Protein 1W96 (pdb70)

B-factor: mean 26.3, std 11.23, range [7.01, 70.41]

GO terms:
  GO:0005789 endoplasmic reticulum membrane (C, IDA)
  GO:0005739 mitochondrion (C, HDA)
  GO:0005829 cytosol (C, HDA)
  GO:0042759 long-chain fatty acid biosynthetic process (P, IMP)
  GO:0003989 acetyl-CoA carboxylase activity (F, IMP)
  GO:0004075 biotin carboxylase activity (F, IMP)
  GO:0006606 protein import into nucleus (P, IMP)
  GO:0003989 acetyl-CoA carboxylase activity (F, EXP)
  GO:0042802 identical protein binding (F, IPI)
  GO:0016743 carboxyl- or carbamoyltransferase activity (F, IMP)
  GO:0042803 protein homodimerization activity (F, IMP)
  GO:0009317 acetyl-CoA carboxylase complex (C, IMP)
  GO:0006085 acetyl-CoA biosynthetic process (P, IMP)
  GO:1905502 acetyl-CoA binding (F, IMP)

CATH classification: 3.40.50.20 (+3 more: 3.90.1770.10, 3.30.1490.20, 3.30.470.20)

Nearest PDB structures (foldseek):
  1w96-assembly3_C  TM=9.971E-01  e=0.000E+00  Saccharomyces cerevisiae
  1w93-assembly1_A  TM=9.973E-01  e=2.106E-102  Saccharomyces cerevisiae
  5csk-assembly1_B  TM=9.483E-01  e=5.487E-99  Saccharomyces cerevisiae S288C
  5csk-assembly1_A  TM=9.365E-01  e=4.126E-99  Saccharomyces cerevisiae S288C
  5csl-assembly1_B  TM=9.438E-01  e=7.380E-97  Saccharomyces cerevisiae S288C

Organism: Saccharomyces cerevisiae (strain ATCC 204508 / S288c) (NCBI:txid559292)

Foldseek 3Di:
DAFAADACVVVVVQFDLLLAFDAFLVPDDDDLQSRLLHRLHFTHRFQEEEELDAWPQLVLLLVLQLVVCCVRPVGSNSRFYEYEDEPVQVLLQAPSCVSGPYYDYFYFDALCRGSQVQVVSLVVCVVVLGQEYEHFDARNLLPLVNSVSNCVDPRSYFYLFWHSLLSPLQAFPLSNQLCLVLLVFAAFDKLLPPLNDWDADPRPLRITRDPVSSCSQFAPALVSQLVRDVVSDDFKKKAFRVADDCALIDTRGDSVCRSVVNCRSCVRPPPGTIMMGYDADWFWKKKWKWAAFQNLDIFTLAIKTQFDADPNHRFKMKPHDDLADPVLSVVVRVSVSSSCSSSSTHAIKMWMWTAHSVVGDIHTDDIGRRHDPPCVNSCQFQVDSRSNSSVSRSSVRHQQQRQSSCVQFVADNRDSDDADNVCPDPVNVVRTHNGDTQFMKMKGKFKDFADDDVPSDDRHFWAWDDDPFADFKIKIWGFDANHNVDNGHRMIMMMMMFTARYPVGSLVRVLVRLVSVVVDPGCVVVNVVSPDPCVVVVVGTSCRNVVVD/DDAFAADACPVVVVVFFQLLAFDAFLVVDDDDLQSRLLHRLHFTHRFQEEEELAADPQLVLLLVLQLVVCCVRPVGSNSRAYEYEAEPVLVVLVQPSCVSGPYYDYFYFDALCRGSQVQVVSLVVCVVVLGQEYEHFDARNLLPLVNSVVNCVDPRSHFYLFWHSLLSQLQAFPLSNQLCLVLLVFAAFDKQLPPQNDWDQPPRPRRITHDPVSSCSQFAPALVSQLVSDVVSDDFKKKAFRVDDPPALIDTRHDSVCRRVVNCRSCVRPPPGTIMMGYDDDWFWKKKWKWAAFQSLDIFTLAIKTQFDDDPPHRFKMKPHDDLADPVLSVVVRVSVSSSCSSSSTHAIKMWMWTAHSVVRDIHTDDIGRRHDQPCVQSCQFQVDSRSNSSVSSSSVRHQQQRQSSCVQFVADNRDSDDADSVCPDPVNVVRTHNGDTQFMKMKGKAWNFKAKDDFPPADFKTKIKGWRANHNVHNTDPIIMIMMMFTARYDVGSLVRLLRRLVVCCVVPHSVVGSVVVNVVSPDPCNVVVVGTNCRVVVVD/DAFAADACPVVVVVFDLLLAFDAFLVVDDDDLQSRLLHRLHFTHRFQEEEELAADPQLVLLLVLQLVVCCVRPVGSNSRAYEYEAEPVQVVQVAPSCVSGPYYDYFYFAALCRGSQVQVVSLVVCVVVLGQEYEHFDARNLLPLVNSVVNCVDPRSHFYLFWHSLLSQLQAFPLFNQLCLVLLVFAAFDKQLVPLNDWDADPNPRRITHDPVSSCSQFAPALVSQLVRCVVSDPFKKKAFRPDDPPALIDTRGDSVCRSVVNCRSCVRPPPTTIMMGYDDDDWWKKKWKWAAFQNLDIFTLAIKTQPDDPDPRGFKMKPHDDLADPVLSVVVRVSVSSSCSSSSTHAIKMWIWTADSVVRDIHTDDIGRRQDQPCVNSCQFQVDSRSNSSVSRSSRRHQQQDQSSCVQFVADNRDSDDADSVCDDVVRVVRTHPGDTQFMKMKGKFKFAQDPPVDDDDRHFKDWDDDPQADFKIKIKGWRANHNVHNTDRMIMIMMMFGANYDLGRLVRVLVSLVRVCVDPRSVPRCVVVNVVSVD

Sequence (1627 aa):
MEYEITNYSERHTELPGHFIGLNTVDKLEESPLRDFVKSHGGHTVISKILIANNGIAAVKEIRSVRKWAYETFGDDRTVQFVAMATPEDLEANAEYIRMADQYIEVPGGTNNNNYANVDLIVDIAERADVDAVWAGWGHASENPLLPEKLSQSKRKVIFIGPPGNAMRSLGDKISSTIVAQSAKVPCIPWSGTGVDTVHVDEKTGLVSVDDDIYQKGCCTSPEDGLQKAKRIGFPVMIKASEGGGGKGIRQVEREEDFIALYHQAANEIPGSPIFIMKLAGRARHLEVQLLADQYGTNISLFGRDCSVQRRHQKIIEEAPVTIAKAETFHEMEKAAVRLGKLVGYVSAGTVEYLYSHDDGKFYFLELNPRLQVEHPTTEMVSGVNLPAAQLQIAMGIPMHRISDIRTLYGMNPHSASEIDFEFKTQDATKKQRRPIPKGHCTACRITSEDPNDGFKPSGGTLHELNFRSSSNVWGYFSVGNNGNIHSFSDSQFGHIFAFGENRQASRKHMVVALKELSIRGTVEYLIKLLETEDFEDNTITTGWLDDLIKMEYEITNYSERHTELPGHFIGLNTVDKLEESPLRDFVKSHGGHTVISKILIANNGIAAVKEIRSVRKWAYETFGDDRTVQFVAMATPEDLEANAEYIRMADQYIEVPGGTNNNNYANVDLIVDIAERADVDAVWAGWGHASENPLLPEKLSQSKRKVIFIGPPGNAMRSLGDKISSTIVAQSAKVPCIPWSGTGVDTVHVDEKTGLVSVDDDIYQKGCCTSPEDGLQKAKRIGFPVMIKASEGGGGKGIRQVEREEDFIALYHQAANEIPGSPIFIMKLAGRARHLEVQLLADQYGTNISLFGRDCSVQRRHQKIIEEAPVTIAKAETFHEMEKAAVRLGKLVGYVSAGTVEYLYSHDDGKFYFLELNPRLQVEHPTTEMVSGVNLPAAQLQIAMGIPMHRISDIRTLYGMNPHSASEIDFEFKTQDATKKQRRPIPKGHCTACRITGTLHELNFRSSSNVWGYFSVGNNGNIHSFSDSQFGHIFAFGENRQASRKHMVVALKELSIRGDFRTTVEYLIKLLETEDFEDNTITTGWLDDLIMEYEITNYSERHTELPGHFIGLNTVDKLEESPLRDFVKSHGGHTVISKILIANNGIAAVKEIRSVRKWAYETFGDDRTVQFVAMATPEDLEANAEYIRMADQYIEVPGGTNNNNYANVDLIVDIAERADVDAVWAGWGHASENPLLPEKLSQSKRKVIFIGPPGNAMRSLGDKISSTIVAQSAKVPCIPWSGTGVDTVHVDEKTGLVSVDDDIYQKGCCTSPEDGLQKAKRIGFPVMIKASEGGGGKGIRQVEREEDFIALYHQAANEIPGSPIFIMKLAGRARHLEVQLLADQYGTNISLFGRDCSVQRRHQKIIEEAPVTIAKAETFHEMEKAAVRLGKLVGYVSAGTVEYLYSHDDGKFYFLELNPRLQVEHPTTEMVSGVNLPAAQLQIAMGIPMHRISDIRTLYGMNPHSASEIDFEFKTQDATKKQRRPIPKGHCTACRITSEDPNDGFKPSGGTLHELNFRSSSNVWGYFSVGNNGNIHSFSDSQFGHIFAFGENRQASRKHMVVALKELSIRGDFRTTVEYLIKLLET

Secondary structure (P-SEA, 3-state):
cccccccaaaaaaacccccccccccccccccaaaaaaaaacccccccbbbbccccaaaaaaaaaaaaaaaacccccccbbbbbbbcaaaaaacccccccccbbbbbbbcccccccccaaaaaaaaaaacccccccccccccccaaaaaaaaaccccccccccccccccccccaaaaaaaaaaacccccccccccbbbbbccccccbbbbccccccccccccaaaaaaaaaaacccbbbbcccccccccbbbbccccccaaaaaaaaaaccccbbbbbccccbbbbbbbbbbbccccbbbbcbbbbccccccccccccccccccccaaaaaaaaaaaaaaaaaaccccbbbbbbbbbcccbbbbbccccccccccaaaaaaaaccaaaaaaaaaaacccccccaaaaaaaccccccccccccccccaaaaaacccccccbbbbbbbbbbbbcccccccccccbbbbbccccccccccccccccccccccccccccbbbbbcccaaaaaaaaaaaaaaaaccccaaaaaaaaacccccccccccccccccc/ccccccccaaaaaaacccccccccccccccccaaaaaaaaacccccccbbbbccccaaaaaaaaaaaaaaaacccccccbbbbbbbcaaaaaacccccccccbbbbbbbcccccccccaaaaaaaaaaacccccccccccccccaaaaaaaaacccbbbbcccccccccccccaaaaaaaaaaacccccccccccbbbbbbcccccbbbbccccccccccccaaaaaaaaaaacccbbbbcccccccccbbbbccccccaaaaaaaaaacccbbbbbbbbbcbbbbbbbbbbbccccbbbbcccccccccccccccccccccccccaaaaaaaaaaaaaaaaaaccccbbbbbbbccccccbbbbccccccccccaaaaaaaaccaaaaaaaaaaacccccccaaaaaaaccccccccccccccccaaaaaacccccccbbbbbbbccccccccccccccccccbbbbbccccccccccccccbbbbbcccaaaaaaaaaaaaaaaaaaccaaaaaaaaaaaaacccccccccccccccccc/cccccccaaaaaaacccccccccccccccccaaaaaaaaacccccccbbbbccccaaaaaaaaaaaaaaaacccccccbbbbbbbcaaaaaacccccccccbbbbbbbcccccccccaaaaaaaaaaacccccccccccccccaaaaaaaaaccccccccccccccccccccaaaaaaaaaaaccccccccccccccccccccccbbbbccccccccccccaaaaaaaaaaacccbbbbcccccccccbbbbccccccaaaaaaaaaacccbbbbbbbbbcbbbbbbbbbbbccccbbbbcccccccccccccccccccccccccaaaaaaaaaaaaaaaaaaccccbbbbbbbbcccccbbbbccccccccccaaaaaaaaccaaaaaaaaaaacccccccaaaaaaaccccccccccccccccaaaaaacccccccbbbbbbbbbbbbcccccccccccbbbbbccccccccccccccccccccccccccccbbbbbcccaaaaaaaaaaaaaaaaccccccccaaaaaaaaac

Structure (mmCIF, N/CA/C/O backbone):
data_1W96
#
_entry.id   1W96
#
_cell.length_a   63.830
_cell.length_b   96.520
_cell.length_c   139.950
_cell.angle_alpha   90.00
_cell.angle_beta   96.82
_cell.angle_gamma   90.00
#
_symmetry.space_group_name_H-M   'P 1 21 1'
#
loop_
_entity.id
_entity.type
_entity.pdbx_description
1 polymer 'ACETYL-COENZYME A CARBOXYLASE'
2 non-polymer 'SORAPHEN A'
3 water water
#
loop_
_atom_site.group_PDB
_atom_site.id
_atom_site.type_symbol
_atom_site.label_atom_id
_atom_site.label_alt_id
_atom_site.label_comp_id
_atom_site.label_asym_id
_atom_site.label_entity_id
_atom_site.label_seq_id
_atom_site.pdbx_PDB_ins_code
_atom_site.Cartn_x
_atom_site.Cartn_y
_atom_site.Cartn_z
_atom_site.occupancy
_atom_site.B_iso_or_equiv
_atom_site.auth_seq_id
_atom_site.auth_comp_id
_atom_site.auth_asym_id
_atom_site.auth_atom_id
_atom_site.pdbx_PDB_model_num
ATOM 1 N N . MET A 1 2 ? 25.940 16.309 93.180 1.00 49.27 14 MET A N 1
ATOM 2 C CA . MET A 1 2 ? 25.631 17.734 92.870 1.00 47.81 14 MET A CA 1
ATOM 3 C C . MET A 1 2 ? 26.885 18.589 92.993 1.00 44.83 14 MET A C 1
ATOM 4 O O . MET A 1 2 ? 27.831 18.221 93.686 1.00 44.47 14 MET A O 1
ATOM 9 N N . GLU A 1 3 ? 26.887 19.732 92.318 1.00 41.39 15 GLU A N 1
ATOM 10 C CA . GLU A 1 3 ? 28.030 20.632 92.357 1.00 37.59 15 GLU A CA 1
ATOM 11 C C . GLU A 1 3 ? 27.651 21.973 92.967 1.00 32.81 15 GLU A C 1
ATOM 12 O O . GLU A 1 3 ? 26.471 22.316 93.061 1.00 31.54 15 GLU A O 1
ATOM 18 N N . TYR A 1 4 ? 28.660 22.729 93.381 1.00 27.48 16 TYR A N 1
ATOM 19 C CA . TYR A 1 4 ? 28.430 24.025 93.998 1.00 23.33 16 TYR A CA 1
ATOM 20 C C . TYR A 1 4 ? 29.341 25.101 93.442 1.00 21.63 16 TYR A C 1
ATOM 21 O O . TYR A 1 4 ? 30.355 24.810 92.802 1.00 20.77 16 TYR A O 1
ATOM 30 N N . GLU A 1 5 ? 28.968 26.349 93.698 1.00 18.11 17 GLU A N 1
ATOM 31 C CA . GLU A 1 5 ? 29.778 27.481 93.286 1.00 18.14 17 GLU A CA 1
ATOM 32 C C . GLU A 1 5 ? 31.012 27.357 94.174 1.00 18.09 17 GLU A C 1
ATOM 33 O O . GLU A 1 5 ? 30.903 26.996 95.350 1.00 15.32 17 GLU A O 1
ATOM 39 N N . ILE A 1 6 ? 32.179 27.651 93.617 1.00 15.88 18 ILE A N 1
ATOM 40 C CA . ILE A 1 6 ? 33.426 27.468 94.347 1.00 18.76 18 ILE A CA 1
ATOM 41 C C . ILE A 1 6 ? 34.108 28.643 95.028 1.00 16.54 18 ILE A C 1
ATOM 42 O O . ILE A 1 6 ? 34.154 29.755 94.507 1.00 16.22 18 ILE A O 1
ATOM 47 N N . THR A 1 7 ? 34.641 28.354 96.212 1.00 15.33 19 THR A N 1
ATOM 48 C CA . THR A 1 7 ? 35.398 29.316 97.000 1.00 14.48 19 THR A CA 1
ATOM 49 C C . THR A 1 7 ? 36.741 28.653 97.271 1.00 15.11 19 THR A C 1
ATOM 50 O O . THR A 1 7 ? 36.790 27.533 97.781 1.00 14.12 19 THR A O 1
ATOM 54 N N . ASN A 1 8 ? 37.824 29.330 96.898 1.00 14.44 20 ASN A N 1
ATOM 55 C CA . ASN A 1 8 ? 39.164 28.813 97.140 1.00 16.39 20 ASN A CA 1
ATOM 56 C C . ASN A 1 8 ? 39.811 29.658 98.247 1.00 14.72 20 ASN A C 1
ATOM 57 O O . ASN A 1 8 ? 40.243 30.784 98.014 1.00 15.25 20 ASN A O 1
ATOM 62 N N . TYR A 1 9 ? 39.856 29.100 99.452 1.00 15.46 21 TYR A N 1
ATOM 63 C CA . TYR A 1 9 ? 40.430 29.765 100.609 1.00 14.68 21 TYR A CA 1
ATOM 64 C C . TYR A 1 9 ? 41.698 29.041 101.063 1.00 14.49 21 TYR A C 1
ATOM 65 O O . TYR A 1 9 ? 42.083 29.110 102.230 1.00 15.43 21 TYR A O 1
ATOM 74 N N . SER A 1 10 ? 42.351 28.350 100.138 1.00 15.24 22 SER A N 1
ATOM 75 C CA . SER A 1 10 ? 43.563 27.611 100.481 1.00 16.18 22 SER A CA 1
ATOM 76 C C . SER A 1 10 ? 44.662 28.488 101.065 1.00 15.19 22 SER A C 1
ATOM 77 O O . SER A 1 10 ? 45.386 28.054 101.962 1.00 14.53 22 SER A O 1
ATOM 80 N N . GLU A 1 11 ? 44.798 29.717 100.574 1.00 13.55 23 GLU A N 1
ATOM 81 C CA . GLU A 1 11 ? 45.828 30.591 101.126 1.00 14.44 23 GLU A CA 1
ATOM 82 C C . GLU A 1 11 ? 45.489 30.910 102.577 1.00 16.80 23 GLU A C 1
ATOM 83 O O . GLU A 1 11 ? 46.352 30.848 103.458 1.00 15.75 23 GLU A O 1
ATOM 89 N N . ARG A 1 12 ? 44.225 31.241 102.828 1.00 16.60 24 ARG A N 1
ATOM 90 C CA . ARG A 1 12 ? 43.794 31.557 104.184 1.00 17.65 24 ARG A CA 1
ATOM 91 C C . ARG A 1 12 ? 43.955 30.361 105.117 1.00 17.60 24 ARG A C 1
ATOM 92 O O . ARG A 1 12 ? 44.222 30.528 106.305 1.00 18.57 24 ARG A O 1
ATOM 100 N N . HIS A 1 13 ? 43.794 29.154 104.584 1.00 16.02 25 HIS A N 1
ATOM 101 C CA . HIS A 1 13 ? 43.948 27.954 105.401 1.00 17.78 25 HIS A CA 1
ATOM 102 C C . HIS A 1 13 ? 45.350 27.856 105.987 1.00 18.63 25 HIS A C 1
ATOM 103 O O . HIS A 1 13 ? 45.524 27.358 107.101 1.00 18.94 25 HIS A O 1
ATOM 110 N N . THR A 1 14 ? 46.346 28.322 105.238 1.00 20.30 26 THR A N 1
ATOM 111 C CA . THR A 1 14 ? 47.734 28.278 105.702 1.00 21.86 26 THR A CA 1
ATOM 112 C C . THR A 1 14 ? 47.984 29.183 106.902 1.00 23.46 26 THR A C 1
ATOM 113 O O . THR A 1 14 ? 48.899 28.934 107.690 1.00 25.63 26 THR A O 1
ATOM 117 N N . GLU A 1 15 ? 47.182 30.232 107.042 1.00 24.59 27 GLU A N 1
ATOM 118 C CA . GLU A 1 15 ? 47.350 31.168 108.149 1.00 26.09 27 GLU A CA 1
ATOM 119 C C . GLU A 1 15 ? 46.662 30.711 109.426 1.00 24.33 27 GLU A C 1
ATOM 120 O O . GLU A 1 15 ? 46.974 31.199 110.508 1.00 25.32 27 GLU A O 1
ATOM 126 N N . LEU A 1 16 ? 45.719 29.785 109.306 1.00 21.25 28 LEU A N 1
ATOM 127 C CA . LEU A 1 16 ? 44.983 29.313 110.473 1.00 19.17 28 LEU A CA 1
ATOM 128 C C . LEU A 1 16 ? 45.821 28.567 111.502 1.00 20.26 28 LEU A C 1
ATOM 129 O O . LEU A 1 16 ? 46.726 27.809 111.151 1.00 19.13 28 LEU A O 1
ATOM 134 N N . PRO A 1 17 ? 45.529 28.781 112.796 1.00 21.38 29 PRO A N 1
ATOM 135 C CA . PRO A 1 17 ? 46.272 28.090 113.856 1.00 20.66 29 PRO A CA 1
ATOM 136 C C . PRO A 1 17 ? 46.003 26.600 113.669 1.00 20.12 29 PRO A C 1
ATOM 137 O O . PRO A 1 17 ? 44.924 26.214 113.213 1.00 16.62 29 PRO A O 1
ATOM 141 N N . GLY A 1 18 ? 46.968 25.763 114.026 1.00 18.52 30 GLY A N 1
ATOM 142 C CA . GLY A 1 18 ? 46.791 24.333 113.856 1.00 18.00 30 GLY A CA 1
ATOM 143 C C . GLY A 1 18 ? 45.601 23.721 114.570 1.00 17.80 30 GLY A C 1
ATOM 144 O O . GLY A 1 18 ? 45.030 22.735 114.096 1.00 15.55 30 GLY A O 1
ATOM 145 N N . HIS A 1 19 ? 45.203 24.294 115.700 1.00 17.47 31 HIS A N 1
ATOM 146 C CA . HIS A 1 19 ? 44.094 23.715 116.441 1.00 16.85 31 HIS A CA 1
ATOM 147 C C . HIS A 1 19 ? 42.741 23.782 115.727 1.00 15.92 31 HIS A C 1
ATOM 148 O O . HIS A 1 19 ? 41.805 23.081 116.115 1.00 14.66 31 HIS A O 1
ATOM 155 N N . PHE A 1 20 ? 42.644 24.597 114.675 1.00 14.87 32 PHE A N 1
ATOM 156 C CA . PHE A 1 20 ? 41.396 24.691 113.911 1.00 15.77 32 PHE A CA 1
ATOM 157 C C . PHE A 1 20 ? 41.309 23.533 112.927 1.00 15.66 32 PHE A C 1
ATOM 158 O O . PHE A 1 20 ? 40.213 23.092 112.574 1.00 15.45 32 PHE A O 1
ATOM 166 N N . ILE A 1 21 ? 42.469 23.065 112.472 1.00 15.64 33 ILE A N 1
ATOM 167 C CA . ILE A 1 21 ? 42.541 21.983 111.489 1.00 16.50 33 ILE A CA 1
ATOM 168 C C . ILE A 1 21 ? 42.397 20.589 112.095 1.00 16.00 33 ILE A C 1
ATOM 169 O O . ILE A 1 21 ? 43.150 20.208 112.993 1.00 15.60 33 ILE A O 1
ATOM 174 N N . GLY A 1 22 ? 41.438 19.824 111.584 1.00 13.79 34 GLY A N 1
ATOM 175 C CA . GLY A 1 22 ? 41.213 18.484 112.095 1.00 15.52 34 GLY A CA 1
ATOM 176 C C . GLY A 1 22 ? 42.018 17.420 111.372 1.00 15.51 34 GLY A C 1
ATOM 177 O O . GLY A 1 22 ? 42.908 17.719 110.577 1.00 16.75 34 GLY A O 1
ATOM 178 N N . LEU A 1 23 ? 41.699 16.163 111.643 1.00 16.78 35 LEU A N 1
ATOM 179 C CA . LEU A 1 23 ? 42.402 15.058 111.013 1.00 17.84 35 LEU A CA 1
ATOM 180 C C . LEU A 1 23 ? 41.927 14.822 109.586 1.00 18.42 35 LEU A C 1
ATOM 181 O O . LEU A 1 23 ? 42.737 14.640 108.675 1.00 18.03 35 LEU A O 1
ATOM 186 N N . ASN A 1 24 ? 40.612 14.833 109.391 1.00 17.18 36 ASN A N 1
ATOM 187 C CA . ASN A 1 24 ? 40.034 14.583 108.077 1.00 18.24 36 ASN A CA 1
ATOM 188 C C . ASN A 1 24 ? 39.893 15.819 107.200 1.00 19.32 36 ASN A C 1
ATOM 189 O O . ASN A 1 24 ? 38.787 16.310 106.961 1.00 18.30 36 ASN A O 1
ATOM 194 N N . THR A 1 25 ? 41.027 16.310 106.712 1.00 19.89 37 THR A N 1
ATOM 195 C CA . THR A 1 25 ? 41.055 17.488 105.853 1.00 21.95 37 THR A CA 1
ATOM 196 C C . THR A 1 25 ? 40.582 17.126 104.444 1.00 23.08 37 THR A C 1
ATOM 197 O O . THR A 1 25 ? 40.748 15.991 103.994 1.00 22.70 37 THR A O 1
ATOM 201 N N . VAL A 1 26 ? 39.986 18.090 103.754 1.00 22.51 38 VAL A N 1
ATOM 202 C CA . VAL A 1 26 ? 39.462 17.848 102.413 1.00 26.67 38 VAL A CA 1
ATOM 203 C C . VAL A 1 26 ? 40.511 17.412 101.396 1.00 30.62 38 VAL A C 1
ATOM 204 O O . VAL A 1 26 ? 40.215 16.623 100.501 1.00 31.81 38 VAL A O 1
ATOM 208 N N . ASP A 1 27 ? 41.734 17.916 101.539 1.00 34.23 39 ASP A N 1
ATOM 209 C CA . ASP A 1 27 ? 42.817 17.591 100.611 1.00 39.89 39 ASP A CA 1
ATOM 210 C C . ASP A 1 27 ? 43.190 16.112 100.534 1.00 42.01 39 ASP A C 1
ATOM 211 O O . ASP A 1 27 ? 43.563 15.623 99.469 1.00 43.58 39 ASP A O 1
ATOM 216 N N . LYS A 1 28 ? 43.096 15.404 101.654 1.00 44.88 40 LYS A N 1
ATOM 217 C CA . LYS A 1 28 ? 43.444 13.987 101.688 1.00 47.11 40 LYS A CA 1
ATOM 218 C C . LYS A 1 28 ? 42.228 13.115 101.979 1.00 47.88 40 LYS A C 1
ATOM 219 O O . LYS A 1 28 ? 42.329 12.106 102.681 1.00 49.26 40 LYS A O 1
ATOM 225 N N . LEU A 1 29 ? 41.080 13.495 101.431 1.00 47.15 41 LEU A N 1
ATOM 226 C CA . LEU A 1 29 ? 39.858 12.739 101.657 1.00 46.50 41 LEU A CA 1
ATOM 227 C C . LEU A 1 29 ? 39.175 12.388 100.337 1.00 46.23 41 LEU A C 1
ATOM 228 O O . LEU A 1 29 ? 39.180 13.178 99.392 1.00 45.58 41 LEU A O 1
ATOM 233 N N . GLU A 1 30 ? 38.592 11.195 100.277 1.00 46.24 42 GLU A N 1
ATOM 234 C CA . GLU A 1 30 ? 37.901 10.738 99.074 1.00 46.41 42 GLU A CA 1
ATOM 235 C C . GLU A 1 30 ? 36.640 11.560 98.826 1.00 44.89 42 GLU A C 1
ATOM 236 O O . GLU A 1 30 ? 36.083 12.151 99.751 1.00 44.13 42 GLU A O 1
ATOM 242 N N . GLU A 1 31 ? 36.188 11.588 97.576 1.00 42.97 43 GLU A N 1
ATOM 243 C CA . GLU A 1 31 ? 34.988 12.334 97.228 1.00 40.57 43 GLU A CA 1
ATOM 244 C C . GLU A 1 31 ? 33.759 11.794 97.947 1.00 37.15 43 GLU A C 1
ATOM 245 O O . GLU A 1 31 ? 33.629 10.588 98.157 1.00 36.26 43 GLU A O 1
ATOM 251 N N . SER A 1 32 ? 32.867 12.703 98.331 1.00 32.39 44 SER A N 1
ATOM 252 C CA . SER A 1 32 ? 31.625 12.351 99.012 1.00 28.89 44 SER A CA 1
ATOM 253 C C . SER A 1 32 ? 30.754 13.605 99.061 1.00 25.57 44 SER A C 1
ATOM 254 O O . SER A 1 32 ? 31.259 14.718 98.962 1.00 25.51 44 SER A O 1
ATOM 257 N N . PRO A 1 33 ? 29.433 13.439 99.201 1.00 24.61 45 PRO A N 1
ATOM 258 C CA . PRO A 1 33 ? 28.544 14.602 99.255 1.00 22.69 45 PRO A CA 1
ATOM 259 C C . PRO A 1 33 ? 29.013 15.641 100.272 1.00 20.90 45 PRO A C 1
ATOM 260 O O . PRO A 1 33 ? 29.088 16.828 99.970 1.00 20.22 45 PRO A O 1
ATOM 264 N N . LEU A 1 34 ? 29.341 15.182 101.474 1.00 20.08 46 LEU A N 1
ATOM 265 C CA . LEU A 1 34 ? 29.786 16.077 102.534 1.00 19.22 46 LEU A CA 1
ATOM 266 C C . LEU A 1 34 ? 31.139 16.710 102.208 1.00 19.17 46 LEU A C 1
ATOM 267 O O . LEU A 1 34 ? 31.333 17.914 102.371 1.00 17.99 46 LEU A O 1
ATOM 272 N N . ARG A 1 35 ? 32.075 15.892 101.744 1.00 18.14 47 ARG A N 1
ATOM 273 C CA . ARG A 1 35 ? 33.399 16.384 101.408 1.00 18.71 47 ARG A CA 1
ATOM 274 C C . ARG A 1 35 ? 33.312 17.400 100.275 1.00 18.44 47 ARG A C 1
ATOM 275 O O . ARG A 1 35 ? 33.989 18.430 100.306 1.00 16.67 47 ARG A O 1
ATOM 283 N N . ASP A 1 36 ? 32.469 17.118 99.283 1.00 17.61 48 ASP A N 1
ATOM 284 C CA . ASP A 1 36 ? 32.316 18.032 98.153 1.00 20.34 48 ASP A CA 1
ATOM 285 C C . ASP A 1 36 ? 31.773 19.363 98.638 1.00 18.56 48 ASP A C 1
ATOM 286 O O . ASP A 1 36 ? 32.181 20.427 98.170 1.00 18.57 48 ASP A O 1
ATOM 291 N N . PHE A 1 37 ? 30.838 19.295 99.574 1.00 17.91 49 PHE A N 1
ATOM 292 C CA . PHE A 1 37 ? 30.245 20.505 100.108 1.00 15.28 49 PHE A CA 1
ATOM 293 C C . PHE A 1 37 ? 31.274 21.354 100.839 1.00 14.50 49 PHE A C 1
ATOM 294 O O . PHE A 1 37 ? 31.396 22.545 100.572 1.00 14.28 49 PHE A O 1
ATOM 302 N N . VAL A 1 38 ? 32.019 20.743 101.758 1.00 14.35 50 VAL A N 1
ATOM 303 C CA . VAL A 1 38 ? 33.021 21.483 102.515 1.00 13.33 50 VAL A CA 1
ATOM 304 C C . VAL A 1 38 ? 34.093 22.070 101.601 1.00 14.15 50 VAL A C 1
ATOM 305 O O . VAL A 1 38 ? 34.440 23.245 101.716 1.00 13.75 50 VAL A O 1
ATOM 309 N N . LYS A 1 39 ? 34.607 21.259 100.680 1.00 14.42 51 LYS A N 1
ATOM 310 C CA . LYS A 1 39 ? 35.645 21.736 99.780 1.00 16.16 51 LYS A CA 1
ATOM 311 C C . LYS A 1 39 ? 35.188 22.923 98.936 1.00 13.85 51 LYS A C 1
ATOM 312 O O . LYS A 1 39 ? 35.837 23.973 98.920 1.00 14.66 51 LYS A O 1
ATOM 318 N N . SER A 1 40 ? 34.062 22.768 98.248 1.00 13.99 52 SER A N 1
ATOM 319 C CA . SER A 1 40 ? 33.558 23.841 97.402 1.00 14.39 52 SER A CA 1
ATOM 320 C C . SER A 1 40 ? 33.256 25.114 98.187 1.00 13.58 52 SER A C 1
ATOM 321 O O . SER A 1 40 ? 33.414 26.216 97.671 1.00 12.48 52 SER A O 1
ATOM 324 N N . HIS A 1 41 ? 32.834 24.963 99.439 1.00 13.34 53 HIS A N 1
ATOM 325 C CA . HIS A 1 41 ? 32.498 26.123 100.247 1.00 12.04 53 HIS A CA 1
ATOM 326 C C . HIS A 1 41 ? 33.679 26.790 100.942 1.00 12.40 53 HIS A C 1
ATOM 327 O O . HIS A 1 41 ? 33.491 27.673 101.768 1.00 13.60 53 HIS A O 1
ATOM 334 N N . GLY A 1 42 ? 34.892 26.368 100.605 1.00 11.30 54 GLY A N 1
ATOM 335 C CA . GLY A 1 42 ? 36.075 26.979 101.189 1.00 12.00 54 GLY A CA 1
ATOM 336 C C . GLY A 1 42 ? 36.552 26.453 102.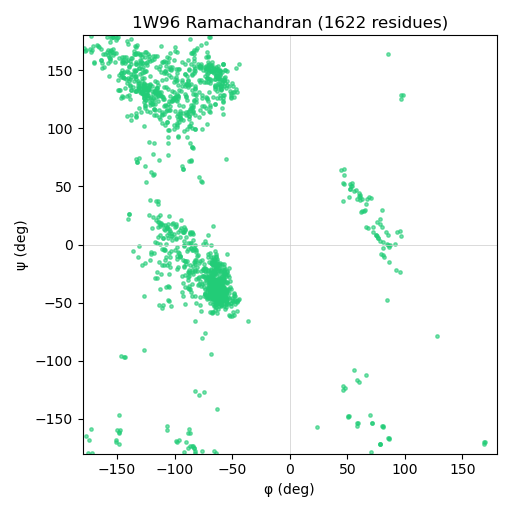529 1.00 12.92 54 GLY A C 1
ATOM 337 O O . GLY A 1 42 ? 37.464 27.038 103.128 1.00 14.31 54 GLY A O 1
ATOM 338 N N . GLY A 1 43 ? 35.952 25.361 102.999 1.00 12.83 55 GLY A N 1
ATOM 339 C CA . GLY A 1 43 ? 36.334 24.781 104.279 1.00 14.57 55 GLY A CA 1
ATOM 340 C C . GLY A 1 43 ? 37.583 23.913 104.189 1.00 14.41 55 GLY A C 1
ATOM 341 O O . GLY A 1 43 ? 38.038 23.581 103.089 1.00 15.18 55 GLY A O 1
ATOM 342 N N . HIS A 1 44 ? 38.128 23.532 105.342 1.00 14.41 56 HIS A N 1
ATOM 343 C CA . HIS A 1 44 ? 39.343 22.721 105.384 1.00 14.11 56 HIS A CA 1
ATOM 344 C C . HIS A 1 44 ? 39.191 21.321 105.971 1.00 14.99 56 HIS A C 1
ATOM 345 O O . HIS A 1 44 ? 39.921 20.400 105.582 1.00 15.44 56 HIS A O 1
ATOM 352 N N . THR A 1 45 ? 38.245 21.146 106.889 1.00 13.20 57 THR A N 1
ATOM 353 C CA . THR A 1 45 ? 38.061 19.852 107.536 1.00 14.10 57 THR A CA 1
ATOM 354 C C . THR A 1 45 ? 36.646 19.302 107.480 1.00 15.89 57 THR A C 1
ATOM 355 O O . THR A 1 45 ? 35.674 20.016 107.730 1.00 15.82 57 THR A O 1
ATOM 359 N N . VAL A 1 46 ? 36.533 18.017 107.164 1.00 14.20 58 VAL A N 1
ATOM 360 C CA . VAL A 1 46 ? 35.229 17.382 107.116 1.00 15.51 58 VAL A CA 1
ATOM 361 C C . VAL A 1 46 ? 34.849 16.847 108.495 1.00 15.34 58 VAL A C 1
ATOM 362 O O . VAL A 1 46 ? 35.507 15.954 109.031 1.00 18.10 58 VAL A O 1
ATOM 366 N N . ILE A 1 47 ? 33.798 17.412 109.075 1.00 14.68 59 ILE A N 1
ATOM 367 C CA . ILE A 1 47 ? 33.314 16.951 110.370 1.00 14.07 59 ILE A CA 1
ATOM 368 C C . ILE A 1 47 ? 32.109 16.062 110.079 1.00 15.36 59 ILE A C 1
ATOM 369 O O . ILE A 1 47 ? 31.025 16.557 109.752 1.00 14.94 59 ILE A O 1
ATOM 374 N N . SER A 1 48 ? 32.305 14.748 110.164 1.00 15.70 60 SER A N 1
ATOM 375 C CA . SER A 1 48 ? 31.213 13.819 109.895 1.00 16.82 60 SER A CA 1
ATOM 376 C C . SER A 1 48 ? 30.729 13.081 111.143 1.00 15.73 60 SER A C 1
ATOM 377 O O . SER A 1 48 ? 29.769 12.315 111.081 1.00 13.27 60 SER A O 1
ATOM 380 N N . LYS A 1 49 ? 31.394 13.308 112.272 1.00 15.45 61 LYS A N 1
ATOM 381 C CA . LYS A 1 49 ? 30.999 12.672 113.521 1.00 14.72 61 LYS A CA 1
ATOM 382 C C . LYS A 1 49 ? 31.252 13.659 114.659 1.00 13.58 61 LYS A C 1
ATOM 383 O O . LYS A 1 49 ? 32.353 14.187 114.800 1.00 13.61 61 LYS A O 1
ATOM 389 N N . ILE A 1 50 ? 30.218 13.893 115.457 1.00 12.80 62 ILE A N 1
ATOM 390 C CA . ILE A 1 50 ? 30.277 14.838 116.568 1.00 13.52 62 ILE A CA 1
ATOM 391 C C . ILE A 1 50 ? 29.911 14.218 117.914 1.00 12.36 62 ILE A C 1
ATOM 392 O O . ILE A 1 50 ? 28.916 13.506 118.030 1.00 12.76 62 ILE A O 1
ATOM 397 N N . LEU A 1 51 ? 30.718 14.510 118.929 1.00 14.42 63 LEU A N 1
ATOM 398 C CA . LEU A 1 51 ? 30.433 14.046 120.280 1.00 13.27 63 LEU A CA 1
ATOM 399 C C . LEU A 1 51 ? 29.781 15.233 120.969 1.00 13.79 63 LEU A C 1
ATOM 400 O O . LEU A 1 51 ? 30.318 16.345 120.938 1.00 12.77 63 LEU A O 1
ATOM 405 N N . ILE A 1 52 ? 28.624 14.999 121.572 1.00 14.10 64 ILE A N 1
ATOM 406 C CA . ILE A 1 52 ? 27.914 16.044 122.292 1.00 14.52 64 ILE A CA 1
ATOM 407 C C . ILE A 1 52 ? 28.269 15.948 123.776 1.00 13.75 64 ILE A C 1
ATOM 408 O O . ILE A 1 52 ? 27.939 14.964 124.436 1.00 13.89 64 ILE A O 1
ATOM 413 N N . ALA A 1 53 ? 28.968 16.961 124.279 1.00 12.93 65 ALA A N 1
ATOM 414 C CA . ALA A 1 53 ? 29.361 17.004 125.685 1.00 14.46 65 ALA A CA 1
ATOM 415 C C . ALA A 1 53 ? 28.266 17.763 126.417 1.00 14.59 65 ALA A C 1
ATOM 416 O O . ALA A 1 53 ? 28.487 18.859 126.939 1.00 16.14 65 ALA A O 1
ATOM 418 N N . ASN A 1 54 ? 27.078 17.172 126.438 1.00 13.99 66 ASN A N 1
ATOM 419 C CA . ASN A 1 54 ? 25.934 17.795 127.080 1.00 13.93 66 ASN A CA 1
ATOM 420 C C . ASN A 1 54 ? 24.795 16.784 127.092 1.00 15.15 66 ASN A C 1
ATOM 421 O O . ASN A 1 54 ? 24.941 15.656 126.606 1.00 15.93 66 ASN A O 1
ATOM 426 N N . ASN A 1 55 ? 23.664 17.189 127.655 1.00 14.72 67 ASN A N 1
ATOM 427 C CA . ASN A 1 55 ? 22.490 16.337 127.724 1.00 15.05 67 ASN A CA 1
ATOM 428 C C . ASN A 1 55 ? 21.272 17.246 127.655 1.00 16.00 67 ASN A C 1
ATOM 429 O O . ASN A 1 55 ? 21.378 18.400 127.231 1.00 16.16 67 ASN A O 1
ATOM 434 N N . GLY A 1 56 ? 20.120 16.723 128.057 1.00 17.06 68 GLY A N 1
ATOM 435 C CA . GLY A 1 56 ? 18.899 17.512 128.059 1.00 17.43 68 GLY A CA 1
ATOM 436 C C . GLY A 1 56 ? 18.556 18.246 126.773 1.00 17.96 68 GLY A C 1
ATOM 437 O O . GLY A 1 56 ? 18.851 17.778 125.674 1.00 16.04 68 GLY A O 1
ATOM 438 N N . ILE A 1 57 ? 17.929 19.408 126.918 1.00 17.94 69 ILE A N 1
ATOM 439 C CA . ILE A 1 57 ? 17.520 20.204 125.763 1.00 17.73 69 ILE A CA 1
ATOM 440 C C . ILE A 1 57 ? 18.684 20.589 124.850 1.00 15.28 69 ILE A C 1
ATOM 441 O O . ILE A 1 57 ? 18.526 20.637 123.631 1.00 15.83 69 ILE A O 1
ATOM 446 N N . ALA A 1 58 ? 19.853 20.855 125.430 1.00 14.17 70 ALA A N 1
ATOM 447 C CA . ALA A 1 58 ? 21.010 21.235 124.627 1.00 14.17 70 ALA A CA 1
ATOM 448 C C . ALA A 1 58 ? 21.363 20.148 123.609 1.00 14.98 70 ALA A C 1
ATOM 449 O O . ALA A 1 58 ? 21.557 20.434 122.421 1.00 13.96 70 ALA A O 1
ATOM 451 N N . ALA A 1 59 ? 21.438 18.901 124.068 1.00 13.67 71 ALA A N 1
ATOM 452 C CA . ALA A 1 59 ? 21.775 17.797 123.170 1.00 14.63 71 ALA A CA 1
ATOM 453 C C . ALA A 1 59 ? 20.691 17.576 122.118 1.00 13.83 71 ALA A C 1
ATOM 454 O O . ALA A 1 59 ? 20.994 17.324 120.952 1.00 14.46 71 ALA A O 1
ATOM 456 N N . VAL A 1 60 ? 19.428 17.661 122.526 1.00 14.21 72 VAL A N 1
ATOM 457 C CA . VAL A 1 60 ? 18.333 17.469 121.577 1.00 13.82 72 VAL A CA 1
ATOM 458 C C . VAL A 1 60 ? 18.334 18.574 120.517 1.00 13.76 72 VAL A C 1
ATOM 459 O O . VAL A 1 60 ? 18.167 18.299 119.326 1.00 13.61 72 VAL A O 1
ATOM 463 N N . LYS A 1 61 ? 18.521 19.819 120.949 1.00 13.32 73 LYS A N 1
ATOM 464 C CA . LYS A 1 61 ? 18.526 20.948 120.013 1.00 12.40 73 LYS A CA 1
ATOM 465 C C . LYS A 1 61 ? 19.673 20.853 119.007 1.00 13.22 73 LYS A C 1
ATOM 466 O O . LYS A 1 61 ? 19.488 21.122 117.815 1.00 13.83 73 LYS A O 1
ATOM 472 N N . GLU A 1 62 ? 20.857 20.468 119.479 1.00 13.08 74 GLU A N 1
ATOM 473 C CA . GLU A 1 62 ? 22.013 20.329 118.596 1.00 13.44 74 GLU A CA 1
ATOM 474 C C . GLU A 1 62 ? 21.735 19.273 117.527 1.00 13.78 74 GLU A C 1
ATOM 475 O O . GLU A 1 62 ? 21.975 19.495 116.339 1.00 12.98 74 GLU A O 1
ATOM 481 N N . ILE A 1 63 ? 21.227 18.121 117.953 1.00 13.64 75 ILE A N 1
ATOM 482 C CA . ILE A 1 63 ? 20.945 17.052 117.011 1.00 12.79 75 ILE A CA 1
ATOM 483 C C . ILE A 1 63 ? 19.873 17.456 116.003 1.00 13.60 75 ILE A C 1
ATOM 484 O O . ILE A 1 63 ? 20.060 17.283 114.804 1.00 12.30 75 ILE A O 1
ATOM 489 N N . ARG A 1 64 ? 18.758 18.005 116.474 1.00 11.98 76 ARG A N 1
ATOM 490 C CA . ARG A 1 64 ? 17.699 18.390 115.552 1.00 13.87 76 ARG A CA 1
ATOM 491 C C . ARG A 1 64 ? 18.103 19.485 114.579 1.00 13.24 76 ARG A C 1
ATOM 492 O O . ARG A 1 64 ? 17.762 19.414 113.398 1.00 13.38 76 ARG A O 1
ATOM 500 N N . SER A 1 65 ? 18.823 20.494 115.061 1.00 12.79 77 SER A N 1
ATOM 501 C CA . SER A 1 65 ? 19.220 21.581 114.175 1.00 13.63 77 SER A CA 1
ATOM 502 C C . SER A 1 65 ? 20.205 21.120 113.105 1.00 12.57 77 SER A C 1
ATOM 503 O O . SER A 1 65 ? 20.054 21.464 111.934 1.00 12.76 77 SER A O 1
ATOM 506 N N . VAL A 1 66 ? 21.206 20.336 113.495 1.00 13.27 78 VAL A N 1
ATOM 507 C CA . VAL A 1 66 ? 22.178 19.856 112.524 1.00 11.93 78 VAL A CA 1
ATOM 508 C C . VAL A 1 66 ? 21.559 18.842 111.559 1.00 13.29 78 VAL A C 1
ATOM 509 O O . VAL A 1 66 ? 21.821 18.892 110.358 1.00 12.49 78 VAL A O 1
ATOM 513 N N . ARG A 1 67 ? 20.728 17.936 112.070 1.00 13.26 79 ARG A N 1
ATOM 514 C CA . ARG A 1 67 ? 20.113 16.942 111.194 1.00 15.12 79 ARG A CA 1
ATOM 515 C C . ARG A 1 67 ? 19.171 17.575 110.192 1.00 15.63 79 ARG A C 1
ATOM 516 O O . ARG A 1 67 ? 19.053 17.095 109.062 1.00 16.63 79 ARG A O 1
ATOM 524 N N . LYS A 1 68 ? 18.503 18.655 110.595 1.00 14.74 80 LYS A N 1
ATOM 525 C CA . LYS A 1 68 ? 17.593 19.343 109.686 1.00 16.04 80 LYS A CA 1
ATOM 526 C C . LYS A 1 68 ? 18.405 19.948 108.545 1.00 15.71 80 LYS A C 1
ATOM 527 O O . LYS A 1 68 ? 18.018 19.876 107.380 1.00 14.97 80 LYS A O 1
ATOM 533 N N . TRP A 1 69 ? 19.529 20.563 108.893 1.00 14.67 81 TRP A N 1
ATOM 534 C CA . TRP A 1 69 ? 20.405 21.158 107.896 1.00 15.11 81 TRP A CA 1
ATOM 535 C C . TRP A 1 69 ? 20.959 20.045 106.986 1.00 15.10 81 TRP A C 1
ATOM 536 O O . TRP A 1 69 ? 21.049 20.210 105.770 1.00 14.04 81 TRP A O 1
ATOM 547 N N . ALA A 1 70 ? 21.323 18.913 107.582 1.00 14.69 82 ALA A N 1
ATOM 548 C CA . ALA A 1 70 ? 21.869 17.790 106.819 1.00 14.60 82 ALA A CA 1
ATOM 549 C C . ALA A 1 70 ? 20.847 17.277 105.806 1.00 17.69 82 ALA A C 1
ATOM 550 O O . ALA A 1 70 ? 21.185 16.985 104.655 1.00 16.98 82 ALA A O 1
ATOM 552 N N . TYR A 1 71 ? 19.596 17.176 106.237 1.00 18.17 83 TYR A N 1
ATOM 553 C CA . TYR A 1 71 ? 18.543 16.699 105.349 1.00 21.69 83 TYR A CA 1
ATOM 554 C C . TYR A 1 71 ? 18.300 17.684 104.210 1.00 20.75 83 TYR A C 1
ATOM 555 O O . TYR A 1 71 ? 18.208 17.286 103.055 1.00 19.83 83 TYR A O 1
ATOM 564 N N . GLU A 1 72 ? 18.197 18.971 104.533 1.00 21.15 84 GLU A N 1
ATOM 565 C CA . GLU A 1 72 ? 17.957 19.977 103.503 1.00 21.00 84 GLU A CA 1
ATOM 566 C C . GLU A 1 72 ? 19.100 20.053 102.500 1.00 20.64 84 GLU A C 1
ATOM 567 O O . GLU A 1 72 ? 18.883 20.279 101.308 1.00 19.28 84 GLU A O 1
ATOM 573 N N . THR A 1 73 ? 20.315 19.843 102.989 1.00 18.34 85 THR A N 1
ATOM 574 C CA . THR A 1 73 ? 21.513 19.932 102.164 1.00 18.33 85 THR A CA 1
ATOM 575 C C . THR A 1 73 ? 21.948 18.673 101.418 1.00 19.39 85 THR A C 1
ATOM 576 O O . THR A 1 73 ? 22.415 18.758 100.275 1.00 21.51 85 THR A O 1
ATOM 580 N N . PHE A 1 74 ? 21.799 17.516 102.055 1.00 18.27 86 PHE A N 1
ATOM 581 C CA . PHE A 1 74 ? 22.241 16.251 101.466 1.00 20.02 86 PHE A CA 1
ATOM 582 C C . PHE A 1 74 ? 21.161 15.188 101.267 1.00 21.85 86 PHE A C 1
ATOM 583 O O . PHE A 1 74 ? 21.432 14.133 100.690 1.00 22.64 86 PHE A O 1
ATOM 591 N N . GLY A 1 75 ? 19.955 15.443 101.764 1.00 23.32 87 GLY A N 1
ATOM 592 C CA . GLY A 1 75 ? 18.881 14.473 101.610 1.00 24.76 87 GLY A CA 1
ATOM 593 C C . GLY A 1 75 ? 19.017 13.272 102.530 1.00 26.19 87 GLY A C 1
ATOM 594 O O . GLY A 1 75 ? 18.280 12.297 102.403 1.00 25.75 87 GLY A O 1
ATOM 595 N N . ASP A 1 76 ? 19.976 13.340 103.449 1.00 24.56 88 ASP A N 1
ATOM 596 C CA . ASP A 1 76 ? 20.221 12.276 104.421 1.00 23.84 88 ASP A CA 1
ATOM 597 C C . ASP A 1 76 ? 20.476 13.025 105.727 1.00 24.49 88 ASP A C 1
ATOM 598 O O . ASP A 1 76 ? 21.487 13.708 105.865 1.00 22.71 88 ASP A O 1
ATOM 603 N N . ASP A 1 77 ? 19.560 12.903 106.680 1.00 23.70 89 ASP A N 1
ATOM 604 C CA . ASP A 1 77 ? 19.707 13.621 107.937 1.00 22.68 89 ASP A CA 1
ATOM 605 C C . ASP A 1 77 ? 20.748 13.053 108.898 1.00 22.35 89 ASP A C 1
ATOM 606 O O . ASP A 1 77 ? 20.941 13.588 109.990 1.00 19.27 89 ASP A O 1
ATOM 611 N N . ARG A 1 78 ? 21.424 11.981 108.492 1.00 21.13 90 ARG A N 1
ATOM 612 C CA . ARG A 1 78 ? 22.461 11.382 109.328 1.00 21.45 90 ARG A CA 1
ATOM 613 C C . ARG A 1 78 ? 23.835 11.566 108.677 1.00 19.05 90 ARG A C 1
ATOM 614 O O . ARG A 1 78 ? 24.792 10.871 109.024 1.00 19.19 90 ARG A O 1
ATOM 622 N N . THR A 1 79 ? 23.927 12.499 107.731 1.00 17.69 91 THR A N 1
ATOM 623 C CA . THR A 1 79 ? 25.195 12.757 107.047 1.00 17.21 91 THR A CA 1
ATOM 624 C C . THR A 1 79 ? 26.259 13.063 108.095 1.00 16.36 91 THR A C 1
ATOM 625 O O . THR A 1 79 ? 27.411 12.634 107.970 1.00 15.94 91 THR A O 1
ATOM 629 N N . VAL A 1 80 ? 25.873 13.814 109.122 1.00 14.03 92 VAL A N 1
ATOM 630 C CA . VAL A 1 80 ? 26.793 14.118 110.216 1.00 14.07 92 VAL A CA 1
ATOM 631 C C . VAL A 1 80 ? 26.291 13.319 111.420 1.00 13.96 92 VAL A C 1
ATOM 632 O O . VAL A 1 80 ? 25.216 13.595 111.951 1.00 16.39 92 VAL A O 1
ATOM 636 N N . GLN A 1 81 ? 27.071 12.326 111.844 1.00 14.80 93 GLN A N 1
ATOM 637 C CA . GLN A 1 81 ? 26.684 11.465 112.959 1.00 16.49 93 GLN A CA 1
ATOM 638 C C . GLN A 1 81 ? 26.894 12.069 114.340 1.00 15.18 93 GLN A C 1
ATOM 639 O O . GLN A 1 81 ? 27.764 12.911 114.536 1.00 16.46 93 GLN A O 1
ATOM 645 N N . PHE A 1 82 ? 26.090 11.614 115.294 1.00 14.35 94 PHE A N 1
ATOM 646 C CA . PHE A 1 82 ? 26.170 12.098 116.665 1.00 14.30 94 PHE A CA 1
ATOM 647 C C . PHE A 1 82 ? 26.397 10.992 117.684 1.00 14.80 94 PHE A C 1
ATOM 648 O O . PHE A 1 82 ? 25.731 9.954 117.658 1.00 16.01 94 PHE A O 1
ATOM 656 N N . VAL A 1 83 ? 27.346 11.229 118.582 1.00 14.43 95 VAL A N 1
ATOM 657 C CA . VAL A 1 83 ? 27.652 10.294 119.655 1.00 14.36 95 VAL A CA 1
ATOM 658 C C . VAL A 1 83 ? 27.206 10.996 120.930 1.00 15.86 95 VAL A C 1
ATOM 659 O O . VAL A 1 83 ? 27.529 12.168 121.140 1.00 16.51 95 VAL A O 1
ATOM 663 N N . ALA A 1 84 ? 26.458 10.295 121.772 1.00 16.17 96 ALA A N 1
ATOM 664 C CA . ALA A 1 84 ? 25.990 10.888 123.014 1.00 16.87 96 ALA A CA 1
ATOM 665 C C . ALA A 1 84 ? 26.712 10.321 124.226 1.00 18.21 96 ALA A C 1
ATOM 666 O O . ALA A 1 84 ? 27.214 9.191 124.195 1.00 17.75 96 ALA A O 1
ATOM 668 N N . MET A 1 85 ? 26.776 11.131 125.280 1.00 16.71 97 MET A N 1
ATOM 669 C CA . MET A 1 85 ? 27.366 10.723 126.549 1.00 17.58 97 MET A CA 1
ATOM 670 C C . MET A 1 85 ? 26.128 10.439 127.389 1.00 18.11 97 MET A C 1
ATOM 671 O O . MET A 1 85 ? 25.193 11.239 127.414 1.00 18.91 97 MET A O 1
ATOM 676 N N . ALA A 1 86 ? 26.104 9.294 128.059 1.00 18.94 98 ALA A N 1
ATOM 677 C CA . ALA A 1 86 ? 24.934 8.917 128.839 1.00 18.42 98 ALA A CA 1
ATOM 678 C C . ALA A 1 86 ? 25.238 8.506 130.271 1.00 18.31 98 ALA A C 1
ATOM 679 O O . ALA A 1 86 ? 25.891 7.492 130.521 1.00 18.71 98 ALA A O 1
ATOM 681 N N . THR A 1 87 ? 24.753 9.304 131.212 1.00 17.59 99 THR A N 1
ATOM 682 C CA . THR A 1 87 ? 24.946 9.025 132.629 1.00 19.47 99 THR A CA 1
ATOM 683 C C . THR A 1 87 ? 23.867 8.038 133.061 1.00 19.98 99 THR A C 1
ATOM 684 O O . THR A 1 87 ? 22.878 7.843 132.352 1.00 20.49 99 THR A O 1
ATOM 688 N N . PRO A 1 88 ? 24.046 7.394 134.227 1.00 22.26 100 PRO A N 1
ATOM 689 C CA . PRO A 1 88 ? 23.025 6.446 134.684 1.00 21.31 100 PRO A CA 1
ATOM 690 C C . PRO A 1 88 ? 21.690 7.169 134.877 1.00 21.37 100 PRO A C 1
ATOM 691 O O . PRO A 1 88 ? 20.625 6.603 134.625 1.00 21.89 100 PRO A O 1
ATOM 695 N N . GLU A 1 89 ? 21.742 8.422 135.324 1.00 21.00 101 GLU A N 1
ATOM 696 C CA . GLU A 1 89 ? 20.516 9.191 135.523 1.00 19.88 101 GLU A CA 1
ATOM 697 C C . GLU A 1 89 ? 19.780 9.406 134.205 1.00 19.20 101 GLU A C 1
ATOM 698 O O . GLU A 1 89 ? 18.561 9.257 134.128 1.00 19.34 101 GLU A O 1
ATOM 704 N N . ASP A 1 90 ? 20.512 9.761 133.158 1.00 19.44 102 ASP A N 1
ATOM 705 C CA . ASP A 1 90 ? 19.863 9.973 131.874 1.00 19.12 102 ASP A CA 1
ATOM 706 C C . ASP A 1 90 ? 19.384 8.664 131.253 1.00 19.46 102 ASP A C 1
ATOM 707 O O . ASP A 1 90 ? 18.303 8.611 130.670 1.00 20.76 102 ASP A O 1
ATOM 712 N N . LEU A 1 91 ? 20.176 7.606 131.391 1.00 20.22 103 LEU A N 1
ATOM 713 C CA . LEU A 1 91 ? 19.790 6.303 130.850 1.00 22.64 103 LEU A CA 1
ATOM 714 C C . LEU A 1 91 ? 18.506 5.823 131.514 1.00 23.68 103 LEU A C 1
ATOM 715 O O . LEU A 1 91 ? 17.580 5.351 130.846 1.00 23.81 103 LEU A O 1
ATOM 720 N N . GLU A 1 92 ? 18.453 5.961 132.835 1.00 24.37 104 GLU A N 1
ATOM 721 C CA . GLU A 1 92 ? 17.290 5.539 133.602 1.00 26.05 104 GLU A CA 1
ATOM 722 C C . GLU A 1 92 ? 16.044 6.360 133.297 1.00 26.40 104 GLU A C 1
ATOM 723 O O . GLU A 1 92 ? 14.923 5.881 133.471 1.00 25.71 104 GLU A O 1
ATOM 729 N N . ALA A 1 93 ? 16.232 7.594 132.840 1.00 25.63 105 ALA A N 1
ATOM 730 C CA . ALA A 1 93 ? 15.096 8.448 132.503 1.00 25.33 105 ALA A CA 1
ATOM 731 C C . ALA A 1 93 ? 14.737 8.289 131.024 1.00 25.07 105 ALA A C 1
ATOM 732 O O . ALA A 1 93 ? 13.796 8.916 130.540 1.00 25.83 105 ALA A O 1
ATOM 734 N N . ASN A 1 94 ? 15.485 7.442 130.320 1.00 25.69 106 ASN A N 1
ATOM 735 C CA . ASN A 1 94 ? 15.271 7.203 128.891 1.00 26.03 106 ASN A CA 1
ATOM 736 C C . ASN A 1 94 ? 15.331 8.522 128.127 1.00 25.67 106 ASN A C 1
ATOM 737 O O . ASN A 1 94 ? 14.485 8.798 127.271 1.00 25.66 106 ASN A O 1
ATOM 742 N N . ALA A 1 95 ? 16.339 9.330 128.443 1.00 24.54 107 ALA A N 1
ATOM 743 C CA . ALA A 1 95 ? 16.511 10.631 127.805 1.00 23.62 107 ALA A CA 1
ATOM 744 C C . ALA A 1 95 ? 16.465 10.523 126.285 1.00 23.47 107 ALA A C 1
ATOM 745 O O . ALA A 1 95 ? 17.148 9.692 125.687 1.00 22.48 107 ALA A O 1
ATOM 747 N N . GLU A 1 96 ? 15.651 11.374 125.667 1.00 23.64 108 GLU A N 1
ATOM 748 C CA . GLU A 1 96 ? 15.491 11.374 124.222 1.00 25.12 108 GLU A CA 1
ATOM 749 C C . GLU A 1 96 ? 16.784 11.518 123.432 1.00 22.80 108 GLU A C 1
ATOM 750 O O . GLU A 1 96 ? 16.963 10.843 122.423 1.00 22.88 108 GLU A O 1
ATOM 756 N N . TYR A 1 97 ? 17.688 12.382 123.881 1.00 21.17 109 TYR A N 1
ATOM 757 C CA . TYR A 1 97 ? 18.924 12.599 123.134 1.00 20.56 109 TYR A CA 1
ATOM 758 C C . TYR A 1 97 ? 19.770 11.337 122.992 1.00 19.60 109 TYR A C 1
ATOM 759 O O . TYR A 1 97 ? 20.497 11.187 122.015 1.00 18.46 109 TYR A O 1
ATOM 768 N N . ILE A 1 98 ? 19.678 10.428 123.960 1.00 19.22 110 ILE A N 1
ATOM 769 C CA . ILE A 1 98 ? 20.445 9.188 123.892 1.00 18.78 110 ILE A CA 1
ATOM 770 C C . ILE A 1 98 ? 19.866 8.305 122.791 1.00 19.68 110 ILE A C 1
ATOM 771 O O . ILE A 1 98 ? 20.598 7.732 121.982 1.00 19.79 110 ILE A O 1
ATOM 776 N N . ARG A 1 99 ? 18.544 8.210 122.767 1.00 20.72 111 ARG A N 1
ATOM 777 C CA . ARG A 1 99 ? 17.832 7.412 121.774 1.00 24.57 111 ARG A CA 1
ATOM 778 C C . ARG A 1 99 ? 18.057 7.991 120.377 1.00 22.64 111 ARG A C 1
ATOM 779 O O . ARG A 1 99 ? 18.182 7.256 119.396 1.00 22.73 111 ARG A O 1
ATOM 787 N N . MET A 1 100 ? 18.104 9.318 120.306 1.00 20.81 112 MET A N 1
ATOM 788 C CA . MET A 1 100 ? 18.291 10.042 119.048 1.00 20.29 112 MET A CA 1
ATOM 789 C C . MET A 1 100 ? 19.679 9.877 118.453 1.00 19.73 112 MET A C 1
ATOM 790 O O . MET A 1 100 ? 19.826 9.736 117.238 1.00 19.48 112 MET A O 1
ATOM 795 N N . ALA A 1 101 ? 20.695 9.913 119.310 1.00 19.79 113 ALA A N 1
ATOM 796 C CA . ALA A 1 101 ? 22.079 9.786 118.865 1.00 19.82 113 ALA A CA 1
ATOM 797 C C . ALA A 1 101 ? 22.306 8.503 118.076 1.00 20.89 113 ALA A C 1
ATOM 798 O O . ALA A 1 101 ? 21.634 7.498 118.300 1.00 21.05 113 ALA A O 1
ATOM 800 N N . ASP A 1 102 ? 23.258 8.549 117.149 1.00 21.05 114 ASP A N 1
ATOM 801 C CA . ASP A 1 102 ? 23.584 7.395 116.322 1.00 22.90 114 ASP A CA 1
ATOM 802 C C . ASP A 1 102 ? 24.283 6.340 117.168 1.00 24.22 114 ASP A C 1
ATOM 803 O O . ASP A 1 102 ? 24.252 5.146 116.854 1.00 24.26 114 ASP A O 1
ATOM 808 N N . GLN A 1 103 ? 24.913 6.792 118.246 1.00 23.23 115 GLN A N 1
ATOM 809 C CA . GLN A 1 103 ? 25.577 5.897 119.178 1.00 24.88 115 GLN A CA 1
ATOM 810 C C . GLN A 1 103 ? 25.796 6.651 120.484 1.00 23.60 115 GLN A C 1
ATOM 811 O O . GLN A 1 103 ? 25.691 7.880 120.529 1.00 21.65 115 GLN A O 1
ATOM 817 N N . TYR A 1 104 ? 26.080 5.919 121.552 1.00 21.94 116 TYR A N 1
ATOM 818 C CA . TYR A 1 104 ? 26.314 6.570 122.829 1.00 21.56 116 TYR A CA 1
ATOM 819 C C . TYR A 1 104 ? 27.315 5.803 123.675 1.00 22.14 116 TYR A C 1
ATOM 820 O O . TYR A 1 104 ? 27.575 4.619 123.448 1.00 20.09 116 TYR A O 1
ATOM 829 N N . ILE A 1 105 ? 27.888 6.499 124.644 1.00 20.87 117 ILE A N 1
ATOM 830 C CA . ILE A 1 105 ? 28.872 5.903 125.523 1.00 21.11 117 ILE A CA 1
ATOM 831 C C . ILE A 1 105 ? 28.474 6.200 126.957 1.00 22.08 117 ILE A C 1
ATOM 832 O O . ILE A 1 105 ? 28.151 7.337 127.297 1.00 20.10 117 ILE A O 1
ATOM 837 N N . GLU A 1 106 ? 28.468 5.164 127.789 1.00 21.31 118 GLU A N 1
ATOM 838 C CA . GLU A 1 106 ? 28.105 5.325 129.188 1.00 22.20 118 GLU A CA 1
ATOM 839 C C . GLU A 1 106 ? 29.202 6.061 129.943 1.00 20.11 118 GLU A C 1
ATOM 840 O O . GLU A 1 106 ? 30.386 5.868 129.682 1.00 20.46 118 GLU A O 1
ATOM 846 N N . VAL A 1 107 ? 28.790 6.902 130.883 1.00 19.17 119 VAL A N 1
ATOM 847 C CA . VAL A 1 107 ? 29.709 7.679 131.700 1.00 18.14 119 VAL A CA 1
ATOM 848 C C . VAL A 1 107 ? 29.196 7.644 133.139 1.00 18.16 119 VAL A C 1
ATOM 849 O O . VAL A 1 107 ? 28.020 7.354 133.375 1.00 17.34 119 VAL A O 1
ATOM 853 N N . PRO A 1 108 ? 30.066 7.945 134.117 1.00 18.41 120 PRO A N 1
ATOM 854 C CA . PRO A 1 108 ? 29.683 7.939 135.535 1.00 18.90 120 PRO A CA 1
ATOM 855 C C . PRO A 1 108 ? 28.591 8.955 135.857 1.00 19.72 120 PRO A C 1
ATOM 856 O O . PRO A 1 108 ? 28.453 9.973 135.175 1.00 20.33 120 PRO A O 1
ATOM 860 N N . GLY A 1 109 ? 27.820 8.678 136.902 1.00 19.12 121 GLY A N 1
ATOM 861 C CA . GLY A 1 109 ? 26.755 9.586 137.289 1.00 19.42 121 GLY A CA 1
ATOM 862 C C . GLY A 1 109 ? 27.225 10.667 138.242 1.00 18.59 121 GLY A C 1
ATOM 863 O O . GLY A 1 109 ? 28.417 10.975 138.305 1.00 18.68 121 GLY A O 1
ATOM 864 N N . GLY A 1 110 ? 26.284 11.254 138.975 1.00 18.75 122 GLY A N 1
ATOM 865 C CA . GLY A 1 110 ? 26.629 12.294 139.931 1.00 18.63 122 GLY A CA 1
ATOM 866 C C . GLY A 1 110 ? 26.701 13.680 139.319 1.00 18.18 122 GLY A C 1
ATOM 867 O O . GLY A 1 110 ? 26.262 13.889 138.189 1.00 17.86 122 GLY A O 1
ATOM 868 N N . THR A 1 111 ? 27.256 14.630 140.067 1.00 17.61 123 THR A N 1
ATOM 869 C CA . THR A 1 111 ? 27.382 16.002 139.588 1.00 18.17 123 THR A CA 1
ATOM 870 C C . THR A 1 111 ? 28.187 16.051 138.289 1.00 18.27 123 THR A C 1
ATOM 871 O O . THR A 1 111 ? 29.007 15.169 138.025 1.00 17.70 123 THR A O 1
ATOM 875 N N . ASN A 1 112 ? 27.970 17.086 137.478 1.00 18.53 124 ASN A N 1
ATOM 876 C CA . ASN A 1 112 ? 28.639 17.147 136.179 1.00 18.25 124 ASN A CA 1
ATOM 877 C C . ASN A 1 112 ? 30.164 17.085 136.114 1.00 17.34 124 ASN A C 1
ATOM 878 O O . ASN A 1 112 ? 30.729 16.792 135.058 1.00 15.57 124 ASN A O 1
ATOM 883 N N . ASN A 1 113 ? 30.845 17.321 137.228 1.00 19.68 125 ASN A N 1
ATOM 884 C CA . ASN A 1 113 ? 32.299 17.238 137.211 1.00 19.68 125 ASN A CA 1
ATOM 885 C C . ASN A 1 113 ? 32.723 15.786 136.981 1.00 19.73 125 ASN A C 1
ATOM 886 O O . ASN A 1 113 ? 33.885 15.511 136.682 1.00 18.39 125 ASN A O 1
ATOM 891 N N . ASN A 1 114 ? 31.772 14.863 137.112 1.00 19.76 126 ASN A N 1
ATOM 892 C CA . ASN A 1 114 ? 32.047 13.442 136.902 1.00 19.30 126 ASN A CA 1
ATOM 893 C C . ASN A 1 114 ? 31.681 13.000 135.501 1.00 20.80 126 ASN A C 1
ATOM 894 O O . ASN A 1 114 ? 31.963 11.864 135.110 1.00 20.66 126 ASN A O 1
ATOM 899 N N . ASN A 1 115 ? 31.047 13.881 134.738 1.00 18.57 127 ASN A N 1
ATOM 900 C CA . ASN A 1 115 ? 30.625 13.481 133.412 1.00 18.15 127 ASN A CA 1
ATOM 901 C C . ASN A 1 115 ? 30.648 14.558 132.340 1.00 16.77 127 ASN A C 1
ATOM 902 O O . ASN A 1 115 ? 31.694 14.813 131.746 1.00 16.65 127 ASN A O 1
ATOM 907 N N . TYR A 1 116 ? 29.504 15.191 132.106 1.00 16.75 128 TYR A N 1
ATOM 908 C CA . TYR A 1 116 ? 29.389 16.205 131.061 1.00 18.05 128 TYR A CA 1
ATOM 909 C C . TYR A 1 116 ? 30.340 17.392 131.145 1.00 18.23 128 TYR A C 1
ATOM 910 O O . TYR A 1 116 ? 30.582 18.057 130.137 1.00 19.31 128 TYR A O 1
ATOM 919 N N . ALA A 1 117 ? 30.875 17.666 132.330 1.00 17.91 129 ALA A N 1
ATOM 920 C CA . ALA A 1 117 ? 31.803 18.780 132.492 1.00 17.49 129 ALA A CA 1
ATOM 921 C C . ALA A 1 117 ? 33.236 18.317 132.748 1.00 17.97 129 ALA A C 1
ATOM 922 O O . ALA A 1 117 ? 34.119 19.134 132.991 1.00 19.01 129 ALA A O 1
ATOM 924 N N . ASN A 1 118 ? 33.468 17.011 132.684 1.00 17.52 130 ASN A N 1
ATOM 925 C CA . ASN A 1 118 ? 34.807 16.470 132.920 1.00 18.32 130 ASN A CA 1
ATOM 926 C C . ASN A 1 118 ? 35.596 16.502 131.611 1.00 16.97 130 ASN A C 1
ATOM 927 O O . ASN A 1 118 ? 35.369 15.680 130.728 1.00 16.86 130 ASN A O 1
ATOM 932 N N . VAL A 1 119 ? 36.516 17.457 131.496 1.00 17.46 131 VAL A N 1
ATOM 933 C CA . VAL A 1 119 ? 37.315 17.622 130.282 1.00 18.73 131 VAL A CA 1
ATOM 934 C C . VAL A 1 119 ? 38.103 16.384 129.868 1.00 19.21 131 VAL A C 1
ATOM 935 O O . VAL A 1 119 ? 38.027 15.955 128.719 1.00 18.64 131 VAL A O 1
ATOM 939 N N . ASP A 1 120 ? 38.867 15.810 130.793 1.00 20.71 132 ASP A N 1
ATOM 940 C CA . ASP A 1 120 ? 39.661 14.629 130.461 1.00 20.59 132 ASP A CA 1
ATOM 941 C C . ASP A 1 120 ? 38.807 13.486 129.944 1.00 18.31 132 ASP A C 1
ATOM 942 O O . ASP A 1 120 ? 39.205 12.774 129.020 1.00 18.88 132 ASP A O 1
ATOM 947 N N . LEU A 1 121 ? 37.634 13.310 130.540 1.00 18.39 133 LEU A N 1
ATOM 948 C CA . LEU A 1 121 ? 36.724 12.255 130.126 1.00 16.56 133 LEU A CA 1
ATOM 949 C C . LEU A 1 121 ? 36.218 12.549 128.719 1.00 17.76 133 LEU A C 1
ATOM 950 O O . LEU A 1 121 ? 36.195 11.670 127.864 1.00 17.34 133 LEU A O 1
ATOM 955 N N . ILE A 1 122 ? 35.813 13.791 128.481 1.00 16.41 134 ILE A N 1
ATOM 956 C CA . ILE A 1 122 ? 35.315 14.170 127.162 1.00 16.88 134 ILE A CA 1
ATOM 957 C C . ILE A 1 122 ? 36.355 13.882 126.082 1.00 15.99 134 ILE A C 1
ATOM 958 O O . ILE A 1 122 ? 36.023 13.360 125.016 1.00 16.76 134 ILE A O 1
ATOM 963 N N . VAL A 1 123 ? 37.610 14.213 126.367 1.00 16.91 135 VAL A N 1
ATOM 964 C CA . VAL A 1 123 ? 38.692 13.981 125.417 1.00 18.27 135 VAL A CA 1
ATOM 965 C C . VAL A 1 123 ? 38.870 12.482 125.202 1.00 18.77 135 VAL A C 1
ATOM 966 O O . VAL A 1 123 ? 39.028 12.020 124.070 1.00 16.92 135 VAL A O 1
ATOM 970 N N . ASP A 1 124 ? 38.830 11.721 126.293 1.00 20.03 136 ASP A N 1
ATOM 971 C CA . ASP A 1 124 ? 38.980 10.273 126.210 1.00 22.32 136 ASP A CA 1
ATOM 972 C C . ASP A 1 124 ? 37.883 9.660 125.344 1.00 22.07 136 ASP A C 1
ATOM 973 O O . ASP A 1 124 ? 38.156 8.829 124.474 1.00 22.39 136 ASP A O 1
ATOM 978 N N . ILE A 1 125 ? 36.642 10.075 125.580 1.00 18.71 137 ILE A N 1
ATOM 979 C CA . ILE A 1 125 ? 35.514 9.561 124.816 1.00 19.19 137 ILE A CA 1
ATOM 980 C C . ILE A 1 125 ? 35.595 9.984 123.353 1.00 18.55 137 ILE A C 1
ATOM 981 O O . ILE A 1 125 ? 35.243 9.215 122.457 1.00 18.33 137 ILE A O 1
ATOM 986 N N . ALA A 1 126 ? 36.053 11.210 123.113 1.00 17.45 138 ALA A N 1
ATOM 987 C CA . ALA A 1 126 ? 36.188 11.709 121.748 1.00 18.35 138 ALA A CA 1
ATOM 988 C C . ALA A 1 126 ? 37.144 10.803 120.972 1.00 18.01 138 ALA A C 1
ATOM 989 O O . ALA A 1 126 ? 36.902 10.476 119.809 1.00 16.10 138 ALA A O 1
ATOM 991 N N . GLU A 1 127 ? 38.229 10.397 121.626 1.00 19.31 139 GLU A N 1
ATOM 992 C CA . GLU A 1 127 ? 39.213 9.527 120.994 1.00 20.60 139 GLU A CA 1
ATOM 993 C C . GLU A 1 127 ? 38.652 8.119 120.822 1.00 21.55 139 GLU A C 1
ATOM 994 O O . GLU A 1 127 ? 38.780 7.515 119.755 1.00 22.19 139 GLU A O 1
ATOM 1000 N N . ARG A 1 128 ? 38.024 7.603 121.874 1.00 22.82 140 ARG A N 1
ATOM 1001 C CA . ARG A 1 128 ? 37.451 6.264 121.839 1.00 24.24 140 ARG A CA 1
ATOM 1002 C C . ARG A 1 128 ? 36.380 6.139 120.765 1.00 23.14 140 ARG A C 1
ATOM 1003 O O . ARG A 1 128 ? 36.289 5.114 120.095 1.00 23.68 140 ARG A O 1
ATOM 1011 N N . ALA A 1 129 ? 35.574 7.187 120.605 1.00 22.01 141 ALA A N 1
ATOM 1012 C CA . ALA A 1 129 ? 34.503 7.196 119.613 1.00 20.03 141 ALA A CA 1
ATOM 1013 C C . ALA A 1 129 ? 35.003 7.649 118.246 1.00 18.77 141 ALA A C 1
ATOM 1014 O O . ALA A 1 129 ? 34.243 7.689 117.278 1.00 18.88 141 ALA A O 1
ATOM 1016 N N . ASP A 1 130 ? 36.280 8.009 118.178 1.00 19.36 142 ASP A N 1
ATOM 1017 C CA . ASP A 1 130 ? 36.897 8.419 116.923 1.00 18.49 142 ASP A CA 1
ATOM 1018 C C . ASP A 1 130 ? 36.090 9.523 116.232 1.00 18.48 142 ASP A C 1
ATOM 1019 O O . ASP A 1 130 ? 35.817 9.439 115.037 1.00 17.69 142 ASP A O 1
ATOM 1024 N N . VAL A 1 131 ? 35.717 10.556 116.989 1.00 16.89 143 VAL A N 1
ATOM 1025 C CA . VAL A 1 131 ? 34.931 11.670 116.444 1.00 16.27 143 VAL A CA 1
ATOM 1026 C C . VAL A 1 131 ? 35.798 12.781 115.859 1.00 16.62 143 VAL A C 1
ATOM 1027 O O . VAL A 1 131 ? 36.968 12.908 116.209 1.00 17.30 143 VAL A O 1
ATOM 1031 N N . ASP A 1 132 ? 35.211 13.589 114.974 1.00 15.42 144 ASP A N 1
ATOM 1032 C CA . ASP A 1 132 ? 35.920 14.702 114.353 1.00 15.03 144 ASP A CA 1
ATOM 1033 C C . ASP A 1 132 ? 35.831 15.970 115.190 1.00 15.30 144 ASP A C 1
ATOM 1034 O O . ASP A 1 132 ? 36.712 16.825 115.124 1.00 15.33 144 ASP A O 1
ATOM 1039 N N . ALA A 1 133 ? 34.766 16.084 115.973 1.00 13.70 145 ALA A N 1
ATOM 1040 C CA . ALA A 1 133 ? 34.555 17.282 116.776 1.00 13.66 145 ALA A CA 1
ATOM 1041 C C . ALA A 1 133 ? 33.685 17.048 117.997 1.00 12.33 145 ALA A C 1
ATOM 1042 O O . ALA A 1 133 ? 33.023 16.016 118.127 1.00 12.32 145 ALA A O 1
ATOM 1044 N N . VAL A 1 134 ? 33.690 18.039 118.887 1.00 11.67 146 VAL A N 1
ATOM 1045 C CA . VAL A 1 134 ? 32.887 18.016 120.102 1.00 11.39 146 VAL A CA 1
ATOM 1046 C C . VAL A 1 134 ? 32.074 19.313 120.132 1.00 12.58 146 VAL A C 1
ATOM 1047 O O . VAL A 1 134 ? 32.601 20.375 119.811 1.00 12.05 146 VAL A O 1
ATOM 1051 N N . TRP A 1 135 ? 30.800 19.219 120.497 1.00 13.16 147 TRP A N 1
ATOM 1052 C CA . TRP A 1 135 ? 29.947 20.403 120.632 1.00 13.94 147 TRP A CA 1
ATOM 1053 C C . TRP A 1 135 ? 29.531 20.417 122.098 1.00 14.47 147 TRP A C 1
ATOM 1054 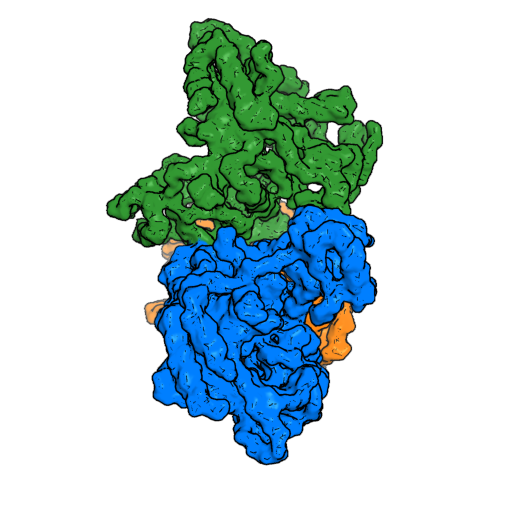O O . TRP A 1 135 ? 29.003 19.428 122.604 1.00 13.43 147 TRP A O 1
ATOM 1065 N N . ALA A 1 136 ? 29.773 21.534 122.780 1.00 15.85 148 ALA A N 1
ATOM 1066 C CA . ALA A 1 136 ? 29.424 21.647 124.191 1.00 17.70 148 ALA A CA 1
ATOM 1067 C C . ALA A 1 136 ? 28.182 22.510 124.445 1.00 17.23 148 ALA A C 1
ATOM 1068 O O . ALA A 1 136 ? 27.511 22.344 125.458 1.00 20.25 148 ALA A O 1
ATOM 1070 N N . GLY A 1 137 ? 27.877 23.433 123.539 1.00 17.71 149 GLY A N 1
ATOM 1071 C CA . GLY A 1 137 ? 26.704 24.274 123.727 1.00 17.65 149 GLY A CA 1
ATOM 1072 C C . GLY A 1 137 ? 26.778 25.230 124.912 1.00 16.88 149 GLY A C 1
ATOM 1073 O O . GLY A 1 137 ? 27.550 26.181 124.893 1.00 17.87 149 GLY A O 1
ATOM 1074 N N . TRP A 1 138 ? 25.959 24.997 125.934 1.00 17.53 150 TRP A N 1
ATOM 1075 C CA . TRP A 1 138 ? 25.959 25.858 127.118 1.00 16.76 150 TRP A CA 1
ATOM 1076 C C . TRP A 1 138 ? 25.961 25.020 128.388 1.00 18.26 150 TRP A C 1
ATOM 1077 O O . TRP A 1 138 ? 25.505 23.878 128.389 1.00 18.65 150 TRP A O 1
ATOM 1088 N N . GLY A 1 139 ? 26.464 25.603 129.471 1.00 17.60 151 GLY A N 1
ATOM 1089 C CA . GLY A 1 139 ? 26.536 24.884 130.727 1.00 18.76 151 GLY A CA 1
ATOM 1090 C C . GLY A 1 139 ? 27.722 23.940 130.709 1.00 18.19 151 GLY A C 1
ATOM 1091 O O . GLY A 1 139 ? 28.546 23.978 129.792 1.00 17.00 151 GLY A O 1
ATOM 1092 N N . HIS A 1 140 ? 27.818 23.097 131.730 1.00 18.49 152 HIS A N 1
ATOM 1093 C CA . HIS A 1 140 ? 28.898 22.124 131.823 1.00 18.96 152 HIS A CA 1
ATOM 1094 C C . HIS A 1 140 ? 30.289 22.693 131.524 1.00 19.67 152 HIS A C 1
ATOM 1095 O O . HIS A 1 140 ? 30.698 23.668 132.153 1.00 20.16 152 HIS A O 1
ATOM 1102 N N . ALA A 1 141 ? 31.024 22.106 130.582 1.00 17.37 153 ALA A N 1
ATOM 1103 C CA . ALA A 1 141 ? 32.371 22.599 130.281 1.00 18.07 153 ALA A CA 1
ATOM 1104 C C . ALA A 1 141 ? 32.465 23.513 129.055 1.00 16.97 153 ALA A C 1
ATOM 1105 O O . ALA A 1 141 ? 33.558 23.745 128.531 1.00 15.36 153 ALA A O 1
ATOM 1107 N N . SER A 1 142 ? 31.334 24.050 128.615 1.00 16.33 154 SER A N 1
ATOM 1108 C CA . SER A 1 142 ? 31.314 24.912 127.432 1.00 17.49 154 SER A CA 1
ATOM 1109 C C . SER A 1 142 ? 32.225 26.136 127.495 1.00 18.55 154 SER A C 1
ATOM 1110 O O . SER A 1 142 ? 32.682 26.627 126.458 1.00 17.03 154 SER A O 1
ATOM 1113 N N . GLU A 1 143 ? 32.488 26.636 128.700 1.00 16.19 155 GLU A N 1
ATOM 1114 C CA . GLU A 1 143 ? 33.344 27.807 128.846 1.00 19.19 155 GLU A CA 1
ATOM 1115 C C . GLU A 1 143 ? 34.713 27.493 129.440 1.00 18.03 155 GLU A C 1
ATOM 1116 O O . GLU A 1 143 ? 35.422 28.391 129.900 1.00 16.60 155 GLU A O 1
ATOM 1122 N N . ASN A 1 144 ? 35.094 26.222 129.419 1.00 16.69 156 ASN A N 1
ATOM 1123 C CA . ASN A 1 144 ? 36.385 25.813 129.966 1.00 16.57 156 ASN A CA 1
ATOM 1124 C C . ASN A 1 144 ? 37.410 25.758 128.831 1.00 15.59 156 ASN A C 1
ATOM 1125 O O . ASN A 1 144 ? 37.345 24.871 127.978 1.00 15.05 156 ASN A O 1
ATOM 1130 N N . PRO A 1 145 ? 38.379 26.694 128.810 1.00 15.23 157 PRO A N 1
ATOM 1131 C CA . PRO A 1 145 ? 39.387 26.698 127.742 1.00 15.97 157 PRO A CA 1
ATOM 1132 C C . PRO A 1 145 ? 40.163 25.397 127.594 1.00 15.55 157 PRO A C 1
ATOM 1133 O O . PRO A 1 145 ? 40.684 25.096 126.521 1.00 15.04 157 PRO A O 1
ATOM 1137 N N . LEU A 1 146 ? 40.249 24.628 128.674 1.00 16.83 158 LEU A N 1
ATOM 1138 C CA . LEU A 1 146 ? 40.966 23.363 128.624 1.00 17.77 158 LEU A CA 1
ATOM 1139 C C . LEU A 1 146 ? 40.277 22.370 127.700 1.00 17.00 158 LEU A C 1
ATOM 1140 O O . LEU A 1 146 ? 40.918 21.452 127.193 1.00 16.47 158 LEU A O 1
ATOM 1145 N N . LEU A 1 147 ? 38.978 22.550 127.467 1.00 16.55 159 LEU A N 1
ATOM 1146 C CA . LEU A 1 147 ? 38.276 21.620 126.589 1.00 16.39 159 LEU A CA 1
ATOM 1147 C C . LEU A 1 147 ? 38.780 21.721 125.142 1.00 15.29 159 LEU A C 1
ATOM 1148 O O . LEU A 1 147 ? 39.237 20.726 124.584 1.00 15.83 159 LEU A O 1
ATOM 1153 N N . PRO A 1 148 ? 38.713 22.911 124.511 1.00 15.02 160 PRO A N 1
ATOM 1154 C CA . PRO A 1 148 ? 39.220 22.948 123.131 1.00 14.49 160 PRO A CA 1
ATOM 1155 C C . PRO A 1 148 ? 40.729 22.690 123.063 1.00 14.91 160 PRO A C 1
ATOM 1156 O O . PRO A 1 148 ? 41.232 22.118 122.096 1.00 13.98 160 PRO A O 1
ATOM 1160 N N . GLU A 1 149 ? 41.456 23.106 124.096 1.00 16.90 161 GLU A N 1
ATOM 1161 C CA . GLU A 1 149 ? 42.898 22.906 124.105 1.00 16.13 161 GLU A CA 1
ATOM 1162 C C . GLU A 1 149 ? 43.282 21.433 124.156 1.00 16.78 161 GLU A C 1
ATOM 1163 O O . GLU A 1 149 ? 44.057 20.964 123.324 1.00 16.96 161 GLU A O 1
ATOM 1169 N N . LYS A 1 150 ? 42.740 20.697 125.119 1.00 16.76 162 LYS A N 1
ATOM 1170 C CA . LYS A 1 150 ? 43.062 19.277 125.226 1.00 17.85 162 LYS A CA 1
ATOM 1171 C C . LYS A 1 150 ? 42.536 18.475 124.035 1.00 18.32 162 LYS A C 1
ATOM 1172 O O . LYS A 1 150 ? 43.135 17.472 123.638 1.00 16.34 162 LYS A O 1
ATOM 1178 N N . LEU A 1 151 ? 41.420 18.910 123.460 1.00 15.55 163 LEU A N 1
ATOM 1179 C CA . LEU A 1 151 ? 40.880 18.212 122.299 1.00 15.96 163 LEU A CA 1
ATOM 1180 C C . LEU A 1 151 ? 41.838 18.358 121.123 1.00 16.30 163 LEU A C 1
ATOM 1181 O O . LEU A 1 151 ? 42.080 17.397 120.386 1.00 17.13 163 LEU A O 1
ATOM 1186 N N . SER A 1 152 ? 42.392 19.557 120.953 1.00 15.41 164 SER A N 1
ATOM 1187 C CA . SER A 1 152 ? 43.316 19.806 119.850 1.00 17.93 164 SER A CA 1
ATOM 1188 C C . SER A 1 152 ? 44.683 19.161 120.083 1.00 18.38 164 SER A C 1
ATOM 1189 O O . SER A 1 152 ? 45.415 18.902 119.131 1.00 18.16 164 SER A O 1
ATOM 1192 N N . GLN A 1 153 ? 45.024 18.903 121.345 1.00 17.82 165 GLN A N 1
ATOM 1193 C CA . GLN A 1 153 ? 46.313 18.289 121.674 1.00 21.01 165 GLN A CA 1
ATOM 1194 C C . GLN A 1 153 ? 46.294 16.785 121.441 1.00 20.04 165 GLN A C 1
ATOM 1195 O O . GLN A 1 153 ? 47.343 16.137 121.366 1.00 21.54 165 GLN A O 1
ATOM 1201 N N . SER A 1 154 ? 45.094 16.234 121.320 1.00 19.23 166 SER A N 1
ATOM 1202 C CA . SER A 1 154 ? 44.925 14.812 121.074 1.00 19.31 166 SER A CA 1
ATOM 1203 C C . SER A 1 154 ? 45.479 14.448 119.695 1.00 20.49 166 SER A C 1
ATOM 1204 O O . SER A 1 154 ? 45.422 15.253 118.768 1.00 19.03 166 SER A O 1
ATOM 1207 N N . LYS A 1 155 ? 46.016 13.237 119.558 1.00 20.24 167 LYS A N 1
ATOM 1208 C CA . LYS A 1 155 ? 46.541 12.800 118.269 1.00 20.25 167 LYS A CA 1
ATOM 1209 C C . LYS A 1 155 ? 45.392 12.690 117.265 1.00 17.94 167 LYS A C 1
ATOM 1210 O O . LYS A 1 155 ? 45.618 12.627 116.055 1.00 17.54 167 LYS A O 1
ATOM 1216 N N . ARG A 1 156 ? 44.163 12.658 117.776 1.00 17.65 168 ARG A N 1
ATOM 1217 C CA . ARG A 1 156 ? 42.978 12.574 116.924 1.00 16.10 168 ARG A CA 1
ATOM 1218 C C . ARG A 1 156 ? 42.631 13.960 116.374 1.00 16.36 168 ARG A C 1
ATOM 1219 O O . ARG A 1 156 ? 41.783 14.090 115.487 1.00 16.51 168 ARG A O 1
ATOM 1227 N N . LYS A 1 157 ? 43.294 14.988 116.904 1.00 15.84 169 LYS A N 1
ATOM 1228 C CA . LYS A 1 157 ? 43.078 16.375 116.468 1.00 17.50 169 LYS A CA 1
ATOM 1229 C C . LYS A 1 157 ? 41.588 16.706 116.390 1.00 16.42 169 LYS A C 1
ATOM 1230 O O . LYS A 1 157 ? 41.068 17.074 115.329 1.00 17.23 169 LYS A O 1
ATOM 1236 N N . VAL A 1 158 ? 40.914 16.583 117.529 1.00 15.56 170 VAL A N 1
ATOM 1237 C CA . VAL A 1 158 ? 39.484 16.833 117.614 1.00 14.75 170 VAL A CA 1
ATOM 1238 C C . VAL A 1 158 ? 39.175 18.330 117.669 1.00 14.24 170 VAL A C 1
ATOM 1239 O O . VAL A 1 158 ? 39.765 19.072 118.445 1.00 14.19 170 VAL A O 1
ATOM 1243 N N . ILE A 1 159 ? 38.243 18.753 116.826 1.00 14.22 171 ILE A N 1
ATOM 1244 C CA . ILE A 1 159 ? 37.825 20.152 116.732 1.00 13.09 171 ILE A CA 1
ATOM 1245 C C . ILE A 1 159 ? 36.781 20.503 117.792 1.00 12.50 171 ILE A C 1
ATOM 1246 O O . ILE A 1 159 ? 35.980 19.653 118.186 1.00 13.91 171 ILE A O 1
ATOM 1251 N N . PHE A 1 160 ? 36.801 21.751 118.260 1.00 12.97 172 PHE A N 1
ATOM 1252 C CA . PHE A 1 160 ? 35.823 22.220 119.240 1.00 12.49 172 PHE A CA 1
ATOM 1253 C C . PHE A 1 160 ? 34.851 23.132 118.490 1.00 11.41 172 PHE A C 1
ATOM 1254 O O . PHE A 1 160 ? 35.268 24.122 117.888 1.00 12.62 172 PHE A O 1
ATOM 1262 N N . ILE A 1 161 ? 33.565 22.792 118.509 1.00 11.45 173 ILE A N 1
ATOM 1263 C CA . ILE A 1 161 ? 32.577 23.616 117.821 1.00 10.89 173 ILE A CA 1
ATOM 1264 C C . ILE A 1 161 ? 32.194 24.729 118.790 1.00 11.71 173 ILE A C 1
ATOM 1265 O O . ILE A 1 161 ? 31.212 24.639 119.525 1.00 13.52 173 ILE A O 1
ATOM 1270 N N . GLY A 1 162 ? 33.022 25.764 118.790 1.00 12.03 174 GLY A N 1
ATOM 1271 C CA . GLY A 1 162 ? 32.836 26.903 119.668 1.00 12.06 174 GLY A CA 1
ATOM 1272 C C . GLY A 1 162 ? 34.092 27.744 119.580 1.00 11.01 174 GLY A C 1
ATOM 1273 O O . GLY A 1 162 ? 34.929 27.504 118.707 1.00 11.47 174 GLY A O 1
ATOM 1274 N N . PRO A 1 163 ? 34.257 28.749 120.454 1.00 11.72 175 PRO A N 1
ATOM 1275 C CA . PRO A 1 163 ? 35.449 29.595 120.419 1.00 11.77 175 PRO A CA 1
ATOM 1276 C C . PRO A 1 163 ? 36.701 28.860 120.896 1.00 13.36 175 PRO A C 1
ATOM 1277 O O . PRO A 1 163 ? 36.611 27.911 121.676 1.00 12.48 175 PRO A O 1
ATOM 1281 N N . PRO A 1 164 ? 37.880 29.274 120.407 1.00 13.79 176 PRO A N 1
ATOM 1282 C CA . PRO A 1 164 ? 39.145 28.643 120.797 1.00 14.40 176 PRO A CA 1
ATOM 1283 C C . PRO A 1 164 ? 39.531 29.009 122.226 1.00 15.21 176 PRO A C 1
ATOM 1284 O O . PRO A 1 164 ? 39.029 29.988 122.786 1.00 14.58 176 PRO A O 1
ATOM 1288 N N . GLY A 1 165 ? 40.417 28.216 122.816 1.00 14.88 177 GLY A N 1
ATOM 1289 C CA . GLY A 1 165 ? 40.844 28.489 124.177 1.00 15.44 177 GLY A CA 1
ATOM 1290 C C . GLY A 1 165 ? 41.424 29.884 124.312 1.00 16.93 177 GLY A C 1
ATOM 1291 O O . GLY A 1 165 ? 41.156 30.579 125.291 1.00 15.79 177 GLY A O 1
ATOM 1292 N N . ASN A 1 166 ? 42.207 30.307 123.326 1.00 18.99 178 ASN A N 1
ATOM 1293 C CA . ASN A 1 166 ? 42.816 31.633 123.388 1.00 20.49 178 ASN A CA 1
ATOM 1294 C C . ASN A 1 166 ? 41.788 32.760 123.473 1.00 19.82 178 ASN A C 1
ATOM 1295 O O . ASN A 1 166 ? 42.033 33.765 124.134 1.00 20.30 178 ASN A O 1
ATOM 1300 N N . ALA A 1 167 ? 40.643 32.596 122.815 1.00 18.92 179 ALA A N 1
ATOM 1301 C CA . ALA A 1 167 ? 39.598 33.622 122.851 1.00 18.42 179 ALA A CA 1
ATOM 1302 C C . ALA A 1 167 ? 38.987 33.648 124.246 1.00 19.14 179 ALA A C 1
ATOM 1303 O O . ALA A 1 167 ? 38.767 34.713 124.824 1.00 18.83 179 ALA A O 1
ATOM 1305 N N . MET A 1 168 ? 38.707 32.468 124.789 1.00 17.58 180 MET A N 1
ATOM 1306 C CA . MET A 1 168 ? 38.141 32.380 126.126 1.00 18.43 180 MET A CA 1
ATOM 1307 C C . MET A 1 168 ? 39.110 32.984 127.145 1.00 19.44 180 MET A C 1
ATOM 1308 O O . MET A 1 168 ? 38.698 33.689 128.063 1.00 18.20 180 MET A O 1
ATOM 1313 N N . ARG A 1 169 ? 40.399 32.699 126.977 1.00 19.82 181 ARG A N 1
ATOM 1314 C CA . ARG A 1 169 ? 41.413 33.208 127.896 1.00 23.81 181 ARG A CA 1
ATOM 1315 C C . ARG A 1 169 ? 41.697 34.697 127.698 1.00 24.68 181 ARG A C 1
ATOM 1316 O O . ARG A 1 169 ? 42.108 35.377 128.638 1.00 25.94 181 ARG A O 1
ATOM 1324 N N . SER A 1 170 ? 41.480 35.203 126.487 1.00 24.18 182 SER A N 1
ATOM 1325 C CA . SER A 1 170 ? 41.727 36.618 126.208 1.00 26.52 182 SER A CA 1
ATOM 1326 C C . SER A 1 170 ? 40.859 37.506 127.087 1.00 29.08 182 SER A C 1
ATOM 1327 O O . SER A 1 170 ? 41.127 38.698 127.237 1.00 30.10 182 SER A O 1
ATOM 1330 N N . LEU A 1 171 ? 39.816 36.919 127.662 1.00 30.13 183 LEU A N 1
ATOM 1331 C CA . LEU A 1 171 ? 38.918 37.643 128.551 1.00 33.01 183 LEU A CA 1
ATOM 1332 C C . LEU A 1 171 ? 38.993 36.975 129.922 1.00 34.20 183 LEU A C 1
ATOM 1333 O O . LEU A 1 171 ? 38.108 36.207 130.310 1.00 35.20 183 LEU A O 1
ATOM 1338 N N . GLY A 1 172 ? 40.071 37.274 130.642 1.00 34.59 184 GLY A N 1
ATOM 1339 C CA . GLY A 1 172 ? 40.292 36.694 131.955 1.00 33.90 184 GLY A CA 1
ATOM 1340 C C . GLY A 1 172 ? 39.416 37.257 133.051 1.00 32.85 184 GLY A C 1
ATOM 1341 O O . GLY A 1 172 ? 38.194 37.281 132.923 1.00 31.89 184 GLY A O 1
ATOM 1342 N N . ASP A 1 173 ? 40.032 37.708 134.138 1.00 33.10 185 ASP A N 1
ATOM 1343 C CA . ASP A 1 173 ? 39.249 38.249 135.236 1.00 33.85 185 ASP A CA 1
ATOM 1344 C C . ASP A 1 173 ? 38.509 39.510 134.813 1.00 32.90 185 ASP A C 1
ATOM 1345 O O . ASP A 1 173 ? 38.594 39.938 133.659 1.00 31.73 185 ASP A O 1
ATOM 1350 N N . LYS A 1 174 ? 37.769 40.091 135.748 1.00 33.39 186 LYS A N 1
ATOM 1351 C CA . LYS A 1 174 ? 37.000 41.297 135.473 1.00 34.86 186 LYS A CA 1
ATOM 1352 C C . LYS A 1 174 ? 37.902 42.450 135.037 1.00 33.10 186 LYS A C 1
ATOM 1353 O O . LYS A 1 174 ? 37.598 43.156 134.076 1.00 33.81 186 LYS A O 1
ATOM 1359 N N . ILE A 1 175 ? 39.018 42.629 135.736 1.00 32.03 187 ILE A N 1
ATOM 1360 C CA . ILE A 1 175 ? 39.945 43.711 135.418 1.00 30.37 187 ILE A CA 1
ATOM 1361 C C . ILE A 1 175 ? 40.540 43.602 134.016 1.00 30.21 187 ILE A C 1
ATOM 1362 O O . ILE A 1 175 ? 40.444 44.534 133.214 1.00 28.30 187 ILE A O 1
ATOM 1367 N N . SER A 1 176 ? 41.160 42.467 133.723 1.00 30.01 188 SER A N 1
ATOM 1368 C CA . SER A 1 176 ? 41.775 42.252 132.418 1.00 30.63 188 SER A CA 1
ATOM 1369 C C . SER A 1 176 ? 40.734 42.378 131.305 1.00 29.69 188 SER A C 1
ATOM 1370 O O . SER A 1 176 ? 40.979 43.002 130.273 1.00 28.41 188 SER A O 1
ATOM 1373 N N . SER A 1 177 ? 39.567 41.789 131.538 1.00 28.79 189 SER A N 1
ATOM 1374 C CA . SER A 1 177 ? 38.469 41.805 130.580 1.00 27.67 189 SER A CA 1
ATOM 1375 C C . SER A 1 177 ? 38.011 43.212 130.189 1.00 27.13 189 SER A C 1
ATOM 1376 O O . SER A 1 177 ? 37.786 43.494 129.013 1.00 26.89 189 SER A O 1
ATOM 1379 N N . THR A 1 178 ? 37.869 44.088 131.178 1.00 26.39 190 THR A N 1
ATOM 1380 C CA . THR A 1 178 ? 37.415 45.451 130.922 1.00 25.75 190 THR A CA 1
ATOM 1381 C C . THR A 1 178 ? 38.460 46.263 130.156 1.00 25.43 190 THR A C 1
ATOM 1382 O O . THR A 1 178 ? 38.115 47.076 129.298 1.00 24.92 190 THR A O 1
ATOM 1386 N N . ILE A 1 179 ? 39.733 46.036 130.466 1.00 24.02 191 ILE A N 1
ATOM 1387 C CA . ILE A 1 179 ? 40.822 46.734 129.793 1.00 24.77 191 ILE A CA 1
ATOM 1388 C C . ILE A 1 179 ? 40.840 46.349 128.312 1.00 24.57 191 ILE A C 1
ATOM 1389 O O . ILE A 1 179 ? 41.023 47.200 127.440 1.00 24.35 191 ILE A O 1
ATOM 1394 N N . VAL A 1 180 ? 40.641 45.065 128.033 1.00 24.39 192 VAL A N 1
ATOM 1395 C CA . VAL A 1 180 ? 40.611 44.577 126.654 1.00 23.83 192 VAL A CA 1
ATOM 1396 C C . VAL A 1 180 ? 39.448 45.221 125.904 1.00 24.20 192 VAL A C 1
ATOM 1397 O O . VAL A 1 180 ? 39.583 45.637 124.750 1.00 24.16 192 VAL A O 1
ATOM 1401 N N . ALA A 1 181 ? 38.298 45.298 126.562 1.00 23.05 193 ALA A N 1
ATOM 1402 C CA . ALA A 1 181 ? 37.124 45.897 125.947 1.00 23.20 193 ALA A CA 1
ATOM 1403 C C . ALA A 1 181 ? 37.418 47.359 125.623 1.00 24.28 193 ALA A C 1
ATOM 1404 O O . ALA A 1 181 ? 37.117 47.841 124.527 1.00 23.89 193 ALA A O 1
ATOM 1406 N N . GLN A 1 182 ? 38.017 48.063 126.576 1.00 23.93 194 GLN A N 1
ATOM 1407 C CA . GLN A 1 182 ? 38.336 49.467 126.363 1.00 23.58 194 GLN A CA 1
ATOM 1408 C C . GLN A 1 182 ? 39.349 49.629 125.229 1.00 24.25 194 GLN A C 1
ATOM 1409 O O . GLN A 1 182 ? 39.322 50.630 124.512 1.00 23.34 194 GLN A O 1
ATOM 1415 N N . SER A 1 183 ? 40.229 48.648 125.042 1.00 23.63 195 SER A N 1
ATOM 1416 C CA . SER A 1 183 ? 41.199 48.749 123.954 1.00 26.42 195 SER A CA 1
ATOM 1417 C C . SER A 1 183 ? 40.471 48.565 122.626 1.00 26.95 195 SER A C 1
ATOM 1418 O O . SER A 1 183 ? 40.956 48.995 121.581 1.00 27.66 195 SER A O 1
ATOM 1421 N N . ALA A 1 184 ? 39.303 47.927 122.679 1.00 27.79 196 ALA A N 1
ATOM 1422 C CA . ALA A 1 184 ? 38.491 47.690 121.489 1.00 28.08 196 ALA A CA 1
ATOM 1423 C C . ALA A 1 184 ? 37.493 48.832 121.343 1.00 28.82 196 ALA A C 1
ATOM 1424 O O . ALA A 1 184 ? 36.559 48.765 120.543 1.00 28.75 196 ALA A O 1
ATOM 1426 N N . LYS A 1 185 ? 37.702 49.877 122.137 1.00 28.85 197 LYS A N 1
ATOM 1427 C CA . LYS A 1 185 ? 36.851 51.058 122.128 1.00 28.86 197 LYS A CA 1
ATOM 1428 C C . LYS A 1 185 ? 35.395 50.777 122.484 1.00 27.40 197 LYS A C 1
ATOM 1429 O O . LYS A 1 185 ? 34.474 51.360 121.909 1.00 29.41 197 LYS A O 1
ATOM 1435 N N . VAL A 1 186 ? 35.188 49.877 123.437 1.00 24.98 198 VAL A N 1
ATOM 1436 C CA . VAL A 1 186 ? 33.841 49.555 123.892 1.00 22.90 198 VAL A CA 1
ATOM 1437 C C . VAL A 1 186 ? 33.622 50.336 125.184 1.00 23.00 198 VAL A C 1
ATOM 1438 O O . VAL A 1 186 ? 34.422 50.232 126.114 1.00 22.00 198 VAL A O 1
ATOM 1442 N N . PRO A 1 187 ? 32.544 51.133 125.258 1.00 23.03 199 PRO A N 1
ATOM 1443 C CA . PRO A 1 187 ? 32.284 51.907 126.476 1.00 23.79 199 PRO A CA 1
ATOM 1444 C C . PRO A 1 187 ? 32.126 50.987 127.680 1.00 22.98 199 PRO A C 1
ATOM 1445 O O . PRO A 1 187 ? 31.412 49.986 127.615 1.00 22.81 199 PRO A O 1
ATOM 1449 N N . CYS A 1 188 ? 32.784 51.336 128.782 1.00 22.73 200 CYS A N 1
ATOM 1450 C CA . CYS A 1 188 ? 32.696 50.540 129.997 1.00 23.57 200 CYS A CA 1
ATOM 1451 C C . CYS A 1 188 ? 32.257 51.385 131.182 1.00 24.21 200 CYS A C 1
ATOM 1452 O O . CYS A 1 188 ? 32.430 52.603 131.190 1.00 24.37 200 CYS A O 1
ATOM 1455 N N . ILE A 1 189 ? 31.678 50.726 132.178 1.00 24.65 201 ILE A N 1
ATOM 1456 C CA . ILE A 1 189 ? 31.206 51.398 133.381 1.00 25.67 201 ILE A CA 1
ATOM 1457 C C . ILE A 1 189 ? 32.379 52.077 134.078 1.00 23.91 201 ILE A C 1
ATOM 1458 O O . ILE A 1 189 ? 33.461 51.503 134.185 1.00 25.02 201 ILE A O 1
ATOM 1463 N N . PRO A 1 190 ? 32.187 53.320 134.539 1.00 23.85 202 PRO A N 1
ATOM 1464 C CA . PRO A 1 190 ? 33.266 54.035 135.224 1.00 23.91 202 PRO A CA 1
ATOM 1465 C C . PRO A 1 190 ? 33.842 53.168 136.336 1.00 23.54 202 PRO A C 1
ATOM 1466 O O . PRO A 1 190 ? 33.107 52.643 137.168 1.00 23.90 202 PRO A O 1
ATOM 1470 N N . TRP A 1 191 ? 35.157 53.007 136.340 1.00 24.60 203 TRP A N 1
ATOM 1471 C CA . TRP A 1 191 ? 35.792 52.188 137.356 1.00 25.68 203 TRP A CA 1
ATOM 1472 C C . TRP A 1 191 ? 37.222 52.646 137.591 1.00 26.71 203 TRP A C 1
ATOM 1473 O O . TRP A 1 191 ? 37.699 53.580 136.942 1.00 26.22 203 TRP A O 1
ATOM 1484 N N . SER A 1 192 ? 37.905 51.988 138.520 1.00 27.46 204 SER A N 1
ATOM 1485 C CA . SER A 1 192 ? 39.281 52.346 138.842 1.00 27.80 204 SER A CA 1
ATOM 1486 C C . SER A 1 192 ? 40.231 52.138 137.665 1.00 28.85 204 SER A C 1
ATOM 1487 O O . SER A 1 192 ? 41.381 52.576 137.702 1.00 28.22 204 SER A O 1
ATOM 1490 N N . GLY A 1 193 ? 39.745 51.481 136.615 1.00 28.10 205 GLY A N 1
ATOM 1491 C CA . GLY A 1 193 ? 40.584 51.232 135.457 1.00 27.00 205 GLY A CA 1
ATOM 1492 C C . GLY A 1 193 ? 40.163 51.974 134.202 1.00 26.72 205 GLY A C 1
ATOM 1493 O O . GLY A 1 193 ? 40.702 51.725 133.120 1.00 24.22 205 GLY A O 1
ATOM 1494 N N . THR A 1 194 ? 39.197 52.879 134.333 1.00 26.30 206 THR A N 1
ATOM 1495 C CA . THR A 1 194 ? 38.737 53.648 133.183 1.00 26.62 206 THR A CA 1
ATOM 1496 C C . THR A 1 194 ? 39.956 54.286 132.529 1.00 26.33 206 THR A C 1
ATOM 1497 O O . THR A 1 194 ? 40.830 54.796 133.222 1.00 25.61 206 THR A O 1
ATOM 1501 N N . GLY A 1 195 ? 40.023 54.234 131.201 1.00 25.81 207 GLY A N 1
ATOM 1502 C CA . GLY A 1 195 ? 41.153 54.819 130.497 1.00 28.41 207 GLY A CA 1
ATOM 1503 C C . GLY A 1 195 ? 42.291 53.849 130.233 1.00 29.28 207 GLY A C 1
ATOM 1504 O O . GLY A 1 195 ? 43.102 54.071 129.335 1.00 31.00 207 GLY A O 1
ATOM 1505 N N . VAL A 1 196 ? 42.367 52.778 131.017 1.00 28.97 208 VAL A N 1
ATOM 1506 C CA . VAL A 1 196 ? 43.414 51.780 130.838 1.00 29.28 208 VAL A CA 1
ATOM 1507 C C . VAL A 1 196 ? 42.982 50.902 129.667 1.00 30.36 208 VAL A C 1
ATOM 1508 O O . VAL A 1 196 ? 42.026 50.137 129.783 1.00 28.48 208 VAL A O 1
ATOM 1512 N N . ASP A 1 197 ? 43.679 51.018 128.540 1.00 29.99 209 ASP A N 1
ATOM 1513 C CA . ASP A 1 197 ? 43.311 50.249 127.353 1.00 30.64 209 ASP A CA 1
ATOM 1514 C C . ASP A 1 197 ? 44.481 49.687 126.557 1.00 30.30 209 ASP A C 1
ATOM 1515 O O . ASP A 1 197 ? 44.361 49.469 125.352 1.00 31.51 209 ASP A O 1
ATOM 1520 N N . THR A 1 198 ? 45.610 49.460 127.215 1.00 30.01 210 THR A N 1
ATOM 1521 C CA . THR A 1 198 ? 46.775 48.914 126.530 1.00 31.19 210 THR A CA 1
ATOM 1522 C C . THR A 1 198 ? 46.822 47.404 126.716 1.00 30.90 210 THR A C 1
ATOM 1523 O O . THR A 1 198 ? 46.892 46.912 127.842 1.00 30.86 210 THR A O 1
ATOM 1527 N N . VAL A 1 199 ? 46.778 46.672 125.609 1.00 30.85 211 VAL A N 1
ATOM 1528 C CA . VAL A 1 199 ? 46.818 45.218 125.670 1.00 32.34 211 VAL A CA 1
ATOM 1529 C C . VAL A 1 199 ? 47.989 44.655 124.876 1.00 34.00 211 VAL A C 1
ATOM 1530 O O . VAL A 1 199 ? 48.544 45.318 123.997 1.00 33.57 211 VAL A O 1
ATOM 1534 N N . HIS A 1 200 ? 48.356 43.421 125.200 1.00 35.10 212 HIS A N 1
ATOM 1535 C CA . HIS A 1 200 ? 49.447 42.737 124.525 1.00 37.11 212 HIS A CA 1
ATOM 1536 C C . HIS A 1 200 ? 48.876 41.549 123.757 1.00 37.49 212 HIS A C 1
ATOM 1537 O O . HIS A 1 200 ? 48.199 40.692 124.327 1.00 36.41 212 HIS A O 1
ATOM 1544 N N . VAL A 1 201 ? 49.137 41.516 122.457 1.00 38.26 213 VAL A N 1
ATOM 1545 C CA . VAL A 1 201 ? 48.649 40.436 121.610 1.00 40.14 213 VAL A CA 1
ATOM 1546 C C . VAL A 1 201 ? 49.814 39.606 121.090 1.00 41.19 213 VAL A C 1
ATOM 1547 O O . VAL A 1 201 ? 50.661 40.109 120.352 1.00 40.80 213 VAL A O 1
ATOM 1551 N N . ASP A 1 202 ? 49.858 38.336 121.484 1.00 42.74 214 ASP A N 1
ATOM 1552 C CA . ASP A 1 202 ? 50.925 37.452 121.034 1.00 44.58 214 ASP A CA 1
ATOM 1553 C C . ASP A 1 202 ? 50.902 37.415 119.513 1.00 45.33 214 ASP A C 1
ATOM 1554 O O . ASP A 1 202 ? 49.965 36.899 118.906 1.00 45.18 214 ASP A O 1
ATOM 1559 N N . GLU A 1 203 ? 51.943 37.973 118.907 1.00 46.71 215 GLU A N 1
ATOM 1560 C CA . GLU A 1 203 ? 52.064 38.047 117.457 1.00 48.42 215 GLU A CA 1
ATOM 1561 C C . GLU A 1 203 ? 51.947 36.708 116.732 1.00 48.44 215 GLU A C 1
ATOM 1562 O O . GLU A 1 203 ? 51.882 36.671 115.503 1.00 48.76 215 GLU A O 1
ATOM 1568 N N . LYS A 1 204 ? 51.912 35.611 117.481 1.00 48.18 216 LYS A N 1
ATOM 1569 C CA . LYS A 1 204 ? 51.819 34.295 116.862 1.00 47.26 216 LYS A CA 1
ATOM 1570 C C . LYS A 1 204 ? 50.555 33.507 117.194 1.00 45.78 216 LYS A C 1
ATOM 1571 O O . LYS A 1 204 ? 50.104 32.694 116.388 1.00 46.75 216 LYS A O 1
ATOM 1577 N N . THR A 1 205 ? 49.981 33.740 118.369 1.00 43.31 217 THR A N 1
ATOM 1578 C CA . THR A 1 205 ? 48.776 33.018 118.764 1.00 41.06 217 THR A CA 1
ATOM 1579 C C . THR A 1 205 ? 47.545 33.914 118.817 1.00 39.45 217 THR A C 1
ATOM 1580 O O . THR A 1 205 ? 46.412 33.429 118.816 1.00 39.20 217 THR A O 1
ATOM 1584 N N . GLY A 1 206 ? 47.766 35.222 118.868 1.00 37.04 218 GLY A N 1
ATOM 1585 C CA . GLY A 1 206 ? 46.651 36.144 118.930 1.00 34.86 218 GLY A CA 1
ATOM 1586 C C . GLY A 1 206 ? 46.106 36.268 120.340 1.00 33.67 218 GLY A C 1
ATOM 1587 O O . GLY A 1 206 ? 45.188 37.048 120.590 1.00 33.65 218 GLY A O 1
ATOM 1588 N N . LEU A 1 207 ? 46.661 35.492 121.267 1.00 31.69 219 LEU A N 1
ATOM 1589 C CA . LEU A 1 207 ? 46.215 35.552 122.655 1.00 30.26 219 LEU A CA 1
ATOM 1590 C C . LEU A 1 207 ? 46.368 36.985 123.154 1.00 30.32 219 LEU A C 1
ATOM 1591 O O . LEU A 1 207 ? 47.438 37.584 123.018 1.00 29.71 219 LEU A O 1
ATOM 1596 N N . VAL A 1 208 ? 45.301 37.530 123.725 1.00 27.83 220 VAL A N 1
ATOM 1597 C CA . VAL A 1 208 ? 45.344 38.889 124.244 1.00 27.70 220 VAL A CA 1
ATOM 1598 C C . VAL A 1 208 ? 45.528 38.848 125.753 1.00 27.72 220 VAL A C 1
ATOM 1599 O O . VAL A 1 208 ? 44.832 38.115 126.455 1.00 26.60 220 VAL A O 1
ATOM 1603 N N . SER A 1 209 ? 46.476 39.636 126.245 1.00 27.68 221 SER A N 1
ATOM 1604 C CA . SER A 1 209 ? 46.746 39.694 127.672 1.00 28.61 221 SER A CA 1
ATOM 1605 C C . SER A 1 209 ? 47.026 41.135 128.070 1.00 28.49 221 SER A C 1
ATOM 1606 O O . SER A 1 209 ? 47.130 42.014 127.216 1.00 27.47 221 SER A O 1
ATOM 1609 N N . VAL A 1 210 ? 47.145 41.370 129.369 1.00 29.86 222 VAL A N 1
ATOM 1610 C CA . VAL A 1 210 ? 47.419 42.705 129.879 1.00 31.37 222 VAL A CA 1
ATOM 1611 C C . VAL A 1 210 ? 48.651 42.630 130.776 1.00 32.80 222 VAL A C 1
ATOM 1612 O O . VAL A 1 210 ? 48.657 41.898 131.764 1.00 32.44 222 VAL A O 1
ATOM 1616 N N . ASP A 1 211 ? 49.695 43.376 130.428 1.00 34.30 223 ASP A N 1
ATOM 1617 C CA . ASP A 1 211 ? 50.915 43.363 131.224 1.00 36.05 223 ASP A CA 1
ATOM 1618 C C . ASP A 1 211 ? 50.637 43.850 132.641 1.00 37.18 223 ASP A C 1
ATOM 1619 O O . ASP A 1 211 ? 49.811 44.738 132.854 1.00 35.50 223 ASP A O 1
ATOM 1624 N N . ASP A 1 212 ? 51.334 43.257 133.605 1.00 38.62 224 ASP A N 1
ATOM 1625 C CA . ASP A 1 212 ? 51.164 43.604 135.010 1.00 41.28 224 ASP A CA 1
ATOM 1626 C C . ASP A 1 212 ? 51.196 45.109 135.279 1.00 42.15 224 ASP A C 1
ATOM 1627 O O . ASP A 1 212 ? 50.386 45.622 136.051 1.00 42.63 224 ASP A O 1
ATOM 1632 N N . ASP A 1 213 ? 52.124 45.817 134.643 1.00 42.13 225 ASP A N 1
ATOM 1633 C CA . ASP A 1 213 ? 52.240 47.258 134.842 1.00 42.85 225 ASP A CA 1
ATOM 1634 C C . ASP A 1 213 ? 50.987 48.006 134.391 1.00 41.89 225 ASP A C 1
ATOM 1635 O O . ASP A 1 213 ? 50.723 49.120 134.844 1.00 43.16 225 ASP A O 1
ATOM 1640 N N . ILE A 1 214 ? 50.215 47.392 133.500 1.00 39.35 226 ILE A N 1
ATO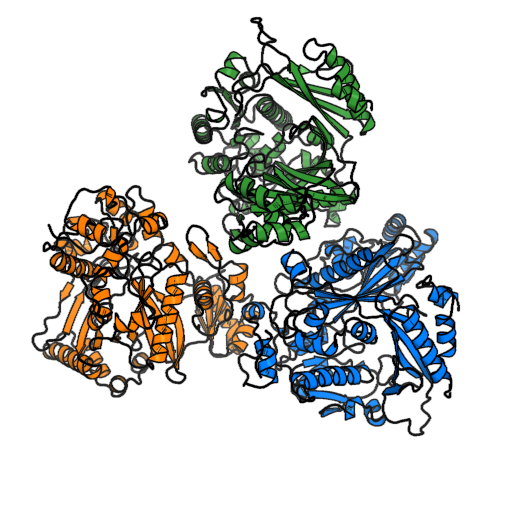M 1641 C CA . ILE A 1 214 ? 48.992 48.010 132.998 1.00 37.17 226 ILE A CA 1
ATOM 1642 C C . ILE A 1 214 ? 47.807 47.566 133.852 1.00 36.17 226 ILE A C 1
ATOM 1643 O O . ILE A 1 214 ? 46.961 48.373 134.235 1.00 35.41 226 ILE A O 1
ATOM 1648 N N . TYR A 1 215 ? 47.767 46.269 134.138 1.00 35.91 227 TYR A N 1
ATOM 1649 C CA . TYR A 1 215 ? 46.717 45.662 134.944 1.00 35.91 227 TYR A CA 1
ATOM 1650 C C . TYR A 1 215 ? 46.610 46.365 136.293 1.00 36.76 227 TYR A C 1
ATOM 1651 O O . TYR A 1 215 ? 45.519 46.739 136.726 1.00 35.50 227 TYR A O 1
ATOM 1660 N N . GLN A 1 216 ? 47.751 46.546 136.949 1.00 37.03 228 GLN A N 1
ATOM 1661 C CA . GLN A 1 216 ? 47.793 47.198 138.253 1.00 37.98 228 GLN A CA 1
ATOM 1662 C C . GLN A 1 216 ? 47.297 48.636 138.204 1.00 36.94 228 GLN A C 1
ATOM 1663 O O . GLN A 1 216 ? 46.891 49.196 139.222 1.00 36.62 228 GLN A O 1
ATOM 1669 N N . LYS A 1 217 ? 47.327 49.233 137.019 1.00 36.84 229 LYS A N 1
ATOM 1670 C CA . LYS A 1 217 ? 46.877 50.608 136.863 1.00 37.14 229 LYS A CA 1
ATOM 1671 C C . LYS A 1 217 ? 45.404 50.725 137.254 1.00 36.22 229 LYS A C 1
ATOM 1672 O O . LYS A 1 217 ? 44.931 51.801 137.615 1.00 36.60 229 LYS A O 1
ATOM 1678 N N . GLY A 1 218 ? 44.687 49.608 137.195 1.00 34.18 230 GLY A N 1
ATOM 1679 C CA . GLY A 1 218 ? 43.280 49.620 137.555 1.00 33.78 230 GLY A CA 1
ATOM 1680 C C . GLY A 1 218 ? 43.004 48.997 138.914 1.00 32.74 230 GLY A C 1
ATOM 1681 O O . GLY A 1 218 ? 41.848 48.778 139.275 1.00 33.59 230 GLY A O 1
ATOM 1682 N N . CYS A 1 219 ? 44.064 48.722 139.671 1.00 31.89 231 CYS A N 1
ATOM 1683 C CA . CYS A 1 219 ? 43.939 48.107 140.991 1.00 31.05 231 CYS A CA 1
ATOM 1684 C C . CYS A 1 219 ? 44.198 49.075 142.136 1.00 30.97 231 CYS A C 1
ATOM 1685 O O . CYS A 1 219 ? 44.811 50.129 141.952 1.00 31.45 231 CYS A O 1
ATOM 1688 N N . CYS A 1 220 ? 43.735 48.694 143.323 1.00 28.94 232 CYS A N 1
ATOM 1689 C CA . CYS A 1 220 ? 43.923 49.498 144.524 1.00 29.34 232 CYS A CA 1
ATOM 1690 C C . CYS A 1 220 ? 45.182 49.017 145.230 1.00 29.20 232 CYS A C 1
ATOM 1691 O O . CYS A 1 220 ? 45.409 47.815 145.354 1.00 28.23 232 CYS A O 1
ATOM 1694 N N . THR A 1 221 ? 46.000 49.959 145.686 1.00 29.95 233 THR A N 1
ATOM 1695 C CA . THR A 1 221 ? 47.241 49.623 146.372 1.00 30.66 233 THR A CA 1
ATOM 1696 C C . THR A 1 221 ? 47.004 49.528 147.871 1.00 29.70 233 THR A C 1
ATOM 1697 O O . THR A 1 221 ? 47.835 49.003 148.612 1.00 28.80 233 THR A O 1
ATOM 1701 N N . SER A 1 222 ? 45.860 50.037 148.308 1.00 29.13 234 SER A N 1
ATOM 1702 C CA . SER A 1 222 ? 45.510 50.027 149.722 1.00 28.41 234 SER A CA 1
ATOM 1703 C C . SER A 1 222 ? 44.071 50.502 149.868 1.00 28.03 234 SER A C 1
ATOM 1704 O O . SER A 1 222 ? 43.495 51.053 148.928 1.00 28.10 234 SER A O 1
ATOM 1707 N N . PRO A 1 223 ? 43.465 50.289 151.046 1.00 27.26 235 PRO A N 1
ATOM 1708 C CA . PRO A 1 223 ? 42.080 50.723 151.258 1.00 27.30 235 PRO A CA 1
ATOM 1709 C C . PRO A 1 223 ? 41.933 52.232 151.030 1.00 28.08 235 PRO A C 1
ATOM 1710 O O . PRO A 1 223 ? 40.944 52.693 150.449 1.00 28.22 235 PRO A O 1
ATOM 1714 N N . GLU A 1 224 ? 42.920 52.993 151.497 1.00 27.89 236 GLU A N 1
ATOM 1715 C CA . GLU A 1 224 ? 42.907 54.444 151.342 1.00 30.12 236 GLU A CA 1
ATOM 1716 C C . GLU A 1 224 ? 42.995 54.822 149.866 1.00 28.81 236 GLU A C 1
ATOM 1717 O O . GLU A 1 224 ? 42.380 55.794 149.429 1.00 28.69 236 GLU A O 1
ATOM 1723 N N . ASP A 1 225 ? 43.766 54.055 149.104 1.00 29.27 237 ASP A N 1
ATOM 1724 C CA . ASP A 1 225 ? 43.907 54.307 147.676 1.00 30.11 237 ASP A CA 1
ATOM 1725 C C . ASP A 1 225 ? 42.557 54.039 147.025 1.00 30.33 237 ASP A C 1
ATOM 1726 O O . ASP A 1 225 ? 42.091 54.812 146.186 1.00 30.53 237 ASP A O 1
ATOM 1731 N N . GLY A 1 226 ? 41.924 52.942 147.430 1.00 29.28 238 GLY A N 1
ATOM 1732 C CA . GLY A 1 226 ? 40.628 52.595 146.883 1.00 28.53 238 GLY A CA 1
ATOM 1733 C C . GLY A 1 226 ? 39.593 53.659 147.182 1.00 29.42 238 GLY A C 1
ATOM 1734 O O . GLY A 1 226 ? 38.732 53.945 146.351 1.00 29.13 238 GLY A O 1
ATOM 1735 N N . LEU A 1 227 ? 39.670 54.252 148.370 1.00 29.18 239 LEU A N 1
ATOM 1736 C CA . LEU A 1 227 ? 38.722 55.290 148.752 1.00 30.38 239 LEU A CA 1
ATOM 1737 C C . LEU A 1 227 ? 38.870 56.496 147.825 1.00 31.56 239 LEU A C 1
ATOM 1738 O O . LEU A 1 227 ? 37.880 57.062 147.368 1.00 33.10 239 LEU A O 1
ATOM 1743 N N . GLN A 1 228 ? 40.109 56.884 147.542 1.00 33.92 240 GLN A N 1
ATOM 1744 C CA . GLN A 1 228 ? 40.352 58.017 146.658 1.00 36.91 240 GLN A CA 1
ATOM 1745 C C . GLN A 1 228 ? 39.778 57.735 145.274 1.00 37.11 240 GLN A C 1
ATOM 1746 O O . GLN A 1 228 ? 39.141 58.598 144.669 1.00 38.02 240 GLN A O 1
ATOM 1752 N N . LYS A 1 229 ? 40.007 56.522 144.778 1.00 36.96 241 LYS A N 1
ATOM 1753 C CA . LYS A 1 229 ? 39.499 56.127 143.470 1.00 36.42 241 LYS A CA 1
ATOM 1754 C C . LYS A 1 229 ? 37.974 56.116 143.485 1.00 35.94 241 LYS A C 1
ATOM 1755 O O . LYS A 1 229 ? 37.334 56.468 142.495 1.00 34.73 241 LYS A O 1
ATOM 1761 N N . ALA A 1 230 ? 37.400 55.707 144.613 1.00 35.62 242 ALA A N 1
ATOM 1762 C CA . ALA A 1 230 ? 35.950 55.648 144.767 1.00 36.38 242 ALA A CA 1
ATOM 1763 C C . ALA A 1 230 ? 35.342 57.043 144.735 1.00 38.01 242 ALA A C 1
ATOM 1764 O O . ALA A 1 230 ? 34.301 57.259 144.115 1.00 36.84 242 ALA A O 1
ATOM 1766 N N . LYS A 1 231 ? 35.988 57.985 145.417 1.00 39.82 243 LYS A N 1
ATOM 1767 C CA . LYS A 1 231 ? 35.507 59.362 145.455 1.00 42.12 243 LYS A CA 1
ATOM 1768 C C . LYS A 1 231 ? 35.434 59.947 144.050 1.00 42.18 243 LYS A C 1
ATOM 1769 O O . LYS A 1 231 ? 34.477 60.638 143.706 1.00 43.85 243 LYS A O 1
ATOM 1775 N N . ARG A 1 232 ? 36.452 59.665 143.245 1.00 42.90 244 ARG A N 1
ATOM 1776 C CA . ARG A 1 232 ? 36.512 60.160 141.875 1.00 43.84 244 ARG A CA 1
ATOM 1777 C C . ARG A 1 232 ? 35.377 59.576 141.040 1.00 42.93 244 ARG A C 1
ATOM 1778 O O . ARG A 1 232 ? 34.723 60.285 140.276 1.00 42.43 244 ARG A O 1
ATOM 1786 N N . ILE A 1 233 ? 35.154 58.275 141.195 1.00 41.35 245 ILE A N 1
ATOM 1787 C CA . ILE A 1 233 ? 34.101 57.573 140.468 1.00 40.66 245 ILE A CA 1
ATOM 1788 C C . ILE A 1 233 ? 32.731 58.040 140.940 1.00 38.57 245 ILE A C 1
ATOM 1789 O O . ILE A 1 233 ? 31.797 58.161 140.150 1.00 39.04 245 ILE A O 1
ATOM 1794 N N . GLY A 1 234 ? 32.621 58.296 142.238 1.00 37.44 246 GLY A N 1
ATOM 1795 C CA . GLY A 1 234 ? 31.360 58.738 142.797 1.00 35.38 246 GLY A CA 1
ATOM 1796 C C . GLY A 1 234 ? 30.585 57.584 143.399 1.00 35.14 246 GLY A C 1
ATOM 1797 O O . GLY A 1 234 ? 30.385 56.556 142.754 1.00 33.63 246 GLY A O 1
ATOM 1798 N N . PHE A 1 235 ? 30.161 57.751 144.647 1.00 34.00 247 PHE A N 1
ATOM 1799 C CA . PHE A 1 235 ? 29.395 56.725 145.344 1.00 33.84 247 PHE A CA 1
ATOM 1800 C C . PHE A 1 235 ? 27.951 56.731 144.856 1.00 33.12 247 PHE A C 1
ATOM 1801 O O . PHE A 1 235 ? 27.454 57.753 144.391 1.00 34.53 247 PHE A O 1
ATOM 1809 N N . PRO A 1 236 ? 27.259 55.587 144.952 1.00 31.90 248 PRO A N 1
ATOM 1810 C CA . PRO A 1 236 ? 27.760 54.317 145.485 1.00 31.70 248 PRO A CA 1
ATOM 1811 C C . PRO A 1 236 ? 28.639 53.561 144.493 1.00 31.49 248 PRO A C 1
ATOM 1812 O O . PRO A 1 236 ? 28.503 53.713 143.276 1.00 30.18 248 PRO A O 1
ATOM 1816 N N . VAL A 1 237 ? 29.540 52.744 145.025 1.00 30.27 249 VAL A N 1
ATOM 1817 C CA . VAL A 1 237 ? 30.443 51.966 144.195 1.00 29.86 249 VAL A CA 1
ATOM 1818 C C . VAL A 1 237 ? 30.463 50.524 144.672 1.00 29.94 249 VAL A C 1
ATOM 1819 O O . VAL A 1 237 ? 29.898 50.194 145.715 1.00 29.96 249 VAL A O 1
ATOM 1823 N N . MET A 1 238 ? 31.117 49.669 143.896 1.00 28.95 250 MET A N 1
ATOM 1824 C CA . MET A 1 238 ? 31.244 48.265 144.243 1.00 29.57 250 MET A CA 1
ATOM 1825 C C . MET A 1 238 ? 32.723 47.978 144.431 1.00 28.68 250 MET A C 1
ATOM 1826 O O . MET A 1 238 ? 33.541 48.378 143.607 1.00 28.70 250 MET A O 1
ATOM 1831 N N . ILE A 1 239 ? 33.069 47.314 145.527 1.00 27.05 251 ILE A N 1
ATOM 1832 C CA . ILE A 1 239 ? 34.453 46.933 145.773 1.00 26.54 251 ILE A CA 1
ATOM 1833 C C . ILE A 1 239 ? 34.460 45.476 145.339 1.00 27.28 251 ILE A C 1
ATOM 1834 O O . ILE A 1 239 ? 33.624 44.695 145.799 1.00 25.25 251 ILE A O 1
ATOM 1839 N N . LYS A 1 240 ? 35.378 45.105 144.452 1.00 27.79 252 LYS A N 1
ATOM 1840 C CA . LYS A 1 240 ? 35.418 43.724 143.981 1.00 29.87 252 LYS A CA 1
ATOM 1841 C C . LYS A 1 240 ? 36.805 43.118 143.854 1.00 29.69 252 LYS A C 1
ATOM 1842 O O . LYS A 1 240 ? 37.717 43.724 143.287 1.00 27.79 252 LYS A O 1
ATOM 1848 N N . ALA A 1 241 ? 36.947 41.909 144.383 1.00 29.31 253 ALA A N 1
ATOM 1849 C CA . ALA A 1 241 ? 38.195 41.173 144.292 1.00 31.84 253 ALA A CA 1
ATOM 1850 C C . ALA A 1 241 ? 38.097 40.472 142.941 1.00 33.45 253 ALA A C 1
ATOM 1851 O O . ALA A 1 241 ? 37.197 39.660 142.720 1.00 34.32 253 ALA A O 1
ATOM 1853 N N . SER A 1 242 ? 39.009 40.805 142.034 1.00 35.15 254 SER A N 1
ATOM 1854 C CA . SER A 1 242 ? 39.007 40.224 140.695 1.00 37.41 254 SER A CA 1
ATOM 1855 C C . SER A 1 242 ? 38.966 38.698 140.688 1.00 39.88 254 SER A C 1
ATOM 1856 O O . SER A 1 242 ? 38.403 38.092 139.776 1.00 40.25 254 SER A O 1
ATOM 1859 N N . GLU A 1 243 ? 39.562 38.077 141.701 1.00 42.22 255 GLU A N 1
ATOM 1860 C CA . GLU A 1 243 ? 39.589 36.620 141.785 1.00 45.87 255 GLU A CA 1
ATOM 1861 C C . GLU A 1 243 ? 38.403 36.121 142.603 1.00 47.87 255 GLU A C 1
ATOM 1862 O O . GLU A 1 243 ? 38.331 34.943 142.968 1.00 48.31 255 GLU A O 1
ATOM 1868 N N . GLY A 1 244 ? 37.473 37.030 142.878 1.00 49.63 256 GLY A N 1
ATOM 1869 C CA . GLY A 1 244 ? 36.297 36.692 143.657 1.00 52.53 256 GLY A CA 1
ATOM 1870 C C . GLY A 1 244 ? 35.492 35.545 143.081 1.00 54.01 256 GLY A C 1
ATOM 1871 O O . GLY A 1 244 ? 35.381 35.400 141.864 1.00 53.72 256 GLY A O 1
ATOM 1872 N N . GLY A 1 245 ? 34.931 34.727 143.967 1.00 55.28 257 GLY A N 1
ATOM 1873 C CA . GLY A 1 245 ? 34.133 33.597 143.532 1.00 56.66 257 GLY A CA 1
ATOM 1874 C C . GLY A 1 245 ? 32.664 33.789 143.855 1.00 57.14 257 GLY A C 1
ATOM 1875 O O . GLY A 1 245 ? 32.304 34.080 144.998 1.00 57.67 257 GLY A O 1
ATOM 1876 N N . GLY A 1 246 ? 31.812 33.629 142.846 1.00 57.33 258 GLY A N 1
ATOM 1877 C CA . GLY A 1 246 ? 30.384 33.791 143.050 1.00 56.36 258 GLY A CA 1
ATOM 1878 C C . GLY A 1 246 ? 30.036 35.142 143.640 1.00 55.62 258 GLY A C 1
ATOM 1879 O O . GLY A 1 246 ? 30.122 36.168 142.962 1.00 56.11 258 GLY A O 1
ATOM 1880 N N . GLY A 1 247 ? 29.640 35.142 144.910 1.00 54.48 259 GLY A N 1
ATOM 1881 C CA . GLY A 1 247 ? 29.285 36.382 145.574 1.00 52.18 259 GLY A CA 1
ATOM 1882 C C . GLY A 1 247 ? 30.273 36.759 146.660 1.00 50.41 259 GLY A C 1
ATOM 1883 O O . GLY A 1 247 ? 29.972 37.582 147.527 1.00 51.28 259 GLY A O 1
ATOM 1884 N N . LYS A 1 248 ? 31.456 36.154 146.620 1.00 47.47 260 LYS A N 1
ATOM 1885 C CA . LYS A 1 248 ? 32.487 36.440 147.609 1.00 44.46 260 LYS A CA 1
ATOM 1886 C C . LYS A 1 248 ? 33.467 37.479 147.075 1.00 41.39 260 LYS A C 1
ATOM 1887 O O . LYS A 1 248 ? 33.684 37.578 145.867 1.00 40.33 260 LYS A O 1
ATOM 1893 N N . GLY A 1 249 ? 34.049 38.253 147.986 1.00 37.60 261 GLY A N 1
ATOM 1894 C CA . GLY A 1 249 ? 35.002 39.277 147.600 1.00 33.67 261 GLY A CA 1
ATOM 1895 C C . GLY A 1 249 ? 34.354 40.507 146.993 1.00 30.96 261 GLY A C 1
ATOM 1896 O O . GLY A 1 249 ? 35.017 41.291 146.313 1.00 29.24 261 GLY A O 1
ATOM 1897 N N . ILE A 1 250 ? 33.062 40.685 147.243 1.00 29.16 262 ILE A N 1
ATOM 1898 C CA . ILE A 1 250 ? 32.331 41.825 146.704 1.00 29.89 262 ILE A CA 1
ATOM 1899 C C . ILE A 1 250 ? 31.503 42.533 147.780 1.00 29.17 262 ILE A C 1
ATOM 1900 O O . ILE A 1 250 ? 30.882 41.890 148.625 1.00 29.36 262 ILE A O 1
ATOM 1905 N N . ARG A 1 251 ? 31.509 43.862 147.747 1.00 27.68 263 ARG A N 1
ATOM 1906 C CA . ARG A 1 251 ? 30.752 44.661 148.707 1.00 27.52 263 ARG A CA 1
ATOM 1907 C C . ARG A 1 251 ? 30.280 45.963 148.080 1.00 27.86 263 ARG A C 1
ATOM 1908 O O . ARG A 1 251 ? 31.055 46.660 147.420 1.00 27.51 263 ARG A O 1
ATOM 1916 N N . GLN A 1 252 ? 29.007 46.284 148.279 1.00 28.48 264 GLN A N 1
ATOM 1917 C CA . GLN A 1 252 ? 28.454 47.530 147.761 1.00 30.22 264 GLN A CA 1
ATOM 1918 C C . GLN A 1 252 ? 28.691 48.597 148.824 1.00 30.20 264 GLN A C 1
ATOM 1919 O O . GLN A 1 252 ? 28.470 48.354 150.012 1.00 29.48 264 GLN A O 1
ATOM 1925 N N . VAL A 1 253 ? 29.144 49.772 148.405 1.00 30.97 265 VAL A N 1
ATOM 1926 C CA . VAL A 1 253 ? 29.402 50.855 149.346 1.00 32.10 265 VAL A CA 1
ATOM 1927 C C . VAL A 1 253 ? 28.531 52.054 149.003 1.00 33.99 265 VAL A C 1
ATOM 1928 O O . VAL A 1 253 ? 28.607 52.586 147.896 1.00 33.04 265 VAL A O 1
ATOM 1932 N N . GLU A 1 254 ? 27.707 52.473 149.958 1.00 36.94 266 GLU A N 1
ATOM 1933 C CA . GLU A 1 254 ? 26.809 53.607 149.763 1.00 40.30 266 GLU A CA 1
ATOM 1934 C C . GLU A 1 254 ? 27.454 54.937 150.126 1.00 42.03 266 GLU A C 1
ATOM 1935 O O . GLU A 1 254 ? 27.220 55.948 149.464 1.00 41.80 266 GLU A O 1
ATOM 1941 N N . ARG A 1 255 ? 28.265 54.934 151.180 1.00 44.05 267 ARG A N 1
ATOM 1942 C CA . ARG A 1 255 ? 28.910 56.156 151.644 1.00 45.55 267 ARG A CA 1
ATOM 1943 C C . ARG A 1 255 ? 30.385 55.980 151.988 1.00 45.10 267 ARG A C 1
ATOM 1944 O O . ARG A 1 255 ? 30.815 54.905 152.401 1.00 44.61 267 ARG A O 1
ATOM 1952 N N . GLU A 1 256 ? 31.151 57.053 151.816 1.00 44.64 268 GLU A N 1
ATOM 1953 C CA . GLU A 1 256 ? 32.582 57.048 152.106 1.00 45.26 268 GLU A CA 1
ATOM 1954 C C . GLU A 1 256 ? 32.881 56.436 153.470 1.00 44.44 268 GLU A C 1
ATOM 1955 O O . GLU A 1 256 ? 33.771 55.598 153.607 1.00 43.35 268 GLU A O 1
ATOM 1961 N N . GLU A 1 257 ? 32.129 56.877 154.474 1.00 43.52 269 GLU A N 1
ATOM 1962 C CA . GLU A 1 257 ? 32.297 56.417 155.846 1.00 42.75 269 GLU A CA 1
ATOM 1963 C C . GLU A 1 257 ? 32.270 54.905 156.040 1.00 40.85 269 GLU A C 1
ATOM 1964 O O . GLU A 1 257 ? 32.757 54.404 157.052 1.00 40.33 269 GLU A O 1
ATOM 1970 N N . ASP A 1 258 ? 31.710 54.175 155.083 1.00 38.52 270 ASP A N 1
ATOM 1971 C CA . ASP A 1 258 ? 31.648 52.723 155.203 1.00 37.13 270 ASP A CA 1
ATOM 1972 C C . ASP A 1 258 ? 32.675 52.025 154.318 1.00 34.80 270 ASP A C 1
ATOM 1973 O O . ASP A 1 258 ? 32.903 50.825 154.455 1.00 33.13 270 ASP A O 1
ATOM 1978 N N . PHE A 1 259 ? 33.297 52.783 153.421 1.00 32.37 271 PHE A N 1
ATOM 1979 C CA . PHE A 1 259 ? 34.264 52.223 152.483 1.00 29.94 271 PHE A CA 1
ATOM 1980 C C . PHE A 1 259 ? 35.403 51.377 153.052 1.00 29.53 271 PHE A C 1
ATOM 1981 O O . PHE A 1 259 ? 35.539 50.204 152.711 1.00 27.55 271 PHE A O 1
ATOM 1989 N N . ILE A 1 260 ? 36.237 51.979 153.894 1.00 27.36 272 ILE A N 1
ATOM 1990 C CA . ILE A 1 260 ? 37.380 51.273 154.459 1.00 27.08 272 ILE A CA 1
ATOM 1991 C C . ILE A 1 260 ? 37.029 49.928 155.084 1.00 25.98 272 ILE A C 1
ATOM 1992 O O . ILE A 1 260 ? 37.663 48.918 154.786 1.00 24.94 272 ILE A O 1
ATOM 1997 N N . ALA A 1 261 ? 36.023 49.919 155.950 1.00 26.73 273 ALA A N 1
ATOM 1998 C CA . ALA A 1 261 ? 35.605 48.689 156.613 1.00 26.58 273 ALA A CA 1
ATOM 1999 C C . ALA A 1 261 ? 35.166 47.636 155.595 1.00 26.53 273 ALA A C 1
ATOM 2000 O O . ALA A 1 261 ? 35.609 46.488 155.646 1.00 26.40 273 ALA A O 1
ATOM 2002 N N . LEU A 1 262 ? 34.303 48.027 154.665 1.00 26.60 274 LEU A N 1
ATOM 2003 C CA . LEU A 1 262 ? 33.815 47.092 153.650 1.00 26.77 274 LEU A CA 1
ATOM 2004 C C . LEU A 1 262 ? 34.928 46.607 152.721 1.00 26.71 274 LEU A C 1
ATOM 2005 O O . LEU A 1 262 ? 34.880 45.484 152.214 1.00 25.58 274 LEU A O 1
ATOM 2010 N N . TYR A 1 263 ? 35.933 47.450 152.506 1.00 24.28 275 TYR A N 1
ATOM 2011 C CA . TYR A 1 263 ? 37.055 47.085 151.655 1.00 22.96 275 TYR A CA 1
ATOM 2012 C C . TYR A 1 263 ? 37.741 45.854 152.248 1.00 22.61 275 TYR A C 1
ATOM 2013 O O . TYR A 1 263 ? 38.039 44.889 151.539 1.00 21.48 275 TYR A O 1
ATOM 2022 N N . HIS A 1 264 ? 37.980 45.888 153.556 1.00 22.38 276 HIS A N 1
ATOM 2023 C CA . HIS A 1 264 ? 38.620 44.767 154.232 1.00 23.59 276 HIS A CA 1
ATOM 2024 C C . HIS A 1 264 ? 37.755 43.512 154.212 1.00 23.68 276 HIS A C 1
ATOM 2025 O O . HIS A 1 264 ? 38.274 42.403 154.127 1.00 25.91 276 HIS A O 1
ATOM 2032 N N . GLN A 1 265 ? 36.439 43.685 154.289 1.00 25.69 277 GLN A N 1
ATOM 2033 C CA . GLN A 1 265 ? 35.530 42.542 154.272 1.00 27.03 277 GLN A CA 1
ATOM 2034 C C . GLN A 1 265 ? 35.636 41.776 152.959 1.00 27.04 277 GLN A C 1
ATOM 2035 O O . GLN A 1 265 ? 35.662 40.544 152.947 1.00 24.73 277 GLN A O 1
ATOM 2041 N N . ALA A 1 266 ? 35.701 42.511 151.854 1.00 25.34 278 ALA A N 1
ATOM 2042 C CA . ALA A 1 266 ? 35.808 41.891 150.540 1.00 25.03 278 ALA A CA 1
ATOM 2043 C C . ALA A 1 266 ? 37.196 41.288 150.349 1.00 25.66 278 ALA A C 1
ATOM 2044 O O . ALA A 1 266 ? 37.333 40.147 149.903 1.00 24.69 278 ALA A O 1
ATOM 2046 N N . ALA A 1 267 ? 38.221 42.060 150.697 1.00 25.88 279 ALA A N 1
ATOM 2047 C CA . ALA A 1 267 ? 39.603 41.619 150.566 1.00 26.68 279 ALA A CA 1
ATOM 2048 C C . ALA A 1 267 ? 39.876 40.343 151.357 1.00 28.03 279 ALA A C 1
ATOM 2049 O O . ALA A 1 267 ? 40.527 39.418 150.863 1.00 28.65 279 ALA A O 1
ATOM 2051 N N . ASN A 1 268 ? 39.378 40.301 152.587 1.00 27.13 280 ASN A N 1
ATOM 2052 C CA . ASN A 1 268 ? 39.581 39.147 153.452 1.00 29.64 280 ASN A CA 1
ATOM 2053 C C . ASN A 1 268 ? 38.920 37.862 152.959 1.00 29.52 280 ASN A C 1
ATOM 2054 O O . ASN A 1 268 ? 39.330 36.772 153.351 1.00 30.93 280 ASN A O 1
ATOM 2059 N N . GLU A 1 269 ? 37.905 37.978 152.107 1.00 30.37 281 GLU A N 1
ATOM 2060 C CA . GLU A 1 269 ? 37.219 36.792 151.591 1.00 30.80 281 GLU A CA 1
ATOM 2061 C C . GLU A 1 269 ? 38.011 36.113 150.472 1.00 32.09 281 GLU A C 1
ATOM 2062 O O . GLU A 1 269 ? 37.893 34.905 150.257 1.00 31.18 281 GLU A O 1
ATOM 2068 N N . ILE A 1 270 ? 38.811 36.896 149.757 1.00 31.86 282 ILE A N 1
ATOM 2069 C CA . ILE A 1 270 ? 39.644 36.372 148.677 1.00 33.81 282 ILE A CA 1
ATOM 2070 C C . ILE A 1 270 ? 41.027 36.987 148.890 1.00 34.80 282 ILE A C 1
ATOM 2071 O O . ILE A 1 270 ? 41.442 37.883 148.156 1.00 34.45 282 ILE A O 1
ATOM 2076 N N . PRO A 1 271 ? 41.757 36.505 149.909 1.00 35.78 283 PRO A N 1
ATOM 2077 C CA . PRO A 1 271 ? 43.096 36.986 150.264 1.00 35.55 283 PRO A CA 1
ATOM 2078 C C . PRO A 1 271 ? 44.118 37.042 149.134 1.00 35.73 283 PRO A C 1
ATOM 2079 O O . PRO A 1 271 ? 44.276 36.087 148.371 1.00 35.96 283 PRO A O 1
ATOM 2083 N N . GLY A 1 272 ? 44.806 38.177 149.042 1.00 34.43 284 GLY A N 1
ATOM 2084 C CA . GLY A 1 272 ? 45.829 38.361 148.027 1.00 34.85 284 GLY A CA 1
ATOM 2085 C C . GLY A 1 272 ? 45.312 38.744 146.653 1.00 34.69 284 GLY A C 1
ATOM 2086 O O . GLY A 1 272 ? 46.093 39.083 145.765 1.00 34.99 284 GLY A O 1
ATOM 2087 N N . SER A 1 273 ? 43.998 38.690 146.473 1.00 33.57 285 SER A N 1
ATOM 2088 C CA . SER A 1 273 ? 43.396 39.026 145.189 1.00 33.33 285 SER A CA 1
ATOM 2089 C C . SER A 1 273 ? 43.437 40.513 144.871 1.00 31.84 285 SER A C 1
ATOM 2090 O O . SER A 1 273 ? 43.302 41.354 145.758 1.00 30.48 285 SER A O 1
ATOM 2093 N N . PRO A 1 274 ? 43.640 40.858 143.591 1.00 31.54 286 PRO A N 1
ATOM 2094 C CA . PRO A 1 274 ? 43.674 42.276 143.230 1.00 31.51 286 PRO A CA 1
ATOM 2095 C C . PRO A 1 274 ? 42.267 42.812 143.476 1.00 30.46 286 PRO A C 1
ATOM 2096 O O . PRO A 1 274 ? 41.293 42.065 143.384 1.00 29.47 286 PRO A O 1
ATOM 2100 N N . ILE A 1 275 ? 42.158 44.094 143.800 1.00 29.96 287 ILE A N 1
ATOM 2101 C CA . ILE A 1 275 ? 40.854 44.689 144.048 1.00 29.74 287 ILE A CA 1
ATOM 2102 C C . ILE A 1 275 ? 40.655 45.922 143.181 1.00 29.11 287 ILE A C 1
ATOM 2103 O O . ILE A 1 275 ? 41.556 46.749 143.043 1.00 26.30 287 ILE A O 1
ATOM 2108 N N . PHE A 1 276 ? 39.469 46.038 142.594 1.00 28.92 288 PHE A N 1
ATOM 2109 C CA . PHE A 1 276 ? 39.155 47.185 141.762 1.00 29.03 288 PHE A CA 1
ATOM 2110 C C . PHE A 1 276 ? 37.819 47.768 142.207 1.00 27.88 288 PHE A C 1
ATOM 2111 O O . PHE A 1 276 ? 37.007 47.082 142.830 1.00 26.67 288 PHE A O 1
ATOM 2119 N N . ILE A 1 277 ? 37.617 49.047 141.908 1.00 26.57 289 ILE A N 1
ATOM 2120 C CA . ILE A 1 277 ? 36.395 49.749 142.267 1.00 25.61 289 ILE A CA 1
ATOM 2121 C C . ILE A 1 277 ? 35.617 50.056 140.993 1.00 27.21 289 ILE A C 1
ATOM 2122 O O . ILE A 1 277 ? 36.206 50.382 139.963 1.00 25.37 289 ILE A O 1
ATOM 2127 N N . MET A 1 278 ? 34.297 49.948 141.063 1.00 26.47 290 MET A N 1
ATOM 2128 C CA . MET A 1 278 ? 33.467 50.235 139.905 1.00 28.46 290 MET A CA 1
ATOM 2129 C C . MET A 1 278 ? 32.158 50.872 140.330 1.00 28.10 290 MET A C 1
ATOM 2130 O O . MET A 1 278 ? 31.630 50.573 141.402 1.00 29.39 290 MET A O 1
ATOM 2135 N N . LYS A 1 279 ? 31.636 51.753 139.483 1.00 26.56 291 LYS A N 1
ATOM 2136 C CA . LYS A 1 279 ? 30.387 52.429 139.782 1.00 27.35 291 LYS A CA 1
ATOM 2137 C C . LYS A 1 279 ? 29.272 51.396 139.854 1.00 27.20 291 LYS A C 1
ATOM 2138 O O . LYS A 1 279 ? 29.283 50.402 139.125 1.00 27.03 291 LYS A O 1
ATOM 2144 N N . LEU A 1 280 ? 28.314 51.631 140.740 1.00 28.71 292 LEU A N 1
ATOM 2145 C CA . LEU A 1 280 ? 27.206 50.707 140.920 1.00 30.84 292 LEU A CA 1
ATOM 2146 C C . LEU A 1 280 ? 26.074 50.920 139.923 1.00 31.30 292 LEU A C 1
ATOM 2147 O O . LEU A 1 280 ? 25.406 51.954 139.932 1.00 31.51 292 LEU A O 1
ATOM 2152 N N . ALA A 1 281 ? 25.863 49.933 139.060 1.00 32.25 293 ALA A N 1
ATOM 2153 C CA . ALA A 1 281 ? 24.791 50.013 138.079 1.00 33.18 293 ALA A CA 1
ATOM 2154 C C . ALA A 1 281 ? 23.475 50.087 138.843 1.00 32.84 293 ALA A C 1
ATOM 2155 O O . ALA A 1 28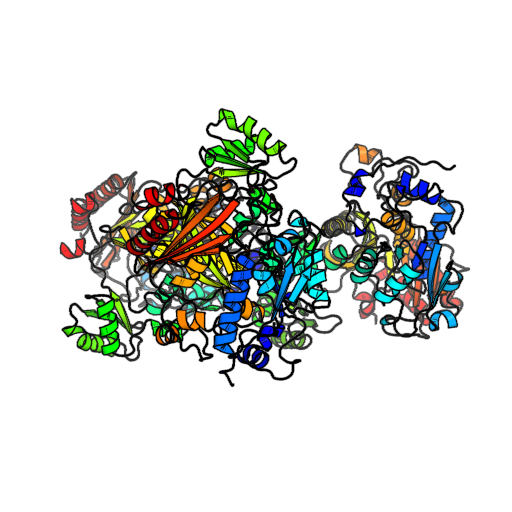1 ? 23.297 49.402 139.853 1.00 31.37 293 ALA A O 1
ATOM 2157 N N . GLY A 1 282 ? 22.566 50.932 138.375 1.00 32.40 294 GLY A N 1
ATOM 2158 C CA . GLY A 1 282 ? 21.277 51.060 139.028 1.00 32.30 294 GLY A CA 1
ATOM 2159 C C . GLY A 1 282 ? 20.203 50.395 138.189 1.00 31.59 294 GLY A C 1
ATOM 2160 O O . GLY A 1 282 ? 20.501 49.495 137.399 1.00 32.25 294 GLY A O 1
ATOM 2161 N N . ARG A 1 283 ? 18.955 50.821 138.357 1.00 29.80 295 ARG A N 1
ATOM 2162 C CA . ARG A 1 283 ? 17.860 50.254 137.583 1.00 28.41 295 ARG A CA 1
ATOM 2163 C C . ARG A 1 283 ? 18.022 50.689 136.135 1.00 27.63 295 ARG A C 1
ATOM 2164 O O . ARG A 1 283 ? 17.913 51.873 135.820 1.00 26.91 295 ARG A O 1
ATOM 2172 N N . ALA A 1 284 ? 18.290 49.732 135.253 1.00 24.68 296 ALA A N 1
ATOM 2173 C CA . ALA A 1 284 ? 18.476 50.054 133.844 1.00 24.31 296 ALA A CA 1
ATOM 2174 C C . ALA A 1 284 ? 18.011 48.921 132.943 1.00 23.53 296 ALA A C 1
ATOM 2175 O O . ALA A 1 284 ? 17.056 48.224 133.263 1.00 22.62 296 ALA A O 1
ATOM 2177 N N . ARG A 1 285 ? 18.686 48.751 131.812 1.00 23.33 297 ARG A N 1
ATOM 2178 C CA . ARG A 1 285 ? 18.334 47.703 130.860 1.00 23.90 297 ARG A CA 1
ATOM 2179 C C . ARG A 1 285 ? 19.509 46.761 130.615 1.00 22.88 297 ARG A C 1
ATOM 2180 O O . ARG A 1 285 ? 20.664 47.183 130.614 1.00 22.24 297 ARG A O 1
ATOM 2188 N N . HIS A 1 286 ? 19.204 45.484 130.420 1.00 22.97 298 HIS A N 1
ATOM 2189 C CA . HIS A 1 286 ? 20.227 44.490 130.126 1.00 22.84 298 HIS A CA 1
ATOM 2190 C C . HIS A 1 286 ? 19.988 44.035 128.692 1.00 21.18 298 HIS A C 1
ATOM 2191 O O . HIS A 1 286 ? 19.011 43.343 128.409 1.00 22.11 298 HIS A O 1
ATOM 2198 N N . LEU A 1 287 ? 20.869 44.446 127.788 1.00 20.28 299 LEU A N 1
ATOM 2199 C CA . LEU A 1 287 ? 20.745 44.075 126.384 1.00 20.45 299 LEU A CA 1
ATOM 2200 C C . LEU A 1 287 ? 21.904 43.172 125.987 1.00 20.58 299 LEU A C 1
ATOM 2201 O O . LEU A 1 287 ? 22.995 43.257 126.552 1.00 21.39 299 LEU A O 1
ATOM 2206 N N . GLU A 1 288 ? 21.661 42.303 125.018 1.00 18.13 300 GLU A N 1
ATOM 2207 C CA . GLU A 1 288 ? 22.696 41.401 124.545 1.00 17.62 300 GLU A CA 1
ATOM 2208 C C . GLU A 1 288 ? 22.780 41.505 123.036 1.00 16.61 300 GLU A C 1
ATOM 2209 O O . GLU A 1 288 ? 21.776 41.743 122.370 1.00 14.55 300 GLU A O 1
ATOM 2215 N N . VAL A 1 289 ? 23.984 41.337 122.504 1.00 14.71 301 VAL A N 1
ATOM 2216 C CA . VAL A 1 289 ? 24.171 41.326 121.059 1.00 14.42 301 VAL A CA 1
ATOM 2217 C C . VAL A 1 289 ? 24.607 39.903 120.741 1.00 12.72 301 VAL A C 1
ATOM 2218 O O . VAL A 1 289 ? 25.488 39.361 121.407 1.00 13.03 301 VAL A O 1
ATOM 2222 N N . GLN A 1 290 ? 23.960 39.284 119.761 1.00 12.43 302 GLN A N 1
ATOM 2223 C CA . GLN A 1 290 ? 24.331 37.933 119.356 1.00 13.24 302 GLN A CA 1
ATOM 2224 C C . GLN A 1 290 ? 25.486 38.069 118.369 1.00 11.67 302 GLN A C 1
ATOM 2225 O O . GLN A 1 290 ? 25.351 38.705 117.324 1.00 13.80 302 GLN A O 1
ATOM 2231 N N . LEU A 1 291 ? 26.625 37.487 118.712 1.00 12.47 303 LEU A N 1
ATOM 2232 C CA . LEU A 1 291 ? 27.789 37.535 117.842 1.00 13.12 303 LEU A CA 1
ATOM 2233 C C . LEU A 1 291 ? 27.970 36.178 117.164 1.00 12.67 303 LEU A C 1
ATOM 2234 O O . LEU A 1 291 ? 27.653 35.140 117.744 1.00 13.13 303 LEU A O 1
ATOM 2239 N N . LEU A 1 292 ? 28.456 36.197 115.927 1.00 12.51 304 LEU A N 1
ATOM 2240 C CA . LEU A 1 292 ? 28.744 34.973 115.186 1.00 12.02 304 LEU A CA 1
ATOM 2241 C C . LEU A 1 292 ? 30.034 35.309 114.448 1.00 12.11 304 LEU A C 1
ATOM 2242 O O . LEU A 1 292 ? 30.116 36.333 113.772 1.00 13.39 304 LEU A O 1
ATOM 2247 N N . ALA A 1 293 ? 31.045 34.461 114.590 1.00 11.54 305 ALA A N 1
ATOM 2248 C CA . ALA A 1 293 ? 32.327 34.715 113.947 1.00 11.17 305 ALA A CA 1
ATOM 2249 C C . ALA A 1 293 ? 32.858 33.472 113.265 1.00 11.49 305 ALA A C 1
ATOM 2250 O O . ALA A 1 293 ? 32.673 32.361 113.766 1.00 12.17 305 ALA A O 1
ATOM 2252 N N . ASP A 1 294 ? 33.512 33.650 112.119 1.00 10.45 306 ASP A N 1
ATOM 2253 C CA . ASP A 1 294 ? 34.085 32.501 111.444 1.00 10.83 306 ASP A CA 1
ATOM 2254 C C . ASP A 1 294 ? 35.573 32.439 111.798 1.00 10.43 306 ASP A C 1
ATOM 2255 O O . ASP A 1 294 ? 36.021 33.150 112.704 1.00 12.44 306 ASP A O 1
ATOM 2260 N N . GLN A 1 295 ? 36.339 31.602 111.108 1.00 10.88 307 GLN A N 1
ATOM 2261 C CA . GLN A 1 295 ? 37.762 31.464 111.434 1.00 10.47 307 GLN A CA 1
ATOM 2262 C C . GLN A 1 295 ? 38.695 32.396 110.686 1.00 11.52 307 GLN A C 1
ATOM 2263 O O . GLN A 1 295 ? 39.920 32.303 110.829 1.00 12.64 307 GLN A O 1
ATOM 2269 N N . TYR A 1 296 ? 38.124 33.326 109.928 1.00 10.47 308 TYR A N 1
ATOM 2270 C CA . TYR A 1 296 ? 38.914 34.245 109.123 1.00 11.49 308 TYR A CA 1
ATOM 2271 C C . TYR A 1 296 ? 38.821 35.710 109.542 1.00 12.38 308 TYR A C 1
ATOM 2272 O O . TYR A 1 296 ? 39.061 36.614 108.736 1.00 13.26 308 TYR A O 1
ATOM 2281 N N . GLY A 1 297 ? 38.466 35.930 110.801 1.00 12.49 309 GLY A N 1
ATOM 2282 C CA . GLY A 1 297 ? 38.380 37.278 111.333 1.00 14.87 309 GLY A CA 1
ATOM 2283 C C . GLY A 1 297 ? 37.061 37.992 111.130 1.00 13.48 309 GLY A C 1
ATOM 2284 O O . GLY A 1 297 ? 36.904 39.131 111.565 1.00 15.14 309 GLY A O 1
ATOM 2285 N N . THR A 1 298 ? 36.110 37.334 110.476 1.00 13.18 310 THR A N 1
ATOM 2286 C CA . THR A 1 298 ? 34.822 37.964 110.225 1.00 12.12 310 THR A CA 1
ATOM 2287 C C . THR A 1 298 ? 33.844 37.744 111.361 1.00 13.26 310 THR A C 1
ATOM 2288 O O . THR A 1 298 ? 33.427 36.612 111.631 1.00 12.41 310 THR A O 1
ATOM 2292 N N . ASN A 1 299 ? 33.492 38.843 112.022 1.00 12.36 311 ASN A N 1
ATOM 2293 C CA . ASN A 1 299 ? 32.555 38.839 113.134 1.00 11.88 311 ASN A CA 1
ATOM 2294 C C . ASN A 1 299 ? 31.331 39.642 112.729 1.00 12.58 311 ASN A C 1
ATOM 2295 O O . ASN A 1 299 ? 31.462 40.767 112.241 1.00 11.47 311 ASN A O 1
ATOM 2300 N N . ILE A 1 300 ? 30.149 39.073 112.923 1.00 13.04 312 ILE A N 1
ATOM 2301 C CA . ILE A 1 300 ? 28.929 39.794 112.602 1.00 12.81 312 ILE A CA 1
ATOM 2302 C C . ILE A 1 300 ? 27.967 39.691 113.769 1.00 13.64 312 ILE A C 1
ATOM 2303 O O . ILE A 1 300 ? 28.140 38.865 114.666 1.00 14.45 312 ILE A O 1
ATOM 2308 N N . SER A 1 301 ? 26.958 40.548 113.763 1.00 13.91 313 SER A N 1
ATOM 2309 C CA . SER A 1 301 ? 25.950 40.511 114.803 1.00 12.41 313 SER A CA 1
ATOM 2310 C C . SER A 1 301 ? 24.671 39.972 114.171 1.00 13.10 313 SER A C 1
ATOM 2311 O O . SER A 1 301 ? 24.447 40.153 112.970 1.00 12.63 313 SER A O 1
ATOM 2314 N N . LEU A 1 302 ? 23.861 39.274 114.963 1.00 11.79 314 LEU A N 1
ATOM 2315 C CA . LEU A 1 302 ? 22.584 38.753 114.475 1.00 11.76 314 LEU A CA 1
ATOM 2316 C C . LEU A 1 302 ? 21.549 39.436 115.368 1.00 12.69 314 LEU A C 1
ATOM 2317 O O . LEU A 1 302 ? 20.790 38.796 116.098 1.00 12.75 314 LEU A O 1
ATOM 2322 N N . PHE A 1 303 ? 21.559 40.764 115.308 1.00 14.65 315 PHE A N 1
ATOM 2323 C CA . PHE A 1 303 ? 20.674 41.591 116.114 1.00 13.97 315 PHE A CA 1
ATOM 2324 C C . PHE A 1 303 ? 20.962 41.285 117.583 1.00 15.12 315 PHE A C 1
ATOM 2325 O O . PHE A 1 303 ? 22.074 40.876 117.933 1.00 15.75 315 PHE A O 1
ATOM 2333 N N . GLY A 1 304 ? 19.976 41.479 118.446 1.00 15.27 316 GLY A N 1
ATOM 2334 C CA . GLY A 1 304 ? 20.209 41.220 119.855 1.00 15.12 316 GLY A CA 1
ATOM 2335 C C . GLY A 1 304 ? 18.969 40.798 120.606 1.00 15.93 316 GLY A C 1
ATOM 2336 O O . GLY A 1 304 ? 17.935 40.498 120.007 1.00 14.33 316 GLY A O 1
ATOM 2337 N N . ARG A 1 305 ? 19.079 40.779 121.929 1.00 13.70 317 ARG A N 1
ATOM 2338 C CA . ARG A 1 305 ? 17.971 40.389 122.781 1.00 16.58 317 ARG A CA 1
ATOM 2339 C C . ARG A 1 305 ? 17.881 41.312 123.988 1.00 16.71 317 ARG A C 1
ATOM 2340 O O . ARG A 1 305 ? 18.896 41.805 124.492 1.00 18.29 317 ARG A O 1
ATOM 2348 N N . ASP A 1 306 ? 16.663 41.553 124.445 1.00 18.66 318 ASP A N 1
ATOM 2349 C CA . ASP A 1 306 ? 16.467 42.387 125.622 1.00 19.07 318 ASP A CA 1
ATOM 2350 C C . ASP A 1 306 ? 16.077 41.454 126.756 1.00 19.49 318 ASP A C 1
ATOM 2351 O O . ASP A 1 306 ? 15.025 40.814 126.705 1.00 19.88 318 ASP A O 1
ATOM 2356 N N . CYS A 1 307 ? 16.930 41.370 127.770 1.00 22.36 319 CYS A N 1
ATOM 2357 C CA . CYS A 1 307 ? 16.662 40.519 128.924 1.00 26.40 319 CYS A CA 1
ATOM 2358 C C . CYS A 1 307 ? 16.740 41.347 130.197 1.00 26.55 319 CYS A C 1
ATOM 2359 O O . CYS A 1 307 ? 17.471 41.004 131.130 1.00 24.24 319 CYS A O 1
ATOM 2362 N N . SER A 1 308 ? 15.982 42.439 130.229 1.00 25.23 320 SER A N 1
ATOM 2363 C CA . SER A 1 308 ? 15.977 43.331 131.385 1.00 27.28 320 SER A CA 1
ATOM 2364 C C . SER A 1 308 ? 15.137 42.776 132.528 1.00 28.27 320 SER A C 1
ATOM 2365 O O . SER A 1 308 ? 15.435 43.021 133.699 1.00 27.81 320 SER A O 1
ATOM 2368 N N . VAL A 1 309 ? 14.088 42.034 132.184 1.00 29.35 321 VAL A N 1
ATOM 2369 C CA . VAL A 1 309 ? 13.202 41.445 133.183 1.00 31.14 321 VAL A CA 1
ATOM 2370 C C . VAL A 1 309 ? 13.875 40.235 133.820 1.00 33.07 321 VAL A C 1
ATOM 2371 O O . VAL A 1 309 ? 13.872 39.138 133.254 1.00 31.33 321 VAL A O 1
ATOM 2375 N N . GLN A 1 310 ? 14.449 40.441 135.003 1.00 35.21 322 GLN A N 1
ATOM 2376 C CA . GLN A 1 310 ? 15.144 39.373 135.714 1.00 37.89 322 GLN A CA 1
ATOM 2377 C C . GLN A 1 310 ? 14.692 39.270 137.162 1.00 39.76 322 GLN A C 1
ATOM 2378 O O . GLN A 1 310 ? 14.159 40.224 137.729 1.00 37.24 322 GLN A O 1
ATOM 2384 N N . ARG A 1 311 ? 14.921 38.103 137.753 1.00 42.00 323 ARG A N 1
ATOM 2385 C CA . ARG A 1 311 ? 14.572 37.851 139.144 1.00 46.14 323 ARG A CA 1
ATOM 2386 C C . ARG A 1 311 ? 15.778 37.183 139.792 1.00 47.45 323 ARG A C 1
ATOM 2387 O O . ARG A 1 311 ? 16.107 36.039 139.474 1.00 47.62 323 ARG A O 1
ATOM 2395 N N . ARG A 1 312 ? 16.440 37.905 140.692 1.00 49.18 324 ARG A N 1
ATOM 2396 C CA . ARG A 1 312 ? 17.626 37.386 141.365 1.00 51.03 324 ARG A CA 1
ATOM 2397 C C . ARG A 1 312 ? 18.733 37.223 140.327 1.00 50.60 324 ARG A C 1
ATOM 2398 O O . ARG A 1 312 ? 19.534 36.290 140.403 1.00 51.13 324 ARG A O 1
ATOM 2406 N N . HIS A 1 313 ? 18.760 38.132 139.356 1.00 49.55 325 HIS A N 1
ATOM 2407 C CA . HIS A 1 313 ? 19.753 38.111 138.284 1.00 48.37 325 HIS A CA 1
ATOM 2408 C C . HIS A 1 313 ? 19.521 36.980 137.283 1.00 46.38 325 HIS A C 1
ATOM 2409 O O . HIS A 1 313 ? 20.377 36.700 136.446 1.00 47.19 325 HIS A O 1
ATOM 2416 N N . GLN A 1 314 ? 18.364 36.329 137.374 1.00 43.66 326 GLN A N 1
ATOM 2417 C CA . GLN A 1 314 ? 18.019 35.242 136.459 1.00 40.64 326 GLN A CA 1
ATOM 2418 C C . GLN A 1 314 ? 17.053 35.752 135.390 1.00 37.12 326 GLN A C 1
ATOM 2419 O O . GLN A 1 314 ? 16.000 36.301 135.710 1.00 34.02 326 GLN A O 1
ATOM 2425 N N . LYS A 1 315 ? 17.419 35.568 134.124 1.00 34.41 327 LYS A N 1
ATOM 2426 C CA . LYS A 1 315 ? 16.589 36.016 133.006 1.00 31.81 327 LYS A CA 1
ATOM 2427 C C . LYS A 1 315 ? 15.266 35.256 132.982 1.00 30.85 327 LYS A C 1
ATOM 2428 O O . LYS A 1 315 ? 15.249 34.030 132.866 1.00 30.41 327 LYS A O 1
ATOM 2434 N N . ILE A 1 316 ? 14.159 35.986 133.079 1.00 27.51 328 ILE A N 1
ATOM 2435 C CA . ILE A 1 316 ? 12.840 35.369 133.077 1.00 26.88 328 ILE A CA 1
ATOM 2436 C C . ILE A 1 316 ? 12.131 35.596 131.751 1.00 25.28 328 ILE A C 1
ATOM 2437 O O . ILE A 1 316 ? 11.589 34.665 131.163 1.00 25.25 328 ILE A O 1
ATOM 2442 N N . ILE A 1 317 ? 12.137 36.838 131.284 1.00 24.89 329 ILE A N 1
ATOM 2443 C CA . ILE A 1 317 ? 11.509 37.174 130.016 1.00 23.99 329 ILE A CA 1
ATOM 2444 C C . ILE A 1 317 ? 12.536 37.867 129.132 1.00 24.52 329 ILE A C 1
ATOM 2445 O O . ILE A 1 317 ? 13.187 38.829 129.546 1.00 22.90 329 ILE A O 1
ATOM 2450 N N . GLU A 1 318 ? 12.690 37.365 127.914 1.00 24.98 330 GLU A N 1
ATOM 2451 C CA . GLU A 1 318 ? 13.641 37.942 126.983 1.00 25.74 330 GLU A CA 1
ATOM 2452 C C . GLU A 1 318 ? 12.985 38.081 125.618 1.00 25.34 330 GLU A C 1
ATOM 2453 O O . GLU A 1 318 ? 12.106 37.297 125.261 1.00 26.15 330 GLU A O 1
ATOM 2459 N N . GLU A 1 319 ? 13.394 39.091 124.863 1.00 22.10 331 GLU A N 1
ATOM 2460 C CA . GLU A 1 319 ? 12.827 39.285 123.542 1.00 22.55 331 GLU A CA 1
ATOM 2461 C C . GLU A 1 319 ? 13.849 39.695 122.495 1.00 19.85 331 GLU A C 1
ATOM 2462 O O . GLU A 1 319 ? 14.898 40.267 122.801 1.00 18.55 331 GLU A O 1
ATOM 2468 N N . ALA A 1 320 ? 13.537 39.358 121.251 1.00 19.09 332 ALA A N 1
ATOM 2469 C CA . ALA A 1 320 ? 14.394 39.677 120.124 1.00 16.99 332 ALA A CA 1
ATOM 2470 C C . ALA A 1 320 ? 13.487 40.137 118.991 1.00 16.49 332 ALA A C 1
ATOM 2471 O O . ALA A 1 320 ? 12.426 39.563 118.764 1.00 17.20 332 ALA A O 1
ATOM 2473 N N . PRO A 1 321 ? 13.878 41.205 118.284 1.00 16.62 333 PRO A N 1
ATOM 2474 C CA . PRO A 1 321 ? 15.101 41.976 118.508 1.00 14.39 333 PRO A CA 1
ATOM 2475 C C . PRO A 1 321 ? 14.871 42.976 119.635 1.00 15.23 333 PRO A C 1
ATOM 2476 O O . PRO A 1 321 ? 13.797 43.008 120.237 1.00 15.35 333 PRO A O 1
ATOM 2480 N N . VAL A 1 322 ? 15.883 43.783 119.914 1.00 15.94 334 VAL A N 1
ATOM 2481 C CA . VAL A 1 322 ? 15.791 44.811 120.945 1.00 16.92 334 VAL A CA 1
ATOM 2482 C C . VAL A 1 322 ? 15.017 45.971 120.332 1.00 18.27 334 VAL A C 1
ATOM 2483 O O . VAL A 1 322 ? 15.172 46.259 119.146 1.00 17.20 334 VAL A O 1
ATOM 2487 N N . THR A 1 323 ? 14.163 46.615 121.123 1.00 18.25 335 THR A N 1
ATOM 2488 C CA . THR A 1 323 ? 13.394 47.750 120.618 1.00 20.10 335 THR A CA 1
ATOM 2489 C C . THR A 1 323 ? 13.507 48.996 121.494 1.00 20.98 335 THR A C 1
ATOM 2490 O O . THR A 1 323 ? 13.209 50.098 121.037 1.00 19.95 335 THR A O 1
ATOM 2494 N N . ILE A 1 324 ? 13.953 48.835 122.738 1.00 21.39 336 ILE A N 1
ATOM 2495 C CA . ILE A 1 324 ? 14.046 49.981 123.642 1.00 21.64 336 ILE A CA 1
ATOM 2496 C C . ILE A 1 324 ? 15.059 51.040 123.216 1.00 24.47 336 ILE A C 1
ATOM 2497 O O . ILE A 1 324 ? 14.805 52.241 123.350 1.00 24.86 336 ILE A O 1
ATOM 2502 N N . ALA A 1 325 ? 16.201 50.607 122.694 1.00 23.26 337 ALA A N 1
ATOM 2503 C CA . ALA A 1 325 ? 17.230 51.548 122.270 1.00 24.53 337 ALA A CA 1
ATOM 2504 C C . ALA A 1 325 ? 16.981 52.112 120.875 1.00 25.27 337 ALA A C 1
ATOM 2505 O O . ALA A 1 325 ? 16.352 51.472 120.035 1.00 24.09 337 ALA A O 1
ATOM 2507 N N . LYS A 1 326 ? 17.475 53.322 120.636 1.00 26.08 338 LYS A N 1
ATOM 2508 C CA . LYS A 1 326 ? 17.335 53.952 119.330 1.00 27.87 338 LYS A CA 1
ATOM 2509 C C . LYS A 1 326 ? 18.091 53.065 118.343 1.00 25.92 338 LYS A C 1
ATOM 2510 O O . LYS A 1 326 ? 19.138 52.517 118.682 1.00 25.51 338 LYS A O 1
ATOM 2516 N N . ALA A 1 327 ? 17.567 52.929 117.129 1.00 25.19 339 ALA A N 1
ATOM 2517 C CA . ALA A 1 327 ? 18.195 52.083 116.117 1.00 25.32 339 ALA A CA 1
ATOM 2518 C C . ALA A 1 327 ? 19.702 52.293 115.962 1.00 25.57 339 ALA A C 1
ATOM 2519 O O . ALA A 1 327 ? 20.473 51.332 115.991 1.00 23.29 339 ALA A O 1
ATOM 2521 N N . GLU A 1 328 ? 20.134 53.538 115.796 1.00 25.10 340 GLU A N 1
ATOM 2522 C CA . GLU A 1 328 ? 21.560 53.792 115.628 1.00 26.74 340 GLU A CA 1
ATOM 2523 C C . GLU A 1 328 ? 22.371 53.476 116.879 1.00 25.10 340 GLU A C 1
ATOM 2524 O O . GLU A 1 328 ? 23.537 53.092 116.788 1.00 24.43 340 GLU A O 1
ATOM 2530 N N . THR A 1 329 ? 21.761 53.631 118.048 1.00 23.33 341 THR A N 1
ATOM 2531 C CA . THR A 1 329 ? 22.473 53.333 119.279 1.00 22.37 341 THR A CA 1
ATOM 2532 C C . THR A 1 329 ? 22.686 51.829 119.404 1.00 20.42 341 THR A C 1
ATOM 2533 O O . THR A 1 329 ? 23.737 51.383 119.866 1.00 20.61 341 THR A O 1
ATOM 2537 N N . PHE A 1 330 ? 21.706 51.038 118.985 1.00 19.56 342 PHE A N 1
ATOM 2538 C CA . PHE A 1 330 ? 21.895 49.598 119.087 1.00 20.56 342 PHE A CA 1
ATOM 2539 C C . PHE A 1 330 ? 22.903 49.147 118.035 1.00 20.73 342 PHE A C 1
ATOM 2540 O O . PHE A 1 330 ? 23.638 48.178 118.240 1.00 20.78 342 PHE A O 1
ATOM 2548 N N . HIS A 1 331 ? 22.946 49.853 116.908 1.00 20.92 343 HIS A N 1
ATOM 2549 C CA . HIS A 1 331 ? 23.908 49.516 115.866 1.00 21.86 343 HIS A CA 1
ATOM 2550 C C . HIS A 1 331 ? 25.313 49.767 116.411 1.00 19.88 343 HIS A C 1
ATOM 2551 O O . HIS A 1 331 ? 26.259 49.072 116.044 1.00 17.88 343 HIS A O 1
ATOM 2558 N N . GLU A 1 332 ? 25.449 50.756 117.293 1.00 19.00 344 GLU A N 1
ATOM 2559 C CA . GLU A 1 332 ? 26.747 51.049 117.884 1.00 18.18 344 GLU A CA 1
ATOM 2560 C C . GLU A 1 332 ? 27.127 49.924 118.845 1.00 16.52 344 GLU A C 1
ATOM 2561 O O . GLU A 1 332 ? 28.305 49.598 118.998 1.00 14.22 344 GLU A O 1
ATOM 2567 N N . MET A 1 333 ? 26.128 49.341 119.499 1.00 16.68 345 MET A N 1
ATOM 2568 C CA . MET A 1 333 ? 26.386 48.225 120.412 1.00 17.82 345 MET A CA 1
ATOM 2569 C C . MET A 1 333 ? 26.804 47.014 119.585 1.00 16.93 345 MET A C 1
ATOM 2570 O O . MET A 1 333 ? 27.678 46.241 119.980 1.00 15.84 345 MET A O 1
ATOM 2575 N N . GLU A 1 334 ? 26.173 46.857 118.429 1.00 17.50 346 GLU A N 1
ATOM 2576 C CA . GLU A 1 334 ? 26.506 45.758 117.531 1.00 17.92 346 GLU A CA 1
ATOM 2577 C C . GLU A 1 334 ? 27.942 45.921 117.043 1.00 17.17 346 GLU A C 1
ATOM 2578 O O . GLU A 1 334 ? 28.731 44.978 117.071 1.00 17.11 346 GLU A O 1
ATOM 2584 N N . LYS A 1 335 ? 28.286 47.128 116.605 1.00 16.85 347 LYS A N 1
ATOM 2585 C CA . LYS A 1 335 ? 29.628 47.382 116.108 1.00 17.45 347 LYS A CA 1
ATOM 2586 C C . LYS A 1 335 ? 30.700 47.212 117.175 1.00 16.11 347 LYS A C 1
ATOM 2587 O O . LYS A 1 335 ? 31.788 46.723 116.883 1.00 16.53 347 LYS A O 1
ATOM 2593 N N . ALA A 1 336 ? 30.395 47.603 118.410 1.00 15.67 348 ALA A N 1
ATOM 2594 C CA . ALA A 1 336 ? 31.360 47.472 119.496 1.00 15.76 348 ALA A CA 1
ATOM 2595 C C . ALA A 1 336 ? 31.567 45.999 119.821 1.00 14.71 348 ALA A C 1
ATOM 2596 O O . ALA A 1 336 ? 32.675 45.572 120.147 1.00 15.21 348 ALA A O 1
ATOM 2598 N N . ALA A 1 337 ? 30.491 45.227 119.728 1.00 15.25 349 ALA A N 1
ATOM 2599 C CA . ALA A 1 337 ? 30.560 43.796 120.002 1.00 14.86 349 ALA A CA 1
ATOM 2600 C C . ALA A 1 337 ? 31.455 43.156 118.950 1.00 15.96 349 ALA A C 1
ATOM 2601 O O . ALA A 1 337 ? 32.264 42.277 119.253 1.00 15.02 349 ALA A O 1
ATOM 2603 N N . VAL A 1 338 ? 31.312 43.615 117.710 1.00 16.49 350 VAL A N 1
ATOM 2604 C CA . VAL A 1 338 ? 32.116 43.103 116.614 1.00 16.66 350 VAL A CA 1
ATOM 2605 C C . VAL A 1 338 ? 33.586 43.475 116.801 1.00 17.01 350 VAL A C 1
ATOM 2606 O O . VAL A 1 338 ? 34.470 42.656 116.553 1.00 16.24 350 VAL A O 1
ATOM 2610 N N . ARG A 1 339 ? 33.862 44.705 117.238 1.00 15.09 351 ARG A N 1
ATOM 2611 C CA . ARG A 1 339 ? 35.253 45.098 117.458 1.00 15.53 351 ARG A CA 1
ATOM 2612 C C . ARG A 1 339 ? 35.890 44.197 118.509 1.00 14.89 351 ARG A C 1
ATOM 2613 O O . ARG A 1 339 ? 37.028 43.743 118.351 1.00 16.80 351 ARG A O 1
ATOM 2621 N N . LEU A 1 340 ? 35.152 43.932 119.579 1.00 14.02 352 LEU A N 1
ATOM 2622 C CA . LEU A 1 340 ? 35.663 43.084 120.651 1.00 16.05 352 LEU A CA 1
ATOM 2623 C C . LEU A 1 340 ? 35.906 41.663 120.151 1.00 14.71 352 LEU A C 1
ATOM 2624 O O . LEU A 1 340 ? 36.950 41.073 120.430 1.00 15.12 352 LEU A O 1
ATOM 2629 N N . GLY A 1 341 ? 34.942 41.122 119.410 1.00 15.72 353 GLY A N 1
ATOM 2630 C CA . GLY A 1 341 ? 35.086 39.776 118.883 1.00 14.89 353 GLY A CA 1
ATOM 2631 C C . GLY A 1 341 ? 36.327 39.630 118.028 1.00 15.45 353 GLY A C 1
ATOM 2632 O O . GLY A 1 341 ? 37.084 38.665 118.166 1.00 15.24 353 GLY A O 1
ATOM 2633 N N . LYS A 1 342 ? 36.544 40.591 117.136 1.00 15.70 354 LYS A N 1
ATOM 2634 C CA . LYS A 1 342 ? 37.707 40.552 116.260 1.00 17.72 354 LYS A CA 1
ATOM 2635 C C . LYS A 1 342 ? 39.000 40.619 117.071 1.00 16.91 354 LYS A C 1
ATOM 2636 O O . LYS A 1 342 ? 39.969 39.932 116.764 1.00 16.32 354 LYS A O 1
ATOM 2642 N N . LEU A 1 343 ? 39.014 41.454 118.104 1.00 16.77 355 LEU A N 1
ATOM 2643 C CA . LEU A 1 343 ? 40.210 41.602 118.928 1.00 16.99 355 LEU A CA 1
ATOM 2644 C C . LEU A 1 343 ? 40.619 40.335 119.680 1.00 16.94 355 LEU A C 1
ATOM 2645 O O . LEU A 1 343 ? 41.796 39.978 119.694 1.00 17.17 355 LEU A O 1
ATOM 2650 N N . VAL A 1 344 ? 39.662 39.647 120.299 1.00 16.63 356 VAL A N 1
ATOM 2651 C CA . VAL A 1 344 ? 40.004 38.441 121.052 1.00 16.24 356 VAL A CA 1
ATOM 2652 C C . VAL A 1 344 ? 40.087 37.194 120.182 1.00 17.05 356 VAL A C 1
ATOM 2653 O O . VAL A 1 344 ? 40.308 36.096 120.691 1.00 18.14 356 VAL A O 1
ATOM 2657 N N . GLY A 1 345 ? 39.921 37.360 118.871 1.00 15.99 357 GLY A N 1
ATOM 2658 C CA . GLY A 1 345 ? 39.996 36.216 117.978 1.00 16.02 357 GLY A CA 1
ATOM 2659 C C . GLY A 1 345 ? 38.853 35.244 118.192 1.00 15.62 357 GLY A C 1
ATOM 2660 O O . GLY A 1 345 ? 39.028 34.018 118.133 1.00 15.04 357 GLY A O 1
ATOM 2661 N N . TYR A 1 346 ? 37.668 35.793 118.435 1.00 14.21 358 TYR A N 1
ATOM 2662 C CA . TYR A 1 346 ? 36.496 34.971 118.665 1.00 14.54 358 TYR A CA 1
ATOM 2663 C C . TYR A 1 346 ? 36.110 34.156 117.429 1.00 13.03 358 TYR A C 1
ATOM 2664 O O . TYR A 1 346 ? 36.365 34.560 116.304 1.00 13.07 358 TYR A O 1
ATOM 2673 N N . VAL A 1 347 ? 35.492 33.004 117.669 1.00 11.71 359 VAL A N 1
ATOM 2674 C CA . VAL A 1 347 ? 35.026 32.114 116.602 1.00 10.58 359 VAL A CA 1
ATOM 2675 C C . VAL A 1 347 ? 33.761 31.462 117.134 1.00 9.38 359 VAL A C 1
ATOM 2676 O O . VAL A 1 347 ? 33.662 31.201 118.330 1.00 9.56 359 VAL A O 1
ATOM 2680 N N . SER A 1 348 ? 32.796 31.232 116.244 1.00 9.17 360 SER A N 1
ATOM 2681 C CA . SER A 1 348 ? 31.522 30.597 116.576 1.00 9.40 360 SER A CA 1
ATOM 2682 C C . SER A 1 348 ? 30.517 31.577 117.193 1.00 10.55 360 SER A C 1
ATOM 2683 O O . SER A 1 348 ? 30.622 32.791 116.994 1.00 11.63 360 SER A O 1
ATOM 2686 N N . ALA A 1 349 ? 29.543 31.060 117.938 1.00 10.62 361 ALA A N 1
ATOM 2687 C CA . ALA A 1 349 ? 28.519 31.915 118.539 1.00 11.14 361 ALA A CA 1
ATOM 2688 C C . ALA A 1 349 ? 28.915 32.433 119.912 1.00 10.62 361 ALA A C 1
ATOM 2689 O O . ALA A 1 349 ? 29.495 31.708 120.715 1.00 13.07 361 ALA A O 1
ATOM 2691 N N . GLY A 1 350 ? 28.586 33.691 120.177 1.00 10.40 362 GLY A N 1
ATOM 2692 C CA . GLY A 1 350 ? 28.901 34.276 121.467 1.00 11.86 362 GLY A CA 1
ATOM 2693 C C . GLY A 1 350 ? 27.951 35.426 121.738 1.00 12.92 362 GLY A C 1
ATOM 2694 O O . GLY A 1 350 ? 27.281 35.908 120.826 1.00 13.85 362 GLY A O 1
ATOM 2695 N N . THR A 1 351 ? 27.888 35.870 122.986 1.00 13.58 363 THR A N 1
ATOM 2696 C CA . THR A 1 351 ? 27.002 36.972 123.343 1.00 14.24 363 THR A CA 1
ATOM 2697 C C . THR A 1 351 ? 27.764 38.074 124.069 1.00 14.99 363 THR A C 1
ATOM 2698 O O . THR A 1 351 ? 28.586 37.802 124.940 1.00 16.79 363 THR A O 1
ATOM 2702 N N . VAL A 1 352 ? 27.519 39.318 123.681 1.00 15.13 364 VAL A N 1
ATOM 2703 C CA . VAL A 1 352 ? 28.145 40.443 124.358 1.00 14.71 364 VAL A CA 1
ATOM 2704 C C . VAL A 1 352 ? 26.996 41.079 125.126 1.00 15.96 364 VAL A C 1
ATOM 2705 O O . VAL A 1 352 ? 25.995 41.473 124.528 1.00 14.19 364 VAL A O 1
ATOM 2709 N N . GLU A 1 353 ? 27.134 41.145 126.448 1.00 16.05 365 GLU A N 1
ATOM 2710 C CA . GLU A 1 353 ? 26.111 41.716 127.321 1.00 17.25 365 GLU A CA 1
ATOM 2711 C C . GLU A 1 353 ? 26.389 43.189 127.590 1.00 15.50 365 GLU A C 1
ATOM 2712 O O . GLU A 1 353 ? 27.532 43.581 127.798 1.00 15.41 365 GLU A O 1
ATOM 2718 N N . TYR A 1 354 ? 25.337 43.998 127.596 1.00 16.05 366 TYR A N 1
ATOM 2719 C CA . TYR A 1 354 ? 25.492 45.432 127.830 1.00 17.20 366 TYR A CA 1
ATOM 2720 C C . TYR A 1 354 ? 24.529 45.959 128.878 1.00 19.52 366 TYR A C 1
ATOM 2721 O O . TYR A 1 354 ? 23.435 45.425 129.063 1.00 19.57 366 TYR A O 1
ATOM 2730 N N . LEU A 1 355 ? 24.951 47.025 129.550 1.00 20.92 367 LEU A N 1
ATOM 2731 C CA . LEU A 1 355 ? 24.103 47.712 130.513 1.00 22.81 367 LEU A CA 1
ATOM 2732 C C . LEU A 1 355 ? 23.654 48.913 129.682 1.00 22.15 367 LEU A C 1
ATOM 2733 O O . LEU A 1 355 ? 24.495 49.630 129.146 1.00 23.51 367 LEU A O 1
ATOM 2738 N N . TYR A 1 356 ? 22.349 49.116 129.537 1.00 22.12 368 TYR A N 1
ATOM 2739 C CA . TYR A 1 356 ? 21.852 50.248 128.752 1.00 23.62 368 TYR A CA 1
ATOM 2740 C C . TYR A 1 356 ? 20.907 51.122 129.570 1.00 23.79 368 TYR A C 1
ATOM 2741 O O . TYR A 1 356 ? 19.964 50.628 130.177 1.00 22.85 368 TYR A O 1
ATOM 2750 N N . SER A 1 357 ? 21.169 52.425 129.577 1.00 25.59 369 SER A N 1
ATOM 2751 C CA . SER A 1 357 ? 20.328 53.368 130.310 1.00 27.03 369 SER A CA 1
ATOM 2752 C C . SER A 1 357 ? 19.445 54.114 129.322 1.00 26.11 369 SER A C 1
ATOM 2753 O O . SER A 1 357 ? 19.945 54.854 128.476 1.00 26.51 369 SER A O 1
ATOM 2756 N N . HIS A 1 358 ? 18.135 53.925 129.416 1.00 26.65 370 HIS A N 1
ATOM 2757 C CA . HIS A 1 358 ? 17.247 54.614 128.495 1.00 28.21 370 HIS A CA 1
ATOM 2758 C C . HIS A 1 358 ? 17.120 56.102 128.823 1.00 28.02 370 HIS A C 1
ATOM 2759 O O . HIS A 1 358 ? 16.776 56.902 127.955 1.00 27.72 370 HIS A O 1
ATOM 2766 N N . ASP A 1 359 ? 17.394 56.472 130.071 1.00 28.76 371 ASP A N 1
ATOM 2767 C CA . ASP A 1 359 ? 17.298 57.875 130.475 1.00 29.72 371 ASP A CA 1
ATOM 2768 C C . ASP A 1 359 ? 18.261 58.779 129.711 1.00 30.42 371 ASP A C 1
ATOM 2769 O O . ASP A 1 359 ? 17.883 59.867 129.279 1.00 31.92 371 ASP A O 1
ATOM 2774 N N . ASP A 1 360 ? 19.505 58.338 129.545 1.00 29.16 372 ASP A N 1
ATOM 2775 C CA . ASP A 1 360 ? 20.481 59.149 128.831 1.00 28.93 372 ASP A CA 1
ATOM 2776 C C . ASP A 1 360 ? 20.977 58.484 127.548 1.00 28.32 372 ASP A C 1
ATOM 2777 O O . ASP A 1 360 ? 21.833 59.028 126.851 1.00 27.57 372 ASP A O 1
ATOM 2782 N N . GLY A 1 361 ? 20.434 57.307 127.249 1.00 27.10 373 GLY A N 1
ATOM 2783 C CA . GLY A 1 361 ? 20.796 56.594 126.035 1.00 27.44 373 GLY A CA 1
ATOM 2784 C C . GLY A 1 361 ? 22.199 56.024 125.918 1.00 26.64 373 GLY A C 1
ATOM 2785 O O . GLY A 1 361 ? 22.621 55.655 124.823 1.00 27.21 373 GLY A O 1
ATOM 2786 N N . LYS A 1 362 ? 22.931 55.939 127.023 1.00 26.27 374 LYS A N 1
ATOM 2787 C CA . LYS A 1 362 ? 24.287 55.398 126.975 1.00 24.83 374 LYS A CA 1
ATOM 2788 C C . LYS A 1 362 ? 24.307 53.895 127.283 1.00 23.71 374 LYS A C 1
ATOM 2789 O O . LYS A 1 362 ? 23.385 53.368 127.906 1.00 21.65 374 LYS A O 1
ATOM 2795 N N . PHE A 1 363 ? 25.347 53.202 126.826 1.00 23.09 375 PHE A N 1
ATOM 2796 C CA . PHE A 1 363 ? 25.463 51.770 127.097 1.00 21.92 375 PHE A CA 1
ATOM 2797 C C . PHE A 1 363 ? 26.871 51.429 127.568 1.00 20.11 375 PHE A C 1
ATOM 2798 O O . PHE A 1 363 ? 27.822 52.162 127.290 1.00 21.35 375 PHE A O 1
ATOM 2806 N N . TYR A 1 364 ? 27.003 50.317 128.286 1.00 20.34 376 TYR A N 1
ATOM 2807 C CA . TYR A 1 364 ? 28.300 49.910 128.820 1.00 21.06 376 TYR A CA 1
ATOM 2808 C C . TYR A 1 364 ? 28.490 48.402 128.770 1.00 19.95 376 TYR A C 1
ATOM 2809 O O . TYR A 1 364 ? 27.564 47.640 129.018 1.00 18.80 376 TYR A O 1
ATOM 2818 N N . PHE A 1 365 ? 29.711 47.991 128.467 1.00 21.47 377 PHE A N 1
ATOM 2819 C CA . PHE A 1 365 ? 30.064 46.579 128.392 1.00 20.98 377 PHE A CA 1
ATOM 2820 C C . PHE A 1 365 ? 29.943 45.890 129.749 1.00 22.33 377 PHE A C 1
ATOM 2821 O O . PHE A 1 365 ? 30.348 46.442 130.776 1.00 22.01 377 PHE A O 1
ATOM 2829 N N . LEU A 1 366 ? 29.381 44.685 129.757 1.00 20.64 378 LEU A N 1
ATOM 2830 C CA . LEU A 1 366 ? 29.262 43.925 130.995 1.00 20.84 378 LEU A CA 1
ATOM 2831 C C . LEU A 1 366 ? 30.156 42.696 130.893 1.00 21.58 378 LEU A C 1
ATOM 2832 O O . LEU A 1 366 ? 30.978 42.435 131.775 1.00 22.75 378 LEU A O 1
ATOM 2837 N N . GLU A 1 367 ? 29.994 41.943 129.811 1.00 20.18 379 GLU A N 1
ATOM 2838 C CA . GLU A 1 367 ? 30.805 40.751 129.599 1.00 20.23 379 GLU A CA 1
ATOM 2839 C C . GLU A 1 367 ? 30.483 40.083 128.276 1.00 18.88 379 GLU A C 1
ATOM 2840 O O . GLU A 1 367 ? 29.486 40.399 127.622 1.00 17.01 379 GLU A O 1
ATOM 2846 N N . LEU A 1 368 ? 31.355 39.168 127.880 1.00 15.94 380 LEU A N 1
ATOM 2847 C CA . LEU A 1 368 ? 31.154 38.416 126.658 1.00 16.08 380 LEU A CA 1
ATOM 2848 C C . LEU A 1 368 ? 31.048 36.962 127.100 1.00 16.13 380 LEU A C 1
ATOM 2849 O O . LEU A 1 368 ? 31.990 36.421 127.685 1.00 17.54 380 LEU A O 1
ATOM 2854 N N . ASN A 1 369 ? 29.886 36.358 126.867 1.00 15.73 381 ASN A N 1
ATOM 2855 C CA . ASN A 1 369 ? 29.648 34.956 127.212 1.00 16.91 381 ASN A CA 1
ATOM 2856 C C . ASN A 1 369 ? 30.122 34.187 125.985 1.00 15.74 381 ASN A C 1
ATOM 2857 O O . ASN A 1 369 ? 29.504 34.257 124.927 1.00 14.31 381 ASN A O 1
ATOM 2862 N N . PRO A 1 370 ? 31.234 33.449 126.113 1.00 15.54 382 PRO A N 1
ATOM 2863 C CA . PRO A 1 370 ? 31.799 32.680 125.003 1.00 14.08 382 PRO A CA 1
ATOM 2864 C C . PRO A 1 370 ? 31.100 31.362 124.725 1.00 15.20 382 PRO A C 1
ATOM 2865 O O . PRO A 1 370 ? 31.729 30.310 124.749 1.00 15.38 382 PRO A O 1
ATOM 2869 N N . ARG A 1 371 ? 29.801 31.425 124.444 1.00 14.42 383 ARG A N 1
ATOM 2870 C CA . ARG A 1 371 ? 29.034 30.216 124.167 1.00 14.89 383 ARG A CA 1
ATOM 2871 C C . ARG A 1 371 ? 27.687 30.548 123.547 1.00 15.61 383 ARG A C 1
ATOM 2872 O O . ARG A 1 371 ? 27.282 31.709 123.492 1.00 15.78 383 ARG A O 1
ATOM 2880 N N . LEU A 1 372 ? 27.007 29.512 123.069 1.00 14.19 384 LEU A N 1
ATOM 2881 C CA . LEU A 1 372 ? 25.675 29.665 122.518 1.00 17.05 384 LEU A CA 1
ATOM 2882 C C . LEU A 1 372 ? 24.815 29.592 123.786 1.00 18.25 384 LEU A C 1
ATOM 2883 O O . LEU A 1 372 ? 25.180 28.887 124.733 1.00 20.91 384 LEU A O 1
ATOM 2888 N N . GLN A 1 373 ? 23.706 30.324 123.830 1.00 16.15 385 GLN A N 1
ATOM 2889 C CA . GLN A 1 373 ? 22.837 30.306 125.007 1.00 17.60 385 GLN A CA 1
ATOM 2890 C C . GLN A 1 373 ? 21.531 29.562 124.761 1.00 17.13 385 GLN A C 1
ATOM 2891 O O . GLN A 1 373 ? 21.085 29.436 123.622 1.00 15.11 385 GLN A O 1
ATOM 2897 N N . VAL A 1 374 ? 20.918 29.090 125.845 1.00 15.05 386 VAL A N 1
ATOM 2898 C CA . VAL A 1 374 ? 19.674 28.336 125.767 1.00 16.79 386 VAL A CA 1
ATOM 2899 C C . VAL A 1 374 ? 18.547 29.096 125.077 1.00 16.28 386 VAL A C 1
ATOM 2900 O O . VAL A 1 374 ? 17.683 28.488 124.441 1.00 17.79 386 VAL A O 1
ATOM 2904 N N . GLU A 1 375 ? 18.560 30.422 125.179 1.00 17.51 387 GLU A N 1
ATOM 2905 C CA . GLU A 1 375 ? 17.516 31.224 124.555 1.00 17.11 387 GLU A CA 1
ATOM 2906 C C . GLU A 1 375 ? 17.808 31.571 123.095 1.00 16.23 387 GLU A C 1
ATOM 2907 O O . GLU A 1 375 ? 17.079 32.356 122.492 1.00 14.50 387 GLU A O 1
ATOM 2913 N N . HIS A 1 376 ? 18.842 30.966 122.510 1.00 15.98 388 HIS A N 1
ATOM 2914 C CA . HIS A 1 376 ? 19.188 31.275 121.122 1.00 14.60 388 HIS A CA 1
ATOM 2915 C C . HIS A 1 376 ? 18.079 31.131 120.070 1.00 14.18 388 HIS A C 1
ATOM 2916 O O . HIS A 1 376 ? 18.150 31.768 119.018 1.00 13.52 388 HIS A O 1
ATOM 2923 N N . PRO A 1 377 ? 17.043 30.310 120.327 1.00 13.81 389 PRO A N 1
ATOM 2924 C CA . PRO A 1 377 ? 16.019 30.224 119.278 1.00 13.69 389 PRO A CA 1
ATOM 2925 C C . PRO A 1 377 ? 15.278 31.542 119.021 1.00 14.75 389 PRO A C 1
ATOM 2926 O O . PRO A 1 377 ? 14.686 31.727 117.961 1.00 12.77 389 PRO A O 1
ATOM 2930 N N . THR A 1 378 ? 15.312 32.456 119.987 1.00 15.11 390 THR A N 1
ATOM 2931 C CA . THR A 1 378 ? 14.658 33.749 119.812 1.00 15.60 390 THR A CA 1
ATOM 2932 C C . THR A 1 378 ? 15.349 34.439 118.636 1.00 15.84 390 THR A C 1
ATOM 2933 O O . THR A 1 378 ? 14.695 34.945 117.723 1.00 15.07 390 THR A O 1
ATOM 2937 N N . THR A 1 379 ? 16.679 34.430 118.666 1.00 13.89 391 THR A N 1
ATOM 2938 C CA . THR A 1 379 ? 17.498 35.035 117.619 1.00 14.74 391 THR A CA 1
ATOM 2939 C C . THR A 1 379 ? 17.375 34.260 116.306 1.00 13.77 391 THR A C 1
ATOM 2940 O O . THR A 1 379 ? 17.340 34.852 115.223 1.00 13.89 391 THR A O 1
ATOM 2944 N N . GLU A 1 380 ? 17.298 32.936 116.402 1.00 12.42 392 GLU A N 1
ATOM 2945 C CA . GLU A 1 380 ? 17.157 32.111 115.209 1.00 13.44 392 GLU A CA 1
ATOM 2946 C C . GLU A 1 380 ? 15.874 32.441 114.463 1.00 14.72 392 GLU A C 1
ATOM 2947 O O . GLU A 1 380 ? 15.864 32.522 113.238 1.00 15.19 392 GLU A O 1
ATOM 2953 N N . MET A 1 381 ? 14.790 32.617 115.210 1.00 16.38 393 MET A N 1
ATOM 2954 C CA . MET A 1 381 ? 13.492 32.902 114.608 1.00 16.85 393 MET A CA 1
ATOM 2955 C C . MET A 1 381 ? 13.430 34.229 113.853 1.00 16.00 393 MET A C 1
ATOM 2956 O O . MET A 1 381 ? 12.891 34.290 112.747 1.00 16.37 393 MET A O 1
ATOM 2961 N N . VAL A 1 382 ? 13.977 35.291 114.433 1.00 15.11 394 VAL A N 1
ATOM 2962 C CA . VAL A 1 382 ? 13.932 36.587 113.764 1.00 17.17 394 VAL A CA 1
ATOM 2963 C C . VAL A 1 382 ? 15.015 36.802 112.708 1.00 17.53 394 VAL A C 1
ATOM 2964 O O . VAL A 1 382 ? 14.925 37.737 111.912 1.00 17.11 394 VAL A O 1
ATOM 2968 N N . SER A 1 383 ? 16.030 35.941 112.689 1.00 16.30 395 SER A N 1
ATOM 2969 C CA . SER A 1 383 ? 17.106 36.073 111.708 1.00 16.35 395 SER A CA 1
ATOM 2970 C C . SER A 1 383 ? 17.037 34.969 110.661 1.00 17.44 395 SER A C 1
ATOM 2971 O O . SER A 1 383 ? 17.640 35.078 109.591 1.00 17.14 395 SER A O 1
ATOM 2974 N N . GLY A 1 384 ? 16.303 33.903 110.975 1.00 15.77 396 GLY A N 1
ATOM 2975 C CA . GLY A 1 384 ? 16.192 32.791 110.055 1.00 15.73 396 GLY A CA 1
ATOM 2976 C C . GLY A 1 384 ? 17.447 31.933 110.034 1.00 14.74 396 GLY A C 1
ATOM 2977 O O . GLY A 1 384 ? 17.567 31.026 109.214 1.00 16.80 396 GLY A O 1
ATOM 2978 N N . VAL A 1 385 ? 18.385 32.204 110.939 1.00 13.40 397 VAL A N 1
ATOM 2979 C CA . VAL A 1 385 ? 19.624 31.436 110.981 1.00 12.55 397 VAL A CA 1
ATOM 2980 C C . VAL A 1 385 ? 19.571 30.215 111.899 1.00 12.25 397 VAL A C 1
ATOM 2981 O O . VAL A 1 385 ? 19.164 30.311 113.055 1.00 11.85 397 VAL A O 1
ATOM 2985 N N . ASN A 1 386 ? 19.972 29.067 111.360 1.00 11.83 398 ASN A N 1
ATOM 2986 C CA . ASN A 1 386 ? 20.042 27.820 112.125 1.00 12.18 398 ASN A CA 1
ATOM 2987 C C . ASN A 1 386 ? 21.424 27.958 112.777 1.00 10.46 398 ASN A C 1
ATOM 2988 O O . ASN A 1 386 ? 22.446 27.722 112.134 1.00 10.53 398 ASN A O 1
ATOM 2993 N N . LEU A 1 387 ? 21.467 28.365 114.042 1.00 10.81 399 LEU A N 1
ATOM 2994 C CA . LEU A 1 387 ? 22.761 28.582 114.684 1.00 11.27 399 LEU A CA 1
ATOM 2995 C C . LEU A 1 387 ? 23.648 27.345 114.853 1.00 10.79 399 LEU A C 1
ATOM 2996 O O . LEU A 1 387 ? 24.847 27.418 114.607 1.00 10.35 399 LEU A O 1
ATOM 3001 N N . PRO A 1 388 ? 23.082 26.199 115.272 1.00 11.85 400 PRO A N 1
ATOM 3002 C CA . PRO A 1 388 ? 23.969 25.034 115.407 1.00 11.70 400 PRO A CA 1
ATOM 3003 C C . PRO A 1 388 ? 24.555 24.624 114.054 1.00 11.84 400 PRO A C 1
ATOM 3004 O O . PRO A 1 388 ? 25.685 24.147 113.980 1.00 11.58 400 PRO A O 1
ATOM 3008 N N . ALA A 1 389 ? 23.793 24.805 112.976 1.00 11.93 401 ALA A N 1
ATOM 3009 C CA . ALA A 1 389 ? 24.310 24.453 111.654 1.00 11.54 401 ALA A CA 1
ATOM 3010 C C . ALA A 1 389 ? 25.389 25.451 111.249 1.00 10.71 401 ALA A C 1
ATOM 3011 O O . ALA A 1 389 ? 26.379 25.084 110.618 1.00 11.58 401 ALA A O 1
ATOM 3013 N N . ALA A 1 390 ? 25.203 26.719 111.598 1.00 11.53 402 ALA A N 1
ATOM 3014 C CA . ALA A 1 390 ? 26.213 27.713 111.253 1.00 11.70 402 ALA A CA 1
ATOM 3015 C C . ALA A 1 390 ? 27.499 27.420 112.033 1.00 11.19 402 ALA A C 1
ATOM 3016 O O . ALA A 1 390 ? 28.596 27.526 111.491 1.00 12.35 402 ALA A O 1
ATOM 3018 N N . GLN A 1 391 ? 27.365 27.046 113.304 1.00 11.43 403 GLN A N 1
ATOM 3019 C CA . GLN A 1 391 ? 28.539 26.732 114.120 1.00 11.35 403 GLN A CA 1
ATOM 3020 C C . GLN A 1 391 ? 29.322 25.591 113.494 1.00 10.34 403 GLN A C 1
ATOM 3021 O O . GLN A 1 391 ? 30.555 25.619 113.424 1.00 11.66 403 GLN A O 1
ATOM 3027 N N . LEU A 1 392 ? 28.593 24.561 113.086 1.00 11.79 404 LEU A N 1
ATOM 3028 C CA . LEU A 1 392 ? 29.209 23.390 112.483 1.00 11.77 404 LEU A CA 1
ATOM 3029 C C . LEU A 1 392 ? 29.966 23.743 111.210 1.00 11.38 404 LEU A C 1
ATOM 3030 O O . LEU A 1 392 ? 31.086 23.287 111.000 1.00 10.57 404 LEU A O 1
ATOM 3035 N N . GLN A 1 393 ? 29.359 24.549 110.347 1.00 11.53 405 GLN A N 1
ATOM 3036 C CA . GLN A 1 393 ? 30.035 24.911 109.109 1.00 10.44 405 GLN A CA 1
ATOM 3037 C C . GLN A 1 393 ? 31.256 25.765 109.407 1.00 9.40 405 GLN A C 1
ATOM 3038 O O . GLN A 1 393 ? 32.300 25.612 108.776 1.00 9.98 405 GLN A O 1
ATOM 3044 N N . ILE A 1 394 ? 31.130 26.656 110.384 1.00 9.35 406 ILE A N 1
ATOM 3045 C CA . ILE A 1 394 ? 32.256 27.514 110.752 1.00 9.56 406 ILE A CA 1
ATOM 3046 C C . ILE A 1 394 ? 33.409 26.652 111.282 1.00 9.08 406 ILE A C 1
ATOM 3047 O O . ILE A 1 394 ? 34.579 26.907 110.966 1.00 9.73 406 ILE A O 1
ATOM 3052 N N . ALA A 1 395 ? 33.071 25.620 112.055 1.00 9.71 407 ALA A N 1
ATOM 3053 C CA . ALA A 1 395 ? 34.075 24.718 112.628 1.00 10.38 407 ALA A CA 1
ATOM 3054 C C . ALA A 1 395 ? 34.792 23.895 111.554 1.00 10.88 407 ALA A C 1
ATOM 3055 O O . ALA A 1 395 ? 35.899 23.395 111.775 1.00 11.89 407 ALA A O 1
ATOM 3057 N N . MET A 1 396 ? 34.153 23.738 110.399 1.00 10.30 408 MET A N 1
ATOM 3058 C CA . MET A 1 396 ? 34.771 23.015 109.293 1.00 11.56 408 MET A CA 1
ATOM 3059 C C . MET A 1 396 ? 35.643 23.968 108.468 1.00 12.51 408 MET A C 1
ATOM 3060 O O . MET A 1 396 ? 36.297 23.558 107.510 1.00 11.27 408 MET A O 1
ATOM 3065 N N . GLY A 1 397 ? 35.646 25.243 108.845 1.00 11.56 409 GLY A N 1
ATOM 3066 C CA . GLY A 1 397 ? 36.451 26.223 108.136 1.00 11.17 409 GLY A CA 1
ATOM 3067 C C . GLY A 1 397 ? 35.732 26.955 107.018 1.00 9.83 409 GLY A C 1
ATOM 3068 O O . GLY A 1 397 ? 36.352 27.662 106.225 1.00 10.82 409 GLY A O 1
ATOM 3069 N N . ILE A 1 398 ? 34.419 26.793 106.939 1.00 10.42 410 ILE A N 1
ATOM 3070 C CA . ILE A 1 398 ? 33.664 27.488 105.900 1.00 10.75 410 ILE A CA 1
ATOM 3071 C C . ILE A 1 398 ? 33.510 28.951 106.306 1.00 9.87 410 ILE A C 1
ATOM 3072 O O . ILE A 1 398 ? 33.112 29.243 107.437 1.00 12.72 410 ILE A O 1
ATOM 3077 N N . PRO A 1 399 ? 33.862 29.894 105.403 1.00 10.01 411 PRO A N 1
ATOM 3078 C CA . PRO A 1 399 ? 33.751 31.326 105.695 1.00 9.93 411 PRO A CA 1
ATOM 3079 C C . PRO A 1 399 ? 32.304 31.798 105.766 1.00 10.81 411 PRO A C 1
ATOM 3080 O O . PRO A 1 399 ? 31.400 31.192 105.170 1.00 10.72 411 PRO A O 1
ATOM 3084 N N . MET A 1 400 ? 32.099 32.889 106.501 1.00 10.92 412 MET A N 1
ATOM 3085 C CA . MET A 1 400 ? 30.776 33.450 106.726 1.00 9.71 412 MET A CA 1
ATOM 3086 C C . MET A 1 400 ? 29.927 33.628 105.465 1.00 10.69 412 MET A C 1
ATOM 3087 O O . MET A 1 400 ? 28.730 33.320 105.472 1.00 11.12 412 MET A O 1
ATOM 3092 N N . HIS A 1 401 ? 30.541 34.097 104.383 1.00 10.91 413 HIS A N 1
ATOM 3093 C CA . HIS A 1 401 ? 29.790 34.335 103.152 1.00 11.26 413 HIS A CA 1
ATOM 3094 C C . HIS A 1 401 ? 29.334 33.073 102.417 1.00 12.86 413 HIS A C 1
ATOM 3095 O O . HIS A 1 401 ? 28.568 33.164 101.455 1.00 12.93 413 HIS A O 1
ATOM 3102 N N . ARG A 1 402 ? 29.795 31.899 102.849 1.00 11.97 414 ARG A N 1
ATOM 3103 C CA . ARG A 1 402 ? 29.356 30.671 102.196 1.00 12.76 414 ARG A CA 1
ATOM 3104 C C . ARG A 1 402 ? 28.368 29.895 103.067 1.00 12.01 414 ARG A C 1
ATOM 3105 O O . ARG A 1 402 ? 28.085 28.730 102.808 1.00 13.78 414 ARG A O 1
ATOM 3113 N N . ILE A 1 403 ? 27.848 30.550 104.100 1.00 11.29 415 ILE A N 1
ATOM 3114 C CA . ILE A 1 403 ? 26.851 29.926 104.972 1.00 11.51 415 ILE A CA 1
ATOM 3115 C C . ILE A 1 403 ? 25.499 30.381 104.414 1.00 11.25 415 ILE A C 1
ATOM 3116 O O . ILE A 1 403 ? 25.149 31.561 104.477 1.00 10.55 415 ILE A O 1
ATOM 3121 N N . SER A 1 404 ? 24.752 29.443 103.843 1.00 11.83 416 SER A N 1
ATOM 3122 C CA . SER A 1 404 ? 23.468 29.758 103.214 1.00 14.88 416 SER A CA 1
ATOM 3123 C C . SER A 1 404 ? 22.505 30.662 103.995 1.00 15.05 416 SER A C 1
ATOM 3124 O O . SER A 1 404 ? 21.982 31.639 103.445 1.00 12.82 416 SER A O 1
ATOM 3127 N N . ASP A 1 405 ? 22.261 30.355 105.265 1.00 12.96 417 ASP A N 1
ATOM 3128 C CA . ASP A 1 405 ? 21.340 31.180 106.048 1.00 14.34 417 ASP A CA 1
ATOM 3129 C C . ASP A 1 405 ? 21.825 32.615 106.191 1.00 13.52 417 ASP A C 1
ATOM 3130 O O . ASP A 1 405 ? 21.022 33.542 106.306 1.00 11.88 417 ASP A O 1
ATOM 3135 N N . ILE A 1 406 ? 23.140 32.797 106.210 1.00 11.98 418 ILE A N 1
ATOM 3136 C CA . ILE A 1 406 ? 23.698 34.135 106.330 1.00 11.34 418 ILE A CA 1
ATOM 3137 C C . ILE A 1 406 ? 23.494 34.868 105.003 1.00 11.57 418 ILE A C 1
ATOM 3138 O O . ILE A 1 406 ? 23.095 36.029 104.984 1.00 11.44 418 ILE A O 1
ATOM 3143 N N . ARG A 1 407 ? 23.748 34.190 103.889 1.00 10.42 419 ARG A N 1
ATOM 3144 C CA . ARG A 1 407 ? 23.542 34.836 102.594 1.00 11.59 419 ARG A CA 1
ATOM 3145 C C . ARG A 1 407 ? 22.080 35.283 102.477 1.00 11.57 419 ARG A C 1
ATOM 3146 O O . ARG A 1 407 ? 21.800 36.397 102.036 1.00 10.31 419 ARG A O 1
ATOM 3154 N N . THR A 1 408 ? 21.154 34.425 102.897 1.00 10.86 420 THR A N 1
ATOM 3155 C CA . THR A 1 408 ? 19.731 34.759 102.852 1.00 13.75 420 THR A CA 1
ATOM 3156 C C . THR A 1 408 ? 19.414 35.980 103.721 1.00 14.02 420 THR A C 1
ATOM 3157 O O . THR A 1 408 ? 18.641 36.853 103.328 1.00 12.15 420 THR A O 1
ATOM 3161 N N . LEU A 1 409 ? 20.024 36.039 104.902 1.00 13.98 421 LEU A N 1
ATOM 3162 C CA . LEU A 1 409 ? 19.818 37.156 105.824 1.00 13.76 421 LEU A CA 1
ATOM 3163 C C . LEU A 1 409 ? 20.242 38.482 105.189 1.00 13.97 421 LEU A C 1
ATOM 3164 O O . LEU A 1 409 ? 19.651 39.534 105.456 1.00 13.74 421 LEU A O 1
ATOM 3169 N N . TYR A 1 410 ? 21.270 38.422 104.351 1.00 11.90 422 TYR A N 1
ATOM 3170 C CA . TYR A 1 410 ? 21.785 39.608 103.678 1.00 12.37 422 TYR A CA 1
ATOM 3171 C C . TYR A 1 410 ? 21.183 39.808 102.284 1.00 13.40 422 TYR A C 1
ATOM 3172 O O . TYR A 1 410 ? 21.689 40.600 101.481 1.00 15.60 422 TYR A O 1
ATOM 3181 N N . GLY A 1 411 ? 20.099 39.090 102.006 1.00 15.46 423 GLY A N 1
ATOM 3182 C CA . GLY A 1 411 ? 19.413 39.216 100.724 1.00 15.36 423 GLY A CA 1
ATOM 3183 C C . GLY A 1 411 ? 20.200 38.794 99.496 1.00 16.43 423 GLY A C 1
ATOM 3184 O O . GLY A 1 411 ? 19.966 39.308 98.397 1.00 17.32 423 GLY A O 1
ATOM 3185 N N . MET A 1 412 ? 21.127 37.857 99.670 1.00 15.61 424 MET A N 1
ATOM 3186 C CA . MET A 1 412 ? 21.949 37.377 98.564 1.00 15.96 424 MET A CA 1
ATOM 3187 C C . MET A 1 412 ? 21.382 36.078 98.006 1.00 15.63 424 MET A C 1
ATOM 3188 O O . MET A 1 412 ? 20.537 35.433 98.632 1.00 13.93 424 MET A O 1
ATOM 3193 N N . ASN A 1 413 ? 21.854 35.693 96.826 1.00 13.28 425 ASN A N 1
ATOM 3194 C CA . ASN A 1 413 ? 21.442 34.425 96.238 1.00 14.91 425 ASN A CA 1
ATOM 3195 C C . ASN A 1 413 ? 22.202 33.433 97.118 1.00 14.77 425 ASN A C 1
ATOM 3196 O O . ASN A 1 413 ? 23.429 33.440 97.141 1.00 16.05 425 ASN A O 1
ATOM 3201 N N . PRO A 1 414 ? 21.490 32.568 97.856 1.00 15.27 426 PRO A N 1
ATOM 3202 C CA . PRO A 1 414 ? 22.167 31.601 98.731 1.00 16.06 426 PRO A CA 1
ATOM 3203 C C . PRO A 1 414 ? 23.099 30.588 98.062 1.00 15.83 426 PRO A C 1
ATOM 3204 O O . PRO A 1 414 ? 23.912 29.961 98.739 1.00 17.22 426 PRO A O 1
ATOM 3208 N N . HIS A 1 415 ? 22.986 30.424 96.747 1.00 15.96 427 HIS A N 1
ATOM 3209 C CA . HIS A 1 415 ? 23.839 29.469 96.036 1.00 17.30 427 HIS A CA 1
ATOM 3210 C C . HIS A 1 415 ? 25.123 30.101 95.510 1.00 15.62 427 HIS A C 1
ATOM 3211 O O . HIS A 1 415 ? 26.080 29.399 95.190 1.00 19.62 427 HIS A O 1
ATOM 3218 N N . SER A 1 416 ? 25.130 31.425 95.422 1.00 16.29 428 SER A N 1
ATOM 3219 C CA . SER A 1 416 ? 26.279 32.166 94.915 1.00 13.53 428 SER A CA 1
ATOM 3220 C C . SER A 1 416 ? 27.452 32.161 95.883 1.00 14.31 428 SER A C 1
ATOM 3221 O O . SER A 1 416 ? 27.268 32.076 97.099 1.00 14.38 428 SER A O 1
ATOM 3224 N N . ALA A 1 417 ? 28.657 32.261 95.329 1.00 13.77 429 ALA A N 1
ATOM 3225 C CA . ALA A 1 417 ? 29.873 32.288 96.135 1.00 13.34 429 ALA A CA 1
ATOM 3226 C C . ALA A 1 417 ? 30.435 33.703 96.233 1.00 13.40 429 ALA A C 1
ATOM 3227 O O . ALA A 1 417 ? 31.558 33.893 96.704 1.00 14.65 429 ALA A O 1
ATOM 3229 N N . SER A 1 418 ? 29.661 34.700 95.808 1.00 13.38 430 SER A N 1
ATOM 3230 C CA . SER A 1 418 ? 30.150 36.076 95.843 1.00 15.36 430 SER A CA 1
ATOM 3231 C C . SER A 1 418 ? 30.470 36.526 97.263 1.00 14.78 430 SER A C 1
ATOM 3232 O O . SER A 1 418 ? 29.783 36.161 98.218 1.00 13.59 430 SER A O 1
ATOM 3235 N N . GLU A 1 419 ? 31.532 37.309 97.398 1.00 17.54 431 GLU A N 1
ATOM 3236 C CA . GLU A 1 419 ? 31.934 37.801 98.708 1.00 17.52 431 GLU A CA 1
ATOM 3237 C C . GLU A 1 419 ? 30.901 38.793 99.209 1.00 18.22 431 GLU A C 1
ATOM 3238 O O . GLU A 1 419 ? 30.234 39.473 98.425 1.00 19.85 431 GLU A O 1
ATOM 3244 N N . ILE A 1 420 ? 30.752 38.849 100.524 1.00 15.43 432 ILE A N 1
ATOM 3245 C CA . ILE A 1 420 ? 29.824 39.766 101.150 1.00 13.85 432 ILE A CA 1
ATOM 3246 C C . ILE A 1 420 ? 30.622 40.742 102.003 1.00 15.54 432 ILE A C 1
ATOM 3247 O O . ILE A 1 420 ? 31.544 40.334 102.715 1.00 15.41 432 ILE A O 1
ATOM 3252 N N . ASP A 1 421 ? 30.287 42.025 101.905 1.00 14.90 433 ASP A N 1
ATOM 3253 C CA . ASP A 1 421 ? 30.938 43.046 102.720 1.00 17.66 433 ASP A CA 1
ATOM 3254 C C . ASP A 1 421 ? 29.994 43.249 103.899 1.00 15.39 433 ASP A C 1
ATOM 3255 O O . ASP A 1 421 ? 29.051 44.028 103.824 1.00 15.29 433 ASP A O 1
ATOM 3260 N N . PHE A 1 422 ? 30.251 42.531 104.989 1.00 15.72 434 PHE A N 1
ATOM 3261 C CA . PHE A 1 422 ? 29.387 42.592 106.161 1.00 17.08 434 PHE A CA 1
ATOM 3262 C C . PHE A 1 422 ? 29.313 43.945 106.849 1.00 21.12 434 PHE A C 1
ATOM 3263 O O . PHE A 1 422 ? 28.415 44.185 107.661 1.00 22.60 434 PHE A O 1
ATOM 3271 N N . GLU A 1 423 ? 30.238 44.834 106.510 1.00 21.98 435 GLU A N 1
ATOM 3272 C CA . GLU A 1 423 ? 30.253 46.165 107.101 1.00 25.88 435 GLU A CA 1
ATOM 3273 C C . GLU A 1 423 ? 29.592 47.203 106.191 1.00 25.15 435 GLU A C 1
ATOM 3274 O O . GLU A 1 423 ? 29.482 48.371 106.561 1.00 25.56 435 GLU A O 1
ATOM 3280 N N . PHE A 1 424 ? 29.152 46.776 105.009 1.00 24.30 436 PHE A N 1
ATOM 3281 C CA . PHE A 1 424 ? 28.524 47.682 104.049 1.00 25.35 436 PHE A CA 1
ATOM 3282 C C . PHE A 1 424 ? 29.360 48.952 103.910 1.00 26.71 436 PHE A C 1
ATOM 3283 O O . PHE A 1 424 ? 28.842 50.060 104.025 1.00 26.97 436 PHE A O 1
ATOM 3291 N N . LYS A 1 425 ? 30.652 48.783 103.652 1.00 29.22 437 LYS A N 1
ATOM 3292 C CA . LYS A 1 425 ? 31.567 49.917 103.525 1.00 31.08 437 LYS A CA 1
ATOM 3293 C C . LYS A 1 425 ? 31.482 50.698 102.219 1.00 30.94 437 LYS A C 1
ATOM 3294 O O . LYS A 1 425 ? 31.683 51.913 102.214 1.00 30.65 437 LYS A O 1
ATOM 3300 N N . THR A 1 426 ? 31.188 50.007 101.122 1.00 29.23 438 THR A N 1
ATOM 3301 C CA . THR A 1 426 ? 31.150 50.633 99.800 1.00 30.56 438 THR A CA 1
ATOM 3302 C C . THR A 1 426 ? 29.779 50.733 99.138 1.00 31.16 438 THR A C 1
ATOM 3303 O O . THR A 1 426 ? 28.802 50.157 99.610 1.00 29.89 438 THR A O 1
ATOM 3307 N N . GLN A 1 427 ? 29.724 51.462 98.023 1.00 32.21 439 GLN A N 1
ATOM 3308 C CA . GLN A 1 427 ? 28.482 51.615 97.270 1.00 32.87 439 GLN A CA 1
ATOM 3309 C C . GLN A 1 427 ? 28.165 50.283 96.601 1.00 33.29 439 GLN A C 1
ATOM 3310 O O . GLN A 1 427 ? 27.005 49.914 96.439 1.00 34.53 439 GLN A O 1
ATOM 3316 N N . ASP A 1 428 ? 29.210 49.567 96.207 1.00 32.81 440 ASP A N 1
ATOM 3317 C CA . ASP A 1 428 ? 29.043 48.276 95.562 1.00 34.04 440 ASP A CA 1
ATOM 3318 C C . ASP A 1 428 ? 28.315 47.321 96.512 1.00 31.91 440 ASP A C 1
ATOM 3319 O O . ASP A 1 428 ? 27.382 46.627 96.112 1.00 30.61 440 ASP A O 1
ATOM 3324 N N . ALA A 1 429 ? 28.738 47.302 97.773 1.00 29.83 441 ALA A N 1
ATOM 3325 C CA . ALA A 1 429 ? 28.121 46.429 98.769 1.00 28.58 441 ALA A CA 1
ATOM 3326 C C . ALA A 1 429 ? 26.652 46.780 98.990 1.00 28.33 441 ALA A C 1
ATOM 3327 O O . ALA A 1 429 ? 25.790 45.904 99.033 1.00 27.25 441 ALA A O 1
ATOM 3329 N N . THR A 1 430 ? 26.369 48.069 99.123 1.00 29.93 442 THR A N 1
ATOM 3330 C CA . THR A 1 430 ? 25.002 48.514 99.348 1.00 30.64 442 THR A CA 1
ATOM 3331 C C . THR A 1 430 ? 24.121 48.248 98.131 1.00 32.70 442 THR A C 1
ATOM 3332 O O . THR A 1 430 ? 22.894 48.242 98.235 1.00 33.31 442 THR A O 1
ATOM 3336 N N . LYS A 1 431 ? 24.756 48.011 96.984 1.00 33.02 443 LYS A N 1
ATOM 3337 C CA . LYS A 1 431 ? 24.049 47.745 95.732 1.00 34.67 443 LYS A CA 1
ATOM 3338 C C . LYS A 1 431 ? 23.693 46.272 95.523 1.00 34.11 443 LYS A C 1
ATOM 3339 O O . LYS A 1 431 ? 22.621 45.950 95.004 1.00 34.10 443 LYS A O 1
ATOM 3345 N N . LYS A 1 432 ? 24.593 45.377 95.920 1.00 32.05 444 LYS A N 1
ATOM 3346 C CA . LYS A 1 432 ? 24.367 43.945 95.746 1.00 30.28 444 LYS A CA 1
ATOM 3347 C C . LYS A 1 432 ? 23.831 43.259 97.002 1.00 28.23 444 LYS A C 1
ATOM 3348 O O . LYS A 1 432 ? 23.420 42.099 96.952 1.00 28.67 444 LYS A O 1
ATOM 3354 N N . GLN A 1 433 ? 23.824 43.978 98.121 1.00 22.69 445 GLN A N 1
ATOM 3355 C CA . GLN A 1 433 ? 23.365 43.414 99.390 1.00 21.49 445 GLN A CA 1
ATOM 3356 C C . GLN A 1 433 ? 22.158 44.138 99.981 1.00 22.68 445 GLN A C 1
ATOM 3357 O O . GLN A 1 433 ? 21.849 45.268 99.604 1.00 22.16 445 GLN A O 1
ATOM 3363 N N . ARG A 1 434 ? 21.487 43.471 100.915 1.00 21.38 446 ARG A N 1
ATOM 3364 C CA . ARG A 1 434 ? 20.338 44.044 101.607 1.00 24.40 446 ARG A CA 1
ATOM 3365 C C . ARG A 1 434 ? 20.707 44.092 103.086 1.00 23.18 446 ARG A C 1
ATOM 3366 O O . ARG A 1 434 ? 21.152 43.090 103.643 1.00 20.77 446 ARG A O 1
ATOM 3374 N N . ARG A 1 435 ? 20.538 45.245 103.720 1.00 21.57 447 ARG A N 1
ATOM 3375 C CA . ARG A 1 435 ? 20.847 45.347 105.139 1.00 23.25 447 ARG A CA 1
ATOM 3376 C C . ARG A 1 435 ? 19.893 44.406 105.870 1.00 21.53 447 ARG A C 1
ATOM 3377 O O . ARG A 1 435 ? 18.685 44.399 105.608 1.00 21.96 447 ARG A O 1
ATOM 3385 N N . PRO A 1 436 ? 20.423 43.576 106.779 1.00 19.77 448 PRO A N 1
ATOM 3386 C CA . PRO A 1 436 ? 19.550 42.647 107.500 1.00 18.61 448 PRO A CA 1
ATOM 3387 C C . PRO A 1 436 ? 18.457 43.328 108.306 1.00 19.57 448 PRO A C 1
ATOM 3388 O O . PRO A 1 436 ? 18.693 44.326 108.984 1.00 19.58 448 PRO A O 1
ATOM 3392 N N . ILE A 1 437 ? 17.255 42.780 108.216 1.00 19.56 449 ILE A N 1
ATOM 3393 C CA . ILE A 1 437 ? 16.130 43.304 108.968 1.00 22.51 449 ILE A CA 1
ATOM 3394 C C . ILE A 1 437 ? 15.496 42.152 109.734 1.00 19.31 449 ILE A C 1
ATOM 3395 O O . ILE A 1 437 ? 15.219 41.096 109.165 1.00 17.03 449 ILE A O 1
ATOM 3400 N N . PRO A 1 438 ? 15.272 42.334 111.043 1.00 20.01 450 PRO A N 1
ATOM 3401 C CA . PRO A 1 438 ? 14.661 41.256 111.819 1.00 19.50 450 PRO A CA 1
ATOM 3402 C C . PRO A 1 438 ? 13.308 40.890 111.235 1.00 21.58 450 PRO A C 1
ATOM 3403 O O . PRO A 1 438 ? 12.560 41.758 110.775 1.00 21.63 450 PRO A O 1
ATOM 3407 N N . LYS A 1 439 ? 13.004 39.601 111.240 1.00 20.86 451 LYS A N 1
ATOM 3408 C CA . LYS A 1 439 ? 11.730 39.122 110.728 1.00 23.27 451 LYS A CA 1
ATOM 3409 C C . LYS A 1 439 ? 10.813 38.929 111.928 1.00 22.00 451 LYS A C 1
ATOM 3410 O O . LYS A 1 439 ? 10.946 37.964 112.674 1.00 21.94 451 LYS A O 1
ATOM 3416 N N . GLY A 1 440 ? 9.901 39.866 112.133 1.00 21.32 452 GLY A N 1
ATOM 3417 C CA . GLY A 1 440 ? 8.993 39.734 113.251 1.00 19.13 452 GLY A CA 1
ATOM 3418 C C . GLY A 1 440 ? 9.633 39.947 114.608 1.00 18.36 452 GLY A C 1
ATOM 3419 O O . GLY A 1 440 ? 10.656 40.616 114.741 1.00 19.05 452 GLY A O 1
ATOM 3420 N N . HIS A 1 441 ? 9.042 39.332 115.622 1.00 17.56 453 HIS A N 1
ATOM 3421 C CA . HIS A 1 441 ? 9.507 39.512 116.987 1.00 17.51 453 HIS A CA 1
ATOM 3422 C C . HIS A 1 441 ? 9.293 38.222 117.772 1.00 18.55 453 HIS A C 1
ATOM 3423 O O . HIS A 1 441 ? 8.342 37.480 117.517 1.00 18.20 453 HIS A O 1
ATOM 3430 N N . CYS A 1 442 ? 10.172 37.949 118.726 1.00 18.48 454 CYS A N 1
ATOM 3431 C CA . CYS A 1 442 ? 10.020 36.745 119.531 1.00 19.45 454 CYS A CA 1
ATOM 3432 C C . CYS A 1 442 ? 10.143 37.052 121.017 1.00 20.80 454 CYS A C 1
ATOM 3433 O O . CYS A 1 442 ? 11.025 37.798 121.438 1.00 21.00 454 CYS A O 1
ATOM 3436 N N . THR A 1 443 ? 9.233 36.490 121.801 1.00 19.56 455 THR A N 1
ATOM 3437 C CA . THR A 1 443 ? 9.260 36.656 123.244 1.00 20.25 455 THR A CA 1
ATOM 3438 C C . THR A 1 443 ? 9.521 35.262 123.818 1.00 20.66 455 THR A C 1
ATOM 3439 O O . THR A 1 443 ? 8.928 34.280 123.370 1.00 20.07 455 THR A O 1
ATOM 3443 N N . ALA A 1 444 ? 10.430 35.179 124.786 1.00 19.61 456 ALA A N 1
ATOM 3444 C CA . ALA A 1 444 ? 10.754 33.914 125.429 1.00 19.98 456 ALA A CA 1
ATOM 3445 C C . ALA A 1 444 ? 10.525 34.054 126.929 1.00 20.05 456 ALA A C 1
ATOM 3446 O O . ALA A 1 444 ? 10.922 35.050 127.530 1.00 20.85 456 ALA A O 1
ATOM 3448 N N . CYS A 1 445 ? 9.877 33.058 127.522 1.00 20.74 457 CYS A N 1
ATOM 3449 C CA . CYS A 1 445 ? 9.601 33.064 128.955 1.00 21.89 457 CYS A CA 1
ATOM 3450 C C . CYS A 1 445 ? 10.166 31.811 129.600 1.00 23.19 457 CYS A C 1
ATOM 3451 O O . CYS A 1 445 ? 10.005 30.714 129.072 1.00 22.56 457 CYS A O 1
ATOM 3454 N N . ARG A 1 446 ? 10.830 31.977 130.737 1.00 23.98 458 ARG A N 1
ATOM 3455 C CA . ARG A 1 446 ? 11.367 30.833 131.453 1.00 27.56 458 ARG A CA 1
ATOM 3456 C C . ARG A 1 446 ? 10.208 30.324 132.299 1.00 27.85 458 ARG A C 1
ATOM 3457 O O . ARG A 1 446 ? 9.510 31.112 132.940 1.00 27.68 458 ARG A O 1
ATOM 3465 N N . ILE A 1 447 ? 9.989 29.016 132.278 1.00 27.67 459 ILE A N 1
ATOM 3466 C CA . ILE A 1 447 ? 8.913 28.406 133.048 1.00 28.75 459 ILE A CA 1
ATOM 3467 C C . ILE A 1 447 ? 9.474 27.322 133.957 1.00 30.19 459 ILE A C 1
ATOM 3468 O O . ILE A 1 447 ? 10.471 26.680 133.630 1.00 28.45 459 ILE A O 1
ATOM 3473 N N . THR A 1 448 ? 8.833 27.124 135.102 1.00 31.71 460 THR A N 1
ATOM 3474 C CA . THR A 1 448 ? 9.286 26.113 136.046 1.00 34.64 460 THR A CA 1
ATOM 3475 C C . THR A 1 448 ? 8.137 25.203 136.437 1.00 36.25 460 THR A C 1
ATOM 3476 O O . THR A 1 448 ? 6.977 25.611 136.438 1.00 36.18 460 THR A O 1
ATOM 3480 N N . SER A 1 449 ? 8.473 23.964 136.772 1.00 38.84 461 SER A N 1
ATOM 3481 C CA . SER A 1 449 ? 7.480 22.981 137.167 1.00 41.30 461 SER A CA 1
ATOM 3482 C C . SER A 1 449 ? 8.031 22.120 138.293 1.00 42.54 461 SER A C 1
ATOM 3483 O O . SER A 1 449 ? 9.242 22.073 138.517 1.00 41.50 461 SER A O 1
ATOM 3486 N N . GLU A 1 450 ? 7.135 21.446 139.004 1.00 44.14 462 GLU A N 1
ATOM 3487 C CA . GLU A 1 450 ? 7.538 20.572 140.096 1.00 46.63 462 GLU A CA 1
ATOM 3488 C C . GLU A 1 450 ? 7.049 19.158 139.822 1.00 46.53 462 GLU A C 1
ATOM 3489 O O . GLU A 1 450 ? 5.847 18.908 139.780 1.00 47.22 462 GLU A O 1
ATOM 3495 N N . ASP A 1 451 ? 7.988 18.242 139.618 1.00 46.69 463 ASP A N 1
ATOM 3496 C CA . ASP A 1 451 ? 7.656 16.846 139.362 1.00 47.49 463 ASP A CA 1
ATOM 3497 C C . ASP A 1 451 ? 8.509 15.988 140.291 1.00 46.79 463 ASP A C 1
ATOM 3498 O O . ASP A 1 451 ? 9.479 15.358 139.865 1.00 45.67 463 ASP A O 1
ATOM 3503 N N . PRO A 1 452 ? 8.151 15.958 141.584 1.00 46.10 464 PRO A N 1
ATOM 3504 C CA . PRO A 1 452 ? 8.864 15.191 142.608 1.00 45.97 464 PRO A CA 1
ATOM 3505 C C . PRO A 1 452 ? 9.152 13.739 142.242 1.00 45.61 464 PRO A C 1
ATOM 3506 O O . PRO A 1 452 ? 8.296 13.039 141.701 1.00 45.68 464 PRO A O 1
ATOM 3510 N N . ASN A 1 453 ? 10.373 13.301 142.529 1.00 44.34 465 ASN A N 1
ATOM 3511 C CA . ASN A 1 453 ? 10.767 11.923 142.278 1.00 44.77 465 ASN A CA 1
ATOM 3512 C C . ASN A 1 453 ? 10.090 11.126 143.385 1.00 44.75 465 ASN A C 1
ATOM 3513 O O . ASN A 1 453 ? 10.425 11.277 144.560 1.00 43.02 465 ASN A O 1
ATOM 3518 N N . ASP A 1 454 ? 9.127 10.292 143.006 1.00 44.73 466 ASP A N 1
ATOM 3519 C CA . ASP A 1 454 ? 8.378 9.506 143.979 1.00 45.12 466 ASP A CA 1
ATOM 3520 C C . ASP A 1 454 ? 8.447 8.001 143.748 1.00 45.63 466 ASP A C 1
ATOM 3521 O O . ASP A 1 454 ? 7.547 7.267 144.158 1.00 45.42 466 ASP A O 1
ATOM 3526 N N . GLY A 1 455 ? 9.505 7.537 143.095 1.00 45.26 467 GLY A N 1
ATOM 3527 C CA . GLY A 1 455 ? 9.624 6.114 142.842 1.00 47.22 467 GLY A CA 1
ATOM 3528 C C . GLY A 1 455 ? 8.863 5.711 141.595 1.00 47.68 467 GLY A C 1
ATOM 3529 O O . GLY A 1 455 ? 9.402 4.997 140.748 1.00 48.10 467 GLY A O 1
ATOM 3530 N N . PHE A 1 456 ? 7.613 6.162 141.481 1.00 46.35 468 PHE A N 1
ATOM 3531 C CA . PHE A 1 456 ? 6.790 5.852 140.314 1.00 45.58 468 PHE A CA 1
ATOM 3532 C C . PHE A 1 456 ? 7.532 6.271 139.054 1.00 44.65 468 PHE A C 1
ATOM 3533 O O . PHE A 1 456 ? 8.184 7.315 139.025 1.00 44.27 468 PHE A O 1
ATOM 3541 N N . LYS A 1 457 ? 7.432 5.451 138.015 1.00 44.67 469 LYS A N 1
ATOM 3542 C CA . LYS A 1 457 ? 8.096 5.741 136.753 1.00 44.00 469 LYS A CA 1
ATOM 3543 C C . LYS A 1 457 ? 7.614 7.073 136.190 1.00 43.81 469 LYS A C 1
ATOM 3544 O O . LYS A 1 457 ? 6.429 7.243 135.896 1.00 43.43 469 LYS A O 1
ATOM 3550 N N . PRO A 1 458 ? 8.529 8.045 136.049 1.00 43.52 470 PRO A N 1
ATOM 3551 C CA . PRO A 1 458 ? 8.176 9.366 135.515 1.00 43.28 470 PRO A CA 1
ATOM 3552 C C . PRO A 1 458 ? 7.899 9.259 134.018 1.00 42.99 470 PRO A C 1
ATOM 3553 O O . PRO A 1 458 ? 8.239 8.251 133.394 1.00 43.08 470 PRO A O 1
ATOM 3557 N N . SER A 1 459 ? 7.284 10.289 133.441 1.00 42.71 471 SER A N 1
ATOM 3558 C CA . SER A 1 459 ? 7.013 10.279 132.009 1.00 42.63 471 SER A CA 1
ATOM 3559 C C . SER A 1 459 ? 8.362 10.111 131.320 1.00 41.49 471 SER A C 1
ATOM 3560 O O . SER A 1 459 ? 9.296 10.870 131.582 1.00 42.01 471 SER A O 1
ATOM 3563 N N . GLY A 1 460 ? 8.465 9.107 130.456 1.00 40.28 472 GLY A N 1
ATOM 3564 C CA . GLY A 1 460 ? 9.713 8.854 129.758 1.00 38.52 472 GLY A CA 1
ATOM 3565 C C . GLY A 1 460 ? 10.355 10.090 129.156 1.00 37.06 472 GLY A C 1
ATOM 3566 O O . GLY A 1 460 ? 9.668 11.054 128.811 1.00 36.42 472 GLY A O 1
ATOM 3567 N N . GLY A 1 461 ? 11.679 10.059 129.038 1.00 35.60 473 GLY A N 1
ATOM 3568 C CA . GLY A 1 461 ? 12.409 11.176 128.464 1.00 34.82 473 GLY A CA 1
ATOM 3569 C C . GLY A 1 461 ? 12.752 12.277 129.449 1.00 34.51 473 GLY A C 1
ATOM 3570 O O . GLY A 1 461 ? 12.189 12.346 130.543 1.00 34.11 473 GLY A O 1
ATOM 3571 N N . THR A 1 462 ? 13.689 13.139 129.064 1.00 32.15 474 THR A N 1
ATOM 3572 C CA . THR A 1 462 ? 14.089 14.246 129.921 1.00 32.08 474 THR A CA 1
ATOM 3573 C C . THR A 1 462 ? 13.668 15.582 129.309 1.00 32.61 474 THR A C 1
ATOM 3574 O O . THR A 1 462 ? 13.925 16.640 129.878 1.00 32.33 474 THR A O 1
ATOM 3578 N N . LEU A 1 463 ? 13.024 15.527 128.146 1.00 32.22 475 LEU A N 1
ATOM 3579 C CA . LEU A 1 463 ? 12.565 16.738 127.475 1.00 31.76 475 LEU A CA 1
ATOM 3580 C C . LEU A 1 463 ? 11.080 16.619 127.163 1.00 31.73 475 LEU A C 1
ATOM 3581 O O . LEU A 1 463 ? 10.688 15.949 126.209 1.00 32.72 475 LEU A O 1
ATOM 3586 N N . HIS A 1 464 ? 10.259 17.275 127.977 1.00 30.77 476 HIS A N 1
ATOM 3587 C CA . HIS A 1 464 ? 8.814 17.250 127.801 1.00 31.70 476 HIS A CA 1
ATOM 3588 C C . HIS A 1 464 ? 8.395 18.463 126.974 1.00 31.25 476 HIS A C 1
ATOM 3589 O O . HIS A 1 464 ? 8.425 19.595 127.453 1.00 30.34 476 HIS A O 1
ATOM 3596 N N . GLU A 1 465 ? 8.003 18.215 125.729 1.00 31.38 477 GLU A N 1
ATOM 3597 C CA . GLU A 1 465 ? 7.611 19.283 124.817 1.00 33.33 477 GLU A CA 1
ATOM 3598 C C . GLU A 1 465 ? 6.125 19.618 124.849 1.00 34.45 477 GLU A C 1
ATOM 3599 O O . GLU A 1 465 ? 5.281 18.751 125.058 1.00 34.11 477 GLU A O 1
ATOM 3605 N N . LEU A 1 466 ? 5.819 20.893 124.635 1.00 36.61 478 LEU A N 1
ATOM 3606 C CA . LEU A 1 466 ? 4.444 21.376 124.649 1.00 38.05 478 LEU A CA 1
ATOM 3607 C C . LEU A 1 466 ? 3.952 21.718 123.244 1.00 39.08 478 LEU A C 1
ATOM 3608 O O . LEU A 1 466 ? 4.469 22.639 122.610 1.00 41.47 478 LEU A O 1
ATOM 3613 N N . ASN A 1 467 ? 2.963 20.974 122.757 1.00 40.75 479 ASN A N 1
ATOM 3614 C CA . ASN A 1 467 ? 2.393 21.236 121.437 1.00 41.43 479 ASN A CA 1
ATOM 3615 C C . ASN A 1 467 ? 1.028 21.893 121.629 1.00 41.08 479 ASN A C 1
ATOM 3616 O O . ASN A 1 467 ? -0.001 21.222 121.677 1.00 43.25 479 ASN A O 1
ATOM 3621 N N . PHE A 1 468 ? 1.037 23.215 121.739 1.00 39.75 480 PHE A N 1
ATOM 3622 C CA . PHE A 1 468 ? -0.171 24.004 121.951 1.00 37.23 480 PHE A CA 1
ATOM 3623 C C . PHE A 1 468 ? -1.242 23.843 120.878 1.00 38.35 480 PHE A C 1
ATOM 3624 O O . PHE A 1 468 ? -0.977 23.979 119.685 1.00 37.40 480 PHE A O 1
ATOM 3632 N N . ARG A 1 469 ? -2.463 23.565 121.318 1.00 38.54 481 ARG A N 1
ATOM 3633 C CA . ARG A 1 469 ? -3.577 23.381 120.400 1.00 39.58 481 ARG A CA 1
ATOM 3634 C C . ARG A 1 469 ? -4.234 24.702 120.005 1.00 39.63 481 ARG A C 1
ATOM 3635 O O . ARG A 1 469 ? -4.848 24.795 118.944 1.00 39.39 481 ARG A O 1
ATOM 3643 N N . SER A 1 470 ? -4.091 25.725 120.846 1.00 39.82 482 SER A N 1
ATOM 3644 C CA . SER A 1 470 ? -4.716 27.021 120.583 1.00 40.17 482 SER A CA 1
ATOM 3645 C C . SER A 1 470 ? -3.830 28.092 119.960 1.00 39.84 482 SER A C 1
ATOM 3646 O O . SER A 1 470 ? -4.335 29.122 119.514 1.00 39.31 482 SER A O 1
ATOM 3649 N N . SER A 1 471 ? -2.521 27.864 119.931 1.00 40.16 483 SER A N 1
ATOM 3650 C CA . SER A 1 471 ? -1.596 28.847 119.367 1.00 40.08 483 SER A CA 1
ATOM 3651 C C . SER A 1 471 ? -0.792 28.258 118.217 1.00 39.54 483 SER A C 1
ATOM 3652 O O . SER A 1 471 ? -0.332 27.121 118.295 1.00 40.80 483 SER A O 1
ATOM 3655 N N . SER A 1 472 ? -0.616 29.039 117.155 1.00 38.24 484 SER A N 1
ATOM 3656 C CA . SER A 1 472 ? 0.126 28.579 115.984 1.00 37.00 484 SER A CA 1
ATOM 3657 C C . SER A 1 472 ? 1.588 29.020 115.976 1.00 35.37 484 SER A C 1
ATOM 3658 O O . SER A 1 472 ? 2.411 28.424 115.280 1.00 33.88 484 SER A O 1
ATOM 3661 N N . ASN A 1 473 ? 1.908 30.050 116.756 1.00 32.38 485 ASN A N 1
ATOM 3662 C CA . ASN A 1 473 ? 3.263 30.596 116.791 1.00 31.34 485 ASN A CA 1
ATOM 3663 C C . ASN A 1 473 ? 3.990 30.431 118.120 1.00 30.44 485 ASN A C 1
ATOM 3664 O O . ASN A 1 473 ? 4.774 31.300 118.515 1.00 26.97 485 ASN A O 1
ATOM 3669 N N . VAL A 1 474 ? 3.747 29.324 118.810 1.00 29.46 486 VAL A N 1
ATOM 3670 C CA . VAL A 1 474 ? 4.399 29.106 120.091 1.00 29.51 486 VAL A CA 1
ATOM 3671 C C . VAL A 1 474 ? 4.875 27.668 120.272 1.00 29.89 486 VAL A C 1
ATOM 3672 O O . VAL A 1 474 ? 4.218 26.724 119.837 1.00 32.27 486 VAL A O 1
ATOM 3676 N N . TRP A 1 475 ? 6.035 27.517 120.902 1.00 27.78 487 TRP A N 1
ATOM 3677 C CA . TRP A 1 475 ? 6.614 26.208 121.183 1.00 27.43 487 TRP A CA 1
ATOM 3678 C C . TRP A 1 475 ? 7.321 26.303 122.533 1.00 24.95 487 TRP A C 1
ATOM 3679 O O . TRP A 1 475 ? 7.905 27.334 122.857 1.00 25.19 487 TRP A O 1
ATOM 3690 N N . GLY A 1 476 ? 7.273 25.231 123.315 1.00 22.76 488 GLY A N 1
ATOM 3691 C CA . GLY A 1 476 ? 7.910 25.256 124.616 1.00 23.32 488 GLY A CA 1
ATOM 3692 C C . GLY A 1 476 ? 8.279 23.875 125.120 1.00 23.91 488 GLY A C 1
ATOM 3693 O O . GLY A 1 476 ? 7.929 22.867 124.507 1.00 24.66 488 GLY A O 1
ATOM 3694 N N . TYR A 1 477 ? 8.977 23.828 126.247 1.00 23.27 489 TYR A N 1
ATOM 3695 C CA . TYR A 1 477 ? 9.402 22.556 126.811 1.00 25.16 489 TYR A CA 1
ATOM 3696 C C . TYR A 1 477 ? 9.754 22.679 128.282 1.00 26.32 489 TYR A C 1
ATOM 3697 O O . TYR A 1 477 ? 9.984 23.773 128.796 1.00 26.04 489 TYR A O 1
ATOM 3706 N N . PHE A 1 478 ? 9.822 21.523 128.932 1.00 27.03 490 PHE A N 1
ATOM 3707 C CA . PHE A 1 478 ? 10.200 21.389 130.334 1.00 29.86 490 PHE A CA 1
ATOM 3708 C C . PHE A 1 478 ? 11.232 20.272 130.276 1.00 29.82 490 PHE A C 1
ATOM 3709 O O . PHE A 1 478 ? 11.023 19.284 129.578 1.00 27.88 490 PHE A O 1
ATOM 3717 N N . SER A 1 479 ? 12.345 20.415 130.982 1.00 31.90 491 SER A N 1
ATOM 3718 C CA . SER A 1 479 ? 13.348 19.361 130.941 1.00 33.96 491 SER A CA 1
ATOM 3719 C C . SER A 1 479 ? 13.800 18.889 132.315 1.00 34.17 491 SER A C 1
ATOM 3720 O O . SER A 1 479 ? 13.942 19.678 133.247 1.00 34.66 491 SER A O 1
ATOM 3723 N N . VAL A 1 480 ? 14.002 17.580 132.430 1.00 32.82 492 VAL A N 1
ATOM 3724 C CA . VAL A 1 480 ? 14.468 16.967 133.666 1.00 32.38 492 VAL A CA 1
ATOM 3725 C C . VAL A 1 480 ? 15.925 17.390 133.825 1.00 32.10 492 VAL A C 1
ATOM 3726 O O . VAL A 1 480 ? 16.740 17.152 132.937 1.00 32.32 492 VAL A O 1
ATOM 3730 N N . GLY A 1 481 ? 16.253 18.017 134.949 1.00 31.04 493 GLY A N 1
ATOM 3731 C CA . GLY A 1 481 ? 17.619 18.463 135.153 1.00 28.25 493 GLY A CA 1
ATOM 3732 C C . GLY A 1 481 ? 18.538 17.416 135.756 1.00 27.58 493 GLY A C 1
ATOM 3733 O O . GLY A 1 481 ? 18.692 17.346 136.978 1.00 29.08 493 GLY A O 1
ATOM 3734 N N . ASN A 1 482 ? 19.150 16.596 134.909 1.00 23.03 494 ASN A N 1
ATOM 3735 C CA . ASN A 1 482 ? 20.067 15.574 135.400 1.00 21.09 494 ASN A CA 1
ATOM 3736 C C . ASN A 1 482 ? 21.511 16.031 135.302 1.00 18.95 494 ASN A C 1
ATOM 3737 O O . ASN A 1 482 ? 21.882 16.788 134.406 1.00 19.28 494 ASN A O 1
ATOM 3742 N N . ASN A 1 483 ? 22.320 15.572 136.251 1.00 18.88 495 ASN A N 1
ATOM 3743 C CA . ASN A 1 483 ? 23.743 15.851 136.278 1.00 16.98 495 ASN A CA 1
ATOM 3744 C C . ASN A 1 483 ? 24.174 17.309 136.175 1.00 18.94 495 ASN A C 1
ATOM 3745 O O . ASN A 1 483 ? 25.011 17.664 135.344 1.00 17.14 495 ASN A O 1
ATOM 3750 N N . GLY A 1 484 ? 23.603 18.154 137.022 1.00 19.04 496 GLY A N 1
ATOM 3751 C CA . GLY A 1 484 ? 24.002 19.549 137.023 1.00 20.69 496 GLY A CA 1
ATOM 3752 C C . GLY A 1 484 ? 25.242 19.670 137.892 1.00 22.66 496 GLY A C 1
ATOM 3753 O O . GLY A 1 484 ? 25.797 18.656 138.337 1.00 22.02 496 GLY A O 1
ATOM 3754 N N . ASN A 1 485 ? 25.693 20.894 138.139 1.00 22.15 497 ASN A N 1
ATOM 3755 C CA . ASN A 1 485 ? 26.872 21.094 138.973 1.00 22.78 497 ASN A CA 1
ATOM 3756 C C . ASN A 1 485 ? 26.494 21.102 140.448 1.00 22.46 497 ASN A C 1
ATOM 3757 O O . ASN A 1 485 ? 27.313 20.791 141.311 1.00 23.22 497 ASN A O 1
ATOM 3762 N N . ILE A 1 486 ? 25.243 21.448 140.725 1.00 22.18 498 ILE A N 1
ATOM 3763 C CA . ILE A 1 486 ? 24.752 21.517 142.091 1.00 23.05 498 ILE A CA 1
ATOM 3764 C C . ILE A 1 486 ? 23.846 20.337 142.445 1.00 23.90 498 ILE A C 1
ATOM 3765 O O . ILE A 1 486 ? 23.879 19.838 143.571 1.00 22.31 498 ILE A O 1
ATOM 3770 N N . HIS A 1 487 ? 23.045 19.891 141.479 1.00 22.96 499 HIS A N 1
ATOM 3771 C CA . HIS A 1 487 ? 22.120 18.780 141.694 1.00 22.89 499 HIS A CA 1
ATOM 3772 C C . HIS A 1 487 ? 22.316 17.694 140.638 1.00 22.60 499 HIS A C 1
ATOM 3773 O O . HIS A 1 487 ? 22.255 17.982 139.444 1.00 23.66 499 HIS A O 1
ATOM 3780 N N . SER A 1 488 ? 22.538 16.453 141.067 1.00 22.62 500 SER A N 1
ATOM 3781 C CA . SER A 1 488 ? 22.719 15.345 140.123 1.00 22.06 500 SER A CA 1
ATOM 3782 C C . SER A 1 488 ? 21.359 14.965 139.533 1.00 22.01 500 SER A C 1
ATOM 3783 O O . SER A 1 488 ? 21.271 14.343 138.470 1.00 21.13 500 SER A O 1
ATOM 3786 N N . PHE A 1 489 ? 20.302 15.342 140.244 1.00 22.12 501 PHE A N 1
ATOM 3787 C CA . PHE A 1 489 ? 18.929 15.116 139.809 1.00 25.43 501 PHE A CA 1
ATOM 3788 C C . PHE A 1 489 ? 18.068 16.038 140.666 1.00 25.52 501 PHE A C 1
ATOM 3789 O O . PHE A 1 489 ? 18.500 16.465 141.735 1.00 26.74 501 PHE A O 1
ATOM 3797 N N . SER A 1 490 ? 16.862 16.356 140.209 1.00 26.06 502 SER A N 1
ATOM 3798 C CA . SER A 1 490 ? 16.012 17.273 140.957 1.00 26.24 502 SER A CA 1
ATOM 3799 C C . SER A 1 490 ? 14.516 17.068 140.761 1.00 28.12 502 SER A C 1
ATOM 3800 O O . SER A 1 490 ? 14.082 16.516 139.753 1.00 26.89 502 SER A O 1
ATOM 3803 N N . ASP A 1 491 ? 13.733 17.522 141.738 1.00 29.12 503 ASP A N 1
ATOM 3804 C CA . ASP A 1 491 ? 12.280 17.420 141.662 1.00 31.01 503 ASP A CA 1
ATOM 3805 C C . ASP A 1 491 ? 11.761 18.557 140.790 1.00 31.20 503 ASP A C 1
ATOM 3806 O O . ASP A 1 491 ? 10.667 18.480 140.233 1.00 31.73 503 ASP A O 1
ATOM 3811 N N . SER A 1 492 ? 12.558 19.614 140.676 1.00 32.07 504 SER A N 1
ATOM 3812 C CA . SER A 1 492 ? 12.170 20.774 139.886 1.00 32.81 504 SER A CA 1
ATOM 3813 C C . SER A 1 492 ? 12.558 20.627 138.423 1.00 32.62 504 SER A C 1
ATOM 3814 O O . SER A 1 492 ? 13.530 19.951 138.089 1.00 31.46 504 SER A O 1
ATOM 3817 N N . GLN A 1 493 ? 11.783 21.262 137.553 1.00 32.64 505 GLN A N 1
ATOM 3818 C CA . GLN A 1 493 ? 12.039 21.218 136.122 1.00 34.64 505 GLN A CA 1
ATOM 3819 C C . GLN A 1 493 ? 11.916 22.612 135.529 1.00 34.27 505 GLN A C 1
ATOM 3820 O O . GLN A 1 493 ? 10.953 23.326 135.803 1.00 34.87 505 GLN A O 1
ATOM 3826 N N . PHE A 1 494 ? 12.899 22.998 134.724 1.00 33.91 506 PHE A N 1
ATOM 3827 C CA . PHE A 1 494 ? 12.888 24.310 134.095 1.00 33.67 506 PHE A CA 1
ATOM 3828 C C . PHE A 1 494 ? 12.781 24.158 132.588 1.00 32.21 506 PHE A C 1
ATOM 3829 O O . PHE A 1 494 ? 13.040 23.087 132.041 1.00 30.49 506 PHE A O 1
ATOM 3837 N N . GLY A 1 495 ? 12.390 25.236 131.921 1.00 29.10 507 GLY A N 1
ATOM 3838 C CA . GLY A 1 495 ? 12.264 25.197 130.479 1.00 27.42 507 GLY A CA 1
ATOM 3839 C C . GLY A 1 495 ? 11.951 26.579 129.956 1.00 25.75 507 GLY A C 1
ATOM 3840 O O . GLY A 1 495 ? 12.069 27.562 130.686 1.00 24.07 507 GLY A O 1
ATOM 3841 N N . HIS A 1 496 ? 11.563 26.657 128.690 1.00 24.81 508 HIS A N 1
ATOM 3842 C CA . HIS A 1 496 ? 11.219 27.934 128.082 1.00 23.87 508 HIS A CA 1
ATOM 3843 C C . HIS A 1 496 ? 10.083 27.775 127.087 1.00 23.90 508 HIS A C 1
ATOM 3844 O O . HIS A 1 496 ? 9.831 26.683 126.573 1.00 22.41 508 HIS A O 1
ATOM 3851 N N . ILE A 1 497 ? 9.393 28.879 126.838 1.00 22.67 509 ILE A N 1
ATOM 3852 C CA . ILE A 1 497 ? 8.327 28.922 125.859 1.00 22.44 509 ILE A CA 1
ATOM 3853 C C . ILE A 1 497 ? 8.745 30.064 124.939 1.00 20.10 509 ILE A C 1
ATOM 3854 O O . ILE A 1 497 ? 9.156 31.124 125.410 1.00 20.18 509 ILE A O 1
ATOM 3859 N N . PHE A 1 498 ? 8.667 29.832 123.636 1.00 18.00 510 PHE A N 1
ATOM 3860 C CA . PHE A 1 498 ? 9.037 30.839 122.645 1.00 18.13 510 PHE A CA 1
ATOM 3861 C C . PHE A 1 498 ? 7.788 31.209 121.856 1.00 17.27 510 PHE A C 1
ATOM 3862 O O . PHE A 1 498 ? 7.081 30.331 121.365 1.00 18.70 510 PHE A O 1
ATOM 3870 N N . ALA A 1 499 ? 7.526 32.505 121.719 1.00 18.57 511 ALA A N 1
ATOM 3871 C CA . ALA A 1 499 ? 6.350 32.962 120.983 1.00 18.33 511 ALA A CA 1
ATOM 3872 C C . ALA A 1 499 ? 6.721 33.975 119.911 1.00 18.23 511 ALA A C 1
ATOM 3873 O O . ALA A 1 499 ? 7.421 34.946 120.183 1.00 19.61 511 ALA A O 1
ATOM 3875 N N . PHE A 1 500 ? 6.240 33.749 118.692 1.00 18.04 512 PHE A N 1
ATOM 3876 C CA . PHE A 1 500 ? 6.530 34.655 117.593 1.00 18.56 512 PHE A CA 1
ATOM 3877 C C . PHE A 1 500 ? 5.331 35.530 117.254 1.00 19.37 512 PHE A C 1
ATOM 3878 O O . PHE A 1 500 ? 4.185 35.132 117.449 1.00 21.09 512 PHE A O 1
ATOM 3886 N N . GLY A 1 501 ? 5.615 36.727 116.749 1.00 20.15 513 GLY A N 1
ATOM 3887 C CA . GLY A 1 501 ? 4.572 37.662 116.355 1.00 20.33 513 GLY A CA 1
ATOM 3888 C C . GLY A 1 501 ? 5.143 38.622 115.326 1.00 21.98 513 GLY A C 1
ATOM 3889 O O . GLY A 1 501 ? 6.361 38.776 115.245 1.00 19.64 513 GLY A O 1
ATOM 3890 N N . GLU A 1 502 ? 4.284 39.265 114.538 1.00 21.95 514 GLU A N 1
ATOM 3891 C CA . GLU A 1 502 ? 4.756 40.199 113.518 1.00 23.96 514 GLU A CA 1
ATOM 3892 C C . GLU A 1 502 ? 5.460 41.388 114.156 1.00 22.68 514 GLU A C 1
ATOM 3893 O O . GLU A 1 502 ? 6.303 42.032 113.535 1.00 23.04 514 GLU A O 1
ATOM 3899 N N . ASN A 1 503 ? 5.109 41.673 115.404 1.00 22.35 515 ASN A N 1
ATOM 3900 C CA . ASN A 1 503 ? 5.710 42.776 116.139 1.00 22.18 515 ASN A CA 1
ATOM 3901 C C . ASN A 1 503 ? 5.689 42.446 117.628 1.00 22.36 515 ASN A C 1
ATOM 3902 O O . ASN A 1 503 ? 5.146 41.413 118.027 1.00 21.75 515 ASN A O 1
ATOM 3907 N N . ARG A 1 504 ? 6.276 43.325 118.439 1.00 22.77 516 ARG A N 1
ATOM 3908 C CA . ARG A 1 504 ? 6.346 43.135 119.885 1.00 23.19 516 ARG A CA 1
ATOM 3909 C C . ARG A 1 504 ? 4.997 42.850 120.540 1.00 24.97 516 ARG A C 1
ATOM 3910 O O . ARG A 1 504 ? 4.876 41.947 121.370 1.00 23.26 516 ARG A O 1
ATOM 3918 N N . GLN A 1 505 ? 3.984 43.631 120.180 1.00 24.26 517 GLN A N 1
ATOM 3919 C CA . GLN A 1 505 ? 2.659 43.441 120.750 1.00 25.23 517 GLN A CA 1
ATOM 3920 C C . GLN A 1 505 ? 2.077 42.080 120.380 1.00 22.51 517 GLN A C 1
ATOM 3921 O O . GLN A 1 505 ? 1.472 41.411 121.212 1.00 20.97 517 GLN A O 1
ATOM 3927 N N . ALA A 1 506 ? 2.264 41.673 119.130 1.00 22.99 518 ALA A N 1
ATOM 3928 C CA . ALA A 1 506 ? 1.749 40.389 118.666 1.00 22.94 518 ALA A CA 1
ATOM 3929 C C . ALA A 1 506 ? 2.426 39.181 119.330 1.00 22.90 518 ALA A C 1
ATOM 3930 O O . ALA A 1 506 ? 1.750 38.231 119.721 1.00 19.61 518 ALA A O 1
ATOM 3932 N N . SER A 1 507 ? 3.751 39.204 119.465 1.00 23.46 519 SER A N 1
ATOM 3933 C CA . SER A 1 507 ? 4.426 38.062 120.085 1.00 23.36 519 SER A CA 1
ATOM 3934 C C . SER A 1 507 ? 4.014 37.962 121.549 1.00 24.72 519 SER A C 1
ATOM 3935 O O . SER A 1 507 ? 3.834 36.867 122.083 1.00 24.27 519 SER A O 1
ATOM 3938 N N . ARG A 1 508 ? 3.858 39.117 122.187 1.00 25.59 520 ARG A N 1
ATOM 3939 C CA . ARG A 1 508 ? 3.452 39.191 123.586 1.00 27.39 520 ARG A CA 1
ATOM 3940 C C . ARG A 1 508 ? 2.073 38.551 123.728 1.00 26.39 520 ARG A C 1
ATOM 3941 O O . ARG A 1 508 ? 1.845 37.714 124.601 1.00 25.00 520 ARG A O 1
ATOM 3949 N N . LYS A 1 509 ? 1.156 38.951 122.854 1.00 27.83 521 LYS A N 1
ATOM 3950 C CA . LYS A 1 509 ? -0.201 38.425 122.874 1.00 27.93 521 LYS A CA 1
ATOM 3951 C C . LYS A 1 509 ? -0.203 36.906 122.723 1.00 26.87 521 LYS A C 1
ATOM 3952 O O . LYS A 1 509 ? -0.869 36.198 123.478 1.00 25.71 521 LYS A O 1
ATOM 3958 N N . HIS A 1 510 ? 0.546 36.410 121.743 1.00 25.46 522 HIS A N 1
ATOM 3959 C CA . HIS A 1 510 ? 0.625 34.975 121.491 1.00 25.23 522 HIS A CA 1
ATOM 3960 C C . HIS A 1 510 ? 1.181 34.212 122.692 1.00 23.52 522 HIS A C 1
ATOM 3961 O O . HIS A 1 510 ? 0.747 33.098 122.979 1.00 24.09 522 HIS A O 1
ATOM 3968 N N . MET A 1 511 ? 2.134 34.814 123.394 1.00 23.35 523 MET A N 1
ATOM 3969 C CA . MET A 1 511 ? 2.715 34.176 124.569 1.00 24.04 523 MET A CA 1
ATOM 3970 C C . MET A 1 511 ? 1.625 34.004 125.629 1.00 24.85 523 MET A C 1
ATOM 3971 O O . MET A 1 511 ? 1.448 32.920 126.181 1.00 22.97 523 MET A O 1
ATOM 3976 N N . VAL A 1 512 ? 0.894 35.081 125.902 1.00 25.83 524 VAL A N 1
ATOM 3977 C CA . VAL A 1 512 ? -0.177 35.045 126.895 1.00 25.59 524 VAL A CA 1
ATOM 3978 C C . VAL A 1 512 ? -1.208 33.971 126.563 1.00 26.09 524 VAL A C 1
ATOM 3979 O O . VAL A 1 512 ? -1.651 33.237 127.445 1.00 27.31 524 VAL A O 1
ATOM 3983 N N . VAL A 1 513 ? -1.587 33.884 125.293 1.00 27.26 525 VAL A N 1
ATOM 3984 C CA . VAL A 1 513 ? -2.562 32.891 124.847 1.00 26.98 525 VAL A CA 1
ATOM 3985 C C . VAL A 1 513 ? -2.072 31.478 125.148 1.00 27.52 525 VAL A C 1
ATOM 3986 O O . VAL A 1 513 ? -2.834 30.629 125.622 1.00 27.81 525 VAL A O 1
ATOM 3990 N N . ALA A 1 514 ? -0.799 31.226 124.860 1.00 25.78 526 ALA A N 1
ATOM 3991 C CA . ALA A 1 514 ? -0.207 29.917 125.100 1.00 25.02 526 ALA A CA 1
ATOM 3992 C C . ALA A 1 514 ? -0.147 29.604 126.591 1.00 24.27 526 ALA A C 1
ATOM 3993 O O . ALA A 1 514 ? -0.478 28.493 127.008 1.00 23.79 526 ALA A O 1
ATOM 3995 N N . LEU A 1 515 ? 0.277 30.582 127.389 1.00 24.27 527 LEU A N 1
ATOM 3996 C CA . LEU A 1 515 ? 0.376 30.404 128.836 1.00 25.18 527 LEU A CA 1
ATOM 3997 C C . LEU A 1 515 ? -0.983 30.075 129.447 1.00 27.17 527 LEU A C 1
ATOM 3998 O O . LEU A 1 515 ? -1.080 29.251 130.353 1.00 26.94 527 LEU A O 1
ATOM 4003 N N . LYS A 1 516 ? -2.034 30.721 128.958 1.00 28.60 528 LYS A N 1
ATOM 4004 C CA . LYS A 1 516 ? -3.365 30.444 129.481 1.00 31.94 528 LYS A CA 1
ATOM 4005 C C . LYS A 1 516 ? -3.740 28.997 129.187 1.00 32.25 528 LYS A C 1
ATOM 4006 O O . LYS A 1 516 ? -4.259 28.296 130.053 1.00 32.73 528 LYS A O 1
ATOM 4012 N N . GLU A 1 517 ? -3.464 28.543 127.969 1.00 33.66 529 GLU A N 1
ATOM 4013 C CA . GLU A 1 517 ? -3.773 27.168 127.596 1.00 34.18 529 GLU A CA 1
ATOM 4014 C C . GLU A 1 517 ? -3.008 26.212 128.504 1.00 35.94 529 GLU A C 1
ATOM 4015 O O . GLU A 1 517 ? -3.538 25.192 128.945 1.00 35.78 529 GLU A O 1
ATOM 4021 N N . LEU A 1 518 ? -1.754 26.554 128.781 1.00 36.64 530 LEU A N 1
ATOM 4022 C CA . LEU A 1 518 ? -0.901 25.726 129.623 1.00 39.66 530 LEU A CA 1
ATOM 4023 C C . LEU A 1 518 ? -1.383 25.691 131.071 1.00 40.83 530 LEU A C 1
ATOM 4024 O O . LEU A 1 518 ? -1.252 24.670 131.749 1.00 39.96 530 LEU A O 1
ATOM 4029 N N . SER A 1 519 ? -1.948 26.804 131.534 1.00 42.63 531 SER A N 1
ATOM 4030 C CA . SER A 1 519 ? -2.434 26.908 132.908 1.00 45.80 531 SER A CA 1
ATOM 4031 C C . SER A 1 519 ? -3.653 26.035 133.180 1.00 46.92 531 SER A C 1
ATOM 4032 O O . SER A 1 519 ? -4.177 26.022 134.294 1.00 47.74 531 SER A O 1
ATOM 4035 N N . ILE A 1 520 ? -4.110 25.312 132.164 1.00 48.38 532 ILE A N 1
ATOM 4036 C CA . ILE A 1 520 ? -5.260 24.433 132.328 1.00 49.84 532 ILE A CA 1
ATOM 4037 C C . ILE A 1 520 ? -4.751 23.029 132.652 1.00 50.77 532 ILE A C 1
ATOM 4038 O O . ILE A 1 520 ? -5.449 22.034 132.461 1.00 51.51 532 ILE A O 1
ATOM 4043 N N . ARG A 1 521 ? -3.518 22.966 133.148 1.00 51.27 533 ARG A N 1
ATOM 4044 C CA . ARG A 1 521 ? -2.889 21.702 133.521 1.00 51.90 533 ARG A CA 1
ATOM 4045 C C . ARG A 1 521 ? -2.544 21.711 135.008 1.00 52.34 533 ARG A C 1
ATOM 4046 O O . ARG A 1 521 ? -2.428 22.774 135.621 1.00 52.16 533 ARG A O 1
ATOM 4054 N N . GLY A 1 522 ? -2.386 20.522 135.582 1.00 52.84 534 GLY A N 1
ATOM 4055 C CA . GLY A 1 522 ? -2.059 20.415 136.993 1.00 52.98 534 GLY A CA 1
ATOM 4056 C C . GLY A 1 522 ? -0.811 21.188 137.371 1.00 53.52 534 GLY A C 1
ATOM 4057 O O . GLY A 1 522 ? -0.889 22.247 137.996 1.00 53.90 534 GLY A O 1
ATOM 4058 N N . THR A 1 527 ? 2.465 28.726 138.713 1.00 48.59 539 THR A N 1
ATOM 4059 C CA . THR A 1 527 ? 3.542 28.400 137.786 1.00 48.92 539 THR A CA 1
ATOM 4060 C C . THR A 1 527 ? 3.688 29.491 136.725 1.00 47.47 539 THR A C 1
ATOM 4061 O O . THR A 1 527 ? 4.577 30.337 136.808 1.00 48.07 539 THR A O 1
ATOM 4065 N N . VAL A 1 528 ? 2.810 29.464 135.728 1.00 44.80 540 VAL A N 1
ATOM 4066 C CA . VAL A 1 528 ? 2.842 30.451 134.657 1.00 43.77 540 VAL A CA 1
ATOM 4067 C C . VAL A 1 528 ? 1.819 31.545 134.927 1.00 42.92 540 VAL A C 1
ATOM 4068 O O . VAL A 1 528 ? 1.619 32.447 134.114 1.00 41.66 540 VAL A O 1
ATOM 4072 N N . GLU A 1 529 ? 1.177 31.462 136.085 1.00 42.04 541 GLU A N 1
ATOM 4073 C CA . GLU A 1 529 ? 0.169 32.437 136.465 1.00 41.16 541 GLU A CA 1
ATOM 4074 C C . GLU A 1 529 ? 0.771 33.828 136.635 1.00 39.08 541 GLU A C 1
ATOM 4075 O O . GLU A 1 529 ? 0.195 34.821 136.191 1.00 38.37 541 GLU A O 1
ATOM 4081 N N . TYR A 1 530 ? 1.934 33.899 137.274 1.00 38.11 542 TYR A N 1
ATOM 4082 C CA . TYR A 1 530 ? 2.582 35.184 137.501 1.00 37.16 542 TYR A CA 1
ATOM 4083 C C . TYR A 1 530 ? 3.156 35.751 136.206 1.00 35.82 542 TYR A C 1
ATOM 4084 O O . TYR A 1 530 ? 3.264 36.967 136.050 1.00 34.91 542 TYR A O 1
ATOM 4093 N N . LEU A 1 531 ? 3.514 34.872 135.273 1.00 33.73 543 LEU A N 1
ATOM 4094 C CA . LEU A 1 531 ? 4.057 35.317 133.990 1.00 33.03 543 LEU A CA 1
ATOM 4095 C C . LEU A 1 531 ? 2.977 36.080 133.228 1.00 32.26 543 LEU A C 1
ATOM 4096 O O . LEU A 1 531 ? 3.229 37.145 132.662 1.00 30.89 543 LEU A O 1
ATOM 4101 N N . ILE A 1 532 ? 1.770 35.523 133.217 1.00 31.76 544 ILE A N 1
ATOM 4102 C CA . ILE A 1 532 ? 0.646 36.149 132.532 1.00 33.08 544 ILE A CA 1
ATOM 4103 C C . ILE A 1 532 ? 0.402 37.547 133.091 1.00 33.43 544 ILE A C 1
ATOM 4104 O O . ILE A 1 532 ? 0.132 38.488 132.343 1.00 31.86 544 ILE A O 1
ATOM 4109 N N . LYS A 1 533 ? 0.504 37.685 134.408 1.00 35.10 545 LYS A N 1
ATOM 4110 C CA . LYS A 1 533 ? 0.297 38.983 135.033 1.00 36.15 545 LYS A CA 1
ATOM 4111 C C . LYS A 1 533 ? 1.398 39.954 134.624 1.00 35.71 545 LYS A C 1
ATOM 4112 O O . LYS A 1 533 ? 1.124 41.106 134.288 1.00 35.51 545 LYS A O 1
ATOM 4118 N N . LEU A 1 534 ? 2.643 39.484 134.640 1.00 34.24 546 LEU A N 1
ATOM 4119 C CA . LEU A 1 534 ? 3.769 40.328 134.258 1.00 33.41 546 LEU A CA 1
ATOM 4120 C C . LEU A 1 534 ? 3.609 40.821 132.824 1.00 32.49 546 LEU A C 1
ATOM 4121 O O . LEU A 1 534 ? 3.835 41.996 132.532 1.00 31.40 546 LEU A O 1
ATOM 4126 N N . LEU A 1 535 ? 3.211 39.917 131.933 1.00 31.99 547 LEU A N 1
ATOM 4127 C CA . LEU A 1 535 ? 3.041 40.250 130.525 1.00 32.64 547 LEU A CA 1
ATOM 4128 C C . LEU A 1 535 ? 1.893 41.217 130.251 1.00 34.50 547 LEU A C 1
ATOM 4129 O O . LEU A 1 535 ? 1.921 41.955 129.265 1.00 33.22 547 LEU A O 1
ATOM 4134 N N . GLU A 1 536 ? 0.887 41.223 131.120 1.00 36.37 548 GLU A N 1
ATOM 4135 C CA . GLU A 1 536 ? -0.252 42.112 130.919 1.00 38.40 548 GLU A CA 1
ATOM 4136 C C . GLU A 1 536 ? -0.192 43.397 131.740 1.00 39.49 548 GLU A C 1
ATOM 4137 O O . GLU A 1 536 ? -1.198 44.089 131.893 1.00 39.87 548 GLU A O 1
ATOM 4143 N N . THR A 1 537 ? 0.987 43.722 132.263 1.00 38.59 549 THR A N 1
ATOM 4144 C CA . THR A 1 537 ? 1.146 44.944 133.042 1.00 39.35 549 THR A CA 1
ATOM 4145 C C . THR A 1 537 ? 1.367 46.113 132.095 1.00 39.77 549 THR A C 1
ATOM 4146 O O . THR A 1 537 ? 1.867 45.938 130.979 1.00 37.65 549 THR A O 1
ATOM 4150 N N . GLU A 1 538 ? 0.994 47.306 132.544 1.00 39.65 550 GLU A N 1
ATOM 4151 C CA . GLU A 1 538 ? 1.158 48.507 131.741 1.00 40.37 550 GLU A CA 1
ATOM 4152 C C . GLU A 1 538 ? 2.635 48.745 131.435 1.00 39.10 550 GLU A C 1
ATOM 4153 O O . GLU A 1 538 ? 3.005 49.027 130.294 1.00 38.21 550 GLU A O 1
ATOM 4159 N N . ASP A 1 539 ? 3.476 48.622 132.458 1.00 37.98 551 ASP A N 1
ATOM 4160 C CA . ASP A 1 539 ? 4.909 48.840 132.295 1.00 38.37 551 ASP A CA 1
ATOM 4161 C C . ASP A 1 539 ? 5.529 47.973 131.207 1.00 37.28 551 ASP A C 1
ATOM 4162 O O . ASP A 1 539 ? 6.254 48.476 130.349 1.00 36.75 551 ASP A O 1
ATOM 4167 N N . PHE A 1 540 ? 5.249 46.674 131.242 1.00 36.58 552 PHE A N 1
ATOM 4168 C CA . PHE A 1 540 ? 5.806 45.770 130.242 1.00 35.41 552 PHE A CA 1
ATOM 4169 C C . PHE A 1 540 ? 5.268 46.115 128.861 1.00 36.06 552 PHE A C 1
ATOM 4170 O O . PHE A 1 540 ? 6.021 46.196 127.893 1.00 35.61 552 PHE A O 1
ATOM 4178 N N . GLU A 1 541 ? 3.960 46.318 128.771 1.00 37.40 553 GLU A N 1
ATOM 4179 C CA . GLU A 1 541 ? 3.348 46.665 127.497 1.00 38.66 553 GLU A CA 1
ATOM 4180 C C . GLU A 1 541 ? 3.966 47.937 126.926 1.00 38.35 553 GLU A C 1
ATOM 4181 O O . GLU A 1 541 ? 4.258 48.010 125.730 1.00 37.27 553 GLU A O 1
ATOM 4187 N N . ASP A 1 542 ? 4.172 48.934 127.784 1.00 38.32 554 ASP A N 1
ATOM 4188 C CA . ASP A 1 542 ? 4.757 50.201 127.351 1.00 39.13 554 ASP A CA 1
ATOM 4189 C C . ASP A 1 542 ? 6.277 50.139 127.287 1.00 38.46 554 ASP A C 1
ATOM 4190 O O . ASP A 1 542 ? 6.931 51.108 126.900 1.00 38.45 554 ASP A O 1
ATOM 4195 N N . ASN A 1 543 ? 6.836 49.001 127.682 1.00 37.08 555 ASN A N 1
ATOM 4196 C CA . ASN A 1 543 ? 8.280 48.808 127.655 1.00 36.39 555 ASN A CA 1
ATOM 4197 C C . ASN A 1 543 ? 9.020 49.813 128.545 1.00 36.95 555 ASN A C 1
ATOM 4198 O O . ASN A 1 543 ? 10.056 50.356 128.153 1.00 35.76 555 ASN A O 1
ATOM 4203 N N . THR A 1 544 ? 8.488 50.057 129.742 1.00 36.64 556 THR A N 1
ATOM 4204 C CA . THR A 1 544 ? 9.113 50.987 130.680 1.00 37.14 556 THR A CA 1
ATOM 4205 C C . THR A 1 544 ? 9.773 50.247 131.842 1.00 36.49 556 THR A C 1
ATOM 4206 O O . THR A 1 544 ? 10.121 50.850 132.861 1.00 37.69 556 THR A O 1
ATOM 4210 N N . ILE A 1 545 ? 9.955 48.941 131.679 1.00 34.10 557 ILE A N 1
ATOM 4211 C CA . ILE A 1 545 ? 10.568 48.113 132.714 1.00 32.05 557 ILE A CA 1
ATOM 4212 C C . ILE A 1 545 ? 12.076 48.349 132.846 1.00 30.29 557 ILE A C 1
ATOM 4213 O O . ILE A 1 545 ? 12.676 49.085 132.058 1.00 27.60 557 ILE A O 1
ATOM 4218 N N . THR A 1 546 ? 12.677 47.727 133.857 1.00 29.21 558 THR A N 1
ATOM 4219 C CA . THR A 1 546 ? 14.111 47.844 134.105 1.00 27.67 558 THR A CA 1
ATOM 4220 C C . THR A 1 546 ? 14.623 46.550 134.736 1.00 28.26 558 THR A C 1
ATOM 4221 O O . THR A 1 546 ? 13.856 45.620 134.989 1.00 27.86 558 THR A O 1
ATOM 4225 N N . THR A 1 547 ? 15.922 46.503 134.999 1.00 28.31 559 THR A N 1
ATOM 4226 C CA . THR A 1 547 ? 16.534 45.334 135.614 1.00 29.81 559 THR A CA 1
ATOM 4227 C C . THR A 1 547 ? 16.064 45.142 137.054 1.00 31.37 559 THR A C 1
ATOM 4228 O O . THR A 1 547 ? 16.224 44.062 137.627 1.00 31.47 559 THR A O 1
ATOM 4232 N N . GLY A 1 548 ? 15.488 46.190 137.638 1.00 31.82 560 GLY A N 1
ATOM 4233 C CA . GLY A 1 548 ? 15.009 46.095 139.006 1.00 31.88 560 GLY A CA 1
ATOM 4234 C C . GLY A 1 548 ? 13.497 45.982 139.113 1.00 32.96 560 GLY A C 1
ATOM 4235 O O . GLY A 1 548 ? 12.959 45.751 140.196 1.00 32.60 560 GLY A O 1
ATOM 4236 N N . TRP A 1 549 ? 12.814 46.133 137.983 1.00 33.62 561 TRP A N 1
ATOM 4237 C CA . TRP A 1 549 ? 11.357 46.073 137.926 1.00 35.24 561 TRP A CA 1
ATOM 4238 C C . TRP A 1 549 ? 10.733 44.875 138.639 1.00 36.81 561 TRP A C 1
ATOM 4239 O O . TRP A 1 549 ? 9.948 45.043 139.575 1.00 37.05 561 TRP A O 1
ATOM 4250 N N . LEU A 1 550 ? 11.075 43.670 138.192 1.00 37.48 562 LEU A N 1
ATOM 4251 C CA . LEU A 1 550 ? 10.521 42.459 138.785 1.00 37.91 562 LEU A CA 1
ATOM 4252 C C . LEU A 1 550 ? 10.869 42.291 140.263 1.00 39.24 562 LEU A C 1
ATOM 4253 O O . LEU A 1 550 ? 10.053 41.796 141.040 1.00 39.58 562 LEU A O 1
ATOM 4258 N N . ASP A 1 551 ? 12.075 42.692 140.655 1.00 40.94 563 ASP A N 1
ATOM 4259 C CA . ASP A 1 551 ? 12.468 42.574 142.055 1.00 43.43 563 ASP A CA 1
ATOM 4260 C C . ASP A 1 551 ? 11.688 43.568 142.914 1.00 43.98 563 ASP A C 1
ATOM 4261 O O . ASP A 1 551 ? 11.371 43.282 144.071 1.00 43.41 563 ASP A O 1
ATOM 4266 N N . ASP A 1 552 ? 11.374 44.730 142.346 1.00 45.17 564 ASP A N 1
ATOM 4267 C CA . ASP A 1 552 ? 10.627 45.756 143.072 1.00 46.36 564 ASP A CA 1
ATOM 4268 C C . ASP A 1 552 ? 9.177 45.341 143.296 1.00 47.08 564 ASP A C 1
ATOM 4269 O O . ASP A 1 552 ? 8.559 45.732 144.286 1.00 46.38 564 ASP A O 1
ATOM 4274 N N . LEU A 1 553 ? 8.637 44.553 142.371 1.00 48.04 565 LEU A N 1
ATOM 4275 C CA . LEU A 1 553 ? 7.260 44.083 142.482 1.00 49.54 565 LEU A CA 1
ATOM 4276 C C . LEU A 1 553 ? 7.141 43.093 143.634 1.00 50.96 565 LEU A C 1
ATOM 4277 O O . LEU A 1 553 ? 6.133 43.062 144.340 1.00 51.57 565 LEU A O 1
ATOM 4282 N N . ILE A 1 554 ? 8.181 42.285 143.818 1.00 52.18 566 ILE A N 1
ATOM 4283 C CA . ILE A 1 554 ? 8.206 41.293 144.886 1.00 53.45 566 ILE A CA 1
ATOM 4284 C C . ILE A 1 554 ? 8.400 41.991 146.231 1.00 53.90 566 ILE A C 1
ATOM 4285 O O . ILE A 1 554 ? 9.472 41.817 146.850 1.00 54.26 566 ILE A O 1
ATOM 4291 N N . LYS B 1 1 ? 68.314 47.386 48.687 1.00 44.79 13 LYS B N 1
ATOM 4292 C CA . LYS B 1 1 ? 68.177 46.468 47.520 1.00 44.71 13 LYS B CA 1
ATOM 4293 C C . LYS B 1 1 ? 67.199 45.343 47.848 1.00 43.74 13 LYS B C 1
ATOM 4294 O O . LYS B 1 1 ? 66.221 45.132 47.131 1.00 43.96 13 LYS B O 1
ATOM 4300 N N . MET B 1 2 ? 67.469 44.618 48.930 1.00 41.96 14 MET B N 1
ATOM 4301 C CA . MET B 1 2 ? 66.587 43.534 49.348 1.00 40.46 14 MET B CA 1
ATOM 4302 C C . MET B 1 2 ? 65.419 44.141 50.115 1.00 37.27 14 MET B C 1
ATOM 4303 O O . MET B 1 2 ? 65.617 44.928 51.039 1.00 37.85 14 MET B O 1
ATOM 4308 N N . GLU B 1 3 ? 64.199 43.791 49.721 1.00 33.94 15 GLU B N 1
ATOM 4309 C CA . GLU B 1 3 ? 63.020 44.318 50.392 1.00 30.53 15 GLU B CA 1
ATOM 4310 C C . GLU B 1 3 ? 62.287 43.200 51.121 1.00 26.26 15 GLU B C 1
ATOM 4311 O O . GLU B 1 3 ? 62.385 42.034 50.740 1.00 24.88 15 GLU B O 1
ATOM 4317 N N . TYR B 1 4 ? 61.560 43.564 52.172 1.00 21.65 16 TYR B N 1
ATOM 4318 C CA . TYR B 1 4 ? 60.832 42.588 52.968 1.00 19.35 16 TYR B CA 1
ATOM 4319 C C . TYR B 1 4 ? 59.380 42.967 53.198 1.00 18.36 16 TYR B C 1
ATOM 4320 O O . TYR B 1 4 ? 58.986 44.123 53.021 1.00 17.75 16 TYR B O 1
ATOM 4329 N N . GLU B 1 5 ? 58.596 41.977 53.614 1.00 16.22 17 GLU B N 1
ATOM 4330 C CA . GLU B 1 5 ? 57.196 42.197 53.949 1.00 17.59 17 GLU B CA 1
ATOM 4331 C C . GLU B 1 5 ? 57.297 43.019 55.231 1.00 18.50 17 GLU B C 1
ATOM 4332 O O . GLU B 1 5 ? 58.150 42.748 56.083 1.00 15.92 17 GLU B O 1
ATOM 4338 N N . ILE B 1 6 ? 56.440 44.024 55.360 1.00 17.08 18 ILE B N 1
ATOM 4339 C CA . ILE B 1 6 ? 56.499 44.938 56.491 1.00 19.73 18 ILE B CA 1
ATOM 4340 C C . ILE B 1 6 ? 55.587 44.744 57.698 1.00 18.09 18 ILE B C 1
ATOM 4341 O O . ILE B 1 6 ? 54.417 44.378 57.580 1.00 17.43 18 ILE B O 1
ATOM 4346 N N . THR B 1 7 ? 56.161 45.006 58.868 1.00 15.92 19 THR B N 1
ATOM 4347 C CA . THR B 1 7 ? 55.443 44.946 60.130 1.00 15.53 19 THR B CA 1
ATOM 4348 C C . THR B 1 7 ? 55.656 46.308 60.790 1.00 17.63 19 THR B C 1
ATOM 4349 O O . THR B 1 7 ? 56.797 46.746 60.966 1.00 17.91 19 THR B O 1
ATOM 4353 N N . ASN B 1 8 ? 54.562 46.983 61.135 1.00 18.85 20 ASN B N 1
ATOM 4354 C CA . ASN B 1 8 ? 54.652 48.283 61.792 1.00 19.69 20 ASN B CA 1
ATOM 4355 C C . ASN B 1 8 ? 54.276 48.122 63.259 1.00 20.71 20 ASN B C 1
ATOM 4356 O O . ASN B 1 8 ? 53.101 47.943 63.598 1.00 18.73 20 ASN B O 1
ATOM 4361 N N . TYR B 1 9 ? 55.287 48.167 64.121 1.00 21.79 21 TYR B N 1
ATOM 4362 C CA . TYR B 1 9 ? 55.090 48.015 65.562 1.00 24.27 21 TYR B CA 1
ATOM 4363 C C . TYR B 1 9 ? 55.436 49.301 66.310 1.00 27.30 21 TYR B C 1
ATOM 4364 O O . TYR B 1 9 ? 55.599 49.296 67.531 1.00 26.59 21 TYR B O 1
ATOM 4373 N N . SER B 1 10 ? 55.539 50.399 65.565 1.00 31.06 22 SER B N 1
ATOM 4374 C CA . SER B 1 10 ? 55.876 51.710 66.124 1.00 35.59 22 SER B CA 1
ATOM 4375 C C . SER B 1 10 ? 55.131 52.047 67.409 1.00 36.57 22 SER B C 1
ATOM 4376 O O . SER B 1 10 ? 55.733 52.514 68.379 1.00 36.84 22 SER B O 1
ATOM 4379 N N . GLU B 1 11 ? 53.823 51.820 67.413 1.00 37.23 23 GLU B N 1
ATOM 4380 C CA . GLU B 1 11 ? 53.017 52.129 68.586 1.00 39.55 23 GLU B CA 1
ATOM 4381 C C . GLU B 1 11 ? 53.388 51.235 69.759 1.00 38.15 23 GLU B C 1
ATOM 4382 O O . GLU B 1 11 ? 53.639 51.722 70.863 1.00 37.71 23 GLU B O 1
ATOM 4388 N N . ARG B 1 12 ? 53.414 49.926 69.518 1.00 34.96 24 ARG B N 1
ATOM 4389 C CA . ARG B 1 12 ? 53.761 48.978 70.565 1.00 32.65 24 ARG B CA 1
ATOM 4390 C C . ARG B 1 12 ? 55.106 49.353 71.172 1.00 29.26 24 ARG B C 1
ATOM 4391 O O . ARG B 1 12 ? 55.339 49.145 72.364 1.00 26.74 24 ARG B O 1
ATOM 4399 N N . HIS B 1 13 ? 55.980 49.922 70.344 1.00 25.50 25 HIS B N 1
ATOM 4400 C CA . HIS B 1 13 ? 57.307 50.334 70.787 1.00 24.40 25 HIS B CA 1
ATOM 4401 C C . HIS B 1 13 ? 57.235 51.423 71.856 1.00 25.81 25 HIS B C 1
ATOM 4402 O O . HIS B 1 13 ? 58.005 51.416 72.813 1.00 23.96 25 HIS B O 1
ATOM 4409 N N . THR B 1 14 ? 56.307 52.359 71.692 1.00 26.87 26 THR B N 1
ATOM 4410 C CA . THR B 1 14 ? 56.167 53.440 72.659 1.00 29.25 26 THR B CA 1
ATOM 4411 C C . THR B 1 14 ? 55.653 52.939 74.006 1.00 29.63 26 THR B C 1
ATOM 4412 O O . THR B 1 14 ? 55.755 53.640 75.014 1.00 31.37 26 THR B O 1
ATOM 4416 N N . GLU B 1 15 ? 55.105 51.727 74.025 1.00 28.33 27 GLU B N 1
ATOM 4417 C CA . GLU B 1 15 ? 54.587 51.147 75.256 1.00 28.51 27 GLU B CA 1
ATOM 4418 C C . GLU B 1 15 ? 55.613 50.250 75.947 1.00 26.05 27 GLU B C 1
ATOM 4419 O O . GLU B 1 15 ? 55.407 49.832 77.087 1.00 23.86 27 GLU B O 1
ATOM 4425 N N . LEU B 1 16 ? 56.718 49.965 75.263 1.00 22.78 28 LEU B N 1
ATOM 4426 C CA . LEU B 1 16 ? 57.753 49.099 75.824 1.00 20.43 28 LEU B CA 1
ATOM 4427 C C . LEU B 1 16 ? 58.565 49.724 76.946 1.00 21.44 28 LEU B C 1
ATOM 4428 O O . LEU B 1 16 ? 58.809 50.933 76.961 1.00 18.80 28 LEU B O 1
ATOM 4433 N N . PRO B 1 17 ? 58.993 48.896 77.911 1.00 20.98 29 PRO B N 1
ATOM 4434 C CA . PRO B 1 17 ? 59.797 49.411 79.022 1.00 21.84 29 PRO B CA 1
ATOM 4435 C C . PRO B 1 17 ? 61.037 50.023 78.378 1.00 20.48 29 PRO B C 1
ATOM 4436 O O . PRO B 1 17 ? 61.581 49.462 77.427 1.00 18.37 29 PRO B O 1
ATOM 4440 N N . GLY B 1 18 ? 61.478 51.166 78.889 1.00 20.76 30 GLY B N 1
ATOM 4441 C CA . GLY B 1 18 ? 62.637 51.832 78.321 1.00 20.65 30 GLY B CA 1
ATOM 4442 C C . GLY B 1 18 ? 63.925 51.033 78.214 1.00 21.03 30 GLY B C 1
ATOM 4443 O O . GLY B 1 18 ? 64.707 51.247 77.288 1.00 21.40 30 GLY B O 1
ATOM 4444 N N . HIS B 1 19 ? 64.167 50.113 79.141 1.00 19.86 31 HIS B N 1
ATOM 4445 C CA . HIS B 1 19 ? 65.405 49.349 79.085 1.00 19.04 31 HIS B CA 1
ATOM 4446 C C . HIS B 1 19 ? 65.520 48.401 77.892 1.00 17.69 31 HIS B C 1
ATOM 4447 O O . HIS B 1 19 ? 66.598 47.869 77.623 1.00 17.76 31 HIS B O 1
ATOM 4454 N N . PHE B 1 20 ? 64.421 48.204 77.161 1.00 16.81 32 PHE B N 1
ATOM 4455 C CA . PHE B 1 20 ? 64.451 47.343 75.979 1.00 16.07 32 PHE B CA 1
ATOM 4456 C C . PHE B 1 20 ? 65.038 48.075 74.778 1.00 17.25 32 PHE B C 1
ATOM 4457 O O . PHE B 1 20 ? 65.696 47.464 73.935 1.00 15.39 32 PHE B O 1
ATOM 4465 N N . ILE B 1 21 ? 64.766 49.377 74.702 1.00 17.14 33 ILE B N 1
ATOM 4466 C CA . ILE B 1 21 ? 65.209 50.225 73.590 1.00 19.56 33 ILE B CA 1
ATOM 4467 C C . ILE B 1 21 ? 66.636 50.728 73.748 1.00 18.87 33 ILE B C 1
ATOM 4468 O O . ILE B 1 21 ? 66.965 51.380 74.742 1.00 16.74 33 ILE B O 1
ATOM 4473 N N . GLY B 1 22 ? 67.470 50.448 72.750 1.00 17.02 34 GLY B N 1
ATOM 4474 C CA . GLY B 1 22 ? 68.859 50.868 72.803 1.00 18.59 34 GLY B CA 1
ATOM 4475 C C . GLY B 1 22 ? 69.084 52.257 72.245 1.00 18.96 34 GLY B C 1
ATOM 4476 O O . GLY B 1 22 ? 68.137 52.954 71.887 1.00 20.71 34 GLY B O 1
ATOM 4477 N N . LEU B 1 23 ? 70.348 52.654 72.166 1.00 19.96 35 LEU B N 1
ATOM 4478 C CA . LEU B 1 23 ? 70.716 53.969 71.658 1.00 20.10 35 LEU B CA 1
ATOM 4479 C C . LEU B 1 23 ? 70.529 54.074 70.146 1.00 20.63 35 LEU B C 1
ATOM 4480 O O . LEU B 1 23 ? 69.989 55.063 69.646 1.00 21.51 35 LEU B O 1
ATOM 4485 N N . ASN B 1 24 ? 70.980 53.053 69.424 1.00 19.62 36 ASN B N 1
ATOM 4486 C CA . ASN B 1 24 ? 70.882 53.040 67.970 1.00 19.21 36 ASN B CA 1
ATOM 4487 C C . ASN B 1 24 ? 69.558 52.514 67.436 1.00 19.76 36 ASN B C 1
ATOM 4488 O O . ASN B 1 24 ? 69.484 51.418 66.877 1.00 19.61 36 ASN B O 1
ATOM 4493 N N . THR B 1 25 ? 68.520 53.327 67.612 1.00 20.51 37 THR B N 1
ATOM 4494 C CA . THR B 1 25 ? 67.170 53.010 67.170 1.00 21.21 37 THR B CA 1
ATOM 4495 C C . THR B 1 25 ? 67.094 53.075 65.649 1.00 22.70 37 THR B C 1
ATOM 4496 O O . THR B 1 25 ? 67.878 53.777 65.010 1.00 22.41 37 THR B O 1
ATOM 4500 N N . VAL B 1 26 ? 66.145 52.342 65.071 1.00 21.87 38 VAL B N 1
ATOM 4501 C CA . VAL B 1 26 ? 66.004 52.290 63.622 1.00 23.78 38 VAL B CA 1
ATOM 4502 C C . VAL B 1 26 ? 65.796 53.636 62.934 1.00 25.08 38 VAL B C 1
ATOM 4503 O O . VAL B 1 26 ? 66.340 53.865 61.859 1.00 26.78 38 VAL B O 1
ATOM 4507 N N . ASP B 1 27 ? 65.019 54.526 63.542 1.00 27.42 39 ASP B N 1
ATOM 4508 C CA . ASP B 1 27 ? 64.771 55.825 62.923 1.00 30.18 39 ASP B CA 1
ATOM 4509 C C . ASP B 1 27 ? 65.960 56.777 62.997 1.00 31.92 39 ASP B C 1
ATOM 4510 O O . ASP B 1 27 ? 66.019 57.760 62.264 1.00 33.41 39 ASP B O 1
ATOM 4515 N N . LYS B 1 28 ? 66.911 56.479 63.872 1.00 33.72 40 LYS B N 1
ATOM 4516 C CA . LYS B 1 28 ? 68.091 57.321 64.030 1.00 36.67 40 LYS B CA 1
ATOM 4517 C C . LYS B 1 28 ? 69.189 56.985 63.021 1.00 37.72 40 LYS B C 1
ATOM 4518 O O . LYS B 1 28 ? 69.915 57.869 62.565 1.00 38.98 40 LYS B O 1
ATOM 4524 N N . LEU B 1 29 ? 69.300 55.709 62.668 1.00 37.05 41 LEU B N 1
ATOM 4525 C CA . LEU B 1 29 ? 70.325 55.254 61.735 1.00 36.61 41 LEU B CA 1
ATOM 4526 C C . LEU B 1 29 ? 69.994 55.422 60.259 1.00 37.66 41 LEU B C 1
ATOM 4527 O O . LEU B 1 29 ? 68.829 55.520 59.869 1.00 37.46 41 LEU B O 1
ATOM 4532 N N . GLU B 1 30 ? 71.044 55.447 59.443 1.00 38.34 42 GLU B N 1
ATOM 4533 C CA . GLU B 1 30 ? 70.904 55.583 58.000 1.00 39.59 42 GLU B CA 1
ATOM 4534 C C . GLU B 1 30 ? 70.623 54.209 57.407 1.00 38.27 42 GLU B C 1
ATOM 4535 O O . GLU B 1 30 ? 70.779 53.191 58.079 1.00 37.05 42 GLU B O 1
ATOM 4541 N N . GLU B 1 31 ? 70.221 54.190 56.142 1.00 37.02 43 GLU B N 1
ATOM 4542 C CA . GLU B 1 31 ? 69.916 52.949 55.447 1.00 36.08 43 GLU B CA 1
ATOM 4543 C C . GLU B 1 31 ? 71.087 51.972 55.445 1.00 33.82 43 GLU B C 1
ATOM 4544 O O . GLU B 1 31 ? 72.248 52.367 55.313 1.00 32.46 43 GLU B O 1
ATOM 4550 N N . SER B 1 32 ? 70.761 50.693 55.600 1.00 29.90 44 SER B N 1
ATOM 4551 C CA . SER B 1 32 ? 71.747 49.620 55.593 1.00 27.22 44 SER B CA 1
ATOM 4552 C C . SER B 1 32 ? 70.964 48.316 55.546 1.00 24.74 44 SER B C 1
ATOM 4553 O O . SER B 1 32 ? 69.796 48.273 55.936 1.00 24.44 44 SER B O 1
ATOM 4556 N N . PRO B 1 33 ? 71.584 47.241 55.047 1.00 22.95 45 PRO B N 1
ATOM 4557 C CA . PRO B 1 33 ? 70.867 45.964 54.987 1.00 21.45 45 PRO B CA 1
ATOM 4558 C C . PRO B 1 33 ? 70.333 45.548 56.361 1.00 18.79 45 PRO B C 1
ATOM 4559 O O . PRO B 1 33 ? 69.177 45.145 56.493 1.00 18.84 45 PRO B O 1
ATOM 4563 N N . LEU B 1 34 ? 71.176 45.658 57.382 1.00 17.81 46 LEU B N 1
ATOM 4564 C CA . LEU B 1 34 ? 70.767 45.276 58.731 1.00 17.07 46 LEU B CA 1
ATOM 4565 C C . LEU B 1 34 ? 69.643 46.170 59.228 1.00 17.70 46 LEU B C 1
ATOM 4566 O O . LEU B 1 34 ? 68.658 45.697 59.787 1.00 16.36 46 LEU B O 1
ATOM 4571 N N . ARG B 1 35 ? 69.788 47.472 59.016 1.00 17.57 47 ARG B N 1
ATOM 4572 C CA . ARG B 1 35 ? 68.773 48.412 59.461 1.00 19.04 47 ARG B CA 1
ATOM 4573 C C . ARG B 1 35 ? 67.442 48.160 58.752 1.00 20.43 47 ARG B C 1
ATOM 4574 O O . ARG B 1 35 ? 66.384 48.191 59.382 1.00 19.12 47 ARG B O 1
ATOM 4582 N N . ASP B 1 36 ? 67.494 47.901 57.448 1.00 19.91 48 ASP B N 1
ATOM 4583 C CA . ASP B 1 36 ? 66.272 47.644 56.690 1.00 21.08 48 ASP B CA 1
ATOM 4584 C C . ASP B 1 36 ? 65.590 46.375 57.179 1.00 17.98 48 ASP B C 1
ATOM 4585 O O . ASP B 1 36 ? 64.366 46.300 57.220 1.00 17.86 48 ASP B O 1
ATOM 4590 N N . PHE B 1 37 ? 66.387 45.374 57.539 1.00 15.94 49 PHE B N 1
ATOM 4591 C CA . PHE B 1 37 ? 65.838 44.122 58.039 1.00 14.88 49 PHE B CA 1
ATOM 4592 C C . PHE B 1 37 ? 65.115 44.352 59.364 1.00 14.53 49 PHE B C 1
ATOM 4593 O O . PHE B 1 37 ? 63.969 43.935 59.537 1.00 13.69 49 PHE B O 1
ATOM 4601 N N . VAL B 1 38 ? 65.785 45.015 60.301 1.00 13.59 50 VAL B N 1
ATOM 4602 C CA . VAL B 1 38 ? 65.183 45.277 61.606 1.00 13.40 50 VAL B CA 1
ATOM 4603 C C . VAL B 1 38 ? 63.930 46.148 61.492 1.00 14.26 50 VAL B C 1
ATOM 4604 O O . VAL B 1 38 ? 62.908 45.861 62.113 1.00 13.94 50 VAL B O 1
ATOM 4608 N N . LYS B 1 39 ? 63.997 47.206 60.690 1.00 14.71 51 LYS B N 1
ATOM 4609 C CA . LYS B 1 39 ? 62.843 48.086 60.551 1.00 17.13 51 LYS B CA 1
ATOM 4610 C C . LYS B 1 39 ? 61.645 47.367 59.943 1.00 13.63 51 LYS B C 1
ATOM 4611 O O . LYS B 1 39 ? 60.545 47.425 60.484 1.00 15.45 51 LYS B O 1
ATOM 4617 N N . SER B 1 40 ? 61.865 46.680 58.830 1.00 13.86 52 SER B N 1
ATOM 4618 C CA . SER B 1 40 ? 60.783 45.967 58.160 1.00 15.43 52 SER B CA 1
ATOM 4619 C C . SER B 1 40 ? 60.181 44.859 59.020 1.00 15.51 52 SER B C 1
ATOM 4620 O O . SER B 1 40 ? 58.993 44.559 58.905 1.00 15.77 52 SER B O 1
ATOM 4623 N N . HIS B 1 41 ? 60.998 44.254 59.880 1.00 12.67 53 HIS B N 1
ATOM 4624 C CA . HIS B 1 41 ? 60.517 43.168 60.728 1.00 13.16 53 HIS B CA 1
ATOM 4625 C C . HIS B 1 41 ? 59.887 43.613 62.052 1.00 13.50 53 HIS B C 1
ATOM 4626 O O . HIS B 1 41 ? 59.607 42.789 62.922 1.00 12.79 53 HIS B O 1
ATOM 4633 N N . GLY B 1 42 ? 59.666 44.918 62.196 1.00 12.31 54 GLY B N 1
ATOM 4634 C CA . GLY B 1 42 ? 59.037 45.444 63.396 1.00 13.05 54 GLY B CA 1
ATOM 4635 C C . GLY B 1 42 ? 59.899 45.711 64.619 1.00 12.71 54 GLY B C 1
ATOM 4636 O O . GLY B 1 42 ? 59.361 45.972 65.697 1.00 13.35 54 GLY B O 1
ATOM 4637 N N . GLY B 1 43 ? 61.219 45.654 64.457 1.00 11.97 55 GLY B N 1
ATOM 4638 C CA . GLY B 1 43 ? 62.127 45.886 65.570 1.00 11.75 55 GLY B CA 1
ATOM 4639 C C . GLY B 1 43 ? 62.345 47.362 65.837 1.00 14.14 55 GLY B C 1
ATOM 4640 O O . GLY B 1 43 ? 61.986 48.209 65.010 1.00 15.81 55 GLY B O 1
ATOM 4641 N N . HIS B 1 44 ? 62.947 47.678 66.980 1.00 14.18 56 HIS B N 1
ATOM 4642 C CA . HIS B 1 44 ? 63.178 49.071 67.353 1.00 15.04 56 HIS B CA 1
ATOM 4643 C C . HIS B 1 44 ? 64.638 49.495 67.443 1.00 15.10 56 HIS B C 1
ATOM 4644 O O . HIS B 1 44 ? 64.949 50.683 67.325 1.00 16.41 56 HIS B O 1
ATOM 4651 N N . THR B 1 45 ? 65.532 48.537 67.657 1.00 15.07 57 THR B N 1
ATOM 4652 C CA . THR B 1 45 ? 66.950 48.849 67.799 1.00 14.84 57 THR B CA 1
ATOM 4653 C C . THR B 1 45 ? 67.844 47.977 66.924 1.00 15.64 57 THR B C 1
ATOM 4654 O O . THR B 1 45 ? 67.671 46.760 66.853 1.00 15.99 57 THR B O 1
ATOM 4658 N N . VAL B 1 46 ? 68.807 48.608 66.260 1.00 14.69 58 VAL B N 1
ATOM 4659 C CA . VAL B 1 46 ? 69.740 47.879 65.419 1.00 16.13 58 VAL B CA 1
ATOM 4660 C C . VAL B 1 46 ? 70.948 47.425 66.235 1.00 16.73 58 VAL B C 1
ATOM 4661 O O . VAL B 1 46 ? 71.750 48.245 66.698 1.00 17.85 58 VAL B O 1
ATOM 4665 N N . ILE B 1 47 ? 71.063 46.116 66.425 1.00 14.30 59 ILE B N 1
ATOM 4666 C CA . ILE B 1 47 ? 72.188 45.547 67.159 1.00 13.96 59 ILE B CA 1
ATOM 4667 C C . ILE B 1 47 ? 73.201 45.079 66.120 1.00 13.91 59 ILE B C 1
ATOM 4668 O O . ILE B 1 47 ? 73.033 44.022 65.504 1.00 13.96 59 ILE B O 1
ATOM 4673 N N . SER B 1 48 ? 74.246 45.880 65.910 1.00 14.16 60 SER B N 1
ATOM 4674 C CA . SER B 1 48 ? 75.273 45.540 64.928 1.00 15.38 60 SER B CA 1
ATOM 4675 C C . SER B 1 48 ? 76.596 45.146 65.577 1.00 15.14 60 SER B C 1
ATOM 4676 O O . SER B 1 48 ? 77.545 44.747 64.893 1.00 15.78 60 SER B O 1
ATOM 4679 N N . LYS B 1 49 ? 76.659 45.250 66.898 1.00 13.87 61 LYS B N 1
ATOM 4680 C CA . LYS B 1 49 ? 77.873 44.900 67.616 1.00 14.51 61 LYS B CA 1
ATOM 4681 C C . LYS B 1 49 ? 77.501 44.288 68.959 1.00 11.69 61 LYS B C 1
ATOM 4682 O O . LYS B 1 49 ? 76.729 44.867 69.717 1.00 13.65 61 LYS B O 1
ATOM 4688 N N . ILE B 1 50 ? 78.052 43.113 69.239 1.00 13.27 62 ILE B N 1
ATOM 4689 C CA . ILE B 1 50 ? 77.756 42.401 70.480 1.00 11.73 62 ILE B CA 1
ATOM 4690 C C . ILE B 1 50 ? 79.005 42.052 71.276 1.00 11.25 62 ILE B C 1
ATOM 4691 O O . ILE B 1 50 ? 79.982 41.551 70.726 1.00 13.66 62 ILE B O 1
ATOM 4696 N N . LEU B 1 51 ? 78.956 42.304 72.578 1.00 13.29 63 LEU B N 1
ATOM 4697 C CA . LEU B 1 51 ? 80.058 41.946 73.462 1.00 12.75 63 LEU B CA 1
ATOM 4698 C C . LEU B 1 51 ? 79.656 40.606 74.080 1.00 12.86 63 LEU B C 1
ATOM 4699 O O . LEU B 1 51 ? 78.543 40.461 74.605 1.00 12.26 63 LEU B O 1
ATOM 4704 N N . ILE B 1 52 ? 80.541 39.623 74.000 1.00 11.63 64 ILE B N 1
ATOM 4705 C CA . ILE B 1 52 ? 80.256 38.320 74.581 1.00 12.65 64 ILE B CA 1
ATOM 4706 C C . ILE B 1 52 ? 80.866 38.260 75.978 1.00 13.14 64 ILE B C 1
ATOM 4707 O O . ILE B 1 52 ? 82.087 38.326 76.127 1.00 14.22 64 ILE B O 1
ATOM 4712 N N . ALA B 1 53 ? 80.015 38.157 76.997 1.00 11.93 65 ALA B N 1
ATOM 4713 C CA . ALA B 1 53 ? 80.486 38.070 78.381 1.00 13.96 65 ALA B CA 1
ATOM 4714 C C . ALA B 1 53 ? 80.595 36.591 78.718 1.00 13.04 65 ALA B C 1
ATOM 4715 O O . ALA B 1 53 ? 79.844 36.059 79.543 1.00 14.22 65 ALA B O 1
ATOM 4717 N N . ASN B 1 54 ? 81.540 35.922 78.066 1.00 12.60 66 ASN B N 1
ATOM 4718 C CA . ASN B 1 54 ? 81.723 34.498 78.264 1.00 11.85 66 ASN B CA 1
ATOM 4719 C C . ASN B 1 54 ? 82.954 34.050 77.477 1.00 13.25 66 ASN B C 1
ATOM 4720 O O . ASN B 1 54 ? 83.618 34.861 76.830 1.00 15.97 66 ASN B O 1
ATOM 4725 N N . ASN B 1 55 ? 83.254 32.760 77.544 1.00 13.57 67 ASN B N 1
ATOM 4726 C CA . ASN B 1 55 ? 84.390 32.187 76.835 1.00 15.08 67 ASN B CA 1
ATOM 4727 C C . ASN B 1 55 ? 84.032 30.755 76.469 1.00 16.76 67 ASN B C 1
ATOM 4728 O O . ASN B 1 55 ? 82.851 30.401 76.430 1.00 18.27 67 ASN B O 1
ATOM 4733 N N . GLY B 1 56 ? 85.042 29.943 76.172 1.00 16.95 68 GLY B N 1
ATOM 4734 C CA . GLY B 1 56 ? 84.805 28.547 75.841 1.00 17.38 68 GLY B CA 1
ATOM 4735 C C . GLY B 1 56 ? 83.773 28.261 74.763 1.00 18.19 68 GLY B C 1
ATOM 4736 O O . GLY B 1 56 ? 83.602 29.037 73.817 1.00 18.66 68 GLY B O 1
ATOM 4737 N N . ILE B 1 57 ? 83.086 27.135 74.913 1.00 17.17 69 ILE B N 1
ATOM 4738 C CA . ILE B 1 57 ? 82.076 26.711 73.951 1.00 18.07 69 ILE B CA 1
ATOM 4739 C C . ILE B 1 57 ? 80.915 27.702 73.830 1.00 16.49 69 ILE B C 1
ATOM 4740 O O . ILE B 1 57 ? 80.354 27.874 72.747 1.00 15.76 69 ILE B O 1
ATOM 4745 N N . ALA B 1 58 ? 80.562 28.370 74.925 1.00 12.92 70 ALA B N 1
ATOM 4746 C CA . ALA B 1 58 ? 79.466 29.337 74.878 1.00 13.34 70 ALA B CA 1
ATOM 4747 C C . ALA B 1 58 ? 79.773 30.454 73.888 1.00 13.05 70 ALA B C 1
ATOM 4748 O O . ALA B 1 58 ? 78.942 30.808 73.049 1.00 11.81 70 ALA B O 1
ATOM 4750 N N . ALA B 1 59 ? 80.974 31.012 73.988 1.00 13.28 71 ALA B N 1
ATOM 4751 C CA . ALA B 1 59 ? 81.371 32.098 73.104 1.00 11.62 71 ALA B CA 1
ATOM 4752 C C . ALA B 1 59 ? 81.430 31.628 71.656 1.00 12.22 71 ALA B C 1
ATOM 4753 O O . ALA B 1 59 ? 80.963 32.324 70.760 1.00 11.31 71 ALA B O 1
ATOM 4755 N N . VAL B 1 60 ? 81.993 30.446 71.424 1.00 13.54 72 VAL B N 1
ATOM 4756 C CA . VAL B 1 60 ? 82.094 29.926 70.062 1.00 13.64 72 VAL B CA 1
ATOM 4757 C C . VAL B 1 60 ? 80.714 29.663 69.458 1.00 13.42 72 VAL B C 1
ATOM 4758 O O . VAL B 1 60 ? 80.461 29.998 68.298 1.00 12.25 72 VAL B O 1
ATOM 4762 N N . LYS B 1 61 ? 79.823 29.076 70.250 1.00 12.25 73 LYS B N 1
ATOM 4763 C CA . LYS B 1 61 ? 78.476 28.770 69.774 1.00 11.16 73 LYS B CA 1
ATOM 4764 C C . LYS B 1 61 ? 77.690 30.035 69.419 1.00 12.06 73 LYS B C 1
ATOM 4765 O O . LYS B 1 61 ? 76.988 30.073 68.403 1.00 11.88 73 LYS B O 1
ATOM 4771 N N . GLU B 1 62 ? 77.801 31.071 70.249 1.00 11.40 74 GLU B N 1
ATOM 4772 C CA . GLU B 1 62 ? 77.099 32.322 69.979 1.00 11.58 74 GLU B CA 1
ATOM 4773 C C . GLU B 1 62 ? 77.583 32.913 68.661 1.00 13.15 74 GLU B C 1
ATOM 4774 O O . GLU B 1 62 ? 76.780 33.331 67.825 1.00 10.92 74 GLU B O 1
ATOM 4780 N N . ILE B 1 63 ? 78.901 32.941 68.469 1.00 11.61 75 ILE B N 1
ATOM 4781 C CA . ILE B 1 63 ? 79.461 33.488 67.244 1.00 11.65 75 ILE B CA 1
ATOM 4782 C C . ILE B 1 63 ? 79.039 32.685 66.018 1.00 11.68 75 ILE B C 1
ATOM 4783 O O . ILE B 1 63 ? 78.543 33.255 65.051 1.00 13.22 75 ILE B O 1
ATOM 4788 N N . ARG B 1 64 ? 79.213 31.367 66.054 1.00 11.94 76 ARG B N 1
ATOM 4789 C CA . ARG B 1 64 ? 78.846 30.550 64.902 1.00 12.56 76 ARG B CA 1
ATOM 4790 C C . ARG B 1 64 ? 77.365 30.612 64.545 1.00 12.16 76 ARG B C 1
ATOM 4791 O O . ARG B 1 64 ? 77.016 30.705 63.367 1.00 11.15 76 ARG B O 1
ATOM 4799 N N . SER B 1 65 ? 76.501 30.570 65.555 1.00 10.04 77 SER B N 1
ATOM 4800 C CA . SER B 1 65 ? 75.059 30.604 65.304 1.00 10.68 77 SER B CA 1
ATOM 4801 C C . SER B 1 65 ? 74.605 31.933 64.722 1.00 10.39 77 SER B C 1
ATOM 4802 O O . SER B 1 65 ? 73.822 31.962 63.766 1.00 10.40 77 SER B O 1
ATOM 4805 N N . VAL B 1 66 ? 75.080 33.038 65.295 1.00 10.95 78 VAL B N 1
ATOM 4806 C CA . VAL B 1 66 ? 74.695 34.349 64.790 1.00 11.06 78 VAL B CA 1
ATOM 4807 C C . VAL B 1 66 ? 75.301 34.614 63.411 1.00 13.21 78 VAL B C 1
ATOM 4808 O O . VAL B 1 66 ? 74.621 35.130 62.516 1.00 12.98 78 VAL B O 1
ATOM 4812 N N . ARG B 1 67 ? 76.572 34.264 63.226 1.00 12.74 79 ARG B N 1
ATOM 4813 C CA . ARG B 1 67 ? 77.202 34.491 61.925 1.00 14.16 79 ARG B CA 1
ATOM 4814 C C . ARG B 1 67 ? 76.547 33.671 60.818 1.00 13.64 79 ARG B C 1
ATOM 4815 O O . ARG B 1 67 ? 76.444 34.135 59.684 1.00 13.41 79 ARG B O 1
ATOM 4823 N N . LYS B 1 68 ? 76.098 32.462 61.139 1.00 13.25 80 LYS B N 1
ATOM 4824 C CA . LYS B 1 68 ? 75.436 31.634 60.132 1.00 14.16 80 LYS B CA 1
ATOM 4825 C C . LYS B 1 68 ? 74.144 32.338 59.696 1.00 13.72 80 LYS B C 1
ATOM 4826 O O . LYS B 1 68 ? 73.846 32.434 58.501 1.00 14.04 80 LYS B O 1
ATOM 4832 N N . TRP B 1 69 ? 73.387 32.839 60.667 1.00 15.59 81 TRP B N 1
ATOM 4833 C CA . TRP B 1 69 ? 72.141 33.552 60.380 1.00 15.33 81 TRP B CA 1
ATOM 4834 C C . TRP B 1 69 ? 72.448 34.793 59.537 1.00 16.44 81 TRP B C 1
ATOM 4835 O O . TRP B 1 69 ? 71.756 35.085 58.555 1.00 14.59 81 TRP B O 1
ATOM 4846 N N . ALA B 1 70 ? 73.491 35.520 59.928 1.00 14.64 82 ALA B N 1
ATOM 4847 C CA . ALA B 1 70 ? 73.896 36.724 59.224 1.00 15.56 82 ALA B CA 1
ATOM 4848 C C . ALA B 1 70 ? 74.258 36.389 57.779 1.00 16.56 82 ALA B C 1
ATOM 4849 O O . ALA B 1 70 ? 73.880 37.105 56.853 1.00 17.40 82 ALA B O 1
ATOM 4851 N N . TYR B 1 71 ? 74.981 35.296 57.587 1.00 15.89 83 TYR B N 1
ATOM 4852 C CA . TYR B 1 71 ? 75.365 34.900 56.238 1.00 19.50 83 TYR B CA 1
ATOM 4853 C C . TYR B 1 71 ? 74.138 34.562 55.397 1.00 18.43 83 TYR B C 1
ATOM 4854 O O . TYR B 1 71 ? 74.025 34.991 54.249 1.00 18.64 83 TYR B O 1
ATOM 4863 N N . GLU B 1 72 ? 73.226 33.786 55.972 1.00 17.18 84 GLU B N 1
ATOM 4864 C CA . GLU B 1 72 ? 72.019 33.378 55.265 1.00 18.50 84 GLU B CA 1
ATOM 4865 C C . GLU B 1 72 ? 71.114 34.558 54.955 1.00 18.10 84 GLU B C 1
ATOM 4866 O O . GLU B 1 72 ? 70.465 34.610 53.906 1.00 17.63 84 GLU B O 1
ATOM 4872 N N . THR B 1 73 ? 71.088 35.514 55.869 1.00 15.48 85 THR B N 1
ATOM 4873 C CA . THR B 1 73 ? 70.231 36.677 55.729 1.00 15.79 85 THR B CA 1
ATOM 4874 C C . THR B 1 73 ? 70.801 37.828 54.911 1.00 18.05 85 THR B C 1
ATOM 4875 O O . THR B 1 73 ? 70.082 38.444 54.117 1.00 19.23 85 THR B O 1
ATOM 4879 N N . PHE B 1 74 ? 72.086 38.113 55.092 1.00 16.87 86 PHE B N 1
ATOM 4880 C CA . PHE B 1 74 ? 72.711 39.247 54.418 1.00 19.12 86 PHE B CA 1
ATOM 4881 C C . PHE B 1 74 ? 73.847 38.932 53.447 1.00 20.03 86 PHE B C 1
ATOM 4882 O O . PHE B 1 74 ? 74.334 39.830 52.756 1.00 20.97 86 PHE B O 1
ATOM 4890 N N . GLY B 1 75 ? 74.281 37.679 53.399 1.00 20.61 87 GLY B N 1
ATOM 4891 C CA . GLY B 1 75 ? 75.378 37.328 52.515 1.00 22.00 87 GLY B CA 1
ATOM 4892 C C . GLY B 1 75 ? 76.718 37.818 53.047 1.00 23.83 87 GLY B C 1
ATOM 4893 O O . GLY B 1 75 ? 77.735 37.749 52.357 1.00 24.55 87 GLY B O 1
ATOM 4894 N N . ASP B 1 76 ? 76.714 38.327 54.276 1.00 23.39 88 ASP B N 1
ATOM 4895 C CA . ASP B 1 76 ? 77.921 38.827 54.936 1.00 23.11 88 ASP B CA 1
ATOM 4896 C C . ASP B 1 76 ? 77.825 38.328 56.374 1.00 22.96 88 ASP B C 1
ATOM 4897 O O . ASP B 1 76 ? 77.023 38.837 57.155 1.00 21.36 88 ASP B O 1
ATOM 4902 N N . ASP B 1 77 ? 78.639 37.341 56.724 1.00 22.36 89 ASP B N 1
ATOM 4903 C CA . ASP B 1 77 ? 78.575 36.781 58.065 1.00 21.68 89 ASP B CA 1
ATOM 4904 C C . ASP B 1 77 ? 79.150 37.654 59.177 1.00 21.71 89 ASP B C 1
ATOM 4905 O O . ASP B 1 77 ? 79.163 37.247 60.337 1.00 20.25 89 ASP B O 1
ATOM 4910 N N . ARG B 1 78 ? 79.602 38.859 58.830 1.00 20.92 90 ARG B N 1
ATOM 4911 C CA . ARG B 1 78 ? 80.134 39.780 59.829 1.00 20.61 90 ARG B CA 1
ATOM 4912 C C . ARG B 1 78 ? 79.213 40.994 59.982 1.00 18.46 90 ARG B C 1
ATOM 4913 O O . ARG B 1 78 ? 79.604 42.016 60.553 1.00 19.45 90 ARG B O 1
ATOM 4921 N N . THR B 1 79 ? 77.989 40.872 59.476 1.00 16.18 91 THR B N 1
ATOM 4922 C CA . THR B 1 79 ? 77.006 41.951 59.561 1.00 15.85 91 THR B CA 1
ATOM 4923 C C . THR B 1 79 ? 76.821 42.398 61.012 1.00 15.77 91 THR B C 1
ATOM 4924 O O . THR B 1 79 ? 76.657 43.589 61.295 1.00 14.30 91 THR B O 1
ATOM 4928 N N . VAL B 1 80 ? 76.822 41.434 61.929 1.00 13.26 92 VAL B N 1
ATOM 4929 C CA . VAL B 1 80 ? 76.720 41.743 63.349 1.00 14.12 92 VAL B CA 1
ATOM 4930 C C . VAL B 1 80 ? 78.093 41.392 63.908 1.00 12.85 92 VAL B C 1
ATOM 4931 O O . VAL B 1 80 ? 78.488 40.228 63.908 1.00 13.77 92 VAL B O 1
ATOM 4935 N N . GLN B 1 81 ? 78.815 42.410 64.362 1.00 14.62 93 GLN B N 1
ATOM 4936 C CA . GLN B 1 81 ? 80.165 42.245 64.898 1.00 15.64 93 GLN B CA 1
ATOM 4937 C C . GLN B 1 81 ? 80.181 41.688 66.313 1.00 13.30 93 GLN B C 1
ATOM 4938 O O . GLN B 1 81 ? 79.241 41.891 67.075 1.00 15.27 93 GLN B O 1
ATOM 4944 N N . PHE B 1 82 ? 81.273 41.009 66.655 1.00 13.62 94 PHE B N 1
ATOM 4945 C CA . PHE B 1 82 ? 81.454 40.429 67.982 1.00 13.97 94 PHE B CA 1
ATOM 4946 C C . PHE B 1 82 ? 82.743 40.900 68.649 1.00 14.30 94 PHE B C 1
ATOM 4947 O O . PHE B 1 82 ? 83.815 40.874 68.042 1.00 16.62 94 PHE B O 1
ATOM 4955 N N . VAL B 1 83 ? 82.617 41.334 69.897 1.00 15.76 95 VAL B N 1
ATOM 4956 C CA . VAL B 1 83 ? 83.752 41.778 70.698 1.00 15.66 95 VAL B CA 1
ATOM 4957 C C . VAL B 1 83 ? 83.903 40.731 71.792 1.00 15.77 95 VAL B C 1
ATOM 4958 O O . VAL B 1 83 ? 82.934 40.396 72.471 1.00 14.20 95 VAL B O 1
ATOM 4962 N N . ALA B 1 84 ? 85.109 40.198 71.950 1.00 17.10 96 ALA B N 1
ATOM 4963 C CA . ALA B 1 84 ? 85.350 39.190 72.971 1.00 17.43 96 ALA B CA 1
ATOM 4964 C C . ALA B 1 84 ? 86.130 39.769 74.143 1.00 18.51 96 ALA B C 1
ATOM 4965 O O . ALA B 1 84 ? 86.809 40.787 74.007 1.00 18.81 96 ALA B O 1
ATOM 4967 N N . MET B 1 85 ? 85.994 39.120 75.295 1.00 17.48 97 MET B N 1
ATOM 4968 C CA . MET B 1 85 ? 86.715 39.493 76.507 1.00 18.75 97 MET B CA 1
ATOM 4969 C C . MET B 1 85 ? 87.761 38.398 76.590 1.00 16.11 97 MET B C 1
ATOM 4970 O O . MET B 1 85 ? 87.434 37.223 76.425 1.00 18.05 97 MET B O 1
ATOM 4975 N N . ALA B 1 86 ? 89.014 38.763 76.836 1.00 16.82 98 ALA B N 1
ATOM 4976 C CA . ALA B 1 86 ? 90.064 37.756 76.896 1.00 17.40 98 ALA B CA 1
ATOM 4977 C C . ALA B 1 86 ? 90.954 37.860 78.129 1.00 17.82 98 ALA B C 1
ATOM 4978 O O . ALA B 1 86 ? 91.642 38.857 78.335 1.00 16.46 98 ALA B O 1
ATOM 4980 N N . THR B 1 87 ? 90.932 36.813 78.941 1.00 18.40 99 THR B N 1
ATOM 4981 C CA . THR B 1 87 ? 91.749 36.758 80.146 1.00 18.54 99 THR B CA 1
ATOM 4982 C C . THR B 1 87 ? 93.134 36.240 79.762 1.00 19.05 99 THR B C 1
ATOM 4983 O O . THR B 1 87 ? 93.322 35.679 78.681 1.00 18.18 99 THR B O 1
ATOM 4987 N N . PRO B 1 88 ? 94.123 36.414 80.652 1.00 20.05 100 PRO B N 1
ATOM 4988 C CA . PRO B 1 88 ? 95.475 35.934 80.358 1.00 19.95 100 PRO B CA 1
ATOM 4989 C C . PRO B 1 88 ? 95.458 34.424 80.105 1.00 19.65 100 PRO B C 1
ATOM 4990 O O . PRO B 1 88 ? 96.181 33.918 79.249 1.00 19.97 100 PRO B O 1
ATOM 4994 N N . GLU B 1 89 ? 94.622 33.706 80.854 1.00 19.96 101 GLU B N 1
ATOM 4995 C CA . GLU B 1 89 ? 94.528 32.259 80.705 1.00 18.82 101 GLU B CA 1
ATOM 4996 C C . GLU B 1 89 ? 94.013 31.852 79.325 1.00 19.99 101 GLU B C 1
ATOM 4997 O O . GLU B 1 89 ? 94.518 30.903 78.725 1.00 19.61 101 GLU B O 1
ATOM 5003 N N . ASP B 1 90 ? 93.003 32.554 78.824 1.00 19.10 102 ASP B N 1
ATOM 5004 C CA . ASP B 1 90 ? 92.472 32.223 77.506 1.00 19.37 102 ASP B CA 1
ATOM 5005 C C . ASP B 1 90 ? 93.424 32.672 76.398 1.00 19.62 102 ASP B C 1
ATOM 5006 O O . ASP B 1 90 ? 93.600 31.971 75.397 1.00 21.19 102 ASP B O 1
ATOM 5011 N N . LEU B 1 91 ? 94.051 33.829 76.583 1.00 21.95 103 LEU B N 1
ATOM 5012 C CA . LEU B 1 91 ? 94.996 34.337 75.594 1.00 23.98 103 LEU B CA 1
ATOM 5013 C C . LEU B 1 91 ? 96.192 33.395 75.495 1.00 25.62 103 LEU B C 1
ATOM 5014 O O . LEU B 1 91 ? 96.670 33.089 74.399 1.00 26.53 103 LEU B O 1
ATOM 5019 N N . GLU B 1 92 ? 96.658 32.920 76.645 1.00 26.90 104 GLU B N 1
ATOM 5020 C CA . GLU B 1 92 ? 97.794 32.013 76.692 1.00 29.05 104 GLU B CA 1
ATOM 5021 C C . GLU B 1 92 ? 97.464 30.660 76.070 1.00 28.96 104 GLU B C 1
ATOM 5022 O O . GLU B 1 92 ? 98.336 30.003 75.501 1.00 28.51 104 GLU B O 1
ATOM 5028 N N . ALA B 1 93 ? 96.204 30.249 76.178 1.00 27.62 105 ALA B N 1
ATOM 5029 C CA . ALA B 1 93 ? 95.765 28.972 75.628 1.00 26.63 105 ALA B CA 1
ATOM 5030 C C . ALA B 1 93 ? 95.315 29.091 74.175 1.00 25.63 105 ALA B C 1
ATOM 5031 O O . ALA B 1 93 ? 94.888 28.106 73.572 1.00 26.44 105 ALA B O 1
ATOM 5033 N N . ASN B 1 94 ? 95.413 30.290 73.613 1.00 24.77 106 ASN B N 1
ATOM 5034 C CA . ASN B 1 94 ? 95.003 30.519 72.228 1.00 26.81 106 ASN B CA 1
ATOM 5035 C C . ASN B 1 94 ? 93.538 30.125 72.039 1.00 26.21 106 ASN B C 1
ATOM 5036 O O . ASN B 1 94 ? 93.192 29.432 71.081 1.00 25.74 106 ASN B O 1
ATOM 5041 N N . ALA B 1 95 ? 92.690 30.566 72.966 1.00 23.82 107 ALA B N 1
ATOM 5042 C CA . ALA B 1 95 ? 91.259 30.269 72.920 1.00 22.03 107 ALA B CA 1
ATOM 5043 C C . ALA B 1 95 ? 90.679 30.614 71.555 1.00 18.99 107 ALA B C 1
ATOM 5044 O O . ALA B 1 95 ? 90.820 31.733 71.073 1.00 18.24 107 ALA B O 1
ATOM 5046 N N . GLU B 1 96 ? 90.014 29.641 70.943 1.00 20.88 108 GLU B N 1
ATOM 5047 C CA . GLU B 1 96 ? 89.421 29.828 69.626 1.00 21.17 108 GLU B CA 1
ATOM 5048 C C . GLU B 1 96 ? 88.491 31.030 69.496 1.00 20.28 108 GLU B C 1
ATOM 5049 O O . GLU B 1 96 ? 88.580 31.775 68.523 1.00 19.37 108 GLU B O 1
ATOM 5055 N N . TYR B 1 97 ? 87.605 31.233 70.468 1.00 18.55 109 TYR B N 1
ATOM 5056 C CA . TYR B 1 97 ? 86.665 32.346 70.396 1.00 18.11 109 TYR B CA 1
ATOM 5057 C C . TYR B 1 97 ? 87.349 33.705 70.271 1.00 17.07 109 TYR B C 1
ATOM 5058 O O . TYR B 1 97 ? 86.792 34.630 69.684 1.00 18.16 109 TYR B O 1
ATOM 5067 N N . ILE B 1 98 ? 88.558 33.829 70.817 1.00 18.12 110 ILE B N 1
ATOM 5068 C CA . ILE B 1 98 ? 89.288 35.090 70.735 1.00 16.91 110 ILE B CA 1
ATOM 5069 C C . ILE B 1 98 ? 89.691 35.406 69.293 1.00 17.33 110 ILE B C 1
ATOM 5070 O O . ILE B 1 98 ? 89.575 36.546 68.851 1.00 17.97 110 ILE B O 1
ATOM 5075 N N . ARG B 1 99 ? 90.177 34.400 68.574 1.00 19.80 111 ARG B N 1
ATOM 5076 C CA . ARG B 1 99 ? 90.586 34.586 67.184 1.00 23.37 111 ARG B CA 1
ATOM 5077 C C . ARG B 1 99 ? 89.369 34.774 66.279 1.00 22.82 111 ARG B C 1
ATOM 5078 O O . ARG B 1 99 ? 89.437 35.470 65.263 1.00 23.52 111 ARG B O 1
ATOM 5086 N N . MET B 1 100 ? 88.257 34.153 66.659 1.00 21.97 112 MET B N 1
ATOM 5087 C CA . MET B 1 100 ? 87.016 34.242 65.891 1.00 21.26 112 MET B CA 1
ATOM 5088 C C . MET B 1 100 ? 86.390 35.623 65.938 1.00 20.08 112 MET B C 1
ATOM 5089 O O . MET B 1 100 ? 85.899 36.124 64.922 1.00 19.19 112 MET B O 1
ATOM 5094 N N . ALA B 1 101 ? 86.401 36.228 67.123 1.00 18.81 113 ALA B N 1
ATOM 5095 C CA . ALA B 1 101 ? 85.823 37.549 67.334 1.00 16.84 113 ALA B CA 1
ATOM 5096 C C . ALA B 1 101 ? 86.419 38.606 66.412 1.00 19.72 113 ALA B C 1
ATOM 5097 O O . ALA B 1 101 ? 87.576 38.512 66.008 1.00 19.89 113 ALA B O 1
ATOM 5099 N N . ASP B 1 102 ? 85.615 39.609 66.075 1.00 19.41 114 ASP B N 1
ATOM 5100 C CA . ASP B 1 102 ? 86.066 40.690 65.208 1.00 21.01 114 ASP B CA 1
ATOM 5101 C C . ASP B 1 102 ? 87.089 41.546 65.952 1.00 22.71 114 ASP B C 1
ATOM 5102 O O . ASP B 1 102 ? 88.021 42.087 65.356 1.00 20.11 114 ASP B O 1
ATOM 5107 N N . GLN B 1 103 ? 86.907 41.665 67.260 1.00 22.24 115 GLN B N 1
ATOM 5108 C CA . GLN B 1 103 ? 87.847 42.400 68.092 1.00 25.50 115 GLN B CA 1
ATOM 5109 C C . GLN B 1 103 ? 87.773 41.850 69.503 1.00 25.10 115 GLN B C 1
ATOM 5110 O O . GLN B 1 103 ? 86.831 41.138 69.848 1.00 22.64 115 GLN B O 1
ATOM 5116 N N . TYR B 1 104 ? 88.779 42.142 70.313 1.00 23.42 116 TYR B N 1
ATOM 5117 C CA . TYR B 1 104 ? 88.758 41.651 71.679 1.00 23.83 116 TYR B CA 1
ATOM 5118 C C . TYR B 1 104 ? 89.393 42.646 72.630 1.00 24.62 116 TYR B C 1
ATOM 5119 O O . TYR B 1 104 ? 90.125 43.548 72.216 1.00 22.29 116 TYR B O 1
ATOM 5128 N N . ILE B 1 105 ? 89.083 42.490 73.909 1.00 23.37 117 ILE B N 1
ATOM 5129 C CA . ILE B 1 105 ? 89.610 43.370 74.934 1.00 24.88 117 ILE B CA 1
ATOM 5130 C C . ILE B 1 105 ? 90.175 42.511 76.050 1.00 23.57 117 ILE B C 1
ATOM 5131 O O . ILE B 1 105 ? 89.534 41.559 76.493 1.00 21.68 117 ILE B O 1
ATOM 5136 N N . GLU B 1 106 ? 91.386 42.838 76.491 1.00 21.16 118 GLU B N 1
ATOM 5137 C CA . GLU B 1 106 ? 92.031 42.086 77.558 1.00 21.03 118 GLU B CA 1
ATOM 5138 C C . GLU B 1 106 ? 91.398 42.413 78.904 1.00 16.97 118 GLU B C 1
ATOM 5139 O O . GLU B 1 106 ? 91.075 43.569 79.179 1.00 19.13 118 GLU B O 1
ATOM 5145 N N . VAL B 1 107 ? 91.223 41.392 79.738 1.00 17.15 119 VAL B N 1
ATOM 5146 C CA . VAL B 1 107 ? 90.643 41.570 81.071 1.00 17.20 119 VAL B CA 1
ATOM 5147 C C . VAL B 1 107 ? 91.465 40.784 82.093 1.00 15.50 119 VAL B C 1
ATOM 5148 O O . VAL B 1 107 ? 92.249 39.911 81.725 1.00 17.56 119 VAL B O 1
ATOM 5152 N N . PRO B 1 108 ? 91.295 41.083 83.392 1.00 17.33 120 PRO B N 1
ATOM 5153 C CA . PRO B 1 108 ? 92.041 40.387 84.450 1.00 18.17 120 PRO B CA 1
ATOM 5154 C C . PRO B 1 108 ? 91.780 38.883 84.490 1.00 19.08 120 PRO B C 1
ATOM 5155 O O . PRO B 1 108 ? 90.682 38.423 84.152 1.00 16.62 120 PRO B O 1
ATOM 5159 N N . GLY B 1 109 ? 92.794 38.128 84.908 1.00 16.31 121 GLY B N 1
ATOM 5160 C CA . GLY B 1 109 ? 92.673 36.684 84.998 1.00 17.38 121 GLY B CA 1
ATOM 5161 C C . GLY B 1 109 ? 92.094 36.226 86.327 1.00 16.35 121 GLY B C 1
ATOM 5162 O O . GLY B 1 109 ? 91.481 37.016 87.044 1.00 18.30 121 GLY B O 1
ATOM 5163 N N . GLY B 1 110 ? 92.282 34.950 86.649 1.00 15.72 122 GLY B N 1
ATOM 5164 C CA . GLY B 1 110 ? 91.779 34.416 87.903 1.00 16.34 122 GLY B CA 1
ATOM 5165 C C . GLY B 1 110 ? 90.331 33.972 87.816 1.00 17.06 122 GLY B C 1
ATOM 5166 O O . GLY B 1 110 ? 89.782 33.849 86.717 1.00 16.55 122 GLY B O 1
ATOM 5167 N N . THR B 1 111 ? 89.712 33.736 88.972 1.00 15.51 123 THR B N 1
ATOM 5168 C CA . THR B 1 111 ? 88.316 33.297 89.025 1.00 15.48 123 THR B CA 1
ATOM 5169 C C . THR B 1 111 ? 87.404 34.308 88.338 1.00 13.32 123 THR B C 1
ATOM 5170 O O . THR B 1 111 ? 87.728 35.491 88.253 1.00 13.71 123 THR B O 1
ATOM 5174 N N . ASN B 1 112 ? 86.248 33.849 87.863 1.00 14.19 124 ASN B N 1
ATOM 5175 C CA . ASN B 1 112 ? 85.369 34.730 87.100 1.00 13.30 124 ASN B CA 1
ATOM 5176 C C . ASN B 1 112 ? 84.837 36.011 87.716 1.00 12.67 124 ASN B C 1
ATOM 5177 O O . ASN B 1 112 ? 84.390 36.898 86.988 1.00 14.25 124 ASN B O 1
ATOM 5182 N N . ASN B 1 113 ? 84.905 36.151 89.036 1.00 13.77 125 ASN B N 1
ATOM 5183 C CA . ASN B 1 113 ? 84.454 37.394 89.655 1.00 13.42 125 ASN B CA 1
ATOM 5184 C C . ASN B 1 113 ? 85.378 38.542 89.222 1.00 15.32 125 ASN B C 1
ATOM 5185 O O . ASN B 1 113 ? 85.044 39.711 89.390 1.00 14.67 125 ASN B O 1
ATOM 5190 N N . ASN B 1 114 ? 86.539 38.201 88.657 1.00 14.93 126 ASN B N 1
ATOM 5191 C CA . ASN B 1 114 ? 87.491 39.211 88.181 1.00 15.56 126 ASN B CA 1
ATOM 5192 C C . ASN B 1 114 ? 87.323 39.498 86.692 1.00 15.83 126 ASN B C 1
ATOM 5193 O O . ASN B 1 114 ? 87.918 40.443 86.167 1.00 15.20 126 ASN B O 1
ATOM 5198 N N . ASN B 1 115 ? 86.524 38.688 86.005 1.00 14.25 127 ASN B N 1
ATOM 5199 C CA . ASN B 1 115 ? 86.383 38.878 84.569 1.00 13.56 127 ASN B CA 1
ATOM 5200 C C . ASN B 1 115 ? 84.996 38.635 83.970 1.00 14.43 127 ASN B C 1
ATOM 5201 O O . ASN B 1 115 ? 84.139 39.519 84.016 1.00 15.01 127 ASN B O 1
ATOM 5206 N N . TYR B 1 116 ? 84.773 37.443 83.426 1.00 15.72 128 TYR B N 1
ATOM 5207 C CA . TYR B 1 116 ? 83.499 37.141 82.771 1.00 18.04 128 TYR B CA 1
ATOM 5208 C C . TYR B 1 116 ? 82.239 37.299 83.621 1.00 17.40 128 TYR B C 1
ATOM 5209 O O . TYR B 1 116 ? 81.143 37.483 83.074 1.00 17.79 128 TYR B O 1
ATOM 5218 N N . ALA B 1 117 ? 82.379 37.231 84.944 1.00 14.43 129 ALA B N 1
ATOM 5219 C CA . ALA B 1 117 ? 81.234 37.386 85.837 1.00 15.25 129 ALA B CA 1
ATOM 5220 C C . ALA B 1 117 ? 81.237 38.733 86.565 1.00 14.54 129 ALA B C 1
ATOM 5221 O O . ALA B 1 117 ? 80.416 38.958 87.449 1.00 15.94 129 ALA B O 1
ATOM 5223 N N . ASN B 1 118 ? 82.148 39.631 86.189 1.00 13.07 130 ASN B N 1
ATOM 5224 C CA . ASN B 1 118 ? 82.230 40.948 86.835 1.00 14.59 130 ASN B CA 1
ATOM 5225 C C . ASN B 1 118 ? 81.332 41.955 86.109 1.00 14.49 130 ASN B C 1
ATOM 5226 O O . ASN B 1 118 ? 81.719 42.492 85.081 1.00 14.68 130 ASN B O 1
ATOM 5231 N N . VAL B 1 119 ? 80.141 42.208 86.650 1.00 14.08 131 VAL B N 1
ATOM 5232 C CA . VAL B 1 119 ? 79.189 43.122 86.014 1.00 15.77 131 VAL B CA 1
ATOM 5233 C C . VAL B 1 119 ? 79.720 44.514 85.690 1.00 16.41 131 VAL B C 1
ATOM 5234 O O . VAL B 1 119 ? 79.587 44.976 84.558 1.00 14.40 131 VAL B O 1
ATOM 5238 N N . ASP B 1 120 ? 80.328 45.191 86.662 1.00 15.56 132 ASP B N 1
ATOM 5239 C CA . ASP B 1 120 ? 80.843 46.530 86.392 1.00 16.16 132 ASP B CA 1
ATOM 5240 C C . ASP B 1 120 ? 81.863 46.539 85.262 1.00 15.30 132 ASP B C 1
ATOM 5241 O O . ASP B 1 120 ? 81.900 47.467 84.452 1.00 16.29 132 ASP B O 1
ATOM 5246 N N . LEU B 1 121 ? 82.689 45.504 85.209 1.00 15.61 133 LEU B N 1
ATOM 5247 C CA . LEU B 1 121 ? 83.696 45.406 84.168 1.00 16.04 133 LEU B CA 1
ATOM 5248 C C . LEU B 1 121 ? 83.017 45.213 82.821 1.00 16.71 133 LEU B C 1
ATOM 5249 O O . LEU B 1 121 ? 83.366 45.871 81.844 1.00 16.47 133 LEU B O 1
ATOM 5254 N N . ILE B 1 122 ? 82.045 44.306 82.773 1.00 14.58 134 ILE B N 1
ATOM 5255 C CA . ILE B 1 122 ? 81.330 44.053 81.521 1.00 14.90 134 ILE B CA 1
ATOM 5256 C C . ILE B 1 122 ? 80.682 45.329 80.993 1.00 13.75 134 ILE B C 1
ATOM 5257 O O . ILE B 1 122 ? 80.771 45.626 79.800 1.00 15.73 134 ILE B O 1
ATOM 5262 N N . VAL B 1 123 ? 80.034 46.084 81.877 1.00 14.70 135 VAL B N 1
ATOM 5263 C CA . VAL B 1 123 ? 79.381 47.331 81.477 1.00 15.72 135 VAL B CA 1
ATOM 5264 C C . VAL B 1 123 ? 80.431 48.325 80.965 1.00 18.40 135 VAL B C 1
ATOM 5265 O O . VAL B 1 123 ? 80.232 48.997 79.948 1.00 16.92 135 VAL B O 1
ATOM 5269 N N . ASP B 1 124 ? 81.552 48.409 81.673 1.00 17.07 136 ASP B N 1
ATOM 5270 C CA . ASP B 1 124 ? 82.627 49.310 81.278 1.00 20.63 136 ASP B CA 1
ATOM 5271 C C . ASP B 1 124 ? 83.159 48.960 79.889 1.00 18.23 136 ASP B C 1
ATOM 5272 O O . ASP B 1 124 ? 83.370 49.843 79.061 1.00 19.48 136 ASP B O 1
ATOM 5277 N N . ILE B 1 125 ? 83.375 47.670 79.641 1.00 16.11 137 ILE B N 1
ATOM 5278 C CA . ILE B 1 125 ? 83.870 47.213 78.350 1.00 18.00 137 ILE B CA 1
ATOM 5279 C C . ILE B 1 125 ? 82.846 47.451 77.244 1.00 18.33 137 ILE B C 1
ATOM 5280 O O . ILE B 1 125 ? 83.210 47.772 76.110 1.00 18.78 137 ILE B O 1
ATOM 5285 N N . ALA B 1 126 ? 81.566 47.298 77.573 1.00 17.14 138 ALA B N 1
ATOM 5286 C CA . ALA B 1 126 ? 80.511 47.516 76.589 1.00 17.76 138 ALA B CA 1
ATOM 5287 C C . ALA B 1 126 ? 80.541 48.975 76.137 1.00 18.61 138 ALA B C 1
ATOM 5288 O O . ALA B 1 126 ? 80.407 49.280 74.952 1.00 17.26 138 ALA B O 1
ATOM 5290 N N . GLU B 1 127 ? 80.723 49.879 77.089 1.00 19.56 139 GLU B N 1
ATOM 5291 C CA . GLU B 1 127 ? 80.772 51.300 76.768 1.00 20.59 139 GLU B CA 1
ATOM 5292 C C . GLU B 1 127 ? 82.016 51.622 75.937 1.00 21.34 139 GLU B C 1
ATOM 5293 O O . GLU B 1 127 ? 81.936 52.312 74.915 1.00 19.84 139 GLU B O 1
ATOM 5299 N N . ARG B 1 128 ? 83.160 51.102 76.368 1.00 22.24 140 ARG B N 1
ATOM 5300 C CA . ARG B 1 128 ? 84.427 51.327 75.674 1.00 24.33 140 ARG B CA 1
ATOM 5301 C C . ARG B 1 128 ? 84.430 50.786 74.250 1.00 24.27 140 ARG B C 1
ATOM 5302 O O . ARG B 1 128 ? 85.119 51.320 73.377 1.00 22.27 140 ARG B O 1
ATOM 5310 N N . ALA B 1 129 ? 83.668 49.719 74.020 1.00 20.51 141 ALA B N 1
ATOM 5311 C CA . ALA B 1 129 ? 83.606 49.094 72.704 1.00 18.99 141 ALA B CA 1
ATOM 5312 C C . ALA B 1 129 ? 82.393 49.497 71.866 1.00 19.17 141 ALA B C 1
ATOM 5313 O O . ALA B 1 129 ? 82.176 48.951 70.783 1.00 20.06 141 ALA B O 1
ATOM 5315 N N . ASP B 1 130 ? 81.607 50.444 72.370 1.00 17.29 142 ASP B N 1
ATOM 5316 C CA . ASP B 1 130 ? 80.431 50.944 71.653 1.00 18.78 142 ASP B CA 1
ATOM 5317 C C . ASP B 1 130 ? 79.503 49.822 71.174 1.00 19.78 142 ASP B C 1
ATOM 5318 O O . ASP B 1 130 ? 78.971 49.871 70.059 1.00 18.98 142 ASP B O 1
ATOM 5323 N N . VAL B 1 131 ? 79.301 48.814 72.017 1.00 18.96 143 VAL B N 1
ATOM 5324 C CA . VAL B 1 131 ? 78.434 47.702 71.635 1.00 16.97 143 VAL B CA 1
ATOM 5325 C C . VAL B 1 131 ? 76.974 48.038 71.883 1.00 15.78 143 VAL B C 1
ATOM 5326 O O . VAL B 1 131 ? 76.643 48.819 72.779 1.00 16.54 143 VAL B O 1
ATOM 5330 N N . ASP B 1 132 ? 76.100 47.450 71.072 1.00 13.54 144 ASP B N 1
ATOM 5331 C CA . ASP B 1 132 ? 74.666 47.672 71.209 1.00 13.64 144 ASP B CA 1
ATOM 5332 C C . ASP B 1 132 ? 74.074 46.685 72.200 1.00 12.99 144 ASP B C 1
ATOM 5333 O O . ASP B 1 132 ? 73.024 46.936 72.783 1.00 14.71 144 ASP B O 1
ATOM 5338 N N . ALA B 1 133 ? 74.747 45.557 72.386 1.00 14.17 145 ALA B N 1
ATOM 5339 C CA . ALA B 1 133 ? 74.227 44.552 73.303 1.00 12.91 145 ALA B CA 1
ATOM 5340 C C . ALA B 1 133 ? 75.284 43.620 73.854 1.00 12.94 145 ALA B C 1
ATOM 5341 O O . ALA B 1 133 ? 76.404 43.556 73.349 1.00 13.85 145 ALA B O 1
ATOM 5343 N N . VAL B 1 134 ? 74.898 42.885 74.894 1.00 11.09 146 VAL B N 1
ATOM 5344 C CA . VAL B 1 134 ? 75.770 41.914 75.533 1.00 12.77 146 VAL B CA 1
ATOM 5345 C C . VAL B 1 134 ? 75.057 40.563 75.579 1.00 11.78 146 VAL B C 1
ATOM 5346 O O . VAL B 1 134 ? 73.856 40.501 75.839 1.00 13.20 146 VAL B O 1
ATOM 5350 N N . TRP B 1 135 ? 75.798 39.494 75.306 1.00 12.60 147 TRP B N 1
ATOM 5351 C CA . TRP B 1 135 ? 75.256 38.144 75.373 1.00 12.18 147 TRP B CA 1
ATOM 5352 C C . TRP B 1 135 ? 76.112 37.446 76.423 1.00 12.60 147 TRP B C 1
ATOM 5353 O O . TRP B 1 135 ? 77.344 37.430 76.306 1.00 12.64 147 TRP B O 1
ATOM 5364 N N . ALA B 1 136 ? 75.467 36.894 77.449 1.00 11.27 148 ALA B N 1
ATOM 5365 C CA . ALA B 1 136 ? 76.175 36.204 78.523 1.00 15.54 148 ALA B CA 1
ATOM 5366 C C . ALA B 1 136 ? 75.979 34.691 78.460 1.00 16.51 148 ALA B C 1
ATOM 5367 O O . ALA B 1 136 ? 76.685 33.948 79.136 1.00 20.13 148 ALA B O 1
ATOM 5369 N N . GLY B 1 137 ? 75.018 34.240 77.658 1.00 16.19 149 GLY B N 1
ATOM 5370 C CA . GLY B 1 137 ? 74.772 32.810 77.529 1.00 15.88 149 GLY B CA 1
ATOM 5371 C C . GLY B 1 137 ? 74.434 32.106 78.833 1.00 15.85 149 GLY B C 1
ATOM 5372 O O . GLY B 1 137 ? 73.411 32.392 79.447 1.00 15.19 149 GLY B O 1
ATOM 5373 N N . TRP B 1 138 ? 75.285 31.171 79.247 1.00 13.78 150 TRP B N 1
ATOM 5374 C CA . TRP B 1 138 ? 75.069 30.444 80.493 1.00 13.99 150 TRP B CA 1
ATOM 5375 C C . TRP B 1 138 ? 76.328 30.512 81.345 1.00 14.51 150 TRP B C 1
ATOM 5376 O O . TRP B 1 138 ? 77.427 30.705 80.826 1.00 15.00 150 TRP B O 1
ATOM 5387 N N . GLY B 1 139 ? 76.164 30.346 82.653 1.00 15.42 151 GLY B N 1
ATOM 5388 C CA . GLY B 1 139 ? 77.301 30.427 83.550 1.00 15.11 151 GLY B CA 1
ATOM 5389 C C . GLY B 1 139 ? 77.652 31.881 83.796 1.00 15.65 151 GLY B C 1
ATOM 5390 O O . GLY B 1 139 ? 76.921 32.785 83.388 1.00 15.79 151 GLY B O 1
ATOM 5391 N N . HIS B 1 140 ? 78.777 32.109 84.466 1.00 16.68 152 HIS B N 1
ATOM 5392 C CA . HIS B 1 140 ? 79.239 33.461 84.771 1.00 16.29 152 HIS B CA 1
ATOM 5393 C C . HIS B 1 140 ? 78.153 34.392 85.312 1.00 15.93 152 HIS B C 1
ATOM 5394 O O . HIS B 1 140 ? 77.546 34.087 86.332 1.00 17.77 152 HIS B O 1
ATOM 5401 N N . ALA B 1 141 ? 77.892 35.515 84.651 1.00 14.61 153 ALA B N 1
ATOM 5402 C CA . ALA B 1 141 ? 76.883 36.451 85.156 1.00 13.75 153 ALA B CA 1
ATOM 5403 C C . ALA B 1 141 ? 75.541 36.404 84.427 1.00 13.48 153 ALA B C 1
ATOM 5404 O O . ALA B 1 141 ? 74.740 37.326 84.554 1.00 14.46 153 ALA B O 1
ATOM 5406 N N . SER B 1 142 ? 75.293 35.323 83.697 1.00 12.87 154 SER B N 1
ATOM 5407 C CA . SER B 1 142 ? 74.062 35.167 82.917 1.00 14.54 154 SER B CA 1
ATOM 5408 C C . SER B 1 142 ? 72.752 35.264 83.704 1.00 14.92 154 SER B C 1
ATOM 5409 O O . SER B 1 142 ? 71.710 35.612 83.142 1.00 16.09 154 SER B O 1
ATOM 5412 N N . GLU B 1 143 ? 72.794 34.959 84.996 1.00 14.86 155 GLU B N 1
ATOM 5413 C CA . GLU B 1 143 ? 71.589 35.025 85.823 1.00 15.59 155 GLU B CA 1
ATOM 5414 C C . GLU B 1 143 ? 71.631 36.133 86.872 1.00 15.71 155 GLU B C 1
ATOM 5415 O O . GLU B 1 143 ? 70.868 36.108 87.842 1.00 13.37 155 GLU B O 1
ATOM 5421 N N . ASN B 1 144 ? 72.521 37.101 86.678 1.00 14.18 156 ASN B N 1
ATOM 5422 C CA . ASN B 1 144 ? 72.665 38.216 87.612 1.00 14.55 156 ASN B CA 1
ATOM 5423 C C . ASN B 1 144 ? 71.841 39.394 87.101 1.00 13.94 156 ASN B C 1
ATOM 5424 O O . ASN B 1 144 ? 72.206 40.021 86.108 1.00 14.76 156 ASN B O 1
ATOM 5429 N N . PRO B 1 145 ? 70.723 39.715 87.775 1.00 14.19 157 PRO B N 1
ATOM 5430 C CA . PRO B 1 145 ? 69.875 40.831 87.338 1.00 14.35 157 PRO B CA 1
ATOM 5431 C C . PRO B 1 145 ? 70.589 42.175 87.204 1.00 13.01 157 PRO B C 1
ATOM 5432 O O . PRO B 1 145 ? 70.161 43.039 86.442 1.00 11.51 157 PRO B O 1
ATOM 5436 N N . LEU B 1 146 ? 71.679 42.350 87.943 1.00 13.43 158 LEU B N 1
ATOM 5437 C CA . LEU B 1 146 ? 72.428 43.597 87.877 1.00 13.42 158 LEU B CA 1
ATOM 5438 C C . LEU B 1 146 ? 73.056 43.820 86.506 1.00 13.95 158 LEU B C 1
ATOM 5439 O O . LEU B 1 146 ? 73.329 44.958 86.130 1.00 13.61 158 LEU B O 1
ATOM 5444 N N . LEU B 1 147 ? 73.295 42.743 85.757 1.00 15.77 159 LEU B N 1
ATOM 5445 C CA . LEU B 1 147 ? 73.894 42.890 84.433 1.00 14.16 159 LEU B CA 1
ATOM 5446 C C . LEU B 1 147 ? 72.930 43.595 83.472 1.00 14.02 159 LEU B C 1
ATOM 5447 O O . LEU B 1 147 ? 73.261 44.643 82.931 1.00 13.28 159 LEU B O 1
ATOM 5452 N N . PRO B 1 148 ? 71.724 43.037 83.238 1.00 15.05 160 PRO B N 1
ATOM 5453 C CA . PRO B 1 148 ? 70.862 43.787 82.315 1.00 14.97 160 PRO B CA 1
ATOM 5454 C C . PRO B 1 148 ? 70.502 45.178 82.859 1.00 15.63 160 PRO B C 1
ATOM 5455 O O . PRO B 1 148 ? 70.352 46.136 82.094 1.00 15.30 160 PRO B O 1
ATOM 5459 N N . GLU B 1 149 ? 70.380 45.293 84.179 1.00 15.19 161 GLU B N 1
ATOM 5460 C CA . GLU B 1 149 ? 70.034 46.574 84.794 1.00 16.34 161 GLU B CA 1
ATOM 5461 C C . GLU B 1 149 ? 71.098 47.654 84.593 1.00 15.36 161 GLU B C 1
ATOM 5462 O O . GLU B 1 149 ? 70.793 48.749 84.110 1.00 15.49 161 GLU B O 1
ATOM 5468 N N . LYS B 1 150 ? 72.345 47.356 84.950 1.00 15.32 162 LYS B N 1
ATOM 5469 C CA . LYS B 1 150 ? 73.418 48.342 84.792 1.00 15.42 162 LYS B CA 1
ATOM 5470 C C . LYS B 1 150 ? 73.716 48.653 83.327 1.00 16.24 162 LYS B C 1
ATOM 5471 O O . LYS B 1 150 ? 74.102 49.775 82.985 1.00 15.53 162 LYS B O 1
ATOM 5477 N N . LEU B 1 151 ? 73.528 47.670 82.452 1.00 15.39 163 LEU B N 1
ATOM 5478 C CA . LEU B 1 151 ? 73.768 47.899 81.028 1.00 15.22 163 LEU B CA 1
ATOM 5479 C C . LEU B 1 151 ? 72.759 48.913 80.499 1.00 15.86 163 LEU B C 1
ATOM 5480 O O . LEU B 1 151 ? 73.105 49.786 79.701 1.00 16.12 163 LEU B O 1
ATOM 5485 N N . SER B 1 152 ? 71.513 48.805 80.949 1.00 16.38 164 SER B N 1
ATOM 5486 C CA . SER B 1 152 ? 70.474 49.721 80.491 1.00 17.95 164 SER B CA 1
ATOM 5487 C C . SER B 1 152 ? 70.606 51.101 81.141 1.00 18.61 164 SER B C 1
ATOM 5488 O O . SER B 1 152 ? 70.192 52.108 80.562 1.00 18.58 164 SER B O 1
ATOM 5491 N N . GLN B 1 153 ? 71.188 51.136 82.338 1.00 20.43 165 GLN B N 1
ATOM 5492 C CA . GLN B 1 153 ? 71.382 52.386 83.077 1.00 21.03 165 GLN B CA 1
ATOM 5493 C C . GLN B 1 153 ? 72.508 53.220 82.474 1.00 21.23 165 GLN B C 1
ATOM 5494 O O . GLN B 1 153 ? 72.592 54.432 82.694 1.00 22.26 165 GLN B O 1
ATOM 5500 N N . SER B 1 154 ? 73.376 52.559 81.717 1.00 20.83 166 SER B N 1
ATOM 5501 C CA . SER B 1 154 ? 74.488 53.219 81.045 1.00 20.54 166 SER B CA 1
ATOM 5502 C C . SER B 1 154 ? 73.965 54.249 80.045 1.00 22.13 166 SER B C 1
ATOM 5503 O O . SER B 1 154 ? 72.867 54.097 79.497 1.00 20.66 166 SER B O 1
ATOM 5506 N N . LYS B 1 155 ? 74.750 55.298 79.812 1.00 22.68 167 LYS B N 1
ATOM 5507 C CA . LYS B 1 155 ? 74.375 56.337 78.857 1.00 23.46 167 LYS B CA 1
ATOM 5508 C C . LYS B 1 155 ? 74.340 55.717 77.465 1.00 22.08 167 LYS B C 1
ATOM 5509 O O . LYS B 1 155 ? 73.698 56.241 76.552 1.00 22.26 167 LYS B O 1
ATOM 5515 N N . ARG B 1 156 ? 75.049 54.603 77.312 1.00 21.66 168 ARG B N 1
ATOM 5516 C CA . ARG B 1 156 ? 75.120 53.903 76.036 1.00 19.75 168 ARG B CA 1
ATOM 5517 C C . ARG B 1 156 ? 73.874 53.049 75.788 1.00 19.49 168 ARG B C 1
ATOM 5518 O O . ARG B 1 156 ? 73.688 52.535 74.689 1.00 17.61 168 ARG B O 1
ATOM 5526 N N . LYS B 1 157 ? 73.030 52.911 76.809 1.00 17.29 169 LYS B N 1
ATOM 5527 C CA . LYS B 1 157 ? 71.796 52.132 76.703 1.00 18.69 169 LYS B CA 1
ATOM 5528 C C . LYS B 1 157 ? 72.049 50.806 75.992 1.00 16.14 169 LYS B C 1
ATOM 5529 O O . LYS B 1 157 ? 71.514 50.542 74.909 1.00 16.51 169 LYS B O 1
ATOM 5535 N N . VAL B 1 158 ? 72.864 49.972 76.625 1.00 16.35 170 VAL B N 1
ATOM 5536 C CA . VAL B 1 158 ? 73.236 48.670 76.080 1.00 13.31 170 VAL B CA 1
ATOM 5537 C C . VAL B 1 158 ? 72.144 47.651 76.386 1.00 13.68 170 VAL B C 1
ATOM 5538 O O . VAL B 1 158 ? 71.627 47.597 77.497 1.00 14.84 170 VAL B O 1
ATOM 5542 N N . ILE B 1 159 ? 71.808 46.847 75.385 1.00 13.21 171 ILE B N 1
ATOM 5543 C CA . ILE B 1 159 ? 70.772 45.827 75.510 1.00 12.27 171 ILE B CA 1
ATOM 5544 C C . ILE B 1 159 ? 71.336 44.496 76.006 1.00 12.51 171 ILE B C 1
ATOM 5545 O O . ILE B 1 159 ? 72.469 44.137 75.694 1.00 13.19 171 ILE B O 1
ATOM 5550 N N . PHE B 1 160 ? 70.543 43.781 76.803 1.00 11.58 172 PHE B N 1
ATOM 5551 C CA . PHE B 1 160 ? 70.947 42.472 77.302 1.00 12.01 172 PHE B CA 1
ATOM 5552 C C . PHE B 1 160 ? 70.199 41.434 76.470 1.00 10.02 172 PHE B C 1
ATOM 5553 O O . PHE B 1 160 ? 68.971 41.475 76.384 1.00 11.84 172 PHE B O 1
ATOM 5561 N N . ILE B 1 161 ? 70.935 40.523 75.840 1.00 9.20 173 ILE B N 1
ATOM 5562 C CA . ILE B 1 161 ? 70.305 39.485 75.038 1.00 9.03 173 ILE B CA 1
ATOM 5563 C C . ILE B 1 161 ? 69.924 38.369 76.004 1.00 8.71 173 ILE B C 1
ATOM 5564 O O . ILE B 1 161 ? 70.648 37.389 76.196 1.00 11.19 173 ILE B O 1
ATOM 5569 N N . GLY B 1 162 ? 68.779 38.566 76.637 1.00 9.67 174 GLY B N 1
ATOM 5570 C CA . GLY B 1 162 ? 68.281 37.619 77.615 1.00 9.50 174 GLY B CA 1
ATOM 5571 C C . GLY B 1 162 ? 67.125 38.279 78.334 1.00 10.40 174 GLY B C 1
ATOM 5572 O O . GLY B 1 162 ? 66.678 39.354 77.932 1.00 11.15 174 GLY B O 1
ATOM 5573 N N . PRO B 1 163 ? 66.613 37.667 79.405 1.00 10.51 175 PRO B N 1
ATOM 5574 C CA . PRO B 1 163 ? 65.492 38.249 80.145 1.00 12.78 175 PRO B CA 1
ATOM 5575 C C . PRO B 1 163 ? 65.892 39.493 80.928 1.00 13.18 175 PRO B C 1
ATOM 5576 O O . PRO B 1 163 ? 67.047 39.649 81.309 1.00 11.90 175 PRO B O 1
ATOM 5580 N N . PRO B 1 164 ? 64.940 40.408 81.153 1.00 13.12 176 PRO B N 1
ATOM 5581 C CA . PRO B 1 164 ? 65.235 41.633 81.904 1.00 13.20 176 PRO B CA 1
ATOM 5582 C C . PRO B 1 164 ? 65.449 41.346 83.392 1.00 13.40 176 PRO B C 1
ATOM 5583 O O . PRO B 1 164 ? 65.057 40.288 83.893 1.00 13.09 176 PRO B O 1
ATOM 5587 N N . GLY B 1 165 ? 66.085 42.282 84.092 1.00 13.61 177 GLY B N 1
ATOM 5588 C CA . GLY B 1 165 ? 66.335 42.100 85.515 1.00 14.18 177 GLY B CA 1
ATOM 5589 C C . GLY B 1 165 ? 65.065 41.842 86.316 1.00 14.52 177 GLY B C 1
ATOM 5590 O O . GLY B 1 165 ? 65.060 41.033 87.243 1.00 13.24 177 GLY B O 1
ATOM 5591 N N . ASN B 1 166 ? 63.984 42.532 85.963 1.00 15.65 178 ASN B N 1
ATOM 5592 C CA . ASN B 1 166 ? 62.714 42.354 86.662 1.00 18.42 178 ASN B CA 1
ATOM 5593 C C . ASN B 1 166 ? 62.244 40.903 86.585 1.00 18.47 178 ASN B C 1
ATOM 5594 O O . ASN B 1 166 ? 61.757 40.348 87.569 1.00 16.73 178 ASN B O 1
ATOM 5599 N N . ALA B 1 167 ? 62.394 40.290 85.415 1.00 16.29 179 ALA B N 1
ATOM 5600 C CA . ALA B 1 167 ? 61.970 38.905 85.239 1.00 15.98 179 ALA B CA 1
ATOM 5601 C C . ALA B 1 167 ? 62.784 37.995 86.150 1.00 15.40 179 ALA B C 1
ATOM 5602 O O . ALA B 1 167 ? 62.237 37.144 86.844 1.00 16.43 179 ALA B O 1
ATOM 5604 N N . MET B 1 168 ? 64.099 38.182 86.153 1.00 15.67 180 MET B N 1
ATOM 5605 C CA . MET B 1 168 ? 64.968 37.371 86.996 1.00 14.58 180 MET B CA 1
ATOM 5606 C C . MET B 1 168 ? 64.613 37.568 88.467 1.00 15.12 180 MET B C 1
ATOM 5607 O O . MET B 1 168 ? 64.571 36.611 89.235 1.00 16.14 180 MET B O 1
ATOM 5612 N N . ARG B 1 169 ? 64.384 38.818 88.857 1.00 17.12 181 ARG B N 1
ATOM 5613 C CA . ARG B 1 169 ? 64.055 39.138 90.248 1.00 18.29 181 ARG B CA 1
ATOM 5614 C C . ARG B 1 169 ? 62.658 38.674 90.655 1.00 19.62 181 ARG B C 1
ATOM 5615 O O . ARG B 1 169 ? 62.389 38.480 91.844 1.00 20.92 181 ARG B O 1
ATOM 5623 N N . SER B 1 170 ? 61.774 38.502 89.677 1.00 19.52 182 SER B N 1
ATOM 5624 C CA . SER B 1 170 ? 60.410 38.064 89.964 1.00 22.44 182 SER B CA 1
ATOM 5625 C C . SER B 1 170 ? 60.393 36.671 90.569 1.00 22.73 182 SER B C 1
ATOM 5626 O O . SER B 1 170 ? 59.412 36.276 91.194 1.00 24.02 182 SER B O 1
ATOM 5629 N N . LEU B 1 171 ? 61.475 35.925 90.364 1.00 23.34 183 LEU B N 1
ATOM 5630 C CA . LEU B 1 171 ? 61.598 34.587 90.927 1.00 25.12 183 LEU B CA 1
ATOM 5631 C C . LEU B 1 171 ? 62.794 34.617 91.879 1.00 25.68 183 LEU B C 1
ATOM 5632 O O . LEU B 1 171 ? 63.931 34.325 91.494 1.00 25.93 183 LEU B O 1
ATOM 5637 N N . GLY B 1 172 ? 62.519 34.996 93.126 1.00 26.19 184 GLY B N 1
ATOM 5638 C CA . GLY B 1 172 ? 63.560 35.100 94.134 1.00 26.80 184 GLY B CA 1
ATOM 5639 C C . GLY B 1 172 ? 63.920 33.778 94.779 1.00 25.99 184 GLY B C 1
ATOM 5640 O O . GLY B 1 172 ? 64.249 32.819 94.087 1.00 23.52 184 GLY B O 1
ATOM 5641 N N . ASP B 1 173 ? 63.869 33.715 96.106 1.00 26.47 185 ASP B N 1
ATOM 5642 C CA . ASP B 1 173 ? 64.210 32.465 96.768 1.00 25.96 185 ASP B CA 1
ATOM 5643 C C . ASP B 1 173 ? 63.130 31.431 96.465 1.00 26.66 185 ASP B C 1
ATOM 5644 O O . ASP B 1 173 ? 62.155 31.726 95.772 1.00 25.49 185 ASP B O 1
ATOM 5649 N N . LYS B 1 174 ? 63.307 30.218 96.971 1.00 25.78 186 LYS B N 1
ATOM 5650 C CA . LYS B 1 174 ? 62.349 29.151 96.713 1.00 26.98 186 LYS B CA 1
ATOM 5651 C C . LYS B 1 174 ? 60.928 29.478 97.157 1.00 25.88 186 LYS B C 1
ATOM 5652 O O . LYS B 1 174 ? 59.964 29.105 96.484 1.00 27.10 186 LYS B O 1
ATOM 5658 N N . ILE B 1 175 ? 60.799 30.172 98.284 1.00 23.26 187 ILE B N 1
ATOM 5659 C CA . ILE B 1 175 ? 59.488 30.531 98.810 1.00 22.65 187 ILE B CA 1
ATOM 5660 C C . ILE B 1 175 ? 58.747 31.488 97.871 1.00 23.86 187 ILE B C 1
ATOM 5661 O O . ILE B 1 175 ? 57.634 31.190 97.420 1.00 19.66 187 ILE B O 1
ATOM 5666 N N . SER B 1 176 ? 59.367 32.626 97.564 1.00 22.93 188 SER B N 1
ATOM 5667 C CA . SER B 1 176 ? 58.752 33.608 96.674 1.00 22.61 188 SER B CA 1
ATOM 5668 C C . SER B 1 176 ? 58.482 33.014 95.298 1.00 21.14 188 SER B C 1
ATOM 5669 O O . SER B 1 176 ? 57.414 33.217 94.722 1.00 19.15 188 SER B O 1
ATOM 5672 N N . SER B 1 177 ? 59.452 32.272 94.772 1.00 18.81 189 SER B N 1
ATOM 5673 C CA . SER B 1 177 ? 59.315 31.670 93.456 1.00 17.60 189 SER B CA 1
ATOM 5674 C C . SER B 1 177 ? 58.137 30.711 93.344 1.00 16.88 189 SER B C 1
ATOM 5675 O O . SER B 1 177 ? 57.411 30.715 92.349 1.00 17.16 189 SER B O 1
ATOM 5678 N N . THR B 1 178 ? 57.957 29.886 94.366 1.00 15.91 190 THR B N 1
ATOM 5679 C CA . THR B 1 178 ? 56.875 28.915 94.359 1.00 16.57 190 THR B CA 1
ATOM 5680 C C . THR B 1 178 ? 55.528 29.618 94.461 1.00 16.00 190 THR B C 1
ATOM 5681 O O . THR B 1 178 ? 54.563 29.214 93.812 1.00 14.44 190 THR B O 1
ATOM 5685 N N . ILE B 1 179 ? 55.470 30.676 95.264 1.00 15.66 191 ILE B N 1
ATOM 5686 C CA . ILE B 1 179 ? 54.229 31.438 95.415 1.00 16.67 191 ILE B CA 1
ATOM 5687 C C . ILE B 1 179 ? 53.869 32.063 94.064 1.00 16.26 191 ILE B C 1
ATOM 5688 O O . ILE B 1 179 ? 52.708 32.042 93.642 1.00 13.66 191 ILE B O 1
ATOM 5693 N N . VAL B 1 180 ? 54.866 32.601 93.367 1.00 16.27 192 VAL B N 1
ATOM 5694 C CA . VAL B 1 180 ? 54.618 33.192 92.055 1.00 15.68 192 VAL B CA 1
ATOM 5695 C C . VAL B 1 180 ? 54.127 32.123 91.081 1.00 15.56 192 VAL B C 1
ATOM 5696 O O . VAL B 1 180 ? 53.182 32.342 90.318 1.00 15.31 192 VAL B O 1
ATOM 5700 N N . ALA B 1 181 ? 54.761 30.954 91.115 1.00 14.70 193 ALA B N 1
ATOM 5701 C CA . ALA B 1 181 ? 54.366 29.864 90.236 1.00 13.72 193 ALA B CA 1
ATOM 5702 C C . ALA B 1 181 ? 52.922 29.449 90.515 1.00 14.25 193 ALA B C 1
ATOM 5703 O O . ALA B 1 181 ? 52.151 29.188 89.590 1.00 13.47 193 ALA B O 1
ATOM 5705 N N . GLN B 1 182 ? 52.554 29.395 91.790 1.00 13.86 194 GLN B N 1
ATOM 5706 C CA . GLN B 1 182 ? 51.192 29.014 92.149 1.00 12.44 194 GLN B CA 1
ATOM 5707 C C . GLN B 1 182 ? 50.182 30.062 91.667 1.00 13.75 194 GLN B C 1
ATOM 5708 O O . GLN B 1 182 ? 49.071 29.719 91.249 1.00 13.55 194 GLN B O 1
ATOM 5714 N N . SER B 1 183 ? 50.569 31.332 91.690 1.00 14.28 195 SER B N 1
ATOM 5715 C CA . SER B 1 183 ? 49.660 32.380 91.236 1.00 15.67 195 SER B CA 1
ATOM 5716 C C . SER B 1 183 ? 49.406 32.206 89.747 1.00 16.80 195 SER B C 1
ATOM 5717 O O . SER B 1 183 ? 48.353 32.592 89.239 1.00 17.25 195 SER B O 1
ATOM 5720 N N . ALA B 1 184 ? 50.370 31.609 89.051 1.00 17.16 196 ALA B N 1
ATOM 5721 C CA . ALA B 1 184 ? 50.250 31.368 87.615 1.00 18.11 196 ALA B CA 1
ATOM 5722 C C . ALA B 1 184 ? 49.625 29.994 87.383 1.00 18.43 196 ALA B C 1
ATOM 5723 O O . ALA B 1 184 ? 49.646 29.467 86.274 1.00 19.94 196 ALA B O 1
ATOM 5725 N N . LYS B 1 185 ? 49.076 29.423 88.450 1.00 19.42 197 LYS B N 1
ATOM 5726 C CA . LYS B 1 185 ? 48.442 28.110 88.411 1.00 19.25 197 LYS B CA 1
ATOM 5727 C C . LYS B 1 185 ? 49.345 26.974 87.943 1.00 19.11 197 LYS B C 1
ATOM 5728 O O . LYS B 1 185 ? 48.919 26.084 87.207 1.00 19.25 197 LYS B O 1
ATOM 5734 N N . VAL B 1 186 ? 50.599 27.010 88.374 1.00 18.01 198 VAL B N 1
ATOM 5735 C CA . VAL B 1 186 ? 51.542 25.955 88.028 1.00 17.65 198 VAL B CA 1
ATOM 5736 C C . VAL B 1 186 ? 51.553 24.999 89.222 1.00 14.91 198 VAL B C 1
ATOM 5737 O O . VAL B 1 186 ? 51.759 25.424 90.355 1.00 15.98 198 VAL B O 1
ATOM 5741 N N . PRO B 1 187 ? 51.310 23.702 88.983 1.00 16.44 199 PRO B N 1
ATOM 5742 C CA . PRO B 1 187 ? 51.303 22.717 90.071 1.00 16.23 199 PRO B CA 1
ATOM 5743 C C . PRO B 1 187 ? 52.664 22.691 90.759 1.00 16.11 199 PRO B C 1
ATOM 5744 O O . PRO B 1 187 ? 53.700 22.670 90.095 1.00 15.06 199 PRO B O 1
ATOM 5748 N N . CYS B 1 188 ? 52.667 22.698 92.088 1.00 14.59 200 CYS B N 1
ATOM 5749 C CA . CYS B 1 188 ? 53.919 22.689 92.830 1.00 14.61 200 CYS B CA 1
ATOM 5750 C C . CYS B 1 188 ? 53.949 21.577 93.864 1.00 15.49 200 CYS B C 1
ATOM 5751 O O . CYS B 1 188 ? 52.904 21.108 94.319 1.00 14.42 200 CYS B O 1
ATOM 5754 N N . ILE B 1 189 ? 55.156 21.172 94.236 1.00 15.29 201 ILE B N 1
ATOM 5755 C CA . ILE B 1 189 ? 55.351 20.118 95.231 1.00 17.08 201 ILE B CA 1
ATOM 5756 C C . ILE B 1 189 ? 54.717 20.541 96.549 1.00 16.99 201 ILE B C 1
ATOM 5757 O O . ILE B 1 189 ? 54.929 21.665 97.004 1.00 16.78 201 ILE B O 1
ATOM 5762 N N . PRO B 1 190 ? 53.933 19.652 97.185 1.00 16.79 202 PRO B N 1
ATOM 5763 C CA . PRO B 1 190 ? 53.303 20.004 98.462 1.00 16.71 202 PRO B CA 1
ATOM 5764 C C . PRO B 1 190 ? 54.324 20.609 99.426 1.00 16.07 202 PRO B C 1
ATOM 5765 O O . PRO B 1 190 ? 55.410 20.060 99.623 1.00 15.13 202 PRO B O 1
ATOM 5769 N N . TRP B 1 191 ? 53.981 21.746 100.023 1.00 14.88 203 TRP B N 1
ATOM 5770 C CA . TRP B 1 191 ? 54.899 22.398 100.937 1.00 14.47 203 TRP B CA 1
ATOM 5771 C C . TRP B 1 191 ? 54.150 23.276 101.931 1.00 15.60 203 TRP B C 1
ATOM 5772 O O . TRP B 1 191 ? 52.928 23.398 101.864 1.00 15.21 203 TRP B O 1
ATOM 5783 N N . SER B 1 192 ? 54.884 23.884 102.855 1.00 16.51 204 SER B N 1
ATOM 5784 C CA . SER B 1 192 ? 54.254 24.728 103.862 1.00 17.18 204 SER B CA 1
ATOM 5785 C C . SER B 1 192 ? 53.506 25.921 103.270 1.00 16.41 204 SER B C 1
ATOM 5786 O O . SER B 1 192 ? 52.683 26.534 103.946 1.00 18.19 204 SER B O 1
ATOM 5789 N N . GLY B 1 193 ? 53.781 26.233 102.007 1.00 16.03 205 GLY B N 1
ATOM 5790 C CA . GLY B 1 193 ? 53.118 27.349 101.348 1.00 14.89 205 GLY B CA 1
ATOM 5791 C C . GLY B 1 193 ? 52.110 26.973 100.272 1.00 14.31 205 GLY B C 1
ATOM 5792 O O . GLY B 1 193 ? 51.693 27.826 99.494 1.00 14.80 205 GLY B O 1
ATOM 5793 N N . THR B 1 194 ? 51.724 25.700 100.208 1.00 15.73 206 THR B N 1
ATOM 5794 C CA . THR B 1 194 ? 50.739 25.255 99.226 1.00 13.67 206 THR B CA 1
ATOM 5795 C C . THR B 1 194 ? 49.486 26.111 99.401 1.00 14.65 206 THR B C 1
ATOM 5796 O O . THR B 1 194 ? 49.046 26.338 100.523 1.00 14.99 206 THR B O 1
ATOM 5800 N N . GLY B 1 195 ? 48.925 26.597 98.299 1.00 15.56 207 GLY B N 1
ATOM 5801 C CA . GLY B 1 195 ? 47.731 27.424 98.381 1.00 16.85 207 GLY B CA 1
ATOM 5802 C C . GLY B 1 195 ? 48.001 28.921 98.383 1.00 16.71 207 GLY B C 1
ATOM 5803 O O . GLY B 1 195 ? 47.128 29.715 98.026 1.00 15.29 207 GLY B O 1
ATOM 5804 N N . VAL B 1 196 ? 49.205 29.321 98.784 1.00 14.39 208 VAL B N 1
ATOM 5805 C CA . VAL B 1 196 ? 49.557 30.741 98.816 1.00 13.83 208 VAL B CA 1
ATOM 5806 C C . VAL B 1 196 ? 49.874 31.189 97.393 1.00 13.56 208 VAL B C 1
ATOM 5807 O O . VAL B 1 196 ? 50.844 30.725 96.785 1.00 14.10 208 VAL B O 1
ATOM 5811 N N . ASP B 1 197 ? 49.057 32.096 96.862 1.00 13.04 209 ASP B N 1
ATOM 5812 C CA . ASP B 1 197 ? 49.231 32.545 95.489 1.00 14.25 209 ASP B CA 1
ATOM 5813 C C . ASP B 1 197 ? 49.014 34.036 95.246 1.00 14.24 209 ASP B C 1
ATOM 5814 O O . ASP B 1 197 ? 48.735 34.437 94.122 1.00 16.26 209 ASP B O 1
ATOM 5819 N N . THR B 1 198 ? 49.139 34.846 96.289 1.00 14.05 210 THR B N 1
ATOM 5820 C CA . THR B 1 198 ? 48.938 36.282 96.163 1.00 15.96 210 THR B CA 1
ATOM 5821 C C . THR B 1 198 ? 50.258 36.985 95.880 1.00 16.46 210 THR B C 1
ATOM 5822 O O . THR B 1 198 ? 51.195 36.903 96.680 1.00 14.37 210 THR B O 1
ATOM 5826 N N . VAL B 1 199 ? 50.329 37.662 94.739 1.00 15.85 211 VAL B N 1
ATOM 5827 C CA . VAL B 1 199 ? 51.532 38.390 94.362 1.00 17.58 211 VAL B CA 1
ATOM 5828 C C . VAL B 1 199 ? 51.227 39.856 94.106 1.00 17.83 211 VAL B C 1
ATOM 5829 O O . VAL B 1 199 ? 50.073 40.243 93.929 1.00 16.70 211 VAL B O 1
ATOM 5833 N N . HIS B 1 200 ? 52.282 40.662 94.090 1.00 18.64 212 HIS B N 1
ATOM 5834 C CA . HIS B 1 200 ? 52.162 42.090 93.831 1.00 17.77 212 HIS B CA 1
ATOM 5835 C C . HIS B 1 200 ? 52.918 42.389 92.548 1.00 19.34 212 HIS B C 1
ATOM 5836 O O . HIS B 1 200 ? 54.060 41.957 92.377 1.00 18.05 212 HIS B O 1
ATOM 5843 N N . VAL B 1 201 ? 52.272 43.109 91.640 1.00 19.39 213 VAL B N 1
ATOM 5844 C CA . VAL B 1 201 ? 52.903 43.472 90.378 1.00 25.13 213 VAL B CA 1
ATOM 5845 C C . VAL B 1 201 ? 53.091 44.982 90.343 1.00 27.52 213 VAL B C 1
ATOM 5846 O O . VAL B 1 201 ? 52.121 45.732 90.261 1.00 29.09 213 VAL B O 1
ATOM 5850 N N . ASP B 1 202 ? 54.342 45.424 90.429 1.00 31.31 214 ASP B N 1
ATOM 5851 C CA . ASP B 1 202 ? 54.639 46.849 90.403 1.00 34.67 214 ASP B CA 1
ATOM 5852 C C . ASP B 1 202 ? 54.090 47.431 89.107 1.00 37.36 214 ASP B C 1
ATOM 5853 O O . ASP B 1 202 ? 54.441 46.979 88.017 1.00 37.34 214 ASP B O 1
ATOM 5858 N N . GLU B 1 203 ? 53.217 48.426 89.240 1.00 40.75 215 GLU B N 1
ATOM 5859 C CA . GLU B 1 203 ? 52.585 49.082 88.098 1.00 44.36 215 GLU B CA 1
ATOM 5860 C C . GLU B 1 203 ? 53.579 49.462 86.995 1.00 44.68 215 GLU B C 1
ATOM 5861 O O . GLU B 1 203 ? 53.351 49.186 85.815 1.00 45.20 215 GLU B O 1
ATOM 5867 N N . LYS B 1 204 ? 54.677 50.100 87.387 1.00 45.36 216 LYS B N 1
ATOM 5868 C CA . LYS B 1 204 ? 55.694 50.534 86.434 1.00 45.74 216 LYS B CA 1
ATOM 5869 C C . LYS B 1 204 ? 56.597 49.419 85.917 1.00 44.82 216 LYS B C 1
ATOM 5870 O O . LYS B 1 204 ? 56.395 48.899 84.822 1.00 46.19 216 LYS B O 1
ATOM 5876 N N . THR B 1 205 ? 57.596 49.066 86.720 1.00 42.86 217 THR B N 1
ATOM 5877 C CA . THR B 1 205 ? 58.579 48.046 86.368 1.00 39.98 217 THR B CA 1
ATOM 5878 C C . THR B 1 205 ? 58.035 46.681 85.954 1.00 37.65 217 THR B C 1
ATOM 5879 O O . THR B 1 205 ? 58.692 45.950 85.214 1.00 37.58 217 THR B O 1
ATOM 5883 N N . GLY B 1 206 ? 56.846 46.330 86.430 1.00 35.03 218 GLY B N 1
ATOM 5884 C CA . GLY B 1 206 ? 56.287 45.033 86.090 1.00 31.29 218 GLY B CA 1
ATOM 5885 C C . GLY B 1 206 ? 56.879 43.948 86.973 1.00 29.45 218 GLY B C 1
ATOM 5886 O O . GLY B 1 206 ? 56.582 42.762 86.814 1.00 29.00 218 GLY B O 1
ATOM 5887 N N . LEU B 1 207 ? 57.732 44.355 87.907 1.00 26.29 219 LEU B N 1
ATOM 5888 C CA . LEU B 1 207 ? 58.363 43.422 88.827 1.00 23.92 219 LEU B CA 1
ATOM 5889 C C . LEU B 1 207 ? 57.313 42.694 89.659 1.00 23.31 219 LEU B C 1
ATOM 5890 O O . LEU B 1 207 ? 56.443 43.326 90.262 1.00 21.59 219 LEU B O 1
ATOM 5895 N N . VAL B 1 208 ? 57.384 41.366 89.685 1.00 20.63 220 VAL B N 1
ATOM 5896 C CA . VAL B 1 208 ? 56.441 40.588 90.478 1.00 20.43 220 VAL B CA 1
ATOM 5897 C C . VAL B 1 208 ? 57.131 40.247 91.787 1.00 22.07 220 VAL B C 1
ATOM 5898 O O . VAL B 1 208 ? 58.259 39.752 91.793 1.00 23.28 220 VAL B O 1
ATOM 5902 N N . SER B 1 209 ? 56.464 40.520 92.900 1.00 20.32 221 SER B N 1
ATOM 5903 C CA . SER B 1 209 ? 57.047 40.225 94.194 1.00 20.46 221 SER B CA 1
ATOM 5904 C C . SER B 1 209 ? 56.008 39.625 95.115 1.00 20.15 221 SER B C 1
ATOM 5905 O O . SER B 1 209 ? 54.838 39.507 94.758 1.00 19.98 221 SER B O 1
ATOM 5908 N N . VAL B 1 210 ? 56.450 39.248 96.304 1.00 18.79 222 VAL B N 1
ATOM 5909 C CA . VAL B 1 210 ? 55.569 38.664 97.298 1.00 22.05 222 VAL B CA 1
ATOM 5910 C C . VAL B 1 210 ? 55.710 39.486 98.574 1.00 22.71 222 VAL B C 1
ATOM 5911 O O . VAL B 1 210 ? 56.803 39.583 99.126 1.00 23.81 222 VAL B O 1
ATOM 5915 N N . ASP B 1 211 ? 54.614 40.095 99.021 1.00 23.93 223 ASP B N 1
ATOM 5916 C CA . ASP B 1 211 ? 54.638 40.896 100.244 1.00 24.48 223 ASP B CA 1
ATOM 5917 C C . ASP B 1 211 ? 55.035 40.009 101.419 1.00 24.68 223 ASP B C 1
ATOM 5918 O O . ASP B 1 211 ? 54.733 38.814 101.435 1.00 22.38 223 ASP B O 1
ATOM 5923 N N . ASP B 1 212 ? 55.698 40.593 102.410 1.00 22.91 224 ASP B N 1
ATOM 5924 C CA . ASP B 1 212 ? 56.140 39.820 103.564 1.00 25.46 224 ASP B CA 1
ATOM 5925 C C . ASP B 1 212 ? 54.996 39.114 104.275 1.00 24.70 224 ASP B C 1
ATOM 5926 O O . ASP B 1 212 ? 55.145 37.981 104.727 1.00 24.31 224 ASP B O 1
ATOM 5931 N N . ASP B 1 213 ? 53.859 39.789 104.390 1.00 25.57 225 ASP B N 1
ATOM 5932 C CA . ASP B 1 213 ? 52.698 39.206 105.050 1.00 27.71 225 ASP B CA 1
ATOM 5933 C C . ASP B 1 213 ? 52.252 37.922 104.345 1.00 25.31 225 ASP B C 1
ATOM 5934 O O . ASP B 1 213 ? 51.735 37.006 104.989 1.00 24.78 225 ASP B O 1
ATOM 5939 N N . ILE B 1 214 ? 52.459 37.866 103.030 1.00 21.93 226 ILE B N 1
ATOM 5940 C CA . ILE B 1 214 ? 52.090 36.701 102.219 1.00 20.20 226 ILE B CA 1
ATOM 5941 C C . ILE B 1 214 ? 53.221 35.675 102.285 1.00 20.41 226 ILE B C 1
ATOM 5942 O O . ILE B 1 214 ? 52.992 34.477 102.439 1.00 18.74 226 ILE B O 1
ATOM 5947 N N . TYR B 1 215 ? 54.447 36.168 102.161 1.00 21.05 227 TYR B N 1
ATOM 5948 C CA . TYR B 1 215 ? 55.637 35.325 102.201 1.00 21.18 227 TYR B CA 1
ATOM 5949 C C . TYR B 1 215 ? 55.686 34.475 103.472 1.00 21.41 227 TYR B C 1
ATOM 5950 O O . TYR B 1 215 ? 55.938 33.266 103.414 1.00 21.97 227 TYR B O 1
ATOM 5959 N N . GLN B 1 216 ? 55.429 35.102 104.615 1.00 21.61 228 GLN B N 1
ATOM 5960 C CA . GLN B 1 216 ? 55.470 34.409 105.902 1.00 23.14 228 GLN B CA 1
ATOM 5961 C C . GLN B 1 216 ? 54.427 33.304 106.057 1.00 21.92 228 GLN B C 1
ATOM 5962 O O . GLN B 1 216 ? 54.536 32.462 106.956 1.00 21.65 228 GLN B O 1
ATOM 5968 N N . LYS B 1 217 ? 53.417 33.303 105.192 1.00 21.69 229 LYS B N 1
ATOM 5969 C CA . LYS B 1 217 ? 52.377 32.279 105.266 1.00 21.66 229 LYS B CA 1
ATOM 5970 C C . LYS B 1 217 ? 52.951 30.902 104.950 1.00 22.15 229 LYS B C 1
ATOM 5971 O O . LYS B 1 217 ? 52.414 29.878 105.375 1.00 24.90 229 LYS B O 1
ATOM 5977 N N . GLY B 1 218 ? 54.050 30.882 104.207 1.00 23.08 230 GLY B N 1
ATOM 5978 C CA . GLY B 1 218 ? 54.672 29.617 103.857 1.00 23.57 230 GLY B CA 1
ATOM 5979 C C . GLY B 1 218 ? 55.879 29.312 104.724 1.00 23.58 230 GLY B C 1
ATOM 5980 O O . GLY B 1 218 ? 56.614 28.360 104.456 1.00 23.93 230 GLY B O 1
ATOM 5981 N N . CYS B 1 219 ? 56.073 30.111 105.770 1.00 23.08 231 CYS B N 1
ATOM 5982 C CA . CYS B 1 219 ? 57.203 29.944 106.685 1.00 23.82 231 CYS B CA 1
ATOM 5983 C C . CYS B 1 219 ? 56.801 29.339 108.019 1.00 25.93 231 CYS B C 1
ATOM 5984 O O . CYS B 1 219 ? 55.631 29.367 108.400 1.00 25.70 231 CYS B O 1
ATOM 5987 N N . CYS B 1 220 ? 57.786 28.797 108.729 1.00 24.82 232 CYS B N 1
ATOM 5988 C CA . CYS B 1 220 ? 57.554 28.205 110.040 1.00 27.08 232 CYS B CA 1
ATOM 5989 C C . CYS B 1 220 ? 57.900 29.249 111.101 1.00 26.80 232 CYS B C 1
ATOM 5990 O O . CYS B 1 220 ? 58.908 29.945 110.988 1.00 27.93 232 CYS B O 1
ATOM 5993 N N . THR B 1 221 ? 57.062 29.356 112.126 1.00 27.24 233 THR B N 1
ATOM 5994 C CA . THR B 1 221 ? 57.291 30.323 113.191 1.00 28.43 233 THR B CA 1
ATOM 5995 C C . THR B 1 221 ? 58.151 29.720 114.298 1.00 28.80 233 THR B C 1
ATOM 5996 O O . THR B 1 221 ? 58.677 30.437 115.154 1.00 28.50 233 THR B O 1
ATOM 6000 N N . SER B 1 222 ? 58.296 28.401 114.270 1.00 27.44 234 SER B N 1
ATOM 6001 C CA . SER B 1 222 ? 59.077 27.690 115.275 1.00 26.47 234 SER B CA 1
ATOM 6002 C C . SER B 1 222 ? 59.181 26.225 114.872 1.00 25.60 234 SER B C 1
ATOM 6003 O O . SER B 1 222 ? 58.479 25.775 113.969 1.00 24.67 234 SER B O 1
ATOM 6006 N N . PRO B 1 223 ? 60.059 25.459 115.540 1.00 26.10 235 PRO B N 1
ATOM 6007 C CA . PRO B 1 223 ? 60.222 24.035 115.225 1.00 24.97 235 PRO B CA 1
ATOM 6008 C C . PRO B 1 223 ? 58.895 23.279 115.341 1.00 25.72 235 PRO B C 1
ATOM 6009 O O . PRO B 1 223 ? 58.563 22.450 114.491 1.00 24.40 235 PRO B O 1
ATOM 6013 N N . GLU B 1 224 ? 58.147 23.573 116.402 1.00 26.01 236 GLU B N 1
ATOM 6014 C CA . GLU B 1 224 ? 56.852 22.938 116.650 1.00 28.71 236 GLU B CA 1
ATOM 6015 C C . GLU B 1 224 ? 55.893 23.236 115.494 1.00 27.31 236 GLU B C 1
ATOM 6016 O O . GLU B 1 224 ? 55.191 22.349 115.003 1.00 27.51 236 GLU B O 1
ATOM 6022 N N . ASP B 1 225 ? 55.862 24.494 115.071 1.00 26.69 237 ASP B N 1
ATOM 6023 C CA . ASP B 1 225 ? 55.006 24.902 113.966 1.00 25.68 237 ASP B CA 1
ATOM 6024 C C . ASP B 1 225 ? 55.421 24.134 112.713 1.00 25.45 237 ASP B C 1
ATOM 6025 O O . ASP B 1 225 ? 54.576 23.681 111.936 1.00 23.56 237 ASP B O 1
ATOM 6030 N N . GLY B 1 226 ? 56.728 23.992 112.520 1.00 22.90 238 GLY B N 1
ATOM 6031 C CA . GLY B 1 226 ? 57.220 23.258 111.368 1.00 23.08 238 GLY B CA 1
ATOM 6032 C C . GLY B 1 226 ? 56.808 21.797 111.430 1.00 24.33 238 GLY B C 1
ATOM 6033 O O . GLY B 1 226 ? 56.513 21.186 110.404 1.00 24.43 238 GLY B O 1
ATOM 6034 N N . LEU B 1 227 ? 56.779 21.230 112.633 1.00 25.16 239 LEU B N 1
ATOM 6035 C CA . LEU B 1 227 ? 56.396 19.830 112.793 1.00 24.48 239 LEU B CA 1
ATOM 6036 C C . LEU B 1 227 ? 54.923 19.591 112.461 1.00 25.09 239 LEU B C 1
ATOM 6037 O O . LEU B 1 227 ? 54.579 18.592 111.825 1.00 23.67 239 LEU B O 1
ATOM 6042 N N . GLN B 1 228 ? 54.051 20.496 112.894 1.00 24.96 240 GLN B N 1
ATOM 6043 C CA . GLN B 1 228 ? 52.631 20.334 112.607 1.00 27.17 240 GLN B CA 1
ATOM 6044 C C . GLN B 1 228 ? 52.425 20.436 111.094 1.00 26.81 240 GLN B C 1
ATOM 6045 O O . GLN B 1 228 ? 51.625 19.699 110.514 1.00 26.44 240 GLN B O 1
ATOM 6051 N N . LYS B 1 229 ? 53.159 21.344 110.455 1.00 26.17 241 LYS B N 1
ATOM 6052 C CA . LYS B 1 229 ? 53.060 21.514 109.009 1.00 26.55 241 LYS B CA 1
ATOM 6053 C C . LYS B 1 229 ? 53.578 20.263 108.299 1.00 27.20 241 LYS B C 1
ATOM 6054 O O . LYS B 1 229 ? 52.971 19.786 107.338 1.00 26.42 241 LYS B O 1
ATOM 6060 N N . ALA B 1 230 ? 54.700 19.733 108.781 1.00 25.66 242 ALA B N 1
ATOM 6061 C CA . ALA B 1 230 ? 55.295 18.537 108.191 1.00 25.97 242 ALA B CA 1
ATOM 6062 C C . ALA B 1 230 ? 54.354 17.334 108.273 1.00 25.21 242 ALA B C 1
ATOM 6063 O O . ALA B 1 230 ? 54.261 16.545 107.331 1.00 24.66 242 ALA B O 1
ATOM 6065 N N . LYS B 1 231 ? 53.666 17.191 109.401 1.00 24.90 243 LYS B N 1
ATOM 6066 C CA . LYS B 1 231 ? 52.739 16.078 109.584 1.00 25.54 243 LYS B CA 1
ATOM 6067 C C . LYS B 1 231 ? 51.575 16.143 108.598 1.00 25.95 243 LYS B C 1
ATOM 6068 O O . LYS B 1 231 ? 51.026 15.114 108.202 1.00 23.65 243 LYS B O 1
ATOM 6074 N N . ARG B 1 232 ? 51.194 17.353 108.205 1.00 26.65 244 ARG B N 1
ATOM 6075 C CA . ARG B 1 232 ? 50.101 17.516 107.260 1.00 28.08 244 ARG B CA 1
ATOM 6076 C C . ARG B 1 232 ? 50.587 17.234 105.842 1.00 28.33 244 ARG B C 1
ATOM 6077 O O . ARG B 1 232 ? 49.848 16.691 105.019 1.00 29.57 244 ARG B O 1
ATOM 6085 N N . ILE B 1 233 ? 51.836 17.589 105.565 1.00 25.56 245 ILE B N 1
ATOM 6086 C CA . ILE B 1 233 ? 52.426 17.349 104.251 1.00 24.91 245 ILE B CA 1
ATOM 6087 C C . ILE B 1 233 ? 52.740 15.864 104.107 1.00 24.41 245 ILE B C 1
ATOM 6088 O O . ILE B 1 233 ? 52.606 15.292 103.027 1.00 23.97 245 ILE B O 1
ATOM 6093 N N . GLY B 1 234 ? 53.161 15.251 105.207 1.00 24.31 246 GLY B N 1
ATOM 6094 C CA . GLY B 1 234 ? 53.483 13.836 105.186 1.00 24.74 246 GLY B CA 1
ATOM 6095 C C . GLY B 1 234 ? 54.961 13.565 104.995 1.00 24.85 246 GLY B C 1
ATOM 6096 O O . GLY B 1 234 ? 55.569 14.036 104.035 1.00 23.87 246 GLY B O 1
ATOM 6097 N N . PHE B 1 235 ? 55.540 12.802 105.917 1.00 25.44 247 PHE B N 1
ATOM 6098 C CA . PHE B 1 235 ? 56.956 12.454 105.853 1.00 25.80 247 PHE B CA 1
ATOM 6099 C C . PHE B 1 235 ? 57.210 11.442 104.743 1.00 26.37 247 PHE B C 1
ATOM 6100 O O . PHE B 1 235 ? 56.319 10.667 104.382 1.00 25.74 247 PHE B O 1
ATOM 6108 N N . PRO B 1 236 ? 58.435 11.427 104.189 1.00 25.59 248 PRO B N 1
ATOM 6109 C CA . PRO B 1 236 ? 59.566 12.289 104.544 1.00 25.37 248 PRO B CA 1
ATOM 6110 C C . PRO B 1 236 ? 59.489 13.696 103.947 1.00 23.94 248 PRO B C 1
ATOM 6111 O O . PRO B 1 236 ? 58.869 13.914 102.905 1.00 22.84 248 PRO B O 1
ATOM 6115 N N . VAL B 1 237 ? 60.126 14.646 104.619 1.00 23.20 249 VAL B N 1
ATOM 6116 C CA . VAL B 1 237 ? 60.132 16.026 104.156 1.00 23.07 249 VAL B CA 1
ATOM 6117 C C . VAL B 1 237 ? 61.522 16.636 104.219 1.00 23.32 249 VAL B C 1
ATOM 6118 O O . VAL B 1 237 ? 62.453 16.057 104.788 1.00 22.56 249 VAL B O 1
ATOM 6122 N N . MET B 1 238 ? 61.643 17.820 103.629 1.00 22.88 250 MET B N 1
ATOM 6123 C CA . MET B 1 238 ? 62.890 18.565 103.621 1.00 24.65 250 MET B CA 1
ATOM 6124 C C . MET B 1 238 ? 62.642 19.861 104.373 1.00 23.95 250 MET B C 1
ATOM 6125 O O . MET B 1 238 ? 61.640 20.532 104.133 1.00 22.10 250 MET B O 1
ATOM 6130 N N . ILE B 1 239 ? 63.536 20.191 105.298 1.00 22.42 251 ILE B N 1
ATOM 6131 C CA . ILE B 1 239 ? 63.446 21.440 106.039 1.00 22.85 251 ILE B CA 1
ATOM 6132 C C . ILE B 1 239 ? 64.483 22.291 105.325 1.00 23.29 251 ILE B C 1
ATOM 6133 O O . ILE B 1 239 ? 65.633 21.872 105.190 1.00 21.88 251 ILE B O 1
ATOM 6138 N N . LYS B 1 240 ? 64.094 23.473 104.859 1.00 22.96 252 LYS B N 1
ATOM 6139 C CA . LYS B 1 240 ? 65.035 24.314 104.133 1.00 24.83 252 LYS B CA 1
ATOM 6140 C C . LYS B 1 240 ? 65.017 25.785 104.523 1.00 24.75 252 LYS B C 1
ATOM 6141 O O . LYS B 1 240 ? 63.950 26.388 104.682 1.00 22.46 252 LYS B O 1
ATOM 6147 N N . ALA B 1 241 ? 66.213 26.347 104.675 1.00 23.33 253 ALA B N 1
ATOM 6148 C CA . ALA B 1 241 ? 66.373 27.758 104.987 1.00 24.81 253 ALA B CA 1
ATOM 6149 C C . ALA B 1 241 ? 66.333 28.429 103.622 1.00 26.10 253 ALA B C 1
ATOM 6150 O O . ALA B 1 241 ? 67.160 28.132 102.759 1.00 26.18 253 ALA B O 1
ATOM 6152 N N . SER B 1 242 ? 65.369 29.322 103.421 1.00 27.78 254 SER B N 1
ATOM 6153 C CA . SER B 1 242 ? 65.223 30.000 102.138 1.00 30.40 254 SER B CA 1
ATOM 6154 C C . SER B 1 242 ? 66.448 30.799 101.710 1.00 32.39 254 SER B C 1
ATOM 6155 O O . SER B 1 242 ? 66.728 30.902 100.518 1.00 31.62 254 SER B O 1
ATOM 6158 N N . GLU B 1 243 ? 67.175 31.364 102.671 1.00 35.40 255 GLU B N 1
ATOM 6159 C CA . GLU B 1 243 ? 68.362 32.156 102.350 1.00 38.61 255 GLU B CA 1
ATOM 6160 C C . GLU B 1 243 ? 69.571 31.253 102.127 1.00 41.13 255 GLU B C 1
ATOM 6161 O O . GLU B 1 243 ? 70.652 31.721 101.771 1.00 41.21 255 GLU B O 1
ATOM 6167 N N . GLY B 1 244 ? 69.376 29.956 102.334 1.00 43.34 256 GLY B N 1
ATOM 6168 C CA . GLY B 1 244 ? 70.456 29.006 102.153 1.00 46.46 256 GLY B CA 1
ATOM 6169 C C . GLY B 1 244 ? 70.839 28.839 100.698 1.00 48.93 256 GLY B C 1
ATOM 6170 O O . GLY B 1 244 ? 70.049 28.350 99.891 1.00 49.07 256 GLY B O 1
ATOM 6171 N N . GLY B 1 245 ? 72.057 29.249 100.362 1.00 51.54 257 GLY B N 1
ATOM 6172 C CA . GLY B 1 245 ? 72.525 29.133 98.994 1.00 53.69 257 GLY B CA 1
ATOM 6173 C C . GLY B 1 245 ? 72.728 27.688 98.585 1.00 54.82 257 GLY B C 1
ATOM 6174 O O . GLY B 1 245 ? 71.788 27.020 98.151 1.00 56.38 257 GLY B O 1
ATOM 6175 N N . GLY B 1 246 ? 73.958 27.203 98.732 1.00 55.12 258 GLY B N 1
ATOM 6176 C CA . GLY B 1 246 ? 74.267 25.831 98.366 1.00 54.68 258 GLY B CA 1
ATOM 6177 C C . GLY B 1 246 ? 73.521 24.793 99.183 1.00 53.81 258 GLY B C 1
ATOM 6178 O O . GLY B 1 246 ? 72.346 24.966 99.511 1.00 54.67 258 GLY B O 1
ATOM 6179 N N . GLY B 1 247 ? 74.211 23.706 99.513 1.00 52.04 259 GLY B N 1
ATOM 6180 C CA . GLY B 1 247 ? 73.593 22.646 100.286 1.00 49.46 259 GLY B CA 1
ATOM 6181 C C . GLY B 1 247 ? 73.312 23.019 101.728 1.00 47.40 259 GLY B C 1
ATOM 6182 O O . GLY B 1 247 ? 72.547 22.335 102.406 1.00 48.85 259 GLY B O 1
ATOM 6183 N N . LYS B 1 248 ? 73.920 24.104 102.200 1.00 44.55 260 LYS B N 1
ATOM 6184 C CA . LYS B 1 248 ? 73.724 24.542 103.578 1.00 41.30 260 LYS B CA 1
ATOM 6185 C C . LYS B 1 248 ? 72.290 24.968 103.884 1.00 37.02 260 LYS B C 1
ATOM 6186 O O . LYS B 1 248 ? 71.573 25.468 103.015 1.00 35.20 260 LYS B O 1
ATOM 6192 N N . GLY B 1 249 ? 71.886 24.759 105.133 1.00 33.79 261 GLY B N 1
ATOM 6193 C CA . GLY B 1 249 ? 70.552 25.127 105.568 1.00 30.16 261 GLY B CA 1
ATOM 6194 C C . GLY B 1 249 ? 69.473 24.151 105.148 1.00 28.54 261 GLY B C 1
ATOM 6195 O O . GLY B 1 249 ? 68.290 24.487 105.174 1.00 27.04 261 GLY B O 1
ATOM 6196 N N . ILE B 1 250 ? 69.870 22.940 104.772 1.00 26.74 262 ILE B N 1
ATOM 6197 C CA . ILE B 1 250 ? 68.909 21.928 104.351 1.00 27.59 262 ILE B CA 1
ATOM 6198 C C . ILE B 1 250 ? 69.088 20.627 105.128 1.00 27.19 262 ILE B C 1
ATOM 6199 O O . ILE B 1 250 ? 70.209 20.235 105.455 1.00 26.54 262 ILE B O 1
ATOM 6204 N N . ARG B 1 251 ? 67.972 19.969 105.432 1.00 26.91 263 ARG B N 1
ATOM 6205 C CA . ARG B 1 251 ? 67.987 18.699 106.151 1.00 26.33 263 ARG B CA 1
ATOM 6206 C C . ARG B 1 251 ? 66.806 17.838 105.725 1.00 26.98 263 ARG B C 1
ATOM 6207 O O . ARG B 1 251 ? 65.673 18.316 105.648 1.00 26.03 263 ARG B O 1
ATOM 6215 N N . GLN B 1 252 ? 67.076 16.572 105.432 1.00 27.30 264 GLN B N 1
ATOM 6216 C CA . GLN B 1 252 ? 66.013 15.649 105.059 1.00 28.20 264 GLN B CA 1
ATOM 6217 C C . GLN B 1 252 ? 65.530 15.026 106.363 1.00 27.91 264 GLN B C 1
ATOM 6218 O O . GLN B 1 252 ? 66.338 14.686 107.230 1.00 28.16 264 GLN B O 1
ATOM 6224 N N . VAL B 1 253 ? 64.219 14.886 106.509 1.00 27.26 265 VAL B N 1
ATOM 6225 C CA . VAL B 1 253 ? 63.650 14.310 107.720 1.00 28.05 265 VAL B CA 1
ATOM 6226 C C . VAL B 1 253 ? 62.776 13.119 107.361 1.00 29.87 265 VAL B C 1
ATOM 6227 O O . VAL B 1 253 ? 61.745 13.267 106.705 1.00 28.24 265 VAL B O 1
ATOM 6231 N N . GLU B 1 254 ? 63.192 11.937 107.798 1.00 32.78 266 GLU B N 1
ATOM 6232 C CA . GLU B 1 254 ? 62.453 10.715 107.513 1.00 36.84 266 GLU B CA 1
ATOM 6233 C C . GLU B 1 254 ? 61.380 10.442 108.559 1.00 37.49 266 GLU B C 1
ATOM 6234 O O . GLU B 1 254 ? 60.305 9.938 108.237 1.00 37.58 266 GLU B O 1
ATOM 6240 N N . ARG B 1 255 ? 61.675 10.777 109.810 1.00 38.61 267 ARG B N 1
ATOM 6241 C CA . ARG B 1 255 ? 60.739 10.534 110.903 1.00 39.54 267 ARG B CA 1
ATOM 6242 C C . ARG B 1 255 ? 60.455 11.801 111.699 1.00 38.63 267 ARG B C 1
ATOM 6243 O O . ARG B 1 255 ? 61.318 12.667 111.835 1.00 37.05 267 ARG B O 1
ATOM 6251 N N . GLU B 1 256 ? 59.245 11.894 112.242 1.00 38.06 268 GLU B N 1
ATOM 6252 C CA . GLU B 1 256 ? 58.857 13.058 113.026 1.00 38.16 268 GLU B CA 1
ATOM 6253 C C . GLU B 1 256 ? 59.710 13.201 114.287 1.00 36.57 268 GLU B C 1
ATOM 6254 O O . GLU B 1 256 ? 59.987 14.311 114.730 1.00 35.49 268 GLU B O 1
ATOM 6260 N N . GLU B 1 257 ? 60.139 12.078 114.857 1.00 36.99 269 GLU B N 1
ATOM 6261 C CA . GLU B 1 257 ? 60.955 12.116 116.066 1.00 36.08 269 GLU B CA 1
ATOM 6262 C C . GLU B 1 257 ? 62.307 12.802 115.874 1.00 34.10 269 GLU B C 1
ATOM 6263 O O . GLU B 1 257 ? 62.943 13.205 116.850 1.00 33.29 269 GLU B O 1
ATOM 6269 N N . ASP B 1 258 ? 62.748 12.937 114.628 1.00 32.11 270 ASP B N 1
ATOM 6270 C CA . ASP B 1 258 ? 64.028 13.587 114.355 1.00 30.82 270 ASP B CA 1
ATOM 6271 C C . ASP B 1 258 ? 63.813 15.004 113.835 1.00 29.26 270 ASP B C 1
ATOM 6272 O O . ASP B 1 258 ? 64.769 15.758 113.655 1.00 27.03 270 ASP B O 1
ATOM 6277 N N . PHE B 1 259 ? 62.556 15.365 113.604 1.00 27.02 271 PHE B N 1
ATOM 6278 C CA . PHE B 1 259 ? 62.241 16.678 113.061 1.00 26.01 271 PHE B CA 1
ATOM 6279 C C . PHE B 1 259 ? 62.745 17.888 113.835 1.00 25.44 271 PHE B C 1
ATOM 6280 O O . PHE B 1 259 ? 63.433 18.734 113.272 1.00 25.50 271 PHE B O 1
ATOM 6288 N N . ILE B 1 260 ? 62.392 17.986 115.114 1.00 24.14 272 ILE B N 1
ATOM 6289 C CA . ILE B 1 260 ? 62.796 19.138 115.918 1.00 25.42 272 ILE B CA 1
ATOM 6290 C C . ILE B 1 260 ? 64.305 19.391 115.915 1.00 25.29 272 ILE B C 1
ATOM 6291 O O . ILE B 1 260 ? 64.752 20.509 115.659 1.00 24.11 272 ILE B O 1
ATOM 6296 N N . ALA B 1 261 ? 65.086 18.353 116.191 1.00 25.01 273 ALA B N 1
ATOM 6297 C CA . ALA B 1 261 ? 66.536 18.483 116.217 1.00 23.76 273 ALA B CA 1
ATOM 6298 C C . ALA B 1 261 ? 67.094 18.924 114.865 1.00 24.03 273 ALA B C 1
ATOM 6299 O O . ALA B 1 261 ? 67.895 19.856 114.795 1.00 22.97 273 ALA B O 1
ATOM 6301 N N . LEU B 1 262 ? 66.671 18.255 113.793 1.00 22.94 274 LEU B N 1
ATOM 6302 C CA . LEU B 1 262 ? 67.151 18.590 112.453 1.00 22.69 274 LEU B CA 1
ATOM 6303 C C . LEU B 1 262 ? 66.725 19.994 112.035 1.00 22.18 274 LEU B C 1
ATOM 6304 O O . LEU B 1 262 ? 67.422 20.665 111.272 1.00 20.90 274 LEU B O 1
ATOM 6309 N N . TYR B 1 263 ? 65.580 20.435 112.543 1.00 21.12 275 TYR B N 1
ATOM 6310 C CA . TYR B 1 263 ? 65.075 21.765 112.236 1.00 20.45 275 TYR B CA 1
ATOM 6311 C C . TYR B 1 263 ? 66.080 22.795 112.753 1.00 21.17 275 TYR B C 1
ATOM 6312 O O . TYR B 1 263 ? 66.381 23.780 112.077 1.00 21.29 275 TYR B O 1
ATOM 6321 N N . HIS B 1 264 ? 66.602 22.561 113.952 1.00 21.86 276 HIS B N 1
ATOM 6322 C CA . HIS B 1 264 ? 67.585 23.473 114.529 1.00 23.88 276 HIS B CA 1
ATOM 6323 C C . HIS B 1 264 ? 68.882 23.441 113.736 1.00 22.35 276 HIS B C 1
ATOM 6324 O O . HIS B 1 264 ? 69.490 24.480 113.496 1.00 25.20 276 HIS B O 1
ATOM 6331 N N . GLN B 1 265 ? 69.303 22.249 113.325 1.00 23.55 277 GLN B N 1
ATOM 6332 C CA . GLN B 1 265 ? 70.533 22.114 112.552 1.00 25.39 277 GLN B CA 1
ATOM 6333 C C . GLN B 1 265 ? 70.479 22.961 111.288 1.00 25.02 277 GLN B C 1
ATOM 6334 O O . GLN B 1 265 ? 71.427 23.679 110.969 1.00 24.52 277 GLN B O 1
ATOM 6340 N N . ALA B 1 266 ? 69.361 22.877 110.573 1.00 23.90 278 ALA B N 1
ATOM 6341 C CA . ALA B 1 266 ? 69.184 23.639 109.342 1.00 23.34 278 ALA B CA 1
ATOM 6342 C C . ALA B 1 266 ? 69.128 25.139 109.621 1.00 24.09 278 ALA B C 1
ATOM 6343 O O . ALA B 1 266 ? 69.792 25.928 108.953 1.00 23.56 278 ALA B O 1
ATOM 6345 N N . ALA B 1 267 ? 68.334 25.533 110.611 1.00 24.44 279 ALA B N 1
ATOM 6346 C CA . ALA B 1 267 ? 68.198 26.946 110.946 1.00 24.71 279 ALA B CA 1
ATOM 6347 C C . ALA B 1 267 ? 69.510 27.566 111.412 1.00 25.48 279 ALA B C 1
ATOM 6348 O O . ALA B 1 267 ? 69.859 28.675 111.009 1.00 26.13 279 ALA B O 1
ATOM 6350 N N . ASN B 1 268 ? 70.230 26.848 112.266 1.00 25.30 280 ASN B N 1
ATOM 6351 C CA . ASN B 1 268 ? 71.499 27.330 112.801 1.00 26.51 280 ASN B CA 1
ATOM 6352 C C . ASN B 1 268 ? 72.567 27.565 111.735 1.00 26.14 280 ASN B C 1
ATOM 6353 O O . ASN B 1 268 ? 73.438 28.416 111.909 1.00 27.10 280 ASN B O 1
ATOM 6358 N N . GLU B 1 269 ? 72.502 26.820 110.634 1.00 26.60 281 GLU B N 1
ATOM 6359 C CA . GLU B 1 269 ? 73.485 26.970 109.565 1.00 26.37 281 GLU B CA 1
ATOM 6360 C C . GLU B 1 269 ? 73.330 28.286 108.817 1.00 26.28 281 GLU B C 1
ATOM 6361 O O . GLU B 1 269 ? 74.299 28.817 108.280 1.00 24.55 281 GLU B O 1
ATOM 6367 N N . ILE B 1 270 ? 72.105 28.801 108.776 1.00 24.81 282 ILE B N 1
ATOM 6368 C CA . ILE B 1 270 ? 71.820 30.067 108.103 1.00 26.50 282 ILE B CA 1
ATOM 6369 C C . ILE B 1 270 ? 70.974 30.902 109.071 1.00 27.81 282 ILE B C 1
ATOM 6370 O O . ILE B 1 270 ? 69.782 31.121 108.848 1.00 27.75 282 ILE B O 1
ATOM 6375 N N . PRO B 1 271 ? 71.592 31.385 110.161 1.00 28.33 283 PRO B N 1
ATOM 6376 C CA . PRO B 1 271 ? 70.910 32.191 111.179 1.00 28.40 283 PRO B CA 1
ATOM 6377 C C . PRO B 1 271 ? 70.005 33.305 110.659 1.00 29.05 283 PRO B C 1
ATOM 6378 O O . PRO B 1 271 ? 70.398 34.089 109.797 1.00 27.65 283 PRO B O 1
ATOM 6382 N N . GLY B 1 272 ? 68.787 33.360 111.195 1.00 29.49 284 GLY B N 1
ATOM 6383 C CA . GLY B 1 272 ? 67.846 34.392 110.800 1.00 29.50 284 GLY B CA 1
ATOM 6384 C C . GLY B 1 272 ? 67.077 34.122 109.522 1.00 30.31 284 GLY B C 1
ATOM 6385 O O . GLY B 1 272 ? 66.123 34.836 109.209 1.00 30.90 284 GLY B O 1
ATOM 6386 N N . SER B 1 273 ? 67.477 33.097 108.778 1.00 27.42 285 SER B N 1
ATOM 6387 C CA . SER B 1 273 ? 66.796 32.779 107.528 1.00 27.71 285 SER B CA 1
ATOM 6388 C C . SER B 1 273 ? 65.404 32.197 107.726 1.00 24.80 285 SER B C 1
ATOM 6389 O O . SER B 1 273 ? 65.151 31.451 108.673 1.00 23.90 285 SER B O 1
ATOM 6392 N N . PRO B 1 274 ? 64.467 32.558 106.841 1.00 25.26 286 PRO B N 1
ATOM 6393 C CA . PRO B 1 274 ? 63.119 32.006 106.987 1.00 22.91 286 PRO B CA 1
ATOM 6394 C C . PRO B 1 274 ? 63.227 30.513 106.674 1.00 20.67 286 PRO B C 1
ATOM 6395 O O . PRO B 1 274 ? 64.092 30.103 105.906 1.00 19.72 286 PRO B O 1
ATOM 6399 N N . ILE B 1 275 ? 62.353 29.707 107.264 1.00 19.85 287 ILE B N 1
ATOM 6400 C CA . ILE B 1 275 ? 62.387 28.268 107.038 1.00 20.26 287 ILE B CA 1
ATOM 6401 C C . ILE B 1 275 ? 61.059 27.766 106.484 1.00 19.77 287 ILE B C 1
ATOM 6402 O O . ILE B 1 275 ? 60.001 28.167 106.956 1.00 20.05 287 ILE B O 1
ATOM 6407 N N . PHE B 1 276 ? 61.118 26.902 105.475 1.00 20.48 288 PHE B N 1
ATOM 6408 C CA . PHE B 1 276 ? 59.905 26.316 104.922 1.00 18.94 288 PHE B CA 1
ATOM 6409 C C . PHE B 1 276 ? 60.063 24.800 104.891 1.00 20.12 288 PHE B C 1
ATOM 6410 O O . PHE B 1 276 ? 61.179 24.281 105.032 1.00 18.57 288 PHE B O 1
ATOM 6418 N N . ILE B 1 277 ? 58.943 24.100 104.736 1.00 19.10 289 ILE B N 1
ATOM 6419 C CA . ILE B 1 277 ? 58.914 22.638 104.698 1.00 20.32 289 ILE B CA 1
ATOM 6420 C C . ILE B 1 277 ? 58.347 22.212 103.355 1.00 21.37 289 ILE B C 1
ATOM 6421 O O . ILE B 1 277 ? 57.367 22.789 102.893 1.00 20.58 289 ILE B O 1
ATOM 6426 N N . MET B 1 278 ? 58.955 21.211 102.726 1.00 20.88 290 MET B N 1
ATOM 6427 C CA . MET B 1 278 ? 58.464 20.726 101.442 1.00 22.19 290 MET B CA 1
ATOM 6428 C C . MET B 1 278 ? 58.591 19.211 101.382 1.00 21.82 290 MET B C 1
ATOM 6429 O O . MET B 1 278 ? 59.492 18.632 101.987 1.00 20.85 290 MET B O 1
ATOM 6434 N N . LYS B 1 279 ? 57.682 18.569 100.657 1.00 20.67 291 LYS B N 1
ATOM 6435 C CA . LYS B 1 279 ? 57.701 17.122 100.535 1.00 21.13 291 LYS B CA 1
ATOM 6436 C C . LYS B 1 279 ? 58.970 16.697 99.806 1.00 22.76 291 LYS B C 1
ATOM 6437 O O . LYS B 1 279 ? 59.417 17.374 98.876 1.00 21.22 291 LYS B O 1
ATOM 6443 N N . LEU B 1 280 ? 59.555 15.582 100.235 1.00 24.02 292 LEU B N 1
ATOM 6444 C CA . LEU B 1 280 ? 60.779 15.084 99.619 1.00 27.17 292 LEU B CA 1
ATOM 6445 C C . LEU B 1 280 ? 60.494 14.296 98.348 1.00 28.94 292 LEU B C 1
ATOM 6446 O O . LEU B 1 280 ? 59.664 13.387 98.337 1.00 29.82 292 LEU B O 1
ATOM 6451 N N . ALA B 1 281 ? 61.192 14.658 97.280 1.00 30.64 293 ALA B N 1
ATOM 6452 C CA . ALA B 1 281 ? 61.032 13.994 95.996 1.00 32.40 293 ALA B CA 1
ATOM 6453 C C . ALA B 1 281 ? 61.759 12.654 96.005 1.00 32.54 293 ALA B C 1
ATOM 6454 O O . ALA B 1 281 ? 62.844 12.527 96.576 1.00 32.38 293 ALA B O 1
ATOM 6456 N N . GLY B 1 282 ? 61.150 11.657 95.378 1.00 33.74 294 GLY B N 1
ATOM 6457 C CA . GLY B 1 282 ? 61.763 10.343 95.308 1.00 34.85 294 GLY B CA 1
ATOM 6458 C C . GLY B 1 282 ? 62.268 10.120 93.898 1.00 34.05 294 GLY B C 1
ATOM 6459 O O . GLY B 1 282 ? 62.471 11.081 93.154 1.00 34.18 294 GLY B O 1
ATOM 6460 N N . ARG B 1 283 ? 62.481 8.867 93.514 1.00 33.09 295 ARG B N 1
ATOM 6461 C CA . ARG B 1 283 ? 62.951 8.611 92.163 1.00 32.89 295 ARG B CA 1
ATOM 6462 C C . ARG B 1 283 ? 61.818 8.952 91.213 1.00 31.47 295 ARG B C 1
ATOM 6463 O O . ARG B 1 283 ? 60.731 8.385 91.297 1.00 31.68 295 ARG B O 1
ATOM 6471 N N . ALA B 1 284 ? 62.073 9.901 90.322 1.00 28.45 296 ALA B N 1
ATOM 6472 C CA . ALA B 1 284 ? 61.070 10.326 89.360 1.00 26.38 296 ALA B CA 1
ATOM 6473 C C . ALA B 1 284 ? 61.756 10.795 88.086 1.00 24.73 296 ALA B C 1
ATOM 6474 O O . ALA B 1 284 ? 62.907 10.453 87.828 1.00 25.08 296 ALA B O 1
ATOM 6476 N N . ARG B 1 285 ? 61.044 11.582 87.291 1.00 21.14 297 ARG B N 1
ATOM 6477 C CA . ARG B 1 285 ? 61.602 12.082 86.050 1.00 18.34 297 ARG B CA 1
ATOM 6478 C C . ARG B 1 285 ? 61.810 13.588 86.166 1.00 18.38 297 ARG B C 1
ATOM 6479 O O . ARG B 1 285 ? 61.075 14.277 86.882 1.00 17.35 297 ARG B O 1
ATOM 6487 N N . HIS B 1 286 ? 62.835 14.081 85.482 1.00 16.88 298 HIS B N 1
ATOM 6488 C CA . HIS B 1 286 ? 63.134 15.507 85.456 1.00 19.00 298 HIS B CA 1
ATOM 6489 C C . HIS B 1 286 ? 62.956 15.934 84.010 1.00 16.09 298 HIS B C 1
ATOM 6490 O O . HIS B 1 286 ? 63.728 15.531 83.134 1.00 15.73 298 HIS B O 1
ATOM 6497 N N . LEU B 1 287 ? 61.919 16.729 83.764 1.00 14.89 299 LEU B N 1
ATOM 6498 C CA . LEU B 1 287 ? 61.616 17.200 82.420 1.00 14.91 299 LEU B CA 1
ATOM 6499 C C . LEU B 1 287 ? 61.760 18.715 82.349 1.00 15.36 299 LEU B C 1
ATOM 6500 O O . LEU B 1 287 ? 61.597 19.403 83.351 1.00 17.05 299 LEU B O 1
ATOM 6505 N N . GLU B 1 288 ? 62.074 19.225 81.165 1.00 13.10 300 GLU B N 1
ATOM 6506 C CA . GLU B 1 288 ? 62.232 20.664 80.980 1.00 15.07 300 GLU B CA 1
ATOM 6507 C C . GLU B 1 288 ? 61.413 21.116 79.779 1.00 13.67 300 GLU B C 1
ATOM 6508 O O . GLU B 1 288 ? 61.249 20.368 78.816 1.00 14.89 300 GLU B O 1
ATOM 6514 N N . VAL B 1 289 ? 60.885 22.333 79.849 1.00 12.32 301 VAL B N 1
ATOM 6515 C CA . VAL B 1 289 ? 60.161 22.904 78.726 1.00 11.86 301 VAL B CA 1
ATOM 6516 C C . VAL B 1 289 ? 61.021 24.081 78.277 1.00 10.27 301 VAL B C 1
ATOM 6517 O O . VAL B 1 289 ? 61.437 24.898 79.103 1.00 9.12 301 VAL B O 1
ATOM 6521 N N . GLN B 1 290 ? 61.325 24.142 76.984 1.00 9.32 302 GLN B N 1
ATOM 6522 C CA . GLN B 1 290 ? 62.103 25.259 76.452 1.00 10.89 302 GLN B CA 1
ATOM 6523 C C . GLN B 1 290 ? 61.143 26.404 76.166 1.00 10.26 302 GLN B C 1
ATOM 6524 O O . GLN B 1 290 ? 60.240 26.274 75.345 1.00 11.57 302 GLN B O 1
ATOM 6530 N N . LEU B 1 291 ? 61.342 27.525 76.843 1.00 10.76 303 LEU B N 1
ATOM 6531 C CA . LEU B 1 291 ? 60.487 28.683 76.650 1.00 10.98 303 LEU B CA 1
ATOM 6532 C C . LEU B 1 291 ? 61.209 29.707 75.786 1.00 11.00 303 LEU B C 1
ATOM 6533 O O . LEU B 1 291 ? 62.430 29.838 75.853 1.00 11.15 303 LEU B O 1
ATOM 6538 N N . LEU B 1 292 ? 60.459 30.405 74.939 1.00 9.93 304 LEU B N 1
ATOM 6539 C CA . LEU B 1 292 ? 61.047 31.473 74.139 1.00 8.95 304 LEU B CA 1
ATOM 6540 C C . LEU B 1 292 ? 59.992 32.570 74.174 1.00 8.97 304 LEU B C 1
ATOM 6541 O O . LEU B 1 292 ? 58.816 32.310 73.909 1.00 10.34 304 LEU B O 1
ATOM 6546 N N . ALA B 1 293 ? 60.404 33.785 74.519 1.00 9.19 305 ALA B N 1
ATOM 6547 C CA . ALA B 1 293 ? 59.466 34.897 74.611 1.00 9.00 305 ALA B CA 1
ATOM 6548 C C . ALA B 1 293 ? 59.992 36.146 73.922 1.00 9.48 305 ALA B C 1
ATOM 6549 O O . ALA B 1 293 ? 61.187 36.429 73.971 1.00 9.79 305 ALA B O 1
ATOM 6551 N N . ASP B 1 294 ? 59.105 36.896 73.270 1.00 9.37 306 ASP B N 1
ATOM 6552 C CA . ASP B 1 294 ? 59.554 38.130 72.648 1.00 8.20 306 ASP B CA 1
ATOM 6553 C C . ASP B 1 294 ? 59.267 39.269 73.621 1.00 8.44 306 ASP B C 1
ATOM 6554 O O . ASP B 1 294 ? 58.950 39.024 74.784 1.00 10.85 306 ASP B O 1
ATOM 6559 N N . GLN B 1 295 ? 59.378 40.510 73.168 1.00 10.51 307 GLN B N 1
ATOM 6560 C CA . GLN B 1 295 ? 59.165 41.644 74.064 1.00 11.19 307 GLN B CA 1
ATOM 6561 C C . GLN B 1 295 ? 57.741 42.174 74.094 1.00 12.97 307 GLN B C 1
ATOM 6562 O O . GLN B 1 295 ? 57.482 43.231 74.688 1.00 12.48 307 GLN B O 1
ATOM 6568 N N . TYR B 1 296 ? 56.825 41.425 73.484 1.00 10.83 308 TYR B 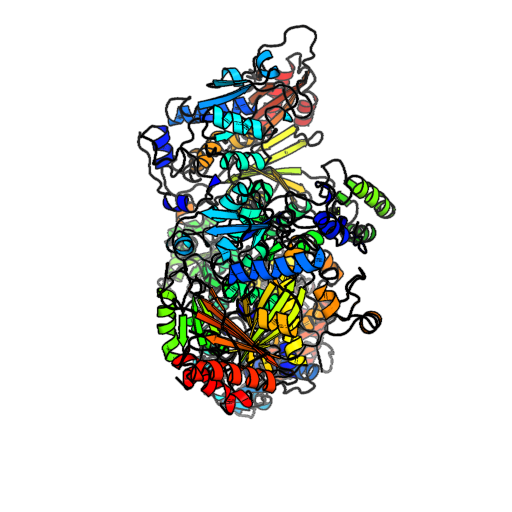N 1
ATOM 6569 C CA . TYR B 1 296 ? 55.429 41.833 73.390 1.00 12.39 308 TYR B CA 1
ATOM 6570 C C . TYR B 1 296 ? 54.464 40.913 74.119 1.00 13.56 308 TYR B C 1
ATOM 6571 O O . TYR B 1 296 ? 53.261 40.896 73.827 1.00 14.15 308 TYR B O 1
ATOM 6580 N N . GLY B 1 297 ? 54.995 40.155 75.073 1.00 13.26 309 GLY B N 1
ATOM 6581 C CA . GLY B 1 297 ? 54.171 39.249 75.855 1.00 13.64 309 GLY B CA 1
ATOM 6582 C C . GLY B 1 297 ? 53.940 37.878 75.253 1.00 12.31 309 GLY B C 1
ATOM 6583 O O . GLY B 1 297 ? 53.284 37.038 75.863 1.00 13.90 309 GLY B O 1
ATOM 6584 N N . THR B 1 298 ? 54.469 37.637 74.060 1.00 11.17 310 THR B N 1
ATOM 6585 C CA . THR B 1 298 ? 54.269 36.343 73.434 1.00 11.90 310 THR B CA 1
ATOM 6586 C C . THR B 1 298 ? 55.289 35.341 73.941 1.00 11.68 310 THR B C 1
ATOM 6587 O O . THR B 1 298 ? 56.483 35.509 73.727 1.00 11.64 310 THR B O 1
ATOM 6591 N N . ASN B 1 299 ? 54.797 34.317 74.633 1.00 11.97 311 ASN B N 1
ATOM 6592 C CA . ASN B 1 299 ? 55.631 33.241 75.169 1.00 9.92 311 ASN B CA 1
ATOM 6593 C C . ASN B 1 299 ? 55.205 31.946 74.498 1.00 10.54 311 ASN B C 1
ATOM 6594 O O . ASN B 1 299 ? 54.006 31.646 74.434 1.00 9.72 311 ASN B O 1
ATOM 6599 N N . ILE B 1 300 ? 56.169 31.189 73.985 1.00 9.47 312 ILE B N 1
ATOM 6600 C CA . ILE B 1 300 ? 55.860 29.905 73.364 1.00 11.98 312 ILE B CA 1
ATOM 6601 C C . ILE B 1 300 ? 56.821 28.845 73.877 1.00 11.23 312 ILE B C 1
ATOM 6602 O O . ILE B 1 300 ? 57.852 29.153 74.476 1.00 11.26 312 ILE B O 1
ATOM 6607 N N . SER B 1 301 ? 56.477 27.589 73.641 1.00 11.37 313 SER B N 1
ATOM 6608 C CA . SER B 1 301 ? 57.340 26.494 74.045 1.00 11.45 313 SER B CA 1
ATOM 6609 C C . SER B 1 301 ? 57.942 25.891 72.774 1.00 12.13 313 SER B C 1
ATOM 6610 O O . SER B 1 301 ? 57.322 25.912 71.702 1.00 11.98 313 SER B O 1
ATOM 6613 N N . LEU B 1 302 ? 59.168 25.393 72.882 1.00 11.96 314 LEU B N 1
ATOM 6614 C CA . LEU B 1 302 ? 59.820 24.743 71.752 1.00 10.60 314 LEU B CA 1
ATOM 6615 C C . LEU B 1 302 ? 60.043 23.307 72.220 1.00 10.76 314 LEU B C 1
ATOM 6616 O O . LEU B 1 302 ? 61.175 22.833 72.323 1.00 12.37 314 LEU B O 1
ATOM 6621 N N . PHE B 1 303 ? 58.931 22.636 72.518 1.00 12.73 315 PHE B N 1
ATOM 6622 C CA . PHE B 1 303 ? 58.933 21.264 73.027 1.00 11.38 315 PHE B CA 1
ATOM 6623 C C . PHE B 1 303 ? 59.749 21.235 74.315 1.00 11.21 315 PHE B C 1
ATOM 6624 O O . PHE B 1 303 ? 59.853 22.245 75.013 1.00 11.75 315 PHE B O 1
ATOM 6632 N N . GLY B 1 304 ? 60.332 20.089 74.644 1.00 12.20 316 GLY B N 1
ATOM 6633 C CA . GLY B 1 304 ? 61.097 20.019 75.873 1.00 12.83 316 GLY B CA 1
ATOM 6634 C C . GLY B 1 304 ? 62.227 19.019 75.829 1.00 13.11 316 GLY B C 1
ATOM 6635 O O . GLY B 1 304 ? 62.552 18.482 74.773 1.00 13.26 316 GLY B O 1
ATOM 6636 N N . ARG B 1 305 ? 62.824 18.778 76.988 1.00 12.00 317 ARG B N 1
ATOM 6637 C CA . ARG B 1 305 ? 63.928 17.837 77.105 1.00 12.89 317 ARG B CA 1
ATOM 6638 C C . ARG B 1 305 ? 63.751 16.964 78.336 1.00 14.19 317 ARG B C 1
ATOM 6639 O O . ARG B 1 305 ? 63.220 17.407 79.356 1.00 14.54 317 ARG B O 1
ATOM 6647 N N . ASP B 1 306 ? 64.195 15.718 78.238 1.00 12.81 318 ASP B N 1
ATOM 6648 C CA . ASP B 1 306 ? 64.121 14.818 79.374 1.00 15.17 318 ASP B CA 1
ATOM 6649 C C . ASP B 1 306 ? 65.550 14.753 79.912 1.00 16.20 318 ASP B C 1
ATOM 6650 O O . ASP B 1 306 ? 66.464 14.348 79.195 1.00 16.77 318 ASP B O 1
ATOM 6655 N N . CYS B 1 307 ? 65.735 15.165 81.163 1.00 16.42 319 CYS B N 1
ATOM 6656 C CA . CYS B 1 307 ? 67.048 15.181 81.799 1.00 17.76 319 CYS B CA 1
ATOM 6657 C C . CYS B 1 307 ? 67.036 14.317 83.058 1.00 19.27 319 CYS B C 1
ATOM 6658 O O . CYS B 1 307 ? 67.654 14.663 84.067 1.00 20.36 319 CYS B O 1
ATOM 6661 N N . SER B 1 308 ? 66.338 13.190 82.991 1.00 17.91 320 SER B N 1
ATOM 6662 C CA . SER B 1 308 ? 66.229 12.294 84.133 1.00 20.81 320 SER B CA 1
ATOM 6663 C C . SER B 1 308 ? 67.546 11.626 84.532 1.00 20.92 320 SER B C 1
ATOM 6664 O O . SER B 1 308 ? 67.825 11.479 85.722 1.00 23.41 320 SER B O 1
ATOM 6667 N N . VAL B 1 309 ? 68.349 11.222 83.551 1.00 23.44 321 VAL B N 1
ATOM 6668 C CA . VAL B 1 309 ? 69.629 10.566 83.840 1.00 24.68 321 VAL B CA 1
ATOM 6669 C C . VAL B 1 309 ? 70.656 11.548 84.401 1.00 26.07 321 VAL B C 1
ATOM 6670 O O . VAL B 1 309 ? 71.236 12.349 83.665 1.00 22.62 321 VAL B O 1
ATOM 6674 N N . GLN B 1 310 ? 70.880 11.482 85.710 1.00 29.15 322 GLN B N 1
ATOM 6675 C CA . GLN B 1 310 ? 71.824 12.379 86.364 1.00 33.96 322 GLN B CA 1
ATOM 6676 C C . GLN B 1 310 ? 72.704 11.666 87.379 1.00 36.91 322 GLN B C 1
ATOM 6677 O O . GLN B 1 310 ? 72.379 10.577 87.854 1.00 37.14 322 GLN B O 1
ATOM 6683 N N . ARG B 1 311 ? 73.820 12.307 87.707 1.00 40.07 323 ARG B N 1
ATOM 6684 C CA . ARG B 1 311 ? 74.768 11.793 88.685 1.00 43.66 323 ARG B CA 1
ATOM 6685 C C . ARG B 1 311 ? 75.115 12.962 89.596 1.00 44.48 323 ARG B C 1
ATOM 6686 O O . ARG B 1 311 ? 75.733 13.935 89.160 1.00 44.57 323 ARG B O 1
ATOM 6694 N N . ARG B 1 312 ? 74.705 12.876 90.857 1.00 46.41 324 ARG B N 1
ATOM 6695 C CA . ARG B 1 312 ? 74.974 13.944 91.814 1.00 48.02 324 ARG B CA 1
ATOM 6696 C C . ARG B 1 312 ? 74.346 15.252 91.339 1.00 47.35 324 ARG B C 1
ATOM 6697 O O . ARG B 1 312 ? 74.977 16.308 91.385 1.00 47.35 324 ARG B O 1
ATOM 6705 N N . HIS B 1 313 ? 73.103 15.167 90.875 1.00 46.35 325 HIS B N 1
ATOM 6706 C CA . HIS B 1 313 ? 72.366 16.332 90.395 1.00 45.43 325 HIS B CA 1
ATOM 6707 C C . HIS B 1 313 ? 72.935 16.977 89.133 1.00 43.74 325 HIS B C 1
ATOM 6708 O O . HIS B 1 313 ? 72.580 18.108 88.796 1.00 43.16 325 HIS B O 1
ATOM 6715 N N . GLN B 1 314 ? 73.822 16.271 88.439 1.00 40.71 326 GLN B N 1
ATOM 6716 C CA . GLN B 1 314 ? 74.386 16.799 87.201 1.00 38.37 326 GLN B CA 1
ATOM 6717 C C . GLN B 1 314 ? 73.826 16.010 86.023 1.00 33.83 326 GLN B C 1
ATOM 6718 O O . GLN B 1 314 ? 73.915 14.787 85.992 1.00 33.01 326 GLN B O 1
ATOM 6724 N N . LYS B 1 315 ? 73.243 16.718 85.062 1.00 31.74 327 LYS B N 1
ATOM 6725 C CA . LYS B 1 315 ? 72.650 16.082 83.887 1.00 28.52 327 LYS B CA 1
ATOM 6726 C C . LYS B 1 315 ? 73.713 15.401 83.035 1.00 27.02 327 LYS B C 1
ATOM 6727 O O . LYS B 1 315 ? 74.651 16.043 82.567 1.00 26.91 327 LYS B O 1
ATOM 6733 N N . ILE B 1 316 ? 73.561 14.095 82.839 1.00 24.03 328 ILE B N 1
ATOM 6734 C CA . ILE B 1 316 ? 74.515 13.321 82.051 1.00 24.51 328 ILE B CA 1
ATOM 6735 C C . ILE B 1 316 ? 73.959 12.986 80.670 1.00 21.73 328 ILE B C 1
ATOM 6736 O O . ILE B 1 316 ? 74.634 13.167 79.664 1.00 23.26 328 ILE B O 1
ATOM 6741 N N . ILE B 1 317 ? 72.731 12.486 80.620 1.00 20.40 329 ILE B N 1
ATOM 6742 C CA . ILE B 1 317 ? 72.115 12.161 79.340 1.00 19.10 329 ILE B CA 1
ATOM 6743 C C . ILE B 1 317 ? 70.813 12.932 79.211 1.00 20.45 329 ILE B C 1
ATOM 6744 O O . ILE B 1 317 ? 69.976 12.899 80.112 1.00 19.44 329 ILE B O 1
ATOM 6749 N N . GLU B 1 318 ? 70.655 13.628 78.092 1.00 18.22 330 GLU B N 1
ATOM 6750 C CA . GLU B 1 318 ? 69.446 14.393 77.830 1.00 20.83 330 GLU B CA 1
ATOM 6751 C C . GLU B 1 318 ? 68.876 14.025 76.470 1.00 20.07 330 GLU B C 1
ATOM 6752 O O . GLU B 1 318 ? 69.604 13.593 75.573 1.00 21.35 330 GLU B O 1
ATOM 6758 N N . GLU B 1 319 ? 67.569 14.178 76.319 1.00 18.55 331 GLU B N 1
ATOM 6759 C CA . GLU B 1 319 ? 66.963 13.922 75.027 1.00 18.81 331 GLU B CA 1
ATOM 6760 C C . GLU B 1 319 ? 65.801 14.855 74.765 1.00 17.20 331 GLU B C 1
ATOM 6761 O O . GLU B 1 319 ? 65.151 15.348 75.692 1.00 15.49 331 GLU B O 1
ATOM 6767 N N . ALA B 1 320 ? 65.593 15.136 73.486 1.00 15.69 332 ALA B N 1
ATOM 6768 C CA . ALA B 1 320 ? 64.515 15.999 73.030 1.00 14.21 332 ALA B CA 1
ATOM 6769 C C . ALA B 1 320 ? 63.966 15.328 71.784 1.00 13.29 332 ALA B C 1
ATOM 6770 O O . ALA B 1 320 ? 64.728 14.829 70.967 1.00 14.17 332 ALA B O 1
ATOM 6772 N N . PRO B 1 321 ? 62.635 15.263 71.645 1.00 12.91 333 PRO B N 1
ATOM 6773 C CA . PRO B 1 321 ? 61.643 15.776 72.590 1.00 12.52 333 PRO B CA 1
ATOM 6774 C C . PRO B 1 321 ? 61.423 14.767 73.709 1.00 14.51 333 PRO B C 1
ATOM 6775 O O . PRO B 1 321 ? 62.043 13.699 73.737 1.00 13.54 333 PRO B O 1
ATOM 6779 N N . VAL B 1 322 ? 60.534 15.111 74.631 1.00 13.55 334 VAL B N 1
ATOM 6780 C CA . VAL B 1 322 ? 60.197 14.224 75.735 1.00 14.78 334 VAL B CA 1
ATOM 6781 C C . VAL B 1 322 ? 59.258 13.155 75.191 1.00 15.81 334 VAL B C 1
ATOM 6782 O O . VAL B 1 322 ? 58.386 13.451 74.368 1.00 16.73 334 VAL B O 1
ATOM 6786 N N . THR B 1 323 ? 59.445 11.911 75.630 1.00 16.37 335 THR B N 1
ATOM 6787 C CA . THR B 1 323 ? 58.596 10.816 75.176 1.00 16.76 335 THR B CA 1
ATOM 6788 C C . THR B 1 323 ? 57.956 10.040 76.320 1.00 17.11 335 THR B C 1
ATOM 6789 O O . THR B 1 323 ? 56.993 9.300 76.107 1.00 18.86 335 THR B O 1
ATOM 6793 N N . ILE B 1 324 ? 58.472 10.210 77.530 1.00 17.22 336 ILE B N 1
ATOM 6794 C CA . ILE B 1 324 ? 57.931 9.467 78.666 1.00 18.09 336 ILE B CA 1
ATOM 6795 C C . ILE B 1 324 ? 56.513 9.891 79.033 1.00 19.75 336 ILE B C 1
ATOM 6796 O O . ILE B 1 324 ? 55.675 9.054 79.388 1.00 18.93 336 ILE B O 1
ATOM 6801 N N . ALA B 1 325 ? 56.231 11.185 78.919 1.00 18.07 337 ALA B N 1
ATOM 6802 C CA . ALA B 1 325 ? 54.913 11.695 79.267 1.00 19.24 337 ALA B CA 1
ATOM 6803 C C . ALA B 1 325 ? 53.921 11.631 78.115 1.00 20.71 337 ALA B C 1
ATOM 6804 O O . ALA B 1 325 ? 54.298 11.714 76.945 1.00 21.13 337 ALA B O 1
ATOM 6806 N N . LYS B 1 326 ? 52.647 11.477 78.456 1.00 22.15 338 LYS B N 1
ATOM 6807 C CA . LYS B 1 326 ? 51.587 11.441 77.457 1.00 25.22 338 LYS B CA 1
ATOM 6808 C C . LYS B 1 326 ? 51.555 12.815 76.787 1.00 25.52 338 LYS B C 1
ATOM 6809 O O . LYS B 1 326 ? 51.805 13.827 77.438 1.00 23.50 338 LYS B O 1
ATOM 6815 N N . ALA B 1 327 ? 51.248 12.851 75.493 1.00 25.47 339 ALA B N 1
ATOM 6816 C CA . ALA B 1 327 ? 51.209 14.110 74.750 1.00 26.36 339 ALA B CA 1
ATOM 6817 C C . ALA B 1 327 ? 50.399 15.201 75.442 1.00 25.50 339 ALA B C 1
ATOM 6818 O O . ALA B 1 327 ? 50.862 16.337 75.572 1.00 24.75 339 ALA B O 1
ATOM 6820 N N . GLU B 1 328 ? 49.190 14.861 75.881 1.00 22.93 340 GLU B N 1
ATOM 6821 C CA . GLU B 1 328 ? 48.323 15.827 76.554 1.00 23.25 340 GLU B CA 1
ATOM 6822 C C . GLU B 1 328 ? 48.962 16.369 77.827 1.00 22.10 340 GLU B C 1
ATOM 6823 O O . GLU B 1 328 ? 48.891 17.567 78.106 1.00 21.28 340 GLU B O 1
ATOM 6829 N N . THR B 1 329 ? 49.588 15.486 78.598 1.00 20.25 341 THR B N 1
ATOM 6830 C CA . THR B 1 329 ? 50.230 15.895 79.840 1.00 19.72 341 THR B CA 1
ATOM 6831 C C . THR B 1 329 ? 51.404 16.837 79.586 1.00 17.41 341 THR B C 1
ATOM 6832 O O . THR B 1 329 ? 51.573 17.831 80.294 1.00 15.87 341 THR B O 1
ATOM 6836 N N . PHE B 1 330 ? 52.219 16.537 78.581 1.00 16.86 342 PHE B N 1
ATOM 6837 C CA . PHE B 1 330 ? 53.341 17.423 78.325 1.00 17.76 342 PHE B CA 1
ATOM 6838 C C . PHE B 1 330 ? 52.839 18.767 77.806 1.00 17.32 342 PHE B C 1
ATOM 6839 O O . PHE B 1 330 ? 53.455 19.802 78.057 1.00 17.85 342 PHE B O 1
ATOM 6847 N N . HIS B 1 331 ? 51.723 18.761 77.086 1.00 17.61 343 HIS B N 1
ATOM 6848 C CA . HIS B 1 331 ? 51.186 20.020 76.593 1.00 17.69 343 HIS B CA 1
ATOM 6849 C C . HIS B 1 331 ? 50.766 20.860 77.792 1.00 16.81 343 HIS B C 1
ATOM 6850 O O . HIS B 1 331 ? 50.844 22.084 77.758 1.00 15.48 343 HIS B O 1
ATOM 6857 N N . GLU B 1 332 ? 50.324 20.206 78.864 1.00 16.61 344 GLU B N 1
ATOM 6858 C CA . GLU B 1 332 ? 49.940 20.949 80.057 1.00 16.26 344 GLU B CA 1
ATOM 6859 C C . GLU B 1 332 ? 51.184 21.585 80.685 1.00 16.21 344 GLU B C 1
ATOM 6860 O O . GLU B 1 332 ? 51.122 22.697 81.203 1.00 14.61 344 GLU B O 1
ATOM 6866 N N . MET B 1 333 ? 52.311 20.881 80.645 1.00 14.21 345 MET B N 1
ATOM 6867 C CA . MET B 1 333 ? 53.553 21.439 81.190 1.00 14.80 345 MET B CA 1
ATOM 6868 C C . MET B 1 333 ? 53.988 22.624 80.324 1.00 12.74 345 MET B C 1
ATOM 6869 O O . MET B 1 333 ? 54.485 23.632 80.830 1.00 11.62 345 MET B O 1
ATOM 6874 N N . GLU B 1 334 ? 53.795 22.510 79.016 1.00 12.99 346 GLU B N 1
ATOM 6875 C CA . GLU B 1 334 ? 54.154 23.610 78.123 1.00 14.82 346 GLU B CA 1
ATOM 6876 C C . GLU B 1 334 ? 53.266 24.822 78.405 1.00 14.81 346 GLU B C 1
ATOM 6877 O O . GLU B 1 334 ? 53.751 25.953 78.469 1.00 12.96 346 GLU B O 1
ATOM 6883 N N . LYS B 1 335 ? 51.966 24.590 78.576 1.00 14.64 347 LYS B N 1
ATOM 6884 C CA . LYS B 1 335 ? 51.037 25.690 78.846 1.00 15.47 347 LYS B CA 1
ATOM 6885 C C . LYS B 1 335 ? 51.294 26.363 80.193 1.00 13.95 347 LYS B C 1
ATOM 6886 O O . LYS B 1 335 ? 51.150 27.584 80.317 1.00 13.02 347 LYS B O 1
ATOM 6892 N N . ALA B 1 336 ? 51.663 25.573 81.201 1.00 12.58 348 ALA B N 1
ATOM 6893 C CA . ALA B 1 336 ? 51.956 26.124 82.521 1.00 13.55 348 ALA B CA 1
ATOM 6894 C C . ALA B 1 336 ? 53.232 26.957 82.444 1.00 12.51 348 ALA B C 1
ATOM 6895 O O . ALA B 1 336 ? 53.348 27.984 83.099 1.00 11.62 348 ALA B O 1
ATOM 6897 N N . ALA B 1 337 ? 54.194 26.498 81.650 1.00 11.62 349 ALA B N 1
ATOM 6898 C CA . ALA B 1 337 ? 55.449 27.231 81.501 1.00 11.77 349 ALA B CA 1
ATOM 6899 C C . ALA B 1 337 ? 55.158 28.579 80.845 1.00 11.94 349 ALA B C 1
ATOM 6900 O O . ALA B 1 337 ? 55.710 29.609 81.245 1.00 12.78 349 ALA B O 1
ATOM 6902 N N . VAL B 1 338 ? 54.283 28.570 79.844 1.00 12.55 350 VAL B N 1
ATOM 6903 C CA . VAL B 1 338 ? 53.908 29.797 79.150 1.00 12.82 350 VAL B CA 1
ATOM 6904 C C . VAL B 1 338 ? 53.200 30.758 80.106 1.00 14.54 350 VAL B C 1
ATOM 6905 O O . VAL B 1 338 ? 53.435 31.961 80.061 1.00 12.89 350 VAL B O 1
ATOM 6909 N N . ARG B 1 339 ? 52.335 30.239 80.976 1.00 14.62 351 ARG B N 1
ATOM 6910 C CA . ARG B 1 339 ? 51.648 31.104 81.933 1.00 13.33 351 ARG B CA 1
ATOM 6911 C C . ARG B 1 339 ? 52.652 31.797 82.844 1.00 11.80 351 ARG B C 1
ATOM 6912 O O . ARG B 1 339 ? 52.535 32.992 83.115 1.00 11.49 351 ARG B O 1
ATOM 6920 N N . LEU B 1 340 ? 53.635 31.038 83.318 1.00 11.58 352 LEU B N 1
ATOM 6921 C CA . LEU B 1 340 ? 54.662 31.572 84.207 1.00 11.94 352 LEU B CA 1
ATOM 6922 C C . LEU B 1 340 ? 55.523 32.615 83.503 1.00 12.50 352 LEU B C 1
ATOM 6923 O O . LEU B 1 340 ? 55.818 33.665 84.073 1.00 11.36 352 LEU B O 1
ATOM 6928 N N . GLY B 1 341 ? 55.926 32.321 82.268 1.00 11.72 353 GLY B N 1
ATOM 6929 C CA . GLY B 1 341 ? 56.732 33.267 81.516 1.00 12.73 353 GLY B CA 1
ATOM 6930 C C . GLY B 1 341 ? 55.996 34.582 81.319 1.00 13.41 353 GLY B C 1
ATOM 6931 O O . GLY B 1 341 ? 56.568 35.661 81.488 1.00 10.88 353 GLY B O 1
ATOM 6932 N N . LYS B 1 342 ? 54.721 34.499 80.959 1.00 13.32 354 LYS B N 1
ATOM 6933 C CA . LYS B 1 342 ? 53.927 35.713 80.765 1.00 13.95 354 LYS B CA 1
ATOM 6934 C C . LYS B 1 342 ? 53.806 36.504 82.064 1.00 13.92 354 LYS B C 1
ATOM 6935 O O . LYS B 1 342 ? 53.908 37.728 82.066 1.00 13.30 354 LYS B O 1
ATOM 6941 N N . LEU B 1 343 ? 53.581 35.807 83.171 1.00 13.80 355 LEU B N 1
ATOM 6942 C CA . LEU B 1 343 ? 53.431 36.491 84.455 1.00 14.83 355 LEU B CA 1
ATOM 6943 C C . LEU B 1 343 ? 54.679 37.265 84.885 1.00 14.02 355 LEU B C 1
ATOM 6944 O O . LEU B 1 343 ? 54.582 38.424 85.303 1.00 15.78 355 LEU B O 1
ATOM 6949 N N . VAL B 1 344 ? 55.856 36.652 84.767 1.00 14.17 356 VAL B N 1
ATOM 6950 C CA . VAL B 1 344 ? 57.072 37.342 85.188 1.00 13.33 356 VAL B CA 1
ATOM 6951 C C . VAL B 1 344 ? 57.645 38.308 84.157 1.00 14.01 356 VAL B C 1
ATOM 6952 O O . VAL B 1 344 ? 58.655 38.956 84.411 1.00 15.54 356 VAL B O 1
ATOM 6956 N N . GLY B 1 345 ? 56.999 38.417 83.000 1.00 14.45 357 GLY B N 1
ATOM 6957 C CA . GLY B 1 345 ? 57.496 39.317 81.971 1.00 13.47 357 GLY B CA 1
ATOM 6958 C C . GLY B 1 345 ? 58.779 38.785 81.363 1.00 12.02 357 GLY B C 1
ATOM 6959 O O . GLY B 1 345 ? 59.719 39.539 81.085 1.00 12.26 357 GLY B O 1
ATOM 6960 N N . TYR B 1 346 ? 58.821 37.476 81.148 1.00 11.59 358 TYR B N 1
ATOM 6961 C CA . TYR B 1 346 ? 60.006 36.853 80.581 1.00 12.05 358 TYR B CA 1
ATOM 6962 C C . TYR B 1 346 ? 60.244 37.288 79.139 1.00 9.13 358 TYR B C 1
ATOM 6963 O O . TYR B 1 346 ? 59.304 37.603 78.414 1.00 10.48 358 TYR B O 1
ATOM 6972 N N . VAL B 1 347 ? 61.517 37.335 78.757 1.00 9.57 359 VAL B N 1
ATOM 6973 C CA . VAL B 1 347 ? 61.939 37.686 77.399 1.00 9.98 359 VAL B CA 1
ATOM 6974 C C . VAL B 1 347 ? 63.157 36.817 77.096 1.00 8.10 359 VAL B C 1
ATOM 6975 O O . VAL B 1 347 ? 63.965 36.536 77.983 1.00 11.15 359 VAL B O 1
ATOM 6979 N N . SER B 1 348 ? 63.256 36.383 75.842 1.00 9.33 360 SER B N 1
ATOM 6980 C CA . SER B 1 348 ? 64.348 35.558 75.348 1.00 8.37 360 SER B CA 1
ATOM 6981 C C . SER B 1 348 ? 64.173 34.078 75.682 1.00 8.67 360 SER B C 1
ATOM 6982 O O . SER B 1 348 ? 63.052 33.607 75.888 1.00 11.32 360 SER B O 1
ATOM 6985 N N . ALA B 1 349 ? 65.277 33.341 75.733 1.00 8.37 361 ALA B N 1
ATOM 6986 C CA . ALA B 1 349 ? 65.218 31.908 76.016 1.00 9.53 361 ALA B CA 1
ATOM 6987 C C . ALA B 1 349 ? 65.319 31.570 77.499 1.00 8.79 361 ALA B C 1
ATOM 6988 O O . ALA B 1 349 ? 66.123 32.152 78.235 1.00 10.87 361 ALA B O 1
ATOM 6990 N N . GLY B 1 350 ? 64.502 30.615 77.932 1.00 10.60 362 GLY B N 1
ATOM 6991 C CA . GLY B 1 350 ? 64.523 30.187 79.319 1.00 10.03 362 GLY B CA 1
ATOM 6992 C C . GLY B 1 350 ? 64.024 28.756 79.414 1.00 8.61 362 GLY B C 1
ATOM 6993 O O . GLY B 1 350 ? 63.457 28.238 78.462 1.00 11.08 362 GLY B O 1
ATOM 6994 N N . THR B 1 351 ? 64.245 28.112 80.555 1.00 10.79 363 THR B N 1
ATOM 6995 C CA . THR B 1 351 ? 63.809 26.735 80.748 1.00 12.11 363 THR B CA 1
ATOM 6996 C C . THR B 1 351 ? 62.971 26.585 82.009 1.00 12.23 363 THR B C 1
ATOM 6997 O O . THR B 1 351 ? 63.327 27.120 83.055 1.00 14.00 363 THR B O 1
ATOM 7001 N N . VAL B 1 352 ? 61.850 25.878 81.905 1.00 11.88 364 VAL B N 1
ATOM 7002 C CA . VAL B 1 352 ? 61.033 25.616 83.082 1.00 12.23 364 VAL B CA 1
ATOM 7003 C C . VAL B 1 352 ? 61.249 24.137 83.378 1.00 11.02 364 VAL B C 1
ATOM 7004 O O . VAL B 1 352 ? 60.961 23.283 82.536 1.00 11.34 364 VAL B O 1
ATOM 7008 N N . GLU B 1 353 ? 61.784 23.856 84.563 1.00 13.02 365 GLU B N 1
ATOM 7009 C CA . GLU B 1 353 ? 62.070 22.493 85.006 1.00 13.40 365 GLU B CA 1
ATOM 7010 C C . GLU B 1 353 ? 60.904 21.933 85.813 1.00 13.97 365 GLU B C 1
ATOM 7011 O O . GLU B 1 353 ? 60.299 22.646 86.610 1.00 13.93 365 GLU B O 1
ATOM 7017 N N . TYR B 1 354 ? 60.617 20.648 85.612 1.00 12.19 366 TYR B N 1
ATOM 7018 C CA . TYR B 1 354 ? 59.516 19.975 86.306 1.00 13.32 366 TYR B CA 1
ATOM 7019 C C . TYR B 1 354 ? 59.920 18.617 86.852 1.00 13.47 366 TYR B C 1
ATOM 7020 O O . TYR B 1 354 ? 60.765 17.935 86.276 1.00 13.89 366 TYR B O 1
ATOM 7029 N N . LEU B 1 355 ? 59.288 18.232 87.956 1.00 13.70 367 LEU B N 1
ATOM 7030 C CA . LEU B 1 355 ? 59.474 16.908 88.534 1.00 17.21 367 LEU B CA 1
ATOM 7031 C C . LEU B 1 355 ? 58.254 16.205 87.930 1.00 16.69 367 LEU B C 1
ATOM 7032 O O . LEU B 1 355 ? 57.141 16.721 88.020 1.00 18.53 367 LEU B O 1
ATOM 7037 N N . TYR B 1 356 ? 58.457 15.061 87.284 1.00 17.00 368 TYR B N 1
ATOM 7038 C CA . TYR B 1 356 ? 57.354 14.330 86.659 1.00 17.73 368 TYR B CA 1
ATOM 7039 C C . TYR B 1 356 ? 57.244 12.903 87.180 1.00 20.10 368 TYR B C 1
ATOM 7040 O O . TYR B 1 356 ? 58.214 12.149 87.142 1.00 19.65 368 TYR B O 1
ATOM 7049 N N . SER B 1 357 ? 56.050 12.547 87.651 1.00 23.02 369 SER B N 1
ATOM 7050 C CA . SER B 1 357 ? 55.761 11.211 88.172 1.00 25.70 369 SER B CA 1
ATOM 7051 C C . SER B 1 357 ? 54.935 10.472 87.118 1.00 26.59 369 SER B C 1
ATOM 7052 O O . SER B 1 357 ? 53.772 10.804 86.892 1.00 24.60 369 SER B O 1
ATOM 7055 N N . HIS B 1 358 ? 55.534 9.474 86.474 1.00 28.32 370 HIS B N 1
ATOM 7056 C CA . HIS B 1 358 ? 54.841 8.731 85.425 1.00 32.28 370 HIS B CA 1
ATOM 7057 C C . HIS B 1 358 ? 53.636 7.929 85.920 1.00 34.47 370 HIS B C 1
ATOM 7058 O O . HIS B 1 358 ? 52.622 7.831 85.226 1.00 34.39 370 HIS B O 1
ATOM 7065 N N . ASP B 1 359 ? 53.750 7.363 87.117 1.00 37.13 371 ASP B N 1
ATOM 7066 C CA . ASP B 1 359 ? 52.675 6.558 87.698 1.00 39.93 371 ASP B CA 1
ATOM 7067 C C . ASP B 1 359 ? 51.311 7.247 87.636 1.00 39.68 371 ASP B C 1
ATOM 7068 O O . ASP B 1 359 ? 50.364 6.711 87.058 1.00 40.77 371 ASP B O 1
ATOM 7073 N N . ASP B 1 360 ? 51.208 8.430 88.233 1.00 38.12 372 ASP B N 1
ATOM 7074 C CA . ASP B 1 360 ? 49.950 9.168 88.224 1.00 36.37 372 ASP B CA 1
ATOM 7075 C C . ASP B 1 360 ? 49.926 10.220 87.123 1.00 35.16 372 ASP B C 1
ATOM 7076 O O . ASP B 1 360 ? 48.900 10.860 86.892 1.00 35.05 372 ASP B O 1
ATOM 7081 N N . GLY B 1 361 ? 51.061 10.398 86.451 1.00 32.78 373 GLY B N 1
ATOM 7082 C CA . GLY B 1 361 ? 51.144 11.371 85.375 1.00 29.65 373 GLY B CA 1
ATOM 7083 C C . GLY B 1 361 ? 51.152 12.820 85.829 1.00 27.49 373 GLY B C 1
ATOM 7084 O O . GLY B 1 361 ? 50.952 13.733 85.030 1.00 28.90 373 GLY B O 1
ATOM 7085 N N . LYS B 1 362 ? 51.387 13.037 87.116 1.00 25.88 374 LYS B N 1
ATOM 7086 C CA . LYS B 1 362 ? 51.416 14.387 87.662 1.00 24.44 374 LYS B CA 1
ATOM 7087 C C . LYS B 1 362 ? 52.792 15.025 87.502 1.00 21.14 374 LYS B C 1
ATOM 7088 O O . LYS B 1 362 ? 53.801 14.328 87.399 1.00 20.56 374 LYS B O 1
ATOM 7094 N N . PHE B 1 363 ? 52.824 16.353 87.487 1.00 19.38 375 PHE B N 1
ATOM 7095 C CA . PHE B 1 363 ? 54.082 17.078 87.369 1.00 17.34 375 PHE B CA 1
ATOM 7096 C C . PHE B 1 363 ? 54.074 18.263 88.318 1.00 16.98 375 PHE B C 1
ATOM 7097 O O . PHE B 1 363 ? 53.008 18.769 88.693 1.00 16.84 375 PHE B O 1
ATOM 7105 N N . TYR B 1 364 ? 55.270 18.697 88.706 1.00 16.85 376 TYR B N 1
ATOM 7106 C CA . TYR B 1 364 ? 55.431 19.794 89.652 1.00 17.70 376 TYR B CA 1
ATOM 7107 C C . TYR B 1 364 ? 56.571 20.728 89.270 1.00 16.22 376 TYR B C 1
ATOM 7108 O O . TYR B 1 364 ? 57.635 20.291 88.835 1.00 14.84 376 TYR B O 1
ATOM 7117 N N . PHE B 1 365 ? 56.344 22.020 89.466 1.00 17.60 377 PHE B N 1
ATOM 7118 C CA . PHE B 1 365 ? 57.336 23.035 89.160 1.00 17.04 377 PHE B CA 1
ATOM 7119 C C . PHE B 1 365 ? 58.571 22.915 90.047 1.00 18.04 377 PHE B C 1
ATOM 7120 O O . PHE B 1 365 ? 58.458 22.751 91.265 1.00 18.09 377 PHE B O 1
ATOM 7128 N N . LEU B 1 366 ? 59.751 22.987 89.439 1.00 14.43 378 LEU B N 1
ATOM 7129 C CA . LEU B 1 366 ? 60.995 22.938 90.199 1.00 16.82 378 LEU B CA 1
ATOM 7130 C C . LEU B 1 366 ? 61.627 24.323 90.134 1.00 18.70 378 LEU B C 1
ATOM 7131 O O . LEU B 1 366 ? 61.962 24.914 91.163 1.00 19.71 378 LEU B O 1
ATOM 7136 N N . GLU B 1 367 ? 61.783 24.851 88.925 1.00 17.82 379 GLU B N 1
ATOM 7137 C CA . GLU B 1 367 ? 62.345 26.184 88.775 1.00 17.76 379 GLU B CA 1
ATOM 7138 C C . GLU B 1 367 ? 62.382 26.649 87.335 1.00 16.31 379 GLU B C 1
ATOM 7139 O O . GLU B 1 367 ? 62.186 25.864 86.411 1.00 15.35 379 GLU B O 1
ATOM 7145 N N . LEU B 1 368 ? 62.633 27.940 87.154 1.00 13.68 380 LEU B N 1
ATOM 7146 C CA . LEU B 1 368 ? 62.750 28.506 85.821 1.00 14.79 380 LEU B CA 1
ATOM 7147 C C . LEU B 1 368 ? 64.179 29.037 85.720 1.00 13.98 380 LEU B C 1
ATOM 7148 O O . LEU B 1 368 ? 64.564 29.932 86.473 1.00 14.72 380 LEU B O 1
ATOM 7153 N N . ASN B 1 369 ? 64.960 28.454 84.814 1.00 14.01 381 ASN B N 1
ATOM 7154 C CA . ASN B 1 369 ? 66.346 28.862 84.574 1.00 15.42 381 ASN B CA 1
ATOM 7155 C C . ASN B 1 369 ? 66.250 29.984 83.545 1.00 13.43 381 ASN B C 1
ATOM 7156 O O . ASN B 1 369 ? 65.952 29.738 82.378 1.00 13.30 381 ASN B O 1
ATOM 7161 N N . PRO B 1 370 ? 66.505 31.232 83.967 1.00 13.19 382 PRO B N 1
ATOM 7162 C CA . PRO B 1 370 ? 66.435 32.413 83.103 1.00 11.91 382 PRO B CA 1
ATOM 7163 C C . PRO B 1 370 ? 67.605 32.604 82.154 1.00 13.17 382 PRO B C 1
ATOM 7164 O O . PRO B 1 370 ? 68.208 33.677 82.117 1.00 13.37 382 PRO B O 1
ATOM 7168 N N . ARG B 1 371 ? 67.897 31.582 81.359 1.00 13.47 383 ARG B N 1
ATOM 7169 C CA . ARG B 1 371 ? 69.016 31.666 80.433 1.00 12.93 383 ARG B CA 1
ATOM 7170 C C . ARG B 1 371 ? 68.962 30.530 79.439 1.00 12.31 383 ARG B C 1
ATOM 7171 O O . ARG B 1 371 ? 68.169 29.610 79.576 1.00 10.58 383 ARG B O 1
ATOM 7179 N N . LEU B 1 372 ? 69.829 30.607 78.440 1.00 12.68 384 LEU B N 1
ATOM 7180 C CA . LEU B 1 372 ? 69.943 29.554 77.453 1.00 13.83 384 LEU B CA 1
ATOM 7181 C C . LEU B 1 372 ? 70.848 28.556 78.177 1.00 15.50 384 LEU B C 1
ATOM 7182 O O . LEU B 1 372 ? 71.658 28.963 79.011 1.00 17.78 384 LEU B O 1
ATOM 7187 N N . GLN B 1 373 ? 70.698 27.265 77.905 1.00 13.85 385 GLN B N 1
ATOM 7188 C CA . GLN B 1 373 ? 71.536 26.254 78.542 1.00 13.96 385 GLN B CA 1
ATOM 7189 C C . GLN B 1 373 ? 72.493 25.628 77.540 1.00 14.29 385 GLN B C 1
ATOM 7190 O O . GLN B 1 373 ? 72.234 25.628 76.341 1.00 13.88 385 GLN B O 1
ATOM 7196 N N . VAL B 1 374 ? 73.591 25.072 78.041 1.00 14.09 386 VAL B N 1
ATOM 7197 C CA . VAL B 1 374 ? 74.579 24.452 77.171 1.00 13.68 386 VAL B CA 1
ATOM 7198 C C . VAL B 1 374 ? 74.011 23.342 76.282 1.00 13.01 386 VAL B C 1
ATOM 7199 O O . VAL B 1 374 ? 74.501 23.137 75.177 1.00 13.03 386 VAL B O 1
ATOM 7203 N N . GLU B 1 375 ? 72.986 22.628 76.745 1.00 13.04 387 GLU B N 1
ATOM 7204 C CA . GLU B 1 375 ? 72.418 21.556 75.932 1.00 13.19 387 GLU B CA 1
ATOM 7205 C C . GLU B 1 375 ? 71.362 22.029 74.927 1.00 15.01 387 GLU B C 1
ATOM 7206 O O . GLU B 1 375 ? 70.701 21.199 74.296 1.00 12.59 387 GLU B O 1
ATOM 7212 N N . HIS B 1 376 ? 71.215 23.346 74.750 1.00 12.74 388 HIS B N 1
ATOM 7213 C CA . HIS B 1 376 ? 70.199 23.845 73.819 1.00 13.27 388 HIS B CA 1
ATOM 7214 C C . HIS B 1 376 ? 70.214 23.275 72.384 1.00 12.63 388 HIS B C 1
ATOM 7215 O O . HIS B 1 376 ? 69.169 23.235 71.734 1.00 11.40 388 HIS B O 1
ATOM 7222 N N . PRO B 1 377 ? 71.382 22.835 71.867 1.00 11.96 389 PRO B N 1
ATOM 7223 C CA . PRO B 1 377 ? 71.360 22.294 70.502 1.00 11.22 389 PRO B CA 1
ATOM 7224 C C . PRO B 1 377 ? 70.404 21.111 70.311 1.00 10.74 389 PRO B C 1
ATOM 7225 O O . PRO B 1 377 ? 69.971 20.833 69.188 1.00 10.91 389 PRO B O 1
ATOM 7229 N N . THR B 1 378 ? 70.086 20.404 71.394 1.00 11.59 390 THR B N 1
ATOM 7230 C CA . THR B 1 378 ? 69.161 19.278 71.292 1.00 12.63 390 THR B CA 1
ATOM 7231 C C . THR B 1 378 ? 67.811 19.815 70.820 1.00 13.30 390 THR B C 1
ATOM 7232 O O . THR B 1 378 ? 67.190 19.268 69.911 1.00 12.92 390 THR B O 1
ATOM 7236 N N . THR B 1 379 ? 67.374 20.904 71.442 1.00 11.86 391 THR B N 1
ATOM 7237 C CA . THR B 1 379 ? 66.110 21.537 71.085 1.00 10.83 391 THR B CA 1
ATOM 7238 C C . THR B 1 379 ? 66.209 22.180 69.698 1.00 11.65 391 THR B C 1
ATOM 7239 O O . THR B 1 379 ? 65.280 22.103 68.897 1.00 13.33 391 THR B O 1
ATOM 7243 N N . GLU B 1 380 ? 67.344 22.809 69.405 1.00 10.75 392 GLU B N 1
ATOM 7244 C CA . GLU B 1 380 ? 67.535 23.439 68.103 1.00 10.60 392 GLU B CA 1
ATOM 7245 C C . GLU B 1 380 ? 67.377 22.417 66.982 1.00 10.27 392 GLU B C 1
ATOM 7246 O O . GLU B 1 380 ? 66.735 22.679 65.971 1.00 10.39 392 GLU B O 1
ATOM 7252 N N . MET B 1 381 ? 67.985 21.254 67.168 1.00 10.80 393 MET B N 1
ATOM 7253 C CA . MET B 1 381 ? 67.942 20.220 66.149 1.00 13.09 393 MET B CA 1
ATOM 7254 C C . MET B 1 381 ? 66.535 19.724 65.844 1.00 11.23 393 MET B C 1
ATOM 7255 O O . MET B 1 381 ? 66.170 19.591 64.676 1.00 12.79 393 MET B O 1
ATOM 7260 N N . VAL B 1 382 ? 65.738 19.454 66.871 1.00 11.11 394 VAL B N 1
ATOM 7261 C CA . VAL B 1 382 ? 64.389 18.942 66.615 1.00 12.31 394 VAL B CA 1
ATOM 7262 C C . VAL B 1 382 ? 63.350 20.006 66.276 1.00 13.19 394 VAL B C 1
ATOM 7263 O O . VAL B 1 382 ? 62.268 19.686 65.766 1.00 14.32 394 VAL B O 1
ATOM 7267 N N . SER B 1 383 ? 63.677 21.267 66.546 1.00 13.27 395 SER B N 1
ATOM 7268 C CA . SER B 1 383 ? 62.760 22.373 66.260 1.00 13.57 395 SER B CA 1
ATOM 7269 C C . SER B 1 383 ? 63.176 23.144 65.019 1.00 13.37 395 SER B C 1
ATOM 7270 O O . SER B 1 383 ? 62.367 23.868 64.427 1.00 13.05 395 SER B O 1
ATOM 7273 N N . GLY B 1 384 ? 64.445 22.997 64.641 1.00 12.04 396 GLY B N 1
ATOM 7274 C CA . GLY B 1 384 ? 64.979 23.701 63.490 1.00 13.87 396 GLY B CA 1
ATOM 7275 C C . GLY B 1 384 ? 65.263 25.166 63.787 1.00 14.09 396 GLY B C 1
ATOM 7276 O O . GLY B 1 384 ? 65.637 25.927 62.894 1.00 15.97 396 GLY B O 1
ATOM 7277 N N . VAL B 1 385 ? 65.104 25.561 65.048 1.00 12.20 397 VAL B N 1
ATOM 7278 C CA . VAL B 1 385 ? 65.312 26.949 65.443 1.00 9.12 397 VAL B CA 1
ATOM 7279 C C . VAL B 1 385 ? 66.746 27.268 65.875 1.00 9.85 397 VAL B C 1
ATOM 7280 O O . VAL B 1 385 ? 67.312 26.581 66.720 1.00 9.50 397 VAL B O 1
ATOM 7284 N N . ASN B 1 386 ? 67.321 28.303 65.267 1.00 9.58 398 ASN B N 1
ATOM 7285 C CA . ASN B 1 386 ? 68.665 28.775 65.613 1.00 9.87 398 ASN B CA 1
ATOM 7286 C C . ASN B 1 386 ? 68.372 29.643 66.843 1.00 8.17 398 ASN B C 1
ATOM 7287 O O . ASN B 1 386 ? 67.924 30.779 66.702 1.00 9.38 398 ASN B O 1
ATOM 7292 N N . LEU B 1 387 ? 68.586 29.111 68.043 1.00 8.76 399 LEU B N 1
ATOM 7293 C CA . LEU B 1 387 ? 68.263 29.880 69.251 1.00 9.69 399 LEU B CA 1
ATOM 7294 C C . LEU B 1 387 ? 69.026 31.192 69.442 1.00 9.21 399 LEU B C 1
ATOM 7295 O O . LEU B 1 387 ? 68.420 32.213 69.785 1.00 9.69 399 LEU B O 1
ATOM 7300 N N . PRO B 1 388 ? 70.354 31.193 69.231 1.00 10.64 400 PRO B N 1
ATOM 7301 C CA . PRO B 1 388 ? 71.076 32.460 69.402 1.00 9.73 400 PRO B CA 1
ATOM 7302 C C . PRO B 1 388 ? 70.585 33.528 68.414 1.00 9.04 400 PRO B C 1
ATOM 7303 O O . PRO B 1 388 ? 70.555 34.712 68.742 1.00 10.13 400 PRO B O 1
ATOM 7307 N N . ALA B 1 389 ? 70.198 33.114 67.209 1.00 9.62 401 ALA B N 1
ATOM 7308 C CA . ALA B 1 389 ? 69.695 34.067 66.218 1.00 8.58 401 ALA B CA 1
ATOM 7309 C C . ALA B 1 389 ? 68.319 34.580 66.635 1.00 10.08 401 ALA B C 1
ATOM 7310 O O . ALA B 1 389 ? 67.991 35.753 66.423 1.00 9.68 401 ALA B O 1
ATOM 7312 N N . ALA B 1 390 ? 67.509 33.702 67.222 1.00 10.11 402 ALA B N 1
ATOM 7313 C CA . ALA B 1 390 ? 66.180 34.095 67.673 1.00 11.66 402 ALA B CA 1
ATOM 7314 C C . ALA B 1 390 ? 66.321 35.078 68.837 1.00 10.41 402 ALA B C 1
ATOM 7315 O O . ALA B 1 390 ? 65.607 36.080 68.901 1.00 9.45 402 ALA B O 1
ATOM 7317 N N . GLN B 1 391 ? 67.243 34.788 69.753 1.00 9.67 403 GLN B N 1
ATOM 7318 C CA . GLN B 1 391 ? 67.478 35.665 70.899 1.00 9.44 403 GLN B CA 1
ATOM 7319 C C . GLN B 1 391 ? 67.861 37.057 70.409 1.00 8.82 403 GLN B C 1
ATOM 7320 O O . GLN B 1 391 ? 67.367 38.063 70.915 1.00 8.45 403 GLN B O 1
ATOM 7326 N N . LEU B 1 392 ? 68.776 37.100 69.443 1.00 10.32 404 LEU B N 1
ATOM 7327 C CA . LEU B 1 392 ? 69.249 38.371 68.902 1.00 7.47 404 LEU B CA 1
ATOM 7328 C C . LEU B 1 392 ? 68.116 39.160 68.262 1.00 8.60 404 LEU B C 1
ATOM 7329 O O . LEU B 1 392 ? 67.978 40.350 68.511 1.00 7.98 404 LEU B O 1
ATOM 7334 N N . GLN B 1 393 ? 67.291 38.508 67.446 1.00 8.75 405 GLN B N 1
ATOM 7335 C CA . GLN B 1 393 ? 66.193 39.241 66.817 1.00 8.81 405 GLN B CA 1
ATOM 7336 C C . GLN B 1 393 ? 65.198 39.750 67.865 1.00 9.30 405 GLN B C 1
ATOM 7337 O O . GLN B 1 393 ? 64.700 40.874 67.770 1.00 10.10 405 GLN B O 1
ATOM 7343 N N . ILE B 1 394 ? 64.925 38.926 68.869 1.00 8.84 406 ILE B N 1
ATOM 7344 C CA . ILE B 1 394 ? 64.002 39.296 69.939 1.00 8.05 406 ILE B CA 1
ATOM 7345 C C . ILE B 1 394 ? 64.530 40.526 70.681 1.00 10.85 406 ILE B C 1
ATOM 7346 O O . ILE B 1 394 ? 63.760 41.431 71.037 1.00 8.98 406 ILE B O 1
ATOM 7351 N N . ALA B 1 395 ? 65.849 40.566 70.869 1.00 10.37 407 ALA B N 1
ATOM 7352 C CA . ALA B 1 395 ? 66.507 41.665 71.577 1.00 9.94 407 ALA B CA 1
ATOM 7353 C C . ALA B 1 395 ? 66.423 42.967 70.784 1.00 11.59 407 ALA B C 1
ATOM 7354 O O . ALA B 1 395 ? 66.474 44.050 71.362 1.00 12.16 407 ALA B O 1
ATOM 7356 N N . MET B 1 396 ? 66.318 42.860 69.464 1.00 11.40 408 MET B N 1
ATOM 7357 C CA . MET B 1 396 ? 66.189 44.053 68.635 1.00 12.80 408 MET B CA 1
ATOM 7358 C C . MET B 1 396 ? 64.742 44.545 68.610 1.00 13.13 408 MET B C 1
ATOM 7359 O O . MET B 1 396 ? 64.439 45.605 68.046 1.00 13.52 408 MET B O 1
ATOM 7364 N N . GLY B 1 397 ? 63.856 43.777 69.236 1.00 12.18 409 GLY B N 1
ATOM 7365 C CA . GLY B 1 397 ? 62.450 44.148 69.282 1.00 10.79 409 GLY B CA 1
ATOM 7366 C C . GLY B 1 397 ? 61.603 43.496 68.200 1.00 10.95 409 GLY B C 1
ATOM 7367 O O . GLY B 1 397 ? 60.454 43.885 67.983 1.00 10.16 409 GLY B O 1
ATOM 7368 N N . ILE B 1 398 ? 62.159 42.512 67.505 1.00 10.46 410 ILE B N 1
ATOM 7369 C CA . ILE B 1 398 ? 61.401 41.824 66.459 1.00 10.12 410 ILE B CA 1
ATOM 7370 C C . ILE B 1 398 ? 60.411 40.857 67.122 1.00 10.06 410 ILE B C 1
ATOM 7371 O O . ILE B 1 398 ? 60.796 40.034 67.958 1.00 11.20 410 ILE B O 1
ATOM 7376 N N . PRO B 1 399 ? 59.109 40.962 66.778 1.00 11.20 411 PRO B N 1
ATOM 7377 C CA . PRO B 1 399 ? 58.117 40.069 67.383 1.00 11.13 411 PRO B CA 1
ATOM 7378 C C . PRO B 1 399 ? 58.250 38.636 66.888 1.00 8.63 411 PRO B C 1
ATOM 7379 O O . PRO B 1 399 ? 58.771 38.392 65.801 1.00 9.80 411 PRO B O 1
ATOM 7383 N N . MET B 1 400 ? 57.756 37.704 67.694 1.00 10.27 412 MET B N 1
ATOM 7384 C CA . MET B 1 400 ? 57.844 36.280 67.406 1.00 9.57 412 MET B CA 1
ATOM 7385 C C . MET B 1 400 ? 57.447 35.874 65.995 1.00 9.52 412 MET B C 1
ATOM 7386 O O . MET B 1 400 ? 58.143 35.076 65.360 1.00 10.09 412 MET B O 1
ATOM 7391 N N . HIS B 1 401 ? 56.346 36.426 65.489 1.00 9.80 413 HIS B N 1
ATOM 7392 C CA . HIS B 1 401 ? 55.876 36.048 64.157 1.00 10.20 413 HIS B CA 1
ATOM 7393 C C . HIS B 1 401 ? 56.755 36.490 62.992 1.00 9.19 413 HIS B C 1
ATOM 7394 O O . HIS B 1 401 ? 56.548 36.038 61.861 1.00 10.17 413 HIS B O 1
ATOM 7401 N N . ARG B 1 402 ? 57.734 37.362 63.249 1.00 9.25 414 ARG B N 1
ATOM 7402 C CA . ARG B 1 402 ? 58.640 37.785 62.184 1.00 10.40 414 ARG B CA 1
ATOM 7403 C C . ARG B 1 402 ? 60.008 37.095 62.261 1.00 9.77 414 ARG B C 1
ATOM 7404 O O . ARG B 1 402 ? 60.927 37.444 61.519 1.00 12.70 414 ARG B O 1
ATOM 7412 N N . ILE B 1 403 ? 60.142 36.121 63.160 1.00 10.85 415 ILE B N 1
ATOM 7413 C CA . ILE B 1 403 ? 61.388 35.356 63.275 1.00 8.20 415 ILE B CA 1
ATOM 7414 C C . ILE B 1 403 ? 61.208 34.173 62.319 1.00 9.68 415 ILE B C 1
ATOM 7415 O O . ILE B 1 403 ? 60.381 33.293 62.546 1.00 9.60 415 ILE B O 1
ATOM 7420 N N . SER B 1 404 ? 61.978 34.173 61.236 1.00 11.11 416 SER B N 1
ATOM 7421 C CA . SER B 1 404 ? 61.870 33.142 60.205 1.00 12.16 416 SER B CA 1
ATOM 7422 C C . SER B 1 404 ? 61.794 31.688 60.669 1.00 12.30 416 SER B C 1
ATOM 7423 O O . SER B 1 404 ? 60.922 30.934 60.215 1.00 10.46 416 SER B O 1
ATOM 7426 N N . ASP B 1 405 ? 62.693 31.279 61.563 1.00 10.91 417 ASP B N 1
ATOM 7427 C CA . ASP B 1 405 ? 62.683 29.889 62.028 1.00 11.18 417 ASP B CA 1
ATOM 7428 C C . ASP B 1 405 ? 61.402 29.504 62.761 1.00 10.83 417 ASP B C 1
ATOM 7429 O O . ASP B 1 405 ? 60.997 28.339 62.729 1.00 12.41 417 ASP B O 1
ATOM 7434 N N . ILE B 1 406 ? 60.783 30.469 63.436 1.00 10.66 418 ILE B N 1
ATOM 7435 C CA . ILE B 1 406 ? 59.544 30.211 64.151 1.00 9.57 418 ILE B CA 1
ATOM 7436 C C . ILE B 1 406 ? 58.425 30.067 63.109 1.00 9.68 418 ILE B C 1
ATOM 7437 O O . ILE B 1 406 ? 57.588 29.178 63.214 1.00 10.34 418 ILE B O 1
ATOM 7442 N N . ARG B 1 407 ? 58.419 30.922 62.090 1.00 10.73 419 ARG B N 1
ATOM 7443 C CA . ARG B 1 407 ? 57.387 30.797 61.055 1.00 11.41 419 ARG B CA 1
ATOM 7444 C C . ARG B 1 407 ? 57.475 29.410 60.421 1.00 12.50 419 ARG B C 1
ATOM 7445 O O . ARG B 1 407 ? 56.459 28.753 60.192 1.00 13.49 419 ARG B O 1
ATOM 7453 N N . THR B 1 408 ? 58.695 28.964 60.137 1.00 12.87 420 THR B N 1
ATOM 7454 C CA . THR B 1 408 ? 58.900 27.647 59.537 1.00 14.50 420 THR B CA 1
ATOM 7455 C C . THR B 1 408 ? 58.418 26.534 60.467 1.00 14.23 420 THR B C 1
ATOM 7456 O O . THR B 1 408 ? 57.814 25.553 60.021 1.00 13.51 420 THR B O 1
ATOM 7460 N N . LEU B 1 409 ? 58.679 26.692 61.761 1.00 13.05 421 LEU B N 1
ATOM 7461 C CA . LEU B 1 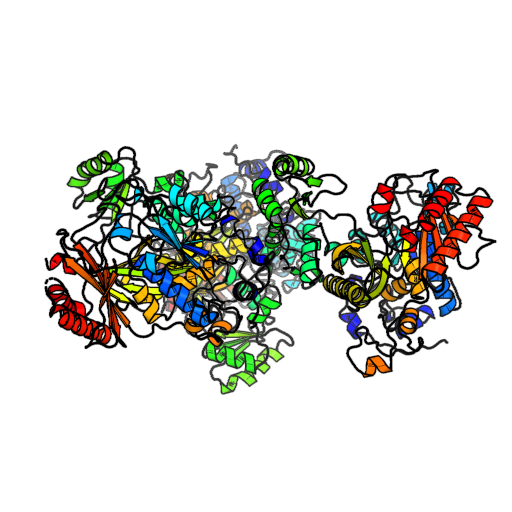409 ? 58.257 25.712 62.761 1.00 11.71 421 LEU B CA 1
ATOM 7462 C C . LEU B 1 409 ? 56.728 25.567 62.741 1.00 13.79 421 LEU B C 1
ATOM 7463 O O . LEU B 1 409 ? 56.188 24.470 62.938 1.00 12.11 421 LEU B O 1
ATOM 7468 N N . TYR B 1 410 ? 56.040 26.680 62.500 1.00 12.49 422 TYR B N 1
ATOM 7469 C CA . TYR B 1 410 ? 54.581 26.686 62.459 1.00 13.19 422 TYR B CA 1
ATOM 7470 C C . TYR B 1 410 ? 54.034 26.450 61.053 1.00 13.36 422 TYR B C 1
ATOM 7471 O O . TYR B 1 410 ? 52.859 26.691 60.789 1.00 16.40 422 TYR B O 1
ATOM 7480 N N . GLY B 1 411 ? 54.895 25.972 60.159 1.00 13.51 423 GLY B N 1
ATOM 7481 C CA . GLY B 1 411 ? 54.487 25.675 58.792 1.00 15.97 423 GLY B CA 1
ATOM 7482 C C . GLY B 1 411 ? 53.996 26.842 57.964 1.00 17.73 423 GLY B C 1
ATOM 7483 O O . GLY B 1 411 ? 53.179 26.668 57.056 1.00 19.15 423 GLY B O 1
ATOM 7484 N N . MET B 1 412 ? 54.499 28.032 58.269 1.00 16.08 424 MET B N 1
ATOM 7485 C CA . MET B 1 412 ? 54.117 29.245 57.559 1.00 16.79 424 MET B CA 1
ATOM 7486 C C . MET B 1 412 ? 55.169 29.596 56.520 1.00 15.18 424 MET B C 1
ATOM 7487 O O . MET B 1 412 ? 56.277 29.054 56.526 1.00 14.24 424 MET B O 1
ATOM 7492 N N . ASN B 1 413 ? 54.812 30.510 55.627 1.00 14.51 425 ASN B N 1
ATOM 7493 C CA . ASN B 1 413 ? 55.739 30.989 54.612 1.00 14.22 425 ASN B CA 1
ATOM 7494 C C . ASN B 1 413 ? 56.661 31.891 55.434 1.00 13.37 425 ASN B C 1
ATOM 7495 O O . ASN B 1 413 ? 56.211 32.874 56.021 1.00 13.00 425 ASN B O 1
ATOM 7500 N N . PRO B 1 414 ? 57.962 31.576 55.478 1.00 13.86 426 PRO B N 1
ATOM 7501 C CA . PRO B 1 414 ? 58.902 32.388 56.262 1.00 14.75 426 PRO B CA 1
ATOM 7502 C C . PRO B 1 414 ? 59.098 33.839 55.823 1.00 15.33 426 PRO B C 1
ATOM 7503 O O . PRO B 1 414 ? 59.577 34.664 56.604 1.00 17.30 426 PRO B O 1
ATOM 7507 N N . HIS B 1 415 ? 58.715 34.156 54.590 1.00 15.24 427 HIS B N 1
ATOM 7508 C CA . HIS B 1 415 ? 58.859 35.518 54.085 1.00 16.40 427 HIS B CA 1
ATOM 7509 C C . HIS B 1 415 ? 57.650 36.386 54.425 1.00 15.46 427 HIS B C 1
ATOM 7510 O O . HIS B 1 415 ? 57.747 37.615 54.452 1.00 16.27 427 HIS B O 1
ATOM 7517 N N . SER B 1 416 ? 56.516 35.745 54.689 1.00 16.57 428 SER B N 1
ATOM 7518 C CA . SER B 1 416 ? 55.289 36.466 55.008 1.00 16.09 428 SER B CA 1
ATOM 7519 C C . SER B 1 416 ? 55.337 37.183 56.354 1.00 16.25 428 SER B C 1
ATOM 7520 O O . SER B 1 416 ? 56.066 36.780 57.260 1.00 16.12 428 SER B O 1
ATOM 7523 N N . ALA B 1 417 ? 54.552 38.250 56.473 1.00 15.33 429 ALA B N 1
ATOM 7524 C CA . ALA B 1 417 ? 54.477 39.022 57.709 1.00 15.66 429 ALA B CA 1
ATOM 7525 C C . ALA B 1 417 ? 53.143 38.788 58.414 1.00 15.81 429 ALA B C 1
ATOM 7526 O O . ALA B 1 417 ? 52.800 39.515 59.344 1.00 16.11 429 ALA B O 1
ATOM 7528 N N . SER B 1 418 ? 52.391 37.774 57.984 1.00 16.07 430 SER B N 1
ATOM 7529 C CA . SER B 1 418 ? 51.092 37.509 58.606 1.00 16.54 430 SER B CA 1
ATOM 7530 C C . SER B 1 418 ? 51.219 37.173 60.091 1.00 17.68 430 SER B C 1
ATOM 7531 O O . SER B 1 418 ? 52.203 36.582 60.524 1.00 16.04 430 SER B O 1
ATOM 7534 N N . GLU B 1 419 ? 50.218 37.554 60.874 1.00 18.32 431 GLU B N 1
ATOM 7535 C CA . GLU B 1 419 ? 50.249 37.268 62.303 1.00 21.06 431 GLU B CA 1
ATOM 7536 C C . GLU B 1 419 ? 50.046 35.776 62.524 1.00 20.44 431 GLU B C 1
ATOM 7537 O O . GLU B 1 419 ? 49.396 35.100 61.724 1.00 20.73 431 GLU B O 1
ATOM 7543 N N . ILE B 1 420 ? 50.612 35.262 63.608 1.00 17.74 432 ILE B N 1
ATOM 7544 C CA . ILE B 1 420 ? 50.469 33.856 63.949 1.00 17.43 432 ILE B CA 1
ATOM 7545 C C . ILE B 1 420 ? 49.702 33.750 65.261 1.00 18.37 432 ILE B C 1
ATOM 7546 O O . ILE B 1 420 ? 49.967 34.502 66.202 1.00 18.36 432 ILE B O 1
ATOM 7551 N N . ASP B 1 421 ? 48.734 32.841 65.317 1.00 19.71 433 ASP B N 1
ATOM 7552 C CA . ASP B 1 421 ? 47.972 32.631 66.545 1.00 21.57 433 ASP B CA 1
ATOM 7553 C C . ASP B 1 421 ? 48.625 31.446 67.241 1.00 21.34 433 ASP B C 1
ATOM 7554 O O . ASP B 1 421 ? 48.282 30.298 66.979 1.00 22.84 433 ASP B O 1
ATOM 7559 N N . PHE B 1 422 ? 49.567 31.732 68.131 1.00 20.16 434 PHE B N 1
ATOM 7560 C CA . PHE B 1 422 ? 50.303 30.685 68.826 1.00 24.42 434 PHE B CA 1
ATOM 7561 C C . PHE B 1 422 ? 49.459 29.795 69.736 1.00 28.39 434 PHE B C 1
ATOM 7562 O O . PHE B 1 422 ? 49.934 28.774 70.228 1.00 29.85 434 PHE B O 1
ATOM 7570 N N . GLU B 1 423 ? 48.197 30.161 69.936 1.00 32.65 435 GLU B N 1
ATOM 7571 C CA . GLU B 1 423 ? 47.320 29.369 70.788 1.00 36.13 435 GLU B CA 1
ATOM 7572 C C . GLU B 1 423 ? 46.277 28.607 69.972 1.00 37.11 435 GLU B C 1
ATOM 7573 O O . GLU B 1 423 ? 45.452 27.889 70.536 1.00 37.55 435 GLU B O 1
ATOM 7579 N N . PHE B 1 424 ? 46.320 28.758 68.650 1.00 37.65 436 PHE B N 1
ATOM 7580 C CA . PHE B 1 424 ? 45.362 28.097 67.763 1.00 39.15 436 PHE B CA 1
ATOM 7581 C C . PHE B 1 424 ? 43.939 28.265 68.303 1.00 41.57 436 PHE B C 1
ATOM 7582 O O . PHE B 1 424 ? 43.202 27.291 68.461 1.00 42.57 436 PHE B O 1
ATOM 7590 N N . LYS B 1 425 ? 43.561 29.511 68.572 1.00 43.34 437 LYS B N 1
ATOM 7591 C CA . LYS B 1 425 ? 42.246 29.825 69.119 1.00 45.58 437 LYS B CA 1
ATOM 7592 C C . LYS B 1 425 ? 41.084 29.742 68.134 1.00 46.23 437 LYS B C 1
ATOM 7593 O O . LYS B 1 425 ? 39.937 29.582 68.548 1.00 46.50 437 LYS B O 1
ATOM 7599 N N . THR B 1 426 ? 41.364 29.846 66.838 1.00 47.35 438 THR B N 1
ATOM 7600 C CA . THR B 1 426 ? 40.289 29.794 65.849 1.00 48.63 438 THR B CA 1
ATOM 7601 C C . THR B 1 426 ? 40.487 28.744 64.764 1.00 49.57 438 THR B C 1
ATOM 7602 O O . THR B 1 426 ? 41.581 28.206 64.591 1.00 49.66 438 THR B O 1
ATOM 7606 N N . GLN B 1 427 ? 39.413 28.467 64.030 1.00 50.03 439 GLN B N 1
ATOM 7607 C CA . GLN B 1 427 ? 39.441 27.489 62.950 1.00 50.52 439 GLN B CA 1
ATOM 7608 C C . GLN B 1 427 ? 40.329 27.986 61.814 1.00 50.15 439 GLN B C 1
ATOM 7609 O O . GLN B 1 427 ? 40.947 27.192 61.102 1.00 50.15 439 GLN B O 1
ATOM 7615 N N . ASP B 1 428 ? 40.382 29.304 61.647 1.00 49.10 440 ASP B N 1
ATOM 7616 C CA . ASP B 1 428 ? 41.198 29.915 60.604 1.00 48.97 440 ASP B CA 1
ATOM 7617 C C . ASP B 1 428 ? 42.676 29.657 60.883 1.00 47.52 440 ASP B C 1
ATOM 7618 O O . ASP B 1 428 ? 43.444 29.334 59.974 1.00 46.71 440 ASP B O 1
ATOM 7623 N N . ALA B 1 429 ? 43.068 29.804 62.145 1.00 46.22 441 ALA B N 1
ATOM 7624 C CA . ALA B 1 429 ? 44.452 29.585 62.547 1.00 44.91 441 ALA B CA 1
ATOM 7625 C C . ALA B 1 429 ? 44.866 28.159 62.211 1.00 44.88 441 ALA B C 1
ATOM 7626 O O . ALA B 1 429 ? 45.989 27.915 61.775 1.00 43.82 441 ALA B O 1
ATOM 7628 N N . THR B 1 430 ? 43.947 27.220 62.409 1.00 44.58 442 THR B N 1
ATOM 7629 C CA . THR B 1 430 ? 44.218 25.818 62.128 1.00 45.19 442 THR B CA 1
ATOM 7630 C C . THR B 1 430 ? 44.404 25.564 60.633 1.00 45.01 442 THR B C 1
ATOM 7631 O O . THR B 1 430 ? 45.086 24.616 60.239 1.00 45.00 442 THR B O 1
ATOM 7635 N N . LYS B 1 431 ? 43.805 26.409 59.799 1.00 44.36 443 LYS B N 1
ATOM 7636 C CA . LYS B 1 431 ? 43.931 26.234 58.356 1.00 44.43 443 LYS B CA 1
ATOM 7637 C C . LYS B 1 431 ? 45.158 26.939 57.777 1.00 42.54 443 LYS B C 1
ATOM 7638 O O . LYS B 1 431 ? 45.734 26.482 56.789 1.00 41.85 443 LYS B O 1
ATOM 7644 N N . LYS B 1 432 ? 45.557 28.049 58.390 1.00 40.05 444 LYS B N 1
ATOM 7645 C CA . LYS B 1 432 ? 46.719 28.798 57.918 1.00 37.82 444 LYS B CA 1
ATOM 7646 C C . LYS B 1 432 ? 48.000 28.372 58.628 1.00 35.07 444 LYS B C 1
ATOM 7647 O O . LYS B 1 432 ? 49.097 28.717 58.199 1.00 33.20 444 LYS B O 1
ATOM 7653 N N . GLN B 1 433 ? 47.853 27.620 59.712 1.00 32.49 445 GLN B N 1
ATOM 7654 C CA . GLN B 1 433 ? 49.001 27.176 60.494 1.00 31.20 445 GLN B CA 1
ATOM 7655 C C . GLN B 1 433 ? 49.062 25.665 60.667 1.00 31.63 445 GLN B C 1
ATOM 7656 O O . GLN B 1 433 ? 48.095 24.954 60.408 1.00 31.72 445 GLN B O 1
ATOM 7662 N N . ARG B 1 434 ? 50.216 25.187 61.111 1.00 31.49 446 ARG B N 1
ATOM 7663 C CA . ARG B 1 434 ? 50.418 23.769 61.362 1.00 30.82 446 ARG B CA 1
ATOM 7664 C C . ARG B 1 434 ? 50.920 23.659 62.793 1.00 29.75 446 ARG B C 1
ATOM 7665 O O . ARG B 1 434 ? 51.794 24.427 63.205 1.00 27.66 446 ARG B O 1
ATOM 7673 N N . ARG B 1 435 ? 50.350 22.740 63.565 1.00 26.82 447 ARG B N 1
ATOM 7674 C CA . ARG B 1 435 ? 50.795 22.566 64.941 1.00 26.71 447 ARG B CA 1
ATOM 7675 C C . ARG B 1 435 ? 52.218 22.033 64.859 1.00 24.20 447 ARG B C 1
ATOM 7676 O O . ARG B 1 435 ? 52.480 21.050 64.168 1.00 24.34 447 ARG B O 1
ATOM 7684 N N . PRO B 1 436 ? 53.165 22.687 65.549 1.00 22.27 448 PRO B N 1
ATOM 7685 C CA . PRO B 1 436 ? 54.554 22.222 65.498 1.00 19.65 448 PRO B CA 1
ATOM 7686 C C . PRO B 1 436 ? 54.752 20.779 65.942 1.00 19.39 448 PRO B C 1
ATOM 7687 O O . PRO B 1 436 ? 54.189 20.339 66.944 1.00 19.27 448 PRO B O 1
ATOM 7691 N N . ILE B 1 437 ? 55.564 20.057 65.180 1.00 20.12 449 ILE B N 1
ATOM 7692 C CA . ILE B 1 437 ? 55.886 18.669 65.468 1.00 20.51 449 ILE B CA 1
ATOM 7693 C C . ILE B 1 437 ? 57.408 18.533 65.466 1.00 18.15 449 ILE B C 1
ATOM 7694 O O . ILE B 1 437 ? 58.079 19.000 64.544 1.00 18.59 449 ILE B O 1
ATOM 7699 N N . PRO B 1 438 ? 57.977 17.904 66.505 1.00 19.11 450 PRO B N 1
ATOM 7700 C CA . PRO B 1 438 ? 59.434 17.745 66.546 1.00 18.09 450 PRO B CA 1
ATOM 7701 C C . PRO B 1 438 ? 59.923 17.009 65.307 1.00 19.54 450 PRO B C 1
ATOM 7702 O O . PRO B 1 438 ? 59.265 16.083 64.829 1.00 19.50 450 PRO B O 1
ATOM 7706 N N . LYS B 1 439 ? 61.070 17.426 64.784 1.00 17.76 451 LYS B N 1
ATOM 7707 C CA . LYS B 1 439 ? 61.653 16.782 63.619 1.00 20.06 451 LYS B CA 1
ATOM 7708 C C . LYS B 1 439 ? 62.695 15.808 64.154 1.00 19.02 451 LYS B C 1
ATOM 7709 O O . LYS B 1 439 ? 63.766 16.209 64.605 1.00 19.06 451 LYS B O 1
ATOM 7715 N N . GLY B 1 440 ? 62.368 14.525 64.137 1.00 17.98 452 GLY B N 1
ATOM 7716 C CA . GLY B 1 440 ? 63.314 13.549 64.630 1.00 16.62 452 GLY B CA 1
ATOM 7717 C C . GLY B 1 440 ? 63.505 13.570 66.136 1.00 17.37 452 GLY B C 1
ATOM 7718 O O . GLY B 1 440 ? 62.637 14.014 66.893 1.00 17.17 452 GLY B O 1
ATOM 7719 N N . HIS B 1 441 ? 64.679 13.126 66.567 1.00 15.30 453 HIS B N 1
ATOM 7720 C CA . HIS B 1 441 ? 64.988 13.012 67.983 1.00 13.45 453 HIS B CA 1
ATOM 7721 C C . HIS B 1 441 ? 66.481 13.266 68.198 1.00 15.44 453 HIS B C 1
ATOM 7722 O O . HIS B 1 441 ? 67.297 12.920 67.344 1.00 14.38 453 HIS B O 1
ATOM 7729 N N . CYS B 1 442 ? 66.836 13.872 69.330 1.00 13.93 454 CYS B N 1
ATOM 7730 C CA . CYS B 1 442 ? 68.240 14.134 69.630 1.00 15.87 454 CYS B CA 1
ATOM 7731 C C . CYS B 1 442 ? 68.616 13.676 71.039 1.00 18.12 454 CYS B C 1
ATOM 7732 O O . CYS B 1 442 ? 67.881 13.909 72.001 1.00 18.01 454 CYS B O 1
ATOM 7735 N N . THR B 1 443 ? 69.759 13.012 71.150 1.00 17.02 455 THR B N 1
ATOM 7736 C CA . THR B 1 443 ? 70.251 12.548 72.436 1.00 16.39 455 THR B CA 1
ATOM 7737 C C . THR B 1 443 ? 71.547 13.312 72.683 1.00 15.94 455 THR B C 1
ATOM 7738 O O . THR B 1 443 ? 72.323 13.539 71.756 1.00 16.13 455 THR B O 1
ATOM 7742 N N . ALA B 1 444 ? 71.766 13.728 73.922 1.00 14.99 456 ALA B N 1
ATOM 7743 C CA . ALA B 1 444 ? 72.980 14.453 74.266 1.00 15.40 456 ALA B CA 1
ATOM 7744 C C . ALA B 1 444 ? 73.630 13.739 75.442 1.00 17.15 456 ALA B C 1
ATOM 7745 O O . ALA B 1 444 ? 72.939 13.306 76.368 1.00 16.98 456 ALA B O 1
ATOM 7747 N N . CYS B 1 445 ? 74.953 13.605 75.390 1.00 16.98 457 CYS B N 1
ATOM 7748 C CA . CYS B 1 445 ? 75.711 12.962 76.455 1.00 17.45 457 CYS B CA 1
ATOM 7749 C C . CYS B 1 445 ? 76.830 13.885 76.898 1.00 18.91 457 CYS B C 1
ATOM 7750 O O . CYS B 1 445 ? 77.541 14.455 76.072 1.00 18.01 457 CYS B O 1
ATOM 7753 N N . ARG B 1 446 ? 76.978 14.041 78.206 1.00 20.62 458 ARG B N 1
ATOM 7754 C CA . ARG B 1 446 ? 78.039 14.874 78.741 1.00 22.32 458 ARG B CA 1
ATOM 7755 C C . ARG B 1 446 ? 79.262 13.959 78.825 1.00 22.70 458 ARG B C 1
ATOM 7756 O O . ARG B 1 446 ? 79.139 12.789 79.202 1.00 21.40 458 ARG B O 1
ATOM 7764 N N . ILE B 1 447 ? 80.427 14.478 78.450 1.00 23.36 459 ILE B N 1
ATOM 7765 C CA . ILE B 1 447 ? 81.657 13.694 78.510 1.00 23.20 459 ILE B CA 1
ATOM 7766 C C . ILE B 1 447 ? 82.727 14.432 79.310 1.00 24.39 459 ILE B C 1
ATOM 7767 O O . ILE B 1 447 ? 82.768 15.661 79.325 1.00 21.95 459 ILE B O 1
ATOM 7772 N N . THR B 1 448 ? 83.588 13.671 79.978 1.00 24.87 460 THR B N 1
ATOM 7773 C CA . THR B 1 448 ? 84.661 14.247 80.779 1.00 28.04 460 THR B CA 1
ATOM 7774 C C . THR B 1 448 ? 85.907 13.392 80.612 1.00 28.78 460 THR B C 1
ATOM 7775 O O . THR B 1 448 ? 85.805 12.228 80.226 1.00 27.24 460 THR B O 1
ATOM 7779 N N . GLY B 1 461 ? 94.480 25.165 71.756 1.00 43.56 473 GLY B N 1
ATOM 7780 C CA . GLY B 1 461 ? 93.323 25.992 72.046 1.00 42.04 473 GLY B CA 1
ATOM 7781 C C . GLY B 1 461 ? 92.583 25.522 73.284 1.00 41.90 473 GLY B C 1
ATOM 7782 O O . GLY B 1 461 ? 93.159 24.852 74.143 1.00 42.06 473 GLY B O 1
ATOM 7783 N N . THR B 1 462 ? 91.305 25.876 73.384 1.00 39.51 474 THR B N 1
ATOM 7784 C CA . THR B 1 462 ? 90.501 25.472 74.529 1.00 38.91 474 THR B CA 1
ATOM 7785 C C . THR B 1 462 ? 89.294 24.655 74.080 1.00 38.78 474 THR B C 1
ATOM 7786 O O . THR B 1 462 ? 88.630 24.020 74.896 1.00 38.70 474 THR B O 1
ATOM 7790 N N . LEU B 1 463 ? 89.016 24.676 72.779 1.00 38.13 475 LEU B N 1
ATOM 7791 C CA . LEU B 1 463 ? 87.883 23.941 72.226 1.00 38.14 475 LEU B CA 1
ATOM 7792 C C . LEU B 1 463 ? 88.331 22.898 71.212 1.00 37.64 475 LEU B C 1
ATOM 7793 O O . LEU B 1 463 ? 88.948 23.222 70.197 1.00 40.10 475 LEU B O 1
ATOM 7798 N N . HIS B 1 464 ? 88.004 21.643 71.492 1.00 35.39 476 HIS B N 1
ATOM 7799 C CA . HIS B 1 464 ? 88.364 20.541 70.616 1.00 34.91 476 HIS B CA 1
ATOM 7800 C C . HIS B 1 464 ? 87.099 19.867 70.095 1.00 32.90 476 HIS B C 1
ATOM 7801 O O . HIS B 1 464 ? 86.376 19.231 70.854 1.00 30.73 476 HIS B O 1
ATOM 7808 N N . GLU B 1 465 ? 86.831 20.012 68.802 1.00 31.82 477 GLU B N 1
ATOM 7809 C CA . GLU B 1 465 ? 85.652 19.395 68.207 1.00 33.08 477 GLU B CA 1
ATOM 7810 C C . GLU B 1 465 ? 85.981 17.953 67.850 1.00 31.87 477 GLU B C 1
ATOM 7811 O O . GLU B 1 465 ? 86.990 17.674 67.202 1.00 31.72 477 GLU B O 1
ATOM 7817 N N . LEU B 1 466 ? 85.132 17.033 68.285 1.00 30.54 478 LEU B N 1
ATOM 7818 C CA . LEU B 1 466 ? 85.376 15.622 68.038 1.00 32.57 478 LEU B CA 1
ATOM 7819 C C . LEU B 1 466 ? 85.334 15.240 66.568 1.00 33.91 478 LEU B C 1
ATOM 7820 O O . LEU B 1 466 ? 84.457 15.671 65.818 1.00 32.84 478 LEU B O 1
ATOM 7825 N N . ASN B 1 467 ? 86.308 14.434 66.159 1.00 34.91 479 ASN B N 1
ATOM 7826 C CA . ASN B 1 467 ? 86.391 13.984 64.780 1.00 36.10 479 ASN B CA 1
ATOM 7827 C C . ASN B 1 467 ? 85.678 12.647 64.624 1.00 35.47 479 ASN B C 1
ATOM 7828 O O . ASN B 1 467 ? 86.163 11.612 65.090 1.00 35.82 479 ASN B O 1
ATOM 7833 N N . PHE B 1 468 ? 84.514 12.681 63.982 1.00 33.08 480 PHE B N 1
ATOM 7834 C CA . PHE B 1 468 ? 83.731 11.474 63.756 1.00 30.34 480 PHE B CA 1
ATOM 7835 C C . PHE B 1 468 ? 83.807 11.070 62.292 1.00 31.60 480 PHE B C 1
ATOM 7836 O O . PHE B 1 468 ? 83.193 11.693 61.429 1.00 29.85 480 PHE B O 1
ATOM 7844 N N . ARG B 1 469 ? 84.569 10.022 62.015 1.00 31.67 481 ARG B N 1
ATOM 7845 C CA . ARG B 1 469 ? 84.723 9.544 60.650 1.00 35.18 481 ARG B CA 1
ATOM 7846 C C . ARG B 1 469 ? 83.708 8.443 60.382 1.00 36.51 481 ARG B C 1
ATOM 7847 O O . ARG B 1 469 ? 83.284 8.239 59.244 1.00 35.05 481 ARG B O 1
ATOM 7855 N N . SER B 1 470 ? 83.307 7.754 61.447 1.00 38.70 482 SER B N 1
ATOM 7856 C CA . SER B 1 470 ? 82.355 6.650 61.356 1.00 40.59 482 SER B CA 1
ATOM 7857 C C . SER B 1 470 ? 80.877 7.026 61.446 1.00 40.49 482 SER B C 1
ATOM 7858 O O . SER B 1 470 ? 80.029 6.322 60.901 1.00 41.07 482 SER B O 1
ATOM 7861 N N . SER B 1 471 ? 80.565 8.121 62.134 1.00 41.67 483 SER B N 1
ATOM 7862 C CA . SER B 1 471 ? 79.175 8.556 62.306 1.00 42.48 483 SER B CA 1
ATOM 7863 C C . SER B 1 471 ? 78.845 9.800 61.485 1.00 42.25 483 SER B C 1
ATOM 7864 O O . SER B 1 471 ? 79.703 10.662 61.302 1.00 42.95 483 SER B O 1
ATOM 7867 N N . SER B 1 472 ? 77.598 9.903 61.018 1.00 40.42 484 SER B N 1
ATOM 7868 C CA . SER B 1 472 ? 77.167 11.033 60.187 1.00 39.45 484 SER B CA 1
ATOM 7869 C C . SER B 1 472 ? 76.124 11.982 60.787 1.00 37.14 484 SER B C 1
ATOM 7870 O O . SER B 1 472 ? 75.912 13.079 60.261 1.00 38.60 484 SER B O 1
ATOM 7873 N N . ASN B 1 473 ? 75.468 11.557 61.863 1.00 30.60 485 ASN B N 1
ATOM 7874 C CA . ASN B 1 473 ? 74.441 12.358 62.529 1.00 27.57 485 ASN B CA 1
ATOM 7875 C C . ASN B 1 473 ? 74.868 12.715 63.947 1.00 23.48 485 ASN B C 1
ATOM 7876 O O . ASN B 1 473 ? 74.045 12.756 64.863 1.00 20.81 485 ASN B O 1
ATOM 7881 N N . VAL B 1 474 ? 76.154 12.984 64.126 1.00 21.12 486 VAL B N 1
ATOM 7882 C CA . VAL B 1 474 ? 76.677 13.306 65.444 1.00 21.90 486 VAL B CA 1
ATOM 7883 C C . VAL B 1 474 ? 77.730 14.408 65.425 1.00 22.49 486 VAL B C 1
ATOM 7884 O O . VAL B 1 474 ? 78.472 14.569 64.453 1.00 23.56 486 VAL B O 1
ATOM 7888 N N . TRP B 1 475 ? 77.775 15.177 66.505 1.00 19.56 487 TRP B N 1
ATOM 7889 C CA . TRP B 1 475 ? 78.752 16.242 66.646 1.00 18.68 487 TRP B CA 1
ATOM 7890 C C . TRP B 1 475 ? 79.044 16.363 68.127 1.00 18.28 487 TRP B C 1
ATOM 7891 O O . TRP B 1 475 ? 78.147 16.231 68.958 1.00 17.26 487 TRP B O 1
ATOM 7902 N N . GLY B 1 476 ? 80.304 16.607 68.465 1.00 17.32 488 GLY B N 1
ATOM 7903 C CA . GLY B 1 476 ? 80.657 16.732 69.861 1.00 18.66 488 GLY B CA 1
ATOM 7904 C C . GLY B 1 476 ? 81.885 17.595 70.030 1.00 19.81 488 GLY B C 1
ATOM 7905 O O . GLY B 1 476 ? 82.573 17.906 69.062 1.00 21.42 488 GLY B O 1
ATOM 7906 N N . TYR B 1 477 ? 82.158 17.981 71.265 1.00 19.15 489 TYR B N 1
ATOM 7907 C CA . TYR B 1 477 ? 83.307 18.816 71.558 1.00 21.88 489 TYR B CA 1
ATOM 7908 C C . TYR B 1 477 ? 83.778 18.512 72.962 1.00 22.55 489 TYR B C 1
ATOM 7909 O O . TYR B 1 477 ? 83.061 17.906 73.754 1.00 21.84 489 TYR B O 1
ATOM 7918 N N . PHE B 1 478 ? 84.989 18.961 73.257 1.00 25.39 490 PHE B N 1
ATOM 7919 C CA . PHE B 1 478 ? 85.592 18.802 74.567 1.00 27.96 490 PHE B CA 1
ATOM 7920 C C . PHE B 1 478 ? 86.236 20.164 74.773 1.00 28.50 490 PHE B C 1
ATOM 7921 O O . PHE B 1 478 ? 86.709 20.777 73.811 1.00 25.51 490 PHE B O 1
ATOM 7929 N N . SER B 1 479 ? 86.244 20.659 76.003 1.00 29.18 491 SER B N 1
ATOM 7930 C CA . SER B 1 479 ? 86.849 21.959 76.247 1.00 33.52 491 SER B CA 1
ATOM 7931 C C . SER B 1 479 ? 87.299 22.128 77.687 1.00 33.74 491 SER B C 1
ATOM 7932 O O . SER B 1 479 ? 86.859 21.403 78.576 1.00 34.64 491 SER B O 1
ATOM 7935 N N . VAL B 1 480 ? 88.199 23.079 77.906 1.00 35.31 492 VAL B N 1
ATOM 7936 C CA . VAL B 1 480 ? 88.679 23.364 79.248 1.00 36.58 492 VAL B CA 1
ATOM 7937 C C . VAL B 1 480 ? 87.858 24.545 79.741 1.00 35.95 492 VAL B C 1
ATOM 7938 O O . VAL B 1 480 ? 87.397 25.359 78.943 1.00 37.08 492 VAL B O 1
ATOM 7942 N N . GLY B 1 481 ? 87.664 24.633 81.050 1.00 35.11 493 GLY B N 1
ATOM 7943 C CA . GLY B 1 481 ? 86.889 25.728 81.597 1.00 31.26 493 GLY B CA 1
ATOM 7944 C C . GLY B 1 481 ? 87.729 26.778 82.297 1.00 30.60 493 GLY B C 1
ATOM 7945 O O . GLY B 1 481 ? 87.780 26.813 83.530 1.00 31.86 493 GLY B O 1
ATOM 7946 N N . ASN B 1 482 ? 88.391 27.634 81.523 1.00 25.88 494 ASN B N 1
ATOM 7947 C CA . ASN B 1 482 ? 89.209 28.691 82.107 1.00 23.19 494 ASN B CA 1
ATOM 7948 C C . ASN B 1 482 ? 88.333 29.732 82.791 1.00 21.95 494 ASN B C 1
ATOM 7949 O O . ASN B 1 482 ? 87.192 29.970 82.390 1.00 18.58 494 ASN B O 1
ATOM 7954 N N . ASN B 1 483 ? 88.878 30.344 83.835 1.00 20.44 495 ASN B N 1
ATOM 7955 C CA . ASN B 1 483 ? 88.192 31.401 84.559 1.00 19.38 495 ASN B CA 1
ATOM 7956 C C . ASN B 1 483 ? 86.779 31.075 85.047 1.00 19.03 495 ASN B C 1
ATOM 7957 O O . ASN B 1 483 ? 85.851 31.861 84.853 1.00 17.25 495 ASN B O 1
ATOM 7962 N N . GLY B 1 484 ? 86.619 29.913 85.669 1.00 17.88 496 GLY B N 1
ATOM 7963 C CA . GLY B 1 484 ? 85.326 29.551 86.215 1.00 17.78 496 GLY B CA 1
ATOM 7964 C C . GLY B 1 484 ? 85.209 30.216 87.579 1.00 21.16 496 GLY B C 1
ATOM 7965 O O . GLY B 1 484 ? 86.088 30.986 87.980 1.00 18.47 496 GLY B O 1
ATOM 7966 N N . ASN B 1 485 ? 84.138 29.928 88.309 1.00 20.58 497 ASN B N 1
ATOM 7967 C CA . ASN B 1 485 ? 83.975 30.530 89.622 1.00 21.94 497 ASN B CA 1
ATOM 7968 C C . ASN B 1 485 ? 84.769 29.764 90.673 1.00 21.90 497 ASN B C 1
ATOM 7969 O O . ASN B 1 485 ? 85.132 30.317 91.713 1.00 19.81 497 ASN B O 1
ATOM 7974 N N . ILE B 1 486 ? 85.056 28.498 90.386 1.00 19.49 498 ILE B N 1
ATOM 7975 C CA . ILE B 1 486 ? 85.790 27.648 91.313 1.00 21.35 498 ILE B CA 1
ATOM 7976 C C . ILE B 1 486 ? 87.235 27.390 90.884 1.00 22.19 498 ILE B C 1
ATOM 7977 O O . ILE B 1 486 ? 88.129 27.294 91.728 1.00 22.17 498 ILE B O 1
ATOM 7982 N N . HIS B 1 487 ? 87.456 27.280 89.576 1.00 21.94 499 HIS B N 1
ATOM 7983 C CA . HIS B 1 487 ? 88.785 27.020 89.025 1.00 24.33 499 HIS B CA 1
ATOM 7984 C C . HIS B 1 487 ? 89.148 28.058 87.963 1.00 25.13 499 HIS B C 1
ATOM 7985 O O . HIS B 1 487 ? 88.397 28.259 87.006 1.00 25.82 499 HIS B O 1
ATOM 7992 N N . SER B 1 488 ? 90.298 28.709 88.121 1.00 24.53 500 SER B N 1
ATOM 7993 C CA . SER B 1 488 ? 90.734 29.720 87.158 1.00 26.15 500 SER B CA 1
ATOM 7994 C C . SER B 1 488 ? 91.286 29.020 85.920 1.00 28.49 500 SER B C 1
ATOM 7995 O O . SER B 1 488 ? 91.338 29.593 84.828 1.00 25.37 500 SER B O 1
ATOM 7998 N N . PHE B 1 489 ? 91.699 27.772 86.113 1.00 31.12 501 PHE B N 1
ATOM 7999 C CA . PHE B 1 489 ? 92.213 26.939 85.036 1.00 36.85 501 PHE B CA 1
ATOM 8000 C C . PHE B 1 489 ? 92.187 25.497 85.522 1.00 38.58 501 PHE B C 1
ATOM 8001 O O . PHE B 1 489 ? 92.272 25.233 86.721 1.00 38.29 501 PHE B O 1
ATOM 8009 N N . SER B 1 490 ? 92.052 24.563 84.594 1.00 41.06 502 SER B N 1
ATOM 8010 C CA . SER B 1 490 ? 92.002 23.161 84.963 1.00 43.58 502 SER B CA 1
ATOM 8011 C C . SER B 1 490 ? 92.411 22.277 83.804 1.00 45.19 502 SER B C 1
ATOM 8012 O O . SER B 1 490 ? 92.132 22.585 82.644 1.00 45.48 502 SER B O 1
ATOM 8015 N N . ASP B 1 491 ? 93.086 21.181 84.124 1.00 47.52 503 ASP B N 1
ATOM 8016 C CA . ASP B 1 491 ? 93.509 20.235 83.107 1.00 49.83 503 ASP B CA 1
ATOM 8017 C C . ASP B 1 491 ? 92.263 19.469 82.685 1.00 49.74 503 ASP B C 1
ATOM 8018 O O . ASP B 1 491 ? 92.113 19.087 81.523 1.00 50.58 503 ASP B O 1
ATOM 8023 N N . SER B 1 492 ? 91.365 19.260 83.644 1.00 48.67 504 SER B N 1
ATOM 8024 C CA . SER B 1 492 ? 90.123 18.551 83.382 1.00 47.28 504 SER B CA 1
ATOM 8025 C C . SER B 1 492 ? 89.358 19.239 82.263 1.00 45.65 504 SER B C 1
ATOM 8026 O O . SER B 1 492 ? 89.304 20.467 82.189 1.00 44.29 504 SER B O 1
ATOM 8029 N N . GLN B 1 493 ? 88.778 18.437 81.383 1.00 44.12 505 GLN B N 1
ATOM 8030 C CA . GLN B 1 493 ? 88.005 18.971 80.283 1.00 42.38 505 GLN B CA 1
ATOM 8031 C C . GLN B 1 493 ? 86.612 18.364 80.339 1.00 40.41 505 GLN B C 1
ATOM 8032 O O . GLN B 1 493 ? 86.417 17.275 80.882 1.00 39.11 505 GLN B O 1
ATOM 8038 N N . PHE B 1 494 ? 85.645 19.086 79.789 1.00 37.21 506 PHE B N 1
ATOM 8039 C CA . PHE B 1 494 ? 84.264 18.638 79.772 1.00 34.91 506 PHE B CA 1
ATOM 8040 C C . PHE B 1 494 ? 83.643 19.047 78.446 1.00 31.59 506 PHE B C 1
ATOM 8041 O O . PHE B 1 494 ? 84.122 19.964 77.782 1.00 30.00 506 PHE B O 1
ATOM 8049 N N . GLY B 1 495 ? 82.573 18.366 78.064 1.00 29.08 507 GLY B N 1
ATOM 8050 C CA . GLY B 1 495 ? 81.919 18.697 76.816 1.00 25.64 507 GLY B CA 1
ATOM 8051 C C . GLY B 1 495 ? 80.679 17.861 76.611 1.00 23.67 507 GLY B C 1
ATOM 8052 O O . GLY B 1 495 ? 80.180 17.234 77.546 1.00 22.71 507 GLY B O 1
ATOM 8053 N N . HIS B 1 496 ? 80.185 17.853 75.380 1.00 21.63 508 HIS B N 1
ATOM 8054 C CA . HIS B 1 496 ? 78.995 17.089 75.044 1.00 21.19 508 HIS B CA 1
ATOM 8055 C C . HIS B 1 496 ? 79.073 16.515 73.651 1.00 19.71 508 HIS B C 1
ATOM 8056 O O . HIS B 1 496 ? 79.827 16.990 72.800 1.00 20.10 508 HIS B O 1
ATOM 8063 N N . ILE B 1 497 ? 78.271 15.483 73.430 1.00 18.10 509 ILE B N 1
ATOM 8064 C CA . ILE B 1 497 ? 78.160 14.857 72.133 1.00 17.06 509 ILE B CA 1
ATOM 8065 C C . ILE B 1 497 ? 76.664 14.890 71.864 1.00 16.46 509 ILE B C 1
ATOM 8066 O O . ILE B 1 497 ? 75.865 14.592 72.752 1.00 15.88 509 ILE B O 1
ATOM 8071 N N . PHE B 1 498 ? 76.294 15.275 70.651 1.00 16.22 510 PHE B N 1
ATOM 8072 C CA . PHE B 1 498 ? 74.890 15.359 70.262 1.00 15.82 510 PHE B CA 1
ATOM 8073 C C . PHE B 1 498 ? 74.641 14.386 69.114 1.00 14.70 510 PHE B C 1
ATOM 8074 O O . PHE B 1 498 ? 75.403 14.361 68.145 1.00 17.11 510 PHE B O 1
ATOM 8082 N N . ALA B 1 499 ? 73.576 13.592 69.214 1.00 13.71 511 ALA B N 1
ATOM 8083 C CA . ALA B 1 499 ? 73.255 12.634 68.161 1.00 14.63 511 ALA B CA 1
ATOM 8084 C C . ALA B 1 499 ? 71.808 12.728 67.693 1.00 15.16 511 ALA B C 1
ATOM 8085 O O . ALA B 1 499 ? 70.877 12.737 68.501 1.00 16.26 511 ALA B O 1
ATOM 8087 N N . PHE B 1 500 ? 71.624 12.795 66.380 1.00 14.63 512 PHE B N 1
ATOM 8088 C CA . PHE B 1 500 ? 70.290 12.871 65.805 1.00 15.28 512 PHE B CA 1
ATOM 8089 C C . PHE B 1 500 ? 69.851 11.533 65.224 1.00 17.04 512 PHE B C 1
ATOM 8090 O O . PHE B 1 500 ? 70.675 10.741 64.770 1.00 17.97 512 PHE B O 1
ATOM 8098 N N . GLY B 1 501 ? 68.540 11.307 65.237 1.00 16.13 513 GLY B N 1
ATOM 8099 C CA . GLY B 1 501 ? 67.951 10.093 64.698 1.00 16.95 513 GLY B CA 1
ATOM 8100 C C . GLY B 1 501 ? 66.492 10.375 64.362 1.00 16.87 513 GLY B C 1
ATOM 8101 O O . GLY B 1 501 ? 65.898 11.292 64.931 1.00 16.28 513 GLY B O 1
ATOM 8102 N N . GLU B 1 502 ? 65.910 9.600 63.449 1.00 17.95 514 GLU B N 1
ATOM 8103 C CA . GLU B 1 502 ? 64.514 9.803 63.057 1.00 18.19 514 GLU B CA 1
ATOM 8104 C C . GLU B 1 502 ? 63.569 9.599 64.235 1.00 17.72 514 GLU B C 1
ATOM 8105 O O . GLU B 1 502 ? 62.458 10.131 64.247 1.00 19.36 514 GLU B O 1
ATOM 8111 N N . ASN B 1 503 ? 64.014 8.829 65.223 1.00 17.76 515 ASN B N 1
ATOM 8112 C CA . ASN B 1 503 ? 63.222 8.552 66.416 1.00 17.39 515 ASN B CA 1
ATOM 8113 C C . ASN B 1 503 ? 64.152 8.291 67.593 1.00 17.96 515 ASN B C 1
ATOM 8114 O O . ASN B 1 503 ? 65.374 8.325 67.441 1.00 17.65 515 ASN B O 1
ATOM 8119 N N . ARG B 1 504 ? 63.578 8.038 68.767 1.00 18.57 516 ARG B N 1
ATOM 8120 C CA . ARG B 1 504 ? 64.363 7.796 69.975 1.00 19.22 516 ARG B CA 1
ATOM 8121 C C . ARG B 1 504 ? 65.403 6.679 69.843 1.00 19.24 516 ARG B C 1
ATOM 8122 O O . ARG B 1 504 ? 66.559 6.854 70.211 1.00 18.95 516 ARG B O 1
ATOM 8130 N N . GLN B 1 505 ? 64.992 5.533 69.319 1.00 21.57 517 GLN B N 1
ATOM 8131 C CA . GLN B 1 505 ? 65.914 4.410 69.165 1.00 22.31 517 GLN B CA 1
ATOM 8132 C C . GLN B 1 505 ? 67.053 4.718 68.190 1.00 20.28 517 GLN B C 1
ATOM 8133 O O . GLN B 1 505 ? 68.206 4.355 68.435 1.00 19.40 517 GLN B O 1
ATOM 8139 N N . ALA B 1 506 ? 66.733 5.396 67.092 1.00 21.31 518 ALA B N 1
ATOM 8140 C CA . ALA B 1 506 ? 67.739 5.739 66.095 1.00 19.98 518 ALA B CA 1
ATOM 8141 C C . ALA B 1 506 ? 68.770 6.735 66.610 1.00 21.34 518 ALA B C 1
ATOM 8142 O O . ALA B 1 506 ? 69.965 6.578 66.351 1.00 19.26 518 ALA B O 1
ATOM 8144 N N . SER B 1 507 ? 68.327 7.765 67.331 1.00 20.71 519 SER B N 1
ATOM 8145 C CA . SER B 1 507 ? 69.283 8.735 67.844 1.00 20.94 519 SER B CA 1
ATOM 8146 C C . SER B 1 507 ? 70.148 8.050 68.898 1.00 20.19 519 SER B C 1
ATOM 8147 O O . SER B 1 507 ? 71.336 8.343 69.017 1.00 17.35 519 SER B O 1
ATOM 8150 N N . ARG B 1 508 ? 69.556 7.121 69.647 1.00 21.17 520 ARG B N 1
ATOM 8151 C CA . ARG B 1 508 ? 70.301 6.395 70.671 1.00 22.69 520 ARG B CA 1
ATOM 8152 C C . ARG B 1 508 ? 71.367 5.524 70.008 1.00 21.71 520 ARG B C 1
ATOM 8153 O O . ARG B 1 508 ? 72.522 5.499 70.440 1.00 20.44 520 ARG B O 1
ATOM 8161 N N . LYS B 1 509 ? 70.970 4.811 68.960 1.00 21.41 521 LYS B N 1
ATOM 8162 C CA . LYS B 1 509 ? 71.895 3.938 68.242 1.00 23.82 521 LYS B CA 1
ATOM 8163 C C . LYS B 1 509 ? 73.043 4.752 67.651 1.00 22.51 521 LYS B C 1
ATOM 8164 O O . LYS B 1 509 ? 74.196 4.336 67.693 1.00 21.42 521 LYS B O 1
ATOM 8170 N N . HIS B 1 510 ? 72.728 5.920 67.102 1.00 22.56 522 HIS B N 1
ATOM 8171 C CA . HIS B 1 510 ? 73.759 6.769 66.517 1.00 20.60 522 HIS B CA 1
ATOM 8172 C C . HIS B 1 510 ? 74.712 7.276 67.592 1.00 20.73 522 HIS B C 1
ATOM 8173 O O . HIS B 1 510 ? 75.905 7.446 67.343 1.00 20.02 522 HIS B O 1
ATOM 8180 N N . MET B 1 511 ? 74.193 7.514 68.791 1.00 18.28 523 MET B N 1
ATOM 8181 C CA . MET B 1 511 ? 75.040 7.966 69.880 1.00 19.00 523 MET B CA 1
ATOM 8182 C C . MET B 1 511 ? 76.001 6.832 70.243 1.00 19.56 523 MET B C 1
ATOM 8183 O O . MET B 1 511 ? 77.198 7.053 70.405 1.00 18.59 523 MET B O 1
ATOM 8188 N N . VAL B 1 512 ? 75.469 5.621 70.365 1.00 21.94 524 VAL B N 1
ATOM 8189 C CA . VAL B 1 512 ? 76.298 4.464 70.707 1.00 23.93 524 VAL B CA 1
ATOM 8190 C C . VAL B 1 512 ? 77.392 4.255 69.661 1.00 24.90 524 VAL B C 1
ATOM 8191 O O . VAL B 1 512 ? 78.563 4.062 70.000 1.00 26.54 524 VAL B O 1
ATOM 8195 N N . VAL B 1 513 ? 77.008 4.301 68.390 1.00 25.74 525 VAL B N 1
ATOM 8196 C CA . VAL B 1 513 ? 77.962 4.128 67.300 1.00 26.70 525 VAL B CA 1
ATOM 8197 C C . VAL B 1 513 ? 79.099 5.140 67.412 1.00 25.30 525 VAL B C 1
ATOM 8198 O O . VAL B 1 513 ? 80.267 4.789 67.252 1.00 25.07 525 VAL B O 1
ATOM 8202 N N . ALA B 1 514 ? 78.752 6.395 67.690 1.00 24.23 526 ALA B N 1
ATOM 8203 C CA . ALA B 1 514 ? 79.748 7.456 67.814 1.00 22.89 526 ALA B CA 1
ATOM 8204 C C . ALA B 1 514 ? 80.651 7.229 69.024 1.00 23.35 526 ALA B C 1
ATOM 8205 O O . ALA B 1 514 ? 81.863 7.420 68.947 1.00 23.46 526 ALA B O 1
ATOM 8207 N N . LEU B 1 515 ? 80.053 6.824 70.139 1.00 23.60 527 LEU B N 1
ATOM 8208 C CA . LEU B 1 515 ? 80.819 6.569 71.349 1.00 24.53 527 LEU B CA 1
ATOM 8209 C C . LEU B 1 515 ? 81.757 5.389 71.113 1.00 24.30 527 LEU B C 1
ATOM 8210 O O . LEU B 1 515 ? 82.884 5.379 71.604 1.00 23.46 527 LEU B O 1
ATOM 8215 N N . LYS B 1 516 ? 81.286 4.400 70.359 1.00 24.44 528 LYS B N 1
ATOM 8216 C CA . LYS B 1 516 ? 82.102 3.227 70.061 1.00 25.78 528 LYS B CA 1
ATOM 8217 C C . LYS B 1 516 ? 83.252 3.570 69.133 1.00 25.53 528 LYS B C 1
ATOM 8218 O O . LYS B 1 516 ? 84.315 2.956 69.213 1.00 25.63 528 LYS B O 1
ATOM 8224 N N . GLU B 1 517 ? 83.053 4.548 68.254 1.00 23.90 529 GLU B N 1
ATOM 8225 C CA . GLU B 1 517 ? 84.127 4.950 67.355 1.00 23.54 529 GLU B CA 1
ATOM 8226 C C . GLU B 1 517 ? 85.249 5.521 68.212 1.00 24.28 529 GLU B C 1
ATOM 8227 O O . GLU B 1 517 ? 86.426 5.239 67.988 1.00 23.54 529 GLU B O 1
ATOM 8233 N N . LEU B 1 518 ? 84.876 6.325 69.202 1.00 23.83 530 LEU B N 1
ATOM 8234 C CA . LEU B 1 518 ? 85.853 6.929 70.096 1.00 25.74 530 LEU B CA 1
ATOM 8235 C C . LEU B 1 518 ? 86.564 5.886 70.970 1.00 27.71 530 LEU B C 1
ATOM 8236 O O . LEU B 1 518 ? 87.788 5.930 71.136 1.00 28.12 530 LEU B O 1
ATOM 8241 N N . SER B 1 519 ? 85.801 4.947 71.525 1.00 30.42 531 SER B N 1
ATOM 8242 C CA . SER B 1 519 ? 86.380 3.923 72.391 1.00 32.76 531 SER B CA 1
ATOM 8243 C C . SER B 1 519 ? 87.360 3.027 71.641 1.00 34.08 531 SER B C 1
ATOM 8244 O O . SER B 1 519 ? 88.401 2.651 72.177 1.00 34.07 531 SER B O 1
ATOM 8247 N N . ILE B 1 520 ? 87.021 2.688 70.403 1.00 35.66 532 ILE B N 1
ATOM 8248 C CA . ILE B 1 520 ? 87.873 1.845 69.572 1.00 37.46 532 ILE B CA 1
ATOM 8249 C C . ILE B 1 520 ? 89.199 2.551 69.279 1.00 38.26 532 ILE B C 1
ATOM 8250 O O . ILE B 1 520 ? 90.249 1.905 69.211 1.00 36.92 532 ILE B O 1
ATOM 8255 N N . ARG B 1 521 ? 89.144 3.872 69.112 1.00 37.96 533 ARG B N 1
ATOM 8256 C CA . ARG B 1 521 ? 90.340 4.670 68.846 1.00 40.07 533 ARG B CA 1
ATOM 8257 C C . ARG B 1 521 ? 91.088 4.971 70.137 1.00 39.43 533 ARG B C 1
ATOM 8258 O O . ARG B 1 521 ? 92.170 5.552 70.114 1.00 39.74 533 ARG B O 1
ATOM 8266 N N . GLY B 1 522 ? 90.496 4.594 71.264 1.00 45.63 534 GLY B N 1
ATOM 8267 C CA . GLY B 1 522 ? 91.133 4.835 72.544 1.00 46.22 534 GLY B CA 1
ATOM 8268 C C . GLY B 1 522 ? 90.977 6.255 73.057 1.00 47.37 534 GLY B C 1
ATOM 8269 O O . GLY B 1 522 ? 91.847 6.759 73.771 1.00 47.91 534 GLY B O 1
ATOM 8270 N N . ASP B 1 523 ? 89.877 6.909 72.696 1.00 47.80 535 ASP B N 1
ATOM 8271 C CA . ASP B 1 523 ? 89.625 8.274 73.151 1.00 48.88 535 ASP B CA 1
ATOM 8272 C C . ASP B 1 523 ? 88.520 8.282 74.204 1.00 48.38 535 ASP B C 1
ATOM 8273 O O . ASP B 1 523 ? 87.496 7.619 74.040 1.00 47.66 535 ASP B O 1
ATOM 8278 N N . PHE B 1 524 ? 88.734 9.038 75.280 1.00 47.96 536 PHE B N 1
ATOM 8279 C CA . PHE B 1 524 ? 87.766 9.129 76.373 1.00 47.15 536 PHE B CA 1
ATOM 8280 C C . PHE B 1 524 ? 87.297 7.725 76.728 1.00 47.17 536 PHE B C 1
ATOM 8281 O O . PHE B 1 524 ? 86.128 7.505 77.048 1.00 46.70 536 PHE B O 1
ATOM 8289 N N . ARG B 1 525 ? 88.233 6.784 76.659 1.00 47.95 537 ARG B N 1
ATOM 8290 C CA . ARG B 1 525 ? 87.987 5.375 76.942 1.00 48.65 537 ARG B CA 1
ATOM 8291 C C . ARG B 1 525 ? 87.002 5.086 78.074 1.00 47.63 537 ARG B C 1
ATOM 8292 O O . ARG B 1 525 ? 85.928 4.534 77.846 1.00 47.09 537 ARG B O 1
ATOM 8300 N N . THR B 1 526 ? 87.375 5.457 79.294 1.00 46.99 538 THR B N 1
ATOM 8301 C CA . THR B 1 526 ? 86.541 5.203 80.466 1.00 47.29 538 THR B CA 1
ATOM 8302 C C . THR B 1 526 ? 85.161 5.855 80.427 1.00 46.19 538 THR B C 1
ATOM 8303 O O . THR B 1 526 ? 84.152 5.204 80.705 1.00 45.83 538 THR B O 1
ATOM 8307 N N . THR B 1 527 ? 85.120 7.139 80.094 1.00 44.61 539 THR B N 1
ATOM 8308 C CA . THR B 1 527 ? 83.860 7.867 80.038 1.00 43.00 539 THR B CA 1
ATOM 8309 C C . THR B 1 527 ? 82.907 7.312 78.984 1.00 40.74 539 THR B C 1
ATOM 8310 O O . THR B 1 527 ? 81.795 6.898 79.305 1.00 39.98 539 THR B O 1
ATOM 8314 N N . VAL B 1 528 ? 83.339 7.296 77.728 1.00 39.09 540 VAL B N 1
ATOM 8315 C CA . VAL B 1 528 ? 82.485 6.790 76.659 1.00 38.46 540 VAL B CA 1
ATOM 8316 C C . VAL B 1 528 ? 82.089 5.339 76.916 1.00 37.56 540 VAL B C 1
ATOM 8317 O O . VAL B 1 528 ? 81.054 4.878 76.442 1.00 36.85 540 VAL B O 1
ATOM 8321 N N . GLU B 1 529 ? 82.912 4.625 77.678 1.00 37.47 541 GLU B N 1
ATOM 8322 C CA . GLU B 1 529 ? 82.642 3.225 77.979 1.00 37.14 541 GLU B CA 1
ATOM 8323 C C . GLU B 1 529 ? 81.430 3.039 78.885 1.00 36.16 541 GLU B C 1
ATOM 8324 O O . GLU B 1 529 ? 80.571 2.199 78.615 1.00 35.37 541 GLU B O 1
ATOM 8330 N N . TYR B 1 530 ? 81.356 3.817 79.960 1.00 35.56 542 TYR B N 1
ATOM 8331 C CA . TYR B 1 530 ? 80.230 3.693 80.871 1.00 35.54 542 TYR B CA 1
ATOM 8332 C C . TYR B 1 530 ? 78.963 4.283 80.249 1.00 32.79 542 TYR B C 1
ATOM 8333 O O . TYR B 1 530 ? 77.860 3.833 80.548 1.00 31.50 542 TYR B O 1
ATOM 8342 N N . LEU B 1 531 ? 79.120 5.274 79.373 1.00 30.67 543 LEU B N 1
ATOM 8343 C CA . LEU B 1 531 ? 77.960 5.864 78.704 1.00 28.94 543 LEU B CA 1
ATOM 8344 C C . LEU B 1 531 ? 77.340 4.805 77.795 1.00 27.22 543 LEU B C 1
ATOM 8345 O O . LEU B 1 531 ? 76.119 4.652 77.738 1.00 26.07 543 LEU B O 1
ATOM 8350 N N . ILE B 1 532 ? 78.193 4.072 77.084 1.00 27.02 544 ILE B N 1
ATOM 8351 C CA . ILE B 1 532 ? 77.730 3.012 76.198 1.00 27.10 544 ILE B CA 1
ATOM 8352 C C . ILE B 1 532 ? 76.948 1.979 77.010 1.00 28.60 544 ILE B C 1
ATOM 8353 O O . ILE B 1 532 ? 75.873 1.535 76.601 1.00 27.73 544 ILE B O 1
ATOM 8358 N N . LYS B 1 533 ? 77.492 1.605 78.163 1.00 29.42 545 LYS B N 1
ATOM 8359 C CA . LYS B 1 533 ? 76.843 0.631 79.035 1.00 31.52 545 LYS B CA 1
ATOM 8360 C C . LYS B 1 533 ? 75.457 1.137 79.431 1.00 30.68 545 LYS B C 1
ATOM 8361 O O . LYS B 1 533 ? 74.471 0.407 79.343 1.00 30.07 545 LYS B O 1
ATOM 8367 N N . LEU B 1 534 ? 75.386 2.394 79.860 1.00 30.03 546 LEU B N 1
ATOM 8368 C CA . LEU B 1 534 ? 74.114 2.988 80.258 1.00 28.98 546 LEU B CA 1
ATOM 8369 C C . LEU B 1 534 ? 73.125 2.963 79.095 1.00 29.06 546 LEU B C 1
ATOM 8370 O O . LEU B 1 534 ? 71.994 2.498 79.234 1.00 27.70 546 LEU B O 1
ATOM 8375 N N . LEU B 1 535 ? 73.566 3.460 77.945 1.00 28.86 547 LEU B N 1
ATOM 8376 C CA . LEU B 1 535 ? 72.728 3.523 76.754 1.00 30.06 547 LEU B CA 1
ATOM 8377 C C . LEU B 1 535 ? 72.234 2.163 76.269 1.00 30.78 547 LEU B C 1
ATOM 8378 O O . LEU B 1 535 ? 71.149 2.062 75.699 1.00 31.79 547 LEU B O 1
ATOM 8383 N N . GLU B 1 536 ? 73.017 1.114 76.497 1.00 33.05 548 GLU B N 1
ATOM 8384 C CA . GLU B 1 536 ? 72.613 -0.216 76.055 1.00 34.71 548 GLU B CA 1
ATOM 8385 C C . GLU B 1 536 ? 71.849 -1.004 77.116 1.00 35.19 548 GLU B C 1
ATOM 8386 O O . GLU B 1 536 ? 71.489 -2.159 76.893 1.00 35.34 548 GLU B O 1
ATOM 8392 N N . THR B 1 537 ? 71.593 -0.380 78.262 1.00 34.91 549 THR B N 1
ATOM 8393 C CA . THR B 1 537 ? 70.857 -1.043 79.334 1.00 35.06 549 THR B CA 1
ATOM 8394 C C . THR B 1 537 ? 69.399 -1.211 78.947 1.00 36.02 549 THR B C 1
ATOM 8395 O O . THR B 1 537 ? 68.829 -0.372 78.249 1.00 34.99 549 THR B O 1
ATOM 8399 N N . GLU B 1 538 ? 68.794 -2.294 79.420 1.00 36.27 550 GLU B N 1
ATOM 8400 C CA . GLU B 1 538 ? 67.398 -2.569 79.128 1.00 38.49 550 GLU B CA 1
ATOM 8401 C C . GLU B 1 538 ? 66.517 -1.440 79.656 1.00 37.23 550 GLU B C 1
ATOM 8402 O O . GLU B 1 538 ? 65.550 -1.040 79.007 1.00 37.27 550 GLU B O 1
ATOM 8408 N N . ASP B 1 539 ? 66.857 -0.934 80.837 1.00 36.63 551 ASP B N 1
ATOM 8409 C CA . ASP B 1 539 ? 66.091 0.146 81.449 1.00 35.80 551 ASP B CA 1
ATOM 8410 C C . ASP B 1 539 ? 66.054 1.394 80.575 1.00 34.75 551 ASP B C 1
ATOM 8411 O O . ASP B 1 539 ? 64.990 1.970 80.356 1.00 35.38 551 ASP B O 1
ATOM 8416 N N . PHE B 1 540 ? 67.212 1.816 80.079 1.00 32.54 552 PHE B N 1
ATOM 8417 C CA . PHE B 1 540 ? 67.251 3.012 79.246 1.00 30.34 552 PHE B CA 1
ATOM 8418 C C . PHE B 1 540 ? 66.510 2.824 77.930 1.00 29.17 552 PHE B C 1
ATOM 8419 O O . PHE B 1 540 ? 65.799 3.719 77.484 1.00 27.26 552 PHE B O 1
ATOM 8427 N N . GLU B 1 541 ? 66.675 1.665 77.301 1.00 29.39 553 GLU B N 1
ATOM 8428 C CA . GLU B 1 541 ? 65.994 1.410 76.037 1.00 30.54 553 GLU B CA 1
ATOM 8429 C C . GLU B 1 541 ? 64.481 1.426 76.238 1.00 30.49 553 GLU B C 1
ATOM 8430 O O . GLU B 1 541 ? 63.744 1.944 75.396 1.00 29.78 553 GLU B O 1
ATOM 8436 N N . ASP B 1 542 ? 64.023 0.868 77.358 1.00 30.56 554 ASP B N 1
ATOM 8437 C CA . ASP B 1 542 ? 62.592 0.817 77.654 1.00 30.89 554 ASP B CA 1
ATOM 8438 C C . ASP B 1 542 ? 62.070 2.088 78.317 1.00 29.94 554 ASP B C 1
ATOM 8439 O O . ASP B 1 542 ? 60.869 2.213 78.560 1.00 28.81 554 ASP B O 1
ATOM 8444 N N . ASN B 1 543 ? 62.979 3.013 78.616 1.00 29.08 555 ASN B N 1
ATOM 8445 C CA . ASN B 1 543 ? 62.636 4.291 79.239 1.00 28.63 555 ASN B CA 1
ATOM 8446 C C . ASN B 1 543 ? 62.020 4.155 80.638 1.00 29.38 555 ASN B C 1
ATOM 8447 O O . ASN B 1 543 ? 61.094 4.891 80.991 1.00 27.86 555 ASN B O 1
ATOM 8452 N N . THR B 1 544 ? 62.541 3.223 81.434 1.00 29.50 556 THR B N 1
ATOM 8453 C CA . THR B 1 544 ? 62.044 3.001 82.790 1.00 31.26 556 THR B CA 1
ATOM 8454 C C . THR B 1 544 ? 63.012 3.553 83.834 1.00 32.55 556 THR B C 1
ATOM 8455 O O . THR B 1 544 ? 62.946 3.203 85.013 1.00 34.19 556 THR B O 1
ATOM 8459 N N . ILE B 1 545 ? 63.907 4.423 83.389 1.00 30.90 557 ILE B N 1
ATOM 8460 C CA . ILE B 1 545 ? 64.900 5.033 84.262 1.00 30.40 557 ILE B CA 1
ATOM 8461 C C . ILE B 1 545 ? 64.271 6.142 85.109 1.00 29.18 557 ILE B C 1
ATOM 8462 O O . ILE B 1 545 ? 63.114 6.505 84.905 1.00 28.55 557 ILE B O 1
ATOM 8467 N N . THR B 1 546 ? 65.034 6.666 86.064 1.00 28.80 558 THR B N 1
ATOM 8468 C CA . THR B 1 546 ? 64.564 7.745 86.933 1.00 26.93 558 THR B CA 1
ATOM 8469 C C . THR B 1 546 ? 65.750 8.604 87.354 1.00 26.84 558 THR B C 1
ATOM 8470 O O . THR B 1 546 ? 66.899 8.315 87.014 1.00 24.30 558 THR B O 1
ATOM 8474 N N . THR B 1 547 ? 65.462 9.652 88.113 1.00 24.97 559 THR B N 1
ATOM 8475 C CA . THR B 1 547 ? 66.494 10.556 88.596 1.00 27.80 559 THR B CA 1
ATOM 8476 C C . THR B 1 547 ? 67.455 9.875 89.576 1.00 28.01 559 THR B C 1
ATOM 8477 O O . THR B 1 547 ? 68.504 10.425 89.907 1.00 27.68 559 THR B O 1
ATOM 8481 N N . GLY B 1 548 ? 67.092 8.684 90.039 1.00 30.46 560 GLY B N 1
ATOM 8482 C CA . GLY B 1 548 ? 67.947 7.968 90.974 1.00 31.53 560 GLY B CA 1
ATOM 8483 C C . GLY B 1 548 ? 68.617 6.759 90.350 1.00 32.76 560 GLY B C 1
ATOM 8484 O O . GLY B 1 548 ? 69.443 6.096 90.979 1.00 32.26 560 GLY B O 1
ATOM 8485 N N . TRP B 1 549 ? 68.260 6.481 89.101 1.00 33.56 561 TRP B N 1
ATOM 8486 C CA . TRP B 1 549 ? 68.799 5.348 88.356 1.00 35.08 561 TRP B CA 1
ATOM 8487 C C . TRP B 1 549 ? 70.325 5.259 88.390 1.00 37.00 561 TRP B C 1
ATOM 8488 O O . TRP B 1 549 ? 70.884 4.275 88.881 1.00 37.88 561 TRP B O 1
ATOM 8499 N N . LEU B 1 550 ? 70.995 6.284 87.869 1.00 38.75 562 LEU B N 1
ATOM 8500 C CA . LEU B 1 550 ? 72.454 6.311 87.834 1.00 40.21 562 LEU B CA 1
ATOM 8501 C C . LEU B 1 550 ? 73.096 6.161 89.208 1.00 42.16 562 LEU B C 1
ATOM 8502 O O . LEU B 1 550 ? 73.952 5.298 89.402 1.00 42.74 562 LEU B O 1
ATOM 8507 N N . ASP B 1 551 ? 72.690 7.002 90.156 1.00 43.72 563 ASP B N 1
ATOM 8508 C CA . ASP B 1 551 ? 73.246 6.946 91.504 1.00 45.94 563 ASP B CA 1
ATOM 8509 C C . ASP B 1 551 ? 73.117 5.551 92.106 1.00 46.91 563 ASP B C 1
ATOM 8510 O O . ASP B 1 551 ? 73.978 5.122 92.876 1.00 47.91 563 ASP B O 1
ATOM 8515 N N . ASP B 1 552 ? 72.044 4.843 91.762 1.00 47.58 564 ASP B N 1
ATOM 8516 C CA . ASP B 1 552 ? 71.838 3.496 92.281 1.00 48.63 564 ASP B CA 1
ATOM 8517 C C . ASP B 1 552 ? 72.798 2.513 91.621 1.00 49.81 564 ASP B C 1
ATOM 8518 O O . ASP B 1 552 ? 73.143 1.482 92.201 1.00 49.36 564 ASP B O 1
ATOM 8523 N N . LEU B 1 553 ? 73.222 2.830 90.402 1.00 50.15 565 LEU B N 1
ATOM 8524 C CA . LEU B 1 553 ? 74.159 1.975 89.685 1.00 50.75 565 LEU B CA 1
ATOM 8525 C C . LEU B 1 553 ? 75.547 2.218 90.263 1.00 51.78 565 LEU B C 1
ATOM 8526 O O . LEU B 1 553 ? 76.358 1.300 90.368 1.00 52.56 565 LEU B O 1
ATOM 8531 N N . ILE B 1 554 ? 75.804 3.466 90.643 1.00 52.89 566 ILE B N 1
ATOM 8532 C CA . ILE B 1 554 ? 77.083 3.852 91.225 1.00 54.05 566 ILE B CA 1
ATOM 8533 C C . ILE B 1 554 ? 77.015 3.699 92.745 1.00 54.54 566 ILE B C 1
ATOM 8534 O O . ILE B 1 554 ? 77.144 4.720 93.455 1.00 55.21 566 ILE B O 1
ATOM 8540 N N . MET C 1 2 ? 78.194 72.728 128.281 1.00 45.12 14 MET C N 1
ATOM 8541 C CA . MET C 1 2 ? 78.188 71.961 129.557 1.00 43.79 14 MET C CA 1
ATOM 8542 C C . MET C 1 2 ? 77.857 70.496 129.291 1.00 41.48 14 MET C C 1
ATOM 8543 O O . MET C 1 2 ? 78.064 69.996 128.188 1.00 42.62 14 MET C O 1
ATOM 8548 N N . GLU C 1 3 ? 77.340 69.810 130.305 1.00 37.66 15 GLU C N 1
ATOM 8549 C CA . GLU C 1 3 ? 76.985 68.406 130.155 1.00 33.87 15 GLU C CA 1
ATOM 8550 C C . GLU C 1 3 ? 75.471 68.244 130.204 1.00 29.84 15 GLU C C 1
ATOM 8551 O O . GLU C 1 3 ? 74.766 69.099 130.736 1.00 27.20 15 GLU C O 1
ATOM 8557 N N . TYR C 1 4 ? 74.971 67.157 129.629 1.00 24.71 16 TYR C N 1
ATOM 8558 C CA . TYR C 1 4 ? 73.536 66.914 129.613 1.00 24.42 16 TYR C CA 1
ATOM 8559 C C . TYR C 1 4 ? 73.226 65.477 129.972 1.00 22.97 16 TYR C C 1
ATOM 8560 O O . TYR C 1 4 ? 74.114 64.625 129.981 1.00 21.42 16 TYR C O 1
ATOM 8569 N N . GLU C 1 5 ? 71.956 65.219 130.267 1.00 21.30 17 GLU C N 1
ATOM 8570 C CA . GLU C 1 5 ? 71.509 63.870 130.572 1.00 20.48 17 GLU C CA 1
ATOM 8571 C C . GLU C 1 5 ? 71.585 63.172 129.217 1.00 22.07 17 GLU C C 1
ATOM 8572 O O . GLU C 1 5 ? 71.238 63.756 128.189 1.00 20.22 17 GLU C O 1
ATOM 8578 N N . ILE C 1 6 ? 72.046 61.929 129.210 1.00 20.46 18 ILE C N 1
ATOM 8579 C CA . ILE C 1 6 ? 72.238 61.221 127.955 1.00 21.63 18 ILE C CA 1
ATOM 8580 C C . ILE C 1 6 ? 71.193 60.228 127.476 1.00 20.94 18 ILE C C 1
ATOM 8581 O O . ILE C 1 6 ? 70.590 59.497 128.263 1.00 19.85 18 ILE C O 1
ATOM 8586 N N . THR C 1 7 ? 70.996 60.228 126.158 1.00 20.76 19 THR C N 1
ATOM 8587 C CA . THR C 1 7 ? 70.083 59.321 125.471 1.00 19.91 19 THR C CA 1
ATOM 8588 C C . THR C 1 7 ? 70.940 58.561 124.464 1.00 21.21 19 THR C C 1
ATOM 8589 O O . THR C 1 7 ? 71.647 59.175 123.663 1.00 20.87 19 THR C O 1
ATOM 8593 N N . ASN C 1 8 ? 70.892 57.232 124.510 1.00 22.41 20 ASN C N 1
ATOM 8594 C CA . ASN C 1 8 ? 71.674 56.412 123.587 1.00 24.67 20 ASN C CA 1
ATOM 8595 C C . ASN C 1 8 ? 70.776 55.786 122.519 1.00 23.99 20 ASN C C 1
ATOM 8596 O O . ASN C 1 8 ? 70.128 54.770 122.761 1.00 21.55 20 ASN C O 1
ATOM 8601 N N . TYR C 1 9 ? 70.743 56.399 121.338 1.00 24.28 21 TYR C N 1
ATOM 8602 C CA . TYR C 1 9 ? 69.923 55.914 120.231 1.00 25.01 21 TYR C CA 1
ATOM 8603 C C . TYR C 1 9 ? 70.792 55.432 119.070 1.00 26.21 21 TYR C C 1
ATOM 8604 O O . TYR C 1 9 ? 70.319 55.308 117.943 1.00 27.41 21 TYR C O 1
ATOM 8613 N N . SER C 1 10 ? 72.059 55.152 119.353 1.00 28.52 22 SER C N 1
ATOM 8614 C CA . SER C 1 10 ? 72.988 54.705 118.319 1.00 31.11 22 SER C CA 1
ATOM 8615 C C . SER C 1 10 ? 72.498 53.511 117.507 1.00 31.58 22 SER C C 1
ATOM 8616 O O . SER C 1 10 ? 72.673 53.475 116.286 1.00 31.49 22 SER C O 1
ATOM 8619 N N . GLU C 1 11 ? 71.893 52.532 118.172 1.00 32.39 23 GLU C N 1
ATOM 8620 C CA . GLU C 1 11 ? 71.389 51.366 117.460 1.00 32.78 23 GLU C CA 1
ATOM 8621 C C . GLU C 1 11 ? 70.196 51.740 116.596 1.00 31.86 23 GLU C C 1
ATOM 8622 O O . GLU C 1 11 ? 70.095 51.307 115.449 1.00 31.18 23 GLU C O 1
ATOM 8628 N N . ARG C 1 12 ? 69.290 52.542 117.146 1.00 30.44 24 ARG C N 1
ATOM 8629 C CA . ARG C 1 12 ? 68.128 52.978 116.385 1.00 28.88 24 ARG C CA 1
ATOM 8630 C C . ARG C 1 12 ? 68.604 53.675 115.115 1.00 25.66 24 ARG C C 1
ATOM 8631 O O . ARG C 1 12 ? 67.995 53.537 114.054 1.00 25.71 24 ARG C O 1
ATOM 8639 N N . HIS C 1 13 ? 69.703 54.414 115.226 1.00 23.43 25 HIS C N 1
ATOM 8640 C CA . HIS C 1 13 ? 70.251 55.140 114.085 1.00 23.09 25 HIS C CA 1
ATOM 8641 C C . HIS C 1 13 ? 70.627 54.235 112.917 1.00 24.46 25 HIS C C 1
ATOM 8642 O O . HIS C 1 13 ? 70.458 54.614 111.757 1.00 22.95 25 HIS C O 1
ATOM 8649 N N . THR C 1 14 ? 71.139 53.044 113.216 1.00 23.28 26 THR C N 1
ATOM 8650 C CA . THR C 1 14 ? 71.536 52.125 112.151 1.00 24.05 26 THR C CA 1
ATOM 8651 C C . THR C 1 14 ? 70.342 51.602 111.356 1.00 23.90 26 THR C C 1
ATOM 8652 O O . THR C 1 14 ? 70.504 51.088 110.248 1.00 26.87 26 THR C O 1
ATOM 8656 N N . GLU C 1 15 ? 69.144 51.738 111.909 1.00 22.84 27 GLU C N 1
ATOM 8657 C CA . GLU C 1 15 ? 67.943 51.261 111.232 1.00 24.57 27 GLU C CA 1
ATOM 8658 C C . GLU C 1 15 ? 67.180 52.380 110.521 1.00 22.89 27 GLU C C 1
ATOM 8659 O O . GLU C 1 15 ? 66.198 52.126 109.824 1.00 21.18 27 GLU C O 1
ATOM 8665 N N . LEU C 1 16 ? 67.640 53.614 110.693 1.00 21.35 28 LEU C N 1
ATOM 8666 C CA . LEU C 1 16 ? 66.991 54.758 110.056 1.00 21.29 28 LEU C CA 1
ATOM 8667 C C . LEU C 1 16 ? 67.251 54.818 108.561 1.00 22.43 28 LEU C C 1
ATOM 8668 O O . LEU C 1 16 ? 68.296 54.375 108.078 1.00 22.66 28 LEU C O 1
ATOM 8673 N N . PRO C 1 17 ? 66.289 55.364 107.803 1.00 23.03 29 PRO C N 1
ATOM 8674 C CA . PRO C 1 17 ? 66.424 55.497 106.351 1.00 23.37 29 PRO C CA 1
ATOM 8675 C C . PRO C 1 17 ? 67.668 56.351 106.100 1.00 22.13 29 PRO C C 1
ATOM 8676 O O . PRO C 1 17 ? 67.874 57.362 106.774 1.00 20.66 29 PRO C O 1
ATOM 8680 N N . GLY C 1 18 ? 68.492 55.945 105.141 1.00 21.41 30 GLY C N 1
ATOM 8681 C CA . GLY C 1 18 ? 69.710 56.679 104.849 1.00 20.50 30 GLY C CA 1
ATOM 8682 C C . GLY C 1 18 ? 69.566 58.176 104.622 1.00 21.63 30 GLY C C 1
ATOM 8683 O O . GLY C 1 18 ? 70.416 58.955 105.066 1.00 19.87 30 GLY C O 1
ATOM 8684 N N . HIS C 1 19 ? 68.496 58.592 103.948 1.00 19.16 31 HIS C N 1
ATOM 8685 C CA . HIS C 1 19 ? 68.310 60.011 103.669 1.00 19.92 31 HIS C CA 1
ATOM 8686 C C . HIS C 1 19 ? 68.138 60.908 104.893 1.00 18.26 31 HIS C C 1
ATOM 8687 O O . HIS C 1 19 ? 68.208 62.129 104.770 1.00 17.98 31 HIS C O 1
ATOM 8694 N N . PHE C 1 20 ? 67.923 60.320 106.068 1.00 16.80 32 PHE C N 1
ATOM 8695 C CA . PHE C 1 20 ? 67.784 61.116 107.288 1.00 17.94 32 PHE C CA 1
ATOM 8696 C C . PHE C 1 20 ? 69.159 61.535 107.810 1.00 18.62 32 PHE C C 1
ATOM 8697 O O . PHE C 1 20 ? 69.301 62.578 108.453 1.00 17.29 32 PHE C O 1
ATOM 8705 N N . ILE C 1 21 ? 70.171 60.717 107.530 1.00 18.03 33 ILE C N 1
ATOM 8706 C CA . ILE C 1 21 ? 71.519 60.983 108.026 1.00 18.47 33 ILE C CA 1
ATOM 8707 C C . ILE C 1 21 ? 72.366 61.850 107.116 1.00 19.35 33 ILE C C 1
ATOM 8708 O O . ILE C 1 21 ? 72.573 61.523 105.945 1.00 20.56 33 ILE C O 1
ATOM 8713 N N . GLY C 1 22 ? 72.874 62.947 107.670 1.00 16.73 34 GLY C N 1
ATOM 8714 C CA . GLY C 1 22 ? 73.702 63.855 106.899 1.00 17.46 34 GLY C CA 1
ATOM 8715 C C . GLY C 1 22 ? 75.174 63.482 106.886 1.00 19.68 34 GLY C C 1
ATOM 8716 O O . GLY C 1 22 ? 75.572 62.429 107.397 1.00 19.86 34 GLY C O 1
ATOM 8717 N N . LEU C 1 23 ? 75.986 64.358 106.303 1.00 20.23 35 LEU C N 1
ATOM 8718 C CA . LEU C 1 23 ? 77.421 64.138 106.200 1.00 21.30 35 LEU C CA 1
ATOM 8719 C C . LEU C 1 23 ? 78.143 64.344 107.528 1.00 22.98 35 LEU C C 1
ATOM 8720 O O . LEU C 1 23 ? 78.999 63.543 107.900 1.00 23.37 35 LEU C O 1
ATOM 8725 N N . ASN C 1 24 ? 77.801 65.411 108.246 1.00 22.83 36 ASN C N 1
ATOM 8726 C CA . ASN C 1 24 ? 78.462 65.691 109.519 1.00 25.47 36 ASN C CA 1
ATOM 8727 C C . ASN C 1 24 ? 77.840 64.982 110.715 1.00 24.36 36 ASN C C 1
ATOM 8728 O O . ASN C 1 24 ? 77.191 65.596 111.561 1.00 21.64 36 ASN C O 1
ATOM 8733 N N . THR C 1 25 ? 78.063 63.674 110.773 1.00 24.02 37 THR C N 1
ATOM 8734 C CA . THR C 1 25 ? 77.541 62.838 111.843 1.00 26.00 37 THR C CA 1
ATOM 8735 C C . THR C 1 25 ? 78.203 63.154 113.185 1.00 27.25 37 THR C C 1
ATOM 8736 O O . THR C 1 25 ? 79.367 63.562 113.243 1.00 26.08 37 THR C O 1
ATOM 8740 N N . VAL C 1 26 ? 77.439 62.970 114.258 1.00 28.56 38 VAL C N 1
ATOM 8741 C CA . VAL C 1 26 ? 77.897 63.263 115.614 1.00 32.46 38 VAL C CA 1
ATOM 8742 C C . VAL C 1 26 ? 79.224 62.643 116.037 1.00 34.67 38 VAL C C 1
ATOM 8743 O O . VAL C 1 26 ? 79.995 63.272 116.755 1.00 35.50 38 VAL C O 1
ATOM 8747 N N . ASP C 1 27 ? 79.501 61.423 115.592 1.00 38.31 39 ASP C N 1
ATOM 8748 C CA . ASP C 1 27 ? 80.736 60.756 115.990 1.00 42.91 39 ASP C CA 1
ATOM 8749 C C . ASP C 1 27 ? 81.997 61.117 115.206 1.00 45.16 39 ASP C C 1
ATOM 8750 O O . ASP C 1 27 ? 83.106 60.854 115.669 1.00 46.61 39 ASP C O 1
ATOM 8755 N N . LYS C 1 28 ? 81.844 61.720 114.033 1.00 47.91 40 LYS C N 1
ATOM 8756 C CA . LYS C 1 28 ? 83.011 62.101 113.240 1.00 50.68 40 LYS C CA 1
ATOM 8757 C C . LYS C 1 28 ? 83.297 63.590 113.388 1.00 51.85 40 LYS C C 1
ATOM 8758 O O . LYS C 1 28 ? 84.006 64.178 112.571 1.00 52.78 40 LYS C O 1
ATOM 8764 N N . LEU C 1 29 ? 82.749 64.194 114.437 1.00 52.78 41 LEU C N 1
ATOM 8765 C CA . LEU C 1 29 ? 82.927 65.620 114.673 1.00 52.87 41 LEU C CA 1
ATOM 8766 C C . LEU C 1 29 ? 83.562 65.882 116.037 1.00 53.05 41 LEU C C 1
ATOM 8767 O O . LEU C 1 29 ? 83.151 65.301 117.042 1.00 52.53 41 LEU C O 1
ATOM 8772 N N . GLU C 1 30 ? 84.568 66.755 116.068 1.00 53.14 42 GLU C N 1
ATOM 8773 C CA . GLU C 1 30 ? 85.247 67.089 117.317 1.00 53.21 42 GLU C CA 1
ATOM 8774 C C . GLU C 1 30 ? 84.269 67.755 118.278 1.00 51.89 42 GLU C C 1
ATOM 8775 O O . GLU C 1 30 ? 83.328 68.425 117.852 1.00 51.21 42 GLU C O 1
ATOM 8781 N N . GLU C 1 31 ? 84.495 67.565 119.575 1.00 50.60 43 GLU C N 1
ATOM 8782 C CA . GLU C 1 31 ? 83.625 68.134 120.597 1.00 48.85 43 GLU C CA 1
ATOM 8783 C C . GLU C 1 31 ? 83.361 69.621 120.410 1.00 46.40 43 GLU C C 1
ATOM 8784 O O . GLU C 1 31 ? 84.259 70.393 120.070 1.00 46.08 43 GLU C O 1
ATOM 8790 N N . SER C 1 32 ? 82.111 70.007 120.634 1.00 43.24 44 SER C N 1
ATOM 8791 C CA . SER C 1 32 ? 81.679 71.394 120.520 1.00 39.82 44 SER C CA 1
ATOM 8792 C C . SER C 1 32 ? 80.342 71.490 121.240 1.00 36.79 44 SER C C 1
ATOM 8793 O O . SER C 1 32 ? 79.644 70.489 121.397 1.00 37.29 44 SER C O 1
ATOM 8796 N N . PRO C 1 33 ? 79.969 72.694 121.693 1.00 33.49 45 PRO C N 1
ATOM 8797 C CA . PRO C 1 33 ? 78.697 72.871 122.397 1.00 31.38 45 PRO C CA 1
ATOM 8798 C C . PRO C 1 33 ? 77.510 72.258 121.650 1.00 28.00 45 PRO C C 1
ATOM 8799 O O . PRO C 1 33 ? 76.686 71.564 122.243 1.00 27.57 45 PRO C O 1
ATOM 8803 N N . LEU C 1 34 ? 77.434 72.510 120.348 1.00 25.61 46 LEU C N 1
ATOM 8804 C CA . LEU C 1 34 ? 76.338 71.985 119.538 1.00 24.57 46 LEU C CA 1
ATOM 8805 C C . LEU C 1 34 ? 76.432 70.471 119.379 1.00 23.43 46 LEU C C 1
ATOM 8806 O O . LEU C 1 34 ? 75.443 69.756 119.532 1.00 20.68 46 LEU C O 1
ATOM 8811 N N . ARG C 1 35 ? 77.631 69.988 119.078 1.00 23.65 47 ARG C N 1
ATOM 8812 C CA . ARG C 1 35 ? 77.849 68.564 118.889 1.00 25.22 47 ARG C CA 1
ATOM 8813 C C . ARG C 1 35 ? 77.498 67.795 120.160 1.00 25.17 47 ARG C C 1
ATOM 8814 O O . ARG C 1 35 ? 76.821 66.768 120.103 1.00 24.35 47 ARG C O 1
ATOM 8822 N N . ASP C 1 36 ? 77.945 68.297 121.308 1.00 25.23 48 ASP C N 1
ATOM 8823 C CA . ASP C 1 36 ? 77.650 67.631 122.569 1.00 25.84 48 ASP C CA 1
ATOM 8824 C C . ASP C 1 36 ? 76.148 67.619 122.833 1.00 23.43 48 ASP C C 1
ATOM 8825 O O . ASP C 1 36 ? 75.621 66.664 123.394 1.00 23.26 48 ASP C O 1
ATOM 8830 N N . PHE C 1 37 ? 75.457 68.681 122.429 1.00 21.47 49 PHE C N 1
ATOM 8831 C CA . PHE C 1 37 ? 74.015 68.742 122.633 1.00 20.22 49 PHE C CA 1
ATOM 8832 C C . PHE C 1 37 ? 73.311 67.674 121.794 1.00 19.04 49 PHE C C 1
ATOM 8833 O O . PHE C 1 37 ? 72.474 66.925 122.299 1.00 19.51 49 PHE C O 1
ATOM 8841 N N . VAL C 1 38 ? 73.654 67.606 120.513 1.00 18.12 50 VAL C N 1
ATOM 8842 C CA . VAL C 1 38 ? 73.043 66.632 119.622 1.00 17.37 50 VAL C CA 1
ATOM 8843 C C . VAL C 1 38 ? 73.347 65.196 120.053 1.00 18.10 50 VAL C C 1
ATOM 8844 O O . VAL C 1 38 ? 72.447 64.363 120.149 1.00 17.85 50 VAL C O 1
ATOM 8848 N N . LYS C 1 39 ? 74.617 64.911 120.324 1.00 19.03 51 LYS C N 1
ATOM 8849 C CA . LYS C 1 39 ? 75.009 63.566 120.738 1.00 19.48 51 LYS C CA 1
ATOM 8850 C C . LYS C 1 39 ? 74.295 63.136 122.021 1.00 17.47 51 LYS C C 1
ATOM 8851 O O . LYS C 1 39 ? 73.681 62.070 122.071 1.00 17.13 51 LYS C O 1
ATOM 8857 N N . SER C 1 40 ? 74.363 63.974 123.053 1.00 18.83 52 SER C N 1
ATOM 8858 C CA . SER C 1 40 ? 73.727 63.649 124.324 1.00 19.25 52 SER C CA 1
ATOM 8859 C C . SER C 1 40 ? 72.218 63.470 124.195 1.00 19.28 52 SER C C 1
ATOM 8860 O O . SER C 1 40 ? 71.628 62.656 124.906 1.00 18.87 52 SER C O 1
ATOM 8863 N N . HIS C 1 41 ? 71.597 64.219 123.281 1.00 17.28 53 HIS C N 1
ATOM 8864 C CA . HIS C 1 41 ? 70.152 64.141 123.094 1.00 16.96 53 HIS C CA 1
ATOM 8865 C C . HIS C 1 41 ? 69.687 63.053 122.133 1.00 16.77 53 HIS C C 1
ATOM 8866 O O . HIS C 1 41 ? 68.518 63.016 121.745 1.00 17.53 53 HIS C O 1
ATOM 8873 N N . GLY C 1 42 ? 70.605 62.170 121.750 1.00 16.75 54 GLY C N 1
ATOM 8874 C CA . GLY C 1 42 ? 70.254 61.068 120.871 1.00 17.09 54 GLY C CA 1
ATOM 8875 C C . GLY C 1 42 ? 70.155 61.353 119.384 1.00 16.41 54 GLY C C 1
ATOM 8876 O O . GLY C 1 42 ? 69.591 60.543 118.649 1.00 17.72 54 GLY C O 1
ATOM 8877 N N . GLY C 1 43 ? 70.691 62.488 118.941 1.00 16.11 55 GLY C N 1
ATOM 8878 C CA . GLY C 1 43 ? 70.653 62.829 117.524 1.00 17.97 55 GLY C CA 1
ATOM 8879 C C . GLY C 1 43 ? 71.800 62.183 116.762 1.00 18.00 55 GLY C C 1
ATOM 8880 O O . GLY C 1 43 ? 72.763 61.707 117.371 1.00 17.92 55 GLY C O 1
ATOM 8881 N N . HIS C 1 44 ? 71.715 62.172 115.431 1.00 17.50 56 HIS C N 1
ATOM 8882 C CA . HIS C 1 44 ? 72.753 61.550 114.610 1.00 18.26 56 HIS C CA 1
ATOM 8883 C C . HIS C 1 44 ? 73.587 62.510 113.761 1.00 19.20 56 HIS C C 1
ATOM 8884 O O . HIS C 1 44 ? 74.740 62.213 113.427 1.00 19.35 56 HIS C O 1
ATOM 8891 N N . THR C 1 45 ? 73.024 63.668 113.428 1.00 16.02 57 THR C N 1
ATOM 8892 C CA . THR C 1 45 ? 73.739 64.618 112.588 1.00 16.82 57 THR C CA 1
ATOM 8893 C C . THR C 1 45 ? 73.765 66.024 113.169 1.00 17.88 57 THR C C 1
ATOM 8894 O O . THR C 1 45 ? 72.760 66.522 113.670 1.00 19.15 57 THR C O 1
ATOM 8898 N N . VAL C 1 46 ? 74.922 66.664 113.097 1.00 17.44 58 VAL C N 1
ATOM 8899 C CA . VAL C 1 46 ? 75.042 68.018 113.595 1.00 18.26 58 VAL C CA 1
ATOM 8900 C C . VAL C 1 46 ? 74.720 68.996 112.464 1.00 18.86 58 VAL C C 1
ATOM 8901 O O . VAL C 1 46 ? 75.432 69.062 111.462 1.00 19.79 58 VAL C O 1
ATOM 8905 N N . ILE C 1 47 ? 73.624 69.730 112.624 1.00 16.81 59 ILE C N 1
ATOM 8906 C CA . ILE C 1 47 ? 73.214 70.723 111.641 1.00 16.80 59 ILE C CA 1
ATOM 8907 C C . ILE C 1 47 ? 73.646 72.085 112.189 1.00 15.21 59 ILE C C 1
ATOM 8908 O O . ILE C 1 47 ? 72.990 72.651 113.056 1.00 16.54 59 ILE C O 1
ATOM 8913 N N . SER C 1 48 ? 74.774 72.589 111.695 1.00 16.63 60 SER C N 1
ATOM 8914 C CA . SER C 1 48 ? 75.309 73.872 112.147 1.00 18.93 60 SER C CA 1
ATOM 8915 C C . SER C 1 48 ? 75.189 74.980 111.100 1.00 18.23 60 SER C C 1
ATOM 8916 O O . SER C 1 48 ? 75.535 76.133 111.361 1.00 18.99 60 SER C O 1
ATOM 8919 N N . LYS C 1 49 ? 74.703 74.628 109.915 1.00 18.95 61 LYS C N 1
ATOM 8920 C CA . LYS C 1 49 ? 74.530 75.608 108.849 1.00 17.75 61 LYS C CA 1
ATOM 8921 C C . LYS C 1 49 ? 73.308 75.217 108.033 1.00 16.26 61 LYS C C 1
ATOM 8922 O O . LYS C 1 49 ? 73.208 74.095 107.540 1.00 16.11 61 LYS C O 1
ATOM 8928 N N . ILE C 1 50 ? 72.386 76.161 107.898 1.00 16.01 62 ILE C N 1
ATOM 8929 C CA . ILE C 1 50 ? 71.138 75.940 107.180 1.00 14.07 62 ILE C CA 1
ATOM 8930 C C . ILE C 1 50 ? 70.925 76.937 106.042 1.00 13.43 62 ILE C C 1
ATOM 8931 O O . ILE C 1 50 ? 71.174 78.129 106.201 1.00 14.19 62 ILE C O 1
ATOM 8936 N N . LEU C 1 51 ? 70.456 76.440 104.900 1.00 14.27 63 LEU C N 1
ATOM 8937 C CA . LEU C 1 51 ? 70.140 77.304 103.763 1.00 13.34 63 LEU C CA 1
ATOM 8938 C C . LEU C 1 51 ? 68.624 77.481 103.782 1.00 13.61 63 LEU C C 1
ATOM 8939 O O . LEU C 1 51 ? 67.873 76.498 103.798 1.00 14.04 63 LEU C O 1
ATOM 8944 N N . ILE C 1 52 ? 68.170 78.729 103.790 1.00 13.03 64 ILE C N 1
ATOM 8945 C CA . ILE C 1 52 ? 66.742 78.993 103.784 1.00 13.69 64 ILE C CA 1
ATOM 8946 C C . ILE C 1 52 ? 66.268 79.158 102.344 1.00 14.68 64 ILE C C 1
ATOM 8947 O O . ILE C 1 52 ? 66.649 80.109 101.666 1.00 15.20 64 ILE C O 1
ATOM 8952 N N . ALA C 1 53 ? 65.446 78.218 101.882 1.00 13.91 65 ALA C N 1
ATOM 8953 C CA . ALA C 1 53 ? 64.906 78.270 100.526 1.00 14.63 65 ALA C CA 1
ATOM 8954 C C . ALA C 1 53 ? 63.560 78.981 100.608 1.00 15.22 65 ALA C C 1
ATOM 8955 O O . ALA C 1 53 ? 62.510 78.387 100.352 1.00 15.41 65 ALA C O 1
ATOM 8957 N N . ASN C 1 54 ? 63.603 80.257 100.979 1.00 14.81 66 ASN C N 1
ATOM 8958 C CA . ASN C 1 54 ? 62.398 81.064 101.127 1.00 15.08 66 ASN C CA 1
ATOM 8959 C C . ASN C 1 54 ? 62.834 82.508 101.358 1.00 14.85 66 ASN C C 1
ATOM 8960 O O . ASN C 1 54 ? 64.026 82.803 101.381 1.00 16.24 66 ASN C O 1
ATOM 8965 N N . ASN C 1 55 ? 61.866 83.403 101.526 1.00 15.83 67 ASN C N 1
ATOM 8966 C CA . ASN C 1 55 ? 62.154 84.812 101.782 1.00 15.79 67 ASN C CA 1
ATOM 8967 C C . ASN C 1 55 ? 61.052 85.354 102.678 1.00 16.11 67 ASN C C 1
ATOM 8968 O O . ASN C 1 55 ? 60.378 84.585 103.365 1.00 15.06 67 ASN C O 1
ATOM 8973 N N . GLY C 1 56 ? 60.879 86.672 102.686 1.00 17.18 68 GLY C N 1
ATOM 8974 C CA . GLY C 1 56 ? 59.837 87.287 103.488 1.00 17.46 68 GLY C CA 1
ATOM 8975 C C . GLY C 1 56 ? 59.768 86.887 104.953 1.00 18.36 68 GLY C C 1
ATOM 8976 O O . GLY C 1 56 ? 60.783 86.590 105.585 1.00 18.53 68 GLY C O 1
ATOM 8977 N N . ILE C 1 57 ? 58.557 86.886 105.498 1.00 18.17 69 ILE C N 1
ATOM 8978 C CA . ILE C 1 57 ? 58.363 86.542 106.899 1.00 17.74 69 ILE C CA 1
ATOM 8979 C C . ILE C 1 57 ? 58.792 85.103 107.188 1.00 15.47 69 ILE C C 1
ATOM 8980 O O . ILE C 1 57 ? 59.282 84.814 108.269 1.00 16.43 69 ILE C O 1
ATOM 8985 N N . ALA C 1 58 ? 58.622 84.201 106.227 1.00 15.16 70 ALA C N 1
ATOM 8986 C CA . ALA C 1 58 ? 59.025 82.814 106.448 1.00 14.36 70 ALA C CA 1
ATOM 8987 C C . ALA C 1 58 ? 60.507 82.764 106.850 1.00 15.27 70 ALA C C 1
ATOM 8988 O O . ALA C 1 58 ? 60.872 82.161 107.863 1.00 13.92 70 ALA C O 1
ATOM 8990 N N . ALA C 1 59 ? 61.354 83.411 106.056 1.00 13.30 71 ALA C N 1
ATOM 8991 C CA . ALA C 1 59 ? 62.782 83.436 106.337 1.00 14.22 71 ALA C CA 1
ATOM 8992 C C . ALA C 1 59 ? 63.087 84.121 107.675 1.00 14.73 71 ALA C C 1
ATOM 8993 O O . ALA C 1 59 ? 63.886 83.617 108.467 1.00 14.81 71 ALA C O 1
ATOM 8995 N N . VAL C 1 60 ? 62.449 85.259 107.933 1.00 15.17 72 VAL C N 1
ATOM 8996 C CA . VAL C 1 60 ? 62.679 85.984 109.180 1.00 14.64 72 VAL C CA 1
ATOM 8997 C C . VAL C 1 60 ? 62.263 85.156 110.396 1.00 14.82 72 VAL C C 1
ATOM 8998 O O . VAL C 1 60 ? 62.990 85.092 111.389 1.00 14.82 72 VAL C O 1
ATOM 9002 N N . LYS C 1 61 ? 61.094 84.523 110.316 1.00 14.13 73 LYS C N 1
ATOM 9003 C CA . LYS C 1 61 ? 60.599 83.713 111.427 1.00 13.88 73 LYS C CA 1
ATOM 9004 C C . LYS C 1 61 ? 61.503 82.515 111.715 1.00 13.54 73 LYS C C 1
ATOM 9005 O O . LYS C 1 61 ? 61.753 82.189 112.872 1.00 13.92 73 LYS C O 1
ATOM 9011 N N . GLU C 1 62 ? 61.982 81.858 110.662 1.00 13.09 74 GLU C N 1
ATOM 9012 C CA . GLU C 1 62 ? 62.864 80.700 110.824 1.00 13.90 74 GLU C CA 1
ATOM 9013 C C . GLU C 1 62 ? 64.142 81.124 111.537 1.00 15.43 74 GLU C C 1
ATOM 9014 O O . GLU C 1 62 ? 64.595 80.455 112.471 1.00 13.37 74 GLU C O 1
ATOM 9020 N N . ILE C 1 63 ? 64.722 82.239 111.100 1.00 13.66 75 ILE C N 1
ATOM 9021 C CA . ILE C 1 63 ? 65.943 82.728 111.719 1.00 15.46 75 ILE C CA 1
ATOM 9022 C C . ILE C 1 63 ? 65.734 83.126 113.181 1.00 14.99 75 ILE C C 1
ATOM 9023 O O . ILE C 1 63 ? 66.482 82.686 114.046 1.00 15.91 75 ILE C O 1
ATOM 9028 N N . ARG C 1 64 ? 64.720 83.943 113.462 1.00 15.49 76 ARG C N 1
ATOM 9029 C CA . ARG C 1 64 ? 64.471 84.371 114.837 1.00 15.24 76 ARG C CA 1
ATOM 9030 C C . ARG C 1 64 ? 64.166 83.233 115.795 1.00 14.65 76 ARG C C 1
ATOM 9031 O O . ARG C 1 64 ? 64.694 83.202 116.909 1.00 13.28 76 ARG C O 1
ATOM 9039 N N . SER C 1 65 ? 63.314 82.305 115.371 1.00 12.55 77 SER C N 1
ATOM 9040 C CA . SER C 1 65 ? 62.960 81.179 116.230 1.00 14.64 77 SER C CA 1
ATOM 9041 C C . SER C 1 65 ? 64.153 80.279 116.535 1.00 15.19 77 SER C C 1
ATOM 9042 O O . SER C 1 65 ? 64.347 79.884 117.680 1.00 15.70 77 SER C O 1
ATOM 9045 N N . VAL C 1 66 ? 64.948 79.949 115.519 1.00 16.20 78 VAL C N 1
ATOM 9046 C CA . VAL C 1 66 ? 66.124 79.107 115.729 1.00 14.98 78 VAL C CA 1
ATOM 9047 C C . VAL C 1 66 ? 67.191 79.845 116.548 1.00 16.55 78 VAL C C 1
ATOM 9048 O O . VAL C 1 66 ? 67.769 79.280 117.479 1.00 15.57 78 VAL C O 1
ATOM 9052 N N . ARG C 1 67 ? 67.451 81.107 116.217 1.00 16.20 79 ARG C N 1
ATOM 9053 C CA . ARG C 1 67 ? 68.450 81.863 116.966 1.00 15.79 79 ARG C CA 1
ATOM 9054 C C . ARG C 1 67 ? 68.061 82.058 118.433 1.00 17.14 79 ARG C C 1
ATOM 9055 O O . ARG C 1 67 ? 68.932 82.105 119.307 1.00 18.16 79 ARG C O 1
ATOM 9063 N N . LYS C 1 68 ? 66.764 82.166 118.710 1.00 16.49 80 LYS C N 1
ATOM 9064 C CA . LYS C 1 68 ? 66.317 82.340 120.088 1.00 17.29 80 LYS C CA 1
ATOM 9065 C C . LYS C 1 68 ? 66.632 81.059 120.868 1.00 17.25 80 LYS C C 1
ATOM 9066 O O . LYS C 1 68 ? 67.153 81.106 121.986 1.00 16.79 80 LYS C O 1
ATOM 9072 N N . TRP C 1 69 ? 66.315 79.916 120.268 1.00 16.45 81 TRP C N 1
ATOM 9073 C CA . TRP C 1 69 ? 66.596 78.618 120.881 1.00 16.97 81 TRP C CA 1
ATOM 9074 C C . TRP C 1 69 ? 68.108 78.463 121.070 1.00 18.06 81 TRP C C 1
ATOM 9075 O O . TRP C 1 69 ? 68.575 77.985 122.115 1.00 15.98 81 TRP C O 1
ATOM 9086 N N . ALA C 1 70 ? 68.871 78.868 120.058 1.00 18.21 82 ALA C N 1
ATOM 9087 C CA . ALA C 1 70 ? 70.329 78.770 120.110 1.00 18.52 82 ALA C CA 1
ATOM 9088 C C . ALA C 1 70 ? 70.892 79.600 121.257 1.00 20.59 82 ALA C C 1
ATOM 9089 O O . ALA C 1 70 ? 71.782 79.155 121.982 1.00 19.31 82 ALA C O 1
ATOM 9091 N N . TYR C 1 71 ? 70.371 80.809 121.416 1.00 19.99 83 TYR C N 1
ATOM 9092 C CA . TYR C 1 71 ? 70.836 81.679 122.485 1.00 23.22 83 TYR C CA 1
ATOM 9093 C C . TYR C 1 71 ? 70.486 81.095 123.853 1.00 23.29 83 TYR C C 1
ATOM 9094 O O . TYR C 1 71 ? 71.326 81.063 124.752 1.00 24.46 83 TYR C O 1
ATOM 9103 N N . GLU C 1 72 ? 69.250 80.632 124.007 1.00 22.66 84 GLU C N 1
ATOM 9104 C CA . GLU C 1 72 ? 68.809 80.057 125.273 1.00 25.14 84 GLU C CA 1
ATOM 9105 C C . GLU C 1 72 ? 69.575 78.793 125.634 1.00 25.02 84 GLU C C 1
ATOM 9106 O O . GLU C 1 72 ? 69.809 78.515 126.811 1.00 24.25 84 GLU C O 1
ATOM 9112 N N . THR C 1 73 ? 69.973 78.039 124.614 1.00 23.12 85 THR C N 1
ATOM 9113 C CA . THR C 1 73 ? 70.674 76.774 124.807 1.00 23.47 85 THR C CA 1
ATOM 9114 C C . THR C 1 73 ? 72.197 76.845 124.857 1.00 24.51 85 THR C C 1
ATOM 9115 O O . THR C 1 73 ? 72.828 76.113 125.622 1.00 25.89 85 THR C O 1
ATOM 9119 N N . PHE C 1 74 ? 72.791 77.725 124.059 1.00 23.74 86 PHE C N 1
ATOM 9120 C CA . PHE C 1 74 ? 74.244 77.814 124.002 1.00 24.43 86 PHE C CA 1
ATOM 9121 C C . PHE C 1 74 ? 74.851 79.163 124.383 1.00 25.42 86 PHE C C 1
ATOM 9122 O O . PHE C 1 74 ? 76.072 79.280 124.503 1.00 26.67 86 PHE C O 1
ATOM 9130 N N . GLY C 1 75 ? 74.014 80.179 124.564 1.00 26.01 87 GLY C N 1
ATOM 9131 C CA . GLY C 1 75 ? 74.530 81.493 124.915 1.00 25.91 87 GLY C CA 1
ATOM 9132 C C . GLY C 1 75 ? 75.092 82.226 123.711 1.00 26.53 87 GLY C C 1
ATOM 9133 O O . GLY C 1 75 ? 75.622 83.332 123.835 1.00 27.17 87 GLY C O 1
ATOM 9134 N N . ASP C 1 76 ? 74.976 81.600 122.541 1.00 24.70 88 ASP C N 1
ATOM 9135 C CA . ASP C 1 76 ? 75.456 82.169 121.285 1.00 25.14 88 ASP C CA 1
ATOM 9136 C C . ASP C 1 76 ? 74.333 81.978 120.273 1.00 24.55 88 ASP C C 1
ATOM 9137 O O . ASP C 1 76 ? 74.061 80.855 119.848 1.00 22.71 88 ASP C O 1
ATOM 9142 N N . ASP C 1 77 ? 73.692 83.072 119.879 1.00 23.64 89 ASP C N 1
ATOM 9143 C CA . ASP C 1 77 ? 72.571 82.984 118.953 1.00 24.30 89 ASP C CA 1
ATOM 9144 C C . ASP C 1 77 ? 72.952 82.664 117.513 1.00 23.76 89 ASP C C 1
ATOM 9145 O O . ASP C 1 77 ? 72.080 82.562 116.644 1.00 23.15 89 ASP C O 1
ATOM 9150 N N . ARG C 1 78 ? 74.247 82.489 117.257 1.00 21.17 90 ARG C N 1
ATOM 9151 C CA . ARG C 1 78 ? 74.708 82.158 115.913 1.00 21.20 90 ARG C CA 1
ATOM 9152 C C . ARG C 1 78 ? 75.306 80.749 115.880 1.00 19.90 90 ARG C C 1
ATOM 9153 O O . ARG C 1 78 ? 76.048 80.402 114.964 1.00 19.12 90 ARG C O 1
ATOM 9161 N N . THR C 1 79 ? 74.973 79.938 116.878 1.00 19.06 91 THR C N 1
ATOM 9162 C CA . THR C 1 79 ? 75.488 78.577 116.941 1.00 17.67 91 THR C CA 1
ATOM 9163 C C . THR C 1 79 ? 75.086 77.817 115.683 1.00 17.29 91 THR C C 1
ATOM 9164 O O . THR C 1 79 ? 75.847 76.992 115.177 1.00 17.75 91 THR C O 1
ATOM 9168 N N . VAL C 1 80 ? 73.879 78.082 115.190 1.00 15.79 92 VAL C N 1
ATOM 9169 C CA . VAL C 1 80 ? 73.419 77.459 113.951 1.00 16.18 92 VAL C CA 1
ATOM 9170 C C . VAL C 1 80 ? 73.365 78.592 112.929 1.00 15.94 92 VAL C C 1
ATOM 9171 O O . VAL C 1 80 ? 72.549 79.504 113.053 1.00 16.35 92 VAL C O 1
ATOM 9175 N N . GLN C 1 81 ? 74.247 78.536 111.932 1.00 16.43 93 GLN C N 1
ATOM 9176 C CA . GLN C 1 81 ? 74.335 79.571 110.904 1.00 17.60 93 GLN C CA 1
ATOM 9177 C C . GLN C 1 81 ? 73.257 79.479 109.829 1.00 16.83 93 GLN C C 1
ATOM 9178 O O . GLN C 1 81 ? 72.760 78.397 109.525 1.00 17.28 93 GLN C O 1
ATOM 9184 N N . PHE C 1 82 ? 72.925 80.628 109.245 1.00 16.92 94 PHE C N 1
ATOM 9185 C CA . PHE C 1 82 ? 71.915 80.707 108.194 1.00 15.11 94 PHE C CA 1
ATOM 9186 C C . PHE C 1 82 ? 72.439 81.338 106.906 1.00 15.88 94 PHE C C 1
ATOM 9187 O O . PHE C 1 82 ? 73.061 82.402 106.929 1.00 15.97 94 PHE C O 1
ATOM 9195 N N . VAL C 1 83 ? 72.177 80.668 105.787 1.00 15.84 95 VAL C N 1
ATOM 9196 C CA . VAL C 1 83 ? 72.572 81.156 104.472 1.00 16.64 95 VAL C CA 1
ATOM 9197 C C . VAL C 1 83 ? 71.269 81.546 103.790 1.00 17.11 95 VAL C C 1
ATOM 9198 O O . VAL C 1 83 ? 70.341 80.742 103.724 1.00 15.37 95 VAL C O 1
ATOM 9202 N N . ALA C 1 84 ? 71.195 82.776 103.297 1.00 16.60 96 ALA C N 1
ATOM 9203 C CA . ALA C 1 84 ? 69.985 83.238 102.630 1.00 17.49 96 ALA C CA 1
ATOM 9204 C C . ALA C 1 84 ? 70.145 83.223 101.120 1.00 18.62 96 ALA C C 1
ATOM 9205 O O . ALA C 1 84 ? 71.260 83.314 100.607 1.00 18.55 96 ALA C O 1
ATOM 9207 N N . MET C 1 85 ? 69.021 83.075 100.418 1.00 17.47 97 MET C N 1
ATOM 9208 C CA . MET C 1 85 ? 68.998 83.113 98.958 1.00 20.61 97 MET C CA 1
ATOM 9209 C C . MET C 1 85 ? 68.428 84.499 98.684 1.00 20.21 97 MET C C 1
ATOM 9210 O O . MET C 1 85 ? 67.384 84.862 99.233 1.00 21.06 97 MET C O 1
ATOM 9215 N N . ALA C 1 86 ? 69.102 85.285 97.855 1.00 19.35 98 ALA C N 1
ATOM 9216 C CA . ALA C 1 86 ? 68.629 86.636 97.602 1.00 19.89 98 ALA C CA 1
ATOM 9217 C C . ALA C 1 86 ? 68.430 86.979 96.131 1.00 20.92 98 ALA C C 1
ATOM 9218 O O . ALA C 1 86 ? 69.377 86.987 95.344 1.00 22.20 98 ALA C O 1
ATOM 9220 N N . THR C 1 87 ? 67.184 87.267 95.776 1.00 20.08 99 THR C N 1
ATOM 9221 C CA . THR C 1 87 ? 66.834 87.640 94.411 1.00 18.31 99 THR C CA 1
ATOM 9222 C C . THR C 1 87 ? 67.048 89.148 94.254 1.00 19.32 99 THR C C 1
ATOM 9223 O O . THR C 1 87 ? 67.168 89.875 95.243 1.00 17.96 99 THR C O 1
ATOM 9227 N N . PRO C 1 88 ? 67.088 89.637 93.003 1.00 20.13 100 PRO C N 1
ATOM 9228 C CA . PRO C 1 88 ? 67.276 91.067 92.744 1.00 20.80 100 PRO C CA 1
ATOM 9229 C C . PRO C 1 88 ? 66.170 91.878 93.412 1.00 21.33 100 PRO C C 1
ATOM 9230 O O . PRO C 1 88 ? 66.415 92.967 93.938 1.00 20.82 100 PRO C O 1
ATOM 9234 N N . GLU C 1 89 ? 64.948 91.347 93.380 1.00 20.43 101 GLU C N 1
ATOM 9235 C CA . GLU C 1 89 ? 63.806 92.026 93.987 1.00 21.25 101 GLU C CA 1
ATOM 9236 C C . GLU C 1 89 ? 63.999 92.250 95.485 1.00 21.32 101 GLU C C 1
ATOM 9237 O O . GLU C 1 89 ? 63.831 93.364 95.983 1.00 22.95 101 GLU C O 1
ATOM 9243 N N . ASP C 1 90 ? 64.341 91.191 96.210 1.00 21.25 102 ASP C N 1
ATOM 9244 C CA . ASP C 1 90 ? 64.544 91.318 97.649 1.00 21.32 102 ASP C CA 1
ATOM 9245 C C . ASP C 1 90 ? 65.728 92.215 97.999 1.00 23.24 102 ASP C C 1
ATOM 9246 O O . ASP C 1 90 ? 65.657 93.002 98.946 1.00 24.68 102 ASP C O 1
ATOM 9251 N N . LEU C 1 91 ? 66.811 92.098 97.238 1.00 23.86 103 LEU C N 1
ATOM 9252 C CA . LEU C 1 91 ? 67.995 92.920 97.465 1.00 26.07 103 LEU C CA 1
ATOM 9253 C C . LEU C 1 91 ? 67.646 94.396 97.298 1.00 27.12 103 LEU C C 1
ATOM 9254 O O . LEU C 1 91 ? 67.901 95.211 98.181 1.00 25.92 103 LEU C O 1
ATOM 9259 N N . GLU C 1 92 ? 67.046 94.735 96.164 1.00 28.44 104 GLU C N 1
ATOM 9260 C CA . GLU C 1 92 ? 66.666 96.115 95.904 1.00 30.24 104 GLU C CA 1
ATOM 9261 C C . GLU C 1 92 ? 65.704 96.633 96.966 1.00 30.15 104 GLU C C 1
ATOM 9262 O O . GLU C 1 92 ? 65.650 97.830 97.232 1.00 29.12 104 GLU C O 1
ATOM 9268 N N . ALA C 1 93 ? 64.952 95.727 97.581 1.00 29.00 105 ALA C N 1
ATOM 9269 C CA . ALA C 1 93 ? 64.001 96.113 98.613 1.00 28.18 105 ALA C CA 1
ATOM 9270 C C . ALA C 1 93 ? 64.649 96.117 99.996 1.00 27.67 105 ALA C C 1
ATOM 9271 O O . ALA C 1 93 ? 64.024 96.517 100.980 1.00 27.51 105 ALA C O 1
ATOM 9273 N N . ASN C 1 94 ? 65.901 95.676 100.068 1.00 27.23 106 ASN C N 1
ATOM 9274 C CA . ASN C 1 94 ? 66.615 95.613 101.341 1.00 28.65 106 ASN C CA 1
ATOM 9275 C C . ASN C 1 94 ? 65.866 94.691 102.305 1.00 26.92 106 ASN C C 1
ATOM 9276 O O . ASN C 1 94 ? 65.733 94.998 103.487 1.00 27.59 106 ASN C O 1
ATOM 9281 N N . ALA C 1 95 ? 65.373 93.570 101.788 1.00 25.57 107 ALA C N 1
ATOM 9282 C CA . ALA C 1 95 ? 64.633 92.602 102.592 1.00 22.73 107 ALA C CA 1
ATOM 9283 C C . ALA C 1 95 ? 65.392 92.280 103.876 1.00 23.61 107 ALA C C 1
ATOM 9284 O O . ALA C 1 95 ? 66.584 91.984 103.842 1.00 22.26 107 ALA C O 1
ATOM 9286 N N . GLU C 1 96 ? 64.688 92.337 105.003 1.00 23.34 108 GLU C N 1
ATOM 9287 C CA . GLU C 1 96 ? 65.287 92.078 106.310 1.00 24.05 108 GLU C CA 1
ATOM 9288 C C . GLU C 1 96 ? 66.001 90.739 106.476 1.00 21.65 108 GLU C C 1
ATOM 9289 O O . GLU C 1 96 ? 67.063 90.688 107.092 1.00 21.82 108 GLU C O 1
ATOM 9295 N N . TYR C 1 97 ? 65.435 89.654 105.948 1.00 19.96 109 TYR C N 1
ATOM 9296 C CA . TYR C 1 97 ? 66.071 88.344 106.115 1.00 18.34 109 TYR C CA 1
ATOM 9297 C C . TYR C 1 97 ? 67.480 88.275 105.531 1.00 18.46 109 TYR C C 1
ATOM 9298 O O . TYR C 1 97 ? 68.315 87.517 106.019 1.00 17.68 109 TYR C O 1
ATOM 9307 N N . ILE C 1 98 ? 67.753 89.064 104.492 1.00 16.95 110 ILE C N 1
ATOM 9308 C CA . ILE C 1 98 ? 69.078 89.059 103.882 1.00 18.60 110 ILE C CA 1
ATOM 9309 C C . ILE C 1 98 ? 70.089 89.678 104.848 1.00 18.74 110 ILE C C 1
ATOM 9310 O O . ILE C 1 98 ? 71.201 89.176 104.997 1.00 20.79 110 ILE C O 1
ATOM 9315 N N . ARG C 1 99 ? 69.688 90.762 105.502 1.00 20.47 111 ARG C N 1
ATOM 9316 C CA . ARG C 1 99 ? 70.536 91.460 106.469 1.00 24.10 111 ARG C CA 1
ATOM 9317 C C . ARG C 1 99 ? 70.768 90.582 107.705 1.00 23.49 111 ARG C C 1
ATOM 9318 O O . ARG C 1 99 ? 71.854 90.578 108.297 1.00 22.18 111 ARG C O 1
ATOM 9326 N N . MET C 1 100 ? 69.737 89.834 108.078 1.00 21.56 112 MET C N 1
ATOM 9327 C CA . MET C 1 100 ? 69.796 88.955 109.245 1.00 20.64 112 MET C CA 1
ATOM 9328 C C . MET C 1 100 ? 70.696 87.747 109.047 1.00 19.97 112 MET C C 1
ATOM 9329 O O . MET C 1 100 ? 71.437 87.366 109.957 1.00 20.29 112 MET C O 1
ATOM 9334 N N . ALA C 1 101 ? 70.624 87.145 107.862 1.00 18.67 113 ALA C N 1
ATOM 9335 C CA . ALA C 1 101 ? 71.417 85.957 107.547 1.00 20.13 113 ALA C CA 1
ATOM 9336 C C . ALA C 1 101 ? 72.914 86.140 107.764 1.00 20.34 113 ALA C C 1
ATOM 9337 O O . ALA C 1 101 ? 73.447 87.237 107.616 1.00 21.64 113 ALA C O 1
ATOM 9339 N N . ASP C 1 102 ? 73.592 85.050 108.108 1.00 20.81 114 ASP C N 1
ATOM 9340 C CA . ASP C 1 102 ? 75.028 85.097 108.333 1.00 22.33 114 ASP C CA 1
ATOM 9341 C C . ASP C 1 102 ? 75.752 85.290 107.006 1.00 23.75 114 ASP C C 1
ATOM 9342 O O . ASP C 1 102 ? 76.835 85.873 106.955 1.00 24.45 114 ASP C O 1
ATOM 9347 N N . GLN C 1 103 ? 75.141 84.808 105.931 1.00 22.66 115 GLN C N 1
ATOM 9348 C CA . GLN C 1 103 ? 75.700 84.970 104.600 1.00 24.50 115 GLN C CA 1
ATOM 9349 C C . GLN C 1 103 ? 74.563 84.817 103.599 1.00 23.66 115 GLN C C 1
ATOM 9350 O O . GLN C 1 103 ? 73.491 84.322 103.939 1.00 20.98 115 GLN C O 1
ATOM 9356 N N . TYR C 1 104 ? 74.784 85.264 102.371 1.00 22.87 116 TYR C N 1
ATOM 9357 C CA . TYR C 1 104 ? 73.745 85.147 101.365 1.00 24.14 116 TYR C CA 1
ATOM 9358 C C . TYR C 1 104 ? 74.333 84.900 99.987 1.00 24.52 116 TYR C C 1
ATOM 9359 O O . TYR C 1 104 ? 75.492 85.222 99.723 1.00 24.29 116 TYR C O 1
ATOM 9368 N N . ILE C 1 105 ? 73.529 84.302 99.119 1.00 23.51 117 ILE C N 1
ATOM 9369 C CA . ILE C 1 105 ? 73.952 84.003 97.766 1.00 24.55 117 ILE C CA 1
ATOM 9370 C C . ILE C 1 105 ? 72.906 84.569 96.826 1.00 25.17 117 ILE C C 1
ATOM 9371 O O . ILE C 1 105 ? 71.708 84.340 97.001 1.00 22.16 117 ILE C O 1
ATOM 9376 N N . GLU C 1 106 ? 73.363 85.330 95.840 1.00 24.74 118 GLU C N 1
ATOM 9377 C CA . GLU C 1 106 ? 72.451 85.933 94.884 1.00 25.14 118 GLU C CA 1
ATOM 9378 C C . GLU C 1 106 ? 71.897 84.879 93.939 1.00 23.33 118 GLU C C 1
ATOM 9379 O O . GLU C 1 106 ? 72.614 83.975 93.514 1.00 24.21 118 GLU C O 1
ATOM 9385 N N . VAL C 1 107 ? 70.607 84.990 93.635 1.00 21.66 119 VAL C N 1
ATOM 9386 C CA . VAL C 1 107 ? 69.941 84.062 92.730 1.00 19.80 119 VAL C CA 1
ATOM 9387 C C . VAL C 1 107 ? 69.115 84.878 91.730 1.00 18.56 119 VAL C C 1
ATOM 9388 O O . VAL C 1 107 ? 68.859 86.061 91.951 1.00 19.31 119 VAL C O 1
ATOM 9392 N N . PRO C 1 108 ? 68.687 84.254 90.620 1.00 19.94 120 PRO C N 1
ATOM 9393 C CA . PRO C 1 108 ? 67.889 84.941 89.597 1.00 19.82 120 PRO C CA 1
ATOM 9394 C C . PRO C 1 108 ? 66.556 85.479 90.112 1.00 20.93 120 PRO C C 1
ATOM 9395 O O . PRO C 1 108 ? 65.959 84.925 91.039 1.00 19.61 120 PRO C O 1
ATOM 9399 N N . GLY C 1 109 ? 66.087 86.563 89.503 1.00 19.76 121 GLY C N 1
ATOM 9400 C CA . GLY C 1 109 ? 64.826 87.146 89.924 1.00 20.27 121 GLY C CA 1
ATOM 9401 C C . GLY C 1 109 ? 63.641 86.532 89.202 1.00 17.98 121 GLY C C 1
ATOM 9402 O O . GLY C 1 109 ? 63.744 85.444 88.635 1.00 18.38 121 GLY C O 1
ATOM 9403 N N . GLY C 1 110 ? 62.510 87.229 89.230 1.00 18.82 122 GLY C N 1
ATOM 9404 C CA . GLY C 1 110 ? 61.318 86.735 88.560 1.00 18.25 122 GLY C CA 1
ATOM 9405 C C . GLY C 1 110 ? 60.483 85.792 89.405 1.00 17.82 122 GLY C C 1
ATOM 9406 O O . GLY C 1 110 ? 60.688 85.692 90.617 1.00 17.63 122 GLY C O 1
ATOM 9407 N N . THR C 1 111 ? 59.539 85.101 88.769 1.00 16.76 123 THR C N 1
ATOM 9408 C CA . THR C 1 111 ? 58.664 84.169 89.479 1.00 16.97 123 THR C CA 1
ATOM 9409 C C . THR C 1 111 ? 59.494 83.097 90.182 1.00 16.75 123 THR C C 1
ATOM 9410 O O . THR C 1 111 ? 60.617 82.807 89.761 1.00 17.28 123 THR C O 1
ATOM 9414 N N . ASN C 1 112 ? 58.946 82.502 91.243 1.00 18.20 124 ASN C N 1
ATOM 9415 C CA . ASN C 1 112 ? 59.711 81.530 92.024 1.00 18.46 124 ASN C CA 1
ATOM 9416 C C . ASN C 1 112 ? 60.298 80.310 91.333 1.00 17.88 124 ASN C C 1
ATOM 9417 O O . ASN C 1 112 ? 61.232 79.700 91.854 1.00 17.54 124 ASN C O 1
ATOM 9422 N N . ASN C 1 113 ? 59.793 79.945 90.161 1.00 19.32 125 ASN C N 1
ATOM 9423 C CA . ASN C 1 113 ? 60.367 78.791 89.472 1.00 18.87 125 ASN C CA 1
ATOM 9424 C C . ASN C 1 113 ? 61.817 79.085 89.075 1.00 18.62 125 ASN C C 1
ATOM 9425 O O . ASN C 1 113 ? 62.562 78.177 88.707 1.00 19.19 125 ASN C O 1
ATOM 9430 N N . ASN C 1 114 ? 62.211 80.358 89.156 1.00 18.99 126 ASN C N 1
ATOM 9431 C CA . ASN C 1 114 ? 63.570 80.779 88.819 1.00 19.40 126 ASN C CA 1
ATOM 9432 C C . ASN C 1 114 ? 64.455 80.863 90.049 1.00 20.53 126 ASN C C 1
ATOM 9433 O O . ASN C 1 114 ? 65.667 81.020 89.930 1.00 21.11 126 ASN C O 1
ATOM 9438 N N . ASN C 1 115 ? 63.856 80.777 91.230 1.00 19.66 127 ASN C N 1
ATOM 9439 C CA . ASN C 1 115 ? 64.645 80.919 92.441 1.00 19.10 127 ASN C CA 1
ATOM 9440 C C . ASN C 1 115 ? 64.240 80.049 93.622 1.00 18.94 127 ASN C C 1
ATOM 9441 O O . ASN C 1 115 ? 64.624 78.884 93.689 1.00 20.46 127 ASN C O 1
ATOM 9446 N N . TYR C 1 116 ? 63.462 80.611 94.542 1.00 19.20 128 TYR C N 1
ATOM 9447 C CA . TYR C 1 116 ? 63.051 79.892 95.747 1.00 20.45 128 TYR C CA 1
ATOM 9448 C C . TYR C 1 116 ? 62.356 78.543 95.571 1.00 20.75 128 TYR C C 1
ATOM 9449 O O . TYR C 1 116 ? 62.361 77.723 96.493 1.00 20.78 128 TYR C O 1
ATOM 9458 N N . ALA C 1 117 ? 61.757 78.303 94.407 1.00 19.16 129 ALA C N 1
ATOM 9459 C CA . ALA C 1 117 ? 61.076 77.036 94.161 1.00 19.16 129 ALA C CA 1
ATOM 9460 C C . ALA C 1 117 ? 61.817 76.167 93.149 1.00 18.17 129 ALA C C 1
ATOM 9461 O O . ALA C 1 117 ? 61.325 75.111 92.751 1.00 19.88 129 ALA C O 1
ATOM 9463 N N . ASN C 1 118 ? 63.000 76.611 92.736 1.00 18.20 130 ASN C N 1
ATOM 9464 C CA . ASN C 1 118 ? 63.807 75.859 91.770 1.00 17.62 130 ASN C CA 1
ATOM 9465 C C . ASN C 1 118 ? 64.659 74.852 92.546 1.00 17.19 130 ASN C C 1
ATOM 9466 O O . ASN C 1 118 ? 65.671 75.224 93.137 1.00 17.87 130 ASN C O 1
ATOM 9471 N N . VAL C 1 119 ? 64.234 73.587 92.547 1.00 18.11 131 VAL C N 1
ATOM 9472 C CA . VAL C 1 119 ? 64.937 72.518 93.264 1.00 18.58 131 VAL C CA 1
ATOM 9473 C C . VAL C 1 119 ? 66.408 72.366 92.873 1.00 19.58 131 VAL C C 1
ATOM 9474 O O . VAL C 1 119 ? 67.280 72.389 93.738 1.00 18.28 131 VAL C O 1
ATOM 9478 N N . ASP C 1 120 ? 66.697 72.216 91.582 1.00 18.90 132 ASP C N 1
ATOM 9479 C CA . ASP C 1 120 ? 68.096 72.064 91.168 1.00 20.74 132 ASP C CA 1
ATOM 9480 C C . ASP C 1 120 ? 68.984 73.202 91.669 1.00 19.67 132 ASP C C 1
ATOM 9481 O O . ASP C 1 120 ? 70.129 72.973 92.057 1.00 20.90 132 ASP C O 1
ATOM 9486 N N . LEU C 1 121 ? 68.457 74.423 91.663 1.00 18.05 133 LEU C N 1
ATOM 9487 C CA . LEU C 1 121 ? 69.215 75.580 92.127 1.00 18.33 133 LEU C CA 1
ATOM 9488 C C . LEU C 1 121 ? 69.460 75.496 93.633 1.00 18.86 133 LEU C C 1
ATOM 9489 O O . LEU C 1 121 ? 70.569 75.763 94.106 1.00 18.00 133 LEU C O 1
ATOM 9494 N N . ILE C 1 122 ? 68.418 75.132 94.379 1.00 16.67 134 ILE C N 1
ATOM 9495 C CA . ILE C 1 122 ? 68.526 75.004 95.832 1.00 17.36 134 ILE C CA 1
ATOM 9496 C C . ILE C 1 122 ? 69.607 73.987 96.191 1.00 17.09 134 ILE C C 1
ATOM 9497 O O . ILE C 1 122 ? 70.450 74.243 97.052 1.00 19.86 134 ILE C O 1
ATOM 9502 N N . VAL C 1 123 ? 69.572 72.833 95.533 1.00 18.23 135 VAL C N 1
ATOM 9503 C CA . VAL C 1 123 ? 70.562 71.787 95.777 1.00 20.15 135 VAL C CA 1
ATOM 9504 C C . VAL C 1 123 ? 71.962 72.301 95.452 1.00 20.99 135 VAL C C 1
ATOM 9505 O O . VAL C 1 123 ? 72.903 72.106 96.223 1.00 20.22 135 VAL C O 1
ATOM 9509 N N . ASP C 1 124 ? 72.096 72.964 94.307 1.00 21.33 136 ASP C N 1
ATOM 9510 C CA . ASP C 1 124 ? 73.384 73.507 93.898 1.00 22.40 136 ASP C CA 1
ATOM 9511 C C . ASP C 1 124 ? 73.921 74.496 94.927 1.00 22.68 136 ASP C C 1
ATOM 9512 O O . ASP C 1 124 ? 75.094 74.434 95.304 1.00 21.44 136 ASP C O 1
ATOM 9517 N N . ILE C 1 125 ? 73.062 75.406 95.379 1.00 20.93 137 ILE C N 1
ATOM 9518 C CA . ILE C 1 125 ? 73.464 76.399 96.369 1.00 21.22 137 ILE C CA 1
ATOM 9519 C C . ILE C 1 125 ? 73.831 75.725 97.691 1.00 19.66 137 ILE C C 1
ATOM 9520 O O . ILE C 1 125 ? 74.810 76.103 98.331 1.00 19.41 137 ILE C O 1
ATOM 9525 N N . ALA C 1 126 ? 73.047 74.724 98.088 1.00 18.79 138 ALA C N 1
ATOM 9526 C CA . ALA C 1 126 ? 73.305 73.993 99.327 1.00 18.77 138 ALA C CA 1
ATOM 9527 C C . ALA C 1 126 ? 74.710 73.399 99.287 1.00 20.74 138 ALA C C 1
ATOM 9528 O O . ALA C 1 126 ? 75.452 73.469 100.265 1.00 20.29 138 ALA C O 1
ATOM 9530 N N . GLU C 1 127 ? 75.067 72.812 98.149 1.00 21.24 139 GLU C N 1
ATOM 9531 C CA . GLU C 1 127 ? 76.385 72.209 97.980 1.00 22.84 139 GLU C CA 1
ATOM 9532 C C . GLU C 1 127 ? 77.480 73.276 97.987 1.00 23.84 139 GLU C C 1
ATOM 9533 O O . GLU C 1 127 ? 78.501 73.124 98.660 1.00 23.16 139 GLU C O 1
ATOM 9539 N N . ARG C 1 128 ? 77.255 74.355 97.245 1.00 24.57 140 ARG C N 1
ATOM 9540 C CA . ARG C 1 128 ? 78.212 75.458 97.156 1.00 25.67 140 ARG C CA 1
ATOM 9541 C C . ARG C 1 128 ? 78.496 76.121 98.505 1.00 25.90 140 ARG C C 1
ATOM 9542 O O . ARG C 1 128 ? 79.642 76.463 98.807 1.00 25.77 140 ARG C O 1
ATOM 9550 N N . ALA C 1 129 ? 77.451 76.311 99.307 1.00 24.09 141 ALA C N 1
ATOM 9551 C CA . ALA C 1 129 ? 77.588 76.948 100.612 1.00 22.51 141 ALA C CA 1
ATOM 9552 C C . ALA C 1 129 ? 77.943 75.953 101.718 1.00 22.98 141 ALA C C 1
ATOM 9553 O O . ALA C 1 129 ? 78.072 76.335 102.883 1.00 22.89 141 ALA C O 1
ATOM 9555 N N . ASP C 1 130 ? 78.094 74.683 101.351 1.00 20.98 142 ASP C N 1
ATOM 9556 C CA . ASP C 1 130 ? 78.457 73.634 102.306 1.00 23.23 142 ASP C CA 1
ATOM 9557 C C . ASP C 1 130 ? 77.515 73.606 103.510 1.00 22.58 142 ASP C C 1
ATOM 9558 O O . ASP C 1 130 ? 77.955 73.603 104.659 1.00 21.99 142 ASP C O 1
ATOM 9563 N N . VAL C 1 131 ? 76.211 73.583 103.244 1.00 20.67 143 VAL C N 1
ATOM 9564 C CA . VAL C 1 131 ? 75.233 73.574 104.324 1.00 18.19 143 VAL C CA 1
ATOM 9565 C C . VAL C 1 131 ? 74.856 72.162 104.743 1.00 17.43 143 VAL C C 1
ATOM 9566 O O . VAL C 1 131 ? 74.961 71.219 103.957 1.00 17.76 143 VAL C O 1
ATOM 9570 N N . ASP C 1 132 ? 74.412 72.024 105.988 1.00 16.13 144 ASP C N 1
ATOM 9571 C CA . ASP C 1 132 ? 74.006 70.725 106.510 1.00 16.27 144 ASP C CA 1
ATOM 9572 C C . ASP C 1 132 ? 72.544 70.415 106.231 1.00 14.07 144 ASP C C 1
ATOM 9573 O O . ASP C 1 132 ? 72.147 69.248 106.193 1.00 15.67 144 ASP C O 1
ATOM 9578 N N . ALA C 1 133 ? 71.743 71.456 106.039 1.00 14.82 145 ALA C N 1
ATOM 9579 C CA . ALA C 1 133 ? 70.319 71.260 105.802 1.00 13.31 145 ALA C CA 1
ATOM 9580 C C . ALA C 1 133 ? 69.672 72.443 105.103 1.00 14.75 145 ALA C C 1
ATOM 9581 O O . ALA C 1 133 ? 70.259 73.517 104.995 1.00 13.88 145 ALA C O 1
ATOM 9583 N N . VAL C 1 134 ? 68.447 72.219 104.638 1.00 13.60 146 VAL C N 1
ATOM 9584 C CA . VAL C 1 134 ? 67.662 73.240 103.960 1.00 13.91 146 VAL C CA 1
ATOM 9585 C C . VAL C 1 134 ? 66.295 73.304 104.638 1.00 13.38 146 VAL C C 1
ATOM 9586 O O . VAL C 1 134 ? 65.705 72.271 104.955 1.00 14.22 146 VAL C O 1
ATOM 9590 N N . TRP C 1 135 ? 65.812 74.518 104.875 1.00 13.04 147 TRP C N 1
ATOM 9591 C CA . TRP C 1 135 ? 64.493 74.732 105.466 1.00 13.03 147 TRP C CA 1
ATOM 9592 C C . TRP C 1 135 ? 63.738 75.483 104.377 1.00 13.81 147 TRP C C 1
ATOM 9593 O O . TRP C 1 135 ? 64.202 76.526 103.907 1.00 13.30 147 TRP C O 1
ATOM 9604 N N . ALA C 1 136 ? 62.589 74.958 103.967 1.00 13.84 148 ALA C N 1
ATOM 9605 C CA . ALA C 1 136 ? 61.808 75.594 102.915 1.00 16.41 148 ALA C CA 1
ATOM 9606 C C . ALA C 1 136 ? 60.548 76.268 103.444 1.00 17.98 148 ALA C C 1
ATOM 9607 O O . ALA C 1 136 ? 59.886 77.000 102.712 1.00 20.65 148 ALA C O 1
ATOM 9609 N N . GLY C 1 137 ? 60.211 76.006 104.706 1.00 17.82 149 GLY C N 1
ATOM 9610 C CA . GLY C 1 137 ? 59.033 76.613 105.307 1.00 19.07 149 GLY C CA 1
ATOM 9611 C C . GLY C 1 137 ? 57.722 76.289 104.616 1.00 19.42 149 GLY C C 1
ATOM 9612 O O . GLY C 1 137 ? 57.307 75.130 104.572 1.00 21.01 149 GLY C O 1
ATOM 9613 N N . TRP C 1 138 ? 57.053 77.318 104.101 1.00 18.82 150 TRP C N 1
ATOM 9614 C CA . TRP C 1 138 ? 55.791 77.137 103.391 1.00 18.50 150 TRP C CA 1
ATOM 9615 C C . TRP C 1 138 ? 55.853 77.866 102.061 1.00 18.98 150 TRP C C 1
ATOM 9616 O O . TRP C 1 138 ? 56.608 78.829 101.904 1.00 19.81 150 TRP C O 1
ATOM 9627 N N . GLY C 1 139 ? 55.049 77.413 101.108 1.00 19.00 151 GLY C N 1
ATOM 9628 C CA . GLY C 1 139 ? 55.066 78.019 99.792 1.00 19.36 151 GLY C CA 1
ATOM 9629 C C . GLY C 1 139 ? 56.268 77.487 99.031 1.00 20.00 151 GLY C C 1
ATOM 9630 O O . GLY C 1 139 ? 56.940 76.558 99.486 1.00 19.13 151 GLY C O 1
ATOM 9631 N N . HIS C 1 140 ? 56.534 78.071 97.868 1.00 19.48 152 HIS C N 1
ATOM 9632 C CA . HIS C 1 140 ? 57.662 77.673 97.033 1.00 19.72 152 HIS C CA 1
ATOM 9633 C C . HIS C 1 140 ? 57.797 76.167 96.808 1.00 19.47 152 HIS C C 1
ATOM 9634 O O . HIS C 1 140 ? 56.860 75.537 96.330 1.00 20.36 152 HIS C O 1
ATOM 9641 N N . ALA C 1 141 ? 58.946 75.583 97.141 1.00 18.56 153 ALA C N 1
ATOM 9642 C CA . ALA C 1 141 ? 59.151 74.150 96.922 1.00 17.67 153 ALA C CA 1
ATOM 9643 C C . ALA C 1 141 ? 58.964 73.291 98.171 1.00 17.49 153 ALA C C 1
ATOM 9644 O O . ALA C 1 141 ? 59.355 72.123 98.183 1.00 17.96 153 ALA C O 1
ATOM 9646 N N . SER C 1 142 ? 58.355 73.860 99.207 1.00 17.45 154 SER C N 1
ATOM 9647 C CA . SER C 1 142 ? 58.155 73.149 100.471 1.00 18.35 154 SER C CA 1
ATOM 9648 C C . SER C 1 142 ? 57.395 71.828 100.374 1.00 18.72 154 SER C C 1
ATOM 9649 O O . SER C 1 142 ? 57.568 70.953 101.227 1.00 20.23 154 SER C O 1
ATOM 9652 N N . GLU C 1 143 ? 56.556 71.682 99.351 1.00 16.82 155 GLU C N 1
ATOM 9653 C CA . GLU C 1 143 ? 55.772 70.460 99.180 1.00 18.31 155 GLU C CA 1
ATOM 9654 C C . GLU C 1 143 ? 56.227 69.623 97.989 1.00 18.22 155 GLU C C 1
ATOM 9655 O O . GLU C 1 143 ? 55.502 68.736 97.537 1.00 18.30 155 GLU C O 1
ATOM 9661 N N . ASN C 1 144 ? 57.426 69.897 97.488 1.00 16.94 156 ASN C N 1
ATOM 9662 C CA . ASN C 1 144 ? 57.959 69.169 96.338 1.00 16.93 156 ASN C CA 1
ATOM 9663 C C . ASN C 1 144 ? 58.887 68.052 96.816 1.00 15.72 156 ASN C C 1
ATOM 9664 O O . ASN C 1 144 ? 60.002 68.317 97.264 1.00 16.75 156 ASN C O 1
ATOM 9669 N N . PRO C 1 145 ? 58.451 66.786 96.704 1.00 16.30 157 PRO C N 1
ATOM 9670 C CA . PRO C 1 145 ? 59.287 65.667 97.152 1.00 16.05 157 PRO C CA 1
ATOM 9671 C C . PRO C 1 145 ? 60.668 65.593 96.509 1.00 17.31 157 PRO C C 1
ATOM 9672 O O . PRO C 1 145 ? 61.581 64.967 97.055 1.00 15.45 157 PRO C O 1
ATOM 9676 N N . LEU C 1 146 ? 60.828 66.229 95.353 1.00 17.35 158 LEU C N 1
ATOM 9677 C CA . LEU C 1 146 ? 62.121 66.213 94.690 1.00 17.35 158 LEU C CA 1
ATOM 9678 C C . LEU C 1 146 ? 63.150 67.010 95.490 1.00 17.80 158 LEU C C 1
ATOM 9679 O O . LEU C 1 146 ? 64.353 66.795 95.343 1.00 17.50 158 LEU C O 1
ATOM 9684 N N . LEU C 1 147 ? 62.692 67.927 96.341 1.00 17.21 159 LEU C N 1
ATOM 9685 C CA . LEU C 1 147 ? 63.635 68.708 97.134 1.00 16.09 159 LEU C CA 1
ATOM 9686 C C . LEU C 1 147 ? 64.364 67.826 98.162 1.00 16.25 159 LEU C C 1
ATOM 9687 O O . LEU C 1 147 ? 65.592 67.754 98.151 1.00 16.34 159 LEU C O 1
ATOM 9692 N N . PRO C 1 148 ? 63.629 67.141 99.063 1.00 16.82 160 PRO C N 1
ATOM 9693 C CA . PRO C 1 148 ? 64.363 66.302 100.020 1.00 16.09 160 PRO C CA 1
ATOM 9694 C C . PRO C 1 148 ? 65.119 65.173 99.328 1.00 15.52 160 PRO C C 1
ATOM 9695 O O . PRO C 1 148 ? 66.206 64.781 99.760 1.00 16.41 160 PRO C O 1
ATOM 9699 N N . GLU C 1 149 ? 64.549 64.663 98.243 1.00 16.08 161 GLU C N 1
ATOM 9700 C CA . GLU C 1 149 ? 65.179 63.575 97.500 1.00 17.80 161 GLU C CA 1
ATOM 9701 C C . GLU C 1 149 ? 66.517 63.972 96.871 1.00 17.79 161 GLU C C 1
ATOM 9702 O O . GLU C 1 149 ? 67.536 63.319 97.109 1.00 18.80 161 GLU C O 1
ATOM 9708 N N . LYS C 1 150 ? 66.524 65.047 96.090 1.00 18.39 162 LYS C N 1
ATOM 9709 C CA . LYS C 1 150 ? 67.753 65.489 95.446 1.00 18.85 162 LYS C CA 1
ATOM 9710 C C . LYS C 1 150 ? 68.789 65.981 96.450 1.00 19.12 162 LYS C C 1
ATOM 9711 O O . LYS C 1 150 ? 69.997 65.854 96.224 1.00 20.27 162 LYS C O 1
ATOM 9717 N N . LEU C 1 151 ? 68.325 66.546 97.559 1.00 17.51 163 LEU C N 1
ATOM 9718 C CA . LEU C 1 151 ? 69.247 67.007 98.588 1.00 17.31 163 LEU C CA 1
ATOM 9719 C C . LEU C 1 151 ? 69.962 65.812 99.213 1.00 16.24 163 LEU C C 1
ATOM 9720 O O . LEU C 1 151 ? 71.160 65.879 99.489 1.00 18.21 163 LEU C O 1
ATOM 9725 N N . SER C 1 152 ? 69.240 64.715 99.430 1.00 16.66 164 SER C N 1
ATOM 9726 C CA . SER C 1 152 ? 69.848 63.529 100.039 1.00 18.52 164 SER C CA 1
ATOM 9727 C C . SER C 1 152 ? 70.713 62.752 99.045 1.00 20.19 164 SER C C 1
ATOM 9728 O O . SER C 1 152 ? 71.667 62.070 99.436 1.00 18.98 164 SER C O 1
ATOM 9731 N N . GLN C 1 153 ? 70.379 62.868 97.763 1.00 20.68 165 GLN C N 1
ATOM 9732 C CA . GLN C 1 153 ? 71.117 62.188 96.698 1.00 22.02 165 GLN C CA 1
ATOM 9733 C C . GLN C 1 153 ? 72.476 62.848 96.458 1.00 22.27 165 GLN C C 1
ATOM 9734 O O . GLN C 1 153 ? 73.386 62.241 95.885 1.00 23.36 165 GLN C O 1
ATOM 9740 N N . SER C 1 154 ? 72.606 64.092 96.901 1.00 21.39 166 SER C N 1
ATOM 9741 C CA . SER C 1 154 ? 73.847 64.844 96.761 1.00 21.84 166 SER C CA 1
ATOM 9742 C C . SER C 1 154 ? 74.969 64.180 97.558 1.00 24.17 166 SER C C 1
ATOM 9743 O O . SER C 1 154 ? 74.716 63.487 98.545 1.00 22.25 166 SER C O 1
ATOM 9746 N N . LYS C 1 155 ? 76.208 64.384 97.117 1.00 24.62 167 LYS C N 1
ATOM 9747 C CA . LYS C 1 155 ? 77.362 63.827 97.814 1.00 25.43 167 LYS C CA 1
ATOM 9748 C C . LYS C 1 155 ? 77.481 64.524 99.167 1.00 24.39 167 LYS C C 1
ATOM 9749 O O . LYS C 1 155 ? 78.068 63.985 100.111 1.00 22.50 167 LYS C O 1
ATOM 9755 N N . ARG C 1 156 ? 76.922 65.731 99.249 1.00 23.33 168 ARG C N 1
ATOM 9756 C CA . ARG C 1 156 ? 76.953 66.516 100.480 1.00 21.40 168 ARG C CA 1
ATOM 9757 C C . ARG C 1 156 ? 75.940 65.977 101.490 1.00 20.35 168 ARG C C 1
ATOM 9758 O O . ARG C 1 156 ? 75.982 66.336 102.665 1.00 19.75 168 ARG C O 1
ATOM 9766 N N . LYS C 1 157 ? 75.039 65.116 101.024 1.00 18.94 169 LYS C N 1
ATOM 9767 C CA . LYS C 1 157 ? 74.012 64.508 101.874 1.00 19.19 169 LYS C CA 1
ATOM 9768 C C . LYS C 1 157 ? 73.346 65.574 102.741 1.00 17.62 169 LYS C C 1
ATOM 9769 O O . LYS C 1 157 ? 73.448 65.561 103.969 1.00 17.49 169 LYS C O 1
ATOM 9775 N N . VAL C 1 158 ? 72.651 66.491 102.081 1.00 15.13 170 VAL C N 1
ATOM 9776 C CA . VAL C 1 158 ? 71.978 67.591 102.759 1.00 14.34 170 VAL C CA 1
ATOM 9777 C C . VAL C 1 158 ? 70.629 67.145 103.307 1.00 15.22 170 VAL C C 1
ATOM 9778 O O . VAL C 1 158 ? 69.852 66.483 102.619 1.00 17.58 170 VAL C O 1
ATOM 9782 N N . ILE C 1 159 ? 70.363 67.516 104.554 1.00 13.68 171 ILE C N 1
ATOM 9783 C CA . ILE C 1 159 ? 69.120 67.164 105.219 1.00 13.76 171 ILE C CA 1
ATOM 9784 C C . ILE C 1 159 ? 68.007 68.160 104.890 1.00 15.38 171 ILE C C 1
ATOM 9785 O O . ILE C 1 159 ? 68.259 69.346 104.681 1.00 15.91 171 ILE C O 1
ATOM 9790 N N . PHE C 1 160 ? 66.779 67.660 104.826 1.00 15.03 172 PHE C N 1
ATOM 9791 C CA . PHE C 1 160 ? 65.624 68.504 104.563 1.00 14.20 172 PHE C CA 1
ATOM 9792 C C . PHE C 1 160 ? 64.903 68.651 105.895 1.00 14.62 172 PHE C C 1
ATOM 9793 O O . PHE C 1 160 ? 64.546 67.650 106.520 1.00 13.51 172 PHE C O 1
ATOM 9801 N N . ILE C 1 161 ? 64.710 69.885 106.348 1.00 13.18 173 ILE C N 1
ATOM 9802 C CA . ILE C 1 161 ? 64.007 70.100 107.608 1.00 12.40 173 ILE C CA 1
ATOM 9803 C C . ILE C 1 161 ? 62.523 70.093 107.296 1.00 13.02 173 ILE C C 1
ATOM 9804 O O . ILE C 1 161 ? 61.897 71.139 107.090 1.00 12.83 173 ILE C O 1
ATOM 9809 N N . GLY C 1 162 ? 61.982 68.881 107.244 1.00 13.95 174 GLY C N 1
ATOM 9810 C CA . GLY C 1 162 ? 60.584 68.669 106.929 1.00 13.62 174 GLY C CA 1
ATOM 9811 C C . GLY C 1 162 ? 60.362 67.185 106.682 1.00 13.85 174 GLY C C 1
ATOM 9812 O O . GLY C 1 162 ? 61.250 66.366 106.946 1.00 14.50 174 GLY C O 1
ATOM 9813 N N . PRO C 1 163 ? 59.188 66.800 106.176 1.00 13.26 175 PRO C N 1
ATOM 9814 C CA . PRO C 1 163 ? 58.919 65.384 105.919 1.00 13.24 175 PRO C CA 1
ATOM 9815 C C . PRO C 1 163 ? 59.697 64.867 104.711 1.00 12.96 175 PRO C C 1
ATOM 9816 O O . PRO C 1 163 ? 60.017 65.626 103.802 1.00 13.58 175 PRO C O 1
ATOM 9820 N N . PRO C 1 164 ? 60.028 63.566 104.701 1.00 13.98 176 PRO C N 1
ATOM 9821 C CA . PRO C 1 164 ? 60.774 62.966 103.588 1.00 14.93 176 PRO C CA 1
ATOM 9822 C C . PRO C 1 164 ? 59.930 62.842 102.319 1.00 15.76 176 PRO C C 1
ATOM 9823 O O . PRO C 1 164 ? 58.700 62.918 102.370 1.00 16.39 176 PRO C O 1
ATOM 9827 N N . GLY C 1 165 ? 60.600 62.653 101.185 1.00 15.70 177 GLY C N 1
ATOM 9828 C CA . GLY C 1 165 ? 59.898 62.514 99.920 1.00 17.80 177 GLY C CA 1
ATOM 9829 C C . GLY C 1 165 ? 58.851 61.411 99.934 1.00 18.87 177 GLY C C 1
ATOM 9830 O O . GLY C 1 165 ? 57.746 61.594 99.426 1.00 16.97 177 GLY C O 1
ATOM 9831 N N . ASN C 1 166 ? 59.197 60.266 100.518 1.00 19.71 178 ASN C N 1
ATOM 9832 C CA . ASN C 1 166 ? 58.275 59.139 100.588 1.00 19.88 178 ASN C CA 1
ATOM 9833 C C . ASN C 1 166 ? 56.994 59.507 101.326 1.00 18.54 178 ASN C C 1
ATOM 9834 O O . ASN C 1 166 ? 55.910 59.074 100.944 1.00 20.14 178 ASN C O 1
ATOM 9839 N N . ALA C 1 167 ? 57.117 60.309 102.379 1.00 17.94 179 ALA C N 1
ATOM 9840 C CA . ALA C 1 167 ? 55.949 60.729 103.145 1.00 15.81 179 ALA C CA 1
ATOM 9841 C C . ALA C 1 167 ? 55.040 61.592 102.273 1.00 15.41 179 ALA C C 1
ATOM 9842 O O . ALA C 1 167 ? 53.827 61.392 102.242 1.00 16.25 179 ALA C O 1
ATOM 9844 N N . MET C 1 168 ? 55.627 62.549 101.559 1.00 15.85 180 MET C N 1
ATOM 9845 C CA . MET C 1 168 ? 54.850 63.424 100.681 1.00 16.25 180 MET C CA 1
ATOM 9846 C C . MET C 1 168 ? 54.186 62.621 99.565 1.00 15.75 180 MET C C 1
ATOM 9847 O O . MET C 1 168 ? 53.009 62.813 99.258 1.00 16.49 180 MET C O 1
ATOM 9852 N N . ARG C 1 169 ? 54.958 61.729 98.950 1.00 17.60 181 ARG C N 1
ATOM 9853 C CA . ARG C 1 169 ? 54.452 60.908 97.855 1.00 18.12 181 ARG C CA 1
ATOM 9854 C C . ARG C 1 169 ? 53.406 59.889 98.294 1.00 17.94 181 ARG C C 1
ATOM 9855 O O . ARG C 1 169 ? 52.623 59.421 97.467 1.00 19.56 181 ARG C O 1
ATOM 9863 N N . SER C 1 170 ? 53.384 59.544 99.580 1.00 17.76 182 SER C N 1
ATOM 9864 C CA . SER C 1 170 ? 52.405 58.576 100.080 1.00 21.82 182 SER C CA 1
ATOM 9865 C C . SER C 1 170 ? 50.968 59.088 100.005 1.00 22.61 182 SER C C 1
ATOM 9866 O O . SER C 1 170 ? 50.022 58.318 100.159 1.00 22.56 182 SER C O 1
ATOM 9869 N N . LEU C 1 171 ? 50.805 60.391 99.801 1.00 24.09 183 LEU C N 1
ATOM 9870 C CA . LEU C 1 171 ? 49.472 60.975 99.662 1.00 24.83 183 LEU C CA 1
ATOM 9871 C C . LEU C 1 171 ? 49.431 61.670 98.301 1.00 24.77 183 LEU C C 1
ATOM 9872 O O . LEU C 1 171 ? 49.744 62.855 98.183 1.00 25.47 183 LEU C O 1
ATOM 9877 N N . GLY C 1 172 ? 49.052 60.905 97.278 1.00 25.04 184 GLY C N 1
ATOM 9878 C CA . GLY C 1 172 ? 48.999 61.413 95.918 1.00 25.52 184 GLY C CA 1
ATOM 9879 C C . GLY C 1 172 ? 47.782 62.246 95.580 1.00 25.89 184 GLY C C 1
ATOM 9880 O O . GLY C 1 172 ? 47.450 63.182 96.311 1.00 26.72 184 GLY C O 1
ATOM 9881 N N . ASP C 1 173 ? 47.115 61.920 94.475 1.00 24.43 185 ASP C N 1
ATOM 9882 C CA . ASP C 1 173 ? 45.939 62.682 94.081 1.00 24.76 185 ASP C CA 1
ATOM 9883 C C . ASP C 1 173 ? 44.807 62.522 95.086 1.00 23.43 185 ASP C C 1
ATOM 9884 O O . ASP C 1 173 ? 44.968 61.854 96.107 1.00 22.25 185 ASP C O 1
ATOM 9889 N N . LYS C 1 174 ? 43.665 63.140 94.805 1.00 23.66 186 LYS C N 1
ATOM 9890 C CA . LYS C 1 174 ? 42.537 63.073 95.726 1.00 25.42 186 LYS C CA 1
ATOM 9891 C C . LYS C 1 174 ? 42.002 61.660 95.930 1.00 23.71 186 LYS C C 1
ATOM 9892 O O . LYS C 1 174 ? 41.572 61.310 97.028 1.00 24.52 186 LYS C O 1
ATOM 9898 N N . ILE C 1 175 ? 42.036 60.846 94.882 1.00 21.14 187 ILE C N 1
ATOM 9899 C CA . ILE C 1 175 ? 41.543 59.478 94.995 1.00 19.60 187 ILE C CA 1
ATOM 9900 C C . ILE C 1 175 ? 42.464 58.654 95.886 1.00 20.07 187 ILE C C 1
ATOM 9901 O O . ILE C 1 175 ? 42.038 58.107 96.902 1.00 17.98 187 ILE C O 1
ATOM 9906 N N . SER C 1 176 ? 43.733 58.578 95.506 1.00 19.29 188 SER C N 1
ATOM 9907 C CA . SER C 1 176 ? 44.712 57.817 96.270 1.00 19.77 188 SER C CA 1
ATOM 9908 C C . SER C 1 176 ? 44.808 58.302 97.716 1.00 19.75 188 SER C C 1
ATOM 9909 O O . SER C 1 176 ? 44.833 57.504 98.649 1.00 16.30 188 SER C O 1
ATOM 9912 N N . SER C 1 177 ? 44.855 59.617 97.902 1.00 18.12 189 SER C N 1
ATOM 9913 C CA . SER C 1 177 ? 44.970 60.178 99.241 1.00 18.67 189 SER C CA 1
ATOM 9914 C C . SER C 1 177 ? 43.829 59.747 100.152 1.00 17.19 189 SER C C 1
ATOM 9915 O O . SER C 1 177 ? 44.051 59.391 101.310 1.00 17.27 189 SER C O 1
ATOM 9918 N N . THR C 1 178 ? 42.609 59.794 99.627 1.00 16.18 190 THR C N 1
ATOM 9919 C CA . THR C 1 178 ? 41.429 59.425 100.399 1.00 17.76 190 THR C CA 1
ATOM 9920 C C . THR C 1 178 ? 41.443 57.947 100.777 1.00 16.86 190 THR C C 1
ATOM 9921 O O . THR C 1 178 ? 41.106 57.584 101.902 1.00 17.26 190 THR C O 1
ATOM 9925 N N . ILE C 1 179 ? 41.829 57.097 99.832 1.00 16.78 191 ILE C N 1
ATOM 9926 C CA . ILE C 1 179 ? 41.900 55.664 100.100 1.00 15.29 191 ILE C CA 1
ATOM 9927 C C . ILE C 1 179 ? 42.913 55.418 101.217 1.00 16.20 191 ILE C C 1
ATOM 9928 O O . ILE C 1 179 ? 42.676 54.608 102.115 1.00 16.19 191 ILE C O 1
ATOM 9933 N N . VAL C 1 180 ? 44.034 56.132 101.177 1.00 14.25 192 VAL C N 1
ATOM 9934 C CA . VAL C 1 180 ? 45.050 55.987 102.217 1.00 16.57 192 VAL C CA 1
ATOM 9935 C C . VAL C 1 180 ? 44.482 56.442 103.561 1.00 16.69 192 VAL C C 1
ATOM 9936 O O . VAL C 1 180 ? 44.674 55.782 104.578 1.00 17.00 192 VAL C O 1
ATOM 9940 N N . ALA C 1 181 ? 43.772 57.566 103.563 1.00 17.92 193 ALA C N 1
ATOM 9941 C CA . ALA C 1 181 ? 43.168 58.069 104.797 1.00 17.82 193 ALA C CA 1
ATOM 9942 C C . ALA C 1 181 ? 42.165 57.054 105.347 1.00 17.82 193 ALA C C 1
ATOM 9943 O O . ALA C 1 181 ? 42.100 56.820 106.555 1.00 18.73 193 ALA C O 1
ATOM 9945 N N . GLN C 1 182 ? 41.380 56.455 104.456 1.00 18.11 194 GLN C N 1
ATOM 9946 C CA . GLN C 1 182 ? 40.392 55.468 104.878 1.00 18.34 194 GLN C CA 1
ATOM 9947 C C . GLN C 1 182 ? 41.058 54.203 105.415 1.00 18.39 194 GLN C C 1
ATOM 9948 O O . GLN C 1 182 ? 40.485 53.504 106.254 1.00 18.88 194 GLN C O 1
ATOM 9954 N N . SER C 1 183 ? 42.266 53.908 104.942 1.00 19.20 195 SER C N 1
ATOM 9955 C CA . SER C 1 183 ? 42.971 52.722 105.415 1.00 19.81 195 SER C CA 1
ATOM 9956 C C . SER C 1 183 ? 43.465 52.966 106.842 1.00 22.35 195 SER C C 1
ATOM 9957 O O . SER C 1 183 ? 43.744 52.025 107.583 1.00 21.07 195 SER C O 1
ATOM 9960 N N . ALA C 1 184 ? 43.571 54.239 107.214 1.00 22.25 196 ALA C N 1
ATOM 9961 C CA . ALA C 1 184 ? 44.005 54.617 108.559 1.00 24.00 196 ALA C CA 1
ATOM 9962 C C . ALA C 1 184 ? 42.768 54.896 109.409 1.00 24.15 196 ALA C C 1
ATOM 9963 O O . ALA C 1 184 ? 42.863 55.427 110.515 1.00 24.71 196 ALA C O 1
ATOM 9965 N N . LYS C 1 185 ? 41.608 54.533 108.871 1.00 25.55 197 LYS C N 1
ATOM 9966 C CA . LYS C 1 185 ? 40.332 54.719 109.551 1.00 26.77 197 LYS C CA 1
ATOM 9967 C C . LYS C 1 185 ? 40.016 56.181 109.854 1.00 27.27 197 LYS C C 1
ATOM 9968 O O . LYS C 1 185 ? 39.521 56.518 110.933 1.00 27.51 197 LYS C O 1
ATOM 9974 N N . VAL C 1 186 ? 40.312 57.048 108.893 1.00 25.35 198 VAL C N 1
ATOM 9975 C CA . VAL C 1 186 ? 40.024 58.467 109.029 1.00 24.35 198 VAL C CA 1
ATOM 9976 C C . VAL C 1 186 ? 38.723 58.664 108.258 1.00 23.68 198 VAL C C 1
ATOM 9977 O O . VAL C 1 186 ? 38.637 58.308 107.086 1.00 22.54 198 VAL C O 1
ATOM 9981 N N . PRO C 1 187 ? 37.688 59.217 108.908 1.00 23.67 199 PRO C N 1
ATOM 9982 C CA . PRO C 1 187 ? 36.412 59.426 108.215 1.00 23.11 199 PRO C CA 1
ATOM 9983 C C . PRO C 1 187 ? 36.575 60.371 107.031 1.00 22.65 199 PRO C C 1
ATOM 9984 O O . PRO C 1 187 ? 37.270 61.386 107.130 1.00 22.40 199 PRO C O 1
ATOM 9988 N N . CYS C 1 188 ? 35.935 60.040 105.915 1.00 19.78 200 CYS C N 1
ATOM 9989 C CA . CYS C 1 188 ? 36.010 60.875 104.722 1.00 19.06 200 CYS C CA 1
ATOM 9990 C C . CYS C 1 188 ? 34.620 61.185 104.184 1.00 19.54 200 CYS C C 1
ATOM 9991 O O . CYS C 1 188 ? 33.663 60.468 104.471 1.00 18.79 200 CYS C O 1
ATOM 9994 N N . ILE C 1 189 ? 34.519 62.263 103.413 1.00 19.86 201 ILE C N 1
ATOM 9995 C CA . ILE C 1 189 ? 33.256 62.678 102.810 1.00 18.95 201 ILE C CA 1
ATOM 9996 C C . ILE C 1 189 ? 32.754 61.591 101.861 1.00 20.30 201 ILE C C 1
ATOM 9997 O O . ILE C 1 189 ? 33.528 61.045 101.072 1.00 19.17 201 ILE C O 1
ATOM 10002 N N . PRO C 1 190 ? 31.452 61.263 101.923 1.00 20.32 202 PRO C N 1
ATOM 10003 C CA . PRO C 1 190 ? 30.875 60.233 101.050 1.00 21.23 202 PRO C CA 1
ATOM 10004 C C . PRO C 1 190 ? 31.268 60.446 99.589 1.00 21.12 202 PRO C C 1
ATOM 10005 O O . PRO C 1 190 ? 31.075 61.529 99.035 1.00 20.15 202 PRO C O 1
ATOM 10009 N N . TRP C 1 191 ? 31.811 59.408 98.965 1.00 19.84 203 TRP C N 1
ATOM 10010 C CA . TRP C 1 191 ? 32.233 59.516 97.578 1.00 18.53 203 TRP C CA 1
ATOM 10011 C C . TRP C 1 191 ? 32.203 58.160 96.883 1.00 19.22 203 TRP C C 1
ATOM 10012 O O . TRP C 1 191 ? 31.880 57.145 97.498 1.00 17.16 203 TRP C O 1
ATOM 10023 N N . SER C 1 192 ? 32.538 58.145 95.598 1.00 18.45 204 SER C N 1
ATOM 10024 C CA . SER C 1 192 ? 32.527 56.901 94.842 1.00 18.45 204 SER C CA 1
ATOM 10025 C C . SER C 1 192 ? 33.473 55.855 95.426 1.00 18.33 204 SER C C 1
ATOM 10026 O O . SER C 1 192 ? 33.300 54.655 95.196 1.00 19.69 204 SER C O 1
ATOM 10029 N N . GLY C 1 193 ? 34.460 56.308 96.193 1.00 15.53 205 GLY C N 1
ATOM 10030 C CA . GLY C 1 193 ? 35.416 55.386 96.785 1.00 16.42 205 GLY C CA 1
ATOM 10031 C C . GLY C 1 193 ? 35.244 55.120 98.275 1.00 16.38 205 GLY C C 1
ATOM 10032 O O . GLY C 1 193 ? 36.142 54.574 98.914 1.00 13.95 205 GLY C O 1
ATOM 10033 N N . THR C 1 194 ? 34.110 55.516 98.846 1.00 16.77 206 THR C N 1
ATOM 10034 C CA . THR C 1 194 ? 33.877 55.252 100.264 1.00 17.21 206 THR C CA 1
ATOM 10035 C C . THR C 1 194 ? 34.062 53.746 100.487 1.00 16.96 206 THR C C 1
ATOM 10036 O O . THR C 1 194 ? 33.621 52.938 99.675 1.00 18.29 206 THR C O 1
ATOM 10040 N N . GLY C 1 195 ? 34.733 53.373 101.570 1.00 18.71 207 GLY C N 1
ATOM 10041 C CA . GLY C 1 195 ? 34.932 51.961 101.854 1.00 18.52 207 GLY C CA 1
ATOM 10042 C C . GLY C 1 195 ? 36.144 51.327 101.196 1.00 20.75 207 GLY C C 1
ATOM 10043 O O . GLY C 1 195 ? 36.542 50.224 101.575 1.00 21.12 207 GLY C O 1
ATOM 10044 N N . VAL C 1 196 ? 36.724 51.997 100.200 1.00 19.68 208 VAL C N 1
ATOM 10045 C CA . VAL C 1 196 ? 37.911 51.469 99.528 1.00 18.00 208 VAL C CA 1
ATOM 10046 C C . VAL C 1 196 ? 39.071 51.863 100.431 1.00 19.04 208 VAL C C 1
ATOM 10047 O O . VAL C 1 196 ? 39.406 53.046 100.547 1.00 17.17 208 VAL C O 1
ATOM 10051 N N . ASP C 1 197 ? 39.692 50.869 101.060 1.00 17.10 209 ASP C N 1
ATOM 10052 C CA . ASP C 1 197 ? 40.749 51.139 102.022 1.00 19.17 209 ASP C CA 1
ATOM 10053 C C . ASP C 1 197 ? 41.958 50.212 102.000 1.00 19.29 209 ASP C C 1
ATOM 10054 O O . ASP C 1 197 ? 42.625 50.051 103.024 1.00 21.32 209 ASP C O 1
ATOM 10059 N N . THR C 1 198 ? 42.246 49.602 100.858 1.00 19.23 210 THR C N 1
ATOM 10060 C CA . THR C 1 198 ? 43.397 48.707 100.768 1.00 20.53 210 THR C CA 1
ATOM 10061 C C . THR C 1 198 ? 44.607 49.414 100.170 1.00 18.80 210 THR C C 1
ATOM 10062 O O . THR C 1 198 ? 44.538 49.947 99.063 1.00 19.43 210 THR C O 1
ATOM 10066 N N . VAL C 1 199 ? 45.718 49.412 100.901 1.00 18.64 211 VAL C N 1
ATOM 10067 C CA . VAL C 1 199 ? 46.931 50.072 100.427 1.00 18.25 211 VAL C CA 1
ATOM 10068 C C . VAL C 1 199 ? 48.149 49.158 100.406 1.00 18.63 211 VAL C C 1
ATOM 10069 O O . VAL C 1 199 ? 48.173 48.115 101.058 1.00 19.07 211 VAL C O 1
ATOM 10073 N N . HIS C 1 200 ? 49.162 49.567 99.651 1.00 18.89 212 HIS C N 1
ATOM 10074 C CA . HIS C 1 200 ? 50.402 48.809 99.560 1.00 20.15 212 HIS C CA 1
ATOM 10075 C C . HIS C 1 200 ? 51.522 49.631 100.183 1.00 21.99 212 HIS C C 1
ATOM 10076 O O . HIS C 1 200 ? 51.669 50.818 99.892 1.00 21.28 212 HIS C O 1
ATOM 10083 N N . VAL C 1 201 ? 52.298 49.003 101.055 1.00 22.79 213 VAL C N 1
ATOM 10084 C CA . VAL C 1 201 ? 53.406 49.691 101.701 1.00 25.90 213 VAL C CA 1
ATOM 10085 C C . VAL C 1 201 ? 54.716 49.024 101.310 1.00 27.25 213 VAL C C 1
ATOM 10086 O O . VAL C 1 201 ? 54.907 47.830 101.542 1.00 28.00 213 VAL C O 1
ATOM 10090 N N . ASP C 1 202 ? 55.606 49.791 100.692 1.00 29.47 214 ASP C N 1
ATOM 10091 C CA . ASP C 1 202 ? 56.899 49.263 100.287 1.00 33.06 214 ASP C CA 1
ATOM 10092 C C . ASP C 1 202 ? 57.662 49.004 101.576 1.00 35.35 214 ASP C C 1
ATOM 10093 O O . ASP C 1 202 ? 57.910 49.921 102.351 1.00 35.90 214 ASP C O 1
ATOM 10098 N N . GLU C 1 203 ? 58.020 47.749 101.812 1.00 38.32 215 GLU C N 1
ATOM 10099 C CA . GLU C 1 203 ? 58.729 47.387 103.032 1.00 41.84 215 GLU C CA 1
ATOM 10100 C C . GLU C 1 203 ? 60.145 47.944 103.124 1.00 41.85 215 GLU C C 1
ATOM 10101 O O . GLU C 1 203 ? 60.740 47.955 104.199 1.00 42.46 215 GLU C O 1
ATOM 10107 N N . LYS C 1 204 ? 60.676 48.418 102.002 1.00 42.32 216 LYS C N 1
ATOM 10108 C CA . LYS C 1 204 ? 62.024 48.975 101.976 1.00 42.91 216 LYS C CA 1
ATOM 10109 C C . LYS C 1 204 ? 62.022 50.478 102.244 1.00 42.25 216 LYS C C 1
ATOM 10110 O O . LYS C 1 204 ? 62.756 50.963 103.106 1.00 42.96 216 LYS C O 1
ATOM 10116 N N . THR C 1 205 ? 61.192 51.207 101.504 1.00 40.01 217 THR C N 1
ATOM 10117 C CA . THR C 1 205 ? 61.111 52.658 101.635 1.00 38.33 217 THR C CA 1
ATOM 10118 C C . THR C 1 205 ? 59.963 53.154 102.514 1.00 37.35 217 THR C C 1
ATOM 10119 O O . THR C 1 205 ? 60.001 54.279 103.016 1.00 38.62 217 THR C O 1
ATOM 10123 N N . GLY C 1 206 ? 58.945 52.321 102.697 1.00 34.34 218 GLY C N 1
ATOM 10124 C CA . GLY C 1 206 ? 57.806 52.717 103.506 1.00 31.08 218 GLY C CA 1
ATOM 10125 C C . GLY C 1 206 ? 56.795 53.515 102.700 1.00 28.33 218 GLY C C 1
ATOM 10126 O O . GLY C 1 206 ? 55.768 53.952 103.226 1.00 26.97 218 GLY C O 1
ATOM 10127 N N . LEU C 1 207 ? 57.089 53.707 101.419 1.00 25.82 219 LEU C N 1
ATOM 10128 C CA . LEU C 1 207 ? 56.207 54.448 100.527 1.00 24.79 219 LEU C CA 1
ATOM 10129 C C . LEU C 1 207 ? 54.847 53.769 100.445 1.00 23.78 219 LEU C C 1
ATOM 10130 O O . LEU C 1 207 ? 54.759 52.577 100.140 1.00 22.96 219 LEU C O 1
ATOM 10135 N N . VAL C 1 208 ? 53.788 54.526 100.715 1.00 20.06 220 VAL C N 1
ATOM 10136 C CA . VAL C 1 208 ? 52.440 53.980 100.651 1.00 19.94 220 VAL C CA 1
ATOM 10137 C C . VAL C 1 208 ? 51.854 54.309 99.292 1.00 20.49 220 VAL C C 1
ATOM 10138 O O . VAL C 1 208 ? 51.959 55.442 98.823 1.00 21.68 220 VAL C O 1
ATOM 10142 N N . SER C 1 209 ? 51.254 53.311 98.654 1.00 18.96 221 SER C N 1
ATOM 10143 C CA . SER C 1 209 ? 50.637 53.507 97.356 1.00 18.79 221 SER C CA 1
ATOM 10144 C C . SER C 1 209 ? 49.345 52.708 97.286 1.00 18.15 221 SER C C 1
ATOM 10145 O O . SER C 1 209 ? 49.008 51.965 98.204 1.00 18.75 221 SER C O 1
ATOM 10148 N N . VAL C 1 210 ? 48.616 52.875 96.193 1.00 18.32 222 VAL C N 1
ATOM 10149 C CA . VAL C 1 210 ? 47.368 52.154 96.003 1.00 19.79 222 VAL C CA 1
ATOM 10150 C C . VAL C 1 210 ? 47.448 51.440 94.657 1.00 21.30 222 VAL C C 1
ATOM 10151 O O . VAL C 1 210 ? 47.666 52.085 93.632 1.00 21.56 222 VAL C O 1
ATOM 10155 N N . ASP C 1 211 ? 47.288 50.116 94.664 1.00 23.54 223 ASP C N 1
ATOM 10156 C CA . ASP C 1 211 ? 47.335 49.339 93.427 1.00 23.35 223 ASP C CA 1
ATOM 10157 C C . ASP C 1 211 ? 46.221 49.829 92.512 1.00 25.18 223 ASP C C 1
ATOM 10158 O O . ASP C 1 211 ? 45.154 50.219 92.985 1.00 23.05 223 ASP C O 1
ATOM 10163 N N . ASP C 1 212 ? 46.454 49.796 91.204 1.00 24.95 224 ASP C N 1
ATOM 10164 C CA . ASP C 1 212 ? 45.446 50.277 90.265 1.00 27.44 224 ASP C CA 1
ATOM 10165 C C . ASP C 1 212 ? 44.085 49.595 90.397 1.00 26.84 224 ASP C C 1
ATOM 10166 O O . ASP C 1 212 ? 43.046 50.243 90.273 1.00 24.80 224 ASP C O 1
ATOM 10171 N N . ASP C 1 213 ? 44.087 48.292 90.650 1.00 26.18 225 ASP C N 1
ATOM 10172 C CA . ASP C 1 213 ? 42.840 47.552 90.796 1.00 26.58 225 ASP C CA 1
ATOM 10173 C C . ASP C 1 213 ? 42.009 48.081 91.967 1.00 25.09 225 ASP C C 1
ATOM 10174 O O . ASP C 1 213 ? 40.777 48.030 91.937 1.00 24.83 225 ASP C O 1
ATOM 10179 N N . ILE C 1 214 ? 42.680 48.584 93.000 1.00 21.67 226 ILE C N 1
ATOM 10180 C CA . ILE C 1 214 ? 41.982 49.135 94.161 1.00 20.21 226 ILE C CA 1
ATOM 10181 C C . ILE C 1 214 ? 41.563 50.577 93.853 1.00 20.85 226 ILE C C 1
ATOM 10182 O O . ILE C 1 214 ? 40.438 50.990 94.140 1.00 20.79 226 ILE C O 1
ATOM 10187 N N . TYR C 1 215 ? 42.486 51.330 93.264 1.00 20.58 227 TYR C N 1
ATOM 10188 C CA . TYR C 1 215 ? 42.258 52.725 92.898 1.00 20.74 227 TYR C CA 1
ATOM 10189 C C . TYR C 1 215 ? 41.029 52.855 91.994 1.00 21.32 227 TYR C C 1
ATOM 10190 O O . TYR C 1 215 ? 40.222 53.771 92.156 1.00 19.17 227 TYR C O 1
ATOM 10199 N N . GLN C 1 216 ? 40.867 51.927 91.056 1.00 19.47 228 GLN C N 1
ATOM 10200 C CA . GLN C 1 216 ? 39.727 51.998 90.149 1.00 21.39 228 GLN C CA 1
ATOM 10201 C C . GLN C 1 216 ? 38.377 51.815 90.831 1.00 19.49 228 GLN C C 1
ATOM 10202 O O . GLN C 1 216 ? 37.351 52.205 90.278 1.00 20.13 228 GLN C O 1
ATOM 10208 N N . LYS C 1 217 ? 38.364 51.237 92.029 1.00 21.16 229 LYS C N 1
ATOM 10209 C CA . LYS C 1 217 ? 37.102 51.047 92.742 1.00 21.79 229 LYS C CA 1
ATOM 10210 C C . LYS C 1 217 ? 36.466 52.396 93.096 1.00 22.44 229 LYS C C 1
ATOM 10211 O O . LYS C 1 217 ? 35.265 52.475 93.359 1.00 22.95 229 LYS C O 1
ATOM 10217 N N . GLY C 1 218 ? 37.274 53.453 93.111 1.00 22.69 230 GLY C N 1
ATOM 10218 C CA . GLY C 1 218 ? 36.753 54.771 93.440 1.00 21.82 230 GLY C CA 1
ATOM 10219 C C . GLY C 1 218 ? 36.550 55.649 92.220 1.00 22.29 230 GLY C C 1
ATOM 10220 O O . GLY C 1 218 ? 36.170 56.823 92.335 1.00 20.78 230 GLY C O 1
ATOM 10221 N N . CYS C 1 219 ? 36.794 55.074 91.046 1.00 21.50 231 CYS C N 1
ATOM 10222 C CA . CYS C 1 219 ? 36.661 55.792 89.781 1.00 22.27 231 CYS C CA 1
ATOM 10223 C C . CYS C 1 219 ? 35.396 55.420 89.032 1.00 22.85 231 CYS C C 1
ATOM 10224 O O . CYS C 1 219 ? 34.759 54.405 89.326 1.00 23.48 231 CYS C O 1
ATOM 10227 N N . CYS C 1 220 ? 35.050 56.245 88.047 1.00 22.31 232 CYS C N 1
ATOM 10228 C CA . CYS C 1 220 ? 33.878 56.007 87.215 1.00 23.58 232 CYS C CA 1
ATOM 10229 C C . CYS C 1 220 ? 34.342 55.392 85.903 1.00 23.97 232 CYS C C 1
ATOM 10230 O O . CYS C 1 220 ? 35.369 55.792 85.354 1.00 25.01 232 CYS C O 1
ATOM 10233 N N . THR C 1 221 ? 33.591 54.418 85.400 1.00 22.93 233 THR C N 1
ATOM 10234 C CA . THR C 1 221 ? 33.953 53.764 84.148 1.00 24.98 233 THR C CA 1
ATOM 10235 C C . THR C 1 221 ? 33.306 54.463 82.958 1.00 24.65 233 THR C C 1
ATOM 10236 O O . THR C 1 221 ? 33.691 54.238 81.812 1.00 26.23 233 THR C O 1
ATOM 10240 N N . SER C 1 222 ? 32.328 55.319 83.239 1.00 24.64 234 SER C N 1
ATOM 10241 C CA . SER C 1 222 ? 31.613 56.042 82.190 1.00 24.52 234 SER C CA 1
ATOM 10242 C C . SER C 1 222 ? 30.707 57.093 82.820 1.00 23.14 234 SER C C 1
ATOM 10243 O O . SER C 1 222 ? 30.488 57.082 84.030 1.00 23.30 234 SER C O 1
ATOM 10246 N N . PRO C 1 223 ? 30.178 58.026 82.007 1.00 23.47 235 PRO C N 1
ATOM 10247 C CA . PRO C 1 223 ? 29.291 59.058 82.548 1.00 23.35 235 PRO C CA 1
ATOM 10248 C C . PRO C 1 223 ? 28.102 58.399 83.243 1.00 25.32 235 PRO C C 1
ATOM 10249 O O . PRO C 1 223 ? 27.682 58.816 84.321 1.00 23.31 235 PRO C O 1
ATOM 10253 N N . GLU C 1 224 ? 27.580 57.353 82.609 1.00 26.22 236 GLU C N 1
ATOM 10254 C CA . GLU C 1 224 ? 26.437 56.606 83.131 1.00 27.98 236 GLU C CA 1
ATOM 10255 C C . GLU C 1 224 ? 26.761 56.024 84.508 1.00 26.73 236 GLU C C 1
ATOM 10256 O O . GLU C 1 224 ? 25.982 56.164 85.452 1.00 24.79 236 GLU C O 1
ATOM 10262 N N . ASP C 1 225 ? 27.916 55.373 84.606 1.00 24.44 237 ASP C N 1
ATOM 10263 C CA . ASP C 1 225 ? 28.374 54.773 85.853 1.00 23.89 237 ASP C CA 1
ATOM 10264 C C . ASP C 1 225 ? 28.505 55.858 86.923 1.00 24.98 237 ASP C C 1
ATOM 10265 O O . ASP C 1 225 ? 28.161 55.651 88.094 1.00 23.04 237 ASP C O 1
ATOM 10270 N N . GLY C 1 226 ? 29.006 57.020 86.518 1.00 23.48 238 GLY C N 1
ATOM 10271 C CA . GLY C 1 226 ? 29.147 58.117 87.458 1.00 24.41 238 GLY C CA 1
ATOM 10272 C C . GLY C 1 226 ? 27.786 58.578 87.952 1.00 25.38 238 GLY C C 1
ATOM 10273 O O . GLY C 1 226 ? 27.625 58.944 89.119 1.00 25.36 238 GLY C O 1
ATOM 10274 N N . LEU C 1 227 ? 26.799 58.556 87.062 1.00 25.29 239 LEU C N 1
ATOM 10275 C CA . LEU C 1 227 ? 25.450 58.976 87.418 1.00 27.11 239 LEU C CA 1
ATOM 10276 C C . LEU C 1 227 ? 24.818 58.052 88.451 1.00 26.48 239 LEU C C 1
ATOM 10277 O O . LEU C 1 227 ? 24.195 58.521 89.400 1.00 27.13 239 LEU C O 1
ATOM 10282 N N . GLN C 1 228 ? 24.969 56.742 88.273 1.00 28.52 240 GLN C N 1
ATOM 10283 C CA . GLN C 1 228 ? 24.392 55.805 89.231 1.00 30.63 240 GLN C CA 1
ATOM 10284 C C . GLN C 1 228 ? 25.021 56.056 90.597 1.00 30.28 240 GLN C C 1
ATOM 10285 O O . GLN C 1 228 ? 24.327 56.086 91.615 1.00 29.79 240 GLN C O 1
ATOM 10291 N N . LYS C 1 229 ? 26.339 56.250 90.609 1.00 28.11 241 LYS C N 1
ATOM 10292 C CA . LYS C 1 229 ? 27.067 56.519 91.846 1.00 28.06 241 LYS C CA 1
ATOM 10293 C C . LYS C 1 229 ? 26.554 57.796 92.505 1.00 27.20 241 LYS C C 1
ATOM 10294 O O . LYS C 1 229 ? 26.309 57.827 93.711 1.00 26.55 241 LYS C O 1
ATOM 10300 N N . ALA C 1 230 ? 26.397 58.847 91.704 1.00 26.54 242 ALA C N 1
ATOM 10301 C CA . ALA C 1 230 ? 25.909 60.130 92.198 1.00 28.59 242 ALA C CA 1
ATOM 10302 C C . ALA C 1 230 ? 24.522 59.974 92.824 1.00 30.16 242 ALA C C 1
ATOM 10303 O O . ALA C 1 230 ? 24.217 60.602 93.837 1.00 29.23 242 ALA C O 1
ATOM 10305 N N . LYS C 1 231 ? 23.688 59.140 92.208 1.00 31.75 243 LYS C N 1
ATOM 10306 C CA . LYS C 1 231 ? 22.340 58.890 92.713 1.00 34.85 243 LYS C CA 1
ATOM 10307 C C . LYS C 1 231 ? 22.371 58.321 94.130 1.00 34.58 243 LYS C C 1
ATOM 10308 O O . LYS C 1 231 ? 21.610 58.756 94.995 1.00 35.03 243 LYS C O 1
ATOM 10314 N N . ARG C 1 232 ? 23.243 57.344 94.364 1.00 34.25 244 ARG C N 1
ATOM 10315 C CA . ARG C 1 232 ? 23.352 56.742 95.687 1.00 35.32 244 ARG C CA 1
ATOM 10316 C C . ARG C 1 232 ? 23.832 57.781 96.691 1.00 34.10 244 ARG C C 1
ATOM 10317 O O . ARG C 1 232 ? 23.254 57.930 97.769 1.00 32.65 244 ARG C O 1
ATOM 10325 N N . ILE C 1 233 ? 24.892 58.496 96.327 1.00 31.17 245 ILE C N 1
ATOM 10326 C CA . ILE C 1 233 ? 25.458 59.526 97.190 1.00 30.10 245 ILE C CA 1
ATOM 10327 C C . ILE C 1 233 ? 24.420 60.596 97.514 1.00 29.74 245 ILE C C 1
ATOM 10328 O O . ILE C 1 233 ? 24.308 61.039 98.660 1.00 31.48 245 ILE C O 1
ATOM 10333 N N . GLY C 1 234 ? 23.665 61.006 96.501 1.00 28.84 246 GLY C N 1
ATOM 10334 C CA . GLY C 1 234 ? 22.649 62.025 96.697 1.00 30.25 246 GLY C CA 1
ATOM 10335 C C . GLY C 1 234 ? 23.126 63.404 96.279 1.00 30.55 246 GLY C C 1
ATOM 10336 O O . GLY C 1 234 ? 24.185 63.861 96.708 1.00 31.06 246 GLY C O 1
ATOM 10337 N N . PHE C 1 235 ? 22.340 64.072 95.443 1.00 30.76 247 PHE C N 1
ATOM 10338 C CA . PHE C 1 235 ? 22.684 65.404 94.962 1.00 31.23 247 PHE C CA 1
ATOM 10339 C C . PHE C 1 235 ? 22.502 66.468 96.042 1.00 30.67 247 PHE C C 1
ATOM 10340 O O . PHE C 1 235 ? 21.685 66.311 96.947 1.00 31.18 247 PHE C O 1
ATOM 10348 N N . PRO C 1 236 ? 23.266 67.570 95.959 1.00 29.73 248 PRO C N 1
ATOM 10349 C CA . PRO C 1 236 ? 24.260 67.841 94.915 1.00 28.38 248 PRO C CA 1
ATOM 10350 C C . PRO C 1 236 ? 25.563 67.073 95.107 1.00 26.89 248 PRO C C 1
ATOM 10351 O O . PRO C 1 236 ? 25.914 66.683 96.223 1.00 26.18 248 PRO C O 1
ATOM 10355 N N . VAL C 1 237 ? 26.277 66.863 94.005 1.00 25.10 249 VAL C N 1
ATOM 10356 C CA . VAL C 1 237 ? 27.550 66.159 94.040 1.00 23.99 249 VAL C CA 1
ATOM 10357 C C . VAL C 1 237 ? 28.589 66.925 93.230 1.00 23.97 249 VAL C C 1
ATOM 10358 O O . VAL C 1 237 ? 28.273 67.883 92.516 1.00 22.72 249 VAL C O 1
ATOM 10362 N N . MET C 1 238 ? 29.834 66.494 93.351 1.00 23.00 250 MET C N 1
ATOM 10363 C CA . MET C 1 238 ? 30.926 67.110 92.622 1.00 23.96 250 MET C CA 1
ATOM 10364 C C . MET C 1 238 ? 31.540 66.034 91.752 1.00 22.35 250 MET C C 1
ATOM 10365 O O . MET C 1 238 ? 31.779 64.926 92.225 1.00 22.61 250 MET C O 1
ATOM 10370 N N . ILE C 1 239 ? 31.758 66.344 90.477 1.00 20.56 251 ILE C N 1
ATOM 10371 C CA . ILE C 1 239 ? 32.406 65.405 89.564 1.00 20.14 251 ILE C CA 1
ATOM 10372 C C . ILE C 1 239 ? 33.823 65.962 89.500 1.00 20.97 251 ILE C C 1
ATOM 10373 O O . ILE C 1 239 ? 34.005 67.133 89.168 1.00 18.81 251 ILE C O 1
ATOM 10378 N N . LYS C 1 240 ? 34.826 65.153 89.826 1.00 20.67 252 LYS C N 1
ATOM 10379 C CA . LYS C 1 240 ? 36.194 65.664 89.816 1.00 21.60 252 LYS C CA 1
ATOM 10380 C C . LYS C 1 240 ? 37.219 64.775 89.134 1.00 21.68 252 LYS C C 1
ATOM 10381 O O . LYS C 1 240 ? 37.283 63.578 89.394 1.00 19.58 252 LYS C O 1
ATOM 10387 N N . ALA C 1 241 ? 38.033 65.374 88.273 1.00 21.20 253 ALA C N 1
ATOM 10388 C CA . ALA C 1 241 ? 39.097 64.641 87.605 1.00 22.13 253 ALA C CA 1
ATOM 10389 C C . ALA C 1 241 ? 40.247 64.635 88.613 1.00 23.97 253 ALA C C 1
ATOM 10390 O O . ALA C 1 241 ? 40.682 65.695 89.065 1.00 25.16 253 ALA C O 1
ATOM 10392 N N . SER C 1 242 ? 40.733 63.451 88.972 1.00 25.94 254 SER C N 1
ATOM 10393 C CA . SER C 1 242 ? 41.810 63.341 89.954 1.00 28.23 254 SER C CA 1
ATOM 10394 C C . SER C 1 242 ? 43.114 64.028 89.550 1.00 31.06 254 SER C C 1
ATOM 10395 O O . SER C 1 242 ? 43.881 64.458 90.409 1.00 32.90 254 SER C O 1
ATOM 10398 N N . GLU C 1 243 ? 43.363 64.137 88.248 1.00 33.12 255 GLU C N 1
ATOM 10399 C CA . GLU C 1 243 ? 44.587 64.760 87.754 1.00 35.86 255 GLU C CA 1
ATOM 10400 C C . GLU C 1 243 ? 44.479 66.266 87.572 1.00 38.33 255 GLU C C 1
ATOM 10401 O O . GLU C 1 243 ? 45.458 66.921 87.218 1.00 38.11 255 GLU C O 1
ATOM 10407 N N . GLY C 1 244 ? 43.292 66.813 87.805 1.00 39.75 256 GLY C N 1
ATOM 10408 C CA . GLY C 1 244 ? 43.103 68.240 87.641 1.00 43.18 256 GLY C CA 1
ATOM 10409 C C . GLY C 1 244 ? 43.448 69.040 88.880 1.00 45.69 256 GLY C C 1
ATOM 10410 O O . GLY C 1 244 ? 43.794 68.480 89.921 1.00 45.83 256 GLY C O 1
ATOM 10411 N N . GLY C 1 245 ? 43.360 70.359 88.762 1.00 47.93 257 GLY C N 1
ATOM 10412 C CA . GLY C 1 245 ? 43.654 71.220 89.892 1.00 50.14 257 GLY C CA 1
ATOM 10413 C C . GLY C 1 245 ? 42.380 71.507 90.660 1.00 51.69 257 GLY C C 1
ATOM 10414 O O . GLY C 1 245 ? 41.311 71.003 90.309 1.00 52.68 257 GLY C O 1
ATOM 10415 N N . GLY C 1 246 ? 42.487 72.314 91.710 1.00 51.91 258 GLY C N 1
ATOM 10416 C CA . GLY C 1 246 ? 41.315 72.645 92.497 1.00 52.27 258 GLY C CA 1
ATOM 10417 C C . GLY C 1 246 ? 40.373 73.560 91.737 1.00 51.83 258 GLY C C 1
ATOM 10418 O O . GLY C 1 246 ? 39.397 74.064 92.297 1.00 53.49 258 GLY C O 1
ATOM 10419 N N . GLY C 1 247 ? 40.663 73.773 90.457 1.00 50.15 259 GLY C N 1
ATOM 10420 C CA . GLY C 1 247 ? 39.829 74.639 89.644 1.00 47.03 259 GLY C CA 1
ATOM 10421 C C . GLY C 1 247 ? 39.331 74.002 88.361 1.00 44.65 259 GLY C C 1
ATOM 10422 O O . GLY C 1 247 ? 38.158 74.145 88.014 1.00 45.33 259 GLY C O 1
ATOM 10423 N N . LYS C 1 248 ? 40.213 73.304 87.649 1.00 40.70 260 LYS C N 1
ATOM 10424 C CA . LYS C 1 248 ? 39.826 72.662 86.399 1.00 36.93 260 LYS C CA 1
ATOM 10425 C C . LYS C 1 248 ? 39.532 71.175 86.566 1.00 32.51 260 LYS C C 1
ATOM 10426 O O . LYS C 1 248 ? 40.086 70.514 87.444 1.00 29.65 260 LYS C O 1
ATOM 10432 N N . GLY C 1 249 ? 38.652 70.659 85.711 1.00 28.57 261 GLY C N 1
ATOM 10433 C CA . GLY C 1 249 ? 38.284 69.256 85.776 1.00 24.82 261 GLY C CA 1
ATOM 10434 C C . GLY C 1 249 ? 37.292 68.983 86.891 1.00 23.49 261 GLY C C 1
ATOM 10435 O O . GLY C 1 249 ? 37.164 67.850 87.355 1.00 22.23 261 GLY C O 1
ATOM 10436 N N . ILE C 1 250 ? 36.585 70.022 87.319 1.00 21.91 262 ILE C N 1
ATOM 10437 C CA . ILE C 1 250 ? 35.599 69.894 88.390 1.00 23.09 262 ILE C CA 1
ATOM 10438 C C . ILE C 1 250 ? 34.289 70.550 87.982 1.00 22.59 262 ILE C C 1
ATOM 10439 O O . ILE C 1 250 ? 34.291 71.597 87.345 1.00 22.08 262 ILE C O 1
ATOM 10444 N N . ARG C 1 251 ? 33.175 69.921 88.346 1.00 21.38 263 ARG C N 1
ATOM 10445 C CA . ARG C 1 251 ? 31.848 70.459 88.050 1.00 22.82 263 ARG C CA 1
ATOM 10446 C C . ARG C 1 251 ? 30.869 70.076 89.161 1.00 24.71 263 ARG C C 1
ATOM 10447 O O . ARG C 1 251 ? 30.820 68.917 89.585 1.00 21.81 263 ARG C O 1
ATOM 10455 N N . GLN C 1 252 ? 30.099 71.050 89.639 1.00 25.91 264 GLN C N 1
ATOM 10456 C CA . GLN C 1 252 ? 29.104 70.776 90.670 1.00 27.51 264 GLN C CA 1
ATOM 10457 C C . GLN C 1 252 ? 27.829 70.404 89.929 1.00 28.15 264 GLN C C 1
ATOM 10458 O O . GLN C 1 252 ? 27.477 71.039 88.933 1.00 27.89 264 GLN C O 1
ATOM 10464 N N . VAL C 1 253 ? 27.140 69.377 90.410 1.00 29.37 265 VAL C N 1
ATOM 10465 C CA . VAL C 1 253 ? 25.909 68.932 89.774 1.00 31.25 265 VAL C CA 1
ATOM 10466 C C . VAL C 1 253 ? 24.760 69.028 90.769 1.00 32.85 265 VAL C C 1
ATOM 10467 O O . VAL C 1 253 ? 24.806 68.420 91.835 1.00 30.19 265 VAL C O 1
ATOM 10471 N N . GLU C 1 254 ? 23.736 69.799 90.414 1.00 36.13 266 GLU C N 1
ATOM 10472 C CA . GLU C 1 254 ? 22.573 69.991 91.278 1.00 40.32 266 GLU C CA 1
ATOM 10473 C C . GLU C 1 254 ? 21.441 69.017 90.973 1.00 41.50 266 GLU C C 1
ATOM 10474 O O . GLU C 1 254 ? 20.794 68.500 91.885 1.00 41.67 266 GLU C O 1
ATOM 10480 N N . ARG C 1 255 ? 21.207 68.774 89.687 1.00 43.52 267 ARG C N 1
ATOM 10481 C CA . ARG C 1 255 ? 20.137 67.883 89.249 1.00 45.48 267 ARG C CA 1
ATOM 10482 C C . ARG C 1 255 ? 20.654 66.722 88.407 1.00 45.16 267 ARG C C 1
ATOM 10483 O O . ARG C 1 255 ? 21.727 66.803 87.813 1.00 45.33 267 ARG C O 1
ATOM 10491 N N . GLU C 1 256 ? 19.867 65.652 88.347 1.00 44.80 268 GLU C N 1
ATOM 10492 C CA . GLU C 1 256 ? 20.219 64.465 87.576 1.00 44.39 268 GLU C CA 1
ATOM 10493 C C . GLU C 1 256 ? 20.324 64.735 86.080 1.00 42.71 268 GLU C C 1
ATOM 10494 O O . GLU C 1 256 ? 21.260 64.274 85.428 1.00 42.25 268 GLU C O 1
ATOM 10500 N N . GLU C 1 257 ? 19.361 65.471 85.532 1.00 41.28 269 GLU C N 1
ATOM 10501 C CA . GLU C 1 257 ? 19.366 65.762 84.104 1.00 40.32 269 GLU C CA 1
ATOM 10502 C C . GLU C 1 257 ? 20.542 66.613 83.630 1.00 38.08 269 GLU C C 1
ATOM 10503 O O . GLU C 1 257 ? 20.704 66.828 82.429 1.00 36.79 269 GLU C O 1
ATOM 10509 N N . ASP C 1 258 ? 21.362 67.090 84.561 1.00 35.92 270 ASP C N 1
ATOM 10510 C CA . ASP C 1 258 ? 22.520 67.904 84.191 1.00 34.09 270 ASP C CA 1
ATOM 10511 C C . ASP C 1 258 ? 23.821 67.114 84.305 1.00 31.67 270 ASP C C 1
ATOM 10512 O O . ASP C 1 258 ? 24.851 67.517 83.756 1.00 29.14 270 ASP C O 1
ATOM 10517 N N . PHE C 1 259 ? 23.765 65.984 85.004 1.00 28.10 271 PHE C N 1
ATOM 10518 C CA . PHE C 1 259 ? 24.947 65.157 85.234 1.00 25.93 271 PHE C CA 1
ATOM 10519 C C . PHE C 1 259 ? 25.782 64.724 84.030 1.00 26.00 271 PHE C C 1
ATOM 10520 O O . PHE C 1 259 ? 26.970 65.038 83.959 1.00 25.00 271 PHE C O 1
ATOM 10528 N N . ILE C 1 260 ? 25.183 63.987 83.098 1.00 25.19 272 ILE C N 1
ATOM 10529 C CA . ILE C 1 260 ? 25.931 63.501 81.941 1.00 26.35 272 ILE C CA 1
ATOM 10530 C C . ILE C 1 260 ? 26.720 64.583 81.214 1.00 26.47 272 ILE C C 1
ATOM 10531 O O . ILE C 1 260 ? 27.918 64.433 80.992 1.00 26.68 272 ILE C O 1
ATOM 10536 N N . ALA C 1 261 ? 26.049 65.670 80.844 1.00 25.64 273 ALA C N 1
ATOM 10537 C CA . ALA C 1 261 ? 26.703 66.762 80.129 1.00 26.31 273 ALA C CA 1
ATOM 10538 C C . ALA C 1 261 ? 27.857 67.368 80.925 1.00 26.43 273 ALA C C 1
ATOM 10539 O O . ALA C 1 261 ? 28.918 67.659 80.371 1.00 26.99 273 ALA C O 1
ATOM 10541 N N . LEU C 1 262 ? 27.648 67.561 82.224 1.00 24.79 274 LEU C N 1
ATOM 10542 C CA . LEU C 1 262 ? 28.681 68.139 83.074 1.00 24.68 274 LEU C CA 1
ATOM 10543 C C . LEU C 1 262 ? 29.834 67.168 83.298 1.00 23.83 274 LEU C C 1
ATOM 10544 O O . LEU C 1 262 ? 30.973 67.587 83.512 1.00 23.50 274 LEU C O 1
ATOM 10549 N N . TYR C 1 263 ? 29.538 65.872 83.240 1.00 21.87 275 TYR C N 1
ATOM 10550 C CA . TYR C 1 263 ? 30.559 64.851 83.413 1.00 21.45 275 TYR C CA 1
ATOM 10551 C C . TYR C 1 263 ? 31.570 64.958 82.269 1.00 21.44 275 TYR C C 1
ATOM 10552 O O . TYR C 1 263 ? 32.781 64.891 82.487 1.00 20.34 275 TYR C O 1
ATOM 10561 N N . HIS C 1 264 ? 31.068 65.126 81.049 1.00 21.95 276 HIS C N 1
ATOM 10562 C CA . HIS C 1 264 ? 31.945 65.253 79.888 1.00 21.88 276 HIS C CA 1
ATOM 10563 C C . HIS C 1 264 ? 32.755 66.539 79.947 1.00 21.52 276 HIS C C 1
ATOM 10564 O O . HIS C 1 264 ? 33.937 66.550 79.597 1.00 22.43 276 HIS C O 1
ATOM 10571 N N . GLN C 1 265 ? 32.118 67.623 80.376 1.00 20.67 277 GLN C N 1
ATOM 10572 C CA . GLN C 1 265 ? 32.798 68.912 80.472 1.00 22.94 277 GLN C CA 1
ATOM 10573 C C . GLN C 1 265 ? 33.998 68.840 81.408 1.00 22.20 277 GLN C C 1
ATOM 10574 O O . GLN C 1 265 ? 35.055 69.406 81.120 1.00 21.69 277 GLN C O 1
ATOM 10580 N N . ALA C 1 266 ? 33.823 68.155 82.533 1.00 20.30 278 ALA C N 1
ATOM 10581 C CA . ALA C 1 266 ? 34.897 68.007 83.510 1.00 20.04 278 ALA C CA 1
ATOM 10582 C C . ALA C 1 266 ? 35.996 67.107 82.952 1.00 20.23 278 ALA C C 1
ATOM 10583 O O . ALA C 1 266 ? 37.173 67.465 82.972 1.00 19.71 278 ALA C O 1
ATOM 10585 N N . ALA C 1 267 ? 35.600 65.943 82.443 1.00 21.35 279 ALA C N 1
ATOM 10586 C CA . ALA C 1 267 ? 36.544 64.978 81.886 1.00 22.89 279 ALA C CA 1
ATOM 10587 C C . ALA C 1 267 ? 37.365 65.545 80.729 1.00 24.45 279 ALA C C 1
ATOM 10588 O O . ALA C 1 267 ? 38.567 65.286 80.620 1.00 25.12 279 ALA C O 1
ATOM 10590 N N . ASN C 1 268 ? 36.716 66.311 79.862 1.00 23.68 280 ASN C N 1
ATOM 10591 C CA . ASN C 1 268 ? 37.403 66.886 78.712 1.00 25.19 280 ASN C CA 1
ATOM 10592 C C . ASN C 1 268 ? 38.455 67.936 79.069 1.00 24.00 280 ASN C C 1
ATOM 10593 O O . ASN C 1 268 ? 39.413 68.131 78.316 1.00 22.50 280 ASN C O 1
ATOM 10598 N N . GLU C 1 269 ? 38.291 68.607 80.208 1.00 23.68 281 GLU C N 1
ATOM 10599 C CA . GLU C 1 269 ? 39.261 69.624 80.621 1.00 23.07 281 GLU C CA 1
ATOM 10600 C C . GLU C 1 269 ? 40.596 68.997 81.018 1.00 23.49 281 GLU C C 1
ATOM 10601 O O . GLU C 1 269 ? 41.643 69.639 80.919 1.00 22.63 281 GLU C O 1
ATOM 10607 N N . ILE C 1 270 ? 40.554 67.747 81.472 1.00 22.03 282 ILE C N 1
ATOM 10608 C CA . ILE C 1 270 ? 41.762 67.026 81.871 1.00 22.38 282 ILE C CA 1
ATOM 10609 C C . ILE C 1 270 ? 41.665 65.651 81.204 1.00 23.11 282 ILE C C 1
ATOM 10610 O O . ILE C 1 270 ? 41.462 64.631 81.868 1.00 20.34 282 ILE C O 1
ATOM 10615 N N . PRO C 1 271 ? 41.827 65.610 79.872 1.00 23.83 283 PRO C N 1
ATOM 10616 C CA . PRO C 1 271 ? 41.745 64.367 79.102 1.00 24.11 283 PRO C CA 1
ATOM 10617 C C . PRO C 1 271 ? 42.515 63.182 79.665 1.00 24.80 283 PRO C C 1
ATOM 10618 O O . PRO C 1 271 ? 43.669 63.310 80.072 1.00 24.23 283 PRO C O 1
ATOM 10622 N N . GLY C 1 272 ? 41.849 62.031 79.692 1.00 25.45 284 GLY C N 1
ATOM 10623 C CA . GLY C 1 272 ? 42.469 60.813 80.176 1.00 26.81 284 GLY C CA 1
ATOM 10624 C C . GLY C 1 272 ? 42.528 60.664 81.682 1.00 27.13 284 GLY C C 1
ATOM 10625 O O . GLY C 1 272 ? 42.892 59.602 82.187 1.00 28.65 284 GLY C O 1
ATOM 10626 N N . SER C 1 273 ? 42.173 61.716 82.409 1.00 24.77 285 SER C N 1
ATOM 10627 C CA . SER C 1 273 ? 42.219 61.656 83.861 1.00 23.43 285 SER C CA 1
ATOM 10628 C C . SER C 1 273 ? 41.108 60.812 84.463 1.00 22.56 285 SER C C 1
ATOM 10629 O O . SER C 1 273 ? 39.992 60.762 83.937 1.00 21.88 285 SER C O 1
ATOM 10632 N N . PRO C 1 274 ? 41.409 60.117 85.568 1.00 21.55 286 PRO C N 1
ATOM 10633 C CA . PRO C 1 274 ? 40.389 59.294 86.219 1.00 21.84 286 PRO C CA 1
ATOM 10634 C C . PRO C 1 274 ? 39.366 60.267 86.781 1.00 20.94 286 PRO C C 1
ATOM 10635 O O . PRO C 1 274 ? 39.697 61.426 87.056 1.00 20.04 286 PRO C O 1
ATOM 10639 N N . ILE C 1 275 ? 38.133 59.807 86.955 1.00 19.47 287 ILE C N 1
ATOM 10640 C CA . ILE C 1 275 ? 37.077 60.663 87.483 1.00 18.76 287 ILE C CA 1
ATOM 10641 C C . ILE C 1 275 ? 36.387 60.040 88.694 1.00 17.61 287 ILE C C 1
ATOM 10642 O O . ILE C 1 275 ? 36.060 58.860 88.685 1.00 17.45 287 ILE C O 1
ATOM 10647 N N . PHE C 1 276 ? 36.177 60.833 89.740 1.00 17.94 288 PHE C N 1
ATOM 10648 C CA . PHE C 1 276 ? 35.482 60.326 90.913 1.00 17.62 288 PHE C CA 1
ATOM 10649 C C . PHE C 1 276 ? 34.342 61.263 91.257 1.00 18.58 288 PHE C C 1
ATOM 10650 O O . PHE C 1 276 ? 34.319 62.415 90.809 1.00 18.80 288 PHE C O 1
ATOM 10658 N N . ILE C 1 277 ? 33.387 60.757 92.036 1.00 18.47 289 ILE C N 1
ATOM 10659 C CA . ILE C 1 277 ? 32.228 61.534 92.455 1.00 19.50 289 ILE C CA 1
ATOM 10660 C C . ILE C 1 277 ? 32.281 61.725 93.961 1.00 20.95 289 ILE C C 1
ATOM 10661 O O . ILE C 1 277 ? 32.594 60.791 94.698 1.00 21.06 289 ILE C O 1
ATOM 10666 N N . MET C 1 278 ? 31.976 62.930 94.423 1.00 20.39 290 MET C N 1
ATOM 10667 C CA . MET C 1 278 ? 31.989 63.189 95.855 1.00 22.33 290 MET C CA 1
ATOM 10668 C C . MET C 1 278 ? 30.826 64.081 96.272 1.00 24.07 290 MET C C 1
ATOM 10669 O O . MET C 1 278 ? 30.437 64.998 95.545 1.00 21.45 290 MET C O 1
ATOM 10674 N N . LYS C 1 279 ? 30.273 63.807 97.449 1.00 24.77 291 LYS C N 1
ATOM 10675 C CA . LYS C 1 279 ? 29.157 64.592 97.950 1.00 27.59 291 LYS C CA 1
ATOM 10676 C C . LYS C 1 279 ? 29.585 66.031 98.190 1.00 29.10 291 LYS C C 1
ATOM 10677 O O . LYS C 1 279 ? 30.724 66.295 98.569 1.00 27.61 291 LYS C O 1
ATOM 10683 N N . LEU C 1 280 ? 28.666 66.960 97.961 1.00 30.91 292 LEU C N 1
ATOM 10684 C CA . LEU C 1 280 ? 28.947 68.372 98.172 1.00 35.41 292 LEU C CA 1
ATOM 10685 C C . LEU C 1 280 ? 28.486 68.742 99.581 1.00 37.43 292 LEU C C 1
ATOM 10686 O O . LEU C 1 280 ? 27.379 68.392 99.987 1.00 36.63 292 LEU C O 1
ATOM 10691 N N . ALA C 1 281 ? 29.337 69.436 100.330 1.00 40.07 293 ALA C N 1
ATOM 10692 C CA . ALA C 1 281 ? 28.990 69.844 101.690 1.00 43.05 293 ALA C CA 1
ATOM 10693 C C . ALA C 1 281 ? 28.333 71.218 101.675 1.00 44.62 293 ALA C C 1
ATOM 10694 O O . ALA C 1 281 ? 28.789 72.123 100.976 1.00 45.25 293 ALA C O 1
ATOM 10696 N N . GLY C 1 282 ? 27.259 71.368 102.446 1.00 46.89 294 GLY C N 1
ATOM 10697 C CA . GLY C 1 282 ? 26.559 72.641 102.501 1.00 48.65 294 GLY C CA 1
ATOM 10698 C C . GLY C 1 282 ? 27.334 73.683 103.286 1.00 49.91 294 GLY C C 1
ATOM 10699 O O . GLY C 1 282 ? 27.947 74.583 102.709 1.00 51.46 294 GLY C O 1
ATOM 10700 N N . ARG C 1 283 ? 27.301 73.564 104.608 1.00 49.70 295 ARG C N 1
ATOM 10701 C CA . ARG C 1 283 ? 28.015 74.490 105.477 1.00 49.62 295 ARG C CA 1
ATOM 10702 C C . ARG C 1 283 ? 28.798 73.693 106.511 1.00 47.75 295 ARG C C 1
ATOM 10703 O O . ARG C 1 283 ? 28.272 72.753 107.109 1.00 48.11 295 ARG C O 1
ATOM 10711 N N . ALA C 1 284 ? 30.055 74.068 106.717 1.00 45.24 296 ALA C N 1
ATOM 10712 C CA . ALA C 1 284 ? 30.898 73.377 107.683 1.00 43.05 296 ALA C CA 1
ATOM 10713 C C . ALA C 1 284 ? 32.062 74.255 108.120 1.00 40.55 296 ALA C C 1
ATOM 10714 O O . ALA C 1 284 ? 32.351 75.276 107.498 1.00 40.61 296 ALA C O 1
ATOM 10716 N N . ARG C 1 285 ? 32.717 73.851 109.203 1.00 38.64 297 ARG C N 1
ATOM 10717 C CA . ARG C 1 285 ? 33.861 74.583 109.728 1.00 36.95 297 ARG C CA 1
ATOM 10718 C C . ARG C 1 285 ? 35.147 73.912 109.265 1.00 35.75 297 ARG C C 1
ATOM 10719 O O . ARG C 1 285 ? 35.214 72.690 109.158 1.00 33.99 297 ARG C O 1
ATOM 10727 N N . HIS C 1 286 ? 36.161 74.720 108.985 1.00 34.07 298 HIS C N 1
ATOM 10728 C CA . HIS C 1 286 ? 37.443 74.197 108.543 1.00 33.23 298 HIS C CA 1
ATOM 10729 C C . HIS C 1 286 ? 38.355 74.099 109.758 1.00 30.42 298 HIS C C 1
ATOM 10730 O O . HIS C 1 286 ? 38.839 75.114 110.262 1.00 29.71 298 HIS C O 1
ATOM 10737 N N . LEU C 1 287 ? 38.574 72.879 110.235 1.00 26.94 299 LEU C N 1
ATOM 10738 C CA . LEU C 1 287 ? 39.426 72.656 111.393 1.00 24.70 299 LEU C CA 1
ATOM 10739 C C . LEU C 1 287 ? 40.731 71.979 110.994 1.00 24.03 299 LEU C C 1
ATOM 10740 O O . LEU C 1 287 ? 40.818 71.333 109.948 1.00 23.83 299 LEU C O 1
ATOM 10745 N N . GLU C 1 288 ? 41.744 72.129 111.838 1.00 22.61 300 GLU C N 1
ATOM 10746 C CA . GLU C 1 288 ? 43.042 71.522 111.580 1.00 23.24 300 GLU C CA 1
ATOM 10747 C C . GLU C 1 288 ? 43.631 70.966 112.863 1.00 21.81 300 GLU C C 1
ATOM 10748 O O . GLU C 1 288 ? 43.324 71.439 113.956 1.00 20.90 300 GLU C O 1
ATOM 10754 N N . VAL C 1 289 ? 44.469 69.947 112.715 1.00 19.19 301 VAL C N 1
ATOM 10755 C CA . VAL C 1 289 ? 45.173 69.352 113.837 1.00 17.89 301 VAL C CA 1
ATOM 10756 C C . VAL C 1 289 ? 46.651 69.524 113.495 1.00 16.42 301 VAL C C 1
ATOM 10757 O O . VAL C 1 289 ? 47.083 69.157 112.396 1.00 16.18 301 VAL C O 1
ATOM 10761 N N . GLN C 1 290 ? 47.412 70.112 114.411 1.00 14.48 302 GLN C N 1
ATOM 10762 C CA . GLN C 1 290 ? 48.839 70.307 114.202 1.00 15.63 302 GLN C CA 1
ATOM 10763 C C . GLN C 1 290 ? 49.530 69.002 114.545 1.00 15.16 302 GLN C C 1
ATOM 10764 O O . GLN C 1 290 ? 49.399 68.495 115.658 1.00 16.33 302 GLN C O 1
ATOM 10770 N N . LEU C 1 291 ? 50.266 68.466 113.585 1.00 14.36 303 LEU C N 1
ATOM 10771 C CA . LEU C 1 291 ? 50.979 67.219 113.790 1.00 16.12 303 LEU C CA 1
ATOM 10772 C C . LEU C 1 291 ? 52.475 67.494 113.904 1.00 16.06 303 LEU C C 1
ATOM 10773 O O . LEU C 1 291 ? 53.004 68.375 113.224 1.00 15.10 303 LEU C O 1
ATOM 10778 N N . LEU C 1 292 ? 53.149 66.758 114.784 1.00 14.22 304 LEU C N 1
ATOM 10779 C CA . LEU C 1 292 ? 54.594 66.887 114.934 1.00 13.03 304 LEU C CA 1
ATOM 10780 C C . LEU C 1 292 ? 55.108 65.465 115.092 1.00 13.90 304 LEU C C 1
ATOM 10781 O O . LEU C 1 292 ? 54.645 64.723 115.963 1.00 15.94 304 LEU C O 1
ATOM 10786 N N . ALA C 1 293 ? 56.056 65.074 114.251 1.00 12.60 305 ALA C N 1
ATOM 10787 C CA . ALA C 1 293 ? 56.576 63.717 114.316 1.00 14.01 305 ALA C CA 1
ATOM 10788 C C . ALA C 1 293 ? 58.092 63.681 114.271 1.00 14.28 305 ALA C C 1
ATOM 10789 O O . ALA C 1 293 ? 58.726 64.513 113.610 1.00 13.17 305 ALA C O 1
ATOM 10791 N N . ASP C 1 294 ? 58.688 62.731 114.987 1.00 14.58 306 ASP C N 1
ATOM 10792 C CA . ASP C 1 294 ? 60.134 62.630 114.948 1.00 12.70 306 ASP C CA 1
ATOM 10793 C C . ASP C 1 294 ? 60.499 61.542 113.948 1.00 15.96 306 ASP C C 1
ATOM 10794 O O . ASP C 1 294 ? 59.639 61.078 113.195 1.00 16.62 306 ASP C O 1
ATOM 10799 N N . GLN C 1 295 ? 61.762 61.142 113.917 1.00 15.71 307 GLN C N 1
ATOM 10800 C CA . GLN C 1 295 ? 62.184 60.125 112.959 1.00 16.64 307 GLN C CA 1
ATOM 10801 C C . GLN C 1 295 ? 62.108 58.698 113.474 1.00 17.19 307 GLN C C 1
ATOM 10802 O O . GLN C 1 295 ? 62.625 57.779 112.832 1.00 18.14 307 GLN C O 1
ATOM 10808 N N . TYR C 1 296 ? 61.442 58.505 114.607 1.00 16.97 308 TYR C N 1
ATOM 10809 C CA . TYR C 1 296 ? 61.338 57.177 115.200 1.00 16.58 308 TYR C CA 1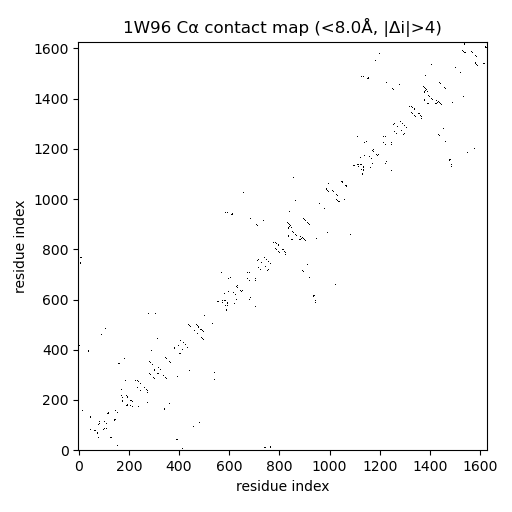
ATOM 10810 C C . TYR C 1 296 ? 59.907 56.673 115.316 1.00 17.13 308 TYR C C 1
ATOM 10811 O O . TYR C 1 296 ? 59.607 55.818 116.150 1.00 18.68 308 TYR C O 1
ATOM 10820 N N . GLY C 1 297 ? 59.029 57.209 114.474 1.00 16.94 309 GLY C N 1
ATOM 10821 C CA . GLY C 1 297 ? 57.638 56.788 114.467 1.00 17.60 309 GLY C CA 1
ATOM 10822 C C . GLY C 1 297 ? 56.716 57.475 115.455 1.00 18.87 309 GLY C C 1
ATOM 10823 O O . GLY C 1 297 ? 55.522 57.181 115.494 1.00 18.66 309 GLY C O 1
ATOM 10824 N N . THR C 1 298 ? 57.253 58.391 116.252 1.00 17.53 310 THR C N 1
ATOM 10825 C CA . THR C 1 298 ? 56.437 59.087 117.235 1.00 16.55 310 THR C CA 1
ATOM 10826 C C . THR C 1 298 ? 55.732 60.295 116.630 1.00 16.58 310 THR C C 1
ATOM 10827 O O . THR C 1 298 ? 56.374 61.260 116.222 1.00 17.84 310 THR C O 1
ATOM 10831 N N . ASN C 1 299 ? 54.405 60.213 116.562 1.00 17.00 311 ASN C N 1
ATOM 10832 C CA . ASN C 1 299 ? 53.573 61.286 116.027 1.00 17.73 311 ASN C CA 1
ATOM 10833 C C . ASN C 1 299 ? 52.684 61.811 117.145 1.00 16.70 311 ASN C C 1
ATOM 10834 O O . ASN C 1 299 ? 51.983 61.039 117.802 1.00 18.07 311 ASN C O 1
ATOM 10839 N N . ILE C 1 300 ? 52.711 63.114 117.375 1.00 16.76 312 ILE C N 1
ATOM 10840 C CA . ILE C 1 300 ? 51.856 63.688 118.404 1.00 17.55 312 ILE C CA 1
ATOM 10841 C C . ILE C 1 300 ? 51.103 64.868 117.817 1.00 17.71 312 ILE C C 1
ATOM 10842 O O . ILE C 1 300 ? 51.457 65.383 116.754 1.00 15.71 312 ILE C O 1
ATOM 10847 N N . SER C 1 301 ? 50.046 65.281 118.500 1.00 17.99 313 SER C N 1
ATOM 10848 C CA . SER C 1 301 ? 49.270 66.425 118.055 1.00 17.59 313 SER C CA 1
ATOM 10849 C C . SER C 1 301 ? 49.570 67.561 119.030 1.00 18.73 313 SER C C 1
ATOM 10850 O O . SER C 1 301 ? 49.869 67.319 120.201 1.00 17.59 313 SER C O 1
ATOM 10853 N N . LEU C 1 302 ? 49.515 68.794 118.538 1.00 17.34 314 LEU C N 1
ATOM 10854 C CA . LEU C 1 302 ? 49.753 69.960 119.377 1.00 18.21 314 LEU C CA 1
ATOM 10855 C C . LEU C 1 302 ? 48.466 70.756 119.288 1.00 18.50 314 LEU C C 1
ATOM 10856 O O . LEU C 1 302 ? 48.443 71.887 118.798 1.00 19.22 314 LEU C O 1
ATOM 10861 N N . PHE C 1 303 ? 47.390 70.131 119.754 1.00 19.54 315 PHE C N 1
ATOM 10862 C CA . PHE C 1 303 ? 46.066 70.724 119.713 1.00 20.56 315 PHE C CA 1
ATOM 10863 C C . PHE C 1 303 ? 45.745 71.025 118.255 1.00 20.51 315 PHE C C 1
ATOM 10864 O O . PHE C 1 303 ? 46.297 70.383 117.359 1.00 21.45 315 PHE C O 1
ATOM 10872 N N . GLY C 1 304 ? 44.857 71.978 118.004 1.00 19.19 316 GLY C N 1
ATOM 10873 C CA . GLY C 1 304 ? 44.505 72.289 116.632 1.00 19.84 316 GLY C CA 1
ATOM 10874 C C . GLY C 1 304 ? 44.145 73.742 116.399 1.00 20.51 316 GLY C C 1
ATOM 10875 O O . GLY C 1 304 ? 44.320 74.583 117.280 1.00 21.26 316 GLY C O 1
ATOM 10876 N N . ARG C 1 305 ? 43.649 74.034 115.202 1.00 21.28 317 ARG C N 1
ATOM 10877 C CA . ARG C 1 305 ? 43.246 75.387 114.835 1.00 21.61 317 ARG C CA 1
ATOM 10878 C C . ARG C 1 305 ? 41.876 75.380 114.161 1.00 22.50 317 ARG C C 1
ATOM 10879 O O . ARG C 1 305 ? 41.491 74.410 113.504 1.00 21.91 317 ARG C O 1
ATOM 10887 N N . ASP C 1 306 ? 41.147 76.476 114.332 1.00 21.73 318 ASP C N 1
ATOM 10888 C CA . ASP C 1 306 ? 39.816 76.639 113.766 1.00 22.67 318 ASP C CA 1
ATOM 10889 C C . ASP C 1 306 ? 39.807 77.860 112.851 1.00 23.42 318 ASP C C 1
ATOM 10890 O O . ASP C 1 306 ? 40.094 78.971 113.294 1.00 22.26 318 ASP C O 1
ATOM 10895 N N . CYS C 1 307 ? 39.502 77.654 111.575 1.00 23.42 319 CYS C N 1
ATOM 10896 C CA . CYS C 1 307 ? 39.428 78.776 110.650 1.00 25.35 319 CYS C CA 1
ATOM 10897 C C . CYS C 1 307 ? 37.962 79.164 110.504 1.00 27.05 319 CYS C C 1
ATOM 10898 O O . CYS C 1 307 ? 37.173 78.421 109.918 1.00 27.10 319 CYS C O 1
ATOM 10901 N N . SER C 1 308 ? 37.605 80.330 111.035 1.00 27.88 320 SER C N 1
ATOM 10902 C CA . SER C 1 308 ? 36.225 80.802 110.988 1.00 29.55 320 SER C CA 1
ATOM 10903 C C . SER C 1 308 ? 35.889 81.668 109.778 1.00 30.74 320 SER C C 1
ATOM 10904 O O . SER C 1 308 ? 34.716 81.833 109.433 1.00 32.73 320 SER C O 1
ATOM 10907 N N . VAL C 1 309 ? 36.907 82.227 109.137 1.00 31.24 321 VAL C N 1
ATOM 10908 C CA . VAL C 1 309 ? 36.684 83.072 107.974 1.00 32.35 321 VAL C CA 1
ATOM 10909 C C . VAL C 1 309 ? 37.691 82.798 106.873 1.00 34.13 321 VAL C C 1
ATOM 10910 O O . VAL C 1 309 ? 38.891 82.719 107.127 1.00 32.17 321 VAL C O 1
ATOM 10914 N N . GLN C 1 310 ? 37.183 82.658 105.652 1.00 37.02 322 GLN C N 1
ATOM 10915 C CA . GLN C 1 310 ? 38.003 82.421 104.471 1.00 42.09 322 GLN C CA 1
ATOM 10916 C C . GLN C 1 310 ? 37.398 83.179 103.299 1.00 45.05 322 GLN C C 1
ATOM 10917 O O . GLN C 1 310 ? 36.185 83.149 103.101 1.00 46.66 322 GLN C O 1
ATOM 10923 N N . ARG C 1 311 ? 38.235 83.864 102.527 1.00 49.12 323 ARG C N 1
ATOM 10924 C CA . ARG C 1 311 ? 37.747 84.610 101.371 1.00 53.00 323 ARG C CA 1
ATOM 10925 C C . ARG C 1 311 ? 37.469 83.601 100.260 1.00 54.51 323 ARG C C 1
ATOM 10926 O O . ARG C 1 311 ? 36.354 83.514 99.743 1.00 55.34 323 ARG C O 1
ATOM 10934 N N . ARG C 1 312 ? 38.503 82.845 99.903 1.00 55.48 324 ARG C N 1
ATOM 10935 C CA . ARG C 1 312 ? 38.412 81.800 98.887 1.00 56.16 324 ARG C CA 1
ATOM 10936 C C . ARG C 1 312 ? 38.955 80.559 99.583 1.00 55.56 324 ARG C C 1
ATOM 10937 O O . ARG C 1 312 ? 38.216 79.812 100.226 1.00 54.69 324 ARG C O 1
ATOM 10945 N N . HIS C 1 313 ? 40.259 80.357 99.446 1.00 55.10 325 HIS C N 1
ATOM 10946 C CA . HIS C 1 313 ? 40.956 79.253 100.089 1.00 54.97 325 HIS C CA 1
ATOM 10947 C C . HIS C 1 313 ? 41.898 79.941 101.068 1.00 53.07 325 HIS C C 1
ATOM 10948 O O . HIS C 1 313 ? 42.672 79.295 101.777 1.00 53.39 325 HIS C O 1
ATOM 10955 N N . GLN C 1 314 ? 41.810 81.269 101.091 1.00 49.80 326 GLN C N 1
ATOM 10956 C CA . GLN C 1 314 ? 42.641 82.097 101.950 1.00 45.68 326 GLN C CA 1
ATOM 10957 C C . GLN C 1 314 ? 42.055 82.226 103.350 1.00 41.60 326 GLN C C 1
ATOM 10958 O O . GLN C 1 314 ? 40.956 82.752 103.527 1.00 40.52 326 GLN C O 1
ATOM 10964 N N . LYS C 1 315 ? 42.798 81.742 104.339 1.00 36.79 327 LYS C N 1
ATOM 10965 C CA . LYS C 1 315 ? 42.363 81.810 105.727 1.00 33.01 327 LYS C CA 1
ATOM 10966 C C . LYS C 1 315 ? 42.460 83.251 106.207 1.00 29.95 327 LYS C C 1
ATOM 10967 O O . LYS C 1 315 ? 43.514 83.877 106.099 1.00 29.45 327 LYS C O 1
ATOM 10973 N N . ILE C 1 316 ? 41.359 83.774 106.735 1.00 27.24 328 ILE C N 1
ATOM 10974 C CA . ILE C 1 316 ? 41.326 85.151 107.221 1.00 26.48 328 ILE C CA 1
ATOM 10975 C C . ILE C 1 316 ? 41.401 85.190 108.742 1.00 25.82 328 ILE C C 1
ATOM 10976 O O . ILE C 1 316 ? 42.241 85.885 109.312 1.00 26.43 328 ILE C O 1
ATOM 10981 N N . ILE C 1 317 ? 40.515 84.452 109.401 1.00 23.62 329 ILE C N 1
ATOM 10982 C CA . ILE C 1 317 ? 40.525 84.399 110.855 1.00 24.74 329 ILE C CA 1
ATOM 10983 C C . ILE C 1 317 ? 40.720 82.954 111.293 1.00 25.02 329 ILE C C 1
ATOM 10984 O O . ILE C 1 317 ? 39.948 82.071 110.915 1.00 24.25 329 ILE C O 1
ATOM 10989 N N . GLU C 1 318 ? 41.768 82.719 112.076 1.00 24.41 330 GLU C N 1
ATOM 10990 C CA . GLU C 1 318 ? 42.077 81.384 112.564 1.00 26.60 330 GLU C CA 1
ATOM 10991 C C . GLU C 1 318 ? 42.407 81.468 114.049 1.00 25.73 330 GLU C C 1
ATOM 10992 O O . GLU C 1 318 ? 42.996 82.446 114.504 1.00 27.24 330 GLU C O 1
ATOM 10998 N N . GLU C 1 319 ? 42.026 80.447 114.805 1.00 24.91 331 GLU C N 1
ATOM 10999 C CA . GLU C 1 319 ? 42.285 80.447 116.239 1.00 24.53 331 GLU C CA 1
ATOM 11000 C C . GLU C 1 319 ? 42.744 79.105 116.788 1.00 24.80 331 GLU C C 1
ATOM 11001 O O . GLU C 1 319 ? 42.506 78.055 116.188 1.00 23.67 331 GLU C O 1
ATOM 11007 N N . ALA C 1 320 ? 43.405 79.160 117.939 1.00 23.35 332 ALA C N 1
ATOM 11008 C CA . ALA C 1 320 ? 43.883 77.968 118.634 1.00 23.48 332 ALA C CA 1
ATOM 11009 C C . ALA C 1 320 ? 43.675 78.205 120.123 1.00 23.13 332 ALA C C 1
ATOM 11010 O O . ALA C 1 320 ? 43.892 79.314 120.613 1.00 22.82 332 ALA C O 1
ATOM 11012 N N . PRO C 1 321 ? 43.214 77.181 120.859 1.00 22.46 333 PRO C N 1
ATOM 11013 C CA . PRO C 1 321 ? 42.877 75.838 120.378 1.00 22.28 333 PRO C CA 1
ATOM 11014 C C . PRO C 1 321 ? 41.465 75.820 119.794 1.00 23.63 333 PRO C C 1
ATOM 11015 O O . PRO C 1 321 ? 40.815 76.859 119.691 1.00 22.38 333 PRO C O 1
ATOM 11019 N N . VAL C 1 322 ? 40.991 74.639 119.415 1.00 23.76 334 VAL C N 1
ATOM 11020 C CA . VAL C 1 322 ? 39.647 74.508 118.865 1.00 26.51 334 VAL C CA 1
ATOM 11021 C C . VAL C 1 322 ? 38.674 74.316 120.029 1.00 27.74 334 VAL C C 1
ATOM 11022 O O . VAL C 1 322 ? 38.965 73.573 120.965 1.00 28.81 334 VAL C O 1
ATOM 11026 N N . THR C 1 323 ? 37.531 74.990 119.975 1.00 30.14 335 THR C N 1
ATOM 11027 C CA . THR C 1 323 ? 36.540 74.886 121.042 1.00 32.10 335 THR C CA 1
ATOM 11028 C C . THR C 1 323 ? 35.124 74.639 120.528 1.00 33.51 335 THR C C 1
ATOM 11029 O O . THR C 1 323 ? 34.221 74.334 121.309 1.00 34.67 335 THR C O 1
ATOM 11033 N N . ILE C 1 324 ? 34.933 74.766 119.219 1.00 33.41 336 ILE C N 1
ATOM 11034 C CA . ILE C 1 324 ? 33.618 74.574 118.618 1.00 36.01 336 ILE C CA 1
ATOM 11035 C C . ILE C 1 324 ? 33.107 73.132 118.675 1.00 37.28 336 ILE C C 1
ATOM 11036 O O . ILE C 1 324 ? 31.897 72.899 118.718 1.00 38.31 336 ILE C O 1
ATOM 11041 N N . ALA C 1 325 ? 34.019 72.164 118.672 1.00 37.23 337 ALA C N 1
ATOM 11042 C CA . ALA C 1 325 ? 33.617 70.761 118.719 1.00 38.00 337 ALA C CA 1
ATOM 11043 C C . ALA C 1 325 ? 33.746 70.190 120.124 1.00 38.19 337 ALA C C 1
ATOM 11044 O O . ALA C 1 325 ? 34.476 70.726 120.958 1.00 38.36 337 ALA C O 1
ATOM 11046 N N . LYS C 1 326 ? 33.031 69.100 120.385 1.00 38.84 338 LYS C N 1
ATOM 11047 C CA . LYS C 1 326 ? 33.090 68.459 121.691 1.00 39.61 338 LYS C CA 1
ATOM 11048 C C . LYS C 1 326 ? 34.524 68.007 121.946 1.00 39.22 338 LYS C C 1
ATOM 11049 O O . LYS C 1 326 ? 35.234 67.623 121.017 1.00 38.28 338 LYS C O 1
ATOM 11055 N N . ALA C 1 327 ? 34.943 68.055 123.205 1.00 37.85 339 ALA C N 1
ATOM 11056 C CA . ALA C 1 327 ? 36.294 67.664 123.582 1.00 37.71 339 ALA C CA 1
ATOM 11057 C C . ALA C 1 327 ? 36.680 66.292 123.039 1.00 37.56 339 ALA C C 1
ATOM 11058 O O . ALA C 1 327 ? 37.742 66.133 122.433 1.00 34.71 339 ALA C O 1
ATOM 11060 N N . GLU C 1 328 ? 35.824 65.300 123.259 1.00 36.73 340 GLU C N 1
ATOM 11061 C CA . GLU C 1 328 ? 36.114 63.955 122.783 1.00 37.22 340 GLU C CA 1
ATOM 11062 C C . GLU C 1 328 ? 36.134 63.894 121.267 1.00 35.18 340 GLU C C 1
ATOM 11063 O O . GLU C 1 328 ? 36.895 63.125 120.683 1.00 34.71 340 GLU C O 1
ATOM 11069 N N . THR C 1 329 ? 35.291 64.700 120.631 1.00 33.78 341 THR C N 1
ATOM 11070 C CA . THR C 1 329 ? 35.232 64.725 119.179 1.00 32.65 341 THR C CA 1
ATOM 11071 C C . THR C 1 329 ? 36.555 65.218 118.600 1.00 30.91 341 THR C C 1
ATOM 11072 O O . THR C 1 329 ? 37.092 64.616 117.669 1.00 28.01 341 THR C O 1
ATOM 11076 N N . PHE C 1 330 ? 37.089 66.308 119.146 1.00 28.56 342 PHE C N 1
ATOM 11077 C CA . PHE C 1 330 ? 38.354 66.813 118.633 1.00 27.94 342 PHE C CA 1
ATOM 11078 C C . PHE C 1 330 ? 39.467 65.816 118.945 1.00 27.52 342 PHE C C 1
ATOM 11079 O O . PHE C 1 330 ? 40.423 65.688 118.184 1.00 25.90 342 PHE C O 1
ATOM 11087 N N . HIS C 1 331 ? 39.345 65.104 120.062 1.00 27.07 343 HIS C N 1
ATOM 11088 C CA . HIS C 1 331 ? 40.360 64.121 120.418 1.00 28.60 343 HIS C CA 1
ATOM 11089 C C . HIS C 1 331 ? 40.397 63.026 119.361 1.00 27.46 343 HIS C C 1
ATOM 11090 O O . HIS C 1 331 ? 41.451 62.454 119.088 1.00 24.88 343 HIS C O 1
ATOM 11097 N N . GLU C 1 332 ? 39.240 62.746 118.770 1.00 28.03 344 GLU C N 1
ATOM 11098 C CA . GLU C 1 332 ? 39.137 61.736 117.723 1.00 28.38 344 GLU C CA 1
ATOM 11099 C C . GLU C 1 332 ? 39.832 62.259 116.465 1.00 26.43 344 GLU C C 1
ATOM 11100 O O . GLU C 1 332 ? 40.476 61.501 115.741 1.00 24.03 344 GLU C O 1
ATOM 11106 N N . MET C 1 333 ? 39.702 63.559 116.210 1.00 24.79 345 MET C N 1
ATOM 11107 C CA . MET C 1 333 ? 40.355 64.164 115.053 1.00 23.86 345 MET C CA 1
ATOM 11108 C C . MET C 1 333 ? 41.865 64.105 115.271 1.00 22.10 345 MET C C 1
ATOM 11109 O O . MET C 1 333 ? 42.629 63.874 114.336 1.00 22.11 345 MET C O 1
ATOM 11114 N N . GLU C 1 334 ? 42.289 64.306 116.516 1.00 21.55 346 GLU C N 1
ATOM 11115 C CA . GLU C 1 334 ? 43.709 64.264 116.852 1.00 21.77 346 GLU C CA 1
ATOM 11116 C C . GLU C 1 334 ? 44.247 62.847 116.679 1.00 22.47 346 GLU C C 1
ATOM 11117 O O . GLU C 1 334 ? 45.314 62.641 116.100 1.00 19.96 346 GLU C O 1
ATOM 11123 N N . LYS C 1 335 ? 43.501 61.868 117.183 1.00 22.47 347 LYS C N 1
ATOM 11124 C CA . LYS C 1 335 ? 43.913 60.474 117.079 1.00 22.96 347 LYS C CA 1
ATOM 11125 C C . LYS C 1 335 ? 44.025 60.034 115.621 1.00 20.39 347 LYS C C 1
ATOM 11126 O O . LYS C 1 335 ? 44.990 59.376 115.241 1.00 21.04 347 LYS C O 1
ATOM 11132 N N . ALA C 1 336 ? 43.040 60.406 114.810 1.00 20.22 348 ALA C N 1
ATOM 11133 C CA . ALA C 1 336 ? 43.034 60.046 113.394 1.00 18.48 348 ALA C CA 1
ATOM 11134 C C . ALA C 1 336 ? 44.217 60.689 112.674 1.00 18.79 348 ALA C C 1
ATOM 11135 O O . ALA C 1 336 ? 44.828 60.077 111.802 1.00 16.91 348 ALA C O 1
ATOM 11137 N N . ALA C 1 337 ? 44.540 61.925 113.047 1.00 16.07 349 ALA C N 1
ATOM 11138 C CA . ALA C 1 337 ? 45.664 62.623 112.433 1.00 17.99 349 ALA C CA 1
ATOM 11139 C C . ALA C 1 337 ? 46.957 61.877 112.741 1.00 17.43 349 ALA C C 1
ATOM 11140 O O . ALA C 1 337 ? 47.820 61.730 111.873 1.00 18.92 349 ALA C O 1
ATOM 11142 N N . VAL C 1 338 ? 47.089 61.404 113.979 1.00 17.00 350 VAL C N 1
ATOM 11143 C CA . VAL C 1 338 ? 48.274 60.666 114.390 1.00 18.13 350 VAL C CA 1
ATOM 11144 C C . VAL C 1 338 ? 48.363 59.334 113.655 1.00 18.85 350 VAL C C 1
ATOM 11145 O O . VAL C 1 338 ? 49.455 58.909 113.276 1.00 18.27 350 VAL C O 1
ATOM 11149 N N . ARG C 1 339 ? 47.227 58.667 113.462 1.00 18.26 351 ARG C N 1
ATOM 11150 C CA . ARG C 1 339 ? 47.245 57.398 112.741 1.00 19.26 351 ARG C CA 1
ATOM 11151 C C . ARG C 1 339 ? 47.740 57.639 111.321 1.00 19.28 351 ARG C C 1
ATOM 11152 O O . ARG C 1 339 ? 48.594 56.908 110.825 1.00 18.07 351 ARG C O 1
ATOM 11160 N N . LEU C 1 340 ? 47.218 58.682 110.678 1.00 18.17 352 LEU C N 1
ATOM 11161 C CA . LEU C 1 340 ? 47.619 58.994 109.314 1.00 16.61 352 LEU C CA 1
ATOM 11162 C C . LEU C 1 340 ? 49.108 59.320 109.235 1.00 16.83 352 LEU C C 1
ATOM 11163 O O . LEU C 1 340 ? 49.804 58.835 108.345 1.00 14.72 352 LEU C O 1
ATOM 11168 N N . GLY C 1 341 ? 49.595 60.134 110.168 1.00 15.87 353 GLY C N 1
ATOM 11169 C CA . GLY C 1 341 ? 51.005 60.483 110.169 1.00 16.97 353 GLY C CA 1
ATOM 11170 C C . GLY C 1 341 ? 51.895 59.257 110.290 1.00 16.88 353 GLY C C 1
ATOM 11171 O O . GLY C 1 341 ? 52.887 59.116 109.570 1.00 16.49 353 GLY C O 1
ATOM 11172 N N . LYS C 1 342 ? 51.541 58.357 111.199 1.00 17.30 354 LYS C N 1
ATOM 11173 C CA . LYS C 1 342 ? 52.326 57.144 111.393 1.00 17.43 354 LYS C CA 1
ATOM 11174 C C . LYS C 1 342 ? 52.337 56.292 110.129 1.00 17.36 354 LYS C C 1
ATOM 11175 O O . LYS C 1 342 ? 53.385 55.800 109.707 1.00 16.72 354 LYS C O 1
ATOM 11181 N N . LEU C 1 343 ? 51.167 56.132 109.522 1.00 17.27 355 LEU C N 1
ATOM 11182 C CA . LEU C 1 343 ? 51.046 55.321 108.315 1.00 17.70 355 LEU C CA 1
ATOM 11183 C C . LEU C 1 343 ? 51.922 55.785 107.153 1.00 18.10 355 LEU C C 1
ATOM 11184 O O . LEU C 1 343 ? 52.586 54.968 106.512 1.00 18.50 355 LEU C O 1
ATOM 11189 N N . VAL C 1 344 ? 51.941 57.088 106.880 1.00 16.37 356 VAL C N 1
ATOM 11190 C CA . VAL C 1 344 ? 52.732 57.589 105.758 1.00 15.97 356 VAL C CA 1
ATOM 11191 C C . VAL C 1 344 ? 54.191 57.860 106.097 1.00 15.23 356 VAL C C 1
ATOM 11192 O O . VAL C 1 344 ? 54.948 58.313 105.239 1.00 14.93 356 VAL C O 1
ATOM 11196 N N . GLY C 1 345 ? 54.576 57.580 107.342 1.00 16.03 357 GLY C N 1
ATOM 11197 C CA . GLY C 1 345 ? 55.947 57.794 107.774 1.00 15.96 357 GLY C CA 1
ATOM 11198 C C . GLY C 1 345 ? 56.301 59.268 107.855 1.00 15.41 357 GLY C C 1
ATOM 11199 O O . GLY C 1 345 ? 57.402 59.682 107.483 1.00 14.71 357 GLY C O 1
ATOM 11200 N N . TYR C 1 346 ? 55.370 60.065 108.365 1.00 15.10 358 TYR C N 1
ATOM 11201 C CA . TYR C 1 346 ? 55.591 61.494 108.470 1.00 15.36 358 TYR C CA 1
ATOM 11202 C C . TYR C 1 346 ? 56.709 61.848 109.449 1.00 15.56 358 TYR C C 1
ATOM 11203 O O . TYR C 1 346 ? 56.981 61.117 110.401 1.00 14.93 358 TYR C O 1
ATOM 11212 N N . VAL C 1 347 ? 57.355 62.980 109.193 1.00 15.74 359 VAL C N 1
ATOM 11213 C CA . VAL C 1 347 ? 58.430 63.488 110.043 1.00 14.37 359 VAL C CA 1
ATOM 11214 C C . VAL C 1 347 ? 58.301 65.011 110.018 1.00 15.27 359 VAL C C 1
ATOM 11215 O O . VAL C 1 347 ? 57.949 65.579 108.986 1.00 13.83 359 VAL C O 1
ATOM 11219 N N . SER C 1 348 ? 58.583 65.652 111.153 1.00 15.76 360 SER C N 1
ATOM 11220 C CA . SER C 1 348 ? 58.529 67.112 111.294 1.00 13.57 360 SER C CA 1
ATOM 11221 C C . SER C 1 348 ? 57.109 67.643 111.508 1.00 14.14 360 SER C C 1
ATOM 11222 O O . SER C 1 348 ? 56.232 66.918 111.980 1.00 13.55 360 SER C O 1
ATOM 11225 N N . ALA C 1 349 ? 56.893 68.912 111.169 1.00 14.45 361 ALA C N 1
ATOM 11226 C CA . ALA C 1 349 ? 55.587 69.542 111.333 1.00 14.30 361 ALA C CA 1
ATOM 11227 C C . ALA C 1 349 ? 54.675 69.374 110.124 1.00 13.73 361 ALA C C 1
ATOM 11228 O O . ALA C 1 349 ? 55.100 69.511 108.975 1.00 15.19 361 ALA C O 1
ATOM 11230 N N . GLY C 1 350 ? 53.409 69.090 110.399 1.00 14.27 362 GLY C N 1
ATOM 11231 C CA . GLY C 1 350 ? 52.440 68.924 109.334 1.00 12.98 362 GLY C CA 1
ATOM 11232 C C . GLY C 1 350 ? 51.053 69.269 109.842 1.00 15.28 362 GLY C C 1
ATOM 11233 O O . GLY C 1 350 ? 50.832 69.345 111.048 1.00 16.47 362 GLY C O 1
ATOM 11234 N N . THR C 1 351 ? 50.114 69.473 108.927 1.00 16.24 363 THR C N 1
ATOM 11235 C CA . THR C 1 351 ? 48.750 69.813 109.309 1.00 16.37 363 THR C CA 1
ATOM 11236 C C . THR C 1 351 ? 47.732 68.900 108.644 1.00 17.37 363 THR C C 1
ATOM 11237 O O . THR C 1 351 ? 47.788 68.679 107.443 1.00 16.93 363 THR C O 1
ATOM 11241 N N . VAL C 1 352 ? 46.812 68.359 109.433 1.00 18.05 364 VAL C N 1
ATOM 11242 C CA . VAL C 1 352 ? 45.760 67.521 108.878 1.00 18.15 364 VAL C CA 1
ATOM 11243 C C . VAL C 1 352 ? 44.503 68.380 108.903 1.00 20.68 364 VAL C C 1
ATOM 11244 O O . VAL C 1 352 ? 44.034 68.777 109.974 1.00 20.25 364 VAL C O 1
ATOM 11248 N N . GLU C 1 353 ? 43.988 68.687 107.719 1.00 21.53 365 GLU C N 1
ATOM 11249 C CA . GLU C 1 353 ? 42.788 69.497 107.577 1.00 23.08 365 GLU C CA 1
ATOM 11250 C C . GLU C 1 353 ? 41.526 68.639 107.602 1.00 22.55 365 GLU C C 1
ATOM 11251 O O . GLU C 1 353 ? 41.497 67.545 107.043 1.00 22.00 365 GLU C O 1
ATOM 11257 N N . TYR C 1 354 ? 40.483 69.161 108.242 1.00 21.57 366 TYR C N 1
ATOM 11258 C CA . TYR C 1 354 ? 39.204 68.468 108.358 1.00 22.18 366 TYR C CA 1
ATOM 11259 C C . TYR C 1 354 ? 38.047 69.392 108.033 1.00 24.45 366 TYR C C 1
ATOM 11260 O O . TYR C 1 354 ? 38.155 70.618 108.152 1.00 25.01 366 TYR C O 1
ATOM 11269 N N . LEU C 1 355 ? 36.939 68.791 107.621 1.00 25.97 367 LEU C N 1
ATOM 11270 C CA . LEU C 1 355 ? 35.725 69.537 107.337 1.00 29.83 367 LEU C CA 1
ATOM 11271 C C . LEU C 1 355 ? 34.843 69.101 108.499 1.00 31.21 367 LEU C C 1
ATOM 11272 O O . LEU C 1 355 ? 34.572 67.911 108.658 1.00 31.10 367 LEU C O 1
ATOM 11277 N N . TYR C 1 356 ? 34.425 70.055 109.325 1.00 32.89 368 TYR C N 1
ATOM 11278 C CA . TYR C 1 356 ? 33.601 69.749 110.491 1.00 34.67 368 TYR C CA 1
ATOM 11279 C C . TYR C 1 356 ? 32.164 70.250 110.360 1.00 36.53 368 TYR C C 1
ATOM 11280 O O . TYR C 1 356 ? 31.925 71.431 110.115 1.00 35.44 368 TYR C O 1
ATOM 11289 N N . SER C 1 357 ? 31.214 69.335 110.525 1.00 38.02 369 SER C N 1
ATOM 11290 C CA . SER C 1 357 ? 29.793 69.659 110.445 1.00 40.85 369 SER C CA 1
ATOM 11291 C C . SER C 1 357 ? 29.234 69.674 111.863 1.00 41.38 369 SER C C 1
ATOM 11292 O O . SER C 1 357 ? 28.922 68.622 112.422 1.00 41.82 369 SER C O 1
ATOM 11295 N N . HIS C 1 358 ? 29.112 70.861 112.448 1.00 42.90 370 HIS C N 1
ATOM 11296 C CA . HIS C 1 358 ? 28.608 70.972 113.812 1.00 45.05 370 HIS C CA 1
ATOM 11297 C C . HIS C 1 358 ? 27.213 70.370 113.979 1.00 46.24 370 HIS C C 1
ATOM 11298 O O . HIS C 1 358 ? 26.885 69.852 115.048 1.00 46.01 370 HIS C O 1
ATOM 11305 N N . ASP C 1 359 ? 26.399 70.440 112.928 1.00 47.35 371 ASP C N 1
ATOM 11306 C CA . ASP C 1 359 ? 25.041 69.896 112.969 1.00 49.36 371 ASP C CA 1
ATOM 11307 C C . ASP C 1 359 ? 25.000 68.502 113.583 1.00 49.18 371 ASP C C 1
ATOM 11308 O O . ASP C 1 359 ? 24.296 68.268 114.566 1.00 49.57 371 ASP C O 1
ATOM 11313 N N . ASP C 1 360 ? 25.757 67.582 112.994 1.00 48.01 372 ASP C N 1
ATOM 11314 C CA . ASP C 1 360 ? 25.808 66.202 113.465 1.00 46.54 372 ASP C CA 1
ATOM 11315 C C . ASP C 1 360 ? 27.099 65.871 114.207 1.00 45.09 372 ASP C C 1
ATOM 11316 O O . ASP C 1 360 ? 27.334 64.721 114.573 1.00 44.42 372 ASP C O 1
ATOM 11321 N N . GLY C 1 361 ? 27.935 66.881 114.424 1.00 43.23 373 GLY C N 1
ATOM 11322 C CA . GLY C 1 361 ? 29.184 66.664 115.129 1.00 40.84 373 GLY C CA 1
ATOM 11323 C C . GLY C 1 361 ? 30.137 65.705 114.440 1.00 38.68 373 GLY C C 1
ATOM 11324 O O . GLY C 1 361 ? 30.943 65.049 115.094 1.00 38.83 373 GLY C O 1
ATOM 11325 N N . LYS C 1 362 ? 30.052 65.619 113.118 1.00 37.25 374 LYS C N 1
ATOM 11326 C CA . LYS C 1 362 ? 30.930 64.731 112.362 1.00 35.14 374 LYS C CA 1
ATOM 11327 C C . LYS C 1 362 ? 32.035 65.505 111.649 1.00 32.76 374 LYS C C 1
ATOM 11328 O O . LYS C 1 362 ? 31.868 66.682 111.322 1.00 32.15 374 LYS C O 1
ATOM 11334 N N . PHE C 1 363 ? 33.162 64.838 111.412 1.00 30.37 375 PHE C N 1
ATOM 11335 C CA . PHE C 1 363 ? 34.296 65.465 110.738 1.00 28.64 375 PHE C CA 1
ATOM 11336 C C . PHE C 1 363 ? 34.813 64.576 109.612 1.00 27.57 375 PHE C C 1
ATOM 11337 O O . PHE C 1 363 ? 34.695 63.347 109.670 1.00 25.93 375 PHE C O 1
ATOM 11345 N N . TYR C 1 364 ? 35.395 65.205 108.595 1.00 26.79 376 TYR C N 1
ATOM 11346 C CA . TYR C 1 364 ? 35.901 64.488 107.432 1.00 25.12 376 TYR C CA 1
ATOM 11347 C C . TYR C 1 364 ? 37.287 64.964 107.005 1.00 24.81 376 TYR C C 1
ATOM 11348 O O . TYR C 1 364 ? 37.580 66.159 107.023 1.00 21.60 376 TYR C O 1
ATOM 11357 N N . PHE C 1 365 ? 38.125 64.015 106.604 1.00 23.14 377 PHE C N 1
ATOM 11358 C CA . PHE C 1 365 ? 39.481 64.309 106.150 1.00 24.00 377 PHE C CA 1
ATOM 11359 C C . PHE C 1 365 ? 39.459 65.135 104.869 1.00 24.96 377 PHE C C 1
ATOM 11360 O O . PHE C 1 365 ? 38.678 64.858 103.958 1.00 25.97 377 PHE C O 1
ATOM 11368 N N . LEU C 1 366 ? 40.306 66.157 104.808 1.00 23.14 378 LEU C N 1
ATOM 11369 C CA . LEU C 1 366 ? 40.415 66.989 103.619 1.00 23.72 378 LEU C CA 1
ATOM 11370 C C . LEU C 1 366 ? 41.770 66.722 102.989 1.00 23.71 378 LEU C C 1
ATOM 11371 O O . LEU C 1 366 ? 41.861 66.384 101.812 1.00 22.58 378 LEU C O 1
ATOM 11376 N N . GLU C 1 367 ? 42.822 66.879 103.784 1.00 23.27 379 GLU C N 1
ATOM 11377 C CA . GLU C 1 367 ? 44.169 66.634 103.301 1.00 24.19 379 GLU C CA 1
ATOM 11378 C C . GLU C 1 367 ? 45.202 66.841 104.389 1.00 22.47 379 GLU C C 1
ATOM 11379 O O . GLU C 1 367 ? 44.902 67.349 105.470 1.00 20.56 379 GLU C O 1
ATOM 11385 N N . LEU C 1 368 ? 46.425 66.422 104.099 1.00 20.82 380 LEU C N 1
ATOM 11386 C CA . LEU C 1 368 ? 47.514 66.603 105.034 1.00 19.87 380 LEU C CA 1
ATOM 11387 C C . LEU C 1 368 ? 48.496 67.521 104.324 1.00 19.20 380 LEU C C 1
ATOM 11388 O O . LEU C 1 368 ? 49.030 67.169 103.271 1.00 17.52 380 LEU C O 1
ATOM 11393 N N . ASN C 1 369 ? 48.693 68.712 104.883 1.00 18.89 381 ASN C N 1
ATOM 11394 C CA . ASN C 1 369 ? 49.631 69.691 104.332 1.00 18.43 381 ASN C CA 1
ATOM 11395 C C . ASN C 1 369 ? 50.969 69.333 104.965 1.00 17.86 381 ASN C C 1
ATOM 11396 O O . ASN C 1 369 ? 51.156 69.519 106.167 1.00 16.07 381 ASN C O 1
ATOM 11401 N N . PRO C 1 370 ? 51.917 68.817 104.161 1.00 16.88 382 PRO C N 1
ATOM 11402 C CA . PRO C 1 370 ? 53.249 68.398 104.611 1.00 16.45 382 PRO C CA 1
ATOM 11403 C C . PRO C 1 370 ? 54.251 69.511 104.855 1.00 16.74 382 PRO C C 1
ATOM 11404 O O . PRO C 1 370 ? 55.356 69.482 104.314 1.00 16.27 382 PRO C O 1
ATOM 11408 N N . ARG C 1 371 ? 53.877 70.467 105.697 1.00 15.95 383 ARG C N 1
ATOM 11409 C CA . ARG C 1 371 ? 54.749 71.596 105.979 1.00 15.32 383 ARG C CA 1
ATOM 11410 C C . ARG C 1 371 ? 54.206 72.421 107.130 1.00 15.05 383 ARG C C 1
ATOM 11411 O O . ARG C 1 371 ? 53.081 72.213 107.590 1.00 14.04 383 ARG C O 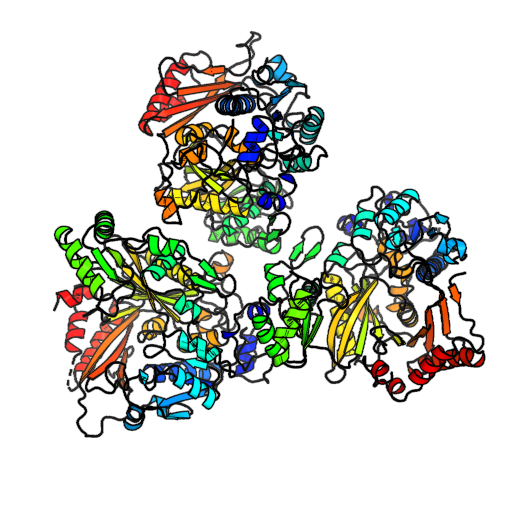1
ATOM 11419 N N . LEU C 1 372 ? 55.027 73.359 107.588 1.00 12.81 384 LEU C N 1
ATOM 11420 C CA . LEU C 1 372 ? 54.634 74.285 108.635 1.00 14.06 384 LEU C CA 1
ATOM 11421 C C . LEU C 1 372 ? 53.803 75.312 107.855 1.00 15.04 384 LEU C C 1
ATOM 11422 O O . LEU C 1 372 ? 53.986 75.451 106.643 1.00 17.09 384 LEU C O 1
ATOM 11427 N N . GLN C 1 373 ? 52.884 76.007 108.516 1.00 15.30 385 GLN C N 1
ATOM 11428 C CA . GLN C 1 373 ? 52.072 77.017 107.834 1.00 15.76 385 GLN C CA 1
ATOM 11429 C C . GLN C 1 373 ? 52.345 78.381 108.447 1.00 16.04 385 GLN C C 1
ATOM 11430 O O . GLN C 1 373 ? 52.824 78.472 109.575 1.00 15.37 385 GLN C O 1
ATOM 11436 N N . VAL C 1 374 ? 52.028 79.441 107.709 1.00 14.80 386 VAL C N 1
ATOM 11437 C CA . VAL C 1 374 ? 52.286 80.795 108.188 1.00 15.22 386 VAL C CA 1
ATOM 11438 C C . VAL C 1 374 ? 51.604 81.137 109.511 1.00 16.21 386 VAL C C 1
ATOM 11439 O O . VAL C 1 374 ? 52.130 81.935 110.296 1.00 18.41 386 VAL C O 1
ATOM 11443 N N . GLU C 1 375 ? 50.450 80.529 109.774 1.00 16.38 387 GLU C N 1
ATOM 11444 C CA . GLU C 1 375 ? 49.730 80.795 111.013 1.00 16.65 387 GLU C CA 1
ATOM 11445 C C . GLU C 1 375 ? 50.205 79.949 112.194 1.00 16.95 387 GLU C C 1
ATOM 11446 O O . GLU C 1 375 ? 49.562 79.943 113.247 1.00 18.29 387 GLU C O 1
ATOM 11452 N N . HIS C 1 376 ? 51.331 79.250 112.045 1.00 16.50 388 HIS C N 1
ATOM 11453 C CA . HIS C 1 376 ? 51.807 78.404 113.134 1.00 15.42 388 HIS C CA 1
ATOM 11454 C C . HIS C 1 376 ? 52.009 79.072 114.496 1.00 14.83 388 HIS C C 1
ATOM 11455 O O . HIS C 1 376 ? 51.890 78.406 115.519 1.00 14.68 388 HIS C O 1
ATOM 11462 N N . PRO C 1 377 ? 52.297 80.390 114.539 1.00 14.64 389 PRO C N 1
ATOM 11463 C CA . PRO C 1 377 ? 52.487 80.994 115.869 1.00 15.68 389 PRO C CA 1
ATOM 11464 C C . PRO C 1 377 ? 51.273 80.900 116.792 1.00 15.17 389 PRO C C 1
ATOM 11465 O O . PRO C 1 377 ? 51.406 81.024 118.015 1.00 15.32 389 PRO C O 1
ATOM 11469 N N . THR C 1 378 ? 50.092 80.691 116.219 1.00 16.10 390 THR C N 1
ATOM 11470 C CA . THR C 1 378 ? 48.881 80.568 117.031 1.00 16.75 390 THR C CA 1
ATOM 11471 C C . THR C 1 378 ? 49.020 79.322 117.897 1.00 17.61 390 THR C C 1
ATOM 11472 O O . THR C 1 378 ? 48.714 79.341 119.089 1.00 17.89 390 THR C O 1
ATOM 11476 N N . THR C 1 379 ? 49.490 78.238 117.284 1.00 16.81 391 THR C N 1
ATOM 11477 C CA . THR C 1 379 ? 49.697 76.977 117.988 1.00 15.87 391 THR C CA 1
ATOM 11478 C C . THR C 1 379 ? 50.896 77.086 118.926 1.00 15.80 391 THR C C 1
ATOM 11479 O O . THR C 1 379 ? 50.878 76.551 120.036 1.00 17.01 391 THR C O 1
ATOM 11483 N N . GLU C 1 380 ? 51.942 77.772 118.476 1.00 15.54 392 GLU C N 1
ATOM 11484 C CA . GLU C 1 380 ? 53.126 77.946 119.307 1.00 15.71 392 GLU C CA 1
ATOM 11485 C C . GLU C 1 380 ? 52.765 78.644 120.608 1.00 15.72 392 GLU C C 1
ATOM 11486 O O . GLU C 1 380 ? 53.211 78.247 121.679 1.00 16.75 392 GLU C O 1
ATOM 11492 N N . MET C 1 381 ? 51.966 79.700 120.506 1.00 17.83 393 MET C N 1
ATOM 11493 C CA . MET C 1 381 ? 51.586 80.470 121.685 1.00 18.96 393 MET C CA 1
ATOM 11494 C C . MET C 1 381 ? 50.789 79.676 122.716 1.00 18.35 393 MET C C 1
ATOM 11495 O O . MET C 1 381 ? 51.046 79.790 123.919 1.00 18.30 393 MET C O 1
ATOM 11500 N N . VAL C 1 382 ? 49.833 78.873 122.262 1.00 16.96 394 VAL C N 1
ATOM 11501 C CA . VAL C 1 382 ? 49.026 78.098 123.205 1.00 18.99 394 VAL C CA 1
ATOM 11502 C C . VAL C 1 382 ? 49.664 76.788 123.672 1.00 19.17 394 VAL C C 1
ATOM 11503 O O . VAL C 1 382 ? 49.221 76.204 124.664 1.00 19.15 394 VAL C O 1
ATOM 11507 N N . SER C 1 383 ? 50.703 76.334 122.973 1.00 19.32 395 SER C N 1
ATOM 11508 C CA . SER C 1 383 ? 51.392 75.093 123.338 1.00 18.42 395 SER C CA 1
ATOM 11509 C C . SER C 1 383 ? 52.750 75.376 123.967 1.00 19.12 395 SER C C 1
ATOM 11510 O O . SER C 1 383 ? 53.342 74.502 124.607 1.00 18.60 395 SER C O 1
ATOM 11513 N N . GLY C 1 384 ? 53.245 76.596 123.768 1.00 17.71 396 GLY C N 1
ATOM 11514 C CA . GLY C 1 384 ? 54.542 76.972 124.301 1.00 17.73 396 GLY C CA 1
ATOM 11515 C C . GLY C 1 384 ? 55.690 76.386 123.489 1.00 18.19 396 GLY C C 1
ATOM 11516 O O . GLY C 1 384 ? 56.856 76.542 123.842 1.00 19.60 396 GLY C O 1
ATOM 11517 N N . VAL C 1 385 ? 55.366 75.727 122.381 1.00 17.37 397 VAL C N 1
ATOM 11518 C CA . VAL C 1 385 ? 56.395 75.110 121.548 1.00 16.01 397 VAL C CA 1
ATOM 11519 C C . VAL C 1 385 ? 56.980 75.994 120.442 1.00 16.16 397 VAL C C 1
ATOM 11520 O O . VAL C 1 385 ? 56.246 76.566 119.637 1.00 15.71 397 VAL C O 1
ATOM 11524 N N . ASN C 1 386 ? 58.309 76.097 120.420 1.00 15.30 398 ASN C N 1
ATOM 11525 C CA . ASN C 1 386 ? 59.020 76.845 119.382 1.00 15.46 398 ASN C CA 1
ATOM 11526 C C . ASN C 1 386 ? 59.076 75.812 118.247 1.00 14.90 398 ASN C C 1
ATOM 11527 O O . ASN C 1 386 ? 59.911 74.905 118.266 1.00 13.63 398 ASN C O 1
ATOM 11532 N N . LEU C 1 387 ? 58.181 75.929 117.270 1.00 13.97 399 LEU C N 1
ATOM 11533 C CA . LEU C 1 387 ? 58.142 74.946 116.187 1.00 14.26 399 LEU C CA 1
ATOM 11534 C C . LEU C 1 387 ? 59.379 74.865 115.286 1.00 13.77 399 LEU C C 1
ATOM 11535 O O . LEU C 1 387 ? 59.821 73.770 114.948 1.00 13.53 399 LEU C O 1
ATOM 11540 N N . PRO C 1 388 ? 59.952 76.008 114.876 1.00 13.95 400 PRO C N 1
ATOM 11541 C CA . PRO C 1 388 ? 61.141 75.888 114.026 1.00 13.12 400 PRO C CA 1
ATOM 11542 C C . PRO C 1 388 ? 62.290 75.207 114.774 1.00 13.82 400 PRO C C 1
ATOM 11543 O O . PRO C 1 388 ? 63.066 74.461 114.181 1.00 12.98 400 PRO C O 1
ATOM 11547 N N . ALA C 1 389 ? 62.392 75.451 116.079 1.00 14.21 401 ALA C N 1
ATOM 11548 C CA . ALA C 1 389 ? 63.445 74.814 116.870 1.00 13.76 401 ALA C CA 1
ATOM 11549 C C . ALA C 1 389 ? 63.163 73.315 116.985 1.00 13.79 401 ALA C C 1
ATOM 11550 O O . ALA C 1 389 ? 64.083 72.496 116.932 1.00 13.77 401 ALA C O 1
ATOM 11552 N N . ALA C 1 390 ? 61.891 72.956 117.148 1.00 12.86 402 ALA C N 1
ATOM 11553 C CA . ALA C 1 390 ? 61.513 71.552 117.248 1.00 14.01 402 ALA C CA 1
ATOM 11554 C C . ALA C 1 390 ? 61.829 70.865 115.916 1.00 13.23 402 ALA C C 1
ATOM 11555 O O . ALA C 1 390 ? 62.386 69.772 115.892 1.00 12.25 402 ALA C O 1
ATOM 11557 N N . GLN C 1 391 ? 61.465 71.503 114.806 1.00 12.04 403 GLN C N 1
ATOM 11558 C CA . GLN C 1 391 ? 61.756 70.931 113.486 1.00 13.97 403 GLN C CA 1
ATOM 11559 C C . GLN C 1 391 ? 63.245 70.642 113.341 1.00 13.05 403 GLN C C 1
ATOM 11560 O O . GLN C 1 391 ? 63.643 69.575 112.871 1.00 13.81 403 GLN C O 1
ATOM 11566 N N . LEU C 1 392 ? 64.064 71.622 113.711 1.00 11.53 404 LEU C N 1
ATOM 11567 C CA . LEU C 1 392 ? 65.513 71.491 113.591 1.00 12.03 404 LEU C CA 1
ATOM 11568 C C . LEU C 1 392 ? 66.068 70.327 114.401 1.00 12.23 404 LEU C C 1
ATOM 11569 O O . LEU C 1 392 ? 66.877 69.541 113.902 1.00 12.42 404 LEU C O 1
ATOM 11574 N N . GLN C 1 393 ? 65.634 70.210 115.650 1.00 12.23 405 GLN C N 1
ATOM 11575 C CA . GLN C 1 393 ? 66.128 69.125 116.484 1.00 12.89 405 GLN C CA 1
ATOM 11576 C C . GLN C 1 393 ? 65.685 67.777 115.915 1.00 14.40 405 GLN C C 1
ATOM 11577 O O . GLN C 1 393 ? 66.457 66.813 115.916 1.00 13.20 405 GLN C O 1
ATOM 11583 N N . ILE C 1 394 ? 64.456 67.715 115.404 1.00 13.92 406 ILE C N 1
ATOM 11584 C CA . ILE C 1 394 ? 63.945 66.480 114.814 1.00 13.67 406 ILE C CA 1
ATOM 11585 C C . ILE C 1 394 ? 64.787 66.097 113.595 1.00 14.72 406 ILE C C 1
ATOM 11586 O O . ILE C 1 394 ? 65.084 64.917 113.374 1.00 15.03 406 ILE C O 1
ATOM 11591 N N . ALA C 1 395 ? 65.177 67.102 112.815 1.00 14.32 407 ALA C N 1
ATOM 11592 C CA . ALA C 1 395 ? 65.975 66.881 111.613 1.00 13.31 407 ALA C CA 1
ATOM 11593 C C . ALA C 1 395 ? 67.373 66.383 111.958 1.00 14.33 407 ALA C C 1
ATOM 11594 O O . ALA C 1 395 ? 68.031 65.747 111.136 1.00 14.10 407 ALA C O 1
ATOM 11596 N N . MET C 1 396 ? 67.839 66.682 113.166 1.00 14.07 408 MET C N 1
ATOM 11597 C CA . MET C 1 396 ? 69.155 66.208 113.583 1.00 14.16 408 MET C CA 1
ATOM 11598 C C . MET C 1 396 ? 69.065 64.783 114.126 1.00 14.78 408 MET C C 1
ATOM 11599 O O . MET C 1 396 ? 70.080 64.170 114.465 1.00 14.83 408 MET C O 1
ATOM 11604 N N . GLY C 1 397 ? 67.846 64.266 114.216 1.00 13.92 409 GLY C N 1
ATOM 11605 C CA . GLY C 1 397 ? 67.659 62.919 114.715 1.00 15.43 409 GLY C CA 1
ATOM 11606 C C . GLY C 1 397 ? 67.303 62.860 116.188 1.00 16.23 409 GLY C C 1
ATOM 11607 O O . GLY C 1 397 ? 67.246 61.785 116.767 1.00 16.49 409 GLY C O 1
ATOM 11608 N N . ILE C 1 398 ? 67.061 64.008 116.808 1.00 15.31 410 ILE C N 1
ATOM 11609 C CA . ILE C 1 398 ? 66.700 64.011 118.221 1.00 15.84 410 ILE C CA 1
ATOM 11610 C C . ILE C 1 398 ? 65.271 63.496 118.403 1.00 15.16 410 ILE C C 1
ATOM 11611 O O . ILE C 1 398 ? 64.342 63.964 117.745 1.00 15.44 410 ILE C O 1
ATOM 11616 N N . PRO C 1 399 ? 65.082 62.493 119.280 1.00 14.89 411 PRO C N 1
ATOM 11617 C CA . PRO C 1 399 ? 63.755 61.926 119.532 1.00 14.47 411 PRO C CA 1
ATOM 11618 C C . PRO C 1 399 ? 62.838 62.915 120.251 1.00 13.13 411 PRO C C 1
ATOM 11619 O O . PRO C 1 399 ? 63.303 63.797 120.970 1.00 14.69 411 PRO C O 1
ATOM 11623 N N . MET C 1 400 ? 61.537 62.752 120.052 1.00 13.23 412 MET C N 1
ATOM 11624 C CA . MET C 1 400 ? 60.530 63.639 120.625 1.00 14.17 412 MET C CA 1
ATOM 11625 C C . MET C 1 400 ? 60.700 63.930 122.118 1.00 15.53 412 MET C C 1
ATOM 11626 O O . MET C 1 400 ? 60.590 65.083 122.543 1.00 14.79 412 MET C O 1
ATOM 11631 N N . HIS C 1 401 ? 60.983 62.900 122.915 1.00 15.70 413 HIS C N 1
ATOM 11632 C CA . HIS C 1 401 ? 61.119 63.107 124.357 1.00 16.44 413 HIS C CA 1
ATOM 11633 C C . HIS C 1 401 ? 62.349 63.902 124.793 1.00 15.42 413 HIS C C 1
ATOM 11634 O O . HIS C 1 401 ? 62.479 64.232 125.970 1.00 17.99 413 HIS C O 1
ATOM 11641 N N . ARG C 1 402 ? 63.261 64.204 123.872 1.00 14.55 414 ARG C N 1
ATOM 11642 C CA . ARG C 1 402 ? 64.428 64.990 124.247 1.00 14.42 414 ARG C CA 1
ATOM 11643 C C . ARG C 1 402 ? 64.344 66.427 123.724 1.00 14.69 414 ARG C C 1
ATOM 11644 O O . ARG C 1 402 ? 65.337 67.156 123.707 1.00 15.87 414 ARG C O 1
ATOM 11652 N N . ILE C 1 403 ? 63.154 66.828 123.286 1.00 14.91 415 ILE C N 1
ATOM 11653 C CA . ILE C 1 403 ? 62.950 68.203 122.828 1.00 14.95 415 ILE C CA 1
ATOM 11654 C C . ILE C 1 403 ? 62.362 68.931 124.038 1.00 14.72 415 ILE C C 1
ATOM 11655 O O . ILE C 1 403 ? 61.244 68.649 124.464 1.00 15.94 415 ILE C O 1
ATOM 11660 N N . SER C 1 404 ? 63.136 69.858 124.588 1.00 16.28 416 SER C N 1
ATOM 11661 C CA . SER C 1 404 ? 62.747 70.603 125.783 1.00 17.09 416 SER C CA 1
ATOM 11662 C C . SER C 1 404 ? 61.323 71.160 125.849 1.00 17.95 416 SER C C 1
ATOM 11663 O O . SER C 1 404 ? 60.650 71.003 126.867 1.00 16.09 416 SER C O 1
ATOM 11666 N N . ASP C 1 405 ? 60.862 71.815 124.786 1.00 14.81 417 ASP C N 1
ATOM 11667 C CA . ASP C 1 405 ? 59.515 72.388 124.788 1.00 17.15 417 ASP C CA 1
ATOM 11668 C C . ASP C 1 405 ? 58.418 71.330 124.874 1.00 15.99 417 ASP C C 1
ATOM 11669 O O . ASP C 1 405 ? 57.342 71.593 125.412 1.00 16.58 417 ASP C O 1
ATOM 11674 N N . ILE C 1 406 ? 58.682 70.143 124.333 1.00 15.65 418 ILE C N 1
ATOM 11675 C CA . ILE C 1 406 ? 57.705 69.057 124.385 1.00 14.68 418 ILE C CA 1
ATOM 11676 C C . ILE C 1 406 ? 57.680 68.514 125.816 1.00 15.57 418 ILE C C 1
ATOM 11677 O O . ILE C 1 406 ? 56.613 68.247 126.369 1.00 17.54 418 ILE C O 1
ATOM 11682 N N . ARG C 1 407 ? 58.854 68.354 126.417 1.00 15.52 419 ARG C N 1
ATOM 11683 C CA . ARG C 1 407 ? 58.921 67.875 127.798 1.00 18.05 419 ARG C CA 1
ATOM 11684 C C . ARG C 1 407 ? 58.120 68.825 128.688 1.00 19.50 419 ARG C C 1
ATOM 11685 O O . ARG C 1 407 ? 57.332 68.394 129.533 1.00 20.38 419 ARG C O 1
ATOM 11693 N N . THR C 1 408 ? 58.317 70.124 128.490 1.00 18.14 420 THR C N 1
ATOM 11694 C CA . THR C 1 408 ? 57.599 71.126 129.274 1.00 20.09 420 THR C CA 1
ATOM 11695 C C . THR C 1 408 ? 56.092 71.027 129.041 1.00 20.32 420 THR C C 1
ATOM 11696 O O . THR C 1 408 ? 55.304 71.117 129.984 1.00 20.78 420 THR C O 1
ATOM 11700 N N . LEU C 1 409 ? 55.697 70.839 127.784 1.00 18.54 421 LEU C N 1
ATOM 11701 C CA . LEU C 1 409 ? 54.288 70.705 127.422 1.00 18.21 421 LEU C CA 1
ATOM 11702 C C . LEU C 1 409 ? 53.648 69.544 128.180 1.00 20.13 421 LEU C C 1
ATOM 11703 O O . LEU C 1 409 ? 52.460 69.580 128.510 1.00 19.50 421 LEU C O 1
ATOM 11708 N N . TYR C 1 410 ? 54.441 68.511 128.439 1.00 19.01 422 TYR C N 1
ATOM 11709 C CA . TYR C 1 410 ? 53.957 67.330 129.148 1.00 21.45 422 TYR C CA 1
ATOM 11710 C C . TYR C 1 410 ? 54.233 67.380 130.647 1.00 22.62 422 TYR C C 1
ATOM 11711 O O . TYR C 1 410 ? 54.089 66.376 131.351 1.00 23.67 422 TYR C O 1
ATOM 11720 N N . GLY C 1 411 ? 54.627 68.557 131.123 1.00 23.07 423 GLY C N 1
ATOM 11721 C CA . GLY C 1 411 ? 54.894 68.755 132.537 1.00 24.00 423 GLY C CA 1
ATOM 11722 C C . GLY C 1 411 ? 56.065 67.982 133.108 1.00 25.17 423 GLY C C 1
ATOM 11723 O O . GLY C 1 411 ? 56.065 67.649 134.294 1.00 25.96 423 GLY C O 1
ATOM 11724 N N . MET C 1 412 ? 57.069 67.708 132.279 1.00 22.92 424 MET C N 1
ATOM 11725 C CA . MET C 1 412 ? 58.247 66.959 132.710 1.00 23.06 424 MET C CA 1
ATOM 11726 C C . MET C 1 412 ? 59.405 67.905 133.010 1.00 22.44 424 MET C C 1
ATOM 11727 O O . MET C 1 412 ? 59.335 69.095 132.708 1.00 22.88 424 MET C O 1
ATOM 11732 N N . ASN C 1 413 ? 60.467 67.367 133.606 1.00 21.99 425 ASN C N 1
ATOM 11733 C CA . ASN C 1 413 ? 61.669 68.147 133.883 1.00 21.36 425 ASN C CA 1
ATOM 11734 C C . ASN C 1 413 ? 62.321 68.245 132.506 1.00 21.08 425 ASN C C 1
ATOM 11735 O O . ASN C 1 413 ? 62.667 67.229 131.904 1.00 20.64 425 ASN C O 1
ATOM 11740 N N . PRO C 1 414 ? 62.495 69.468 131.986 1.00 20.53 426 PRO C N 1
ATOM 11741 C CA . PRO C 1 414 ? 63.103 69.662 130.663 1.00 20.65 426 PRO C CA 1
ATOM 11742 C C . PRO C 1 414 ? 64.545 69.185 130.494 1.00 20.34 426 PRO C C 1
ATOM 11743 O O . PRO C 1 414 ? 64.997 68.967 129.368 1.00 21.14 426 PRO C O 1
ATOM 11747 N N . HIS C 1 415 ? 65.265 69.030 131.600 1.00 21.22 427 HIS C N 1
ATOM 11748 C CA . HIS C 1 415 ? 66.655 68.589 131.542 1.00 22.36 427 HIS C CA 1
ATOM 11749 C C . HIS C 1 415 ? 66.792 67.072 131.619 1.00 20.87 427 HIS C C 1
ATOM 11750 O O . HIS C 1 415 ? 67.840 66.524 131.281 1.00 22.33 427 HIS C O 1
ATOM 11757 N N . SER C 1 416 ? 65.738 66.400 132.068 1.00 21.28 428 SER C N 1
ATOM 11758 C CA . SER C 1 416 ? 65.760 64.945 132.204 1.00 21.15 428 SER C CA 1
ATOM 11759 C C . SER C 1 416 ? 65.712 64.231 130.862 1.00 21.02 428 SER C C 1
ATOM 11760 O O . SER C 1 416 ? 65.155 64.748 129.897 1.00 19.54 428 SER C O 1
ATOM 11763 N N . ALA C 1 417 ? 66.292 63.035 130.815 1.00 21.16 429 ALA C N 1
ATOM 11764 C CA . ALA C 1 417 ? 66.311 62.235 129.595 1.00 21.24 429 ALA C CA 1
ATOM 11765 C C . ALA C 1 417 ? 65.287 61.112 129.659 1.00 21.82 429 ALA C C 1
ATOM 11766 O O . ALA C 1 417 ? 65.241 60.259 128.773 1.00 23.50 429 ALA C O 1
ATOM 11768 N N . SER C 1 418 ? 64.457 61.114 130.697 1.00 23.37 430 SER C N 1
ATOM 11769 C CA . SER C 1 418 ? 63.454 60.065 130.854 1.00 23.48 430 SER C CA 1
ATOM 11770 C C . SER C 1 418 ? 62.520 59.974 129.652 1.00 25.15 430 SER C C 1
ATOM 11771 O O . SER C 1 418 ? 62.153 60.988 129.051 1.00 23.03 430 SER C O 1
ATOM 11774 N N . GLU C 1 419 ? 62.138 58.749 129.301 1.00 26.07 431 GLU C N 1
ATOM 11775 C CA . GLU C 1 419 ? 61.238 58.533 128.177 1.00 26.42 431 GLU C CA 1
ATOM 11776 C C . GLU C 1 419 ? 59.858 59.072 128.526 1.00 25.96 431 GLU C C 1
ATOM 11777 O O . GLU C 1 419 ? 59.467 59.089 129.694 1.00 25.10 431 GLU C O 1
ATOM 11783 N N . ILE C 1 420 ? 59.131 59.524 127.512 1.00 23.98 432 ILE C N 1
ATOM 11784 C CA . ILE C 1 420 ? 57.783 60.037 127.706 1.00 24.89 432 ILE C CA 1
ATOM 11785 C C . ILE C 1 420 ? 56.767 59.112 127.043 1.00 26.23 432 ILE C C 1
ATOM 11786 O O . ILE C 1 420 ? 56.903 58.768 125.872 1.00 25.23 432 ILE C O 1
ATOM 11791 N N . ASP C 1 421 ? 55.753 58.714 127.801 1.00 29.00 433 ASP C N 1
ATOM 11792 C CA . ASP C 1 421 ? 54.697 57.858 127.276 1.00 32.27 433 ASP C CA 1
ATOM 11793 C C . ASP C 1 421 ? 53.650 58.807 126.712 1.00 32.25 433 ASP C C 1
ATOM 11794 O O . ASP C 1 421 ? 52.770 59.264 127.439 1.00 32.25 433 ASP C O 1
ATOM 11799 N N . PHE C 1 422 ? 53.753 59.106 125.419 1.00 33.47 434 PHE C N 1
ATOM 11800 C CA . PHE C 1 422 ? 52.831 60.030 124.766 1.00 35.48 434 PHE C CA 1
ATOM 11801 C C . PHE C 1 422 ? 51.398 59.515 124.681 1.00 40.13 434 PHE C C 1
ATOM 11802 O O . PHE C 1 422 ? 50.585 60.044 123.923 1.00 42.15 434 PHE C O 1
ATOM 11810 N N . GLU C 1 423 ? 51.088 58.488 125.465 1.00 43.62 435 GLU C N 1
ATOM 11811 C CA . GLU C 1 423 ? 49.745 57.917 125.476 1.00 47.07 435 GLU C CA 1
ATOM 11812 C C . GLU C 1 423 ? 49.281 57.651 126.906 1.00 47.56 435 GLU C C 1
ATOM 11813 O O . GLU C 1 423 ? 48.132 57.272 127.135 1.00 47.78 435 GLU C O 1
ATOM 11819 N N . PHE C 1 424 ? 50.182 57.857 127.862 1.00 47.65 436 PHE C N 1
ATOM 11820 C CA . PHE C 1 424 ? 49.880 57.634 129.271 1.00 48.47 436 PHE C CA 1
ATOM 11821 C C . PHE C 1 424 ? 49.353 56.220 129.494 1.00 49.41 436 PHE C C 1
ATOM 11822 O O . PHE C 1 424 ? 48.289 56.030 130.084 1.00 49.44 436 PHE C O 1
ATOM 11830 N N . LYS C 1 425 ? 50.106 55.234 129.016 1.00 51.29 437 LYS C N 1
ATOM 11831 C CA . LYS C 1 425 ? 49.728 53.829 129.156 1.00 52.76 437 LYS C CA 1
ATOM 11832 C C . LYS C 1 425 ? 50.122 53.292 130.528 1.00 53.79 437 LYS C C 1
ATOM 11833 O O . LYS C 1 425 ? 49.265 52.942 131.340 1.00 54.40 437 LYS C O 1
ATOM 11839 N N . THR C 1 426 ? 51.426 53.226 130.776 1.00 54.77 438 THR C N 1
ATOM 11840 C CA . THR C 1 426 ? 51.945 52.733 132.045 1.00 55.86 438 THR C CA 1
ATOM 11841 C C . THR C 1 426 ? 51.464 53.598 133.206 1.00 56.33 438 THR C C 1
ATOM 11842 O O . THR C 1 426 ? 51.370 54.819 133.082 1.00 56.27 438 THR C O 1
ATOM 11846 N N . GLN C 1 427 ? 51.159 52.963 134.334 1.00 56.57 439 GLN C N 1
ATOM 11847 C CA . GLN C 1 427 ? 50.689 53.688 135.510 1.00 57.30 439 GLN C CA 1
ATOM 11848 C C . GLN C 1 427 ? 51.774 54.632 136.023 1.00 57.44 439 GLN C C 1
ATOM 11849 O O . GLN C 1 427 ? 51.499 55.555 136.790 1.00 57.70 439 GLN C O 1
ATOM 11855 N N . ASP C 1 428 ? 53.008 54.393 135.592 1.00 57.01 440 ASP C N 1
ATOM 11856 C CA . ASP C 1 428 ? 54.136 55.223 135.994 1.00 57.20 440 ASP C CA 1
ATOM 11857 C C . ASP C 1 428 ? 54.164 56.483 135.125 1.00 56.60 440 ASP C C 1
ATOM 11858 O O . ASP C 1 428 ? 54.859 57.451 135.434 1.00 55.97 440 ASP C O 1
ATOM 11863 N N . ALA C 1 429 ? 53.393 56.459 134.040 1.00 55.86 441 ALA C N 1
ATOM 11864 C CA . ALA C 1 429 ? 53.316 57.586 133.117 1.00 55.02 441 ALA C CA 1
ATOM 11865 C C . ALA C 1 429 ? 52.421 58.689 133.673 1.00 54.78 441 ALA C C 1
ATOM 11866 O O . ALA C 1 429 ? 52.818 59.853 133.729 1.00 54.20 441 ALA C O 1
ATOM 11868 N N . THR C 1 430 ? 51.209 58.323 134.079 1.00 54.25 442 THR C N 1
ATOM 11869 C CA . THR C 1 430 ? 50.273 59.294 134.636 1.00 53.82 442 THR C CA 1
ATOM 11870 C C . THR C 1 430 ? 50.849 59.876 135.923 1.00 52.65 442 THR C C 1
ATOM 11871 O O . THR C 1 430 ? 50.401 60.914 136.410 1.00 52.85 442 THR C O 1
ATOM 11875 N N . LYS C 1 431 ? 51.852 59.193 136.462 1.00 51.39 443 LYS C N 1
ATOM 11876 C CA . LYS C 1 431 ? 52.514 59.611 137.689 1.00 50.29 443 LYS C CA 1
ATOM 11877 C C . LYS C 1 431 ? 53.561 60.697 137.431 1.00 48.89 443 LYS C C 1
ATOM 11878 O O . LYS C 1 431 ? 53.565 61.740 138.087 1.00 47.84 443 LYS C O 1
ATOM 11884 N N . LYS C 1 432 ? 54.439 60.442 136.465 1.00 47.05 444 LYS C N 1
ATOM 11885 C CA . LYS C 1 432 ? 55.515 61.367 136.121 1.00 44.67 444 LYS C CA 1
ATOM 11886 C C . LYS C 1 432 ? 55.164 62.365 135.021 1.00 42.90 444 LYS C C 1
ATOM 11887 O O . LYS C 1 432 ? 55.984 63.213 134.676 1.00 42.03 444 LYS C O 1
ATOM 11893 N N . GLN C 1 433 ? 53.956 62.273 134.474 1.00 40.46 445 GLN C N 1
ATOM 11894 C CA . GLN C 1 433 ? 53.551 63.168 133.394 1.00 39.25 445 GLN C CA 1
ATOM 11895 C C . GLN C 1 433 ? 52.296 63.997 133.665 1.00 39.52 445 GLN C C 1
ATOM 11896 O O . GLN C 1 433 ? 51.509 63.689 134.561 1.00 39.77 445 GLN C O 1
ATOM 11902 N N . ARG C 1 434 ? 52.132 65.053 132.871 1.00 39.35 446 ARG C N 1
ATOM 11903 C CA . ARG C 1 434 ? 50.981 65.952 132.945 1.00 41.09 446 ARG C CA 1
ATOM 11904 C C . ARG C 1 434 ? 50.337 65.966 131.556 1.00 40.41 446 ARG C C 1
ATOM 11905 O O . ARG C 1 434 ? 51.037 66.088 130.548 1.00 39.73 446 ARG C O 1
ATOM 11913 N N . ARG C 1 435 ? 49.013 65.843 131.497 1.00 39.88 447 ARG C N 1
ATOM 11914 C CA . ARG C 1 435 ? 48.316 65.848 130.213 1.00 38.79 447 ARG C CA 1
ATOM 11915 C C . ARG C 1 435 ? 48.334 67.256 129.625 1.00 36.29 447 ARG C C 1
ATOM 11916 O O . ARG C 1 435 ? 47.913 68.212 130.272 1.00 35.12 447 ARG C O 1
ATOM 11924 N N . PRO C 1 436 ? 48.828 67.399 128.383 1.00 33.94 448 PRO C N 1
ATOM 11925 C CA . PRO C 1 436 ? 48.903 68.701 127.712 1.00 32.39 448 PRO C CA 1
ATOM 11926 C C . PRO C 1 436 ? 47.602 69.496 127.700 1.00 30.68 448 PRO C C 1
ATOM 11927 O O . PRO C 1 436 ? 46.555 69.005 127.279 1.00 29.79 448 PRO C O 1
ATOM 11931 N N . ILE C 1 437 ? 47.682 70.734 128.166 1.00 29.92 449 ILE C N 1
ATOM 11932 C CA . ILE C 1 437 ? 46.524 71.612 128.182 1.00 30.48 449 ILE C CA 1
ATOM 11933 C C . ILE C 1 437 ? 46.910 72.930 127.519 1.00 27.79 449 ILE C C 1
ATOM 11934 O O . ILE C 1 437 ? 47.952 73.504 127.825 1.00 27.01 449 ILE C O 1
ATOM 11939 N N . PRO C 1 438 ? 46.080 73.417 126.588 1.00 28.01 450 PRO C N 1
ATOM 11940 C CA . PRO C 1 438 ? 46.358 74.677 125.893 1.00 28.24 450 PRO C CA 1
ATOM 11941 C C . PRO C 1 438 ? 46.483 75.842 126.867 1.00 29.12 450 PRO C C 1
ATOM 11942 O O . PRO C 1 438 ? 45.725 75.943 127.831 1.00 27.48 450 PRO C O 1
ATOM 11946 N N . LYS C 1 439 ? 47.449 76.715 126.612 1.00 28.78 451 LYS C N 1
ATOM 11947 C CA . LYS C 1 439 ? 47.666 77.882 127.450 1.00 30.40 451 LYS C CA 1
ATOM 11948 C C . LYS C 1 439 ? 46.859 79.032 126.864 1.00 28.35 451 LYS C C 1
ATOM 11949 O O . LYS C 1 439 ? 47.290 79.681 125.914 1.00 29.41 451 LYS C O 1
ATOM 11955 N N . GLY C 1 440 ? 45.677 79.270 127.418 1.00 27.56 452 GLY C N 1
ATOM 11956 C CA . GLY C 1 440 ? 44.846 80.349 126.925 1.00 24.46 452 GLY C CA 1
ATOM 11957 C C . GLY C 1 440 ? 44.251 80.119 125.549 1.00 24.02 452 GLY C C 1
ATOM 11958 O O . GLY C 1 440 ? 43.937 78.989 125.163 1.00 24.89 452 GLY C O 1
ATOM 11959 N N . HIS C 1 441 ? 44.107 81.204 124.799 1.00 21.69 453 HIS C N 1
ATOM 11960 C CA . HIS C 1 441 ? 43.520 81.152 123.466 1.00 20.67 453 HIS C CA 1
ATOM 11961 C C . HIS C 1 441 ? 44.191 82.194 122.575 1.00 21.31 453 HIS C C 1
ATOM 11962 O O . HIS C 1 441 ? 44.600 83.259 123.044 1.00 20.48 453 HIS C O 1
ATOM 11969 N N . CYS C 1 442 ? 44.311 81.885 121.289 1.00 19.47 454 CYS C N 1
ATOM 11970 C CA . CYS C 1 442 ? 44.926 82.816 120.353 1.00 20.82 454 CYS C CA 1
ATOM 11971 C C . CYS C 1 442 ? 44.104 82.971 119.082 1.00 21.50 454 CYS C C 1
ATOM 11972 O O . CYS C 1 442 ? 43.678 81.988 118.470 1.00 21.49 454 CYS C O 1
ATOM 11975 N N . THR C 1 443 ? 43.880 84.218 118.693 1.00 20.96 455 THR C N 1
ATOM 11976 C CA . THR C 1 443 ? 43.137 84.521 117.480 1.00 21.31 455 THR C CA 1
ATOM 11977 C C . THR C 1 443 ? 44.113 85.202 116.525 1.00 21.01 455 THR C C 1
ATOM 11978 O O . THR C 1 443 ? 44.850 86.105 116.922 1.00 21.32 455 THR C O 1
ATOM 11982 N N . ALA C 1 444 ? 44.135 84.756 115.275 1.00 19.75 456 ALA C N 1
ATOM 11983 C CA . ALA C 1 444 ? 45.020 85.355 114.287 1.00 19.01 456 ALA C CA 1
ATOM 11984 C C . ALA C 1 444 ? 44.192 85.889 113.133 1.00 19.24 456 ALA C C 1
ATOM 11985 O O . ALA C 1 444 ? 43.256 85.234 112.678 1.00 19.95 456 ALA C O 1
ATOM 11987 N N . CYS C 1 445 ? 44.540 87.082 112.664 1.00 18.38 457 CYS C N 1
ATOM 11988 C CA . CYS C 1 445 ? 43.838 87.702 111.548 1.00 19.45 457 CYS C CA 1
ATOM 11989 C C . CYS C 1 445 ? 44.791 88.060 110.426 1.00 18.87 457 CYS C C 1
ATOM 11990 O O . CYS C 1 445 ? 45.853 88.633 110.663 1.00 19.30 457 CYS C O 1
ATOM 11993 N N . ARG C 1 446 ? 44.413 87.723 109.198 1.00 18.67 458 ARG C N 1
ATOM 11994 C CA . ARG C 1 446 ? 45.238 88.072 108.056 1.00 19.46 458 ARG C CA 1
ATOM 11995 C C . ARG C 1 446 ? 44.876 89.518 107.730 1.00 19.31 458 ARG C C 1
ATOM 11996 O O . ARG C 1 446 ? 43.700 89.869 107.707 1.00 19.90 458 ARG C O 1
ATOM 12004 N N . ILE C 1 447 ? 45.884 90.348 107.493 1.00 20.20 459 ILE C N 1
ATOM 12005 C CA . ILE C 1 447 ? 45.654 91.751 107.158 1.00 21.15 459 ILE C CA 1
ATOM 12006 C C . ILE C 1 447 ? 46.322 92.086 105.833 1.00 22.23 459 ILE C C 1
ATOM 12007 O O . ILE C 1 447 ? 47.254 91.411 105.406 1.00 19.87 459 ILE C O 1
ATOM 12012 N N . THR C 1 448 ? 45.831 93.130 105.178 1.00 23.90 460 THR C N 1
ATOM 12013 C CA . THR C 1 448 ? 46.393 93.566 103.911 1.00 26.10 460 THR C CA 1
ATOM 12014 C C . THR C 1 448 ? 46.347 95.080 103.877 1.00 27.59 460 THR C C 1
ATOM 12015 O O . THR C 1 448 ? 45.541 95.698 104.571 1.00 26.78 460 THR C O 1
ATOM 12019 N N . SER C 1 449 ? 47.217 95.675 103.072 1.00 30.96 461 SER C N 1
ATOM 12020 C CA . SER C 1 449 ? 47.257 97.123 102.951 1.00 34.38 461 SER C CA 1
ATOM 12021 C C . SER C 1 449 ? 47.574 97.516 101.522 1.00 36.90 461 SER C C 1
ATOM 12022 O O . SER C 1 449 ? 48.097 96.715 100.742 1.00 39.39 461 SER C O 1
ATOM 12025 N N . GLU C 1 450 ? 47.264 98.761 101.191 1.00 36.89 462 GLU C N 1
ATOM 12026 C CA . GLU C 1 450 ? 47.521 99.279 99.859 1.00 37.94 462 GLU C CA 1
ATOM 12027 C C . GLU C 1 450 ? 48.802 100.104 99.879 1.00 37.91 462 GLU C C 1
ATOM 12028 O O . GLU C 1 450 ? 48.871 101.133 100.547 1.00 39.03 462 GLU C O 1
ATOM 12034 N N . ASP C 1 451 ? 49.825 99.640 99.165 1.00 38.56 463 ASP C N 1
ATOM 12035 C CA . ASP C 1 451 ? 51.088 100.373 99.091 1.00 38.62 463 ASP C CA 1
ATOM 12036 C C . ASP C 1 451 ? 51.414 100.592 97.618 1.00 38.26 463 ASP C C 1
ATOM 12037 O O . ASP C 1 451 ? 52.371 100.021 97.087 1.00 37.98 463 ASP C O 1
ATOM 12042 N N . PRO C 1 452 ? 50.606 101.417 96.934 1.00 37.54 464 PRO C N 1
ATOM 12043 C CA . PRO C 1 452 ? 50.808 101.710 95.513 1.00 37.72 464 PRO C CA 1
ATOM 12044 C C . PRO C 1 452 ? 52.177 102.314 95.259 1.00 37.91 464 PRO C C 1
ATOM 12045 O O . PRO C 1 452 ? 52.729 103.008 96.117 1.00 38.15 464 PRO C O 1
ATOM 12049 N N . ASN C 1 453 ? 52.730 102.036 94.085 1.00 37.77 465 ASN C N 1
ATOM 12050 C CA . ASN C 1 453 ? 54.020 102.599 93.723 1.00 37.53 465 ASN C CA 1
ATOM 12051 C C . ASN C 1 453 ? 53.667 103.941 93.090 1.00 37.15 465 ASN C C 1
ATOM 12052 O O . ASN C 1 453 ? 53.217 103.993 91.944 1.00 37.47 465 ASN C O 1
ATOM 12057 N N . ASP C 1 454 ? 53.841 105.018 93.849 1.00 36.56 466 ASP C N 1
ATOM 12058 C CA . ASP C 1 454 ? 53.514 106.350 93.355 1.00 35.96 466 ASP C CA 1
ATOM 12059 C C . ASP C 1 454 ? 54.757 107.121 92.961 1.00 34.55 466 ASP C C 1
ATOM 12060 O O . ASP C 1 454 ? 54.684 108.319 92.697 1.00 34.15 466 ASP C O 1
ATOM 12065 N N . GLY C 1 455 ? 55.897 106.440 92.929 1.00 34.04 467 GLY C N 1
ATOM 12066 C CA . GLY C 1 455 ? 57.134 107.109 92.569 1.00 33.90 467 GLY C CA 1
ATOM 12067 C C . GLY C 1 455 ? 57.839 107.645 93.798 1.00 34.21 467 GLY C C 1
ATOM 12068 O O . GLY C 1 455 ? 58.901 108.259 93.697 1.00 33.84 467 GLY C O 1
ATOM 12069 N N . PHE C 1 456 ? 57.239 107.425 94.963 1.00 34.20 468 PHE C N 1
ATOM 12070 C CA . PHE C 1 456 ? 57.828 107.875 96.216 1.00 34.78 468 PHE C CA 1
ATOM 12071 C C . PHE C 1 456 ? 58.330 106.673 97.002 1.00 36.39 468 PHE C C 1
ATOM 12072 O O . PHE C 1 456 ? 57.644 105.653 97.099 1.00 35.82 468 PHE C O 1
ATOM 12080 N N . LYS C 1 457 ? 59.537 106.797 97.548 1.00 37.77 469 LYS C N 1
ATOM 12081 C CA . LYS C 1 457 ? 60.150 105.717 98.310 1.00 39.58 469 LYS C CA 1
ATOM 12082 C C . LYS C 1 457 ? 59.300 105.290 99.498 1.00 40.48 469 LYS C C 1
ATOM 12083 O O . LYS C 1 457 ? 58.936 106.109 100.341 1.00 42.62 469 LYS C O 1
ATOM 12089 N N . PRO C 1 458 ? 58.950 103.995 99.564 1.00 46.07 470 PRO C N 1
ATOM 12090 C CA . PRO C 1 458 ? 58.137 103.460 100.661 1.00 45.78 470 PRO C CA 1
ATOM 12091 C C . PRO C 1 458 ? 58.987 103.306 101.918 1.00 45.86 470 PRO C C 1
ATOM 12092 O O . PRO C 1 458 ? 60.167 103.659 101.924 1.00 44.14 470 PRO C O 1
ATOM 12096 N N . SER C 1 459 ? 58.386 102.781 102.980 1.00 46.82 471 SER C N 1
ATOM 12097 C CA . SER C 1 459 ? 59.110 102.569 104.227 1.00 48.61 471 SER C CA 1
ATOM 12098 C C . SER C 1 459 ? 60.227 101.560 103.969 1.00 49.18 471 SER C C 1
ATOM 12099 O O . SER C 1 459 ? 59.980 100.468 103.456 1.00 50.19 471 SER C O 1
ATOM 12102 N N . GLY C 1 460 ? 61.454 101.936 104.318 1.00 49.41 472 GLY C N 1
ATOM 12103 C CA . GLY C 1 460 ? 62.593 101.059 104.110 1.00 48.29 472 GLY C CA 1
ATOM 12104 C C . GLY C 1 460 ? 62.343 99.616 104.504 1.00 47.35 472 GLY C C 1
ATOM 12105 O O . GLY C 1 460 ? 61.484 99.329 105.342 1.00 48.25 472 GLY C O 1
ATOM 12106 N N . GLY C 1 461 ? 63.092 98.703 103.893 1.00 45.24 473 GLY C N 1
ATOM 12107 C CA . GLY C 1 461 ? 62.938 97.294 104.200 1.00 42.32 473 GLY C CA 1
ATOM 12108 C C . GLY C 1 461 ? 61.639 96.703 103.690 1.00 40.86 473 GLY C C 1
ATOM 12109 O O . GLY C 1 461 ? 60.834 97.387 103.058 1.00 41.68 473 GLY C O 1
ATOM 12110 N N . THR C 1 462 ? 61.436 95.420 103.968 1.00 38.06 474 THR C N 1
ATOM 12111 C CA . THR C 1 462 ? 60.235 94.723 103.532 1.00 35.82 474 THR C CA 1
ATOM 12112 C C . THR C 1 462 ? 59.345 94.337 104.705 1.00 34.78 474 THR C C 1
ATOM 12113 O O . THR C 1 462 ? 58.121 94.407 104.612 1.00 35.41 474 THR C O 1
ATOM 12117 N N . LEU C 1 463 ? 59.963 93.930 105.808 1.00 33.19 475 LEU C N 1
ATOM 12118 C CA . LEU C 1 463 ? 59.211 93.522 106.990 1.00 32.45 475 LEU C CA 1
ATOM 12119 C C . LEU C 1 463 ? 58.865 94.689 107.903 1.00 31.01 475 LEU C C 1
ATOM 12120 O O . LEU C 1 463 ? 59.746 95.348 108.457 1.00 30.64 475 LEU C O 1
ATOM 12125 N N . HIS C 1 464 ? 57.570 94.939 108.050 1.00 29.65 476 HIS C N 1
ATOM 12126 C CA . HIS C 1 464 ? 57.082 96.010 108.905 1.00 28.77 476 HIS C CA 1
ATOM 12127 C C . HIS C 1 464 ? 56.398 95.373 110.104 1.00 27.96 476 HIS C C 1
ATOM 12128 O O . HIS C 1 464 ? 55.345 94.749 109.970 1.00 27.90 476 HIS C O 1
ATOM 12135 N N . GLU C 1 465 ? 57.002 95.528 111.277 1.00 25.42 477 GLU C N 1
ATOM 12136 C CA . GLU C 1 465 ? 56.449 94.944 112.488 1.00 25.41 477 GLU C CA 1
ATOM 12137 C C . GLU C 1 465 ? 55.506 95.901 113.192 1.00 24.32 477 GLU C C 1
ATOM 12138 O O . GLU C 1 465 ? 55.692 97.116 113.161 1.00 22.26 477 GLU C O 1
ATOM 12144 N N . LEU C 1 466 ? 54.486 95.336 113.820 1.00 23.28 478 LEU C N 1
ATOM 12145 C CA . LEU C 1 466 ? 53.482 96.124 114.511 1.00 24.48 478 LEU C CA 1
ATOM 12146 C C . LEU C 1 466 ? 53.560 95.960 116.019 1.00 26.46 478 LEU C C 1
ATOM 12147 O O . LEU C 1 466 ? 53.153 94.932 116.568 1.00 27.16 478 LEU C O 1
ATOM 12152 N N . ASN C 1 467 ? 54.103 96.975 116.683 1.00 28.85 479 ASN C N 1
ATOM 12153 C CA . ASN C 1 467 ? 54.215 96.968 118.136 1.00 29.79 479 ASN C CA 1
ATOM 12154 C C . ASN C 1 467 ? 53.153 97.925 118.652 1.00 29.13 479 ASN C C 1
ATOM 12155 O O . ASN C 1 467 ? 53.387 99.126 118.770 1.00 30.93 479 ASN C O 1
ATOM 12160 N N . PHE C 1 468 ? 51.981 97.373 118.946 1.00 27.15 480 PHE C N 1
ATOM 12161 C CA . PHE C 1 468 ? 50.842 98.144 119.419 1.00 27.32 480 PHE C CA 1
ATOM 12162 C C . PHE C 1 468 ? 51.051 98.838 120.757 1.00 27.79 480 PHE C C 1
ATOM 12163 O O . PHE C 1 468 ? 51.733 98.330 121.642 1.00 25.79 480 PHE C O 1
ATOM 12171 N N . ARG C 1 469 ? 50.449 100.014 120.891 1.00 28.68 481 ARG C N 1
ATOM 12172 C CA . ARG C 1 469 ? 50.561 100.806 122.110 1.00 30.50 481 ARG C CA 1
ATOM 12173 C C . ARG C 1 469 ? 49.412 100.482 123.057 1.00 30.65 481 ARG C C 1
ATOM 12174 O O . ARG C 1 469 ? 49.571 100.511 124.278 1.00 29.44 481 ARG C O 1
ATOM 12182 N N . SER C 1 470 ? 48.257 100.171 122.478 1.00 30.14 482 SER C N 1
ATOM 12183 C CA . SER C 1 470 ? 47.047 99.898 123.245 1.00 31.70 482 SER C CA 1
ATOM 12184 C C . SER C 1 470 ? 46.813 98.479 123.744 1.00 30.79 482 SER C C 1
ATOM 12185 O O . SER C 1 470 ? 45.990 98.278 124.634 1.00 30.44 482 SER C O 1
ATOM 12188 N N . SER C 1 471 ? 47.514 97.500 123.180 1.00 31.23 483 SER C N 1
ATOM 12189 C CA . SER C 1 471 ? 47.324 96.106 123.590 1.00 31.84 483 SER C CA 1
ATOM 12190 C C . SER C 1 471 ? 48.627 95.449 124.032 1.00 31.46 483 SER C C 1
ATOM 12191 O O . SER C 1 471 ? 49.660 95.613 123.387 1.00 33.58 483 SER C O 1
ATOM 12194 N N . SER C 1 472 ? 48.570 94.696 125.127 1.00 30.82 484 SER C N 1
ATOM 12195 C CA . SER C 1 472 ? 49.754 94.017 125.649 1.00 31.00 484 SER C CA 1
ATOM 12196 C C . SER C 1 472 ? 49.916 92.610 125.076 1.00 30.32 484 SER C C 1
ATOM 12197 O O . SER C 1 472 ? 51.029 92.089 124.999 1.00 31.20 484 SER C O 1
ATOM 12200 N N . ASN C 1 473 ? 48.802 92.010 124.667 1.00 29.50 485 ASN C N 1
ATOM 12201 C CA . ASN C 1 473 ? 48.800 90.639 124.163 1.00 29.55 485 ASN C CA 1
ATOM 12202 C C . ASN C 1 473 ? 48.655 90.489 122.656 1.00 27.31 485 ASN C C 1
ATOM 12203 O O . ASN C 1 473 ? 48.203 89.445 122.182 1.00 25.13 485 ASN C O 1
ATOM 12208 N N . VAL C 1 474 ? 49.042 91.511 121.903 1.00 26.71 486 VAL C N 1
ATOM 12209 C CA . VAL C 1 474 ? 48.922 91.459 120.448 1.00 26.59 486 VAL C CA 1
ATOM 12210 C C . VAL C 1 474 ? 50.208 91.859 119.730 1.00 26.93 486 VAL C C 1
ATOM 12211 O O . VAL C 1 474 ? 50.885 92.799 120.140 1.00 28.38 486 VAL C O 1
ATOM 12215 N N . TRP C 1 475 ? 50.539 91.130 118.664 1.00 24.85 487 TRP C N 1
ATOM 12216 C CA . TRP C 1 475 ? 51.721 91.410 117.849 1.00 22.89 487 TRP C CA 1
ATOM 12217 C C . TRP C 1 475 ? 51.366 91.112 116.394 1.00 21.69 487 TRP C C 1
ATOM 12218 O O . TRP C 1 475 ? 50.567 90.219 116.116 1.00 20.73 487 TRP C O 1
ATOM 12229 N N . GLY C 1 476 ? 51.963 91.851 115.468 1.00 19.71 488 GLY C N 1
ATOM 12230 C CA . GLY C 1 476 ? 51.669 91.628 114.067 1.00 21.41 488 GLY C CA 1
ATOM 12231 C C . GLY C 1 476 ? 52.780 92.067 113.142 1.00 21.38 488 GLY C C 1
ATOM 12232 O O . GLY C 1 476 ? 53.809 92.579 113.583 1.00 22.23 488 GLY C O 1
ATOM 12233 N N . TYR C 1 477 ? 52.564 91.863 111.848 1.00 21.02 489 TYR C N 1
ATOM 12234 C CA . TYR C 1 477 ? 53.540 92.230 110.835 1.00 22.42 489 TYR C CA 1
ATOM 12235 C C . TYR C 1 477 ? 52.850 92.242 109.480 1.00 22.55 489 TYR C C 1
ATOM 12236 O O . TYR C 1 477 ? 51.727 91.758 109.325 1.00 21.91 489 TYR C O 1
ATOM 12245 N N . PHE C 1 478 ? 53.549 92.795 108.500 1.00 23.57 490 PHE C N 1
ATOM 12246 C CA . PHE C 1 478 ? 53.078 92.802 107.128 1.00 24.42 490 PHE C CA 1
ATOM 12247 C C . PHE C 1 478 ? 54.289 93.066 106.260 1.00 23.83 490 PHE C C 1
ATOM 12248 O O . PHE C 1 478 ? 55.274 93.655 106.709 1.00 23.12 490 PHE C O 1
ATOM 12256 N N . SER C 1 479 ? 54.238 92.580 105.030 1.00 26.61 491 SER C N 1
ATOM 12257 C CA . SER C 1 479 ? 55.349 92.752 104.112 1.00 28.22 491 SER C CA 1
ATOM 12258 C C . SER C 1 479 ? 54.916 92.399 102.705 1.00 28.98 491 SER C C 1
ATOM 12259 O O . SER C 1 479 ? 53.820 91.888 102.494 1.00 30.00 491 SER C O 1
ATOM 12262 N N . VAL C 1 480 ? 55.775 92.689 101.739 1.00 29.61 492 VAL C N 1
ATOM 12263 C CA . VAL C 1 480 ? 55.469 92.385 100.352 1.00 31.11 492 VAL C CA 1
ATOM 12264 C C . VAL C 1 480 ? 55.818 90.918 100.102 1.00 30.45 492 VAL C C 1
ATOM 12265 O O . VAL C 1 480 ? 56.570 90.315 100.867 1.00 29.37 492 VAL C O 1
ATOM 12269 N N . GLY C 1 481 ? 55.263 90.342 99.042 1.00 29.67 493 GLY C N 1
ATOM 12270 C CA . GLY C 1 481 ? 55.548 88.954 98.733 1.00 29.23 493 GLY C CA 1
ATOM 12271 C C . GLY C 1 481 ? 56.327 88.818 97.440 1.00 27.83 493 GLY C C 1
ATOM 12272 O O . GLY C 1 481 ? 55.785 88.384 96.421 1.00 30.11 493 GLY C O 1
ATOM 12273 N N . ASN C 1 482 ? 57.603 89.181 97.476 1.00 24.03 494 ASN C N 1
ATOM 12274 C CA . ASN C 1 482 ? 58.438 89.100 96.285 1.00 22.17 494 ASN C CA 1
ATOM 12275 C C . ASN C 1 482 ? 58.666 87.679 95.807 1.00 20.21 494 ASN C C 1
ATOM 12276 O O . ASN C 1 482 ? 58.687 86.730 96.592 1.00 19.56 494 ASN C O 1
ATOM 12281 N N . ASN C 1 483 ? 58.827 87.551 94.497 1.00 18.78 495 ASN C N 1
ATOM 12282 C CA . ASN C 1 483 ? 59.113 86.278 93.859 1.00 18.07 495 ASN C CA 1
ATOM 12283 C C . ASN C 1 483 ? 58.151 85.138 94.153 1.00 17.61 495 ASN C C 1
ATOM 12284 O O . ASN C 1 483 ? 58.568 84.038 94.516 1.00 18.23 495 ASN C O 1
ATOM 12289 N N . GLY C 1 484 ? 56.860 85.406 94.000 1.00 17.88 496 GLY C N 1
ATOM 12290 C CA . GLY C 1 484 ? 55.876 84.365 94.203 1.00 17.77 496 GLY C CA 1
ATOM 12291 C C . GLY C 1 484 ? 55.751 83.589 92.903 1.00 18.20 496 GLY C C 1
ATOM 12292 O O . GLY C 1 484 ? 56.501 83.826 91.950 1.00 17.32 496 GLY C O 1
ATOM 12293 N N . ASN C 1 485 ? 54.800 82.666 92.840 1.00 17.24 497 ASN C N 1
ATOM 12294 C CA . ASN C 1 485 ? 54.618 81.887 91.625 1.00 19.18 497 ASN C CA 1
ATOM 12295 C C . ASN C 1 485 ? 53.782 82.648 90.594 1.00 19.34 497 ASN C C 1
ATOM 12296 O O . ASN C 1 485 ? 53.863 82.376 89.400 1.00 19.27 497 ASN C O 1
ATOM 12301 N N . ILE C 1 486 ? 52.995 83.611 91.064 1.00 18.19 498 ILE C N 1
ATOM 12302 C CA . ILE C 1 486 ? 52.123 84.404 90.196 1.00 19.50 498 ILE C CA 1
ATOM 12303 C C . ILE C 1 486 ? 52.619 85.838 89.990 1.00 20.64 498 ILE C C 1
ATOM 12304 O O . ILE C 1 486 ? 52.489 86.407 88.896 1.00 19.09 498 ILE C O 1
ATOM 12309 N N . HIS C 1 487 ? 53.187 86.421 91.043 1.00 20.35 499 HIS C N 1
ATOM 12310 C CA . HIS C 1 487 ? 53.695 87.790 90.984 1.00 21.20 499 HIS C CA 1
ATOM 12311 C C . HIS C 1 487 ? 55.145 87.805 91.450 1.00 22.16 499 HIS C C 1
ATOM 12312 O O . HIS C 1 487 ? 55.451 87.291 92.529 1.00 21.66 499 HIS C O 1
ATOM 12319 N N . SER C 1 488 ? 56.038 88.387 90.653 1.00 22.50 500 SER C N 1
ATOM 12320 C CA . SER C 1 488 ? 57.445 88.443 91.048 1.00 23.54 500 SER C CA 1
ATOM 12321 C C . SER C 1 488 ? 57.627 89.590 92.040 1.00 25.68 500 SER C C 1
ATOM 12322 O O . SER C 1 488 ? 58.608 89.643 92.784 1.00 24.23 500 SER C O 1
ATOM 12325 N N . PHE C 1 489 ? 56.666 90.507 92.037 1.00 27.30 501 PHE C N 1
ATOM 12326 C CA . PHE C 1 489 ? 56.643 91.631 92.964 1.00 32.97 501 PHE C CA 1
ATOM 12327 C C . PHE C 1 489 ? 55.230 92.200 92.937 1.00 33.22 501 PHE C C 1
ATOM 12328 O O . PHE C 1 489 ? 54.485 91.980 91.983 1.00 34.42 501 PHE C O 1
ATOM 12336 N N . SER C 1 490 ? 54.847 92.916 93.983 1.00 35.43 502 SER C N 1
ATOM 12337 C CA . SER C 1 490 ? 53.505 93.473 94.039 1.00 38.30 502 SER C CA 1
ATOM 12338 C C . SER C 1 490 ? 53.431 94.666 94.975 1.00 40.09 502 SER C C 1
ATOM 12339 O O . SER C 1 490 ? 54.305 94.856 95.820 1.00 41.75 502 SER C O 1
ATOM 12342 N N . ASP C 1 491 ? 52.386 95.471 94.811 1.00 42.28 503 ASP C N 1
ATOM 12343 C CA . ASP C 1 491 ? 52.184 96.641 95.657 1.00 43.57 503 ASP C CA 1
ATOM 12344 C C . ASP C 1 491 ? 51.470 96.179 96.914 1.00 43.68 503 ASP C C 1
ATOM 12345 O O . ASP C 1 491 ? 51.514 96.837 97.956 1.00 43.92 503 ASP C O 1
ATOM 12350 N N . SER C 1 492 ? 50.808 95.035 96.798 1.00 41.61 504 SER C N 1
ATOM 12351 C CA . SER C 1 492 ? 50.062 94.473 97.905 1.00 40.36 504 SER C CA 1
ATOM 12352 C C . SER C 1 492 ? 50.976 93.966 99.002 1.00 38.44 504 SER C C 1
ATOM 12353 O O . SER C 1 492 ? 51.948 93.253 98.746 1.00 36.89 504 SER C O 1
ATOM 12356 N N . GLN C 1 493 ? 50.666 94.360 100.228 1.00 36.03 505 GLN C N 1
ATOM 12357 C CA . GLN C 1 493 ? 51.428 93.919 101.380 1.00 34.06 505 GLN C CA 1
ATOM 12358 C C . GLN C 1 493 ? 50.427 93.134 102.205 1.00 31.95 505 GLN C C 1
ATOM 12359 O O . GLN C 1 493 ? 49.254 93.508 102.299 1.00 30.87 505 GLN C O 1
ATOM 12365 N N . PHE C 1 494 ? 50.878 92.032 102.784 1.00 29.16 506 PHE C N 1
ATOM 12366 C CA . PHE C 1 494 ? 50.001 91.203 103.590 1.00 26.64 506 PHE C CA 1
ATOM 12367 C C . PHE C 1 494 ? 50.744 90.703 104.817 1.00 23.51 506 PHE C C 1
ATOM 12368 O O . PHE C 1 494 ? 51.974 90.660 104.843 1.00 22.51 506 PHE C O 1
ATOM 12376 N N . GLY C 1 495 ? 49.984 90.323 105.832 1.00 21.23 507 GLY C N 1
ATOM 12377 C CA . GLY C 1 495 ? 50.589 89.828 107.047 1.00 20.62 507 GLY C CA 1
ATOM 12378 C C . GLY C 1 495 ? 49.532 89.296 107.988 1.00 18.85 507 GLY C C 1
ATOM 12379 O O . GLY C 1 495 ? 48.426 88.949 107.564 1.00 17.32 507 GLY C O 1
ATOM 12380 N N . HIS C 1 496 ? 49.881 89.233 109.268 1.00 17.56 508 HIS C N 1
ATOM 12381 C CA . HIS C 1 496 ? 48.971 88.744 110.292 1.00 19.49 508 HIS C CA 1
ATOM 12382 C C . HIS C 1 496 ? 49.164 89.470 111.603 1.00 18.67 508 HIS C C 1
ATOM 12383 O O . HIS C 1 496 ? 50.215 90.050 111.861 1.00 18.03 508 HIS C O 1
ATOM 12390 N N . ILE C 1 497 ? 48.121 89.424 112.420 1.00 19.74 509 ILE C N 1
ATOM 12391 C CA . ILE C 1 497 ? 48.148 89.977 113.761 1.00 19.05 509 ILE C CA 1
ATOM 12392 C C . ILE C 1 497 ? 47.755 88.780 114.610 1.00 17.83 509 ILE C C 1
ATOM 12393 O O . ILE C 1 497 ? 46.807 88.066 114.276 1.00 17.44 509 ILE C O 1
ATOM 12398 N N . PHE C 1 498 ? 48.496 88.549 115.686 1.00 17.21 510 PHE C N 1
ATOM 12399 C CA . PHE C 1 498 ? 48.212 87.439 116.592 1.00 16.78 510 PHE C CA 1
ATOM 12400 C C . PHE C 1 498 ? 47.808 88.051 117.926 1.00 17.84 510 PHE C C 1
ATOM 12401 O O . PHE C 1 498 ? 48.519 88.903 118.454 1.00 19.05 510 PHE C O 1
ATOM 12409 N N . ALA C 1 499 ? 46.666 87.627 118.459 1.00 17.73 511 ALA C N 1
ATOM 12410 C CA . ALA C 1 499 ? 46.176 88.149 119.733 1.00 18.93 511 ALA C CA 1
ATOM 12411 C C . ALA C 1 499 ? 45.934 87.021 120.720 1.00 19.94 511 ALA C C 1
ATOM 12412 O O . ALA C 1 499 ? 45.253 86.048 120.406 1.00 20.82 511 ALA C O 1
ATOM 12414 N N . PHE C 1 500 ? 46.498 87.155 121.914 1.00 20.37 512 PHE C N 1
ATOM 12415 C CA . PHE C 1 500 ? 46.329 86.153 122.958 1.00 21.33 512 PHE C CA 1
ATOM 12416 C C . PHE C 1 500 ? 45.318 86.637 123.994 1.00 22.67 512 PHE C C 1
ATOM 12417 O O . PHE C 1 500 ? 45.164 87.840 124.211 1.00 21.59 512 PHE C O 1
ATOM 12425 N N . GLY C 1 501 ? 44.625 85.686 124.614 1.00 22.58 513 GLY C N 1
ATOM 12426 C CA . GLY C 1 501 ? 43.642 86.002 125.635 1.00 24.09 513 GLY C CA 1
ATOM 12427 C C . GLY C 1 501 ? 43.478 84.795 126.539 1.00 26.69 513 GLY C C 1
ATOM 12428 O O . GLY C 1 501 ? 43.795 83.674 126.134 1.00 25.05 513 GLY C O 1
ATOM 12429 N N . GLU C 1 502 ? 42.992 85.006 127.760 1.00 27.16 514 GLU C N 1
ATOM 12430 C CA . GLU C 1 502 ? 42.804 83.899 128.694 1.00 30.69 514 GLU C CA 1
ATOM 12431 C C . GLU C 1 502 ? 41.728 82.948 128.181 1.00 30.03 514 GLU C C 1
ATOM 12432 O O . GLU C 1 502 ? 41.605 81.817 128.644 1.00 32.27 514 GLU C O 1
ATOM 12438 N N . ASN C 1 503 ? 40.949 83.422 127.220 1.00 30.07 515 ASN C N 1
ATOM 12439 C CA . ASN C 1 503 ? 39.890 82.631 126.615 1.00 30.97 515 ASN C CA 1
ATOM 12440 C C . ASN C 1 503 ? 39.567 83.227 125.253 1.00 30.64 515 ASN C C 1
ATOM 12441 O O . ASN C 1 503 ? 40.151 84.237 124.860 1.00 29.31 515 ASN C O 1
ATOM 12446 N N . ARG C 1 504 ? 38.633 82.603 124.542 1.00 30.13 516 ARG C N 1
ATOM 12447 C CA . ARG C 1 504 ? 38.243 83.050 123.211 1.00 30.58 516 ARG C CA 1
ATOM 12448 C C . ARG C 1 504 ? 37.687 84.474 123.175 1.00 30.57 516 ARG C C 1
ATOM 12449 O O . ARG C 1 504 ? 38.096 85.281 122.341 1.00 28.93 516 ARG C O 1
ATOM 12457 N N . GLN C 1 505 ? 36.759 84.790 124.076 1.00 30.57 517 GLN C N 1
ATOM 12458 C CA . GLN C 1 505 ? 36.187 86.132 124.099 1.00 31.46 517 GLN C CA 1
ATOM 12459 C C . GLN C 1 505 ? 37.286 87.173 124.296 1.00 29.51 517 GLN C C 1
ATOM 12460 O O . GLN C 1 505 ? 37.282 88.221 123.654 1.00 30.06 517 GLN C O 1
ATOM 12466 N N . ALA C 1 506 ? 38.229 86.874 125.181 1.00 28.65 518 ALA C N 1
ATOM 12467 C CA . ALA C 1 506 ? 39.326 87.788 125.472 1.00 27.80 518 ALA C CA 1
ATOM 12468 C C . ALA C 1 506 ? 40.274 88.012 124.294 1.00 27.34 518 ALA C C 1
ATOM 12469 O O . ALA C 1 506 ? 40.643 89.152 124.004 1.00 26.61 518 ALA C O 1
ATOM 12471 N N . SER C 1 507 ? 40.680 86.941 123.615 1.00 26.61 519 SER C N 1
ATOM 12472 C CA . SER C 1 507 ? 41.591 87.103 122.486 1.00 24.05 519 SER C CA 1
ATOM 12473 C C . SER C 1 507 ? 40.913 87.914 121.388 1.00 24.07 519 SER C C 1
ATOM 12474 O O . SER C 1 507 ? 41.547 88.752 120.750 1.00 23.07 519 SER C O 1
ATOM 12477 N N . ARG C 1 508 ? 39.621 87.677 121.173 1.00 24.39 520 ARG C N 1
ATOM 12478 C CA . ARG C 1 508 ? 38.903 88.415 120.145 1.00 26.39 520 ARG C CA 1
ATOM 12479 C C . ARG C 1 508 ? 38.796 89.888 120.512 1.00 26.72 520 ARG C C 1
ATOM 12480 O O . ARG C 1 508 ? 38.896 90.751 119.646 1.00 26.99 520 ARG C O 1
ATOM 12488 N N . LYS C 1 509 ? 38.596 90.170 121.797 1.00 28.04 521 LYS C N 1
ATOM 12489 C CA . LYS C 1 509 ? 38.491 91.549 122.266 1.00 28.42 521 LYS C CA 1
ATOM 12490 C C . LYS C 1 509 ? 39.805 92.265 121.984 1.00 26.37 521 LYS C C 1
ATOM 12491 O O . LYS C 1 509 ? 39.822 93.349 121.403 1.00 26.22 521 LYS C O 1
ATOM 12497 N N . HIS C 1 510 ? 40.906 91.647 122.396 1.00 24.70 522 HIS C N 1
ATOM 12498 C CA . HIS C 1 510 ? 42.231 92.220 122.200 1.00 23.50 522 HIS C CA 1
ATOM 12499 C C . HIS C 1 510 ? 42.551 92.437 120.727 1.00 23.07 522 HIS C C 1
ATOM 12500 O O . HIS C 1 510 ? 43.234 93.396 120.371 1.00 19.93 522 HIS C O 1
ATOM 12507 N N . MET C 1 511 ? 42.056 91.547 119.873 1.00 21.39 523 MET C N 1
ATOM 12508 C CA . MET C 1 511 ? 42.286 91.674 118.440 1.00 22.15 523 MET C CA 1
ATOM 12509 C C . MET C 1 511 ? 41.600 92.944 117.930 1.00 22.50 523 MET C C 1
ATOM 12510 O O . MET C 1 511 ? 42.195 93.732 117.197 1.00 20.84 523 MET C O 1
ATOM 12515 N N . VAL C 1 512 ? 40.347 93.143 118.330 1.00 24.37 524 VAL C N 1
ATOM 12516 C CA . VAL C 1 512 ? 39.602 94.324 117.903 1.00 24.95 524 VAL C CA 1
ATOM 12517 C C . VAL C 1 512 ? 40.356 95.599 118.276 1.00 24.16 524 VAL C C 1
ATOM 12518 O O . VAL C 1 512 ? 40.496 96.505 117.458 1.00 24.91 524 VAL C O 1
ATOM 12522 N N . VAL C 1 513 ? 40.845 95.656 119.511 1.00 24.28 525 VAL C N 1
ATOM 12523 C CA . VAL C 1 513 ? 41.590 96.815 119.997 1.00 25.31 525 VAL C CA 1
ATOM 12524 C C . VAL C 1 513 ? 42.800 97.084 119.114 1.00 24.55 525 VAL C C 1
ATOM 12525 O O . VAL C 1 513 ? 43.060 98.224 118.726 1.00 23.83 525 VAL C O 1
ATOM 12529 N N . ALA C 1 514 ? 43.539 96.027 118.796 1.00 23.19 526 ALA C N 1
ATOM 12530 C CA . ALA C 1 514 ? 44.724 96.149 117.953 1.00 22.02 526 ALA C CA 1
ATOM 12531 C C . ALA C 1 514 ? 44.372 96.586 116.528 1.00 21.92 526 ALA C C 1
ATOM 12532 O O . ALA C 1 514 ? 45.087 97.392 115.927 1.00 22.72 526 ALA C O 1
ATOM 12534 N N . LEU C 1 515 ? 43.278 96.047 115.992 1.00 20.98 527 LEU C N 1
ATOM 12535 C CA . LEU C 1 515 ? 42.837 96.380 114.640 1.00 20.31 527 LEU C CA 1
ATOM 12536 C C . LEU C 1 515 ? 42.426 97.848 114.547 1.00 21.02 527 LEU C C 1
ATOM 12537 O O . LEU C 1 515 ? 42.664 98.504 113.533 1.00 19.56 527 LEU C O 1
ATOM 12542 N N . LYS C 1 516 ? 41.803 98.360 115.601 1.00 21.33 528 LYS C N 1
ATOM 12543 C CA . LYS C 1 516 ? 41.401 99.764 115.612 1.00 22.93 528 LYS C CA 1
ATOM 12544 C C . LYS C 1 516 ? 42.631 100.663 115.643 1.00 21.95 528 LYS C C 1
ATOM 12545 O O . LYS C 1 516 ? 42.665 101.695 114.977 1.00 22.74 528 LYS C O 1
ATOM 12551 N N . GLU C 1 517 ? 43.649 100.272 116.406 1.00 21.64 529 GLU C N 1
ATOM 12552 C CA . GLU C 1 517 ? 44.870 101.068 116.478 1.00 21.55 529 GLU C CA 1
ATOM 12553 C C . GLU C 1 517 ? 45.571 101.020 115.128 1.00 20.60 529 GLU C C 1
ATOM 12554 O O . GLU C 1 517 ? 46.126 102.017 114.666 1.00 19.20 529 GLU C O 1
ATOM 12560 N N . LEU C 1 518 ? 45.544 99.847 114.503 1.00 19.59 530 LEU C N 1
ATOM 12561 C CA . LEU C 1 518 ? 46.175 99.654 113.204 1.00 19.61 530 LEU C CA 1
ATOM 12562 C C . LEU C 1 518 ? 45.547 100.562 112.152 1.00 20.70 530 LEU C C 1
ATOM 12563 O O . LEU C 1 518 ? 46.239 101.089 111.284 1.00 19.93 530 LEU C O 1
ATOM 12568 N N . SER C 1 519 ? 44.231 100.728 112.233 1.00 20.54 531 SER C N 1
ATOM 12569 C CA . SER C 1 519 ? 43.504 101.548 111.270 1.00 22.76 531 SER C CA 1
ATOM 12570 C C . SER C 1 519 ? 43.896 103.022 111.311 1.00 22.97 531 SER C C 1
ATOM 12571 O O . SER C 1 519 ? 43.499 103.795 110.435 1.00 23.36 531 SER C O 1
ATOM 12574 N N . ILE C 1 520 ? 44.658 103.420 112.326 1.00 22.38 532 ILE C N 1
ATOM 12575 C CA . ILE C 1 520 ? 45.101 104.809 112.415 1.00 23.90 532 ILE C CA 1
ATOM 12576 C C . ILE C 1 520 ? 46.104 105.047 111.287 1.00 24.64 532 ILE C C 1
ATOM 12577 O O . ILE C 1 520 ? 46.247 106.163 110.785 1.00 23.28 532 ILE C O 1
ATOM 12582 N N . ARG C 1 521 ? 46.788 103.983 110.873 1.00 25.41 533 ARG C N 1
ATOM 12583 C CA . ARG C 1 521 ? 47.751 104.093 109.783 1.00 27.24 533 ARG C CA 1
ATOM 12584 C C . ARG C 1 521 ? 47.000 104.351 108.488 1.00 27.05 533 ARG C C 1
ATOM 12585 O O . ARG C 1 521 ? 45.928 103.792 108.265 1.00 27.84 533 ARG C O 1
ATOM 12593 N N . GLY C 1 522 ? 47.579 105.183 107.631 1.00 29.61 534 GLY C N 1
ATOM 12594 C CA . GLY C 1 522 ? 46.944 105.505 106.368 1.00 32.37 534 GLY C CA 1
ATOM 12595 C C . GLY C 1 522 ? 46.664 104.317 105.464 1.00 35.03 534 GLY C C 1
ATOM 12596 O O . GLY C 1 522 ? 45.570 104.210 104.908 1.00 35.26 534 GLY C O 1
ATOM 12597 N N . ASP C 1 523 ? 47.640 103.425 105.311 1.00 36.26 535 ASP C N 1
ATOM 12598 C CA . ASP C 1 523 ? 47.470 102.259 104.444 1.00 38.17 535 ASP C CA 1
ATOM 12599 C C . ASP C 1 523 ? 46.516 101.182 104.965 1.00 36.97 535 ASP C C 1
ATOM 12600 O O . ASP C 1 523 ? 46.149 100.266 104.226 1.00 36.68 535 ASP C O 1
ATOM 12605 N N . PHE C 1 524 ? 46.115 101.288 106.228 1.00 34.67 536 PHE C N 1
ATOM 12606 C CA . PHE C 1 524 ? 45.176 100.327 106.807 1.00 32.16 536 PHE C CA 1
ATOM 12607 C C . PHE C 1 524 ? 43.917 101.048 107.274 1.00 31.55 536 PHE C C 1
ATOM 12608 O O . PHE C 1 524 ? 43.107 100.491 108.013 1.00 30.35 536 PHE C O 1
ATOM 12616 N N . ARG C 1 525 ? 43.750 102.288 106.826 1.00 31.55 537 ARG C N 1
ATOM 12617 C CA . ARG C 1 525 ? 42.601 103.089 107.225 1.00 32.01 537 ARG C CA 1
ATOM 12618 C C . ARG C 1 525 ? 41.250 102.413 107.016 1.00 32.25 537 ARG C C 1
ATOM 12619 O O . ARG C 1 525 ? 40.359 102.547 107.853 1.00 31.31 537 ARG C O 1
ATOM 12627 N N . THR C 1 526 ? 41.091 101.676 105.918 1.00 33.00 538 THR C N 1
ATOM 12628 C CA . THR C 1 526 ? 39.812 101.021 105.654 1.00 34.07 538 THR C CA 1
ATOM 12629 C C . THR C 1 526 ? 39.905 99.541 105.299 1.00 33.88 538 THR C C 1
ATOM 12630 O O . THR C 1 526 ? 38.878 98.892 105.091 1.00 33.46 538 THR C O 1
ATOM 12634 N N . THR C 1 527 ? 41.119 99.004 105.237 1.00 33.13 539 THR C N 1
ATOM 12635 C CA . THR C 1 527 ? 41.304 97.604 104.868 1.00 32.74 539 THR C CA 1
ATOM 12636 C C . THR C 1 527 ? 41.015 96.570 105.958 1.00 32.17 539 THR C C 1
ATOM 12637 O O . THR C 1 527 ? 40.893 95.380 105.659 1.00 30.88 539 THR C O 1
ATOM 12641 N N . VAL C 1 528 ? 40.906 97.007 107.212 1.00 30.48 540 VAL C N 1
ATOM 12642 C CA . VAL C 1 528 ? 40.618 96.080 108.305 1.00 29.88 540 VAL C CA 1
ATOM 12643 C C . VAL C 1 528 ? 39.259 96.338 108.954 1.00 30.97 540 VAL C C 1
ATOM 12644 O O . VAL C 1 528 ? 38.913 95.726 109.965 1.00 29.01 540 VAL C O 1
ATOM 12648 N N . GLU C 1 529 ? 38.486 97.245 108.366 1.00 31.39 541 GLU C N 1
ATOM 12649 C CA . GLU C 1 529 ? 37.163 97.562 108.890 1.00 32.61 541 GLU C CA 1
ATOM 12650 C C . GLU C 1 529 ? 36.254 96.333 108.889 1.00 31.96 541 GLU C C 1
ATOM 12651 O O . GLU C 1 529 ? 35.525 96.086 109.852 1.00 30.61 541 GLU C O 1
ATOM 12657 N N . TYR C 1 530 ? 36.306 95.556 107.811 1.00 31.88 542 TYR C N 1
ATOM 12658 C CA . TYR C 1 530 ? 35.463 94.372 107.701 1.00 31.95 542 TYR C CA 1
ATOM 12659 C C . TYR C 1 530 ? 35.778 93.351 108.788 1.00 31.83 542 TYR C C 1
ATOM 12660 O O . TYR C 1 530 ? 34.900 92.605 109.216 1.00 31.90 542 TYR C O 1
ATOM 12669 N N . LEU C 1 531 ? 37.028 93.327 109.241 1.00 31.20 543 LEU C N 1
ATOM 12670 C CA . LEU C 1 531 ? 37.436 92.402 110.296 1.00 30.54 543 LEU C CA 1
ATOM 12671 C C . LEU C 1 531 ? 36.873 92.860 111.642 1.00 31.70 543 LEU C C 1
ATOM 12672 O O . LEU C 1 531 ? 36.388 92.052 112.433 1.00 29.78 543 LEU C O 1
ATOM 12677 N N . ILE C 1 532 ? 36.947 94.162 111.902 1.00 33.30 544 ILE C N 1
ATOM 12678 C CA . ILE C 1 532 ? 36.439 94.712 113.153 1.00 34.49 544 ILE C CA 1
ATOM 12679 C C . ILE C 1 532 ? 34.941 94.449 113.268 1.00 36.36 544 ILE C C 1
ATOM 12680 O O . ILE C 1 532 ? 34.443 94.101 114.336 1.00 36.33 544 ILE C O 1
ATOM 12685 N N . LYS C 1 533 ? 34.228 94.605 112.158 1.00 39.21 545 LYS C N 1
ATOM 12686 C CA . LYS C 1 533 ? 32.788 94.380 112.151 1.00 42.35 545 LYS C CA 1
ATOM 12687 C C . LYS C 1 533 ? 32.441 92.913 112.389 1.00 43.11 545 LYS C C 1
ATOM 12688 O O . LYS C 1 533 ? 31.501 92.603 113.119 1.00 43.88 545 LYS C O 1
ATOM 12694 N N . LEU C 1 534 ? 33.202 92.010 111.779 1.00 44.18 546 LEU C N 1
ATOM 12695 C CA . LEU C 1 534 ? 32.961 90.580 111.945 1.00 45.12 546 LEU C CA 1
ATOM 12696 C C . LEU C 1 534 ? 33.284 90.103 113.356 1.00 46.27 546 LEU C C 1
ATOM 12697 O O . LEU C 1 534 ? 32.748 89.092 113.813 1.00 47.02 546 LEU C O 1
ATOM 12702 N N . LEU C 1 535 ? 34.163 90.824 114.045 1.00 46.04 547 LEU C N 1
ATOM 12703 C CA . LEU C 1 535 ? 34.552 90.441 115.396 1.00 47.10 547 LEU C CA 1
ATOM 12704 C C . LEU C 1 535 ? 33.651 91.028 116.479 1.00 48.54 547 LEU C C 1
ATOM 12705 O O . LEU C 1 535 ? 33.562 90.483 117.579 1.00 49.22 547 LEU C O 1
ATOM 12710 N N . GLU C 1 536 ? 32.985 92.134 116.170 1.00 50.04 548 GLU C N 1
ATOM 12711 C CA . GLU C 1 536 ? 32.101 92.767 117.140 1.00 52.22 548 GLU C CA 1
ATOM 12712 C C . GLU C 1 536 ? 30.656 92.317 116.949 1.00 54.05 548 GLU C C 1
ATOM 12713 O O . GLU C 1 536 ? 29.747 92.826 117.606 1.00 55.28 548 GLU C O 1
ATOM 12719 N N . THR C 1 537 ? 30.452 91.354 116.055 1.00 55.76 549 THR C N 1
ATOM 12720 C CA . THR C 1 537 ? 29.118 90.832 115.776 1.00 57.06 549 THR C CA 1
ATOM 12721 C C . THR C 1 537 ? 28.586 90.014 116.949 1.00 57.72 549 THR C C 1
ATOM 12722 O O . THR C 1 537 ? 29.329 89.860 117.942 1.00 58.37 549 THR C O 1
ATOM 12726 N N . GLU C 1 538 ? 27.435 89.534 116.859 1.00 58.20 550 GLU C N 1
#

Solvent-accessible surface area: 69497 Å² total

Radius of gyration: 40.02 Å; Cα contacts (8 Å, |Δi|>4): 3697; chains: 3; bounding box: 103×110×109 Å

InterPro domains:
  IPR000089 Biotin/lipoyl attachment [PF00364] (702-767)
  IPR000089 Biotin/lipoyl attachment [PS50968] (694-768)
  IPR001882 Biotin-binding site [PS00188] (725-742)
  IPR005479 Carbamoyl phosphate synthase, ATP-binding domain [PF02786] (233-413)
  IPR005479 Carbamoyl phosphate synthase, ATP-binding domain [PS00866] (247-261)
  IPR005479 Carbamoyl phosphate synthase, ATP-binding domain [PS00867] (377-384)
  IPR005481 Biotin carboxylase-like, N-terminal domain [PF00289] (59-180)
  IPR005482 Biotin carboxylase, C-terminal [PF02785] (457-563)
  IPR005482 Biotin carboxylase, C-terminal [SM00878] (456-563)
  IPR011053 Single hybrid motif [SSF51230] (693-766)
  IPR011054 Rudiment single hybrid motif [SSF51246] (450-567)
  IPR011761 ATP-grasp fold [PS50975] (216-408)
  IPR011762 Acetyl-coenzyme A carboxyltransferase, N-terminal [PS50980] (1486-1822)
  IPR011763 Acetyl-coenzyme A carboxyltransferase, C-terminal [PS50989] (1826-2141)
  IPR011764 Biotin carboxylation domain [PS50979] (58-567)
  IPR013537 Acetyl-CoA carboxylase, central domain [PF08326] (768-1479)
  IPR013815 ATP-grasp fold, subdomain 1 [G3DSA:3.30.1490.20] (231-293)
  IPR016185 Pre-ATP-grasp domain superfamily [SSF52440] (16-183)
  IPR029045 ClpP/crotonase-like domain superfamily [SSF52096] (1489-1814)
  IPR029045 ClpP/crotonase-like domain superfamily [SSF52096] (1815-2201)